Protein 2K9N (pdb70)

Nearest PDB structures (foldseek):
  2k9n-assembly1_A  TM=9.844E-01  e=1.315E-14  Trichomonas vaginalis
  1gv2-assembly1_A  TM=6.931E-01  e=3.556E-05  Mus musculus
  1h89-assembly1_C  TM=5.133E-01  e=2.232E-05  Mus musculus
  3zqc-assembly3_G  TM=5.274E-01  e=7.152E-05  Trichomonas vaginalis
  1h8a-assembly1_C  TM=5.241E-01  e=1.280E-04  Avian myeloblastosis virus

CATH classification: 1.10.10.60 (+1 more: 1.10.10.60)

Organism: Trichomonas vaginalis (NCBI:txid5722)

InterPro domains:
  IPR001005 SANT/Myb domain [PS50090] (30-81)
  IPR001005 SANT/Myb domain [PS50090] (82-132)
  IPR001005 SANT/Myb domain [SM00717] (34-83)
  IPR001005 SANT/Myb domain [SM00717] (86-134)
  IPR001005 SANT/Myb domain [cd00167] (38-81)
  IPR001005 SANT/Myb domain [cd00167] (89-131)
  IPR009057 Homedomain-like superfamily [SSF46689] (32-128)
  IPR017930 Myb domain [PS51294] (30-85)
  IPR017930 Myb domain [PS51294] (86-136)
  IPR051575 Myb-like DNA-binding [PTHR46621] (35-138)

Sequence (107 aa):
KVKFTEEEDLKLQQLVMRYGAKDWIRISQLMITRNPRQCRERWNNYINPALRTDPWSPEEDMLLDQKYAEYGPKWNKISKFLKNRSDNNIRNRWMMIARHRAKHQKSKVKFTEEEDLKLQQLVMRYGAKDWIRISQLMITRNPRQCRERWNNYINPALRTDPWSPEEDMLLDQKYAEYGPKWNKISKFLKNRSDNNIRNRWMMIARHRAKHQKSKVKFTEEEDLKLQQLVMRYGAKDWIRISQLMITRNPRQCRERWNNYINPALRTDPWSPEEDMLLDQKYAEYGPKWNKISKFLKNRSDNNIRNRWMMIARHRAKHQKSKVKFTEEEDLKLQQLVMRYGAKDWIRISQLMITRNPRQCRERWNNYINPALRTDPWSPEEDMLLDQKYAEYGPKWNKISKFLKNRSDNNIRNRWMMIARHRAKHQKSKVKFTEEEDLKLQQLVMRYGAKDWIRISQLMITRNPRQCRERWNNYINPALRTDPWSPEEDMLLDQKYAEYGPKWNKISKFLKNRSDNNIRNRWMMIARHRAKHQKSKVKFTEEEDLKLQQLVMRYGAKDWIRISQLMITRNPRQCRERWNNYINPALRTDPWSPEEDMLLDQKYAEYGPKWNKISKFLKNRSDNNIRNRWMMIARHRAKHQKSKVKFTEEEDLKLQQLVMRYGAKDWIRISQLMITRNPRQCRERWNNYINPALRTDPWSPEEDMLLDQKYAEYGPKWNKISKFLKNRSDNNIRNRWMMIARHRAKHQKSKVKFTEEEDLKLQQLVMRYGAKDWIRISQLMITRNPRQCRERWNNYINPALRTDPWSPEEDMLLDQKYAEYGPKWNKISKFLKNRSDNNIRNRWMMIARHRAKHQKSKVKFTEEEDLKLQQLVMRYGAKDWIRISQLMITRNPRQCRERWNNYINPALRTDPWSPEEDMLLDQKYAEYGPKWNKISKFLKNRSDNNIRNRWMMIARHRAKHQKSKVKFTEEEDLKLQQLVMRYGAKDWIRISQLMITRNPRQCRERWNNYINPALRTDPWSPEEDMLLDQKYAEYGPKWNKISKFLKNRSDNNIRNRWMMIARHRAKHQKSKVKFTEEEDLKLQQLVMRYGAKDWIRISQLMITRNPRQCRERWNNYINPALRTDPWSPEEDMLLDQKYAEYGPKWNKISKFLKNRSDNNIRNRWMMIARHRAKHQKSKVKFTEEEDLKLQQLVMRYGAKDWIRISQLMITRNPRQCRERWNNYINPALRTDPWSPEEDMLLDQKYAEYGPKWNKISKFLKNRSDNNIRNRWMMIARHRAKHQKSKVKFTEEEDLKLQQLVMRYGAKDWIRISQLMITRNPRQCRERWNNYINPALRTDPWSPEEDMLLDQKYAEYGPKWNKISKFLKNRSDNNIRNRWMMIARHRAKHQKSKVKFTEEEDLKLQQLVMRYGAKDWIRISQLMITRNPRQCRERWNNYINPALRTDPWSPEEDMLLDQKYAEYGPKWNKISKFLKNRSDNNIRNRWMMIARHRAKHQKSKVKFTEEEDLKLQQLVMRYGAKDWIRISQLMITRNPRQCRERWNNYINPALRTDPWSPEEDMLLDQKYAEYGPKWNKISKFLKNRSDNNIRNRWMMIARHRAKHQKSKVKFTEEEDLKLQQLVMRYGAKDWIRISQLMITRNPRQCRERWNNYINPALRTDPWSPEEDMLLDQKYAEYGPKWNKISKFLKNRSDNNIRNRWMMIARHRAKHQKSKVKFTEEEDLKLQQLVMRYGAKDWIRISQLMITRNPRQCRERWNNYINPALRTDPWSPEEDMLLDQKYAEYGPKWNKISKFLKNRSDNNIRNRWMMIARHRAKHQKSKVKFTEEEDLKLQQLVMRYGAKDWIRISQLMITRNPRQCRERWNNYINPALRTDPWSPEEDMLLDQKYAEYGPKWNKISKFLKNRSDNNIRNRWMMIARHRAKHQKSKVKFTEEEDLKLQQLVMRYGAKDWIRISQLMITRNPRQCRERWNNYINPALRTDPWSPEEDMLLDQKYAEYGPKWNKISKFLKNRSDNNIRNRWMMIARHRAKHQKSKVKFTEEEDLKLQQLVMRYGAKDWIRISQLMITRNPRQCRERWNNYINPALRTDPWSPEEDMLLDQKYAEYGPKWNKISKFLKNRSDNNIRNRWMMIARHRAKHQKS

Foldseek 3Di:
DALDDVVVLVVCVVVCVVVVQDVLVVVCVVVVSDHSVLNNLQCLQPPDDDPPPDADDVVVVVVVCVVCVPVPLPCSVSSVVVSNHHSVRVVVVCVVVVVCVVVVVVD

Secondary structure (DSSP, 8-state):
--SS-HHHHHHHHHHHHHH-SS-HHHHHHHTTTS-HHHHHHHHHHHSSS--TT----HHHHHHHHHHHHHT-S-HHHHHHHHSSS-HHHHHHHHHHHHHHHHSSTT-

Radius of gyration: 15.18 Å; Cα contacts (8 Å, |Δi|>4): 100; chains: 1; bounding box: 50×23×19 Å

Structure (mmCIF, N/CA/C/O backbone):
data_2K9N
#
_entry.id   2K9N
#
loop_
_atom_site.group_PDB
_atom_site.id
_atom_site.type_symbol
_atom_site.label_atom_id
_atom_site.label_alt_id
_atom_site.label_comp_id
_atom_site.label_asym_id
_atom_site.label_entity_id
_atom_site.label_seq_id
_atom_site.pdbx_PDB_ins_code
_atom_site.Cartn_x
_atom_site.Cartn_y
_atom_site.Cartn_z
_atom_site.occupancy
_atom_site.B_iso_or_equiv
_atom_site.auth_seq_id
_atom_site.auth_comp_id
_atom_site.auth_asym_id
_atom_site.auth_atom_id
_atom_site.pdbx_PDB_model_num
ATOM 1 N N . LYS A 1 1 ? -0.703 10.207 0.810 1.00 0.00 1 LYS A N 1
ATOM 2 C CA . LYS A 1 1 ? -1.623 9.150 1.321 1.00 0.00 1 LYS A CA 1
ATOM 3 C C . LYS A 1 1 ? -2.894 9.133 0.468 1.00 0.00 1 LYS A C 1
ATOM 4 O O . LYS A 1 1 ? -3.186 10.069 -0.248 1.00 0.00 1 LYS A O 1
ATOM 25 N N . VAL A 1 2 ? -3.652 8.074 0.540 1.00 0.00 2 VAL A N 1
ATOM 26 C CA . VAL A 1 2 ? -4.905 7.995 -0.266 1.00 0.00 2 VAL A CA 1
ATOM 27 C C . VAL A 1 2 ? -5.967 8.904 0.359 1.00 0.00 2 VAL A C 1
ATOM 28 O O . VAL A 1 2 ? -5.835 9.349 1.482 1.00 0.00 2 VAL A O 1
ATOM 41 N N . LYS A 1 3 ? -7.016 9.188 -0.363 1.00 0.00 3 LYS A N 1
ATOM 42 C CA . LYS A 1 3 ? -8.082 10.075 0.183 1.00 0.00 3 LYS A CA 1
ATOM 43 C C . LYS A 1 3 ? -8.548 9.558 1.545 1.00 0.00 3 LYS A C 1
ATOM 44 O O . LYS A 1 3 ? -8.627 10.300 2.504 1.00 0.00 3 LYS A O 1
ATOM 63 N N . PHE A 1 4 ? -8.869 8.293 1.643 1.00 0.00 4 PHE A N 1
ATOM 64 C CA . PHE A 1 4 ? -9.341 7.740 2.949 1.00 0.00 4 PHE A CA 1
ATOM 65 C C . PHE A 1 4 ? -8.149 7.429 3.857 1.00 0.00 4 PHE A C 1
ATOM 66 O O . PHE A 1 4 ? -7.024 7.304 3.416 1.00 0.00 4 PHE A O 1
ATOM 83 N N . THR A 1 5 ? -8.403 7.315 5.135 1.00 0.00 5 THR A N 1
ATOM 84 C CA . THR A 1 5 ? -7.315 7.025 6.120 1.00 0.00 5 THR A CA 1
ATOM 85 C C . THR A 1 5 ? -7.205 5.524 6.357 1.00 0.00 5 THR A C 1
ATOM 86 O O . THR A 1 5 ? -8.108 4.759 6.075 1.00 0.00 5 THR A O 1
ATOM 97 N N . GLU A 1 6 ? -6.093 5.106 6.877 1.00 0.00 6 GLU A N 1
ATOM 98 C CA . GLU A 1 6 ? -5.875 3.656 7.155 1.00 0.00 6 GLU A CA 1
ATOM 99 C C . GLU A 1 6 ? -7.102 3.066 7.857 1.00 0.00 6 GLU A C 1
ATOM 100 O O . GLU A 1 6 ? -7.529 1.972 7.550 1.00 0.00 6 GLU A O 1
ATOM 112 N N . GLU A 1 7 ? -7.678 3.784 8.790 1.00 0.00 7 GLU A N 1
ATOM 113 C CA . GLU A 1 7 ? -8.881 3.257 9.508 1.00 0.00 7 GLU A CA 1
ATOM 114 C C . GLU A 1 7 ? -9.897 2.742 8.482 1.00 0.00 7 GLU A C 1
ATOM 115 O O . GLU A 1 7 ? -10.553 1.732 8.676 1.00 0.00 7 GLU A O 1
ATOM 127 N N . GLU A 1 8 ? -10.014 3.418 7.376 1.00 0.00 8 GLU A N 1
ATOM 128 C CA . GLU A 1 8 ? -10.958 2.967 6.328 1.00 0.00 8 GLU A CA 1
ATOM 129 C C . GLU A 1 8 ? -10.437 1.652 5.758 1.00 0.00 8 GLU A C 1
ATOM 130 O O . GLU A 1 8 ? -11.163 0.691 5.615 1.00 0.00 8 GLU A O 1
ATOM 142 N N . ASP A 1 9 ? -9.167 1.615 5.445 1.00 0.00 9 ASP A N 1
ATOM 143 C CA . ASP A 1 9 ? -8.557 0.366 4.885 1.00 0.00 9 ASP A CA 1
ATOM 144 C C . ASP A 1 9 ? -9.018 -0.838 5.713 1.00 0.00 9 ASP A C 1
ATOM 145 O O . ASP A 1 9 ? -9.108 -1.953 5.231 1.00 0.00 9 ASP A O 1
ATOM 154 N N . LEU A 1 10 ? -9.339 -0.612 6.955 1.00 0.00 10 LEU A N 1
ATOM 155 C CA . LEU A 1 10 ? -9.827 -1.726 7.814 1.00 0.00 10 LEU A CA 1
ATOM 156 C C . LEU A 1 10 ? -11.281 -1.996 7.427 1.00 0.00 10 LEU A C 1
ATOM 157 O O . LEU A 1 10 ? -11.715 -3.130 7.309 1.00 0.00 10 LEU A O 1
ATOM 173 N N . LYS A 1 11 ? -12.032 -0.952 7.194 1.00 0.00 11 LYS A N 1
ATOM 174 C CA . LYS A 1 11 ? -13.445 -1.143 6.781 1.00 0.00 11 LYS A CA 1
ATOM 175 C C . LYS A 1 11 ? -13.445 -1.937 5.478 1.00 0.00 11 LYS A C 1
ATOM 176 O O . LYS A 1 11 ? -14.277 -2.791 5.258 1.00 0.00 11 LYS A O 1
ATOM 195 N N . LEU A 1 12 ? -12.493 -1.677 4.621 1.00 0.00 12 LEU A N 1
ATOM 196 C CA . LEU A 1 12 ? -12.415 -2.428 3.345 1.00 0.00 12 LEU A CA 1
ATOM 197 C C . LEU A 1 12 ? -12.331 -3.918 3.676 1.00 0.00 12 LEU A C 1
ATOM 198 O O . LEU A 1 12 ? -13.019 -4.726 3.107 1.00 0.00 12 LEU A O 1
ATOM 214 N N . GLN A 1 13 ? -11.500 -4.293 4.602 1.00 0.00 13 GLN A N 1
ATOM 215 C CA . GLN A 1 13 ? -11.400 -5.742 4.937 1.00 0.00 13 GLN A CA 1
ATOM 216 C C . GLN A 1 13 ? -12.802 -6.288 5.238 1.00 0.00 13 GLN A C 1
ATOM 217 O O . GLN A 1 13 ? -13.126 -7.408 4.900 1.00 0.00 13 GLN A O 1
ATOM 231 N N . GLN A 1 14 ? -13.641 -5.505 5.858 1.00 0.00 14 GLN A N 1
ATOM 232 C CA . GLN A 1 14 ? -15.023 -5.993 6.172 1.00 0.00 14 GLN A CA 1
ATOM 233 C C . GLN A 1 14 ? -15.942 -5.884 4.949 1.00 0.00 14 GLN A C 1
ATOM 234 O O . GLN A 1 14 ? -16.545 -6.850 4.527 1.00 0.00 14 GLN A O 1
ATOM 248 N N . LEU A 1 15 ? -16.081 -4.714 4.389 1.00 0.00 15 LEU A N 1
ATOM 249 C CA . LEU A 1 15 ? -16.985 -4.562 3.214 1.00 0.00 15 LEU A CA 1
ATOM 250 C C . LEU A 1 15 ? -16.482 -5.463 2.087 1.00 0.00 15 LEU A C 1
ATOM 251 O O . LEU A 1 15 ? -17.212 -6.267 1.544 1.00 0.00 15 LEU A O 1
ATOM 267 N N . VAL A 1 16 ? -15.236 -5.337 1.742 1.00 0.00 16 VAL A N 1
ATOM 268 C CA . VAL A 1 16 ? -14.673 -6.180 0.659 1.00 0.00 16 VAL A CA 1
ATOM 269 C C . VAL A 1 16 ? -14.886 -7.649 1.010 1.00 0.00 16 VAL A C 1
ATOM 270 O O . VAL A 1 16 ? -15.081 -8.474 0.141 1.00 0.00 16 VAL A O 1
ATOM 283 N N . MET A 1 17 ? -14.872 -7.994 2.272 1.00 0.00 17 MET A N 1
ATOM 284 C CA . MET A 1 17 ? -15.102 -9.413 2.631 1.00 0.00 17 MET A CA 1
ATOM 285 C C . MET A 1 17 ? -16.557 -9.755 2.294 1.00 0.00 17 MET A C 1
ATOM 286 O O . MET A 1 17 ? -16.878 -10.874 1.944 1.00 0.00 17 MET A O 1
ATOM 300 N N . ARG A 1 18 ? -17.440 -8.792 2.387 1.00 0.00 18 ARG A N 1
ATOM 301 C CA . ARG A 1 18 ? -18.873 -9.055 2.064 1.00 0.00 18 ARG A CA 1
ATOM 302 C C . ARG A 1 18 ? -19.068 -9.043 0.541 1.00 0.00 18 ARG A C 1
ATOM 303 O O . ARG A 1 18 ? -19.928 -9.721 0.015 1.00 0.00 18 ARG A O 1
ATOM 324 N N . TYR A 1 19 ? -18.276 -8.275 -0.171 1.00 0.00 19 TYR A N 1
ATOM 325 C CA . TYR A 1 19 ? -18.408 -8.209 -1.663 1.00 0.00 19 TYR A CA 1
ATOM 326 C C . TYR A 1 19 ? -17.364 -9.121 -2.307 1.00 0.00 19 TYR A C 1
ATOM 327 O O . TYR A 1 19 ? -17.358 -9.330 -3.505 1.00 0.00 19 TYR A O 1
ATOM 345 N N . GLY A 1 20 ? -16.474 -9.661 -1.520 1.00 0.00 20 GLY A N 1
ATOM 346 C CA . GLY A 1 20 ? -15.417 -10.555 -2.071 1.00 0.00 20 GLY A CA 1
ATOM 347 C C . GLY A 1 20 ? -14.261 -9.703 -2.588 1.00 0.00 20 GLY A C 1
ATOM 348 O O . GLY A 1 20 ? -13.192 -9.688 -2.014 1.00 0.00 20 GLY A O 1
ATOM 352 N N . ALA A 1 21 ? -14.492 -8.989 -3.666 1.00 0.00 21 ALA A N 1
ATOM 353 C CA . ALA A 1 21 ? -13.444 -8.101 -4.278 1.00 0.00 21 ALA A CA 1
ATOM 354 C C . ALA A 1 21 ? -13.785 -7.889 -5.761 1.00 0.00 21 ALA A C 1
ATOM 355 O O . ALA A 1 21 ? -12.961 -8.077 -6.634 1.00 0.00 21 ALA A O 1
ATOM 362 N N . LYS A 1 22 ? -14.998 -7.505 -6.061 1.00 0.00 22 LYS A N 1
ATOM 363 C CA . LYS A 1 22 ? -15.378 -7.293 -7.496 1.00 0.00 22 LYS A CA 1
ATOM 364 C C . LYS A 1 22 ? -16.521 -6.273 -7.634 1.00 0.00 22 LYS A C 1
ATOM 365 O O . LYS A 1 22 ? -16.799 -5.808 -8.722 1.00 0.00 22 LYS A O 1
ATOM 384 N N . ASP A 1 23 ? -17.178 -5.907 -6.555 1.00 0.00 23 ASP A N 1
ATOM 385 C CA . ASP A 1 23 ? -18.290 -4.903 -6.638 1.00 0.00 23 ASP A CA 1
ATOM 386 C C . ASP A 1 23 ? -17.775 -3.575 -6.092 1.00 0.00 23 ASP A C 1
ATOM 387 O O . ASP A 1 23 ? -18.402 -2.934 -5.272 1.00 0.00 23 ASP A O 1
ATOM 396 N N . TRP A 1 24 ? -16.626 -3.167 -6.545 1.00 0.00 24 TRP A N 1
ATOM 397 C CA . TRP A 1 24 ? -16.038 -1.888 -6.065 1.00 0.00 24 TRP A CA 1
ATOM 398 C C . TRP A 1 24 ? -16.961 -0.729 -6.424 1.00 0.00 24 TRP A C 1
ATOM 399 O O . TRP A 1 24 ? -17.006 0.274 -5.744 1.00 0.00 24 TRP A O 1
ATOM 420 N N . ILE A 1 25 ? -17.705 -0.859 -7.484 1.00 0.00 25 ILE A N 1
ATOM 421 C CA . ILE A 1 25 ? -18.627 0.231 -7.874 1.00 0.00 25 ILE A CA 1
ATOM 422 C C . ILE A 1 25 ? -19.673 0.374 -6.779 1.00 0.00 25 ILE A C 1
ATOM 423 O O . ILE A 1 25 ? -20.183 1.444 -6.525 1.00 0.00 25 ILE A O 1
ATOM 439 N N . ARG A 1 26 ? -19.988 -0.705 -6.119 1.00 0.00 26 ARG A N 1
ATOM 440 C CA . ARG A 1 26 ? -20.994 -0.646 -5.034 1.00 0.00 26 ARG A CA 1
ATOM 441 C C . ARG A 1 26 ? -20.324 -0.041 -3.800 1.00 0.00 26 ARG A C 1
ATOM 442 O O . ARG A 1 26 ? -20.806 0.904 -3.207 1.00 0.00 26 ARG A O 1
ATOM 463 N N . ILE A 1 27 ? -19.203 -0.577 -3.418 1.00 0.00 27 ILE A N 1
ATOM 464 C CA . ILE A 1 27 ? -18.497 -0.031 -2.237 1.00 0.00 27 ILE A CA 1
ATOM 465 C C . ILE A 1 27 ? -18.210 1.454 -2.461 1.00 0.00 27 ILE A C 1
ATOM 466 O O . ILE A 1 27 ? -18.181 2.242 -1.535 1.00 0.00 27 ILE A O 1
ATOM 482 N N . SER A 1 28 ? -17.995 1.838 -3.689 1.00 0.00 28 SER A N 1
ATOM 483 C CA . SER A 1 28 ? -17.704 3.268 -3.981 1.00 0.00 28 SER A CA 1
ATOM 484 C C . SER A 1 28 ? -18.986 4.087 -3.835 1.00 0.00 28 SER A C 1
ATOM 485 O O . SER A 1 28 ? -18.950 5.250 -3.489 1.00 0.00 28 SER A O 1
ATOM 493 N N . GLN A 1 29 ? -20.123 3.492 -4.078 1.00 0.00 29 GLN A N 1
ATOM 494 C CA . GLN A 1 29 ? -21.391 4.261 -3.927 1.00 0.00 29 GLN A CA 1
ATOM 495 C C . GLN A 1 29 ? -21.512 4.695 -2.468 1.00 0.00 29 GLN A C 1
ATOM 496 O O . GLN A 1 29 ? -21.889 5.811 -2.169 1.00 0.00 29 GLN A O 1
ATOM 510 N N . LEU A 1 30 ? -21.168 3.827 -1.555 1.00 0.00 30 LEU A N 1
ATOM 511 C CA . LEU A 1 30 ? -21.238 4.203 -0.116 1.00 0.00 30 LEU A CA 1
ATOM 512 C C . LEU A 1 30 ? -20.325 5.407 0.107 1.00 0.00 30 LEU A C 1
ATOM 513 O O . LEU A 1 30 ? -20.730 6.416 0.648 1.00 0.00 30 LEU A O 1
ATOM 529 N N . MET A 1 31 ? -19.087 5.298 -0.318 1.00 0.00 31 MET A N 1
ATOM 530 C CA . MET A 1 31 ? -18.104 6.420 -0.156 1.00 0.00 31 MET A CA 1
ATOM 531 C C . MET A 1 31 ? -17.676 6.922 -1.537 1.00 0.00 31 MET A C 1
ATOM 532 O O . MET A 1 31 ? -16.562 6.709 -1.966 1.00 0.00 31 MET A O 1
ATOM 546 N N . ILE A 1 32 ? -18.554 7.588 -2.237 1.00 0.00 32 ILE A N 1
ATOM 547 C CA . ILE A 1 32 ? -18.193 8.102 -3.592 1.00 0.00 32 ILE A CA 1
ATOM 548 C C . ILE A 1 32 ? -16.987 9.042 -3.490 1.00 0.00 32 ILE A C 1
ATOM 549 O O . ILE A 1 32 ? -16.513 9.565 -4.479 1.00 0.00 32 ILE A O 1
ATOM 565 N N . THR A 1 33 ? -16.486 9.263 -2.304 1.00 0.00 33 THR A N 1
ATOM 566 C CA . THR A 1 33 ? -15.314 10.168 -2.147 1.00 0.00 33 THR A CA 1
ATOM 567 C C . THR A 1 33 ? -14.067 9.492 -2.726 1.00 0.00 33 THR A C 1
ATOM 568 O O . THR A 1 33 ? -12.990 10.055 -2.732 1.00 0.00 33 THR A O 1
ATOM 579 N N . ARG A 1 34 ? -14.204 8.285 -3.217 1.00 0.00 34 ARG A N 1
ATOM 580 C CA . ARG A 1 34 ? -13.028 7.560 -3.802 1.00 0.00 34 ARG A CA 1
ATOM 581 C C . ARG A 1 34 ? -13.492 6.734 -5.002 1.00 0.00 34 ARG A C 1
ATOM 582 O O . ARG A 1 34 ? -14.662 6.444 -5.151 1.00 0.00 34 ARG A O 1
ATOM 603 N N . ASN A 1 35 ? -12.582 6.353 -5.865 1.00 0.00 35 ASN A N 1
ATOM 604 C CA . ASN A 1 35 ? -12.968 5.547 -7.065 1.00 0.00 35 ASN A CA 1
ATOM 605 C C . ASN A 1 35 ? -12.858 4.054 -6.728 1.00 0.00 35 ASN A C 1
ATOM 606 O O . ASN A 1 35 ? -12.102 3.670 -5.862 1.00 0.00 35 ASN A O 1
ATOM 617 N N . PRO A 1 36 ? -13.606 3.206 -7.397 1.00 0.00 36 PRO A N 1
ATOM 618 C CA . PRO A 1 36 ? -13.558 1.744 -7.122 1.00 0.00 36 PRO A CA 1
ATOM 619 C C . PRO A 1 36 ? -12.117 1.217 -7.159 1.00 0.00 36 PRO A C 1
ATOM 620 O O . PRO A 1 36 ? -11.748 0.330 -6.417 1.00 0.00 36 PRO A O 1
ATOM 631 N N . ARG A 1 37 ? -11.310 1.761 -8.024 1.00 0.00 37 ARG A N 1
ATOM 632 C CA . ARG A 1 37 ? -9.899 1.303 -8.122 1.00 0.00 37 ARG A CA 1
ATOM 633 C C . ARG A 1 37 ? -9.115 1.776 -6.897 1.00 0.00 37 ARG A C 1
ATOM 634 O O . ARG A 1 37 ? -8.146 1.163 -6.499 1.00 0.00 37 ARG A O 1
ATOM 655 N N . GLN A 1 38 ? -9.515 2.865 -6.296 1.00 0.00 38 GLN A N 1
ATOM 656 C CA . GLN A 1 38 ? -8.769 3.364 -5.108 1.00 0.00 38 GLN A CA 1
ATOM 657 C C . GLN A 1 38 ? -8.915 2.381 -3.948 1.00 0.00 38 GLN A C 1
ATOM 658 O O . GLN A 1 38 ? -7.957 2.086 -3.261 1.00 0.00 38 GLN A O 1
ATOM 672 N N . CYS A 1 39 ? -10.092 1.856 -3.713 1.00 0.00 39 CYS A N 1
ATOM 673 C CA . CYS A 1 39 ? -10.237 0.893 -2.589 1.00 0.00 39 CYS A CA 1
ATOM 674 C C . CYS A 1 39 ? -9.696 -0.454 -3.035 1.00 0.00 39 CYS A C 1
ATOM 675 O O . CYS A 1 39 ? -9.142 -1.205 -2.255 1.00 0.00 39 CYS A O 1
ATOM 683 N N . ARG A 1 40 ? -9.849 -0.768 -4.288 1.00 0.00 40 ARG A N 1
ATOM 684 C CA . ARG A 1 40 ? -9.335 -2.071 -4.775 1.00 0.00 40 ARG A CA 1
ATOM 685 C C . ARG A 1 40 ? -7.818 -2.075 -4.639 1.00 0.00 40 ARG A C 1
ATOM 686 O O . ARG A 1 40 ? -7.230 -3.028 -4.171 1.00 0.00 40 ARG A O 1
ATOM 707 N N . GLU A 1 41 ? -7.178 -1.007 -5.037 1.00 0.00 41 GLU A N 1
ATOM 708 C CA . GLU A 1 41 ? -5.691 -0.933 -4.920 1.00 0.00 41 GLU A CA 1
ATOM 709 C C . GLU A 1 41 ? -5.279 -1.391 -3.515 1.00 0.00 41 GLU A C 1
ATOM 710 O O . GLU A 1 41 ? -4.211 -1.938 -3.323 1.00 0.00 41 GLU A O 1
ATOM 722 N N . ARG A 1 42 ? -6.124 -1.192 -2.534 1.00 0.00 42 ARG A N 1
ATOM 723 C CA . ARG A 1 42 ? -5.766 -1.646 -1.156 1.00 0.00 42 ARG A CA 1
ATOM 724 C C . ARG A 1 42 ? -5.940 -3.164 -1.070 1.00 0.00 42 ARG A C 1
ATOM 725 O O . ARG A 1 42 ? -5.165 -3.854 -0.442 1.00 0.00 42 ARG A O 1
ATOM 746 N N . TRP A 1 43 ? -6.964 -3.687 -1.691 1.00 0.00 43 TRP A N 1
ATOM 747 C CA . TRP A 1 43 ? -7.208 -5.163 -1.643 1.00 0.00 43 TRP A CA 1
ATOM 748 C C . TRP A 1 43 ? -5.912 -5.924 -1.899 1.00 0.00 43 TRP A C 1
ATOM 749 O O . TRP A 1 43 ? -5.473 -6.691 -1.076 1.00 0.00 43 TRP A O 1
ATOM 770 N N . ASN A 1 44 ? -5.291 -5.702 -3.018 1.00 0.00 44 ASN A N 1
ATOM 771 C CA . ASN A 1 44 ? -4.021 -6.424 -3.328 1.00 0.00 44 ASN A CA 1
ATOM 772 C C . ASN A 1 44 ? -2.847 -5.814 -2.553 1.00 0.00 44 ASN A C 1
ATOM 773 O O . ASN A 1 44 ? -1.921 -6.507 -2.181 1.00 0.00 44 ASN A O 1
ATOM 784 N N . ASN A 1 45 ? -2.862 -4.528 -2.320 1.00 0.00 45 ASN A N 1
ATOM 785 C CA . ASN A 1 45 ? -1.728 -3.882 -1.584 1.00 0.00 45 ASN A CA 1
ATOM 786 C C . ASN A 1 45 ? -2.027 -3.816 -0.085 1.00 0.00 45 ASN A C 1
ATOM 787 O O . ASN A 1 45 ? -1.398 -3.070 0.639 1.00 0.00 45 ASN A O 1
ATOM 798 N N . TYR A 1 46 ? -2.968 -4.586 0.403 1.00 0.00 46 TYR A N 1
ATOM 799 C CA . TYR A 1 46 ? -3.267 -4.544 1.870 1.00 0.00 46 TYR A CA 1
ATOM 800 C C . TYR A 1 46 ? -3.824 -5.901 2.331 1.00 0.00 46 TYR A C 1
ATOM 801 O O . TYR A 1 46 ? -3.284 -6.509 3.234 1.00 0.00 46 TYR A O 1
ATOM 819 N N . ILE A 1 47 ? -4.884 -6.393 1.725 1.00 0.00 47 ILE A N 1
ATOM 820 C CA . ILE A 1 47 ? -5.443 -7.725 2.152 1.00 0.00 47 ILE A CA 1
ATOM 821 C C . ILE A 1 47 ? -6.005 -8.502 0.943 1.00 0.00 47 ILE A C 1
ATOM 822 O O . ILE A 1 47 ? -6.904 -8.066 0.251 1.00 0.00 47 ILE A O 1
ATOM 838 N N . ASN A 1 48 ? -5.458 -9.669 0.711 1.00 0.00 48 ASN A N 1
ATOM 839 C CA . ASN A 1 48 ? -5.914 -10.553 -0.409 1.00 0.00 48 ASN A CA 1
ATOM 840 C C . ASN A 1 48 ? -5.067 -11.843 -0.403 1.00 0.00 48 ASN A C 1
ATOM 841 O O . ASN A 1 48 ? -5.603 -12.931 -0.483 1.00 0.00 48 ASN A O 1
ATOM 852 N N . PRO A 1 49 ? -3.756 -11.733 -0.330 1.00 0.00 49 PRO A N 1
ATOM 853 C CA . PRO A 1 49 ? -2.842 -12.899 -0.340 1.00 0.00 49 PRO A CA 1
ATOM 854 C C . PRO A 1 49 ? -2.328 -13.260 1.062 1.00 0.00 49 PRO A C 1
ATOM 855 O O . PRO A 1 49 ? -1.642 -14.247 1.237 1.00 0.00 49 PRO A O 1
ATOM 866 N N . ALA A 1 50 ? -2.633 -12.461 2.053 1.00 0.00 50 ALA A N 1
ATOM 867 C CA . ALA A 1 50 ? -2.143 -12.749 3.434 1.00 0.00 50 ALA A CA 1
ATOM 868 C C . ALA A 1 50 ? -0.639 -12.466 3.474 1.00 0.00 50 ALA A C 1
ATOM 869 O O . ALA A 1 50 ? 0.168 -13.325 3.770 1.00 0.00 50 ALA A O 1
ATOM 876 N N . LEU A 1 51 ? -0.267 -11.256 3.156 1.00 0.00 51 LEU A N 1
ATOM 877 C CA . LEU A 1 51 ? 1.177 -10.869 3.142 1.00 0.00 51 LEU A CA 1
ATOM 878 C C . LEU A 1 51 ? 1.575 -10.319 4.517 1.00 0.00 51 LEU A C 1
ATOM 879 O O . LEU A 1 51 ? 2.452 -9.487 4.635 1.00 0.00 51 LEU A O 1
ATOM 895 N N . ARG A 1 52 ? 0.943 -10.786 5.558 1.00 0.00 52 ARG A N 1
ATOM 896 C CA . ARG A 1 52 ? 1.296 -10.294 6.919 1.00 0.00 52 ARG A CA 1
ATOM 897 C C . ARG A 1 52 ? 2.783 -10.550 7.178 1.00 0.00 52 ARG A C 1
ATOM 898 O O . ARG A 1 52 ? 3.324 -10.148 8.190 1.00 0.00 52 ARG A O 1
ATOM 919 N N . THR A 1 53 ? 3.450 -11.217 6.270 1.00 0.00 53 THR A N 1
ATOM 920 C CA . THR A 1 53 ? 4.905 -11.500 6.461 1.00 0.00 53 THR A CA 1
ATOM 921 C C . THR A 1 53 ? 5.565 -11.735 5.098 1.00 0.00 53 THR A C 1
ATOM 922 O O . THR A 1 53 ? 5.993 -12.829 4.787 1.00 0.00 53 THR A O 1
ATOM 933 N N . ASP A 1 54 ? 5.651 -10.710 4.284 1.00 0.00 54 ASP A N 1
ATOM 934 C CA . ASP A 1 54 ? 6.283 -10.842 2.931 1.00 0.00 54 ASP A CA 1
ATOM 935 C C . ASP A 1 54 ? 7.236 -9.667 2.707 1.00 0.00 54 ASP A C 1
ATOM 936 O O . ASP A 1 54 ? 7.009 -8.842 1.851 1.00 0.00 54 ASP A O 1
ATOM 945 N N . PRO A 1 55 ? 8.294 -9.581 3.476 1.00 0.00 55 PRO A N 1
ATOM 946 C CA . PRO A 1 55 ? 9.279 -8.465 3.353 1.00 0.00 55 PRO A CA 1
ATOM 947 C C . PRO A 1 55 ? 10.138 -8.584 2.088 1.00 0.00 55 PRO A C 1
ATOM 948 O O . PRO A 1 55 ? 10.600 -9.649 1.730 1.00 0.00 55 PRO A O 1
ATOM 959 N N . TRP A 1 56 ? 10.347 -7.488 1.414 1.00 0.00 56 TRP A N 1
ATOM 960 C CA . TRP A 1 56 ? 11.170 -7.507 0.167 1.00 0.00 56 TRP A CA 1
ATOM 961 C C . TRP A 1 56 ? 12.660 -7.574 0.531 1.00 0.00 56 TRP A C 1
ATOM 962 O O . TRP A 1 56 ? 13.022 -7.694 1.685 1.00 0.00 56 TRP A O 1
ATOM 983 N N . SER A 1 57 ? 13.519 -7.518 -0.463 1.00 0.00 57 SER A N 1
ATOM 984 C CA . SER A 1 57 ? 15.003 -7.598 -0.228 1.00 0.00 57 SER A CA 1
ATOM 985 C C . SER A 1 57 ? 15.674 -6.342 -0.822 1.00 0.00 57 SER A C 1
ATOM 986 O O . SER A 1 57 ? 15.008 -5.488 -1.374 1.00 0.00 57 SER A O 1
ATOM 994 N N . PRO A 1 58 ? 16.980 -6.221 -0.707 1.00 0.00 58 PRO A N 1
ATOM 995 C CA . PRO A 1 58 ? 17.728 -5.037 -1.240 1.00 0.00 58 PRO A CA 1
ATOM 996 C C . PRO A 1 58 ? 17.333 -4.686 -2.682 1.00 0.00 58 PRO A C 1
ATOM 997 O O . PRO A 1 58 ? 17.595 -3.599 -3.159 1.00 0.00 58 PRO A O 1
ATOM 1008 N N . GLU A 1 59 ? 16.696 -5.591 -3.371 1.00 0.00 59 GLU A N 1
ATOM 1009 C CA . GLU A 1 59 ? 16.275 -5.311 -4.764 1.00 0.00 59 GLU A CA 1
ATOM 1010 C C . GLU A 1 59 ? 15.301 -4.144 -4.734 1.00 0.00 59 GLU A C 1
ATOM 1011 O O . GLU A 1 59 ? 15.428 -3.199 -5.486 1.00 0.00 59 GLU A O 1
ATOM 1023 N N . GLU A 1 60 ? 14.340 -4.183 -3.850 1.00 0.00 60 GLU A N 1
ATOM 1024 C CA . GLU A 1 60 ? 13.388 -3.052 -3.770 1.00 0.00 60 GLU A CA 1
ATOM 1025 C C . GLU A 1 60 ? 14.125 -1.858 -3.174 1.00 0.00 60 GLU A C 1
ATOM 1026 O O . GLU A 1 60 ? 13.916 -0.742 -3.565 1.00 0.00 60 GLU A O 1
ATOM 1038 N N . ASP A 1 61 ? 15.007 -2.085 -2.238 1.00 0.00 61 ASP A N 1
ATOM 1039 C CA . ASP A 1 61 ? 15.759 -0.944 -1.642 1.00 0.00 61 ASP A CA 1
ATOM 1040 C C . ASP A 1 61 ? 16.458 -0.159 -2.756 1.00 0.00 61 ASP A C 1
ATOM 1041 O O . ASP A 1 61 ? 16.350 1.048 -2.843 1.00 0.00 61 ASP A O 1
ATOM 1050 N N . MET A 1 62 ? 17.184 -0.839 -3.601 1.00 0.00 62 MET A N 1
ATOM 1051 C CA . MET A 1 62 ? 17.903 -0.144 -4.700 1.00 0.00 62 MET A CA 1
ATOM 1052 C C . MET A 1 62 ? 16.907 0.328 -5.759 1.00 0.00 62 MET A C 1
ATOM 1053 O O . MET A 1 62 ? 17.031 1.409 -6.299 1.00 0.00 62 MET A O 1
ATOM 1067 N N . LEU A 1 63 ? 15.919 -0.471 -6.065 1.00 0.00 63 LEU A N 1
ATOM 1068 C CA . LEU A 1 63 ? 14.924 -0.049 -7.098 1.00 0.00 63 LEU A CA 1
ATOM 1069 C C . LEU A 1 63 ? 13.959 0.969 -6.485 1.00 0.00 63 LEU A C 1
ATOM 1070 O O . LEU A 1 63 ? 13.300 1.713 -7.185 1.00 0.00 63 LEU A O 1
ATOM 1086 N N . LEU A 1 64 ? 13.882 1.018 -5.183 1.00 0.00 64 LEU A N 1
ATOM 1087 C CA . LEU A 1 64 ? 12.972 1.996 -4.519 1.00 0.00 64 LEU A CA 1
ATOM 1088 C C . LEU A 1 64 ? 13.649 3.360 -4.541 1.00 0.00 64 LEU A C 1
ATOM 1089 O O . LEU A 1 64 ? 13.028 4.365 -4.794 1.00 0.00 64 LEU A O 1
ATOM 1105 N N . ASP A 1 65 ? 14.930 3.406 -4.295 1.00 0.00 65 ASP A N 1
ATOM 1106 C CA . ASP A 1 65 ? 15.642 4.715 -4.326 1.00 0.00 65 ASP A CA 1
ATOM 1107 C C . ASP A 1 65 ? 15.292 5.430 -5.632 1.00 0.00 65 ASP A C 1
ATOM 1108 O O . ASP A 1 65 ? 15.230 6.641 -5.698 1.00 0.00 65 ASP A O 1
ATOM 1117 N N . GLN A 1 66 ? 15.051 4.674 -6.670 1.00 0.00 66 GLN A N 1
ATOM 1118 C CA . GLN A 1 66 ? 14.690 5.286 -7.981 1.00 0.00 66 GLN A CA 1
ATOM 1119 C C . GLN A 1 66 ? 13.213 5.693 -7.981 1.00 0.00 66 GLN A C 1
ATOM 1120 O O . GLN A 1 66 ? 12.855 6.761 -8.436 1.00 0.00 66 GLN A O 1
ATOM 1134 N N . LYS A 1 67 ? 12.350 4.847 -7.485 1.00 0.00 67 LYS A N 1
ATOM 1135 C CA . LYS A 1 67 ? 10.895 5.187 -7.468 1.00 0.00 67 LYS A CA 1
ATOM 1136 C C . LYS A 1 67 ? 10.621 6.214 -6.367 1.00 0.00 67 LYS A C 1
ATOM 1137 O O . LYS A 1 67 ? 10.073 7.271 -6.608 1.00 0.00 67 LYS A O 1
ATOM 1156 N N . TYR A 1 68 ? 11.011 5.912 -5.160 1.00 0.00 68 TYR A N 1
ATOM 1157 C CA . TYR A 1 68 ? 10.796 6.863 -4.028 1.00 0.00 68 TYR A CA 1
ATOM 1158 C C . TYR A 1 68 ? 11.313 8.247 -4.437 1.00 0.00 68 TYR A C 1
ATOM 1159 O O . TYR A 1 68 ? 10.662 9.253 -4.241 1.00 0.00 68 TYR A O 1
ATOM 1177 N N . ALA A 1 69 ? 12.481 8.296 -5.005 1.00 0.00 69 ALA A N 1
ATOM 1178 C CA . ALA A 1 69 ? 13.056 9.597 -5.438 1.00 0.00 69 ALA A CA 1
ATOM 1179 C C . ALA A 1 69 ? 12.020 10.357 -6.273 1.00 0.00 69 ALA A C 1
ATOM 1180 O O . ALA A 1 69 ? 11.989 11.570 -6.294 1.00 0.00 69 ALA A O 1
ATOM 1187 N N . GLU A 1 70 ? 11.172 9.638 -6.962 1.00 0.00 70 GLU A N 1
ATOM 1188 C CA . GLU A 1 70 ? 10.128 10.286 -7.806 1.00 0.00 70 GLU A CA 1
ATOM 1189 C C . GLU A 1 70 ? 8.835 10.4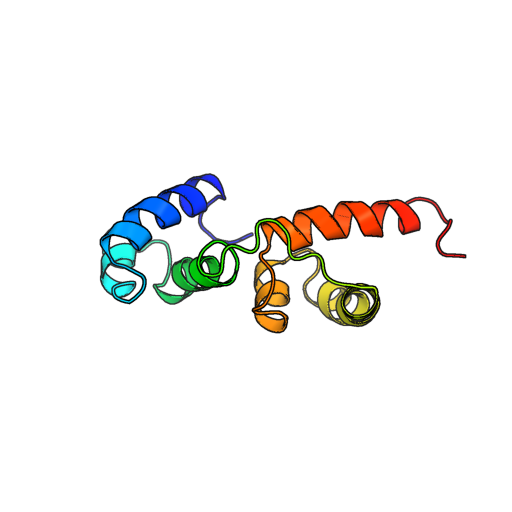49 -7.000 1.00 0.00 70 GLU A C 1
ATOM 1190 O O . GLU A 1 70 ? 8.310 11.535 -6.863 1.00 0.00 70 GLU A O 1
ATOM 1202 N N . TYR A 1 71 ? 8.306 9.366 -6.486 1.00 0.00 71 TYR A N 1
ATOM 1203 C CA . TYR A 1 71 ? 7.028 9.442 -5.710 1.00 0.00 71 TYR A CA 1
ATOM 1204 C C . TYR A 1 71 ? 7.302 9.762 -4.239 1.00 0.00 71 TYR A C 1
ATOM 1205 O O . TYR A 1 71 ? 6.607 10.554 -3.634 1.00 0.00 71 TYR A O 1
ATOM 1223 N N . GLY A 1 72 ? 8.299 9.153 -3.654 1.00 0.00 72 GLY A N 1
ATOM 1224 C CA . GLY A 1 72 ? 8.613 9.416 -2.211 1.00 0.00 72 GLY A CA 1
ATOM 1225 C C . GLY A 1 72 ? 7.997 8.293 -1.359 1.00 0.00 72 GLY A C 1
ATOM 1226 O O . GLY A 1 72 ? 8.035 7.144 -1.753 1.00 0.00 72 GLY A O 1
ATOM 1230 N N . PRO A 1 73 ? 7.434 8.588 -0.203 1.00 0.00 73 PRO A N 1
ATOM 1231 C CA . PRO A 1 73 ? 6.828 7.536 0.656 1.00 0.00 73 PRO A CA 1
ATOM 1232 C C . PRO A 1 73 ? 5.413 7.160 0.200 1.00 0.00 73 PRO A C 1
ATOM 1233 O O . PRO A 1 73 ? 4.593 6.731 0.987 1.00 0.00 73 PRO A O 1
ATOM 1244 N N . LYS A 1 74 ? 5.123 7.305 -1.068 1.00 0.00 74 LYS A N 1
ATOM 1245 C CA . LYS A 1 74 ? 3.765 6.940 -1.565 1.00 0.00 74 LYS A CA 1
ATOM 1246 C C . LYS A 1 74 ? 3.715 5.432 -1.793 1.00 0.00 74 LYS A C 1
ATOM 1247 O O . LYS A 1 74 ? 3.617 4.965 -2.909 1.00 0.00 74 LYS A O 1
ATOM 1266 N N . TRP A 1 75 ? 3.792 4.667 -0.742 1.00 0.00 75 TRP A N 1
ATOM 1267 C CA . TRP A 1 75 ? 3.766 3.188 -0.883 1.00 0.00 75 TRP A CA 1
ATOM 1268 C C . TRP A 1 75 ? 2.541 2.759 -1.696 1.00 0.00 75 TRP A C 1
ATOM 1269 O O . TRP A 1 75 ? 2.393 1.607 -2.052 1.00 0.00 75 TRP A O 1
ATOM 1290 N N . ASN A 1 76 ? 1.673 3.676 -2.005 1.00 0.00 76 ASN A N 1
ATOM 1291 C CA . ASN A 1 76 ? 0.470 3.325 -2.809 1.00 0.00 76 ASN A CA 1
ATOM 1292 C C . ASN A 1 76 ? 0.905 3.111 -4.256 1.00 0.00 76 ASN A C 1
ATOM 1293 O O . ASN A 1 76 ? 0.385 2.263 -4.956 1.00 0.00 76 ASN A O 1
ATOM 1304 N N . LYS A 1 77 ? 1.870 3.870 -4.705 1.00 0.00 77 LYS A N 1
ATOM 1305 C CA . LYS A 1 77 ? 2.368 3.717 -6.099 1.00 0.00 77 LYS A CA 1
ATOM 1306 C C . LYS A 1 77 ? 3.424 2.616 -6.123 1.00 0.00 77 LYS A C 1
ATOM 1307 O O . LYS A 1 77 ? 3.515 1.843 -7.055 1.00 0.00 77 LYS A O 1
ATOM 1326 N N . ILE A 1 78 ? 4.226 2.545 -5.096 1.00 0.00 78 ILE A N 1
ATOM 1327 C CA . ILE A 1 78 ? 5.283 1.503 -5.046 1.00 0.00 78 ILE A CA 1
ATOM 1328 C C . ILE A 1 78 ? 4.631 0.125 -4.914 1.00 0.00 78 ILE A C 1
ATOM 1329 O O . ILE A 1 78 ? 4.889 -0.766 -5.690 1.00 0.00 78 ILE A O 1
ATOM 1345 N N . SER A 1 79 ? 3.790 -0.053 -3.937 1.00 0.00 79 SER A N 1
ATOM 1346 C CA . SER A 1 79 ? 3.121 -1.376 -3.752 1.00 0.00 79 SER A CA 1
ATOM 1347 C C . SER A 1 79 ? 2.526 -1.871 -5.074 1.00 0.00 79 SER A C 1
ATOM 1348 O O . SER A 1 79 ? 2.329 -3.054 -5.266 1.00 0.00 79 SER A O 1
ATOM 1356 N N . LYS A 1 80 ? 2.234 -0.986 -5.987 1.00 0.00 80 LYS A N 1
ATOM 1357 C CA . LYS A 1 80 ? 1.648 -1.424 -7.286 1.00 0.00 80 LYS A CA 1
ATOM 1358 C C . LYS A 1 80 ? 2.757 -2.005 -8.158 1.00 0.00 80 LYS A C 1
ATOM 1359 O O . LYS A 1 80 ? 2.506 -2.738 -9.094 1.00 0.00 80 LYS A O 1
ATOM 1378 N N . PHE A 1 81 ? 3.985 -1.687 -7.854 1.00 0.00 81 PHE A N 1
ATOM 1379 C CA . PHE A 1 81 ? 5.119 -2.221 -8.657 1.00 0.00 81 PHE A CA 1
ATOM 1380 C C . PHE A 1 81 ? 5.524 -3.570 -8.059 1.00 0.00 81 PHE A C 1
ATOM 1381 O O . PHE A 1 81 ? 6.234 -4.350 -8.661 1.00 0.00 81 PHE A O 1
ATOM 1398 N N . LEU A 1 82 ? 5.065 -3.836 -6.867 1.00 0.00 82 LEU A N 1
ATOM 1399 C CA . LEU A 1 82 ? 5.393 -5.120 -6.180 1.00 0.00 82 LEU A CA 1
ATOM 1400 C C . LEU A 1 82 ? 4.234 -6.098 -6.393 1.00 0.00 82 LEU A C 1
ATOM 1401 O O . LEU A 1 82 ? 4.412 -7.179 -6.916 1.00 0.00 82 LEU A O 1
ATOM 1417 N N . LYS A 1 83 ? 3.054 -5.724 -5.977 1.00 0.00 83 LYS A N 1
ATOM 1418 C CA . LYS A 1 83 ? 1.875 -6.612 -6.134 1.00 0.00 83 LYS A CA 1
ATOM 1419 C C . LYS A 1 83 ? 2.113 -7.853 -5.294 1.00 0.00 83 LYS A C 1
ATOM 1420 O O . LYS A 1 83 ? 1.340 -8.791 -5.307 1.00 0.00 83 LYS A O 1
ATOM 1439 N N . ASN A 1 84 ? 3.194 -7.848 -4.554 1.00 0.00 84 ASN A N 1
ATOM 1440 C CA . ASN A 1 84 ? 3.541 -9.004 -3.679 1.00 0.00 84 ASN A CA 1
ATOM 1441 C C . ASN A 1 84 ? 3.548 -8.539 -2.222 1.00 0.00 84 ASN A C 1
ATOM 1442 O O . ASN A 1 84 ? 3.506 -9.342 -1.310 1.00 0.00 84 ASN A O 1
ATOM 1453 N N . ARG A 1 85 ? 3.595 -7.245 -1.999 1.00 0.00 85 ARG A N 1
ATOM 1454 C CA . ARG A 1 85 ? 3.601 -6.705 -0.597 1.00 0.00 85 ARG A CA 1
ATOM 1455 C C . ARG A 1 85 ? 2.513 -5.652 -0.449 1.00 0.00 85 ARG A C 1
ATOM 1456 O O . ARG A 1 85 ? 1.772 -5.366 -1.369 1.00 0.00 85 ARG A O 1
ATOM 1477 N N . SER A 1 86 ? 2.405 -5.092 0.730 1.00 0.00 86 SER A N 1
ATOM 1478 C CA . SER A 1 86 ? 1.365 -4.068 1.017 1.00 0.00 86 SER A CA 1
ATOM 1479 C C . SER A 1 86 ? 2.049 -2.817 1.544 1.00 0.00 86 SER A C 1
ATOM 1480 O O . SER A 1 86 ? 3.164 -2.852 2.018 1.00 0.00 86 SER A O 1
ATOM 1488 N N . ASP A 1 87 ? 1.375 -1.721 1.477 1.00 0.00 87 ASP A N 1
ATOM 1489 C CA . ASP A 1 87 ? 1.965 -0.457 1.976 1.00 0.00 87 ASP A CA 1
ATOM 1490 C C . ASP A 1 87 ? 2.306 -0.634 3.452 1.00 0.00 87 ASP A C 1
ATOM 1491 O O . ASP A 1 87 ? 3.257 -0.073 3.959 1.00 0.00 87 ASP A O 1
ATOM 1500 N N . ASN A 1 88 ? 1.539 -1.428 4.136 1.00 0.00 88 ASN A N 1
ATOM 1501 C CA . ASN A 1 88 ? 1.812 -1.671 5.576 1.00 0.00 88 ASN A CA 1
ATOM 1502 C C . ASN A 1 88 ? 3.140 -2.418 5.703 1.00 0.00 88 ASN A C 1
ATOM 1503 O O . ASN A 1 88 ? 3.851 -2.274 6.675 1.00 0.00 88 ASN A O 1
ATOM 1514 N N . ASN A 1 89 ? 3.484 -3.209 4.719 1.00 0.00 89 ASN A N 1
ATOM 1515 C CA . ASN A 1 89 ? 4.765 -3.958 4.770 1.00 0.00 89 ASN A CA 1
ATOM 1516 C C . ASN A 1 89 ? 5.890 -3.041 4.294 1.00 0.00 89 ASN A C 1
ATOM 1517 O O . ASN A 1 89 ? 6.985 -3.047 4.817 1.00 0.00 89 ASN A O 1
ATOM 1528 N N . ILE A 1 90 ? 5.613 -2.257 3.292 1.00 0.00 90 ILE A N 1
ATOM 1529 C CA . ILE A 1 90 ? 6.639 -1.328 2.749 1.00 0.00 90 ILE A CA 1
ATOM 1530 C C . ILE A 1 90 ? 6.845 -0.190 3.742 1.00 0.00 90 ILE A C 1
ATOM 1531 O O . ILE A 1 90 ? 7.942 0.072 4.191 1.00 0.00 90 ILE A O 1
ATOM 1547 N N . ARG A 1 91 ? 5.786 0.475 4.099 1.00 0.00 91 ARG A N 1
ATOM 1548 C CA . ARG A 1 91 ? 5.890 1.589 5.079 1.00 0.00 91 ARG A CA 1
ATOM 1549 C C . ARG A 1 91 ? 6.579 1.069 6.338 1.00 0.00 91 ARG A C 1
ATOM 1550 O O . ARG A 1 91 ? 7.281 1.783 7.027 1.00 0.00 91 ARG A O 1
ATOM 1571 N N . ASN A 1 92 ? 6.356 -0.176 6.647 1.00 0.00 92 ASN A N 1
ATOM 1572 C CA . ASN A 1 92 ? 6.960 -0.779 7.873 1.00 0.00 92 ASN A CA 1
ATOM 1573 C C . ASN A 1 92 ? 8.382 -1.267 7.590 1.00 0.00 92 ASN A C 1
ATOM 1574 O O . ASN A 1 92 ? 9.274 -1.085 8.395 1.00 0.00 92 ASN A O 1
ATOM 1585 N N . ARG A 1 93 ? 8.611 -1.903 6.470 1.00 0.00 93 ARG A N 1
ATOM 1586 C CA . ARG A 1 93 ? 9.988 -2.407 6.188 1.00 0.00 93 ARG A CA 1
ATOM 1587 C C . ARG A 1 93 ? 10.899 -1.241 5.798 1.00 0.00 93 ARG A C 1
ATOM 1588 O O . ARG A 1 93 ? 12.056 -1.199 6.166 1.00 0.00 93 ARG A O 1
ATOM 1609 N N . TRP A 1 94 ? 10.389 -0.285 5.075 1.00 0.00 94 TRP A N 1
ATOM 1610 C CA . TRP A 1 94 ? 11.226 0.881 4.685 1.00 0.00 94 TRP A CA 1
ATOM 1611 C C . TRP A 1 94 ? 11.776 1.530 5.954 1.00 0.00 94 TRP A C 1
ATOM 1612 O O . TRP A 1 94 ? 12.892 1.998 5.985 1.00 0.00 94 TRP A O 1
ATOM 1633 N N . MET A 1 95 ? 11.002 1.551 7.002 1.00 0.00 95 MET A N 1
ATOM 1634 C CA . MET A 1 95 ? 11.485 2.160 8.270 1.00 0.00 95 MET A CA 1
ATOM 1635 C C . MET A 1 95 ? 12.557 1.255 8.880 1.00 0.00 95 MET A C 1
ATOM 1636 O O . MET A 1 95 ? 13.409 1.698 9.623 1.00 0.00 95 MET A O 1
ATOM 1650 N N . MET A 1 96 ? 12.527 -0.012 8.560 1.00 0.00 96 MET A N 1
ATOM 1651 C CA . MET A 1 96 ? 13.546 -0.950 9.104 1.00 0.00 96 MET A CA 1
ATOM 1652 C C . MET A 1 96 ? 14.822 -0.814 8.282 1.00 0.00 96 MET A C 1
ATOM 1653 O O . MET A 1 96 ? 15.918 -0.835 8.804 1.00 0.00 96 MET A O 1
ATOM 1667 N N . ILE A 1 97 ? 14.684 -0.665 6.989 1.00 0.00 97 ILE A N 1
ATOM 1668 C CA . ILE A 1 97 ? 15.882 -0.519 6.119 1.00 0.00 97 ILE A CA 1
ATOM 1669 C C . ILE A 1 97 ? 16.316 0.946 6.115 1.00 0.00 97 ILE A C 1
ATOM 1670 O O . ILE A 1 97 ? 17.484 1.257 5.988 1.00 0.00 97 ILE A O 1
ATOM 1686 N N . ALA A 1 98 ? 15.386 1.852 6.263 1.00 0.00 98 ALA A N 1
ATOM 1687 C CA . ALA A 1 98 ? 15.758 3.294 6.277 1.00 0.00 98 ALA A CA 1
ATOM 1688 C C . ALA A 1 98 ? 16.437 3.615 7.606 1.00 0.00 98 ALA A C 1
ATOM 1689 O O . ALA A 1 98 ? 17.106 4.618 7.750 1.00 0.00 98 ALA A O 1
ATOM 1696 N N . ARG A 1 99 ? 16.272 2.761 8.579 1.00 0.00 99 ARG A N 1
ATOM 1697 C CA . ARG A 1 99 ? 16.908 3.001 9.899 1.00 0.00 99 ARG A CA 1
ATOM 1698 C C . ARG A 1 99 ? 18.406 2.740 9.777 1.00 0.00 99 ARG A C 1
ATOM 1699 O O . ARG A 1 99 ? 19.198 3.202 10.575 1.00 0.00 99 ARG A O 1
ATOM 1720 N N . HIS A 1 100 ? 18.799 1.999 8.776 1.00 0.00 100 HIS A N 1
ATOM 1721 C CA . HIS A 1 100 ? 20.242 1.697 8.585 1.00 0.00 100 HIS A CA 1
ATOM 1722 C C . HIS A 1 100 ? 20.900 2.882 7.886 1.00 0.00 100 HIS A C 1
ATOM 1723 O O . HIS A 1 100 ? 22.021 3.249 8.179 1.00 0.00 100 HIS A O 1
ATOM 1738 N N . ARG A 1 101 ? 20.204 3.486 6.959 1.00 0.00 101 ARG A N 1
ATOM 1739 C CA . ARG A 1 101 ? 20.771 4.656 6.229 1.00 0.00 101 ARG A CA 1
ATOM 1740 C C . ARG A 1 101 ? 20.450 5.938 7.002 1.00 0.00 101 ARG A C 1
ATOM 1741 O O . ARG A 1 101 ? 20.955 7.001 6.700 1.00 0.00 101 ARG A O 1
ATOM 1762 N N . ALA A 1 102 ? 19.607 5.843 7.993 1.00 0.00 102 ALA A N 1
ATOM 1763 C CA . ALA A 1 102 ? 19.242 7.052 8.786 1.00 0.00 102 ALA A CA 1
ATOM 1764 C C . ALA A 1 102 ? 20.510 7.763 9.268 1.00 0.00 102 ALA A C 1
ATOM 1765 O O . ALA A 1 102 ? 20.666 8.954 9.094 1.00 0.00 102 ALA A O 1
ATOM 1772 N N . LYS A 1 103 ? 21.416 7.044 9.877 1.00 0.00 103 LYS A N 1
ATOM 1773 C CA . LYS A 1 103 ? 22.669 7.683 10.371 1.00 0.00 103 LYS A CA 1
ATOM 1774 C C . LYS A 1 103 ? 23.643 7.857 9.204 1.00 0.00 103 LYS A C 1
ATOM 1775 O O . LYS A 1 103 ? 23.571 8.813 8.456 1.00 0.00 103 LYS A O 1
ATOM 1794 N N . HIS A 1 104 ? 24.553 6.936 9.044 1.00 0.00 104 HIS A N 1
ATOM 1795 C CA . HIS A 1 104 ? 25.540 7.030 7.929 1.00 0.00 104 HIS A CA 1
ATOM 1796 C C . HIS A 1 104 ? 26.104 5.638 7.652 1.00 0.00 104 HIS A C 1
ATOM 1797 O O . HIS A 1 104 ? 26.959 5.454 6.809 1.00 0.00 104 HIS A O 1
ATOM 1812 N N . GLN A 1 105 ? 25.626 4.658 8.366 1.00 0.00 105 GLN A N 1
ATOM 1813 C CA . GLN A 1 105 ? 26.117 3.267 8.164 1.00 0.00 105 GLN A CA 1
ATOM 1814 C C . GLN A 1 105 ? 26.026 2.900 6.680 1.00 0.00 105 GLN A C 1
ATOM 1815 O O . GLN A 1 105 ? 26.559 1.899 6.243 1.00 0.00 105 GLN A O 1
ATOM 1829 N N . LYS A 1 106 ? 25.356 3.704 5.901 1.00 0.00 106 LYS A N 1
ATOM 1830 C CA . LYS A 1 106 ? 25.230 3.403 4.446 1.00 0.00 106 LYS A CA 1
ATOM 1831 C C . LYS A 1 106 ? 26.624 3.196 3.846 1.00 0.00 106 LYS A C 1
ATOM 1832 O O . LYS A 1 106 ? 26.771 2.675 2.759 1.00 0.00 106 LYS A O 1
ATOM 1851 N N . SER A 1 107 ? 27.650 3.604 4.547 1.00 0.00 107 SER A N 1
ATOM 1852 C CA . SER A 1 107 ? 29.036 3.436 4.022 1.00 0.00 107 SER A CA 1
ATOM 1853 C C . SER A 1 107 ? 30.025 3.422 5.190 1.00 0.00 107 SER A C 1
ATOM 1854 O O . SER A 1 107 ? 31.217 3.382 4.934 1.00 0.00 107 SER A O 1
ATOM 1863 N N . LYS A 1 1 ? -0.818 9.634 0.479 1.00 0.00 1 LYS A N 2
ATOM 1864 C CA . LYS A 1 1 ? -1.462 8.290 0.514 1.00 0.00 1 LYS A CA 2
ATOM 1865 C C . LYS A 1 1 ? -2.651 8.269 -0.449 1.00 0.00 1 LYS A C 2
ATOM 1866 O O . LYS A 1 1 ? -2.744 9.079 -1.350 1.00 0.00 1 LYS A O 2
ATOM 1887 N N . VAL A 1 2 ? -3.561 7.349 -0.268 1.00 0.00 2 VAL A N 2
ATOM 1888 C CA . VAL A 1 2 ? -4.744 7.272 -1.174 1.00 0.00 2 VAL A CA 2
ATOM 1889 C C . VAL A 1 2 ? -5.786 8.307 -0.734 1.00 0.00 2 VAL A C 2
ATOM 1890 O O . VAL A 1 2 ? -5.690 8.884 0.331 1.00 0.00 2 VAL A O 2
ATOM 1903 N N . LYS A 1 3 ? -6.771 8.557 -1.551 1.00 0.00 3 LYS A N 2
ATOM 1904 C CA . LYS A 1 3 ? -7.808 9.565 -1.193 1.00 0.00 3 LYS A CA 2
ATOM 1905 C C . LYS A 1 3 ? -8.380 9.274 0.198 1.00 0.00 3 LYS A C 2
ATOM 1906 O O . LYS A 1 3 ? -8.464 10.151 1.035 1.00 0.00 3 LYS A O 2
ATOM 1925 N N . PHE A 1 4 ? -8.788 8.057 0.455 1.00 0.00 4 PHE A N 2
ATOM 1926 C CA . PHE A 1 4 ? -9.367 7.732 1.795 1.00 0.00 4 PHE A CA 2
ATOM 1927 C C . PHE A 1 4 ? -8.248 7.529 2.822 1.00 0.00 4 PHE A C 2
ATOM 1928 O O . PHE A 1 4 ? -7.103 7.315 2.481 1.00 0.00 4 PHE A O 2
ATOM 1945 N N . THR A 1 5 ? -8.579 7.622 4.088 1.00 0.00 5 THR A N 2
ATOM 1946 C CA . THR A 1 5 ? -7.551 7.464 5.162 1.00 0.00 5 THR A CA 2
ATOM 1947 C C . THR A 1 5 ? -7.404 5.998 5.544 1.00 0.00 5 THR A C 2
ATOM 1948 O O . THR A 1 5 ? -8.258 5.176 5.280 1.00 0.00 5 THR A O 2
ATOM 1959 N N . GLU A 1 6 ? -6.316 5.675 6.166 1.00 0.00 6 GLU A N 2
ATOM 1960 C CA . GLU A 1 6 ? -6.070 4.267 6.588 1.00 0.00 6 GLU A CA 2
ATOM 1961 C C . GLU A 1 6 ? -7.305 3.712 7.305 1.00 0.00 6 GLU A C 2
ATOM 1962 O O . GLU A 1 6 ? -7.701 2.590 7.086 1.00 0.00 6 GLU A O 2
ATOM 1974 N N . GLU A 1 7 ? -7.918 4.489 8.160 1.00 0.00 7 GLU A N 2
ATOM 1975 C CA . GLU A 1 7 ? -9.125 3.993 8.892 1.00 0.00 7 GLU A CA 2
ATOM 1976 C C . GLU A 1 7 ? -10.117 3.368 7.902 1.00 0.00 7 GLU A C 2
ATOM 1977 O O . GLU A 1 7 ? -10.752 2.362 8.178 1.00 0.00 7 GLU A O 2
ATOM 1989 N N . GLU A 1 8 ? -10.252 3.941 6.740 1.00 0.00 8 GLU A N 2
ATOM 1990 C CA . GLU A 1 8 ? -11.190 3.366 5.752 1.00 0.00 8 GLU A CA 2
ATOM 1991 C C . GLU A 1 8 ? -10.615 2.045 5.255 1.00 0.00 8 GLU A C 2
ATOM 1992 O O . GLU A 1 8 ? -11.307 1.054 5.168 1.00 0.00 8 GLU A O 2
ATOM 2004 N N . ASP A 1 9 ? -9.340 2.017 4.943 1.00 0.00 9 ASP A N 2
ATOM 2005 C CA . ASP A 1 9 ? -8.709 0.743 4.466 1.00 0.00 9 ASP A CA 2
ATOM 2006 C C . ASP A 1 9 ? -9.134 -0.405 5.386 1.00 0.00 9 ASP A C 2
ATOM 2007 O O . ASP A 1 9 ? -9.227 -1.550 4.983 1.00 0.00 9 ASP A O 2
ATOM 2016 N N . LEU A 1 10 ? -9.426 -0.098 6.618 1.00 0.00 10 LEU A N 2
ATOM 2017 C CA . LEU A 1 10 ? -9.883 -1.157 7.556 1.00 0.00 10 LEU A CA 2
ATOM 2018 C C . LEU A 1 10 ? -11.320 -1.506 7.174 1.00 0.00 10 LEU A C 2
ATOM 2019 O O . LEU A 1 10 ? -11.716 -2.658 7.140 1.00 0.00 10 LEU A O 2
ATOM 2035 N N . LYS A 1 11 ? -12.100 -0.506 6.854 1.00 0.00 11 LYS A N 2
ATOM 2036 C CA . LYS A 1 11 ? -13.500 -0.778 6.441 1.00 0.00 11 LYS A CA 2
ATOM 2037 C C . LYS A 1 11 ? -13.465 -1.667 5.201 1.00 0.00 11 LYS A C 2
ATOM 2038 O O . LYS A 1 11 ? -14.264 -2.565 5.050 1.00 0.00 11 LYS A O 2
ATOM 2057 N N . LEU A 1 12 ? -12.527 -1.440 4.315 1.00 0.00 12 LEU A N 2
ATOM 2058 C CA . LEU A 1 12 ? -12.435 -2.293 3.100 1.00 0.00 12 LEU A CA 2
ATOM 2059 C C . LEU A 1 12 ? -12.333 -3.753 3.540 1.00 0.00 12 LEU A C 2
ATOM 2060 O O . LEU A 1 12 ? -13.015 -4.608 3.037 1.00 0.00 12 LEU A O 2
ATOM 2076 N N . GLN A 1 13 ? -11.490 -4.052 4.485 1.00 0.00 13 GLN A N 2
ATOM 2077 C CA . GLN A 1 13 ? -11.373 -5.472 4.923 1.00 0.00 13 GLN A CA 2
ATOM 2078 C C . GLN A 1 13 ? -12.767 -6.003 5.279 1.00 0.00 13 GLN A C 2
ATOM 2079 O O . GLN A 1 13 ? -13.092 -7.145 5.020 1.00 0.00 13 GLN A O 2
ATOM 2093 N N . GLN A 1 14 ? -13.598 -5.184 5.861 1.00 0.00 14 GLN A N 2
ATOM 2094 C CA . GLN A 1 14 ? -14.973 -5.653 6.231 1.00 0.00 14 GLN A CA 2
ATOM 2095 C C . GLN A 1 14 ? -15.910 -5.644 5.015 1.00 0.00 14 GLN A C 2
ATOM 2096 O O . GLN A 1 14 ? -16.525 -6.640 4.688 1.00 0.00 14 GLN A O 2
ATOM 2110 N N . LEU A 1 15 ? -16.048 -4.528 4.357 1.00 0.00 15 LEU A N 2
ATOM 2111 C CA . LEU A 1 15 ? -16.965 -4.464 3.183 1.00 0.00 15 LEU A CA 2
ATOM 2112 C C . LEU A 1 15 ? -16.468 -5.437 2.114 1.00 0.00 15 LEU A C 2
ATOM 2113 O O . LEU A 1 15 ? -17.198 -6.286 1.641 1.00 0.00 15 LEU A O 2
ATOM 2129 N N . VAL A 1 16 ? -15.229 -5.325 1.740 1.00 0.00 16 VAL A N 2
ATOM 2130 C CA . VAL A 1 16 ? -14.677 -6.240 0.711 1.00 0.00 16 VAL A CA 2
ATOM 2131 C C . VAL A 1 16 ? -14.867 -7.681 1.181 1.00 0.00 16 VAL A C 2
ATOM 2132 O O . VAL A 1 16 ? -15.051 -8.579 0.384 1.00 0.00 16 VAL A O 2
ATOM 2145 N N . MET A 1 17 ? -14.846 -7.918 2.469 1.00 0.00 17 MET A N 2
ATOM 2146 C CA . MET A 1 17 ? -15.053 -9.303 2.955 1.00 0.00 17 MET A CA 2
ATOM 2147 C C . MET A 1 17 ? -16.520 -9.678 2.708 1.00 0.00 17 MET A C 2
ATOM 2148 O O . MET A 1 17 ? -16.847 -10.823 2.466 1.00 0.00 17 MET A O 2
ATOM 2162 N N . ARG A 1 18 ? -17.406 -8.715 2.760 1.00 0.00 18 ARG A N 2
ATOM 2163 C CA . ARG A 1 18 ? -18.849 -9.009 2.519 1.00 0.00 18 ARG A CA 2
ATOM 2164 C C . ARG A 1 18 ? -19.102 -9.111 1.012 1.00 0.00 18 ARG A C 2
ATOM 2165 O O . ARG A 1 18 ? -19.902 -9.905 0.559 1.00 0.00 18 ARG A O 2
ATOM 2186 N N . TYR A 1 19 ? -18.422 -8.311 0.228 1.00 0.00 19 TYR A N 2
ATOM 2187 C CA . TYR A 1 19 ? -18.611 -8.354 -1.256 1.00 0.00 19 TYR A CA 2
ATOM 2188 C C . TYR A 1 19 ? -17.563 -9.285 -1.865 1.00 0.00 19 TYR A C 2
ATOM 2189 O O . TYR A 1 19 ? -17.586 -9.581 -3.043 1.00 0.00 19 TYR A O 2
ATOM 2207 N N . GLY A 1 20 ? -16.639 -9.742 -1.066 1.00 0.00 20 GLY A N 2
ATOM 2208 C CA . GLY A 1 20 ? -15.573 -10.648 -1.579 1.00 0.00 20 GLY A CA 2
ATOM 2209 C C . GLY A 1 20 ? -14.490 -9.808 -2.250 1.00 0.00 20 GLY A C 2
ATOM 2210 O O . GLY A 1 20 ? -13.386 -9.710 -1.760 1.00 0.00 20 GLY A O 2
ATOM 2214 N N . ALA A 1 21 ? -14.825 -9.198 -3.363 1.00 0.00 21 ALA A N 2
ATOM 2215 C CA . ALA A 1 21 ? -13.860 -8.332 -4.126 1.00 0.00 21 ALA A CA 2
ATOM 2216 C C . ALA A 1 21 ? -14.309 -8.284 -5.596 1.00 0.00 21 ALA A C 2
ATOM 2217 O O . ALA A 1 21 ? -13.535 -8.522 -6.503 1.00 0.00 21 ALA A O 2
ATOM 2224 N N . LYS A 1 22 ? -15.562 -7.992 -5.844 1.00 0.00 22 LYS A N 2
ATOM 2225 C CA . LYS A 1 22 ? -16.058 -7.945 -7.261 1.00 0.00 22 LYS A CA 2
ATOM 2226 C C . LYS A 1 22 ? -17.180 -6.908 -7.425 1.00 0.00 22 LYS A C 2
ATOM 2227 O O . LYS A 1 22 ? -17.523 -6.543 -8.532 1.00 0.00 22 LYS A O 2
ATOM 2246 N N . ASP A 1 23 ? -17.752 -6.422 -6.344 1.00 0.00 23 ASP A N 2
ATOM 2247 C CA . ASP A 1 23 ? -18.846 -5.399 -6.444 1.00 0.00 23 ASP A CA 2
ATOM 2248 C C . ASP A 1 23 ? -18.295 -4.052 -5.981 1.00 0.00 23 ASP A C 2
ATOM 2249 O O . ASP A 1 23 ? -18.885 -3.368 -5.170 1.00 0.00 23 ASP A O 2
ATOM 2258 N N . TRP A 1 24 ? -17.158 -3.679 -6.492 1.00 0.00 24 TRP A N 2
ATOM 2259 C CA . TRP A 1 24 ? -16.541 -2.387 -6.089 1.00 0.00 24 TRP A CA 2
ATOM 2260 C C . TRP A 1 24 ? -17.446 -1.225 -6.496 1.00 0.00 24 TRP A C 2
ATOM 2261 O O . TRP A 1 24 ? -17.279 -0.110 -6.040 1.00 0.00 24 TRP A O 2
ATOM 2282 N N . ILE A 1 25 ? -18.411 -1.473 -7.333 1.00 0.00 25 ILE A N 2
ATOM 2283 C CA . ILE A 1 25 ? -19.330 -0.383 -7.743 1.00 0.00 25 ILE A CA 2
ATOM 2284 C C . ILE A 1 25 ? -20.240 -0.060 -6.561 1.00 0.00 25 ILE A C 2
ATOM 2285 O O . ILE A 1 25 ? -20.627 1.069 -6.350 1.00 0.00 25 ILE A O 2
ATOM 2301 N N . ARG A 1 26 ? -20.575 -1.049 -5.780 1.00 0.00 26 ARG A N 2
ATOM 2302 C CA . ARG A 1 26 ? -21.452 -0.810 -4.608 1.00 0.00 26 ARG A CA 2
ATOM 2303 C C . ARG A 1 26 ? -20.617 -0.193 -3.495 1.00 0.00 26 ARG A C 2
ATOM 2304 O O . ARG A 1 26 ? -20.996 0.781 -2.878 1.00 0.00 26 ARG A O 2
ATOM 2325 N N . ILE A 1 27 ? -19.480 -0.762 -3.230 1.00 0.00 27 ILE A N 2
ATOM 2326 C CA . ILE A 1 27 ? -18.619 -0.215 -2.155 1.00 0.00 27 ILE A CA 2
ATOM 2327 C C . ILE A 1 27 ? -18.328 1.257 -2.435 1.00 0.00 27 ILE A C 2
ATOM 2328 O O . ILE A 1 27 ? -18.246 2.067 -1.533 1.00 0.00 27 ILE A O 2
ATOM 2344 N N . SER A 1 28 ? -18.166 1.612 -3.680 1.00 0.00 28 SER A N 2
ATOM 2345 C CA . SER A 1 28 ? -17.875 3.033 -4.011 1.00 0.00 28 SER A CA 2
ATOM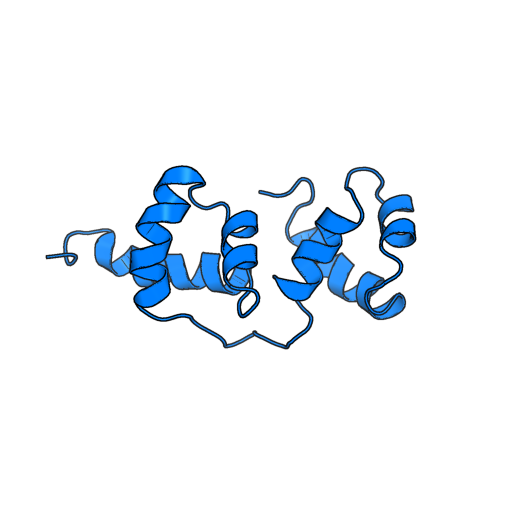 2346 C C . SER A 1 28 ? -19.143 3.873 -3.844 1.00 0.00 28 SER A C 2
ATOM 2347 O O . SER A 1 28 ? -19.083 5.046 -3.537 1.00 0.00 28 SER A O 2
ATOM 2355 N N . GLN A 1 29 ? -20.292 3.286 -4.042 1.00 0.00 29 GLN A N 2
ATOM 2356 C CA . GLN A 1 29 ? -21.554 4.068 -3.889 1.00 0.00 29 GLN A CA 2
ATOM 2357 C C . GLN A 1 29 ? -21.674 4.535 -2.436 1.00 0.00 29 GLN A C 2
ATOM 2358 O O . GLN A 1 29 ? -22.003 5.673 -2.165 1.00 0.00 29 GLN A O 2
ATOM 2372 N N . LEU A 1 30 ? -21.393 3.671 -1.501 1.00 0.00 30 LEU A N 2
ATOM 2373 C CA . LEU A 1 30 ? -21.474 4.076 -0.072 1.00 0.00 30 LEU A CA 2
ATOM 2374 C C . LEU A 1 30 ? -20.293 4.998 0.234 1.00 0.00 30 LEU A C 2
ATOM 2375 O O . LEU A 1 30 ? -20.432 6.014 0.886 1.00 0.00 30 LEU A O 2
ATOM 2391 N N . MET A 1 31 ? -19.128 4.642 -0.251 1.00 0.00 31 MET A N 2
ATOM 2392 C CA . MET A 1 31 ? -17.902 5.473 -0.024 1.00 0.00 31 MET A CA 2
ATOM 2393 C C . MET A 1 31 ? -17.512 6.157 -1.336 1.00 0.00 31 MET A C 2
ATOM 2394 O O . MET A 1 31 ? -16.507 5.840 -1.938 1.00 0.00 31 MET A O 2
ATOM 2408 N N . ILE A 1 32 ? -18.299 7.095 -1.783 1.00 0.00 32 ILE A N 2
ATOM 2409 C CA . ILE A 1 32 ? -17.972 7.804 -3.053 1.00 0.00 32 ILE A CA 2
ATOM 2410 C C . ILE A 1 32 ? -16.630 8.523 -2.896 1.00 0.00 32 ILE A C 2
ATOM 2411 O O . ILE A 1 32 ? -16.060 9.017 -3.848 1.00 0.00 32 ILE A O 2
ATOM 2427 N N . THR A 1 33 ? -16.130 8.590 -1.693 1.00 0.00 33 THR A N 2
ATOM 2428 C CA . THR A 1 33 ? -14.831 9.283 -1.448 1.00 0.00 33 THR A CA 2
ATOM 2429 C C . THR A 1 33 ? -13.784 8.814 -2.465 1.00 0.00 33 THR A C 2
ATOM 2430 O O . THR A 1 33 ? -12.758 9.441 -2.642 1.00 0.00 33 THR A O 2
ATOM 2441 N N . ARG A 1 34 ? -14.033 7.723 -3.145 1.00 0.00 34 ARG A N 2
ATOM 2442 C CA . ARG A 1 34 ? -13.050 7.233 -4.156 1.00 0.00 34 ARG A CA 2
ATOM 2443 C C . ARG A 1 34 ? -13.768 6.373 -5.196 1.00 0.00 34 ARG A C 2
ATOM 2444 O O . ARG A 1 34 ? -14.942 6.086 -5.075 1.00 0.00 34 ARG A O 2
ATOM 2465 N N . ASN A 1 35 ? -13.076 5.981 -6.236 1.00 0.00 35 ASN A N 2
ATOM 2466 C CA . ASN A 1 35 ? -13.718 5.162 -7.313 1.00 0.00 35 ASN A CA 2
ATOM 2467 C C . ASN A 1 35 ? -13.604 3.666 -6.967 1.00 0.00 35 ASN A C 2
ATOM 2468 O O . ASN A 1 35 ? -13.003 3.308 -5.975 1.00 0.00 35 ASN A O 2
ATOM 2479 N N . PRO A 1 36 ? -14.173 2.789 -7.771 1.00 0.00 36 PRO A N 2
ATOM 2480 C CA . PRO A 1 36 ? -14.105 1.321 -7.510 1.00 0.00 36 PRO A CA 2
ATOM 2481 C C . PRO A 1 36 ? -12.675 0.793 -7.682 1.00 0.00 36 PRO A C 2
ATOM 2482 O O . PRO A 1 36 ? -12.145 0.104 -6.833 1.00 0.00 36 PRO A O 2
ATOM 2493 N N . ARG A 1 37 ? -12.053 1.118 -8.782 1.00 0.00 37 ARG A N 2
ATOM 2494 C CA . ARG A 1 37 ? -10.664 0.650 -9.025 1.00 0.00 37 ARG A CA 2
ATOM 2495 C C . ARG A 1 37 ? -9.743 1.193 -7.931 1.00 0.00 37 ARG A C 2
ATOM 2496 O O . ARG A 1 37 ? -8.727 0.607 -7.613 1.00 0.00 37 ARG A O 2
ATOM 2517 N N . GLN A 1 38 ? -10.084 2.316 -7.359 1.00 0.00 38 GLN A N 2
ATOM 2518 C CA . GLN A 1 38 ? -9.221 2.905 -6.295 1.00 0.00 38 GLN A CA 2
ATOM 2519 C C . GLN A 1 38 ? -9.160 1.971 -5.084 1.00 0.00 38 GLN A C 2
ATOM 2520 O O . GLN A 1 38 ? -8.094 1.682 -4.578 1.00 0.00 38 GLN A O 2
ATOM 2534 N N . CYS A 1 39 ? -10.279 1.490 -4.606 1.00 0.00 39 CYS A N 2
ATOM 2535 C CA . CYS A 1 39 ? -10.234 0.583 -3.432 1.00 0.00 39 CYS A CA 2
ATOM 2536 C C . CYS A 1 39 ? -9.680 -0.769 -3.871 1.00 0.00 39 CYS A C 2
ATOM 2537 O O . CYS A 1 39 ? -9.013 -1.452 -3.123 1.00 0.00 39 CYS A O 2
ATOM 2545 N N . ARG A 1 40 ? -9.958 -1.164 -5.083 1.00 0.00 40 ARG A N 2
ATOM 2546 C CA . ARG A 1 40 ? -9.450 -2.477 -5.563 1.00 0.00 40 ARG A CA 2
ATOM 2547 C C . ARG A 1 40 ? -7.931 -2.531 -5.388 1.00 0.00 40 ARG A C 2
ATOM 2548 O O . ARG A 1 40 ? -7.392 -3.462 -4.822 1.00 0.00 40 ARG A O 2
ATOM 2569 N N . GLU A 1 41 ? -7.239 -1.540 -5.877 1.00 0.00 41 GLU A N 2
ATOM 2570 C CA . GLU A 1 41 ? -5.755 -1.532 -5.751 1.00 0.00 41 GLU A CA 2
ATOM 2571 C C . GLU A 1 41 ? -5.369 -1.689 -4.281 1.00 0.00 41 GLU A C 2
ATOM 2572 O O . GLU A 1 41 ? -4.330 -2.229 -3.955 1.00 0.00 41 GLU A O 2
ATOM 2584 N N . ARG A 1 42 ? -6.195 -1.220 -3.391 1.00 0.00 42 ARG A N 2
ATOM 2585 C CA . ARG A 1 42 ? -5.870 -1.342 -1.942 1.00 0.00 42 ARG A CA 2
ATOM 2586 C C . ARG A 1 42 ? -5.977 -2.812 -1.526 1.00 0.00 42 ARG A C 2
ATOM 2587 O O . ARG A 1 42 ? -5.151 -3.327 -0.800 1.00 0.00 42 ARG A O 2
ATOM 2608 N N . TRP A 1 43 ? -6.995 -3.485 -1.989 1.00 0.00 43 TRP A N 2
ATOM 2609 C CA . TRP A 1 43 ? -7.189 -4.924 -1.645 1.00 0.00 43 TRP A CA 2
ATOM 2610 C C . TRP A 1 43 ? -5.872 -5.681 -1.794 1.00 0.00 43 TRP A C 2
ATOM 2611 O O . TRP A 1 43 ? -5.375 -6.270 -0.859 1.00 0.00 43 TRP A O 2
ATOM 2632 N N . ASN A 1 44 ? -5.305 -5.647 -2.958 1.00 0.00 44 ASN A N 2
ATOM 2633 C CA . ASN A 1 44 ? -4.020 -6.364 -3.200 1.00 0.00 44 ASN A CA 2
ATOM 2634 C C . ASN A 1 44 ? -2.855 -5.670 -2.489 1.00 0.00 44 ASN A C 2
ATOM 2635 O O . ASN A 1 44 ? -1.865 -6.294 -2.165 1.00 0.00 44 ASN A O 2
ATOM 2646 N N . ASN A 1 45 ? -2.948 -4.384 -2.261 1.00 0.00 45 ASN A N 2
ATOM 2647 C CA . ASN A 1 45 ? -1.821 -3.654 -1.591 1.00 0.00 45 ASN A CA 2
ATOM 2648 C C . ASN A 1 45 ? -2.055 -3.551 -0.082 1.00 0.00 45 ASN A C 2
ATOM 2649 O O . ASN A 1 45 ? -1.356 -2.831 0.602 1.00 0.00 45 ASN A O 2
ATOM 2660 N N . TYR A 1 46 ? -3.018 -4.259 0.462 1.00 0.00 46 TYR A N 2
ATOM 2661 C CA . TYR A 1 46 ? -3.247 -4.176 1.944 1.00 0.00 46 TYR A CA 2
ATOM 2662 C C . TYR A 1 46 ? -3.795 -5.508 2.472 1.00 0.00 46 TYR A C 2
ATOM 2663 O O . TYR A 1 46 ? -3.220 -6.100 3.364 1.00 0.00 46 TYR A O 2
ATOM 2681 N N . ILE A 1 47 ? -4.892 -5.996 1.937 1.00 0.00 47 ILE A N 2
ATOM 2682 C CA . ILE A 1 47 ? -5.452 -7.303 2.426 1.00 0.00 47 ILE A CA 2
ATOM 2683 C C . ILE A 1 47 ? -6.063 -8.104 1.259 1.00 0.00 47 ILE A C 2
ATOM 2684 O O . ILE A 1 47 ? -6.986 -7.685 0.592 1.00 0.00 47 ILE A O 2
ATOM 2700 N N . ASN A 1 48 ? -5.522 -9.271 1.024 1.00 0.00 48 ASN A N 2
ATOM 2701 C CA . ASN A 1 48 ? -6.022 -10.165 -0.066 1.00 0.00 48 ASN A CA 2
ATOM 2702 C C . ASN A 1 48 ? -5.188 -11.464 -0.078 1.00 0.00 48 ASN A C 2
ATOM 2703 O O . ASN A 1 48 ? -5.738 -12.545 -0.134 1.00 0.00 48 ASN A O 2
ATOM 2714 N N . PRO A 1 49 ? -3.872 -11.371 -0.052 1.00 0.00 49 PRO A N 2
ATOM 2715 C CA . PRO A 1 49 ? -2.978 -12.550 -0.087 1.00 0.00 49 PRO A CA 2
ATOM 2716 C C . PRO A 1 49 ? -2.413 -12.905 1.298 1.00 0.00 49 PRO A C 2
ATOM 2717 O O . PRO A 1 49 ? -1.737 -13.899 1.456 1.00 0.00 49 PRO A O 2
ATOM 2728 N N . ALA A 1 50 ? -2.668 -12.090 2.290 1.00 0.00 50 ALA A N 2
ATOM 2729 C CA . ALA A 1 50 ? -2.128 -12.371 3.655 1.00 0.00 50 ALA A CA 2
ATOM 2730 C C . ALA A 1 50 ? -0.621 -12.103 3.635 1.00 0.00 50 ALA A C 2
ATOM 2731 O O . ALA A 1 50 ? 0.187 -12.965 3.919 1.00 0.00 50 ALA A O 2
ATOM 2738 N N . LEU A 1 51 ? -0.249 -10.904 3.282 1.00 0.00 51 LEU A N 2
ATOM 2739 C CA . LEU A 1 51 ? 1.198 -10.534 3.212 1.00 0.00 51 LEU A CA 2
ATOM 2740 C C . LEU A 1 51 ? 1.649 -9.987 4.571 1.00 0.00 51 LEU A C 2
ATOM 2741 O O . LEU A 1 51 ? 2.539 -9.164 4.659 1.00 0.00 51 LEU A O 2
ATOM 2757 N N . ARG A 1 52 ? 1.046 -10.445 5.633 1.00 0.00 52 ARG A N 2
ATOM 2758 C CA . ARG A 1 52 ? 1.447 -9.959 6.981 1.00 0.00 52 ARG A CA 2
ATOM 2759 C C . ARG A 1 52 ? 2.937 -10.234 7.191 1.00 0.00 52 ARG A C 2
ATOM 2760 O O . ARG A 1 52 ? 3.520 -9.829 8.177 1.00 0.00 52 ARG A O 2
ATOM 2781 N N . THR A 1 53 ? 3.560 -10.923 6.270 1.00 0.00 53 THR A N 2
ATOM 2782 C CA . THR A 1 53 ? 5.016 -11.228 6.414 1.00 0.00 53 THR A CA 2
ATOM 2783 C C . THR A 1 53 ? 5.624 -11.515 5.037 1.00 0.00 53 THR A C 2
ATOM 2784 O O . THR A 1 53 ? 6.026 -12.625 4.746 1.00 0.00 53 THR A O 2
ATOM 2795 N N . ASP A 1 54 ? 5.698 -10.516 4.188 1.00 0.00 54 ASP A N 2
ATOM 2796 C CA . ASP A 1 54 ? 6.283 -10.698 2.819 1.00 0.00 54 ASP A CA 2
ATOM 2797 C C . ASP A 1 54 ? 7.302 -9.585 2.562 1.00 0.00 54 ASP A C 2
ATOM 2798 O O . ASP A 1 54 ? 7.068 -8.709 1.758 1.00 0.00 54 ASP A O 2
ATOM 2807 N N . PRO A 1 55 ? 8.419 -9.603 3.248 1.00 0.00 55 PRO A N 2
ATOM 2808 C CA . PRO A 1 55 ? 9.466 -8.551 3.090 1.00 0.00 55 PRO A CA 2
ATOM 2809 C C . PRO A 1 55 ? 10.253 -8.697 1.784 1.00 0.00 55 PRO A C 2
ATOM 2810 O O . PRO A 1 55 ? 10.653 -9.776 1.395 1.00 0.00 55 PRO A O 2
ATOM 2821 N N . TRP A 1 56 ? 10.475 -7.603 1.118 1.00 0.00 56 TRP A N 2
ATOM 2822 C CA . TRP A 1 56 ? 11.240 -7.628 -0.164 1.00 0.00 56 TRP A CA 2
ATOM 2823 C C . TRP A 1 56 ? 12.743 -7.716 0.147 1.00 0.00 56 TRP A C 2
ATOM 2824 O O . TRP A 1 56 ? 13.132 -8.001 1.263 1.00 0.00 56 TRP A O 2
ATOM 2845 N N . SER A 1 57 ? 13.586 -7.498 -0.841 1.00 0.00 57 SER A N 2
ATOM 2846 C CA . SER A 1 57 ? 15.075 -7.594 -0.629 1.00 0.00 57 SER A CA 2
ATOM 2847 C C . SER A 1 57 ? 15.755 -6.334 -1.194 1.00 0.00 57 SER A C 2
ATOM 2848 O O . SER A 1 57 ? 15.108 -5.489 -1.777 1.00 0.00 57 SER A O 2
ATOM 2856 N N . PRO A 1 58 ? 17.057 -6.208 -1.027 1.00 0.00 58 PRO A N 2
ATOM 2857 C CA . PRO A 1 58 ? 17.819 -5.027 -1.538 1.00 0.00 58 PRO A CA 2
ATOM 2858 C C . PRO A 1 58 ? 17.465 -4.694 -2.993 1.00 0.00 58 PRO A C 2
ATOM 2859 O O . PRO A 1 58 ? 17.725 -3.609 -3.475 1.00 0.00 58 PRO A O 2
ATOM 2870 N N . GLU A 1 59 ? 16.860 -5.616 -3.687 1.00 0.00 59 GLU A N 2
ATOM 2871 C CA . GLU A 1 59 ? 16.472 -5.362 -5.094 1.00 0.00 59 GLU A CA 2
ATOM 2872 C C . GLU A 1 59 ? 15.428 -4.259 -5.094 1.00 0.00 59 GLU A C 2
ATOM 2873 O O . GLU A 1 59 ? 15.490 -3.333 -5.877 1.00 0.00 59 GLU A O 2
ATOM 2885 N N . GLU A 1 60 ? 14.477 -4.333 -4.200 1.00 0.00 60 GLU A N 2
ATOM 2886 C CA . GLU A 1 60 ? 13.457 -3.263 -4.145 1.00 0.00 60 GLU A CA 2
ATOM 2887 C C . GLU A 1 60 ? 14.112 -2.024 -3.548 1.00 0.00 60 GLU A C 2
ATOM 2888 O O . GLU A 1 60 ? 13.789 -0.920 -3.899 1.00 0.00 60 GLU A O 2
ATOM 2900 N N . ASP A 1 61 ? 15.045 -2.204 -2.652 1.00 0.00 61 ASP A N 2
ATOM 2901 C CA . ASP A 1 61 ? 15.727 -1.024 -2.046 1.00 0.00 61 ASP A CA 2
ATOM 2902 C C . ASP A 1 61 ? 16.433 -0.231 -3.148 1.00 0.00 61 ASP A C 2
ATOM 2903 O O . ASP A 1 61 ? 16.180 0.941 -3.345 1.00 0.00 61 ASP A O 2
ATOM 2912 N N . MET A 1 62 ? 17.319 -0.866 -3.866 1.00 0.00 62 MET A N 2
ATOM 2913 C CA . MET A 1 62 ? 18.044 -0.159 -4.954 1.00 0.00 62 MET A CA 2
ATOM 2914 C C . MET A 1 62 ? 17.045 0.312 -6.008 1.00 0.00 62 MET A C 2
ATOM 2915 O O . MET A 1 62 ? 17.184 1.377 -6.576 1.00 0.00 62 MET A O 2
ATOM 2929 N N . LEU A 1 63 ? 16.032 -0.470 -6.274 1.00 0.00 63 LEU A N 2
ATOM 2930 C CA . LEU A 1 63 ? 15.022 -0.053 -7.293 1.00 0.00 63 LEU A CA 2
ATOM 2931 C C . LEU A 1 63 ? 14.095 0.992 -6.669 1.00 0.00 63 LEU A C 2
ATOM 2932 O O . LEU A 1 63 ? 13.525 1.821 -7.349 1.00 0.00 63 LEU A O 2
ATOM 2948 N N . LEU A 1 64 ? 13.952 0.960 -5.374 1.00 0.00 64 LEU A N 2
ATOM 2949 C CA . LEU A 1 64 ? 13.076 1.946 -4.683 1.00 0.00 64 LEU A CA 2
ATOM 2950 C C . LEU A 1 64 ? 13.802 3.287 -4.645 1.00 0.00 64 LEU A C 2
ATOM 2951 O O . LEU A 1 64 ? 13.214 4.322 -4.850 1.00 0.00 64 LEU A O 2
ATOM 2967 N N . ASP A 1 65 ? 15.082 3.278 -4.396 1.00 0.00 65 ASP A N 2
ATOM 2968 C CA . ASP A 1 65 ? 15.840 4.564 -4.358 1.00 0.00 65 ASP A CA 2
ATOM 2969 C C . ASP A 1 65 ? 15.509 5.375 -5.613 1.00 0.00 65 ASP A C 2
ATOM 2970 O O . ASP A 1 65 ? 15.543 6.589 -5.611 1.00 0.00 65 ASP A O 2
ATOM 2979 N N . GLN A 1 66 ? 15.183 4.702 -6.681 1.00 0.00 66 GLN A N 2
ATOM 2980 C CA . GLN A 1 66 ? 14.839 5.418 -7.945 1.00 0.00 66 GLN A CA 2
ATOM 2981 C C . GLN A 1 66 ? 13.403 5.948 -7.871 1.00 0.00 66 GLN A C 2
ATOM 2982 O O . GLN A 1 66 ? 13.134 7.083 -8.207 1.00 0.00 66 GLN A O 2
ATOM 2996 N N . LYS A 1 67 ? 12.478 5.133 -7.439 1.00 0.00 67 LYS A N 2
ATOM 2997 C CA . LYS A 1 67 ? 11.058 5.593 -7.353 1.00 0.00 67 LYS A CA 2
ATOM 2998 C C . LYS A 1 67 ? 10.895 6.503 -6.129 1.00 0.00 67 LYS A C 2
ATOM 2999 O O . LYS A 1 67 ? 10.425 7.617 -6.232 1.00 0.00 67 LYS A O 2
ATOM 3018 N N . TYR A 1 68 ? 11.289 6.039 -4.975 1.00 0.00 68 TYR A N 2
ATOM 3019 C CA . TYR A 1 68 ? 11.169 6.875 -3.739 1.00 0.00 68 TYR A CA 2
ATOM 3020 C C . TYR A 1 68 ? 11.749 8.265 -4.026 1.00 0.00 68 TYR A C 2
ATOM 3021 O O . TYR A 1 68 ? 11.189 9.277 -3.655 1.00 0.00 68 TYR A O 2
ATOM 3039 N N . ALA A 1 69 ? 12.862 8.313 -4.694 1.00 0.00 69 ALA A N 2
ATOM 3040 C CA . ALA A 1 69 ? 13.485 9.620 -5.021 1.00 0.00 69 ALA A CA 2
ATOM 3041 C C . ALA A 1 69 ? 12.441 10.510 -5.703 1.00 0.00 69 ALA A C 2
ATOM 3042 O O . ALA A 1 69 ? 12.401 11.709 -5.503 1.00 0.00 69 ALA A O 2
ATOM 3049 N N . GLU A 1 70 ? 11.594 9.923 -6.506 1.00 0.00 70 GLU A N 2
ATOM 3050 C CA . GLU A 1 70 ? 10.537 10.700 -7.214 1.00 0.00 70 GLU A CA 2
ATOM 3051 C C . GLU A 1 70 ? 9.240 10.681 -6.396 1.00 0.00 70 GLU A C 2
ATOM 3052 O O . GLU A 1 70 ? 8.689 11.711 -6.059 1.00 0.00 70 GLU A O 2
ATOM 3064 N N . TYR A 1 71 ? 8.735 9.511 -6.106 1.00 0.00 71 TYR A N 2
ATOM 3065 C CA . TYR A 1 71 ? 7.457 9.404 -5.345 1.00 0.00 71 TYR A CA 2
ATOM 3066 C C . TYR A 1 71 ? 7.667 9.690 -3.855 1.00 0.00 71 TYR A C 2
ATOM 3067 O O . TYR A 1 71 ? 6.876 10.371 -3.234 1.00 0.00 71 TYR A O 2
ATOM 3085 N N . GLY A 1 72 ? 8.714 9.177 -3.268 1.00 0.00 72 GLY A N 2
ATOM 3086 C CA . GLY A 1 72 ? 8.949 9.424 -1.809 1.00 0.00 72 GLY A CA 2
ATOM 3087 C C . GLY A 1 72 ? 8.234 8.338 -1.000 1.00 0.00 72 GLY A C 2
ATOM 3088 O O . GLY A 1 72 ? 7.903 7.293 -1.523 1.00 0.00 72 GLY A O 2
ATOM 3092 N N . PRO A 1 73 ? 7.995 8.572 0.267 1.00 0.00 73 PRO A N 2
ATOM 3093 C CA . PRO A 1 73 ? 7.309 7.578 1.145 1.00 0.00 73 PRO A CA 2
ATOM 3094 C C . PRO A 1 73 ? 5.876 7.268 0.686 1.00 0.00 73 PRO A C 2
ATOM 3095 O O . PRO A 1 73 ? 5.051 6.830 1.464 1.00 0.00 73 PRO A O 2
ATOM 3106 N N . LYS A 1 74 ? 5.571 7.474 -0.568 1.00 0.00 74 LYS A N 2
ATOM 3107 C CA . LYS A 1 74 ? 4.195 7.172 -1.058 1.00 0.00 74 LYS A CA 2
ATOM 3108 C C . LYS A 1 74 ? 4.124 5.684 -1.389 1.00 0.00 74 LYS A C 2
ATOM 3109 O O . LYS A 1 74 ? 4.046 5.295 -2.537 1.00 0.00 74 LYS A O 2
ATOM 3128 N N . TRP A 1 75 ? 4.158 4.850 -0.388 1.00 0.00 75 TRP A N 2
ATOM 3129 C CA . TRP A 1 75 ? 4.109 3.386 -0.627 1.00 0.00 75 TRP A CA 2
ATOM 3130 C C . TRP A 1 75 ? 2.845 3.044 -1.405 1.00 0.00 75 TRP A C 2
ATOM 3131 O O . TRP A 1 75 ? 2.641 1.925 -1.832 1.00 0.00 75 TRP A O 2
ATOM 3152 N N . ASN A 1 76 ? 2.004 4.010 -1.599 1.00 0.00 76 ASN A N 2
ATOM 3153 C CA . ASN A 1 76 ? 0.755 3.773 -2.358 1.00 0.00 76 ASN A CA 2
ATOM 3154 C C . ASN A 1 76 ? 1.111 3.623 -3.836 1.00 0.00 76 ASN A C 2
ATOM 3155 O O . ASN A 1 76 ? 0.519 2.843 -4.554 1.00 0.00 76 ASN A O 2
ATOM 3166 N N . LYS A 1 77 ? 2.094 4.357 -4.291 1.00 0.00 77 LYS A N 2
ATOM 3167 C CA . LYS A 1 77 ? 2.521 4.255 -5.716 1.00 0.00 77 LYS A CA 2
ATOM 3168 C C . LYS A 1 77 ? 3.528 3.112 -5.843 1.00 0.00 77 LYS A C 2
ATOM 3169 O O . LYS A 1 77 ? 3.564 2.408 -6.832 1.00 0.00 77 LYS A O 2
ATOM 3188 N N . ILE A 1 78 ? 4.351 2.929 -4.847 1.00 0.00 78 ILE A N 2
ATOM 3189 C CA . ILE A 1 78 ? 5.361 1.838 -4.903 1.00 0.00 78 ILE A CA 2
ATOM 3190 C C . ILE A 1 78 ? 4.651 0.485 -4.832 1.00 0.00 78 ILE A C 2
ATOM 3191 O O . ILE A 1 78 ? 4.843 -0.371 -5.664 1.00 0.00 78 ILE A O 2
ATOM 3207 N N . SER A 1 79 ? 3.832 0.293 -3.838 1.00 0.00 79 SER A N 2
ATOM 3208 C CA . SER A 1 79 ? 3.102 -1.002 -3.699 1.00 0.00 79 SER A CA 2
ATOM 3209 C C . SER A 1 79 ? 2.444 -1.398 -5.025 1.00 0.00 79 SER A C 2
ATOM 3210 O O . SER A 1 79 ? 2.172 -2.557 -5.267 1.00 0.00 79 SER A O 2
ATOM 3218 N N . LYS A 1 80 ? 2.177 -0.453 -5.881 1.00 0.00 80 LYS A N 2
ATOM 3219 C CA . LYS A 1 80 ? 1.528 -0.788 -7.180 1.00 0.00 80 LYS A CA 2
ATOM 3220 C C . LYS A 1 80 ? 2.566 -1.409 -8.106 1.00 0.00 80 LYS A C 2
ATOM 3221 O O . LYS A 1 80 ? 2.240 -2.075 -9.069 1.00 0.00 80 LYS A O 2
ATOM 3240 N N . PHE A 1 81 ? 3.821 -1.196 -7.822 1.00 0.00 81 PHE A N 2
ATOM 3241 C CA . PHE A 1 81 ? 4.896 -1.766 -8.678 1.00 0.00 81 PHE A CA 2
ATOM 3242 C C . PHE A 1 81 ? 5.260 -3.147 -8.131 1.00 0.00 81 PHE A C 2
ATOM 3243 O O . PHE A 1 81 ? 5.936 -3.928 -8.770 1.00 0.00 81 PHE A O 2
ATOM 3260 N N . LEU A 1 82 ? 4.814 -3.440 -6.941 1.00 0.00 82 LEU A N 2
ATOM 3261 C CA . LEU A 1 82 ? 5.117 -4.759 -6.304 1.00 0.00 82 LEU A CA 2
ATOM 3262 C C . LEU A 1 82 ? 3.923 -5.697 -6.501 1.00 0.00 82 LEU A C 2
ATOM 3263 O O . LEU A 1 82 ? 4.060 -6.787 -7.017 1.00 0.00 82 LEU A O 2
ATOM 3279 N N . LYS A 1 83 ? 2.758 -5.283 -6.079 1.00 0.00 83 LYS A N 2
ATOM 3280 C CA . LYS A 1 83 ? 1.555 -6.139 -6.220 1.00 0.00 83 LYS A CA 2
ATOM 3281 C C . LYS A 1 83 ? 1.805 -7.420 -5.449 1.00 0.00 83 LYS A C 2
ATOM 3282 O O . LYS A 1 83 ? 1.046 -8.367 -5.522 1.00 0.00 83 LYS A O 2
ATOM 3301 N N . ASN A 1 84 ? 2.882 -7.441 -4.706 1.00 0.00 84 ASN A N 2
ATOM 3302 C CA . ASN A 1 84 ? 3.243 -8.638 -3.898 1.00 0.00 84 ASN A CA 2
ATOM 3303 C C . ASN A 1 84 ? 3.311 -8.242 -2.423 1.00 0.00 84 ASN A C 2
ATOM 3304 O O . ASN A 1 84 ? 3.280 -9.083 -1.545 1.00 0.00 84 ASN A O 2
ATOM 3315 N N . ARG A 1 85 ? 3.391 -6.961 -2.145 1.00 0.00 85 ARG A N 2
ATOM 3316 C CA . ARG A 1 85 ? 3.447 -6.481 -0.725 1.00 0.00 85 ARG A CA 2
ATOM 3317 C C . ARG A 1 85 ? 2.415 -5.382 -0.525 1.00 0.00 85 ARG A C 2
ATOM 3318 O O . ARG A 1 85 ? 1.625 -5.087 -1.401 1.00 0.00 85 ARG A O 2
ATOM 3339 N N . SER A 1 86 ? 2.406 -4.795 0.642 1.00 0.00 86 SER A N 2
ATOM 3340 C CA . SER A 1 86 ? 1.423 -3.726 0.963 1.00 0.00 86 SER A CA 2
ATOM 3341 C C . SER A 1 86 ? 2.160 -2.531 1.543 1.00 0.00 86 SER A C 2
ATOM 3342 O O . SER A 1 86 ? 3.279 -2.626 1.999 1.00 0.00 86 SER A O 2
ATOM 3350 N N . ASP A 1 87 ? 1.519 -1.413 1.542 1.00 0.00 87 ASP A N 2
ATOM 3351 C CA . ASP A 1 87 ? 2.150 -0.192 2.097 1.00 0.00 87 ASP A CA 2
ATOM 3352 C C . ASP A 1 87 ? 2.479 -0.445 3.564 1.00 0.00 87 ASP A C 2
ATOM 3353 O O . ASP A 1 87 ? 3.439 0.070 4.100 1.00 0.00 87 ASP A O 2
ATOM 3362 N N . ASN A 1 88 ? 1.688 -1.252 4.207 1.00 0.00 88 ASN A N 2
ATOM 3363 C CA . ASN A 1 88 ? 1.943 -1.566 5.635 1.00 0.00 88 ASN A CA 2
ATOM 3364 C C . ASN A 1 88 ? 3.235 -2.374 5.739 1.00 0.00 88 ASN A C 2
ATOM 3365 O O . ASN A 1 88 ? 3.948 -2.296 6.719 1.00 0.00 88 ASN A O 2
ATOM 3376 N N . ASN A 1 89 ? 3.549 -3.149 4.730 1.00 0.00 89 ASN A N 2
ATOM 3377 C CA . ASN A 1 89 ? 4.793 -3.954 4.763 1.00 0.00 89 ASN A CA 2
ATOM 3378 C C . ASN A 1 89 ? 5.951 -3.064 4.312 1.00 0.00 89 ASN A C 2
ATOM 3379 O O . ASN A 1 89 ? 6.989 -3.000 4.934 1.00 0.00 89 ASN A O 2
ATOM 3390 N N . ILE A 1 90 ? 5.759 -2.375 3.226 1.00 0.00 90 ILE A N 2
ATOM 3391 C CA . ILE A 1 90 ? 6.822 -1.478 2.697 1.00 0.00 90 ILE A CA 2
ATOM 3392 C C . ILE A 1 90 ? 7.181 -0.438 3.754 1.00 0.00 90 ILE A C 2
ATOM 3393 O O . ILE A 1 90 ? 8.308 -0.349 4.195 1.00 0.00 90 ILE A O 2
ATOM 3409 N N . ARG A 1 91 ? 6.223 0.338 4.175 1.00 0.00 91 ARG A N 2
ATOM 3410 C CA . ARG A 1 91 ? 6.492 1.365 5.220 1.00 0.00 91 ARG A CA 2
ATOM 3411 C C . ARG A 1 91 ? 7.201 0.698 6.399 1.00 0.00 91 ARG A C 2
ATOM 3412 O O . ARG A 1 91 ? 8.002 1.299 7.087 1.00 0.00 91 ARG A O 2
ATOM 3433 N N . ASN A 1 92 ? 6.884 -0.540 6.637 1.00 0.00 92 ASN A N 2
ATOM 3434 C CA . ASN A 1 92 ? 7.498 -1.279 7.779 1.00 0.00 92 ASN A CA 2
ATOM 3435 C C . ASN A 1 92 ? 8.902 -1.773 7.415 1.00 0.00 92 ASN A C 2
ATOM 3436 O O . ASN A 1 92 ? 9.810 -1.714 8.220 1.00 0.00 92 ASN A O 2
ATOM 3447 N N . ARG A 1 93 ? 9.096 -2.275 6.221 1.00 0.00 93 ARG A N 2
ATOM 3448 C CA . ARG A 1 93 ? 10.453 -2.780 5.849 1.00 0.00 93 ARG A CA 2
ATOM 3449 C C . ARG A 1 93 ? 11.371 -1.582 5.573 1.00 0.00 93 ARG A C 2
ATOM 3450 O O . ARG A 1 93 ? 12.527 -1.573 5.946 1.00 0.00 93 ARG A O 2
ATOM 3471 N N . TRP A 1 94 ? 10.862 -0.574 4.927 1.00 0.00 94 TRP A N 2
ATOM 3472 C CA . TRP A 1 94 ? 11.703 0.620 4.632 1.00 0.00 94 TRP A CA 2
ATOM 3473 C C . TRP A 1 94 ? 12.081 1.315 5.943 1.00 0.00 94 TRP A C 2
ATOM 3474 O O . TRP A 1 94 ? 13.207 1.716 6.137 1.00 0.00 94 TRP A O 2
ATOM 3495 N N . MET A 1 95 ? 11.147 1.464 6.842 1.00 0.00 95 MET A N 2
ATOM 3496 C CA . MET A 1 95 ? 11.460 2.141 8.133 1.00 0.00 95 MET A CA 2
ATOM 3497 C C . MET A 1 95 ? 12.413 1.271 8.957 1.00 0.00 95 MET A C 2
ATOM 3498 O O . MET A 1 95 ? 13.215 1.769 9.723 1.00 0.00 95 MET A O 2
ATOM 3512 N N . MET A 1 96 ? 12.340 -0.025 8.806 1.00 0.00 96 MET A N 2
ATOM 3513 C CA . MET A 1 96 ? 13.244 -0.922 9.579 1.00 0.00 96 MET A CA 2
ATOM 3514 C C . MET A 1 96 ? 14.606 -0.964 8.894 1.00 0.00 96 MET A C 2
ATOM 3515 O O . MET A 1 96 ? 15.637 -1.020 9.535 1.00 0.00 96 MET A O 2
ATOM 3529 N N . ILE A 1 97 ? 14.616 -0.938 7.587 1.00 0.00 97 ILE A N 2
ATOM 3530 C CA . ILE A 1 97 ? 15.907 -0.979 6.843 1.00 0.00 97 ILE A CA 2
ATOM 3531 C C . ILE A 1 97 ? 16.477 0.437 6.739 1.00 0.00 97 ILE A C 2
ATOM 3532 O O . ILE A 1 97 ? 17.675 0.629 6.671 1.00 0.00 97 ILE A O 2
ATOM 3548 N N . ALA A 1 98 ? 15.630 1.428 6.728 1.00 0.00 98 ALA A N 2
ATOM 3549 C CA . ALA A 1 98 ? 16.124 2.830 6.628 1.00 0.00 98 ALA A CA 2
ATOM 3550 C C . ALA A 1 98 ? 16.709 3.251 7.974 1.00 0.00 98 ALA A C 2
ATOM 3551 O O . ALA A 1 98 ? 17.439 4.217 8.071 1.00 0.00 98 ALA A O 2
ATOM 3558 N N . ARG A 1 99 ? 16.393 2.532 9.017 1.00 0.00 99 ARG A N 2
ATOM 3559 C CA . ARG A 1 99 ? 16.928 2.888 10.353 1.00 0.00 99 ARG A CA 2
ATOM 3560 C C . ARG A 1 99 ? 18.408 2.525 10.393 1.00 0.00 99 ARG A C 2
ATOM 3561 O O . ARG A 1 99 ? 19.168 3.041 11.189 1.00 0.00 99 ARG A O 2
ATOM 3582 N N . HIS A 1 100 ? 18.824 1.639 9.527 1.00 0.00 100 HIS A N 2
ATOM 3583 C CA . HIS A 1 100 ? 20.255 1.233 9.493 1.00 0.00 100 HIS A CA 2
ATOM 3584 C C . HIS A 1 100 ? 21.023 2.202 8.596 1.00 0.00 100 HIS A C 2
ATOM 3585 O O . HIS A 1 100 ? 22.149 2.565 8.873 1.00 0.00 100 HIS A O 2
ATOM 3600 N N . ARG A 1 101 ? 20.416 2.625 7.519 1.00 0.00 101 ARG A N 2
ATOM 3601 C CA . ARG A 1 101 ? 21.098 3.573 6.592 1.00 0.00 101 ARG A CA 2
ATOM 3602 C C . ARG A 1 101 ? 20.919 5.002 7.108 1.00 0.00 101 ARG A C 2
ATOM 3603 O O . ARG A 1 101 ? 21.627 5.908 6.715 1.00 0.00 101 ARG A O 2
ATOM 3624 N N . ALA A 1 102 ? 19.974 5.210 7.984 1.00 0.00 102 ALA A N 2
ATOM 3625 C CA . ALA A 1 102 ? 19.748 6.580 8.524 1.00 0.00 102 ALA A CA 2
ATOM 3626 C C . ALA A 1 102 ? 20.908 6.964 9.445 1.00 0.00 102 ALA A C 2
ATOM 3627 O O . ALA A 1 102 ? 21.068 8.111 9.813 1.00 0.00 102 ALA A O 2
ATOM 3634 N N . LYS A 1 103 ? 21.721 6.014 9.818 1.00 0.00 103 LYS A N 2
ATOM 3635 C CA . LYS A 1 103 ? 22.868 6.322 10.712 1.00 0.00 103 LYS A CA 2
ATOM 3636 C C . LYS A 1 103 ? 23.951 7.050 9.910 1.00 0.00 103 LYS A C 2
ATOM 3637 O O . LYS A 1 103 ? 24.059 8.260 9.948 1.00 0.00 103 LYS A O 2
ATOM 3656 N N . HIS A 1 104 ? 24.754 6.321 9.183 1.00 0.00 104 HIS A N 2
ATOM 3657 C CA . HIS A 1 104 ? 25.829 6.964 8.378 1.00 0.00 104 HIS A CA 2
ATOM 3658 C C . HIS A 1 104 ? 26.338 5.975 7.327 1.00 0.00 104 HIS A C 2
ATOM 3659 O O . HIS A 1 104 ? 27.194 6.290 6.524 1.00 0.00 104 HIS A O 2
ATOM 3674 N N . GLN A 1 105 ? 25.818 4.779 7.329 1.00 0.00 105 GLN A N 2
ATOM 3675 C CA . GLN A 1 105 ? 26.268 3.766 6.335 1.00 0.00 105 GLN A CA 2
ATOM 3676 C C . GLN A 1 105 ? 26.133 4.340 4.922 1.00 0.00 105 GLN A C 2
ATOM 3677 O O . GLN A 1 105 ? 26.719 3.843 3.982 1.00 0.00 105 GLN A O 2
ATOM 3691 N N . LYS A 1 106 ? 25.367 5.385 4.767 1.00 0.00 106 LYS A N 2
ATOM 3692 C CA . LYS A 1 106 ? 25.196 5.990 3.415 1.00 0.00 106 LYS A CA 2
ATOM 3693 C C . LYS A 1 106 ? 26.570 6.314 2.826 1.00 0.00 106 LYS A C 2
ATOM 3694 O O . LYS A 1 106 ? 26.709 6.544 1.640 1.00 0.00 106 LYS A O 2
ATOM 3713 N N . SER A 1 107 ? 27.587 6.335 3.643 1.00 0.00 107 SER A N 2
ATOM 3714 C CA . SER A 1 107 ? 28.951 6.645 3.128 1.00 0.00 107 SER A CA 2
ATOM 3715 C C . SER A 1 107 ? 29.295 5.686 1.987 1.00 0.00 107 SER A C 2
ATOM 3716 O O . SER A 1 107 ? 29.862 6.140 1.008 1.00 0.00 107 SER A O 2
ATOM 3725 N N . LYS A 1 1 ? -1.503 10.637 1.202 1.00 0.00 1 LYS A N 3
ATOM 3726 C CA . LYS A 1 1 ? -1.902 9.229 0.923 1.00 0.00 1 LYS A CA 3
ATOM 3727 C C . LYS A 1 1 ? -3.206 9.220 0.121 1.00 0.00 1 LYS A C 3
ATOM 3728 O O . LYS A 1 1 ? -3.514 10.156 -0.588 1.00 0.00 1 LYS A O 3
ATOM 3749 N N . VAL A 1 2 ? -3.974 8.167 0.223 1.00 0.00 2 VAL A N 3
ATOM 3750 C CA . VAL A 1 2 ? -5.255 8.099 -0.536 1.00 0.00 2 VAL A CA 3
ATOM 3751 C C . VAL A 1 2 ? -6.300 8.984 0.150 1.00 0.00 2 VAL A C 3
ATOM 3752 O O . VAL A 1 2 ? -6.109 9.440 1.259 1.00 0.00 2 VAL A O 3
ATOM 3765 N N . LYS A 1 3 ? -7.399 9.240 -0.506 1.00 0.00 3 LYS A N 3
ATOM 3766 C CA . LYS A 1 3 ? -8.449 10.105 0.100 1.00 0.00 3 LYS A CA 3
ATOM 3767 C C . LYS A 1 3 ? -8.865 9.556 1.468 1.00 0.00 3 LYS A C 3
ATOM 3768 O O . LYS A 1 3 ? -8.908 10.278 2.445 1.00 0.00 3 LYS A O 3
ATOM 3787 N N . PHE A 1 4 ? -9.178 8.288 1.553 1.00 0.00 4 PHE A N 3
ATOM 3788 C CA . PHE A 1 4 ? -9.597 7.711 2.868 1.00 0.00 4 PHE A CA 3
ATOM 3789 C C . PHE A 1 4 ? -8.367 7.411 3.725 1.00 0.00 4 PHE A C 3
ATOM 3790 O O . PHE A 1 4 ? -7.260 7.307 3.234 1.00 0.00 4 PHE A O 3
ATOM 3807 N N . THR A 1 5 ? -8.561 7.274 5.013 1.00 0.00 5 THR A N 3
ATOM 3808 C CA . THR A 1 5 ? -7.421 6.986 5.934 1.00 0.00 5 THR A CA 3
ATOM 3809 C C . THR A 1 5 ? -7.278 5.483 6.122 1.00 0.00 5 THR A C 3
ATOM 3810 O O . THR A 1 5 ? -8.185 4.713 5.864 1.00 0.00 5 THR A O 3
ATOM 3821 N N . GLU A 1 6 ? -6.137 5.068 6.572 1.00 0.00 6 GLU A N 3
ATOM 3822 C CA . GLU A 1 6 ? -5.893 3.614 6.791 1.00 0.00 6 GLU A CA 3
ATOM 3823 C C . GLU A 1 6 ? -7.068 3.000 7.561 1.00 0.00 6 GLU A C 3
ATOM 3824 O O . GLU A 1 6 ? -7.479 1.893 7.290 1.00 0.00 6 GLU A O 3
ATOM 3836 N N . GLU A 1 7 ? -7.614 3.712 8.515 1.00 0.00 7 GLU A N 3
ATOM 3837 C CA . GLU A 1 7 ? -8.763 3.164 9.300 1.00 0.00 7 GLU A CA 3
ATOM 3838 C C . GLU A 1 7 ? -9.831 2.621 8.344 1.00 0.00 7 GLU A C 3
ATOM 3839 O O . GLU A 1 7 ? -10.431 1.586 8.582 1.00 0.00 7 GLU A O 3
ATOM 3851 N N . GLU A 1 8 ? -10.071 3.294 7.254 1.00 0.00 8 GLU A N 3
ATOM 3852 C CA . GLU A 1 8 ? -11.088 2.785 6.300 1.00 0.00 8 GLU A CA 3
ATOM 3853 C C . GLU A 1 8 ? -10.534 1.526 5.648 1.00 0.00 8 GLU A C 3
ATOM 3854 O O . GLU A 1 8 ? -11.222 0.539 5.498 1.00 0.00 8 GLU A O 3
ATOM 3866 N N . ASP A 1 9 ? -9.277 1.554 5.274 1.00 0.00 9 ASP A N 3
ATOM 3867 C CA . ASP A 1 9 ? -8.647 0.350 4.641 1.00 0.00 9 ASP A CA 3
ATOM 3868 C C . ASP A 1 9 ? -9.012 -0.895 5.461 1.00 0.00 9 ASP A C 3
ATOM 3869 O O . ASP A 1 9 ? -9.116 -1.996 4.948 1.00 0.00 9 ASP A O 3
ATOM 3878 N N . LEU A 1 10 ? -9.239 -0.718 6.732 1.00 0.00 10 LEU A N 3
ATOM 3879 C CA . LEU A 1 10 ? -9.633 -1.870 7.589 1.00 0.00 10 LEU A CA 3
ATOM 3880 C C . LEU A 1 10 ? -11.103 -2.166 7.289 1.00 0.00 10 LEU A C 3
ATOM 3881 O O . LEU A 1 10 ? -11.522 -3.306 7.173 1.00 0.00 10 LEU A O 3
ATOM 3897 N N . LYS A 1 11 ? -11.882 -1.131 7.126 1.00 0.00 11 LYS A N 3
ATOM 3898 C CA . LYS A 1 11 ? -13.314 -1.331 6.798 1.00 0.00 11 LYS A CA 3
ATOM 3899 C C . LYS A 1 11 ? -13.383 -2.078 5.470 1.00 0.00 11 LYS A C 3
ATOM 3900 O O . LYS A 1 11 ? -14.208 -2.944 5.277 1.00 0.00 11 LYS A O 3
ATOM 3919 N N . LEU A 1 12 ? -12.505 -1.759 4.556 1.00 0.00 12 LEU A N 3
ATOM 3920 C CA . LEU A 1 12 ? -12.506 -2.464 3.248 1.00 0.00 12 LEU A CA 3
ATOM 3921 C C . LEU A 1 12 ? -12.396 -3.966 3.507 1.00 0.00 12 LEU A C 3
ATOM 3922 O O . LEU A 1 12 ? -13.126 -4.754 2.956 1.00 0.00 12 LEU A O 3
ATOM 3938 N N . GLN A 1 13 ? -11.490 -4.376 4.347 1.00 0.00 13 GLN A N 3
ATOM 3939 C CA . GLN A 1 13 ? -11.360 -5.836 4.610 1.00 0.00 13 GLN A CA 3
ATOM 3940 C C . GLN A 1 13 ? -12.730 -6.407 5.003 1.00 0.00 13 GLN A C 3
ATOM 3941 O O . GLN A 1 13 ? -13.078 -7.512 4.640 1.00 0.00 13 GLN A O 3
ATOM 3955 N N . GLN A 1 14 ? -13.512 -5.665 5.738 1.00 0.00 14 GLN A N 3
ATOM 3956 C CA . GLN A 1 14 ? -14.858 -6.182 6.154 1.00 0.00 14 GLN A CA 3
ATOM 3957 C C . GLN A 1 14 ? -15.899 -6.006 5.042 1.00 0.00 14 GLN A C 3
ATOM 3958 O O . GLN A 1 14 ? -16.552 -6.945 4.636 1.00 0.00 14 GLN A O 3
ATOM 3972 N N . LEU A 1 15 ? -16.087 -4.809 4.564 1.00 0.00 15 LEU A N 3
ATOM 3973 C CA . LEU A 1 15 ? -17.108 -4.590 3.503 1.00 0.00 15 LEU A CA 3
ATOM 3974 C C . LEU A 1 15 ? -16.737 -5.431 2.285 1.00 0.00 15 LEU A C 3
ATOM 3975 O O . LEU A 1 15 ? -17.532 -6.196 1.777 1.00 0.00 15 LEU A O 3
ATOM 3991 N N . VAL A 1 16 ? -15.531 -5.298 1.824 1.00 0.00 16 VAL A N 3
ATOM 3992 C CA . VAL A 1 16 ? -15.096 -6.085 0.646 1.00 0.00 16 VAL A CA 3
ATOM 3993 C C . VAL A 1 16 ? -15.282 -7.570 0.951 1.00 0.00 16 VAL A C 3
ATOM 3994 O O . VAL A 1 16 ? -15.604 -8.349 0.078 1.00 0.00 16 VAL A O 3
ATOM 4007 N N . MET A 1 17 ? -15.101 -7.978 2.182 1.00 0.00 17 MET A N 3
ATOM 4008 C CA . MET A 1 17 ? -15.297 -9.411 2.496 1.00 0.00 17 MET A CA 3
ATOM 4009 C C . MET A 1 17 ? -16.778 -9.742 2.275 1.00 0.00 17 MET A C 3
ATOM 4010 O O . MET A 1 17 ? -17.129 -10.845 1.908 1.00 0.00 17 MET A O 3
ATOM 4024 N N . ARG A 1 18 ? -17.647 -8.786 2.486 1.00 0.00 18 ARG A N 3
ATOM 4025 C CA . ARG A 1 18 ? -19.101 -9.040 2.277 1.00 0.00 18 ARG A CA 3
ATOM 4026 C C . ARG A 1 18 ? -19.418 -8.995 0.778 1.00 0.00 18 ARG A C 3
ATOM 4027 O O . ARG A 1 18 ? -20.361 -9.608 0.318 1.00 0.00 18 ARG A O 3
ATOM 4048 N N . TYR A 1 19 ? -18.639 -8.268 0.009 1.00 0.00 19 TYR A N 3
ATOM 4049 C CA . TYR A 1 19 ? -18.889 -8.173 -1.466 1.00 0.00 19 TYR A CA 3
ATOM 4050 C C . TYR A 1 19 ? -17.964 -9.141 -2.205 1.00 0.00 19 TYR A C 3
ATOM 4051 O O . TYR A 1 19 ? -18.102 -9.364 -3.392 1.00 0.00 19 TYR A O 3
ATOM 4069 N N . GLY A 1 20 ? -17.019 -9.716 -1.511 1.00 0.00 20 GLY A N 3
ATOM 4070 C CA . GLY A 1 20 ? -16.070 -10.673 -2.157 1.00 0.00 20 GLY A CA 3
ATOM 4071 C C . GLY A 1 20 ? -14.824 -9.914 -2.606 1.00 0.00 20 GLY A C 3
ATOM 4072 O O . GLY A 1 20 ? -13.772 -10.047 -2.018 1.00 0.00 20 GLY A O 3
ATOM 4076 N N . ALA A 1 21 ? -14.957 -9.114 -3.641 1.00 0.00 21 ALA A N 3
ATOM 4077 C CA . ALA A 1 21 ? -13.806 -8.304 -4.180 1.00 0.00 21 ALA A CA 3
ATOM 4078 C C . ALA A 1 21 ? -14.075 -7.971 -5.659 1.00 0.00 21 ALA A C 3
ATOM 4079 O O . ALA A 1 21 ? -13.184 -8.010 -6.484 1.00 0.00 21 ALA A O 3
ATOM 4086 N N . LYS A 1 22 ? -15.297 -7.649 -6.012 1.00 0.00 22 LYS A N 3
ATOM 4087 C CA . LYS A 1 22 ? -15.595 -7.326 -7.449 1.00 0.00 22 LYS A CA 3
ATOM 4088 C C . LYS A 1 22 ? -16.749 -6.317 -7.573 1.00 0.00 22 LYS A C 3
ATOM 4089 O O . LYS A 1 22 ? -16.977 -5.775 -8.637 1.00 0.00 22 LYS A O 3
ATOM 4108 N N . ASP A 1 23 ? -17.473 -6.042 -6.511 1.00 0.00 23 ASP A N 3
ATOM 4109 C CA . ASP A 1 23 ? -18.599 -5.052 -6.593 1.00 0.00 23 ASP A CA 3
ATOM 4110 C C . ASP A 1 23 ? -18.102 -3.717 -6.048 1.00 0.00 23 ASP A C 3
ATOM 4111 O O . ASP A 1 23 ? -18.741 -3.079 -5.235 1.00 0.00 23 ASP A O 3
ATOM 4120 N N . TRP A 1 24 ? -16.954 -3.301 -6.494 1.00 0.00 24 TRP A N 3
ATOM 4121 C CA . TRP A 1 24 ? -16.377 -2.015 -6.019 1.00 0.00 24 TRP A CA 3
ATOM 4122 C C . TRP A 1 24 ? -17.266 -0.854 -6.458 1.00 0.00 24 TRP A C 3
ATOM 4123 O O . TRP A 1 24 ? -17.137 0.255 -5.977 1.00 0.00 24 TRP A O 3
ATOM 4144 N N . ILE A 1 25 ? -18.178 -1.100 -7.354 1.00 0.00 25 ILE A N 3
ATOM 4145 C CA . ILE A 1 25 ? -19.085 -0.015 -7.804 1.00 0.00 25 ILE A CA 3
ATOM 4146 C C . ILE A 1 25 ? -20.067 0.283 -6.675 1.00 0.00 25 ILE A C 3
ATOM 4147 O O . ILE A 1 25 ? -20.482 1.404 -6.471 1.00 0.00 25 ILE A O 3
ATOM 4163 N N . ARG A 1 26 ? -20.434 -0.724 -5.933 1.00 0.00 26 ARG A N 3
ATOM 4164 C CA . ARG A 1 26 ? -21.384 -0.522 -4.814 1.00 0.00 26 ARG A CA 3
ATOM 4165 C C . ARG A 1 26 ? -20.624 0.061 -3.633 1.00 0.00 26 ARG A C 3
ATOM 4166 O O . ARG A 1 26 ? -21.026 1.039 -3.039 1.00 0.00 26 ARG A O 3
ATOM 4187 N N . ILE A 1 27 ? -19.522 -0.534 -3.287 1.00 0.00 27 ILE A N 3
ATOM 4188 C CA . ILE A 1 27 ? -18.735 -0.015 -2.146 1.00 0.00 27 ILE A CA 3
ATOM 4189 C C . ILE A 1 27 ? -18.399 1.452 -2.396 1.00 0.00 27 ILE A C 3
ATOM 4190 O O . ILE A 1 27 ? -18.321 2.252 -1.482 1.00 0.00 27 ILE A O 3
ATOM 4206 N N . SER A 1 28 ? -18.199 1.813 -3.633 1.00 0.00 28 SER A N 3
ATOM 4207 C CA . SER A 1 28 ? -17.866 3.229 -3.943 1.00 0.00 28 SER A CA 3
ATOM 4208 C C . SER A 1 28 ? -19.118 4.090 -3.799 1.00 0.00 28 SER A C 3
ATOM 4209 O O . SER A 1 28 ? -19.046 5.255 -3.462 1.00 0.00 28 SER A O 3
ATOM 4217 N N . GLN A 1 29 ? -20.271 3.529 -4.044 1.00 0.00 29 GLN A N 3
ATOM 4218 C CA . GLN A 1 29 ? -21.522 4.333 -3.910 1.00 0.00 29 GLN A CA 3
ATOM 4219 C C . GLN A 1 29 ? -21.687 4.754 -2.448 1.00 0.00 29 GLN A C 3
ATOM 4220 O O . GLN A 1 29 ? -22.127 5.847 -2.153 1.00 0.00 29 GLN A O 3
ATOM 4234 N N . LEU A 1 30 ? -21.325 3.901 -1.528 1.00 0.00 30 LEU A N 3
ATOM 4235 C CA . LEU A 1 30 ? -21.450 4.268 -0.091 1.00 0.00 30 LEU A CA 3
ATOM 4236 C C . LEU A 1 30 ? -20.480 5.413 0.206 1.00 0.00 30 LEU A C 3
ATOM 4237 O O . LEU A 1 30 ? -20.838 6.400 0.818 1.00 0.00 30 LEU A O 3
ATOM 4253 N N . MET A 1 31 ? -19.250 5.281 -0.234 1.00 0.00 31 MET A N 3
ATOM 4254 C CA . MET A 1 31 ? -18.219 6.348 0.000 1.00 0.00 31 MET A CA 3
ATOM 4255 C C . MET A 1 31 ? -17.769 6.922 -1.345 1.00 0.00 31 MET A C 3
ATOM 4256 O O . MET A 1 31 ? -16.625 6.802 -1.727 1.00 0.00 31 MET A O 3
ATOM 4270 N N . ILE A 1 32 ? -18.658 7.551 -2.066 1.00 0.00 32 ILE A N 3
ATOM 4271 C CA . ILE A 1 32 ? -18.279 8.137 -3.388 1.00 0.00 32 ILE A CA 3
ATOM 4272 C C . ILE A 1 32 ? -17.004 8.974 -3.242 1.00 0.00 32 ILE A C 3
ATOM 4273 O O . ILE A 1 32 ? -16.379 9.351 -4.213 1.00 0.00 32 ILE A O 3
ATOM 4289 N N . THR A 1 33 ? -16.621 9.270 -2.033 1.00 0.00 33 THR A N 3
ATOM 4290 C CA . THR A 1 33 ? -15.394 10.088 -1.809 1.00 0.00 33 THR A CA 3
ATOM 4291 C C . THR A 1 33 ? -14.179 9.393 -2.437 1.00 0.00 33 THR A C 3
ATOM 4292 O O . THR A 1 33 ? -13.079 9.906 -2.402 1.00 0.00 33 THR A O 3
ATOM 4303 N N . ARG A 1 34 ? -14.362 8.232 -3.015 1.00 0.00 34 ARG A N 3
ATOM 4304 C CA . ARG A 1 34 ? -13.208 7.511 -3.646 1.00 0.00 34 ARG A CA 3
ATOM 4305 C C . ARG A 1 34 ? -13.711 6.734 -4.860 1.00 0.00 34 ARG A C 3
ATOM 4306 O O . ARG A 1 34 ? -14.882 6.426 -4.965 1.00 0.00 34 ARG A O 3
ATOM 4327 N N . ASN A 1 35 ? -12.842 6.424 -5.792 1.00 0.00 35 ASN A N 3
ATOM 4328 C CA . ASN A 1 35 ? -13.280 5.677 -7.014 1.00 0.00 35 ASN A CA 3
ATOM 4329 C C . ASN A 1 35 ? -13.091 4.165 -6.811 1.00 0.00 35 ASN A C 3
ATOM 4330 O O . ASN A 1 35 ? -12.193 3.747 -6.108 1.00 0.00 35 ASN A O 3
ATOM 4341 N N . PRO A 1 36 ? -13.908 3.337 -7.431 1.00 0.00 36 PRO A N 3
ATOM 4342 C CA . PRO A 1 36 ? -13.775 1.858 -7.302 1.00 0.00 36 PRO A CA 3
ATOM 4343 C C . PRO A 1 36 ? -12.310 1.417 -7.387 1.00 0.00 36 PRO A C 3
ATOM 4344 O O . PRO A 1 36 ? -11.861 0.544 -6.671 1.00 0.00 36 PRO A O 3
ATOM 4355 N N . ARG A 1 37 ? -11.574 2.021 -8.274 1.00 0.00 37 ARG A N 3
ATOM 4356 C CA . ARG A 1 37 ? -10.142 1.662 -8.447 1.00 0.00 37 ARG A CA 3
ATOM 4357 C C . ARG A 1 37 ? -9.341 2.060 -7.206 1.00 0.00 37 ARG A C 3
ATOM 4358 O O . ARG A 1 37 ? -8.307 1.492 -6.926 1.00 0.00 37 ARG A O 3
ATOM 4379 N N . GLN A 1 38 ? -9.788 3.049 -6.475 1.00 0.00 38 GLN A N 3
ATOM 4380 C CA . GLN A 1 38 ? -9.022 3.494 -5.273 1.00 0.00 38 GLN A CA 3
ATOM 4381 C C . GLN A 1 38 ? -9.131 2.474 -4.140 1.00 0.00 38 GLN A C 3
ATOM 4382 O O . GLN A 1 38 ? -8.170 2.227 -3.438 1.00 0.00 38 GLN A O 3
ATOM 4396 N N . CYS A 1 39 ? -10.275 1.875 -3.928 1.00 0.00 39 CYS A N 3
ATOM 4397 C CA . CYS A 1 39 ? -10.368 0.880 -2.819 1.00 0.00 39 CYS A CA 3
ATOM 4398 C C . CYS A 1 39 ? -9.881 -0.475 -3.326 1.00 0.00 39 CYS A C 3
ATOM 4399 O O . CYS A 1 39 ? -9.416 -1.305 -2.570 1.00 0.00 39 CYS A O 3
ATOM 4407 N N . ARG A 1 40 ? -9.980 -0.700 -4.605 1.00 0.00 40 ARG A N 3
ATOM 4408 C CA . ARG A 1 40 ? -9.519 -1.999 -5.171 1.00 0.00 40 ARG A CA 3
ATOM 4409 C C . ARG A 1 40 ? -8.011 -2.130 -4.956 1.00 0.00 40 ARG A C 3
ATOM 4410 O O . ARG A 1 40 ? -7.524 -3.155 -4.522 1.00 0.00 40 ARG A O 3
ATOM 4431 N N . GLU A 1 41 ? -7.262 -1.104 -5.261 1.00 0.00 41 GLU A N 3
ATOM 4432 C CA . GLU A 1 41 ? -5.789 -1.196 -5.074 1.00 0.00 41 GLU A CA 3
ATOM 4433 C C . GLU A 1 41 ? -5.491 -1.589 -3.628 1.00 0.00 41 GLU A C 3
ATOM 4434 O O . GLU A 1 41 ? -4.499 -2.232 -3.350 1.00 0.00 41 GLU A O 3
ATOM 4446 N N . ARG A 1 42 ? -6.338 -1.224 -2.700 1.00 0.00 42 ARG A N 3
ATOM 4447 C CA . ARG A 1 42 ? -6.060 -1.615 -1.285 1.00 0.00 42 ARG A CA 3
ATOM 4448 C C . ARG A 1 42 ? -6.184 -3.134 -1.151 1.00 0.00 42 ARG A C 3
ATOM 4449 O O . ARG A 1 42 ? -5.383 -3.775 -0.500 1.00 0.00 42 ARG A O 3
ATOM 4470 N N . TRP A 1 43 ? -7.181 -3.714 -1.761 1.00 0.00 43 TRP A N 3
ATOM 4471 C CA . TRP A 1 43 ? -7.367 -5.197 -1.676 1.00 0.00 43 TRP A CA 3
ATOM 4472 C C . TRP A 1 43 ? -6.038 -5.914 -1.890 1.00 0.00 43 TRP A C 3
ATOM 4473 O O . TRP A 1 43 ? -5.594 -6.647 -1.041 1.00 0.00 43 TRP A O 3
ATOM 4494 N N . ASN A 1 44 ? -5.397 -5.698 -3.001 1.00 0.00 44 ASN A N 3
ATOM 4495 C CA . ASN A 1 44 ? -4.099 -6.392 -3.265 1.00 0.00 44 ASN A CA 3
ATOM 4496 C C . ASN A 1 44 ? -2.948 -5.740 -2.495 1.00 0.00 44 ASN A C 3
ATOM 4497 O O . ASN A 1 44 ? -2.088 -6.419 -1.968 1.00 0.00 44 ASN A O 3
ATOM 4508 N N . ASN A 1 45 ? -2.893 -4.437 -2.450 1.00 0.00 45 ASN A N 3
ATOM 4509 C CA . ASN A 1 45 ? -1.760 -3.764 -1.743 1.00 0.00 45 ASN A CA 3
ATOM 4510 C C . ASN A 1 45 ? -2.027 -3.650 -0.240 1.00 0.00 45 ASN A C 3
ATOM 4511 O O . ASN A 1 45 ? -1.355 -2.906 0.447 1.00 0.00 45 ASN A O 3
ATOM 4522 N N . TYR A 1 46 ? -2.980 -4.376 0.294 1.00 0.00 46 TYR A N 3
ATOM 4523 C CA . TYR A 1 46 ? -3.240 -4.283 1.771 1.00 0.00 46 TYR A CA 3
ATOM 4524 C C . TYR A 1 46 ? -3.715 -5.643 2.307 1.00 0.00 46 TYR A C 3
ATOM 4525 O O . TYR A 1 46 ? -3.089 -6.209 3.182 1.00 0.00 46 TYR A O 3
ATOM 4543 N N . ILE A 1 47 ? -4.803 -6.180 1.800 1.00 0.00 47 ILE A N 3
ATOM 4544 C CA . ILE A 1 47 ? -5.287 -7.513 2.304 1.00 0.00 47 ILE A CA 3
ATOM 4545 C C . ILE A 1 47 ? -5.899 -8.349 1.159 1.00 0.00 47 ILE A C 3
ATOM 4546 O O . ILE A 1 47 ? -6.852 -7.969 0.509 1.00 0.00 47 ILE A O 3
ATOM 4562 N N . ASN A 1 48 ? -5.329 -9.504 0.930 1.00 0.00 48 ASN A N 3
ATOM 4563 C CA . ASN A 1 48 ? -5.822 -10.436 -0.132 1.00 0.00 48 ASN A CA 3
ATOM 4564 C C . ASN A 1 48 ? -4.967 -11.722 -0.116 1.00 0.00 48 ASN A C 3
ATOM 4565 O O . ASN A 1 48 ? -5.499 -12.814 -0.154 1.00 0.00 48 ASN A O 3
ATOM 4576 N N . PRO A 1 49 ? -3.653 -11.606 -0.091 1.00 0.00 49 PRO A N 3
ATOM 4577 C CA . PRO A 1 49 ? -2.739 -12.770 -0.105 1.00 0.00 49 PRO A CA 3
ATOM 4578 C C . PRO A 1 49 ? -2.184 -13.103 1.288 1.00 0.00 49 PRO A C 3
ATOM 4579 O O . PRO A 1 49 ? -1.484 -14.080 1.459 1.00 0.00 49 PRO A O 3
ATOM 4590 N N . ALA A 1 50 ? -2.466 -12.289 2.272 1.00 0.00 50 ALA A N 3
ATOM 4591 C CA . ALA A 1 50 ? -1.930 -12.555 3.640 1.00 0.00 50 ALA A CA 3
ATOM 4592 C C . ALA A 1 50 ? -0.420 -12.316 3.599 1.00 0.00 50 ALA A C 3
ATOM 4593 O O . ALA A 1 50 ? 0.379 -13.197 3.844 1.00 0.00 50 ALA A O 3
ATOM 4600 N N . LEU A 1 51 ? -0.039 -11.115 3.260 1.00 0.00 51 LEU A N 3
ATOM 4601 C CA . LEU A 1 51 ? 1.408 -10.761 3.157 1.00 0.00 51 LEU A CA 3
ATOM 4602 C C . LEU A 1 51 ? 1.898 -10.203 4.497 1.00 0.00 51 LEU A C 3
ATOM 4603 O O . LEU A 1 51 ? 2.802 -9.393 4.553 1.00 0.00 51 LEU A O 3
ATOM 4619 N N . ARG A 1 52 ? 1.316 -10.640 5.578 1.00 0.00 52 ARG A N 3
ATOM 4620 C CA . ARG A 1 52 ? 1.761 -10.142 6.908 1.00 0.00 52 ARG A CA 3
ATOM 4621 C C . ARG A 1 52 ? 3.249 -10.460 7.083 1.00 0.00 52 ARG A C 3
ATOM 4622 O O . ARG A 1 52 ? 3.874 -10.056 8.042 1.00 0.00 52 ARG A O 3
ATOM 4643 N N . THR A 1 53 ? 3.823 -11.183 6.152 1.00 0.00 53 THR A N 3
ATOM 4644 C CA . THR A 1 53 ? 5.273 -11.533 6.255 1.00 0.00 53 THR A CA 3
ATOM 4645 C C . THR A 1 53 ? 5.859 -11.733 4.852 1.00 0.00 53 THR A C 3
ATOM 4646 O O . THR A 1 53 ? 6.272 -12.818 4.494 1.00 0.00 53 THR A O 3
ATOM 4657 N N . ASP A 1 54 ? 5.906 -10.686 4.061 1.00 0.00 54 ASP A N 3
ATOM 4658 C CA . ASP A 1 54 ? 6.473 -10.783 2.674 1.00 0.00 54 ASP A CA 3
ATOM 4659 C C . ASP A 1 54 ? 7.449 -9.627 2.461 1.00 0.00 54 ASP A C 3
ATOM 4660 O O . ASP A 1 54 ? 7.301 -8.847 1.542 1.00 0.00 54 ASP A O 3
ATOM 4669 N N . PRO A 1 55 ? 8.439 -9.512 3.311 1.00 0.00 55 PRO A N 3
ATOM 4670 C CA . PRO A 1 55 ? 9.451 -8.419 3.226 1.00 0.00 55 PRO A CA 3
ATOM 4671 C C . PRO A 1 55 ? 10.377 -8.575 2.018 1.00 0.00 55 PRO A C 3
ATOM 4672 O O . PRO A 1 55 ? 10.841 -9.653 1.702 1.00 0.00 55 PRO A O 3
ATOM 4683 N N . TRP A 1 56 ? 10.650 -7.492 1.351 1.00 0.00 56 TRP A N 3
ATOM 4684 C CA . TRP A 1 56 ? 11.550 -7.533 0.162 1.00 0.00 56 TRP A CA 3
ATOM 4685 C C . TRP A 1 56 ? 13.013 -7.558 0.639 1.00 0.00 56 TRP A C 3
ATOM 4686 O O . TRP A 1 56 ? 13.292 -7.882 1.776 1.00 0.00 56 TRP A O 3
ATOM 4707 N N . SER A 1 57 ? 13.952 -7.249 -0.228 1.00 0.00 57 SER A N 3
ATOM 4708 C CA . SER A 1 57 ? 15.399 -7.286 0.168 1.00 0.00 57 SER A CA 3
ATOM 4709 C C . SER A 1 57 ? 16.156 -6.133 -0.532 1.00 0.00 57 SER A C 3
ATOM 4710 O O . SER A 1 57 ? 15.570 -5.365 -1.268 1.00 0.00 57 SER A O 3
ATOM 4718 N N . PRO A 1 58 ? 17.448 -6.007 -0.297 1.00 0.00 58 PRO A N 3
ATOM 4719 C CA . PRO A 1 58 ? 18.290 -4.924 -0.907 1.00 0.00 58 PRO A CA 3
ATOM 4720 C C . PRO A 1 58 ? 18.065 -4.755 -2.418 1.00 0.00 58 PRO A C 3
ATOM 4721 O O . PRO A 1 58 ? 18.471 -3.774 -3.008 1.00 0.00 58 PRO A O 3
ATOM 4732 N N . GLU A 1 59 ? 17.426 -5.702 -3.043 1.00 0.00 59 GLU A N 3
ATOM 4733 C CA . GLU A 1 59 ? 17.179 -5.606 -4.501 1.00 0.00 59 GLU A CA 3
ATOM 4734 C C . GLU A 1 59 ? 16.083 -4.584 -4.740 1.00 0.00 59 GLU A C 3
ATOM 4735 O O . GLU A 1 59 ? 16.196 -3.737 -5.600 1.00 0.00 59 GLU A O 3
ATOM 4747 N N . GLU A 1 60 ? 15.026 -4.634 -3.972 1.00 0.00 60 GLU A N 3
ATOM 4748 C CA . GLU A 1 60 ? 13.942 -3.639 -4.156 1.00 0.00 60 GLU A CA 3
ATOM 4749 C C . GLU A 1 60 ? 14.378 -2.344 -3.481 1.00 0.00 60 GLU A C 3
ATOM 4750 O O . GLU A 1 60 ? 13.914 -1.282 -3.810 1.00 0.00 60 GLU A O 3
ATOM 4762 N N . ASP A 1 61 ? 15.292 -2.426 -2.550 1.00 0.00 61 ASP A N 3
ATOM 4763 C CA . ASP A 1 61 ? 15.776 -1.188 -1.879 1.00 0.00 61 ASP A CA 3
ATOM 4764 C C . ASP A 1 61 ? 16.459 -0.318 -2.932 1.00 0.00 61 ASP A C 3
ATOM 4765 O O . ASP A 1 61 ? 16.086 0.815 -3.160 1.00 0.00 61 ASP A O 3
ATOM 4774 N N . MET A 1 62 ? 17.455 -0.855 -3.582 1.00 0.00 62 MET A N 3
ATOM 4775 C CA . MET A 1 62 ? 18.165 -0.084 -4.632 1.00 0.00 62 MET A CA 3
ATOM 4776 C C . MET A 1 62 ? 17.183 0.238 -5.756 1.00 0.00 62 MET A C 3
ATOM 4777 O O . MET A 1 62 ? 17.228 1.299 -6.346 1.00 0.00 62 MET A O 3
ATOM 4791 N N . LEU A 1 63 ? 16.284 -0.665 -6.053 1.00 0.00 63 LEU A N 3
ATOM 4792 C CA . LEU A 1 63 ? 15.292 -0.387 -7.139 1.00 0.00 63 LEU A CA 3
ATOM 4793 C C . LEU A 1 63 ? 14.263 0.617 -6.600 1.00 0.00 63 LEU A C 3
ATOM 4794 O O . LEU A 1 63 ? 13.703 1.412 -7.326 1.00 0.00 63 LEU A O 3
ATOM 4810 N N . LEU A 1 64 ? 14.030 0.589 -5.318 1.00 0.00 64 LEU A N 3
ATOM 4811 C CA . LEU A 1 64 ? 13.060 1.535 -4.701 1.00 0.00 64 LEU A CA 3
ATOM 4812 C C . LEU A 1 64 ? 13.699 2.919 -4.668 1.00 0.00 64 LEU A C 3
ATOM 4813 O O . LEU A 1 64 ? 13.059 3.914 -4.920 1.00 0.00 64 LEU A O 3
ATOM 4829 N N . ASP A 1 65 ? 14.967 2.994 -4.373 1.00 0.00 65 ASP A N 3
ATOM 4830 C CA . ASP A 1 65 ? 15.646 4.321 -4.338 1.00 0.00 65 ASP A CA 3
ATOM 4831 C C . ASP A 1 65 ? 15.328 5.082 -5.627 1.00 0.00 65 ASP A C 3
ATOM 4832 O O . ASP A 1 65 ? 15.291 6.294 -5.655 1.00 0.00 65 ASP A O 3
ATOM 4841 N N . GLN A 1 66 ? 15.093 4.367 -6.695 1.00 0.00 66 GLN A N 3
ATOM 4842 C CA . GLN A 1 66 ? 14.772 5.036 -7.990 1.00 0.00 66 GLN A CA 3
ATOM 4843 C C . GLN A 1 66 ? 13.310 5.489 -7.995 1.00 0.00 66 GLN A C 3
ATOM 4844 O O . GLN A 1 66 ? 12.990 6.575 -8.435 1.00 0.00 66 GLN A O 3
ATOM 4858 N N . LYS A 1 67 ? 12.418 4.666 -7.514 1.00 0.00 67 LYS A N 3
ATOM 4859 C CA . LYS A 1 67 ? 10.974 5.053 -7.498 1.00 0.00 67 LYS A CA 3
ATOM 4860 C C . LYS A 1 67 ? 10.727 6.037 -6.351 1.00 0.00 67 LYS A C 3
ATOM 4861 O O . LYS A 1 67 ? 10.209 7.119 -6.545 1.00 0.00 67 LYS A O 3
ATOM 4880 N N . TYR A 1 68 ? 11.107 5.672 -5.158 1.00 0.00 68 TYR A N 3
ATOM 4881 C CA . TYR A 1 68 ? 10.916 6.580 -3.989 1.00 0.00 68 TYR A CA 3
ATOM 4882 C C . TYR A 1 68 ? 11.494 7.958 -4.333 1.00 0.00 68 TYR A C 3
ATOM 4883 O O . TYR A 1 68 ? 10.884 8.980 -4.101 1.00 0.00 68 TYR A O 3
ATOM 4901 N N . ALA A 1 69 ? 12.668 7.987 -4.890 1.00 0.00 69 ALA A N 3
ATOM 4902 C CA . ALA A 1 69 ? 13.292 9.286 -5.259 1.00 0.00 69 ALA A CA 3
ATOM 4903 C C . ALA A 1 69 ? 12.294 10.109 -6.080 1.00 0.00 69 ALA A C 3
ATOM 4904 O O . ALA A 1 69 ? 12.297 11.323 -6.052 1.00 0.00 69 ALA A O 3
ATOM 4911 N N . GLU A 1 70 ? 11.438 9.444 -6.813 1.00 0.00 70 GLU A N 3
ATOM 4912 C CA . GLU A 1 70 ? 10.428 10.154 -7.647 1.00 0.00 70 GLU A CA 3
ATOM 4913 C C . GLU A 1 70 ? 9.127 10.322 -6.856 1.00 0.00 70 GLU A C 3
ATOM 4914 O O . GLU A 1 70 ? 8.627 11.418 -6.689 1.00 0.00 70 GLU A O 3
ATOM 4926 N N . TYR A 1 71 ? 8.563 9.238 -6.387 1.00 0.00 71 TYR A N 3
ATOM 4927 C CA . TYR A 1 71 ? 7.278 9.320 -5.629 1.00 0.00 71 TYR A CA 3
ATOM 4928 C C . TYR A 1 71 ? 7.534 9.650 -4.157 1.00 0.00 71 TYR A C 3
ATOM 4929 O O . TYR A 1 71 ? 6.835 10.449 -3.567 1.00 0.00 71 TYR A O 3
ATOM 4947 N N . GLY A 1 72 ? 8.522 9.041 -3.557 1.00 0.00 72 GLY A N 3
ATOM 4948 C CA . GLY A 1 72 ? 8.821 9.317 -2.113 1.00 0.00 72 GLY A CA 3
ATOM 4949 C C . GLY A 1 72 ? 8.175 8.217 -1.257 1.00 0.00 72 GLY A C 3
ATOM 4950 O O . GLY A 1 72 ? 8.150 7.073 -1.661 1.00 0.00 72 GLY A O 3
ATOM 4954 N N . PRO A 1 73 ? 7.659 8.528 -0.084 1.00 0.00 73 PRO A N 3
ATOM 4955 C CA . PRO A 1 73 ? 7.032 7.495 0.781 1.00 0.00 73 PRO A CA 3
ATOM 4956 C C . PRO A 1 73 ? 5.607 7.156 0.333 1.00 0.00 73 PRO A C 3
ATOM 4957 O O . PRO A 1 73 ? 4.782 6.742 1.123 1.00 0.00 73 PRO A O 3
ATOM 4968 N N . LYS A 1 74 ? 5.314 7.312 -0.932 1.00 0.00 74 LYS A N 3
ATOM 4969 C CA . LYS A 1 74 ? 3.947 6.980 -1.424 1.00 0.00 74 LYS A CA 3
ATOM 4970 C C . LYS A 1 74 ? 3.883 5.480 -1.699 1.00 0.00 74 LYS A C 3
ATOM 4971 O O . LYS A 1 74 ? 3.802 5.047 -2.831 1.00 0.00 74 LYS A O 3
ATOM 4990 N N . TRP A 1 75 ? 3.933 4.684 -0.669 1.00 0.00 75 TRP A N 3
ATOM 4991 C CA . TRP A 1 75 ? 3.894 3.212 -0.856 1.00 0.00 75 TRP A CA 3
ATOM 4992 C C . TRP A 1 75 ? 2.645 2.816 -1.647 1.00 0.00 75 TRP A C 3
ATOM 4993 O O . TRP A 1 75 ? 2.456 1.667 -1.995 1.00 0.00 75 TRP A O 3
ATOM 5014 N N . ASN A 1 76 ? 1.801 3.760 -1.945 1.00 0.00 76 ASN A N 3
ATOM 5015 C CA . ASN A 1 76 ? 0.577 3.443 -2.729 1.00 0.00 76 ASN A CA 3
ATOM 5016 C C . ASN A 1 76 ? 0.983 3.204 -4.182 1.00 0.00 76 ASN A C 3
ATOM 5017 O O . ASN A 1 76 ? 0.428 2.368 -4.865 1.00 0.00 76 ASN A O 3
ATOM 5028 N N . LYS A 1 77 ? 1.965 3.929 -4.651 1.00 0.00 77 LYS A N 3
ATOM 5029 C CA . LYS A 1 77 ? 2.438 3.747 -6.053 1.00 0.00 77 LYS A CA 3
ATOM 5030 C C . LYS A 1 77 ? 3.461 2.615 -6.079 1.00 0.00 77 LYS A C 3
ATOM 5031 O O . LYS A 1 77 ? 3.516 1.828 -7.002 1.00 0.00 77 LYS A O 3
ATOM 5050 N N . ILE A 1 78 ? 4.274 2.530 -5.062 1.00 0.00 78 ILE A N 3
ATOM 5051 C CA . ILE A 1 78 ? 5.297 1.453 -5.012 1.00 0.00 78 ILE A CA 3
ATOM 5052 C C . ILE A 1 78 ? 4.594 0.100 -4.876 1.00 0.00 78 ILE A C 3
ATOM 5053 O O . ILE A 1 78 ? 4.816 -0.810 -5.648 1.00 0.00 78 ILE A O 3
ATOM 5069 N N . SER A 1 79 ? 3.742 -0.037 -3.899 1.00 0.00 79 SER A N 3
ATOM 5070 C CA . SER A 1 79 ? 3.017 -1.329 -3.715 1.00 0.00 79 SER A CA 3
ATOM 5071 C C . SER A 1 79 ? 2.361 -1.756 -5.032 1.00 0.00 79 SER A C 3
ATOM 5072 O O . SER A 1 79 ? 2.127 -2.924 -5.266 1.00 0.00 79 SER A O 3
ATOM 5080 N N . LYS A 1 80 ? 2.063 -0.822 -5.895 1.00 0.00 80 LYS A N 3
ATOM 5081 C CA . LYS A 1 80 ? 1.426 -1.182 -7.193 1.00 0.00 80 LYS A CA 3
ATOM 5082 C C . LYS A 1 80 ? 2.502 -1.705 -8.141 1.00 0.00 80 LYS A C 3
ATOM 5083 O O . LYS A 1 80 ? 2.219 -2.393 -9.101 1.00 0.00 80 LYS A O 3
ATOM 5102 N N . PHE A 1 81 ? 3.740 -1.384 -7.874 1.00 0.00 81 PHE A N 3
ATOM 5103 C CA . PHE A 1 81 ? 4.843 -1.863 -8.754 1.00 0.00 81 PHE A CA 3
ATOM 5104 C C . PHE A 1 81 ? 5.243 -3.267 -8.295 1.00 0.00 81 PHE A C 3
ATOM 5105 O O . PHE A 1 81 ? 5.927 -3.991 -8.990 1.00 0.00 81 PHE A O 3
ATOM 5122 N N . LEU A 1 82 ? 4.813 -3.652 -7.120 1.00 0.00 82 LEU A N 3
ATOM 5123 C CA . LEU A 1 82 ? 5.150 -5.009 -6.582 1.00 0.00 82 LEU A CA 3
ATOM 5124 C C . LEU A 1 82 ? 3.958 -5.943 -6.798 1.00 0.00 82 LEU A C 3
ATOM 5125 O O . LEU A 1 82 ? 4.087 -7.002 -7.377 1.00 0.00 82 LEU A O 3
ATOM 5141 N N . LYS A 1 83 ? 2.805 -5.561 -6.316 1.00 0.00 83 LYS A N 3
ATOM 5142 C CA . LYS A 1 83 ? 1.597 -6.413 -6.465 1.00 0.00 83 LYS A CA 3
ATOM 5143 C C . LYS A 1 83 ? 1.819 -7.685 -5.664 1.00 0.00 83 LYS A C 3
ATOM 5144 O O . LYS A 1 83 ? 1.066 -8.636 -5.755 1.00 0.00 83 LYS A O 3
ATOM 5163 N N . ASN A 1 84 ? 2.861 -7.694 -4.869 1.00 0.00 84 ASN A N 3
ATOM 5164 C CA . ASN A 1 84 ? 3.184 -8.880 -4.025 1.00 0.00 84 ASN A CA 3
ATOM 5165 C C . ASN A 1 84 ? 3.350 -8.427 -2.572 1.00 0.00 84 ASN A C 3
ATOM 5166 O O . ASN A 1 84 ? 3.455 -9.235 -1.671 1.00 0.00 84 ASN A O 3
ATOM 5177 N N . ARG A 1 85 ? 3.368 -7.134 -2.341 1.00 0.00 85 ARG A N 3
ATOM 5178 C CA . ARG A 1 85 ? 3.517 -6.601 -0.945 1.00 0.00 85 ARG A CA 3
ATOM 5179 C C . ARG A 1 85 ? 2.466 -5.523 -0.708 1.00 0.00 85 ARG A C 3
ATOM 5180 O O . ARG A 1 85 ? 1.689 -5.196 -1.583 1.00 0.00 85 ARG A O 3
ATOM 5201 N N . SER A 1 86 ? 2.423 -4.992 0.488 1.00 0.00 86 SER A N 3
ATOM 5202 C CA . SER A 1 86 ? 1.415 -3.952 0.840 1.00 0.00 86 SER A CA 3
ATOM 5203 C C . SER A 1 86 ? 2.130 -2.753 1.432 1.00 0.00 86 SER A C 3
ATOM 5204 O O . SER A 1 86 ? 3.248 -2.838 1.893 1.00 0.00 86 SER A O 3
ATOM 5212 N N . ASP A 1 87 ? 1.479 -1.641 1.431 1.00 0.00 87 ASP A N 3
ATOM 5213 C CA . ASP A 1 87 ? 2.098 -0.416 1.992 1.00 0.00 87 ASP A CA 3
ATOM 5214 C C . ASP A 1 87 ? 2.482 -0.678 3.446 1.00 0.00 87 ASP A C 3
ATOM 5215 O O . ASP A 1 87 ? 3.460 -0.161 3.947 1.00 0.00 87 ASP A O 3
ATOM 5224 N N . ASN A 1 88 ? 1.724 -1.491 4.118 1.00 0.00 88 ASN A N 3
ATOM 5225 C CA . ASN A 1 88 ? 2.047 -1.807 5.534 1.00 0.00 88 ASN A CA 3
ATOM 5226 C C . ASN A 1 88 ? 3.345 -2.614 5.568 1.00 0.00 88 ASN A C 3
ATOM 5227 O O . ASN A 1 88 ? 4.096 -2.563 6.521 1.00 0.00 88 ASN A O 3
ATOM 5238 N N . ASN A 1 89 ? 3.616 -3.356 4.525 1.00 0.00 89 ASN A N 3
ATOM 5239 C CA . ASN A 1 89 ? 4.862 -4.165 4.479 1.00 0.00 89 ASN A CA 3
ATOM 5240 C C . ASN A 1 89 ? 6.014 -3.273 4.016 1.00 0.00 89 ASN A C 3
ATOM 5241 O O . ASN A 1 89 ? 7.140 -3.409 4.449 1.00 0.00 89 ASN A O 3
ATOM 5252 N N . ILE A 1 90 ? 5.726 -2.366 3.130 1.00 0.00 90 ILE A N 3
ATOM 5253 C CA . ILE A 1 90 ? 6.773 -1.449 2.603 1.00 0.00 90 ILE A CA 3
ATOM 5254 C C . ILE A 1 90 ? 7.016 -0.335 3.613 1.00 0.00 90 ILE A C 3
ATOM 5255 O O . ILE A 1 90 ? 8.127 -0.093 4.044 1.00 0.00 90 ILE A O 3
ATOM 5271 N N . ARG A 1 91 ? 5.973 0.339 4.000 1.00 0.00 91 ARG A N 3
ATOM 5272 C CA . ARG A 1 91 ? 6.107 1.439 4.995 1.00 0.00 91 ARG A CA 3
ATOM 5273 C C . ARG A 1 91 ? 6.846 0.909 6.220 1.00 0.00 91 ARG A C 3
ATOM 5274 O O . ARG A 1 91 ? 7.567 1.620 6.891 1.00 0.00 91 ARG A O 3
ATOM 5295 N N . ASN A 1 92 ? 6.646 -0.341 6.518 1.00 0.00 92 ASN A N 3
ATOM 5296 C CA . ASN A 1 92 ? 7.304 -0.952 7.709 1.00 0.00 92 ASN A CA 3
ATOM 5297 C C . ASN A 1 92 ? 8.742 -1.354 7.376 1.00 0.00 92 ASN A C 3
ATOM 5298 O O . ASN A 1 92 ? 9.635 -1.210 8.188 1.00 0.00 92 ASN A O 3
ATOM 5309 N N . ARG A 1 93 ? 8.981 -1.873 6.200 1.00 0.00 93 ARG A N 3
ATOM 5310 C CA . ARG A 1 93 ? 10.371 -2.293 5.850 1.00 0.00 93 ARG A CA 3
ATOM 5311 C C . ARG A 1 93 ? 11.213 -1.042 5.565 1.00 0.00 93 ARG A C 3
ATOM 5312 O O . ARG A 1 93 ? 12.344 -0.935 5.994 1.00 0.00 93 ARG A O 3
ATOM 5333 N N . TRP A 1 94 ? 10.671 -0.098 4.853 1.00 0.00 94 TRP A N 3
ATOM 5334 C CA . TRP A 1 94 ? 11.442 1.140 4.554 1.00 0.00 94 TRP A CA 3
ATOM 5335 C C . TRP A 1 94 ? 11.807 1.832 5.869 1.00 0.00 94 TRP A C 3
ATOM 5336 O O . TRP A 1 94 ? 12.897 2.342 6.030 1.00 0.00 94 TRP A O 3
ATOM 5357 N N . MET A 1 95 ? 10.904 1.854 6.810 1.00 0.00 95 MET A N 3
ATOM 5358 C CA . MET A 1 95 ? 11.200 2.516 8.112 1.00 0.00 95 MET A CA 3
ATOM 5359 C C . MET A 1 95 ? 12.245 1.701 8.879 1.00 0.00 95 MET A C 3
ATOM 5360 O O . MET A 1 95 ? 13.066 2.242 9.592 1.00 0.00 95 MET A O 3
ATOM 5374 N N . MET A 1 96 ? 12.227 0.402 8.733 1.00 0.00 96 MET A N 3
ATOM 5375 C CA . MET A 1 96 ? 13.220 -0.447 9.446 1.00 0.00 96 MET A CA 3
ATOM 5376 C C . MET A 1 96 ? 14.538 -0.417 8.678 1.00 0.00 96 MET A C 3
ATOM 5377 O O . MET A 1 96 ? 15.608 -0.473 9.252 1.00 0.00 96 MET A O 3
ATOM 5391 N N . ILE A 1 97 ? 14.467 -0.327 7.376 1.00 0.00 97 ILE A N 3
ATOM 5392 C CA . ILE A 1 97 ? 15.708 -0.290 6.555 1.00 0.00 97 ILE A CA 3
ATOM 5393 C C . ILE A 1 97 ? 16.227 1.145 6.495 1.00 0.00 97 ILE A C 3
ATOM 5394 O O . ILE A 1 97 ? 17.414 1.383 6.380 1.00 0.00 97 ILE A O 3
ATOM 5410 N N . ALA A 1 98 ? 15.348 2.108 6.576 1.00 0.00 98 ALA A N 3
ATOM 5411 C CA . ALA A 1 98 ? 15.796 3.527 6.529 1.00 0.00 98 ALA A CA 3
ATOM 5412 C C . ALA A 1 98 ? 16.434 3.889 7.868 1.00 0.00 98 ALA A C 3
ATOM 5413 O O . ALA A 1 98 ? 17.150 4.863 7.988 1.00 0.00 98 ALA A O 3
ATOM 5420 N N . ARG A 1 99 ? 16.175 3.105 8.878 1.00 0.00 99 ARG A N 3
ATOM 5421 C CA . ARG A 1 99 ? 16.754 3.382 10.217 1.00 0.00 99 ARG A CA 3
ATOM 5422 C C . ARG A 1 99 ? 18.240 3.024 10.206 1.00 0.00 99 ARG A C 3
ATOM 5423 O O . ARG A 1 99 ? 19.002 3.465 11.043 1.00 0.00 99 ARG A O 3
ATOM 5444 N N . HIS A 1 100 ? 18.656 2.218 9.267 1.00 0.00 100 HIS A N 3
ATOM 5445 C CA . HIS A 1 100 ? 20.085 1.820 9.205 1.00 0.00 100 HIS A CA 3
ATOM 5446 C C . HIS A 1 100 ? 20.897 2.964 8.614 1.00 0.00 100 HIS A C 3
ATOM 5447 O O . HIS A 1 100 ? 21.969 3.287 9.085 1.00 0.00 100 HIS A O 3
ATOM 5462 N N . ARG A 1 101 ? 20.396 3.584 7.578 1.00 0.00 101 ARG A N 3
ATOM 5463 C CA . ARG A 1 101 ? 21.140 4.711 6.951 1.00 0.00 101 ARG A CA 3
ATOM 5464 C C . ARG A 1 101 ? 20.799 6.015 7.676 1.00 0.00 101 ARG A C 3
ATOM 5465 O O . ARG A 1 101 ? 21.464 7.019 7.514 1.00 0.00 101 ARG A O 3
ATOM 5486 N N . ALA A 1 102 ? 19.769 6.007 8.478 1.00 0.00 102 ALA A N 3
ATOM 5487 C CA . ALA A 1 102 ? 19.391 7.245 9.214 1.00 0.00 102 ALA A CA 3
ATOM 5488 C C . ALA A 1 102 ? 20.535 7.655 10.145 1.00 0.00 102 ALA A C 3
ATOM 5489 O O . ALA A 1 102 ? 20.713 8.816 10.451 1.00 0.00 102 ALA A O 3
ATOM 5496 N N . LYS A 1 103 ? 21.313 6.708 10.595 1.00 0.00 103 LYS A N 3
ATOM 5497 C CA . LYS A 1 103 ? 22.444 7.038 11.501 1.00 0.00 103 LYS A CA 3
ATOM 5498 C C . LYS A 1 103 ? 23.564 7.700 10.695 1.00 0.00 103 LYS A C 3
ATOM 5499 O O . LYS A 1 103 ? 24.684 7.817 11.151 1.00 0.00 103 LYS A O 3
ATOM 5518 N N . HIS A 1 104 ? 23.270 8.132 9.497 1.00 0.00 104 HIS A N 3
ATOM 5519 C CA . HIS A 1 104 ? 24.313 8.787 8.656 1.00 0.00 104 HIS A CA 3
ATOM 5520 C C . HIS A 1 104 ? 25.562 7.905 8.611 1.00 0.00 104 HIS A C 3
ATOM 5521 O O . HIS A 1 104 ? 26.645 8.357 8.295 1.00 0.00 104 HIS A O 3
ATOM 5536 N N . GLN A 1 105 ? 25.417 6.648 8.925 1.00 0.00 105 GLN A N 3
ATOM 5537 C CA . GLN A 1 105 ? 26.589 5.730 8.904 1.00 0.00 105 GLN A CA 3
ATOM 5538 C C . GLN A 1 105 ? 26.955 5.402 7.455 1.00 0.00 105 GLN A C 3
ATOM 5539 O O . GLN A 1 105 ? 28.090 5.097 7.145 1.00 0.00 105 GLN A O 3
ATOM 5553 N N . LYS A 1 106 ? 26.003 5.464 6.564 1.00 0.00 106 LYS A N 3
ATOM 5554 C CA . LYS A 1 106 ? 26.297 5.156 5.136 1.00 0.00 106 LYS A CA 3
ATOM 5555 C C . LYS A 1 106 ? 27.455 6.033 4.653 1.00 0.00 106 LYS A C 3
ATOM 5556 O O . LYS A 1 106 ? 28.072 5.762 3.643 1.00 0.00 106 LYS A O 3
ATOM 5575 N N . SER A 1 107 ? 27.755 7.082 5.369 1.00 0.00 107 SER A N 3
ATOM 5576 C CA . SER A 1 107 ? 28.874 7.973 4.952 1.00 0.00 107 SER A CA 3
ATOM 5577 C C . SER A 1 107 ? 30.193 7.200 5.013 1.00 0.00 107 SER A C 3
ATOM 5578 O O . SER A 1 107 ? 30.259 6.238 5.761 1.00 0.00 107 SER A O 3
ATOM 5587 N N . LYS A 1 1 ? -1.679 9.682 2.934 1.00 0.00 1 LYS A N 4
ATOM 5588 C CA . LYS A 1 1 ? -1.733 8.433 2.124 1.00 0.00 1 LYS A CA 4
ATOM 5589 C C . LYS A 1 1 ? -2.935 8.502 1.172 1.00 0.00 1 LYS A C 4
ATOM 5590 O O . LYS A 1 1 ? -3.184 9.515 0.549 1.00 0.00 1 LYS A O 4
ATOM 5611 N N . VAL A 1 2 ? -3.685 7.440 1.058 1.00 0.00 2 VAL A N 4
ATOM 5612 C CA . VAL A 1 2 ? -4.869 7.462 0.150 1.00 0.00 2 VAL A CA 4
ATOM 5613 C C . VAL A 1 2 ? -5.915 8.421 0.722 1.00 0.00 2 VAL A C 4
ATOM 5614 O O . VAL A 1 2 ? -5.829 8.840 1.859 1.00 0.00 2 VAL A O 4
ATOM 5627 N N . LYS A 1 3 ? -6.905 8.775 -0.054 1.00 0.00 3 LYS A N 4
ATOM 5628 C CA . LYS A 1 3 ? -7.951 9.710 0.452 1.00 0.00 3 LYS A CA 4
ATOM 5629 C C . LYS A 1 3 ? -8.481 9.208 1.799 1.00 0.00 3 LYS A C 4
ATOM 5630 O O . LYS A 1 3 ? -8.551 9.947 2.761 1.00 0.00 3 LYS A O 4
ATOM 5649 N N . PHE A 1 4 ? -8.853 7.956 1.881 1.00 0.00 4 PHE A N 4
ATOM 5650 C CA . PHE A 1 4 ? -9.374 7.414 3.172 1.00 0.00 4 PHE A CA 4
ATOM 5651 C C . PHE A 1 4 ? -8.206 7.054 4.093 1.00 0.00 4 PHE A C 4
ATOM 5652 O O . PHE A 1 4 ? -7.080 6.897 3.662 1.00 0.00 4 PHE A O 4
ATOM 5669 N N . THR A 1 5 ? -8.474 6.940 5.367 1.00 0.00 5 THR A N 4
ATOM 5670 C CA . THR A 1 5 ? -7.400 6.611 6.354 1.00 0.00 5 THR A CA 4
ATOM 5671 C C . THR A 1 5 ? -7.300 5.103 6.544 1.00 0.00 5 THR A C 4
ATOM 5672 O O . THR A 1 5 ? -8.204 4.351 6.228 1.00 0.00 5 THR A O 4
ATOM 5683 N N . GLU A 1 6 ? -6.195 4.665 7.061 1.00 0.00 6 GLU A N 4
ATOM 5684 C CA . GLU A 1 6 ? -5.990 3.207 7.293 1.00 0.00 6 GLU A CA 4
ATOM 5685 C C . GLU A 1 6 ? -7.222 2.611 7.982 1.00 0.00 6 GLU A C 4
ATOM 5686 O O . GLU A 1 6 ? -7.665 1.536 7.646 1.00 0.00 6 GLU A O 4
ATOM 5698 N N . GLU A 1 7 ? -7.788 3.306 8.938 1.00 0.00 7 GLU A N 4
ATOM 5699 C CA . GLU A 1 7 ? -8.992 2.775 9.639 1.00 0.00 7 GLU A CA 4
ATOM 5700 C C . GLU A 1 7 ? -10.020 2.306 8.599 1.00 0.00 7 GLU A C 4
ATOM 5701 O O . GLU A 1 7 ? -10.689 1.301 8.767 1.00 0.00 7 GLU A O 4
ATOM 5713 N N . GLU A 1 8 ? -10.131 3.016 7.513 1.00 0.00 8 GLU A N 4
ATOM 5714 C CA . GLU A 1 8 ? -11.090 2.608 6.461 1.00 0.00 8 GLU A CA 4
ATOM 5715 C C . GLU A 1 8 ? -10.601 1.300 5.848 1.00 0.00 8 GLU A C 4
ATOM 5716 O O . GLU A 1 8 ? -11.347 0.354 5.700 1.00 0.00 8 GLU A O 4
ATOM 5728 N N . ASP A 1 9 ? -9.337 1.246 5.496 1.00 0.00 9 ASP A N 4
ATOM 5729 C CA . ASP A 1 9 ? -8.777 -0.004 4.887 1.00 0.00 9 ASP A CA 4
ATOM 5730 C C . ASP A 1 9 ? -9.238 -1.215 5.701 1.00 0.00 9 ASP A C 4
ATOM 5731 O O . ASP A 1 9 ? -9.348 -2.314 5.196 1.00 0.00 9 ASP A O 4
ATOM 5740 N N . LEU A 1 10 ? -9.537 -1.011 6.954 1.00 0.00 10 LEU A N 4
ATOM 5741 C CA . LEU A 1 10 ? -10.027 -2.140 7.793 1.00 0.00 10 LEU A CA 4
ATOM 5742 C C . LEU A 1 10 ? -11.488 -2.388 7.416 1.00 0.00 10 LEU A C 4
ATOM 5743 O O . LEU A 1 10 ? -11.926 -3.515 7.256 1.00 0.00 10 LEU A O 4
ATOM 5759 N N . LYS A 1 11 ? -12.242 -1.333 7.238 1.00 0.00 11 LYS A N 4
ATOM 5760 C CA . LYS A 1 11 ? -13.664 -1.512 6.836 1.00 0.00 11 LYS A CA 4
ATOM 5761 C C . LYS A 1 11 ? -13.666 -2.251 5.497 1.00 0.00 11 LYS A C 4
ATOM 5762 O O . LYS A 1 11 ? -14.472 -3.124 5.258 1.00 0.00 11 LYS A O 4
ATOM 5781 N N . LEU A 1 12 ? -12.748 -1.914 4.632 1.00 0.00 12 LEU A N 4
ATOM 5782 C CA . LEU A 1 12 ? -12.673 -2.601 3.317 1.00 0.00 12 LEU A CA 4
ATOM 5783 C C . LEU A 1 12 ? -12.573 -4.107 3.564 1.00 0.00 12 LEU A C 4
ATOM 5784 O O . LEU A 1 12 ? -13.253 -4.890 2.952 1.00 0.00 12 LEU A O 4
ATOM 5800 N N . GLN A 1 13 ? -11.735 -4.526 4.466 1.00 0.00 13 GLN A N 4
ATOM 5801 C CA . GLN A 1 13 ? -11.619 -5.990 4.719 1.00 0.00 13 GLN A CA 4
ATOM 5802 C C . GLN A 1 13 ? -13.013 -6.563 4.997 1.00 0.00 13 GLN A C 4
ATOM 5803 O O . GLN A 1 13 ? -13.335 -7.660 4.592 1.00 0.00 13 GLN A O 4
ATOM 5817 N N . GLN A 1 14 ? -13.846 -5.825 5.677 1.00 0.00 14 GLN A N 4
ATOM 5818 C CA . GLN A 1 14 ? -15.222 -6.336 5.976 1.00 0.00 14 GLN A CA 4
ATOM 5819 C C . GLN A 1 14 ? -16.156 -6.157 4.771 1.00 0.00 14 GLN A C 4
ATOM 5820 O O . GLN A 1 14 ? -16.773 -7.095 4.309 1.00 0.00 14 GLN A O 4
ATOM 5834 N N . LEU A 1 15 ? -16.286 -4.960 4.272 1.00 0.00 15 LEU A N 4
ATOM 5835 C CA . LEU A 1 15 ? -17.200 -4.734 3.115 1.00 0.00 15 LEU A CA 4
ATOM 5836 C C . LEU A 1 15 ? -16.716 -5.573 1.933 1.00 0.00 15 LEU A C 4
ATOM 5837 O O . LEU A 1 15 ? -17.455 -6.350 1.361 1.00 0.00 15 LEU A O 4
ATOM 5853 N N . VAL A 1 16 ? -15.477 -5.424 1.572 1.00 0.00 16 VAL A N 4
ATOM 5854 C CA . VAL A 1 16 ? -14.930 -6.206 0.436 1.00 0.00 16 VAL A CA 4
ATOM 5855 C C . VAL A 1 16 ? -15.135 -7.693 0.714 1.00 0.00 16 VAL A C 4
ATOM 5856 O O . VAL A 1 16 ? -15.337 -8.476 -0.192 1.00 0.00 16 VAL A O 4
ATOM 5869 N N . MET A 1 17 ? -15.109 -8.098 1.960 1.00 0.00 17 MET A N 4
ATOM 5870 C CA . MET A 1 17 ? -15.330 -9.533 2.257 1.00 0.00 17 MET A CA 4
ATOM 5871 C C . MET A 1 17 ? -16.797 -9.860 1.953 1.00 0.00 17 MET A C 4
ATOM 5872 O O . MET A 1 17 ? -17.130 -10.962 1.561 1.00 0.00 17 MET A O 4
ATOM 5886 N N . ARG A 1 18 ? -17.676 -8.905 2.122 1.00 0.00 18 ARG A N 4
ATOM 5887 C CA . ARG A 1 18 ? -19.116 -9.154 1.832 1.00 0.00 18 ARG A CA 4
ATOM 5888 C C . ARG A 1 18 ? -19.342 -9.131 0.316 1.00 0.00 18 ARG A C 4
ATOM 5889 O O . ARG A 1 18 ? -20.156 -9.863 -0.211 1.00 0.00 18 ARG A O 4
ATOM 5910 N N . TYR A 1 19 ? -18.622 -8.295 -0.392 1.00 0.00 19 TYR A N 4
ATOM 5911 C CA . TYR A 1 19 ? -18.783 -8.218 -1.878 1.00 0.00 19 TYR A CA 4
ATOM 5912 C C . TYR A 1 19 ? -17.745 -9.121 -2.540 1.00 0.00 19 TYR A C 4
ATOM 5913 O O . TYR A 1 19 ? -17.764 -9.337 -3.736 1.00 0.00 19 TYR A O 4
ATOM 5931 N N . GLY A 1 20 ? -16.831 -9.642 -1.768 1.00 0.00 20 GLY A N 4
ATOM 5932 C CA . GLY A 1 20 ? -15.774 -10.529 -2.334 1.00 0.00 20 GLY A CA 4
ATOM 5933 C C . GLY A 1 20 ? -14.627 -9.663 -2.848 1.00 0.00 20 GLY A C 4
ATOM 5934 O O . GLY A 1 20 ? -13.554 -9.654 -2.283 1.00 0.00 20 GLY A O 4
ATOM 5938 N N . ALA A 1 21 ? -14.871 -8.933 -3.912 1.00 0.00 21 ALA A N 4
ATOM 5939 C CA . ALA A 1 21 ? -13.834 -8.028 -4.520 1.00 0.00 21 ALA A CA 4
ATOM 5940 C C . ALA A 1 21 ? -14.180 -7.813 -6.003 1.00 0.00 21 ALA A C 4
ATOM 5941 O O . ALA A 1 21 ? -13.352 -7.978 -6.877 1.00 0.00 21 ALA A O 4
ATOM 5948 N N . LYS A 1 22 ? -15.403 -7.456 -6.301 1.00 0.00 22 LYS A N 4
ATOM 5949 C CA . LYS A 1 22 ? -15.787 -7.243 -7.737 1.00 0.00 22 LYS A CA 4
ATOM 5950 C C . LYS A 1 22 ? -16.924 -6.217 -7.869 1.00 0.00 22 LYS A C 4
ATOM 5951 O O . LYS A 1 22 ? -17.211 -5.755 -8.956 1.00 0.00 22 LYS A O 4
ATOM 5970 N N . ASP A 1 23 ? -17.567 -5.840 -6.784 1.00 0.00 23 ASP A N 4
ATOM 5971 C CA . ASP A 1 23 ? -18.675 -4.831 -6.856 1.00 0.00 23 ASP A CA 4
ATOM 5972 C C . ASP A 1 23 ? -18.163 -3.515 -6.275 1.00 0.00 23 ASP A C 4
ATOM 5973 O O . ASP A 1 23 ? -18.796 -2.896 -5.444 1.00 0.00 23 ASP A O 4
ATOM 5982 N N . TRP A 1 24 ? -17.011 -3.096 -6.709 1.00 0.00 24 TRP A N 4
ATOM 5983 C CA . TRP A 1 24 ? -16.426 -1.831 -6.191 1.00 0.00 24 TRP A CA 4
ATOM 5984 C C . TRP A 1 24 ? -17.331 -0.654 -6.545 1.00 0.00 24 TRP A C 4
ATOM 5985 O O . TRP A 1 24 ? -17.193 0.428 -6.011 1.00 0.00 24 TRP A O 4
ATOM 6006 N N . ILE A 1 25 ? -18.271 -0.857 -7.424 1.00 0.00 25 ILE A N 4
ATOM 6007 C CA . ILE A 1 25 ? -19.193 0.248 -7.786 1.00 0.00 25 ILE A CA 4
ATOM 6008 C C . ILE A 1 25 ? -20.146 0.474 -6.616 1.00 0.00 25 ILE A C 4
ATOM 6009 O O . ILE A 1 25 ? -20.547 1.582 -6.331 1.00 0.00 25 ILE A O 4
ATOM 6025 N N . ARG A 1 26 ? -20.507 -0.577 -5.929 1.00 0.00 26 ARG A N 4
ATOM 6026 C CA . ARG A 1 26 ? -21.428 -0.430 -4.776 1.00 0.00 26 ARG A CA 4
ATOM 6027 C C . ARG A 1 26 ? -20.636 0.082 -3.583 1.00 0.00 26 ARG A C 4
ATOM 6028 O O . ARG A 1 26 ? -21.035 1.003 -2.902 1.00 0.00 26 ARG A O 4
ATOM 6049 N N . ILE A 1 27 ? -19.511 -0.514 -3.323 1.00 0.00 27 ILE A N 4
ATOM 6050 C CA . ILE A 1 27 ? -18.692 -0.066 -2.173 1.00 0.00 27 ILE A CA 4
ATOM 6051 C C . ILE A 1 27 ? -18.383 1.421 -2.318 1.00 0.00 27 ILE A C 4
ATOM 6052 O O . ILE A 1 27 ? -18.328 2.152 -1.349 1.00 0.00 27 ILE A O 4
ATOM 6068 N N . SER A 1 28 ? -18.175 1.877 -3.521 1.00 0.00 28 SER A N 4
ATOM 6069 C CA . SER A 1 28 ? -17.865 3.318 -3.721 1.00 0.00 28 SER A CA 4
ATOM 6070 C C . SER A 1 28 ? -19.135 4.149 -3.532 1.00 0.00 28 SER A C 4
ATOM 6071 O O . SER A 1 28 ? -19.083 5.291 -3.124 1.00 0.00 28 SER A O 4
ATOM 6079 N N . GLN A 1 29 ? -20.276 3.590 -3.825 1.00 0.00 29 GLN A N 4
ATOM 6080 C CA . GLN A 1 29 ? -21.541 4.367 -3.658 1.00 0.00 29 GLN A CA 4
ATOM 6081 C C . GLN A 1 29 ? -21.725 4.719 -2.179 1.00 0.00 29 GLN A C 4
ATOM 6082 O O . GLN A 1 29 ? -22.105 5.821 -1.838 1.00 0.00 29 GLN A O 4
ATOM 6096 N N . LEU A 1 30 ? -21.451 3.797 -1.298 1.00 0.00 30 LEU A N 4
ATOM 6097 C CA . LEU A 1 30 ? -21.604 4.095 0.153 1.00 0.00 30 LEU A CA 4
ATOM 6098 C C . LEU A 1 30 ? -20.530 5.103 0.568 1.00 0.00 30 LEU A C 4
ATOM 6099 O O . LEU A 1 30 ? -20.804 6.074 1.246 1.00 0.00 30 LEU A O 4
ATOM 6115 N N . MET A 1 31 ? -19.305 4.870 0.159 1.00 0.00 31 MET A N 4
ATOM 6116 C CA . MET A 1 31 ? -18.176 5.794 0.510 1.00 0.00 31 MET A CA 4
ATOM 6117 C C . MET A 1 31 ? -17.669 6.491 -0.752 1.00 0.00 31 MET A C 4
ATOM 6118 O O . MET A 1 31 ? -16.545 6.306 -1.159 1.00 0.00 31 MET A O 4
ATOM 6132 N N . ILE A 1 32 ? -18.484 7.304 -1.369 1.00 0.00 32 ILE A N 4
ATOM 6133 C CA . ILE A 1 32 ? -18.038 8.025 -2.600 1.00 0.00 32 ILE A CA 4
ATOM 6134 C C . ILE A 1 32 ? -16.719 8.749 -2.314 1.00 0.00 32 ILE A C 4
ATOM 6135 O O . ILE A 1 32 ? -16.062 9.249 -3.206 1.00 0.00 32 ILE A O 4
ATOM 6151 N N . THR A 1 33 ? -16.336 8.810 -1.071 1.00 0.00 33 THR A N 4
ATOM 6152 C CA . THR A 1 33 ? -15.070 9.501 -0.695 1.00 0.00 33 THR A CA 4
ATOM 6153 C C . THR A 1 33 ? -13.927 9.050 -1.610 1.00 0.00 33 THR A C 4
ATOM 6154 O O . THR A 1 33 ? -12.894 9.687 -1.676 1.00 0.00 33 THR A O 4
ATOM 6165 N N . ARG A 1 34 ? -14.096 7.963 -2.324 1.00 0.00 34 ARG A N 4
ATOM 6166 C CA . ARG A 1 34 ? -13.001 7.493 -3.240 1.00 0.00 34 ARG A CA 4
ATOM 6167 C C . ARG A 1 34 ? -13.605 6.794 -4.463 1.00 0.00 34 ARG A C 4
ATOM 6168 O O . ARG A 1 34 ? -14.797 6.567 -4.532 1.00 0.00 34 ARG A O 4
ATOM 6189 N N . ASN A 1 35 ? -12.793 6.478 -5.445 1.00 0.00 35 ASN A N 4
ATOM 6190 C CA . ASN A 1 35 ? -13.319 5.819 -6.686 1.00 0.00 35 ASN A CA 4
ATOM 6191 C C . ASN A 1 35 ? -13.156 4.291 -6.583 1.00 0.00 35 ASN A C 4
ATOM 6192 O O . ASN A 1 35 ? -12.269 3.809 -5.911 1.00 0.00 35 ASN A O 4
ATOM 6203 N N . PRO A 1 36 ? -13.990 3.522 -7.251 1.00 0.00 36 PRO A N 4
ATOM 6204 C CA . PRO A 1 36 ? -13.889 2.034 -7.217 1.00 0.00 36 PRO A CA 4
ATOM 6205 C C . PRO A 1 36 ? -12.438 1.553 -7.341 1.00 0.00 36 PRO A C 4
ATOM 6206 O O . PRO A 1 36 ? -12.015 0.627 -6.677 1.00 0.00 36 PRO A O 4
ATOM 6217 N N . ARG A 1 37 ? -11.687 2.172 -8.206 1.00 0.00 37 ARG A N 4
ATOM 6218 C CA . ARG A 1 37 ? -10.273 1.759 -8.408 1.00 0.00 37 ARG A CA 4
ATOM 6219 C C . ARG A 1 37 ? -9.437 2.120 -7.180 1.00 0.00 37 ARG A C 4
ATOM 6220 O O . ARG A 1 37 ? -8.440 1.490 -6.901 1.00 0.00 37 ARG A O 4
ATOM 6241 N N . GLN A 1 38 ? -9.821 3.134 -6.454 1.00 0.00 38 GLN A N 4
ATOM 6242 C CA . GLN A 1 38 ? -9.023 3.532 -5.259 1.00 0.00 38 GLN A CA 4
ATOM 6243 C C . GLN A 1 38 ? -9.093 2.446 -4.184 1.00 0.00 38 GLN A C 4
ATOM 6244 O O . GLN A 1 38 ? -8.093 2.110 -3.581 1.00 0.00 38 GLN A O 4
ATOM 6258 N N . CYS A 1 39 ? -10.244 1.880 -3.924 1.00 0.00 39 CYS A N 4
ATOM 6259 C CA . CYS A 1 39 ? -10.299 0.819 -2.885 1.00 0.00 39 CYS A CA 4
ATOM 6260 C C . CYS A 1 39 ? -9.688 -0.454 -3.464 1.00 0.00 39 CYS A C 4
ATOM 6261 O O . CYS A 1 39 ? -9.085 -1.247 -2.767 1.00 0.00 39 CYS A O 4
ATOM 6269 N N . ARG A 1 40 ? -9.862 -0.662 -4.741 1.00 0.00 40 ARG A N 4
ATOM 6270 C CA . ARG A 1 40 ? -9.317 -1.892 -5.374 1.00 0.00 40 ARG A CA 4
ATOM 6271 C C . ARG A 1 40 ? -7.806 -1.980 -5.144 1.00 0.00 40 ARG A C 4
ATOM 6272 O O . ARG A 1 40 ? -7.290 -3.009 -4.754 1.00 0.00 40 ARG A O 4
ATOM 6293 N N . GLU A 1 41 ? -7.087 -0.922 -5.399 1.00 0.00 41 GLU A N 4
ATOM 6294 C CA . GLU A 1 41 ? -5.609 -0.973 -5.210 1.00 0.00 41 GLU A CA 4
ATOM 6295 C C . GLU A 1 41 ? -5.284 -1.255 -3.744 1.00 0.00 41 GLU A C 4
ATOM 6296 O O . GLU A 1 41 ? -4.224 -1.748 -3.419 1.00 0.00 41 GLU A O 4
ATOM 6308 N N . ARG A 1 42 ? -6.186 -0.942 -2.855 1.00 0.00 42 ARG A N 4
ATOM 6309 C CA . ARG A 1 42 ? -5.921 -1.189 -1.407 1.00 0.00 42 ARG A CA 4
ATOM 6310 C C . ARG A 1 42 ? -6.077 -2.687 -1.110 1.00 0.00 42 ARG A C 4
ATOM 6311 O O . ARG A 1 42 ? -5.280 -3.281 -0.412 1.00 0.00 42 ARG A O 4
ATOM 6332 N N . TRP A 1 43 ? -7.102 -3.295 -1.638 1.00 0.00 43 TRP A N 4
ATOM 6333 C CA . TRP A 1 43 ? -7.338 -4.749 -1.404 1.00 0.00 43 TRP A CA 4
ATOM 6334 C C . TRP A 1 43 ? -6.056 -5.541 -1.647 1.00 0.00 43 TRP A C 4
ATOM 6335 O O . TRP A 1 43 ? -5.565 -6.223 -0.776 1.00 0.00 43 TRP A O 4
ATOM 6356 N N . ASN A 1 44 ? -5.515 -5.444 -2.821 1.00 0.00 44 ASN A N 4
ATOM 6357 C CA . ASN A 1 44 ? -4.271 -6.203 -3.146 1.00 0.00 44 ASN A CA 4
ATOM 6358 C C . ASN A 1 44 ? -3.061 -5.647 -2.388 1.00 0.00 44 ASN A C 4
ATOM 6359 O O . ASN A 1 44 ? -2.217 -6.391 -1.929 1.00 0.00 44 ASN A O 4
ATOM 6370 N N . ASN A 1 45 ? -2.943 -4.353 -2.274 1.00 0.00 45 ASN A N 4
ATOM 6371 C CA . ASN A 1 45 ? -1.756 -3.773 -1.570 1.00 0.00 45 ASN A CA 4
ATOM 6372 C C . ASN A 1 45 ? -1.997 -3.682 -0.063 1.00 0.00 45 ASN A C 4
ATOM 6373 O O . ASN A 1 45 ? -1.283 -2.988 0.631 1.00 0.00 45 ASN A O 4
ATOM 6384 N N . TYR A 1 46 ? -2.980 -4.369 0.466 1.00 0.00 46 TYR A N 4
ATOM 6385 C CA . TYR A 1 46 ? -3.214 -4.293 1.946 1.00 0.00 46 TYR A CA 4
ATOM 6386 C C . TYR A 1 46 ? -3.833 -5.606 2.448 1.00 0.00 46 TYR A C 4
ATOM 6387 O O . TYR A 1 46 ? -3.285 -6.253 3.318 1.00 0.00 46 TYR A O 4
ATOM 6405 N N . ILE A 1 47 ? -4.964 -6.009 1.918 1.00 0.00 47 ILE A N 4
ATOM 6406 C CA . ILE A 1 47 ? -5.604 -7.288 2.380 1.00 0.00 47 ILE A CA 4
ATOM 6407 C C . ILE A 1 47 ? -6.252 -8.024 1.193 1.00 0.00 47 ILE A C 4
ATOM 6408 O O . ILE A 1 47 ? -7.109 -7.515 0.500 1.00 0.00 47 ILE A O 4
ATOM 6424 N N . ASN A 1 48 ? -5.814 -9.234 0.968 1.00 0.00 48 ASN A N 4
ATOM 6425 C CA . ASN A 1 48 ? -6.347 -10.081 -0.147 1.00 0.00 48 ASN A CA 4
ATOM 6426 C C . ASN A 1 48 ? -5.613 -11.436 -0.133 1.00 0.00 48 ASN A C 4
ATOM 6427 O O . ASN A 1 48 ? -6.229 -12.476 -0.251 1.00 0.00 48 ASN A O 4
ATOM 6438 N N . PRO A 1 49 ? -4.301 -11.425 -0.015 1.00 0.00 49 PRO A N 4
ATOM 6439 C CA . PRO A 1 49 ? -3.477 -12.654 -0.015 1.00 0.00 49 PRO A CA 4
ATOM 6440 C C . PRO A 1 49 ? -3.069 -13.082 1.403 1.00 0.00 49 PRO A C 4
ATOM 6441 O O . PRO A 1 49 ? -3.816 -13.731 2.108 1.00 0.00 49 PRO A O 4
ATOM 6452 N N . ALA A 1 50 ? -1.887 -12.718 1.817 1.00 0.00 50 ALA A N 4
ATOM 6453 C CA . ALA A 1 50 ? -1.407 -13.088 3.177 1.00 0.00 50 ALA A CA 4
ATOM 6454 C C . ALA A 1 50 ? -0.032 -12.455 3.385 1.00 0.00 50 ALA A C 4
ATOM 6455 O O . ALA A 1 50 ? 0.814 -12.978 4.081 1.00 0.00 50 ALA A O 4
ATOM 6462 N N . LEU A 1 51 ? 0.189 -11.332 2.762 1.00 0.00 51 LEU A N 4
ATOM 6463 C CA . LEU A 1 51 ? 1.503 -10.639 2.882 1.00 0.00 51 LEU A CA 4
ATOM 6464 C C . LEU A 1 51 ? 1.725 -10.136 4.313 1.00 0.00 51 LEU A C 4
ATOM 6465 O O . LEU A 1 51 ? 2.564 -9.291 4.554 1.00 0.00 51 LEU A O 4
ATOM 6481 N N . ARG A 1 52 ? 0.995 -10.649 5.267 1.00 0.00 52 ARG A N 4
ATOM 6482 C CA . ARG A 1 52 ? 1.188 -10.194 6.674 1.00 0.00 52 ARG A CA 4
ATOM 6483 C C . ARG A 1 52 ? 2.665 -10.341 7.049 1.00 0.00 52 ARG A C 4
ATOM 6484 O O . ARG A 1 52 ? 3.115 -9.838 8.060 1.00 0.00 52 ARG A O 4
ATOM 6505 N N . THR A 1 53 ? 3.423 -11.027 6.233 1.00 0.00 53 THR A N 4
ATOM 6506 C CA . THR A 1 53 ? 4.875 -11.213 6.527 1.00 0.00 53 THR A CA 4
ATOM 6507 C C . THR A 1 53 ? 5.617 -11.546 5.229 1.00 0.00 53 THR A C 4
ATOM 6508 O O . THR A 1 53 ? 6.096 -12.647 5.043 1.00 0.00 53 THR A O 4
ATOM 6519 N N . ASP A 1 54 ? 5.712 -10.596 4.328 1.00 0.00 54 ASP A N 4
ATOM 6520 C CA . ASP A 1 54 ? 6.419 -10.827 3.025 1.00 0.00 54 ASP A CA 4
ATOM 6521 C C . ASP A 1 54 ? 7.380 -9.665 2.767 1.00 0.00 54 ASP A C 4
ATOM 6522 O O . ASP A 1 54 ? 7.154 -8.861 1.889 1.00 0.00 54 ASP A O 4
ATOM 6531 N N . PRO A 1 55 ? 8.443 -9.563 3.529 1.00 0.00 55 PRO A N 4
ATOM 6532 C CA . PRO A 1 55 ? 9.432 -8.456 3.370 1.00 0.00 55 PRO A CA 4
ATOM 6533 C C . PRO A 1 55 ? 10.279 -8.615 2.103 1.00 0.00 55 PRO A C 4
ATOM 6534 O O . PRO A 1 55 ? 10.738 -9.690 1.776 1.00 0.00 55 PRO A O 4
ATOM 6545 N N . TRP A 1 56 ? 10.481 -7.541 1.392 1.00 0.00 56 TRP A N 4
ATOM 6546 C CA . TRP A 1 56 ? 11.293 -7.610 0.140 1.00 0.00 56 TRP A CA 4
ATOM 6547 C C . TRP A 1 56 ? 12.780 -7.754 0.496 1.00 0.00 56 TRP A C 4
ATOM 6548 O O . TRP A 1 56 ? 13.133 -7.998 1.633 1.00 0.00 56 TRP A O 4
ATOM 6569 N N . SER A 1 57 ? 13.649 -7.631 -0.484 1.00 0.00 57 SER A N 4
ATOM 6570 C CA . SER A 1 57 ? 15.124 -7.788 -0.245 1.00 0.00 57 SER A CA 4
ATOM 6571 C C . SER A 1 57 ? 15.875 -6.598 -0.884 1.00 0.00 57 SER A C 4
ATOM 6572 O O . SER A 1 57 ? 15.264 -5.715 -1.453 1.00 0.00 57 SER A O 4
ATOM 6580 N N . PRO A 1 58 ? 17.189 -6.567 -0.782 1.00 0.00 58 PRO A N 4
ATOM 6581 C CA . PRO A 1 58 ? 18.022 -5.457 -1.349 1.00 0.00 58 PRO A CA 4
ATOM 6582 C C . PRO A 1 58 ? 17.650 -5.099 -2.797 1.00 0.00 58 PRO A C 4
ATOM 6583 O O . PRO A 1 58 ? 18.037 -4.069 -3.310 1.00 0.00 58 PRO A O 4
ATOM 6594 N N . GLU A 1 59 ? 16.906 -5.942 -3.455 1.00 0.00 59 GLU A N 4
ATOM 6595 C CA . GLU A 1 59 ? 16.511 -5.662 -4.855 1.00 0.00 59 GLU A CA 4
ATOM 6596 C C . GLU A 1 59 ? 15.544 -4.490 -4.863 1.00 0.00 59 GLU A C 4
ATOM 6597 O O . GLU A 1 59 ? 15.714 -3.545 -5.604 1.00 0.00 59 GLU A O 4
ATOM 6609 N N . GLU A 1 60 ? 14.538 -4.523 -4.030 1.00 0.00 60 GLU A N 4
ATOM 6610 C CA . GLU A 1 60 ? 13.589 -3.384 -4.000 1.00 0.00 60 GLU A CA 4
ATOM 6611 C C . GLU A 1 60 ? 14.277 -2.215 -3.302 1.00 0.00 60 GLU A C 4
ATOM 6612 O O . GLU A 1 60 ? 13.970 -1.075 -3.545 1.00 0.00 60 GLU A O 4
ATOM 6624 N N . ASP A 1 61 ? 15.232 -2.493 -2.452 1.00 0.00 61 ASP A N 4
ATOM 6625 C CA . ASP A 1 61 ? 15.953 -1.385 -1.765 1.00 0.00 61 ASP A CA 4
ATOM 6626 C C . ASP A 1 61 ? 16.695 -0.568 -2.823 1.00 0.00 61 ASP A C 4
ATOM 6627 O O . ASP A 1 61 ? 16.517 0.628 -2.944 1.00 0.00 61 ASP A O 4
ATOM 6636 N N . MET A 1 62 ? 17.524 -1.217 -3.594 1.00 0.00 62 MET A N 4
ATOM 6637 C CA . MET A 1 62 ? 18.279 -0.500 -4.652 1.00 0.00 62 MET A CA 4
ATOM 6638 C C . MET A 1 62 ? 17.293 0.081 -5.663 1.00 0.00 62 MET A C 4
ATOM 6639 O O . MET A 1 62 ? 17.448 1.197 -6.118 1.00 0.00 62 MET A O 4
ATOM 6653 N N . LEU A 1 63 ? 16.274 -0.659 -6.018 1.00 0.00 63 LEU A N 4
ATOM 6654 C CA . LEU A 1 63 ? 15.285 -0.115 -7.002 1.00 0.00 63 LEU A CA 4
ATOM 6655 C C . LEU A 1 63 ? 14.406 0.926 -6.292 1.00 0.00 63 LEU A C 4
ATOM 6656 O O . LEU A 1 63 ? 13.863 1.817 -6.914 1.00 0.00 63 LEU A O 4
ATOM 6672 N N . LEU A 1 64 ? 14.273 0.831 -4.995 1.00 0.00 64 LEU A N 4
ATOM 6673 C CA . LEU A 1 64 ? 13.445 1.828 -4.261 1.00 0.00 64 LEU A CA 4
ATOM 6674 C C . LEU A 1 64 ? 14.144 3.182 -4.349 1.00 0.00 64 LEU A C 4
ATOM 6675 O O . LEU A 1 64 ? 13.531 4.187 -4.623 1.00 0.00 64 LEU A O 4
ATOM 6691 N N . ASP A 1 65 ? 15.431 3.219 -4.132 1.00 0.00 65 ASP A N 4
ATOM 6692 C CA . ASP A 1 65 ? 16.158 4.519 -4.221 1.00 0.00 65 ASP A CA 4
ATOM 6693 C C . ASP A 1 65 ? 15.790 5.205 -5.540 1.00 0.00 65 ASP A C 4
ATOM 6694 O O . ASP A 1 65 ? 15.693 6.412 -5.623 1.00 0.00 65 ASP A O 4
ATOM 6703 N N . GLN A 1 66 ? 15.579 4.430 -6.571 1.00 0.00 66 GLN A N 4
ATOM 6704 C CA . GLN A 1 66 ? 15.209 5.016 -7.892 1.00 0.00 66 GLN A CA 4
ATOM 6705 C C . GLN A 1 66 ? 13.720 5.379 -7.909 1.00 0.00 66 GLN A C 4
ATOM 6706 O O . GLN A 1 66 ? 13.342 6.460 -8.315 1.00 0.00 66 GLN A O 4
ATOM 6720 N N . LYS A 1 67 ? 12.869 4.482 -7.485 1.00 0.00 67 LYS A N 4
ATOM 6721 C CA . LYS A 1 67 ? 11.406 4.779 -7.495 1.00 0.00 67 LYS A CA 4
ATOM 6722 C C . LYS A 1 67 ? 11.086 5.865 -6.465 1.00 0.00 67 LYS A C 4
ATOM 6723 O O . LYS A 1 67 ? 10.513 6.886 -6.783 1.00 0.00 67 LYS A O 4
ATOM 6742 N N . TYR A 1 68 ? 11.463 5.657 -5.233 1.00 0.00 68 TYR A N 4
ATOM 6743 C CA . TYR A 1 68 ? 11.191 6.680 -4.179 1.00 0.00 68 TYR A CA 4
ATOM 6744 C C . TYR A 1 68 ? 11.701 8.042 -4.667 1.00 0.00 68 TYR A C 4
ATOM 6745 O O . TYR A 1 68 ? 11.027 9.046 -4.574 1.00 0.00 68 TYR A O 4
ATOM 6763 N N . ALA A 1 69 ? 12.889 8.076 -5.195 1.00 0.00 69 ALA A N 4
ATOM 6764 C CA . ALA A 1 69 ? 13.449 9.362 -5.698 1.00 0.00 69 ALA A CA 4
ATOM 6765 C C . ALA A 1 69 ? 12.419 10.035 -6.611 1.00 0.00 69 ALA A C 4
ATOM 6766 O O . ALA A 1 69 ? 12.334 11.244 -6.689 1.00 0.00 69 ALA A O 4
ATOM 6773 N N . GLU A 1 70 ? 11.634 9.247 -7.299 1.00 0.00 70 GLU A N 4
ATOM 6774 C CA . GLU A 1 70 ? 10.596 9.803 -8.213 1.00 0.00 70 GLU A CA 4
ATOM 6775 C C . GLU A 1 70 ? 9.260 9.920 -7.470 1.00 0.00 70 GLU A C 4
ATOM 6776 O O . GLU A 1 70 ? 8.668 10.978 -7.394 1.00 0.00 70 GLU A O 4
ATOM 6788 N N . TYR A 1 71 ? 8.771 8.826 -6.944 1.00 0.00 71 TYR A N 4
ATOM 6789 C CA . TYR A 1 71 ? 7.460 8.843 -6.227 1.00 0.00 71 TYR A CA 4
ATOM 6790 C C . TYR A 1 71 ? 7.633 9.320 -4.784 1.00 0.00 71 TYR A C 4
ATOM 6791 O O . TYR A 1 71 ? 6.837 10.088 -4.280 1.00 0.00 71 TYR A O 4
ATOM 6809 N N . GLY A 1 72 ? 8.656 8.868 -4.110 1.00 0.00 72 GLY A N 4
ATOM 6810 C CA . GLY A 1 72 ? 8.876 9.286 -2.687 1.00 0.00 72 GLY A CA 4
ATOM 6811 C C . GLY A 1 72 ? 8.272 8.217 -1.769 1.00 0.00 72 GLY A C 4
ATOM 6812 O O . GLY A 1 72 ? 8.227 7.059 -2.134 1.00 0.00 72 GLY A O 4
ATOM 6816 N N . PRO A 1 73 ? 7.807 8.569 -0.591 1.00 0.00 73 PRO A N 4
ATOM 6817 C CA . PRO A 1 73 ? 7.214 7.568 0.335 1.00 0.00 73 PRO A CA 4
ATOM 6818 C C . PRO A 1 73 ? 5.784 7.210 -0.076 1.00 0.00 73 PRO A C 4
ATOM 6819 O O . PRO A 1 73 ? 4.963 6.845 0.744 1.00 0.00 73 PRO A O 4
ATOM 6830 N N . LYS A 1 74 ? 5.482 7.302 -1.347 1.00 0.00 74 LYS A N 4
ATOM 6831 C CA . LYS A 1 74 ? 4.112 6.957 -1.819 1.00 0.00 74 LYS A CA 4
ATOM 6832 C C . LYS A 1 74 ? 4.045 5.447 -2.041 1.00 0.00 74 LYS A C 4
ATOM 6833 O O . LYS A 1 74 ? 3.978 4.973 -3.157 1.00 0.00 74 LYS A O 4
ATOM 6852 N N . TRP A 1 75 ? 4.069 4.695 -0.980 1.00 0.00 75 TRP A N 4
ATOM 6853 C CA . TRP A 1 75 ? 4.020 3.215 -1.096 1.00 0.00 75 TRP A CA 4
ATOM 6854 C C . TRP A 1 75 ? 2.762 2.805 -1.856 1.00 0.00 75 TRP A C 4
ATOM 6855 O O . TRP A 1 75 ? 2.550 1.649 -2.161 1.00 0.00 75 TRP A O 4
ATOM 6876 N N . ASN A 1 76 ? 1.935 3.752 -2.177 1.00 0.00 76 ASN A N 4
ATOM 6877 C CA . ASN A 1 76 ? 0.697 3.442 -2.930 1.00 0.00 76 ASN A CA 4
ATOM 6878 C C . ASN A 1 76 ? 1.078 3.101 -4.370 1.00 0.00 76 ASN A C 4
ATOM 6879 O O . ASN A 1 76 ? 0.500 2.230 -4.988 1.00 0.00 76 ASN A O 4
ATOM 6890 N N . LYS A 1 77 ? 2.064 3.777 -4.902 1.00 0.00 77 LYS A N 4
ATOM 6891 C CA . LYS A 1 77 ? 2.509 3.496 -6.297 1.00 0.00 77 LYS A CA 4
ATOM 6892 C C . LYS A 1 77 ? 3.521 2.351 -6.261 1.00 0.00 77 LYS A C 4
ATOM 6893 O O . LYS A 1 77 ? 3.532 1.488 -7.116 1.00 0.00 77 LYS A O 4
ATOM 6912 N N . ILE A 1 78 ? 4.375 2.342 -5.276 1.00 0.00 78 ILE A N 4
ATOM 6913 C CA . ILE A 1 78 ? 5.388 1.259 -5.180 1.00 0.00 78 ILE A CA 4
ATOM 6914 C C . ILE A 1 78 ? 4.676 -0.083 -5.003 1.00 0.00 78 ILE A C 4
ATOM 6915 O O . ILE A 1 78 ? 4.892 -1.014 -5.749 1.00 0.00 78 ILE A O 4
ATOM 6931 N N . SER A 1 79 ? 3.823 -0.186 -4.020 1.00 0.00 79 SER A N 4
ATOM 6932 C CA . SER A 1 79 ? 3.092 -1.471 -3.798 1.00 0.00 79 SER A CA 4
ATOM 6933 C C . SER A 1 79 ? 2.474 -1.966 -5.109 1.00 0.00 79 SER A C 4
ATOM 6934 O O . SER A 1 79 ? 2.253 -3.148 -5.288 1.00 0.00 79 SER A O 4
ATOM 6942 N N . LYS A 1 80 ? 2.188 -1.083 -6.029 1.00 0.00 80 LYS A N 4
ATOM 6943 C CA . LYS A 1 80 ? 1.583 -1.525 -7.321 1.00 0.00 80 LYS A CA 4
ATOM 6944 C C . LYS A 1 80 ? 2.692 -2.051 -8.230 1.00 0.00 80 LYS A C 4
ATOM 6945 O O . LYS A 1 80 ? 2.448 -2.801 -9.154 1.00 0.00 80 LYS A O 4
ATOM 6964 N N . PHE A 1 81 ? 3.913 -1.673 -7.967 1.00 0.00 81 PHE A N 4
ATOM 6965 C CA . PHE A 1 81 ? 5.044 -2.158 -8.807 1.00 0.00 81 PHE A CA 4
ATOM 6966 C C . PHE A 1 81 ? 5.482 -3.525 -8.272 1.00 0.00 81 PHE A C 4
ATOM 6967 O O . PHE A 1 81 ? 6.213 -4.252 -8.917 1.00 0.00 81 PHE A O 4
ATOM 6984 N N . LEU A 1 82 ? 5.031 -3.874 -7.093 1.00 0.00 82 LEU A N 4
ATOM 6985 C CA . LEU A 1 82 ? 5.401 -5.192 -6.483 1.00 0.00 82 LEU A CA 4
ATOM 6986 C C . LEU A 1 82 ? 4.237 -6.168 -6.665 1.00 0.00 82 LEU A C 4
ATOM 6987 O O . LEU A 1 82 ? 4.382 -7.220 -7.256 1.00 0.00 82 LEU A O 4
ATOM 7003 N N . LYS A 1 83 ? 3.083 -5.830 -6.155 1.00 0.00 83 LYS A N 4
ATOM 7004 C CA . LYS A 1 83 ? 1.909 -6.732 -6.287 1.00 0.00 83 LYS A CA 4
ATOM 7005 C C . LYS A 1 83 ? 2.150 -7.943 -5.393 1.00 0.00 83 LYS A C 4
ATOM 7006 O O . LYS A 1 83 ? 1.439 -8.928 -5.451 1.00 0.00 83 LYS A O 4
ATOM 7025 N N . ASN A 1 84 ? 3.161 -7.861 -4.563 1.00 0.00 84 ASN A N 4
ATOM 7026 C CA . ASN A 1 84 ? 3.496 -8.982 -3.636 1.00 0.00 84 ASN A CA 4
ATOM 7027 C C . ASN A 1 84 ? 3.585 -8.447 -2.205 1.00 0.00 84 ASN A C 4
ATOM 7028 O O . ASN A 1 84 ? 3.617 -9.203 -1.255 1.00 0.00 84 ASN A O 4
ATOM 7039 N N . ARG A 1 85 ? 3.626 -7.143 -2.046 1.00 0.00 85 ARG A N 4
ATOM 7040 C CA . ARG A 1 85 ? 3.712 -6.536 -0.675 1.00 0.00 85 ARG A CA 4
ATOM 7041 C C . ARG A 1 85 ? 2.664 -5.435 -0.539 1.00 0.00 85 ARG A C 4
ATOM 7042 O O . ARG A 1 85 ? 2.021 -5.047 -1.496 1.00 0.00 85 ARG A O 4
ATOM 7063 N N . SER A 1 86 ? 2.484 -4.945 0.661 1.00 0.00 86 SER A N 4
ATOM 7064 C CA . SER A 1 86 ? 1.481 -3.882 0.934 1.00 0.00 86 SER A CA 4
ATOM 7065 C C . SER A 1 86 ? 2.203 -2.659 1.465 1.00 0.00 86 SER A C 4
ATOM 7066 O O . SER A 1 86 ? 3.325 -2.732 1.918 1.00 0.00 86 SER A O 4
ATOM 7074 N N . ASP A 1 87 ? 1.568 -1.539 1.421 1.00 0.00 87 ASP A N 4
ATOM 7075 C CA . ASP A 1 87 ? 2.216 -0.305 1.923 1.00 0.00 87 ASP A CA 4
ATOM 7076 C C . ASP A 1 87 ? 2.595 -0.507 3.387 1.00 0.00 87 ASP A C 4
ATOM 7077 O O . ASP A 1 87 ? 3.611 -0.033 3.851 1.00 0.00 87 ASP A O 4
ATOM 7086 N N . ASN A 1 88 ? 1.786 -1.220 4.111 1.00 0.00 88 ASN A N 4
ATOM 7087 C CA . ASN A 1 88 ? 2.098 -1.471 5.542 1.00 0.00 88 ASN A CA 4
ATOM 7088 C C . ASN A 1 88 ? 3.401 -2.270 5.630 1.00 0.00 88 ASN A C 4
ATOM 7089 O O . ASN A 1 88 ? 4.141 -2.164 6.586 1.00 0.00 88 ASN A O 4
ATOM 7100 N N . ASN A 1 89 ? 3.688 -3.063 4.631 1.00 0.00 89 ASN A N 4
ATOM 7101 C CA . ASN A 1 89 ? 4.941 -3.865 4.641 1.00 0.00 89 ASN A CA 4
ATOM 7102 C C . ASN A 1 89 ? 6.093 -2.994 4.142 1.00 0.00 89 ASN A C 4
ATOM 7103 O O . ASN A 1 89 ? 7.202 -3.055 4.635 1.00 0.00 89 ASN A O 4
ATOM 7114 N N . ILE A 1 90 ? 5.824 -2.191 3.155 1.00 0.00 90 ILE A N 4
ATOM 7115 C CA . ILE A 1 90 ? 6.873 -1.304 2.585 1.00 0.00 90 ILE A CA 4
ATOM 7116 C C . ILE A 1 90 ? 7.141 -0.157 3.551 1.00 0.00 90 ILE A C 4
ATOM 7117 O O . ILE A 1 90 ? 8.256 0.072 3.977 1.00 0.00 90 ILE A O 4
ATOM 7133 N N . ARG A 1 91 ? 6.115 0.558 3.909 1.00 0.00 91 ARG A N 4
ATOM 7134 C CA . ARG A 1 91 ? 6.278 1.690 4.860 1.00 0.00 91 ARG A CA 4
ATOM 7135 C C . ARG A 1 91 ? 6.976 1.180 6.118 1.00 0.00 91 ARG A C 4
ATOM 7136 O O . ARG A 1 91 ? 7.715 1.887 6.773 1.00 0.00 91 ARG A O 4
ATOM 7157 N N . ASN A 1 92 ? 6.715 -0.047 6.464 1.00 0.00 92 ASN A N 4
ATOM 7158 C CA . ASN A 1 92 ? 7.322 -0.638 7.692 1.00 0.00 92 ASN A CA 4
ATOM 7159 C C . ASN A 1 92 ? 8.727 -1.170 7.402 1.00 0.00 92 ASN A C 4
ATOM 7160 O O . ASN A 1 92 ? 9.629 -1.006 8.199 1.00 0.00 92 ASN A O 4
ATOM 7171 N N . ARG A 1 93 ? 8.931 -1.827 6.289 1.00 0.00 93 ARG A N 4
ATOM 7172 C CA . ARG A 1 93 ? 10.292 -2.374 6.007 1.00 0.00 93 ARG A CA 4
ATOM 7173 C C . ARG A 1 93 ? 11.243 -1.248 5.598 1.00 0.00 93 ARG A C 4
ATOM 7174 O O . ARG A 1 93 ? 12.416 -1.271 5.916 1.00 0.00 93 ARG A O 4
ATOM 7195 N N . TRP A 1 94 ? 10.755 -0.261 4.903 1.00 0.00 94 TRP A N 4
ATOM 7196 C CA . TRP A 1 94 ? 11.637 0.862 4.487 1.00 0.00 94 TRP A CA 4
ATOM 7197 C C . TRP A 1 94 ? 11.994 1.692 5.718 1.00 0.00 94 TRP A C 4
ATOM 7198 O O . TRP A 1 94 ? 13.142 1.996 5.958 1.00 0.00 94 TRP A O 4
ATOM 7219 N N . MET A 1 95 ? 11.019 2.057 6.503 1.00 0.00 95 MET A N 4
ATOM 7220 C CA . MET A 1 95 ? 11.308 2.864 7.720 1.00 0.00 95 MET A CA 4
ATOM 7221 C C . MET A 1 95 ? 12.125 2.024 8.704 1.00 0.00 95 MET A C 4
ATOM 7222 O O . MET A 1 95 ? 12.716 2.541 9.631 1.00 0.00 95 MET A O 4
ATOM 7236 N N . MET A 1 96 ? 12.171 0.732 8.509 1.00 0.00 96 MET A N 4
ATOM 7237 C CA . MET A 1 96 ? 12.956 -0.137 9.427 1.00 0.00 96 MET A CA 4
ATOM 7238 C C . MET A 1 96 ? 14.425 -0.079 9.026 1.00 0.00 96 MET A C 4
ATOM 7239 O O . MET A 1 96 ? 15.296 0.143 9.843 1.00 0.00 96 MET A O 4
ATOM 7253 N N . ILE A 1 97 ? 14.709 -0.281 7.764 1.00 0.00 97 ILE A N 4
ATOM 7254 C CA . ILE A 1 97 ? 16.124 -0.242 7.301 1.00 0.00 97 ILE A CA 4
ATOM 7255 C C . ILE A 1 97 ? 16.529 1.203 7.012 1.00 0.00 97 ILE A C 4
ATOM 7256 O O . ILE A 1 97 ? 17.682 1.569 7.129 1.00 0.00 97 ILE A O 4
ATOM 7272 N N . ALA A 1 98 ? 15.593 2.031 6.634 1.00 0.00 98 ALA A N 4
ATOM 7273 C CA . ALA A 1 98 ? 15.940 3.447 6.340 1.00 0.00 98 ALA A CA 4
ATOM 7274 C C . ALA A 1 98 ? 16.278 4.153 7.649 1.00 0.00 98 ALA A C 4
ATOM 7275 O O . ALA A 1 98 ? 16.879 5.209 7.661 1.00 0.00 98 ALA A O 4
ATOM 7282 N N . ARG A 1 99 ? 15.901 3.573 8.754 1.00 0.00 99 ARG A N 4
ATOM 7283 C CA . ARG A 1 99 ? 16.203 4.202 10.063 1.00 0.00 99 ARG A CA 4
ATOM 7284 C C . ARG A 1 99 ? 17.692 4.043 10.348 1.00 0.00 99 ARG A C 4
ATOM 7285 O O . ARG A 1 99 ? 18.267 4.766 11.137 1.00 0.00 99 ARG A O 4
ATOM 7306 N N . HIS A 1 100 ? 18.322 3.096 9.705 1.00 0.00 100 HIS A N 4
ATOM 7307 C CA . HIS A 1 100 ? 19.777 2.877 9.926 1.00 0.00 100 HIS A CA 4
ATOM 7308 C C . HIS A 1 100 ? 20.559 3.846 9.042 1.00 0.00 100 HIS A C 4
ATOM 7309 O O . HIS A 1 100 ? 21.606 4.339 9.413 1.00 0.00 100 HIS A O 4
ATOM 7324 N N . ARG A 1 101 ? 20.050 4.126 7.872 1.00 0.00 101 ARG A N 4
ATOM 7325 C CA . ARG A 1 101 ? 20.749 5.068 6.953 1.00 0.00 101 ARG A CA 4
ATOM 7326 C C . ARG A 1 101 ? 20.414 6.502 7.364 1.00 0.00 101 ARG A C 4
ATOM 7327 O O . ARG A 1 101 ? 21.080 7.442 6.979 1.00 0.00 101 ARG A O 4
ATOM 7348 N N . ALA A 1 102 ? 19.382 6.675 8.144 1.00 0.00 102 ALA A N 4
ATOM 7349 C CA . ALA A 1 102 ? 18.998 8.045 8.583 1.00 0.00 102 ALA A CA 4
ATOM 7350 C C . ALA A 1 102 ? 20.106 8.628 9.462 1.00 0.00 102 ALA A C 4
ATOM 7351 O O . ALA A 1 102 ? 20.282 9.827 9.540 1.00 0.00 102 ALA A O 4
ATOM 7358 N N . LYS A 1 103 ? 20.860 7.786 10.121 1.00 0.00 103 LYS A N 4
ATOM 7359 C CA . LYS A 1 103 ? 21.962 8.278 10.993 1.00 0.00 103 LYS A CA 4
ATOM 7360 C C . LYS A 1 103 ? 23.230 8.418 10.153 1.00 0.00 103 LYS A C 4
ATOM 7361 O O . LYS A 1 103 ? 23.956 9.387 10.259 1.00 0.00 103 LYS A O 4
ATOM 7380 N N . HIS A 1 104 ? 23.502 7.455 9.314 1.00 0.00 104 HIS A N 4
ATOM 7381 C CA . HIS A 1 104 ? 24.721 7.527 8.461 1.00 0.00 104 HIS A CA 4
ATOM 7382 C C . HIS A 1 104 ? 24.478 8.515 7.319 1.00 0.00 104 HIS A C 4
ATOM 7383 O O . HIS A 1 104 ? 25.301 8.678 6.440 1.00 0.00 104 HIS A O 4
ATOM 7398 N N . GLN A 1 105 ? 23.352 9.175 7.325 1.00 0.00 105 GLN A N 4
ATOM 7399 C CA . GLN A 1 105 ? 23.053 10.152 6.241 1.00 0.00 105 GLN A CA 4
ATOM 7400 C C . GLN A 1 105 ? 24.195 11.166 6.136 1.00 0.00 105 GLN A C 4
ATOM 7401 O O . GLN A 1 105 ? 24.340 11.850 5.142 1.00 0.00 105 GLN A O 4
ATOM 7415 N N . LYS A 1 106 ? 25.006 11.268 7.152 1.00 0.00 106 LYS A N 4
ATOM 7416 C CA . LYS A 1 106 ? 26.137 12.238 7.108 1.00 0.00 106 LYS A CA 4
ATOM 7417 C C . LYS A 1 106 ? 26.981 11.979 5.859 1.00 0.00 106 LYS A C 4
ATOM 7418 O O . LYS A 1 106 ? 27.799 12.790 5.472 1.00 0.00 106 LYS A O 4
ATOM 7437 N N . SER A 1 107 ? 26.790 10.856 5.223 1.00 0.00 107 SER A N 4
ATOM 7438 C CA . SER A 1 107 ? 27.583 10.547 4.000 1.00 0.00 107 SER A CA 4
ATOM 7439 C C . SER A 1 107 ? 27.136 11.464 2.859 1.00 0.00 107 SER A C 4
ATOM 7440 O O . SER A 1 107 ? 26.010 11.931 2.907 1.00 0.00 107 SER A O 4
ATOM 7449 N N . LYS A 1 1 ? 0.360 8.957 1.919 1.00 0.00 1 LYS A N 5
ATOM 7450 C CA . LYS A 1 1 ? -0.696 7.935 2.165 1.00 0.00 1 LYS A CA 5
ATOM 7451 C C . LYS A 1 1 ? -1.819 8.121 1.133 1.00 0.00 1 LYS A C 5
ATOM 7452 O O . LYS A 1 1 ? -1.803 9.049 0.348 1.00 0.00 1 LYS A O 5
ATOM 7473 N N . VAL A 1 2 ? -2.791 7.248 1.126 1.00 0.00 2 VAL A N 5
ATOM 7474 C CA . VAL A 1 2 ? -3.906 7.378 0.146 1.00 0.00 2 VAL A CA 5
ATOM 7475 C C . VAL A 1 2 ? -4.862 8.479 0.614 1.00 0.00 2 VAL A C 5
ATOM 7476 O O . VAL A 1 2 ? -4.750 8.983 1.713 1.00 0.00 2 VAL A O 5
ATOM 7489 N N . LYS A 1 3 ? -5.799 8.860 -0.211 1.00 0.00 3 LYS A N 5
ATOM 7490 C CA . LYS A 1 3 ? -6.758 9.931 0.189 1.00 0.00 3 LYS A CA 5
ATOM 7491 C C . LYS A 1 3 ? -7.371 9.581 1.550 1.00 0.00 3 LYS A C 5
ATOM 7492 O O . LYS A 1 3 ? -7.395 10.390 2.456 1.00 0.00 3 LYS A O 5
ATOM 7511 N N . PHE A 1 4 ? -7.869 8.380 1.702 1.00 0.00 4 PHE A N 5
ATOM 7512 C CA . PHE A 1 4 ? -8.482 7.979 3.005 1.00 0.00 4 PHE A CA 5
ATOM 7513 C C . PHE A 1 4 ? -7.390 7.546 3.987 1.00 0.00 4 PHE A C 5
ATOM 7514 O O . PHE A 1 4 ? -6.278 7.240 3.609 1.00 0.00 4 PHE A O 5
ATOM 7531 N N . THR A 1 5 ? -7.710 7.537 5.257 1.00 0.00 5 THR A N 5
ATOM 7532 C CA . THR A 1 5 ? -6.712 7.146 6.297 1.00 0.00 5 THR A CA 5
ATOM 7533 C C . THR A 1 5 ? -6.742 5.640 6.511 1.00 0.00 5 THR A C 5
ATOM 7534 O O . THR A 1 5 ? -7.688 4.958 6.164 1.00 0.00 5 THR A O 5
ATOM 7545 N N . GLU A 1 6 ? -5.701 5.124 7.086 1.00 0.00 6 GLU A N 5
ATOM 7546 C CA . GLU A 1 6 ? -5.626 3.658 7.346 1.00 0.00 6 GLU A CA 5
ATOM 7547 C C . GLU A 1 6 ? -6.933 3.174 7.981 1.00 0.00 6 GLU A C 5
ATOM 7548 O O . GLU A 1 6 ? -7.426 2.118 7.657 1.00 0.00 6 GLU A O 5
ATOM 7560 N N . GLU A 1 7 ? -7.502 3.941 8.877 1.00 0.00 7 GLU A N 5
ATOM 7561 C CA . GLU A 1 7 ? -8.779 3.517 9.529 1.00 0.00 7 GLU A CA 5
ATOM 7562 C C . GLU A 1 7 ? -9.789 3.085 8.456 1.00 0.00 7 GLU A C 5
ATOM 7563 O O . GLU A 1 7 ? -10.510 2.114 8.610 1.00 0.00 7 GLU A O 5
ATOM 7575 N N . GLU A 1 8 ? -9.839 3.789 7.361 1.00 0.00 8 GLU A N 5
ATOM 7576 C CA . GLU A 1 8 ? -10.789 3.405 6.289 1.00 0.00 8 GLU A CA 5
ATOM 7577 C C . GLU A 1 8 ? -10.337 2.067 5.716 1.00 0.00 8 GLU A C 5
ATOM 7578 O O . GLU A 1 8 ? -11.127 1.166 5.512 1.00 0.00 8 GLU A O 5
ATOM 7590 N N . ASP A 1 9 ? -9.058 1.939 5.459 1.00 0.00 9 ASP A N 5
ATOM 7591 C CA . ASP A 1 9 ? -8.522 0.660 4.896 1.00 0.00 9 ASP A CA 5
ATOM 7592 C C . ASP A 1 9 ? -9.111 -0.524 5.674 1.00 0.00 9 ASP A C 5
ATOM 7593 O O . ASP A 1 9 ? -9.324 -1.600 5.142 1.00 0.00 9 ASP A O 5
ATOM 7602 N N . LEU A 1 10 ? -9.395 -0.317 6.929 1.00 0.00 10 LEU A N 5
ATOM 7603 C CA . LEU A 1 10 ? -9.988 -1.405 7.752 1.00 0.00 10 LEU A CA 5
ATOM 7604 C C . LEU A 1 10 ? -11.451 -1.560 7.339 1.00 0.00 10 LEU A C 5
ATOM 7605 O O . LEU A 1 10 ? -11.978 -2.654 7.259 1.00 0.00 10 LEU A O 5
ATOM 7621 N N . LYS A 1 11 ? -12.106 -0.464 7.061 1.00 0.00 11 LYS A N 5
ATOM 7622 C CA . LYS A 1 11 ? -13.525 -0.542 6.637 1.00 0.00 11 LYS A CA 5
ATOM 7623 C C . LYS A 1 11 ? -13.602 -1.413 5.381 1.00 0.00 11 LYS A C 5
ATOM 7624 O O . LYS A 1 11 ? -14.599 -2.050 5.108 1.00 0.00 11 LYS A O 5
ATOM 7643 N N . LEU A 1 12 ? -12.538 -1.450 4.626 1.00 0.00 12 LEU A N 5
ATOM 7644 C CA . LEU A 1 12 ? -12.513 -2.279 3.398 1.00 0.00 12 LEU A CA 5
ATOM 7645 C C . LEU A 1 12 ? -12.449 -3.747 3.797 1.00 0.00 12 LEU A C 5
ATOM 7646 O O . LEU A 1 12 ? -13.152 -4.573 3.272 1.00 0.00 12 LEU A O 5
ATOM 7662 N N . GLN A 1 13 ? -11.614 -4.091 4.730 1.00 0.00 13 GLN A N 5
ATOM 7663 C CA . GLN A 1 13 ? -11.531 -5.526 5.130 1.00 0.00 13 GLN A CA 5
ATOM 7664 C C . GLN A 1 13 ? -12.944 -6.031 5.465 1.00 0.00 13 GLN A C 5
ATOM 7665 O O . GLN A 1 13 ? -13.297 -7.157 5.183 1.00 0.00 13 GLN A O 5
ATOM 7679 N N . GLN A 1 14 ? -13.763 -5.196 6.037 1.00 0.00 14 GLN A N 5
ATOM 7680 C CA . GLN A 1 14 ? -15.159 -5.623 6.374 1.00 0.00 14 GLN A CA 5
ATOM 7681 C C . GLN A 1 14 ? -16.076 -5.522 5.150 1.00 0.00 14 GLN A C 5
ATOM 7682 O O . GLN A 1 14 ? -16.708 -6.479 4.755 1.00 0.00 14 GLN A O 5
ATOM 7696 N N . LEU A 1 15 ? -16.176 -4.365 4.557 1.00 0.00 15 LEU A N 5
ATOM 7697 C CA . LEU A 1 15 ? -17.073 -4.216 3.376 1.00 0.00 15 LEU A CA 5
ATOM 7698 C C . LEU A 1 15 ? -16.648 -5.212 2.305 1.00 0.00 15 LEU A C 5
ATOM 7699 O O . LEU A 1 15 ? -17.435 -5.999 1.817 1.00 0.00 15 LEU A O 5
ATOM 7715 N N . VAL A 1 16 ? -15.403 -5.183 1.945 1.00 0.00 16 VAL A N 5
ATOM 7716 C CA . VAL A 1 16 ? -14.894 -6.115 0.912 1.00 0.00 16 VAL A CA 5
ATOM 7717 C C . VAL A 1 16 ? -15.191 -7.550 1.341 1.00 0.00 16 VAL A C 5
ATOM 7718 O O . VAL A 1 16 ? -15.467 -8.400 0.520 1.00 0.00 16 VAL A O 5
ATOM 7731 N N . MET A 1 17 ? -15.152 -7.836 2.618 1.00 0.00 17 MET A N 5
ATOM 7732 C CA . MET A 1 17 ? -15.453 -9.220 3.053 1.00 0.00 17 MET A CA 5
ATOM 7733 C C . MET A 1 17 ? -16.926 -9.513 2.747 1.00 0.00 17 MET A C 5
ATOM 7734 O O . MET A 1 17 ? -17.300 -10.635 2.467 1.00 0.00 17 MET A O 5
ATOM 7748 N N . ARG A 1 18 ? -17.766 -8.509 2.790 1.00 0.00 18 ARG A N 5
ATOM 7749 C CA . ARG A 1 18 ? -19.212 -8.730 2.495 1.00 0.00 18 ARG A CA 5
ATOM 7750 C C . ARG A 1 18 ? -19.425 -8.792 0.977 1.00 0.00 18 ARG A C 5
ATOM 7751 O O . ARG A 1 18 ? -20.352 -9.419 0.501 1.00 0.00 18 ARG A O 5
ATOM 7772 N N . TYR A 1 19 ? -18.576 -8.143 0.214 1.00 0.00 19 TYR A N 5
ATOM 7773 C CA . TYR A 1 19 ? -18.720 -8.151 -1.280 1.00 0.00 19 TYR A CA 5
ATOM 7774 C C . TYR A 1 19 ? -17.719 -9.136 -1.886 1.00 0.00 19 TYR A C 5
ATOM 7775 O O . TYR A 1 19 ? -17.723 -9.390 -3.074 1.00 0.00 19 TYR A O 5
ATOM 7793 N N . GLY A 1 20 ? -16.857 -9.686 -1.076 1.00 0.00 20 GLY A N 5
ATOM 7794 C CA . GLY A 1 20 ? -15.844 -10.652 -1.589 1.00 0.00 20 GLY A CA 5
ATOM 7795 C C . GLY A 1 20 ? -14.647 -9.877 -2.132 1.00 0.00 20 GLY A C 5
ATOM 7796 O O . GLY A 1 20 ? -13.587 -9.877 -1.543 1.00 0.00 20 GLY A O 5
ATOM 7800 N N . ALA A 1 21 ? -14.834 -9.208 -3.245 1.00 0.00 21 ALA A N 5
ATOM 7801 C CA . ALA A 1 21 ? -13.741 -8.394 -3.884 1.00 0.00 21 ALA A CA 5
ATOM 7802 C C . ALA A 1 21 ? -14.048 -8.237 -5.382 1.00 0.00 21 ALA A C 5
ATOM 7803 O O . ALA A 1 21 ? -13.216 -8.492 -6.230 1.00 0.00 21 ALA A O 5
ATOM 7810 N N . LYS A 1 22 ? -15.241 -7.825 -5.722 1.00 0.00 22 LYS A N 5
ATOM 7811 C CA . LYS A 1 22 ? -15.582 -7.663 -7.175 1.00 0.00 22 LYS A CA 5
ATOM 7812 C C . LYS A 1 22 ? -16.690 -6.617 -7.382 1.00 0.00 22 LYS A C 5
ATOM 7813 O O . LYS A 1 22 ? -16.976 -6.244 -8.503 1.00 0.00 22 LYS A O 5
ATOM 7832 N N . ASP A 1 23 ? -17.309 -6.131 -6.328 1.00 0.00 23 ASP A N 5
ATOM 7833 C CA . ASP A 1 23 ? -18.389 -5.099 -6.477 1.00 0.00 23 ASP A CA 5
ATOM 7834 C C . ASP A 1 23 ? -17.857 -3.757 -5.976 1.00 0.00 23 ASP A C 5
ATOM 7835 O O . ASP A 1 23 ? -18.495 -3.070 -5.204 1.00 0.00 23 ASP A O 5
ATOM 7844 N N . TRP A 1 24 ? -16.688 -3.384 -6.412 1.00 0.00 24 TRP A N 5
ATOM 7845 C CA . TRP A 1 24 ? -16.103 -2.091 -5.966 1.00 0.00 24 TRP A CA 5
ATOM 7846 C C . TRP A 1 24 ? -16.983 -0.942 -6.454 1.00 0.00 24 TRP A C 5
ATOM 7847 O O . TRP A 1 24 ? -16.877 0.175 -5.990 1.00 0.00 24 TRP A O 5
ATOM 7868 N N . ILE A 1 25 ? -17.869 -1.215 -7.370 1.00 0.00 25 ILE A N 5
ATOM 7869 C CA . ILE A 1 25 ? -18.773 -0.149 -7.867 1.00 0.00 25 ILE A CA 5
ATOM 7870 C C . ILE A 1 25 ? -19.784 0.158 -6.766 1.00 0.00 25 ILE A C 5
ATOM 7871 O O . ILE A 1 25 ? -20.207 1.280 -6.590 1.00 0.00 25 ILE A O 5
ATOM 7887 N N . ARG A 1 26 ? -20.161 -0.838 -6.011 1.00 0.00 26 ARG A N 5
ATOM 7888 C CA . ARG A 1 26 ? -21.131 -0.613 -4.911 1.00 0.00 26 ARG A CA 5
ATOM 7889 C C . ARG A 1 26 ? -20.388 0.017 -3.743 1.00 0.00 26 ARG A C 5
ATOM 7890 O O . ARG A 1 26 ? -20.795 1.020 -3.194 1.00 0.00 26 ARG A O 5
ATOM 7911 N N . ILE A 1 27 ? -19.290 -0.565 -3.362 1.00 0.00 27 ILE A N 5
ATOM 7912 C CA . ILE A 1 27 ? -18.513 0.003 -2.235 1.00 0.00 27 ILE A CA 5
ATOM 7913 C C . ILE A 1 27 ? -18.166 1.458 -2.548 1.00 0.00 27 ILE A C 5
ATOM 7914 O O . ILE A 1 27 ? -18.085 2.294 -1.670 1.00 0.00 27 ILE A O 5
ATOM 7930 N N . SER A 1 28 ? -17.959 1.764 -3.799 1.00 0.00 28 SER A N 5
ATOM 7931 C CA . SER A 1 28 ? -17.614 3.160 -4.178 1.00 0.00 28 SER A CA 5
ATOM 7932 C C . SER A 1 28 ? -18.860 4.038 -4.072 1.00 0.00 28 SER A C 5
ATOM 7933 O O . SER A 1 28 ? -18.774 5.218 -3.798 1.00 0.00 28 SER A O 5
ATOM 7941 N N . GLN A 1 29 ? -20.021 3.476 -4.275 1.00 0.00 29 GLN A N 5
ATOM 7942 C CA . GLN A 1 29 ? -21.261 4.299 -4.171 1.00 0.00 29 GLN A CA 5
ATOM 7943 C C . GLN A 1 29 ? -21.395 4.796 -2.730 1.00 0.00 29 GLN A C 5
ATOM 7944 O O . GLN A 1 29 ? -21.830 5.902 -2.481 1.00 0.00 29 GLN A O 5
ATOM 7958 N N . LEU A 1 30 ? -21.006 3.992 -1.779 1.00 0.00 30 LEU A N 5
ATOM 7959 C CA . LEU A 1 30 ? -21.090 4.430 -0.360 1.00 0.00 30 LEU A CA 5
ATOM 7960 C C . LEU A 1 30 ? -20.089 5.568 -0.152 1.00 0.00 30 LEU A C 5
ATOM 7961 O O . LEU A 1 30 ? -20.395 6.577 0.453 1.00 0.00 30 LEU A O 5
ATOM 7977 N N . MET A 1 31 ? -18.894 5.403 -0.666 1.00 0.00 31 MET A N 5
ATOM 7978 C CA . MET A 1 31 ? -17.833 6.455 -0.538 1.00 0.00 31 MET A CA 5
ATOM 7979 C C . MET A 1 31 ? -17.496 6.992 -1.931 1.00 0.00 31 MET A C 5
ATOM 7980 O O . MET A 1 31 ? -16.387 6.855 -2.408 1.00 0.00 31 MET A O 5
ATOM 7994 N N . ILE A 1 32 ? -18.448 7.597 -2.590 1.00 0.00 32 ILE A N 5
ATOM 7995 C CA . ILE A 1 32 ? -18.196 8.144 -3.958 1.00 0.00 32 ILE A CA 5
ATOM 7996 C C . ILE A 1 32 ? -16.897 8.951 -3.970 1.00 0.00 32 ILE A C 5
ATOM 7997 O O . ILE A 1 32 ? -16.347 9.244 -5.014 1.00 0.00 32 ILE A O 5
ATOM 8013 N N . THR A 1 33 ? -16.400 9.313 -2.821 1.00 0.00 33 THR A N 5
ATOM 8014 C CA . THR A 1 33 ? -15.137 10.099 -2.772 1.00 0.00 33 THR A CA 5
ATOM 8015 C C . THR A 1 33 ? -13.970 9.220 -3.227 1.00 0.00 33 THR A C 5
ATOM 8016 O O . THR A 1 33 ? -12.863 9.691 -3.404 1.00 0.00 33 THR A O 5
ATOM 8027 N N . ARG A 1 34 ? -14.212 7.941 -3.415 1.00 0.00 34 ARG A N 5
ATOM 8028 C CA . ARG A 1 34 ? -13.128 6.999 -3.862 1.00 0.00 34 ARG A CA 5
ATOM 8029 C C . ARG A 1 34 ? -13.571 6.310 -5.151 1.00 0.00 34 ARG A C 5
ATOM 8030 O O . ARG A 1 34 ? -14.727 5.981 -5.328 1.00 0.00 34 ARG A O 5
ATOM 8051 N N . ASN A 1 35 ? -12.650 6.066 -6.045 1.00 0.00 35 ASN A N 5
ATOM 8052 C CA . ASN A 1 35 ? -13.002 5.371 -7.313 1.00 0.00 35 ASN A CA 5
ATOM 8053 C C . ASN A 1 35 ? -12.849 3.862 -7.085 1.00 0.00 35 ASN A C 5
ATOM 8054 O O . ASN A 1 35 ? -12.063 3.450 -6.257 1.00 0.00 35 ASN A O 5
ATOM 8065 N N . PRO A 1 36 ? -13.579 3.032 -7.796 1.00 0.00 36 PRO A N 5
ATOM 8066 C CA . PRO A 1 36 ? -13.470 1.557 -7.619 1.00 0.00 36 PRO A CA 5
ATOM 8067 C C . PRO A 1 36 ? -12.008 1.111 -7.481 1.00 0.00 36 PRO A C 5
ATOM 8068 O O . PRO A 1 36 ? -11.684 0.208 -6.736 1.00 0.00 36 PRO A O 5
ATOM 8079 N N . ARG A 1 37 ? -11.134 1.750 -8.205 1.00 0.00 37 ARG A N 5
ATOM 8080 C CA . ARG A 1 37 ? -9.690 1.394 -8.147 1.00 0.00 37 ARG A CA 5
ATOM 8081 C C . ARG A 1 37 ? -9.060 1.895 -6.841 1.00 0.00 37 ARG A C 5
ATOM 8082 O O . ARG A 1 37 ? -8.082 1.352 -6.371 1.00 0.00 37 ARG A O 5
ATOM 8103 N N . GLN A 1 38 ? -9.586 2.942 -6.262 1.00 0.00 38 GLN A N 5
ATOM 8104 C CA . GLN A 1 38 ? -8.982 3.480 -5.015 1.00 0.00 38 GLN A CA 5
ATOM 8105 C C . GLN A 1 38 ? -9.118 2.483 -3.862 1.00 0.00 38 GLN A C 5
ATOM 8106 O O . GLN A 1 38 ? -8.165 2.221 -3.155 1.00 0.00 38 GLN A O 5
ATOM 8120 N N . CYS A 1 39 ? -10.278 1.921 -3.651 1.00 0.00 39 CYS A N 5
ATOM 8121 C CA . CYS A 1 39 ? -10.428 0.953 -2.533 1.00 0.00 39 CYS A CA 5
ATOM 8122 C C . CYS A 1 39 ? -9.922 -0.410 -2.987 1.00 0.00 39 CYS A C 5
ATOM 8123 O O . CYS A 1 39 ? -9.348 -1.156 -2.219 1.00 0.00 39 CYS A O 5
ATOM 8131 N N . ARG A 1 40 ? -10.125 -0.745 -4.231 1.00 0.00 40 ARG A N 5
ATOM 8132 C CA . ARG A 1 40 ? -9.642 -2.065 -4.711 1.00 0.00 40 ARG A CA 5
ATOM 8133 C C . ARG A 1 40 ? -8.126 -2.094 -4.622 1.00 0.00 40 ARG A C 5
ATOM 8134 O O . ARG A 1 40 ? -7.543 -3.042 -4.137 1.00 0.00 40 ARG A O 5
ATOM 8155 N N . GLU A 1 41 ? -7.480 -1.058 -5.091 1.00 0.00 41 GLU A N 5
ATOM 8156 C CA . GLU A 1 41 ? -5.989 -1.013 -5.037 1.00 0.00 41 GLU A CA 5
ATOM 8157 C C . GLU A 1 41 ? -5.528 -1.454 -3.642 1.00 0.00 41 GLU A C 5
ATOM 8158 O O . GLU A 1 41 ? -4.471 -2.033 -3.489 1.00 0.00 41 GLU A O 5
ATOM 8170 N N . ARG A 1 42 ? -6.321 -1.215 -2.625 1.00 0.00 42 ARG A N 5
ATOM 8171 C CA . ARG A 1 42 ? -5.899 -1.668 -1.265 1.00 0.00 42 ARG A CA 5
ATOM 8172 C C . ARG A 1 42 ? -6.099 -3.184 -1.158 1.00 0.00 42 ARG A C 5
ATOM 8173 O O . ARG A 1 42 ? -5.336 -3.878 -0.519 1.00 0.00 42 ARG A O 5
ATOM 8194 N N . TRP A 1 43 ? -7.129 -3.700 -1.775 1.00 0.00 43 TRP A N 5
ATOM 8195 C CA . TRP A 1 43 ? -7.396 -5.170 -1.708 1.00 0.00 43 TRP A CA 5
ATOM 8196 C C . TRP A 1 43 ? -6.115 -5.961 -1.944 1.00 0.00 43 TRP A C 5
ATOM 8197 O O . TRP A 1 43 ? -5.696 -6.725 -1.110 1.00 0.00 43 TRP A O 5
ATOM 8218 N N . ASN A 1 44 ? -5.490 -5.768 -3.063 1.00 0.00 44 ASN A N 5
ATOM 8219 C CA . ASN A 1 44 ? -4.240 -6.522 -3.366 1.00 0.00 44 ASN A CA 5
ATOM 8220 C C . ASN A 1 44 ? -3.053 -5.957 -2.585 1.00 0.00 44 ASN A C 5
ATOM 8221 O O . ASN A 1 44 ? -2.181 -6.688 -2.160 1.00 0.00 44 ASN A O 5
ATOM 8232 N N . ASN A 1 45 ? -2.993 -4.666 -2.408 1.00 0.00 45 ASN A N 5
ATOM 8233 C CA . ASN A 1 45 ? -1.838 -4.060 -1.672 1.00 0.00 45 ASN A CA 5
ATOM 8234 C C . ASN A 1 45 ? -2.142 -3.955 -0.177 1.00 0.00 45 ASN A C 5
ATOM 8235 O O . ASN A 1 45 ? -1.491 -3.217 0.535 1.00 0.00 45 ASN A O 5
ATOM 8246 N N . TYR A 1 46 ? -3.113 -4.680 0.323 1.00 0.00 46 TYR A N 5
ATOM 8247 C CA . TYR A 1 46 ? -3.415 -4.594 1.788 1.00 0.00 46 TYR A CA 5
ATOM 8248 C C . TYR A 1 46 ? -4.008 -5.926 2.280 1.00 0.00 46 TYR A C 5
ATOM 8249 O O . TYR A 1 46 ? -3.481 -6.533 3.191 1.00 0.00 46 TYR A O 5
ATOM 8267 N N . ILE A 1 47 ? -5.088 -6.395 1.692 1.00 0.00 47 ILE A N 5
ATOM 8268 C CA . ILE A 1 47 ? -5.688 -7.699 2.147 1.00 0.00 47 ILE A CA 5
ATOM 8269 C C . ILE A 1 47 ? -6.278 -8.475 0.952 1.00 0.00 47 ILE A C 5
ATOM 8270 O O . ILE A 1 47 ? -7.160 -8.019 0.251 1.00 0.00 47 ILE A O 5
ATOM 8286 N N . ASN A 1 48 ? -5.767 -9.662 0.731 1.00 0.00 48 ASN A N 5
ATOM 8287 C CA . ASN A 1 48 ? -6.247 -10.538 -0.384 1.00 0.00 48 ASN A CA 5
ATOM 8288 C C . ASN A 1 48 ? -5.451 -11.859 -0.370 1.00 0.00 48 ASN A C 5
ATOM 8289 O O . ASN A 1 48 ? -6.014 -12.923 -0.526 1.00 0.00 48 ASN A O 5
ATOM 8300 N N . PRO A 1 49 ? -4.147 -11.790 -0.220 1.00 0.00 49 PRO A N 5
ATOM 8301 C CA . PRO A 1 49 ? -3.263 -12.979 -0.229 1.00 0.00 49 PRO A CA 5
ATOM 8302 C C . PRO A 1 49 ? -2.859 -13.426 1.185 1.00 0.00 49 PRO A C 5
ATOM 8303 O O . PRO A 1 49 ? -3.622 -14.050 1.894 1.00 0.00 49 PRO A O 5
ATOM 8314 N N . ALA A 1 50 ? -1.661 -13.105 1.587 1.00 0.00 50 ALA A N 5
ATOM 8315 C CA . ALA A 1 50 ? -1.177 -13.494 2.940 1.00 0.00 50 ALA A CA 5
ATOM 8316 C C . ALA A 1 50 ? 0.217 -12.904 3.127 1.00 0.00 50 ALA A C 5
ATOM 8317 O O . ALA A 1 50 ? 1.063 -13.457 3.802 1.00 0.00 50 ALA A O 5
ATOM 8324 N N . LEU A 1 51 ? 0.455 -11.779 2.515 1.00 0.00 51 LEU A N 5
ATOM 8325 C CA . LEU A 1 51 ? 1.785 -11.114 2.617 1.00 0.00 51 LEU A CA 5
ATOM 8326 C C . LEU A 1 51 ? 2.071 -10.691 4.061 1.00 0.00 51 LEU A C 5
ATOM 8327 O O . LEU A 1 51 ? 2.969 -9.912 4.314 1.00 0.00 51 LEU A O 5
ATOM 8343 N N . ARG A 1 52 ? 1.331 -11.193 5.017 1.00 0.00 52 ARG A N 5
ATOM 8344 C CA . ARG A 1 52 ? 1.587 -10.809 6.437 1.00 0.00 52 ARG A CA 5
ATOM 8345 C C . ARG A 1 52 ? 3.078 -10.973 6.747 1.00 0.00 52 ARG A C 5
ATOM 8346 O O . ARG A 1 52 ? 3.578 -10.472 7.733 1.00 0.00 52 ARG A O 5
ATOM 8367 N N . THR A 1 53 ? 3.790 -11.671 5.899 1.00 0.00 53 THR A N 5
ATOM 8368 C CA . THR A 1 53 ? 5.254 -11.874 6.122 1.00 0.00 53 THR A CA 5
ATOM 8369 C C . THR A 1 53 ? 5.950 -12.045 4.767 1.00 0.00 53 THR A C 5
ATOM 8370 O O . THR A 1 53 ? 6.486 -13.093 4.463 1.00 0.00 53 THR A O 5
ATOM 8381 N N . ASP A 1 54 ? 5.943 -11.016 3.950 1.00 0.00 54 ASP A N 5
ATOM 8382 C CA . ASP A 1 54 ? 6.601 -11.092 2.604 1.00 0.00 54 ASP A CA 5
ATOM 8383 C C . ASP A 1 54 ? 7.422 -9.822 2.381 1.00 0.00 54 ASP A C 5
ATOM 8384 O O . ASP A 1 54 ? 7.005 -8.929 1.675 1.00 0.00 54 ASP A O 5
ATOM 8393 N N . PRO A 1 55 ? 8.582 -9.733 2.986 1.00 0.00 55 PRO A N 5
ATOM 8394 C CA . PRO A 1 55 ? 9.462 -8.542 2.856 1.00 0.00 55 PRO A CA 5
ATOM 8395 C C . PRO A 1 55 ? 10.343 -8.601 1.605 1.00 0.00 55 PRO A C 5
ATOM 8396 O O . PRO A 1 55 ? 10.902 -9.627 1.268 1.00 0.00 55 PRO A O 5
ATOM 8407 N N . TRP A 1 56 ? 10.471 -7.502 0.924 1.00 0.00 56 TRP A N 5
ATOM 8408 C CA . TRP A 1 56 ? 11.316 -7.471 -0.305 1.00 0.00 56 TRP A CA 5
ATOM 8409 C C . TRP A 1 56 ? 12.797 -7.578 0.099 1.00 0.00 56 TRP A C 5
ATOM 8410 O O . TRP A 1 56 ? 13.113 -8.014 1.189 1.00 0.00 56 TRP A O 5
ATOM 8431 N N . SER A 1 57 ? 13.709 -7.219 -0.777 1.00 0.00 57 SER A N 5
ATOM 8432 C CA . SER A 1 57 ? 15.172 -7.336 -0.453 1.00 0.00 57 SER A CA 5
ATOM 8433 C C . SER A 1 57 ? 15.934 -6.135 -1.049 1.00 0.00 57 SER A C 5
ATOM 8434 O O . SER A 1 57 ? 15.354 -5.303 -1.719 1.00 0.00 57 SER A O 5
ATOM 8442 N N . PRO A 1 58 ? 17.229 -6.046 -0.812 1.00 0.00 58 PRO A N 5
ATOM 8443 C CA . PRO A 1 58 ? 18.075 -4.928 -1.339 1.00 0.00 58 PRO A CA 5
ATOM 8444 C C . PRO A 1 58 ? 17.825 -4.646 -2.828 1.00 0.00 58 PRO A C 5
ATOM 8445 O O . PRO A 1 58 ? 18.220 -3.622 -3.352 1.00 0.00 58 PRO A O 5
ATOM 8456 N N . GLU A 1 59 ? 17.175 -5.547 -3.507 1.00 0.00 59 GLU A N 5
ATOM 8457 C CA . GLU A 1 59 ? 16.897 -5.348 -4.946 1.00 0.00 59 GLU A CA 5
ATOM 8458 C C . GLU A 1 59 ? 15.820 -4.287 -5.081 1.00 0.00 59 GLU A C 5
ATOM 8459 O O . GLU A 1 59 ? 15.925 -3.391 -5.889 1.00 0.00 59 GLU A O 5
ATOM 8471 N N . GLU A 1 60 ? 14.790 -4.359 -4.276 1.00 0.00 60 GLU A N 5
ATOM 8472 C CA . GLU A 1 60 ? 13.731 -3.323 -4.362 1.00 0.00 60 GLU A CA 5
ATOM 8473 C C . GLU A 1 60 ? 14.234 -2.082 -3.634 1.00 0.00 60 GLU A C 5
ATOM 8474 O O . GLU A 1 60 ? 13.793 -0.990 -3.888 1.00 0.00 60 GLU A O 5
ATOM 8486 N N . ASP A 1 61 ? 15.178 -2.240 -2.744 1.00 0.00 61 ASP A N 5
ATOM 8487 C CA . ASP A 1 61 ? 15.723 -1.052 -2.030 1.00 0.00 61 ASP A CA 5
ATOM 8488 C C . ASP A 1 61 ? 16.406 -0.157 -3.061 1.00 0.00 61 ASP A C 5
ATOM 8489 O O . ASP A 1 61 ? 16.077 1.003 -3.216 1.00 0.00 61 ASP A O 5
ATOM 8498 N N . MET A 1 62 ? 17.353 -0.700 -3.778 1.00 0.00 62 MET A N 5
ATOM 8499 C CA . MET A 1 62 ? 18.058 0.097 -4.811 1.00 0.00 62 MET A CA 5
ATOM 8500 C C . MET A 1 62 ? 17.051 0.518 -5.880 1.00 0.00 62 MET A C 5
ATOM 8501 O O . MET A 1 62 ? 17.116 1.610 -6.410 1.00 0.00 62 MET A O 5
ATOM 8515 N N . LEU A 1 63 ? 16.110 -0.336 -6.197 1.00 0.00 63 LEU A N 5
ATOM 8516 C CA . LEU A 1 63 ? 15.094 0.038 -7.230 1.00 0.00 63 LEU A CA 5
ATOM 8517 C C . LEU A 1 63 ? 14.114 1.039 -6.600 1.00 0.00 63 LEU A C 5
ATOM 8518 O O . LEU A 1 63 ? 13.562 1.897 -7.260 1.00 0.00 63 LEU A O 5
ATOM 8534 N N . LEU A 1 64 ? 13.910 0.937 -5.317 1.00 0.00 64 LEU A N 5
ATOM 8535 C CA . LEU A 1 64 ? 12.985 1.873 -4.622 1.00 0.00 64 LEU A CA 5
ATOM 8536 C C . LEU A 1 64 ? 13.658 3.241 -4.540 1.00 0.00 64 LEU A C 5
ATOM 8537 O O . LEU A 1 64 ? 13.033 4.258 -4.722 1.00 0.00 64 LEU A O 5
ATOM 8553 N N . ASP A 1 65 ? 14.936 3.275 -4.279 1.00 0.00 65 ASP A N 5
ATOM 8554 C CA . ASP A 1 65 ? 15.643 4.588 -4.201 1.00 0.00 65 ASP A CA 5
ATOM 8555 C C . ASP A 1 65 ? 15.300 5.413 -5.444 1.00 0.00 65 ASP A C 5
ATOM 8556 O O . ASP A 1 65 ? 15.247 6.626 -5.406 1.00 0.00 65 ASP A O 5
ATOM 8565 N N . GLN A 1 66 ? 15.059 4.752 -6.544 1.00 0.00 66 GLN A N 5
ATOM 8566 C CA . GLN A 1 66 ? 14.709 5.480 -7.799 1.00 0.00 66 GLN A CA 5
ATOM 8567 C C . GLN A 1 66 ? 13.237 5.902 -7.764 1.00 0.00 66 GLN A C 5
ATOM 8568 O O . GLN A 1 66 ? 12.897 7.024 -8.081 1.00 0.00 66 GLN A O 5
ATOM 8582 N N . LYS A 1 67 ? 12.358 5.010 -7.388 1.00 0.00 67 LYS A N 5
ATOM 8583 C CA . LYS A 1 67 ? 10.910 5.368 -7.344 1.00 0.00 67 LYS A CA 5
ATOM 8584 C C . LYS A 1 67 ? 10.655 6.319 -6.173 1.00 0.00 67 LYS A C 5
ATOM 8585 O O . LYS A 1 67 ? 10.127 7.399 -6.341 1.00 0.00 67 LYS A O 5
ATOM 8604 N N . TYR A 1 68 ? 11.041 5.932 -4.990 1.00 0.00 68 TYR A N 5
ATOM 8605 C CA . TYR A 1 68 ? 10.841 6.810 -3.799 1.00 0.00 68 TYR A CA 5
ATOM 8606 C C . TYR A 1 68 ? 11.368 8.214 -4.126 1.00 0.00 68 TYR A C 5
ATOM 8607 O O . TYR A 1 68 ? 10.756 9.213 -3.808 1.00 0.00 68 TYR A O 5
ATOM 8625 N N . ALA A 1 69 ? 12.498 8.286 -4.764 1.00 0.00 69 ALA A N 5
ATOM 8626 C CA . ALA A 1 69 ? 13.074 9.609 -5.120 1.00 0.00 69 ALA A CA 5
ATOM 8627 C C . ALA A 1 69 ? 12.020 10.431 -5.866 1.00 0.00 69 ALA A C 5
ATOM 8628 O O . ALA A 1 69 ? 11.930 11.633 -5.715 1.00 0.00 69 ALA A O 5
ATOM 8635 N N . GLU A 1 70 ? 11.221 9.780 -6.668 1.00 0.00 70 GLU A N 5
ATOM 8636 C CA . GLU A 1 70 ? 10.160 10.491 -7.438 1.00 0.00 70 GLU A CA 5
ATOM 8637 C C . GLU A 1 70 ? 8.843 10.463 -6.654 1.00 0.00 70 GLU A C 5
ATOM 8638 O O . GLU A 1 70 ? 8.237 11.485 -6.399 1.00 0.00 70 GLU A O 5
ATOM 8650 N N . TYR A 1 71 ? 8.382 9.292 -6.301 1.00 0.00 71 TYR A N 5
ATOM 8651 C CA . TYR A 1 71 ? 7.088 9.173 -5.569 1.00 0.00 71 TYR A CA 5
ATOM 8652 C C . TYR A 1 71 ? 7.261 9.489 -4.080 1.00 0.00 71 TYR A C 5
ATOM 8653 O O . TYR A 1 71 ? 6.443 10.165 -3.489 1.00 0.00 71 TYR A O 5
ATOM 8671 N N . GLY A 1 72 ? 8.302 9.006 -3.458 1.00 0.00 72 GLY A N 5
ATOM 8672 C CA . GLY A 1 72 ? 8.499 9.285 -1.999 1.00 0.00 72 GLY A CA 5
ATOM 8673 C C . GLY A 1 72 ? 7.793 8.197 -1.185 1.00 0.00 72 GLY A C 5
ATOM 8674 O O . GLY A 1 72 ? 7.499 7.133 -1.694 1.00 0.00 72 GLY A O 5
ATOM 8678 N N . PRO A 1 73 ? 7.521 8.449 0.073 1.00 0.00 73 PRO A N 5
ATOM 8679 C CA . PRO A 1 73 ? 6.840 7.457 0.958 1.00 0.00 73 PRO A CA 5
ATOM 8680 C C . PRO A 1 73 ? 5.431 7.089 0.464 1.00 0.00 73 PRO A C 5
ATOM 8681 O O . PRO A 1 73 ? 4.600 6.642 1.228 1.00 0.00 73 PRO A O 5
ATOM 8692 N N . LYS A 1 74 ? 5.154 7.262 -0.802 1.00 0.00 74 LYS A N 5
ATOM 8693 C CA . LYS A 1 74 ? 3.802 6.907 -1.321 1.00 0.00 74 LYS A CA 5
ATOM 8694 C C . LYS A 1 74 ? 3.772 5.410 -1.616 1.00 0.00 74 LYS A C 5
ATOM 8695 O O . LYS A 1 74 ? 3.676 4.990 -2.752 1.00 0.00 74 LYS A O 5
ATOM 8714 N N . TRP A 1 75 ? 3.867 4.603 -0.599 1.00 0.00 75 TRP A N 5
ATOM 8715 C CA . TRP A 1 75 ? 3.860 3.133 -0.801 1.00 0.00 75 TRP A CA 5
ATOM 8716 C C . TRP A 1 75 ? 2.631 2.727 -1.621 1.00 0.00 75 TRP A C 5
ATOM 8717 O O . TRP A 1 75 ? 2.498 1.595 -2.041 1.00 0.00 75 TRP A O 5
ATOM 8738 N N . ASN A 1 76 ? 1.742 3.645 -1.857 1.00 0.00 76 ASN A N 5
ATOM 8739 C CA . ASN A 1 76 ? 0.529 3.321 -2.656 1.00 0.00 76 ASN A CA 5
ATOM 8740 C C . ASN A 1 76 ? 0.943 3.141 -4.115 1.00 0.00 76 ASN A C 5
ATOM 8741 O O . ASN A 1 76 ? 0.413 2.311 -4.825 1.00 0.00 76 ASN A O 5
ATOM 8752 N N . LYS A 1 77 ? 1.902 3.908 -4.559 1.00 0.00 77 LYS A N 5
ATOM 8753 C CA . LYS A 1 77 ? 2.378 3.786 -5.966 1.00 0.00 77 LYS A CA 5
ATOM 8754 C C . LYS A 1 77 ? 3.424 2.679 -6.025 1.00 0.00 77 LYS A C 5
ATOM 8755 O O . LYS A 1 77 ? 3.503 1.930 -6.977 1.00 0.00 77 LYS A O 5
ATOM 8774 N N . ILE A 1 78 ? 4.230 2.573 -5.007 1.00 0.00 78 ILE A N 5
ATOM 8775 C CA . ILE A 1 78 ? 5.276 1.519 -4.991 1.00 0.00 78 ILE A CA 5
ATOM 8776 C C . ILE A 1 78 ? 4.605 0.148 -4.897 1.00 0.00 78 ILE A C 5
ATOM 8777 O O . ILE A 1 78 ? 4.848 -0.726 -5.697 1.00 0.00 78 ILE A O 5
ATOM 8793 N N . SER A 1 79 ? 3.760 -0.042 -3.924 1.00 0.00 79 SER A N 5
ATOM 8794 C CA . SER A 1 79 ? 3.069 -1.359 -3.777 1.00 0.00 79 SER A CA 5
ATOM 8795 C C . SER A 1 79 ? 2.458 -1.802 -5.110 1.00 0.00 79 SER A C 5
ATOM 8796 O O . SER A 1 79 ? 2.239 -2.975 -5.337 1.00 0.00 79 SER A O 5
ATOM 8804 N N . LYS A 1 80 ? 2.173 -0.883 -5.990 1.00 0.00 80 LYS A N 5
ATOM 8805 C CA . LYS A 1 80 ? 1.571 -1.269 -7.298 1.00 0.00 80 LYS A CA 5
ATOM 8806 C C . LYS A 1 80 ? 2.661 -1.839 -8.199 1.00 0.00 80 LYS A C 5
ATOM 8807 O O . LYS A 1 80 ? 2.390 -2.537 -9.156 1.00 0.00 80 LYS A O 5
ATOM 8826 N N . PHE A 1 81 ? 3.898 -1.551 -7.897 1.00 0.00 81 PHE A N 5
ATOM 8827 C CA . PHE A 1 81 ? 5.015 -2.078 -8.728 1.00 0.00 81 PHE A CA 5
ATOM 8828 C C . PHE A 1 81 ? 5.393 -3.455 -8.186 1.00 0.00 81 PHE A C 5
ATOM 8829 O O . PHE A 1 81 ? 6.074 -4.231 -8.825 1.00 0.00 81 PHE A O 5
ATOM 8846 N N . LEU A 1 82 ? 4.947 -3.752 -6.995 1.00 0.00 82 LEU A N 5
ATOM 8847 C CA . LEU A 1 82 ? 5.252 -5.069 -6.359 1.00 0.00 82 LEU A CA 5
ATOM 8848 C C . LEU A 1 82 ? 4.065 -6.009 -6.593 1.00 0.00 82 LEU A C 5
ATOM 8849 O O . LEU A 1 82 ? 4.194 -7.038 -7.224 1.00 0.00 82 LEU A O 5
ATOM 8865 N N . LYS A 1 83 ? 2.910 -5.657 -6.089 1.00 0.00 83 LYS A N 5
ATOM 8866 C CA . LYS A 1 83 ? 1.707 -6.509 -6.278 1.00 0.00 83 LYS A CA 5
ATOM 8867 C C . LYS A 1 83 ? 1.874 -7.772 -5.442 1.00 0.00 83 LYS A C 5
ATOM 8868 O O . LYS A 1 83 ? 1.089 -8.696 -5.527 1.00 0.00 83 LYS A O 5
ATOM 8887 N N . ASN A 1 84 ? 2.901 -7.803 -4.630 1.00 0.00 84 ASN A N 5
ATOM 8888 C CA . ASN A 1 84 ? 3.162 -8.985 -3.757 1.00 0.00 84 ASN A CA 5
ATOM 8889 C C . ASN A 1 84 ? 3.211 -8.524 -2.300 1.00 0.00 84 ASN A C 5
ATOM 8890 O O . ASN A 1 84 ? 3.010 -9.304 -1.389 1.00 0.00 84 ASN A O 5
ATOM 8901 N N . ARG A 1 85 ? 3.472 -7.256 -2.076 1.00 0.00 85 ARG A N 5
ATOM 8902 C CA . ARG A 1 85 ? 3.535 -6.716 -0.675 1.00 0.00 85 ARG A CA 5
ATOM 8903 C C . ARG A 1 85 ? 2.494 -5.617 -0.506 1.00 0.00 85 ARG A C 5
ATOM 8904 O O . ARG A 1 85 ? 1.877 -5.176 -1.456 1.00 0.00 85 ARG A O 5
ATOM 8925 N N . SER A 1 86 ? 2.300 -5.176 0.711 1.00 0.00 86 SER A N 5
ATOM 8926 C CA . SER A 1 86 ? 1.308 -4.108 1.006 1.00 0.00 86 SER A CA 5
ATOM 8927 C C . SER A 1 86 ? 2.051 -2.906 1.551 1.00 0.00 86 SER A C 5
ATOM 8928 O O . SER A 1 86 ? 3.186 -2.996 1.966 1.00 0.00 86 SER A O 5
ATOM 8936 N N . ASP A 1 87 ? 1.417 -1.789 1.560 1.00 0.00 87 ASP A N 5
ATOM 8937 C CA . ASP A 1 87 ? 2.080 -0.572 2.076 1.00 0.00 87 ASP A CA 5
ATOM 8938 C C . ASP A 1 87 ? 2.495 -0.808 3.526 1.00 0.00 87 ASP A C 5
ATOM 8939 O O . ASP A 1 87 ? 3.552 -0.396 3.959 1.00 0.00 87 ASP A O 5
ATOM 8948 N N . ASN A 1 88 ? 1.670 -1.479 4.273 1.00 0.00 88 ASN A N 5
ATOM 8949 C CA . ASN A 1 88 ? 2.013 -1.758 5.693 1.00 0.00 88 ASN A CA 5
ATOM 8950 C C . ASN A 1 88 ? 3.320 -2.552 5.747 1.00 0.00 88 ASN A C 5
ATOM 8951 O O . ASN A 1 88 ? 4.072 -2.459 6.696 1.00 0.00 88 ASN A O 5
ATOM 8962 N N . ASN A 1 89 ? 3.602 -3.330 4.732 1.00 0.00 89 ASN A N 5
ATOM 8963 C CA . ASN A 1 89 ? 4.860 -4.120 4.721 1.00 0.00 89 ASN A CA 5
ATOM 8964 C C . ASN A 1 89 ? 5.994 -3.221 4.226 1.00 0.00 89 ASN A C 5
ATOM 8965 O O . ASN A 1 89 ? 7.092 -3.230 4.745 1.00 0.00 89 ASN A O 5
ATOM 8976 N N . ILE A 1 90 ? 5.718 -2.442 3.218 1.00 0.00 90 ILE A N 5
ATOM 8977 C CA . ILE A 1 90 ? 6.750 -1.527 2.660 1.00 0.00 90 ILE A CA 5
ATOM 8978 C C . ILE A 1 90 ? 7.052 -0.433 3.678 1.00 0.00 90 ILE A C 5
ATOM 8979 O O . ILE A 1 90 ? 8.177 -0.252 4.100 1.00 0.00 90 ILE A O 5
ATOM 8995 N N . ARG A 1 91 ? 6.048 0.289 4.087 1.00 0.00 91 ARG A N 5
ATOM 8996 C CA . ARG A 1 91 ? 6.253 1.368 5.096 1.00 0.00 91 ARG A CA 5
ATOM 8997 C C . ARG A 1 91 ? 7.005 0.787 6.291 1.00 0.00 91 ARG A C 5
ATOM 8998 O O . ARG A 1 91 ? 7.771 1.458 6.952 1.00 0.00 91 ARG A O 5
ATOM 9019 N N . ASN A 1 92 ? 6.764 -0.459 6.577 1.00 0.00 92 ASN A N 5
ATOM 9020 C CA . ASN A 1 92 ? 7.431 -1.117 7.738 1.00 0.00 92 ASN A CA 5
ATOM 9021 C C . ASN A 1 92 ? 8.844 -1.563 7.361 1.00 0.00 92 ASN A C 5
ATOM 9022 O O . ASN A 1 92 ? 9.767 -1.434 8.140 1.00 0.00 92 ASN A O 5
ATOM 9033 N N . ARG A 1 93 ? 9.028 -2.105 6.186 1.00 0.00 93 ARG A N 5
ATOM 9034 C CA . ARG A 1 93 ? 10.395 -2.568 5.797 1.00 0.00 93 ARG A CA 5
ATOM 9035 C C . ARG A 1 93 ? 11.269 -1.343 5.494 1.00 0.00 93 ARG A C 5
ATOM 9036 O O . ARG A 1 93 ? 12.410 -1.269 5.903 1.00 0.00 93 ARG A O 5
ATOM 9057 N N . TRP A 1 94 ? 10.742 -0.384 4.789 1.00 0.00 94 TRP A N 5
ATOM 9058 C CA . TRP A 1 94 ? 11.543 0.830 4.473 1.00 0.00 94 TRP A CA 5
ATOM 9059 C C . TRP A 1 94 ? 11.867 1.571 5.769 1.00 0.00 94 TRP A C 5
ATOM 9060 O O . TRP A 1 94 ? 12.933 2.128 5.925 1.00 0.00 94 TRP A O 5
ATOM 9081 N N . MET A 1 95 ? 10.956 1.578 6.704 1.00 0.00 95 MET A N 5
ATOM 9082 C CA . MET A 1 95 ? 11.216 2.283 7.990 1.00 0.00 95 MET A CA 5
ATOM 9083 C C . MET A 1 95 ? 12.254 1.500 8.797 1.00 0.00 95 MET A C 5
ATOM 9084 O O . MET A 1 95 ? 13.036 2.065 9.535 1.00 0.00 95 MET A O 5
ATOM 9098 N N . MET A 1 96 ? 12.273 0.201 8.656 1.00 0.00 96 MET A N 5
ATOM 9099 C CA . MET A 1 96 ? 13.265 -0.621 9.405 1.00 0.00 96 MET A CA 5
ATOM 9100 C C . MET A 1 96 ? 14.603 -0.551 8.677 1.00 0.00 96 MET A C 5
ATOM 9101 O O . MET A 1 96 ? 15.656 -0.569 9.283 1.00 0.00 96 MET A O 5
ATOM 9115 N N . ILE A 1 97 ? 14.567 -0.465 7.373 1.00 0.00 97 ILE A N 5
ATOM 9116 C CA . ILE A 1 97 ? 15.829 -0.387 6.589 1.00 0.00 97 ILE A CA 5
ATOM 9117 C C . ILE A 1 97 ? 16.297 1.067 6.546 1.00 0.00 97 ILE A C 5
ATOM 9118 O O . ILE A 1 97 ? 17.479 1.350 6.509 1.00 0.00 97 ILE A O 5
ATOM 9134 N N . ALA A 1 98 ? 15.377 1.993 6.559 1.00 0.00 98 ALA A N 5
ATOM 9135 C CA . ALA A 1 98 ? 15.765 3.430 6.529 1.00 0.00 98 ALA A CA 5
ATOM 9136 C C . ALA A 1 98 ? 16.296 3.830 7.904 1.00 0.00 98 ALA A C 5
ATOM 9137 O O . ALA A 1 98 ? 16.950 4.841 8.062 1.00 0.00 98 ALA A O 5
ATOM 9144 N N . ARG A 1 99 ? 16.015 3.038 8.903 1.00 0.00 99 ARG A N 5
ATOM 9145 C CA . ARG A 1 99 ? 16.498 3.360 10.271 1.00 0.00 99 ARG A CA 5
ATOM 9146 C C . ARG A 1 99 ? 17.999 3.103 10.329 1.00 0.00 99 ARG A C 5
ATOM 9147 O O . ARG A 1 99 ? 18.698 3.616 11.180 1.00 0.00 99 ARG A O 5
ATOM 9168 N N . HIS A 1 100 ? 18.504 2.314 9.419 1.00 0.00 100 HIS A N 5
ATOM 9169 C CA . HIS A 1 100 ? 19.959 2.024 9.409 1.00 0.00 100 HIS A CA 5
ATOM 9170 C C . HIS A 1 100 ? 20.684 3.218 8.801 1.00 0.00 100 HIS A C 5
ATOM 9171 O O . HIS A 1 100 ? 21.769 3.580 9.211 1.00 0.00 100 HIS A O 5
ATOM 9186 N N . ARG A 1 101 ? 20.082 3.837 7.822 1.00 0.00 101 ARG A N 5
ATOM 9187 C CA . ARG A 1 101 ? 20.716 5.017 7.173 1.00 0.00 101 ARG A CA 5
ATOM 9188 C C . ARG A 1 101 ? 20.371 6.276 7.971 1.00 0.00 101 ARG A C 5
ATOM 9189 O O . ARG A 1 101 ? 21.019 7.296 7.855 1.00 0.00 101 ARG A O 5
ATOM 9210 N N . ALA A 1 102 ? 19.348 6.210 8.782 1.00 0.00 102 ALA A N 5
ATOM 9211 C CA . ALA A 1 102 ? 18.951 7.400 9.592 1.00 0.00 102 ALA A CA 5
ATOM 9212 C C . ALA A 1 102 ? 19.827 7.484 10.845 1.00 0.00 102 ALA A C 5
ATOM 9213 O O . ALA A 1 102 ? 19.578 8.273 11.735 1.00 0.00 102 ALA A O 5
ATOM 9220 N N . LYS A 1 103 ? 20.852 6.679 10.922 1.00 0.00 103 LYS A N 5
ATOM 9221 C CA . LYS A 1 103 ? 21.743 6.715 12.116 1.00 0.00 103 LYS A CA 5
ATOM 9222 C C . LYS A 1 103 ? 22.667 7.930 12.012 1.00 0.00 103 LYS A C 5
ATOM 9223 O O . LYS A 1 103 ? 22.757 8.735 12.918 1.00 0.00 103 LYS A O 5
ATOM 9242 N N . HIS A 1 104 ? 23.352 8.070 10.909 1.00 0.00 104 HIS A N 5
ATOM 9243 C CA . HIS A 1 104 ? 24.269 9.233 10.732 1.00 0.00 104 HIS A CA 5
ATOM 9244 C C . HIS A 1 104 ? 24.512 9.453 9.238 1.00 0.00 104 HIS A C 5
ATOM 9245 O O . HIS A 1 104 ? 25.073 10.449 8.828 1.00 0.00 104 HIS A O 5
ATOM 9260 N N . GLN A 1 105 ? 24.089 8.526 8.425 1.00 0.00 105 GLN A N 5
ATOM 9261 C CA . GLN A 1 105 ? 24.287 8.670 6.956 1.00 0.00 105 GLN A CA 5
ATOM 9262 C C . GLN A 1 105 ? 23.344 9.751 6.423 1.00 0.00 105 GLN A C 5
ATOM 9263 O O . GLN A 1 105 ? 23.415 10.140 5.274 1.00 0.00 105 GLN A O 5
ATOM 9277 N N . LYS A 1 106 ? 22.460 10.241 7.250 1.00 0.00 106 LYS A N 5
ATOM 9278 C CA . LYS A 1 106 ? 21.515 11.297 6.791 1.00 0.00 106 LYS A CA 5
ATOM 9279 C C . LYS A 1 106 ? 22.296 12.569 6.456 1.00 0.00 106 LYS A C 5
ATOM 9280 O O . LYS A 1 106 ? 21.807 13.447 5.774 1.00 0.00 106 LYS A O 5
ATOM 9299 N N . SER A 1 107 ? 23.508 12.674 6.931 1.00 0.00 107 SER A N 5
ATOM 9300 C CA . SER A 1 107 ? 24.320 13.888 6.640 1.00 0.00 107 SER A CA 5
ATOM 9301 C C . SER A 1 107 ? 24.783 13.855 5.182 1.00 0.00 107 SER A C 5
ATOM 9302 O O . SER A 1 107 ? 24.779 14.901 4.556 1.00 0.00 107 SER A O 5
ATOM 9311 N N . LYS A 1 1 ? -0.570 9.521 0.322 1.00 0.00 1 LYS A N 6
ATOM 9312 C CA . LYS A 1 1 ? -1.657 8.610 0.781 1.00 0.00 1 LYS A CA 6
ATOM 9313 C C . LYS A 1 1 ? -2.696 8.460 -0.331 1.00 0.00 1 LYS A C 6
ATOM 9314 O O . LYS A 1 1 ? -2.734 9.233 -1.268 1.00 0.00 1 LYS A O 6
ATOM 9335 N N . VAL A 1 2 ? -3.542 7.469 -0.235 1.00 0.00 2 VAL A N 6
ATOM 9336 C CA . VAL A 1 2 ? -4.580 7.266 -1.285 1.00 0.00 2 VAL A CA 6
ATOM 9337 C C . VAL A 1 2 ? -5.704 8.290 -1.086 1.00 0.00 2 VAL A C 6
ATOM 9338 O O . VAL A 1 2 ? -5.741 8.998 -0.100 1.00 0.00 2 VAL A O 6
ATOM 9351 N N . LYS A 1 3 ? -6.617 8.378 -2.014 1.00 0.00 3 LYS A N 6
ATOM 9352 C CA . LYS A 1 3 ? -7.732 9.359 -1.881 1.00 0.00 3 LYS A CA 6
ATOM 9353 C C . LYS A 1 3 ? -8.387 9.224 -0.504 1.00 0.00 3 LYS A C 6
ATOM 9354 O O . LYS A 1 3 ? -8.574 10.198 0.199 1.00 0.00 3 LYS A O 6
ATOM 9373 N N . PHE A 1 4 ? -8.741 8.027 -0.108 1.00 0.00 4 PHE A N 6
ATOM 9374 C CA . PHE A 1 4 ? -9.386 7.846 1.229 1.00 0.00 4 PHE A CA 6
ATOM 9375 C C . PHE A 1 4 ? -8.312 7.789 2.319 1.00 0.00 4 PHE A C 6
ATOM 9376 O O . PHE A 1 4 ? -7.150 7.550 2.053 1.00 0.00 4 PHE A O 6
ATOM 9393 N N . THR A 1 5 ? -8.696 8.028 3.547 1.00 0.00 5 THR A N 6
ATOM 9394 C CA . THR A 1 5 ? -7.709 8.012 4.668 1.00 0.00 5 THR A CA 6
ATOM 9395 C C . THR A 1 5 ? -7.469 6.587 5.140 1.00 0.00 5 THR A C 6
ATOM 9396 O O . THR A 1 5 ? -8.249 5.689 4.893 1.00 0.00 5 THR A O 6
ATOM 9407 N N . GLU A 1 6 ? -6.386 6.384 5.823 1.00 0.00 6 GLU A N 6
ATOM 9408 C CA . GLU A 1 6 ? -6.055 5.026 6.336 1.00 0.00 6 GLU A CA 6
ATOM 9409 C C . GLU A 1 6 ? -7.263 4.444 7.075 1.00 0.00 6 GLU A C 6
ATOM 9410 O O . GLU A 1 6 ? -7.621 3.304 6.888 1.00 0.00 6 GLU A O 6
ATOM 9422 N N . GLU A 1 7 ? -7.898 5.221 7.910 1.00 0.00 7 GLU A N 6
ATOM 9423 C CA . GLU A 1 7 ? -9.083 4.706 8.660 1.00 0.00 7 GLU A CA 6
ATOM 9424 C C . GLU A 1 7 ? -10.056 4.026 7.688 1.00 0.00 7 GLU A C 6
ATOM 9425 O O . GLU A 1 7 ? -10.681 3.029 8.008 1.00 0.00 7 GLU A O 6
ATOM 9437 N N . GLU A 1 8 ? -10.183 4.544 6.497 1.00 0.00 8 GLU A N 6
ATOM 9438 C CA . GLU A 1 8 ? -11.105 3.916 5.518 1.00 0.00 8 GLU A CA 6
ATOM 9439 C C . GLU A 1 8 ? -10.472 2.600 5.053 1.00 0.00 8 GLU A C 6
ATOM 9440 O O . GLU A 1 8 ? -11.135 1.589 4.945 1.00 0.00 8 GLU A O 6
ATOM 9452 N N . ASP A 1 9 ? -9.183 2.604 4.807 1.00 0.00 9 ASP A N 6
ATOM 9453 C CA . ASP A 1 9 ? -8.486 1.349 4.378 1.00 0.00 9 ASP A CA 6
ATOM 9454 C C . ASP A 1 9 ? -8.922 0.203 5.298 1.00 0.00 9 ASP A C 6
ATOM 9455 O O . ASP A 1 9 ? -9.010 -0.946 4.900 1.00 0.00 9 ASP A O 6
ATOM 9464 N N . LEU A 1 10 ? -9.225 0.527 6.525 1.00 0.00 10 LEU A N 6
ATOM 9465 C CA . LEU A 1 10 ? -9.685 -0.513 7.482 1.00 0.00 10 LEU A CA 6
ATOM 9466 C C . LEU A 1 10 ? -11.131 -0.861 7.124 1.00 0.00 10 LEU A C 6
ATOM 9467 O O . LEU A 1 10 ? -11.547 -2.000 7.170 1.00 0.00 10 LEU A O 6
ATOM 9483 N N . LYS A 1 11 ? -11.897 0.125 6.750 1.00 0.00 11 LYS A N 6
ATOM 9484 C CA . LYS A 1 11 ? -13.308 -0.145 6.373 1.00 0.00 11 LYS A CA 6
ATOM 9485 C C . LYS A 1 11 ? -13.325 -1.034 5.129 1.00 0.00 11 LYS A C 6
ATOM 9486 O O . LYS A 1 11 ? -14.302 -1.695 4.842 1.00 0.00 11 LYS A O 6
ATOM 9505 N N . LEU A 1 12 ? -12.246 -1.059 4.386 1.00 0.00 12 LEU A N 6
ATOM 9506 C CA . LEU A 1 12 ? -12.204 -1.910 3.165 1.00 0.00 12 LEU A CA 6
ATOM 9507 C C . LEU A 1 12 ? -12.014 -3.370 3.577 1.00 0.00 12 LEU A C 6
ATOM 9508 O O . LEU A 1 12 ? -12.749 -4.227 3.158 1.00 0.00 12 LEU A O 6
ATOM 9524 N N . GLN A 1 13 ? -11.036 -3.680 4.384 1.00 0.00 13 GLN A N 6
ATOM 9525 C CA . GLN A 1 13 ? -10.854 -5.116 4.754 1.00 0.00 13 GLN A CA 6
ATOM 9526 C C . GLN A 1 13 ? -12.182 -5.679 5.296 1.00 0.00 13 GLN A C 6
ATOM 9527 O O . GLN A 1 13 ? -12.522 -6.819 5.054 1.00 0.00 13 GLN A O 6
ATOM 9541 N N . GLN A 1 14 ? -12.950 -4.888 6.004 1.00 0.00 14 GLN A N 6
ATOM 9542 C CA . GLN A 1 14 ? -14.257 -5.401 6.532 1.00 0.00 14 GLN A CA 6
ATOM 9543 C C . GLN A 1 14 ? -15.342 -5.336 5.452 1.00 0.00 14 GLN A C 6
ATOM 9544 O O . GLN A 1 14 ? -15.948 -6.330 5.109 1.00 0.00 14 GLN A O 6
ATOM 9558 N N . LEU A 1 15 ? -15.609 -4.170 4.925 1.00 0.00 15 LEU A N 6
ATOM 9559 C CA . LEU A 1 15 ? -16.674 -4.050 3.887 1.00 0.00 15 LEU A CA 6
ATOM 9560 C C . LEU A 1 15 ? -16.373 -5.025 2.757 1.00 0.00 15 LEU A C 6
ATOM 9561 O O . LEU A 1 15 ? -17.217 -5.788 2.333 1.00 0.00 15 LEU A O 6
ATOM 9577 N N . VAL A 1 16 ? -15.167 -5.010 2.280 1.00 0.00 16 VAL A N 6
ATOM 9578 C CA . VAL A 1 16 ? -14.783 -5.935 1.188 1.00 0.00 16 VAL A CA 6
ATOM 9579 C C . VAL A 1 16 ? -15.070 -7.368 1.635 1.00 0.00 16 VAL A C 6
ATOM 9580 O O . VAL A 1 16 ? -15.510 -8.188 0.857 1.00 0.00 16 VAL A O 6
ATOM 9593 N N . MET A 1 17 ? -14.841 -7.683 2.888 1.00 0.00 17 MET A N 6
ATOM 9594 C CA . MET A 1 17 ? -15.128 -9.063 3.352 1.00 0.00 17 MET A CA 6
ATOM 9595 C C . MET A 1 17 ? -16.605 -9.368 3.093 1.00 0.00 17 MET A C 6
ATOM 9596 O O . MET A 1 17 ? -16.970 -10.473 2.745 1.00 0.00 17 MET A O 6
ATOM 9610 N N . ARG A 1 18 ? -17.459 -8.389 3.256 1.00 0.00 18 ARG A N 6
ATOM 9611 C CA . ARG A 1 18 ? -18.910 -8.626 3.015 1.00 0.00 18 ARG A CA 6
ATOM 9612 C C . ARG A 1 18 ? -19.156 -8.764 1.507 1.00 0.00 18 ARG A C 6
ATOM 9613 O O . ARG A 1 18 ? -20.074 -9.435 1.079 1.00 0.00 18 ARG A O 6
ATOM 9634 N N . TYR A 1 19 ? -18.341 -8.128 0.700 1.00 0.00 19 TYR A N 6
ATOM 9635 C CA . TYR A 1 19 ? -18.514 -8.207 -0.787 1.00 0.00 19 TYR A CA 6
ATOM 9636 C C . TYR A 1 19 ? -17.535 -9.231 -1.364 1.00 0.00 19 TYR A C 6
ATOM 9637 O O . TYR A 1 19 ? -17.526 -9.499 -2.549 1.00 0.00 19 TYR A O 6
ATOM 9655 N N . GLY A 1 20 ? -16.706 -9.799 -0.533 1.00 0.00 20 GLY A N 6
ATOM 9656 C CA . GLY A 1 20 ? -15.716 -10.800 -1.019 1.00 0.00 20 GLY A CA 6
ATOM 9657 C C . GLY A 1 20 ? -14.549 -10.066 -1.672 1.00 0.00 20 GLY A C 6
ATOM 9658 O O . GLY A 1 20 ? -13.456 -10.046 -1.150 1.00 0.00 20 GLY A O 6
ATOM 9662 N N . ALA A 1 21 ? -14.799 -9.460 -2.808 1.00 0.00 21 ALA A N 6
ATOM 9663 C CA . ALA A 1 21 ? -13.744 -8.693 -3.557 1.00 0.00 21 ALA A CA 6
ATOM 9664 C C . ALA A 1 21 ? -14.145 -8.633 -5.042 1.00 0.00 21 ALA A C 6
ATOM 9665 O O . ALA A 1 21 ? -13.368 -8.949 -5.921 1.00 0.00 21 ALA A O 6
ATOM 9672 N N . LYS A 1 22 ? -15.359 -8.239 -5.337 1.00 0.00 22 LYS A N 6
ATOM 9673 C CA . LYS A 1 22 ? -15.793 -8.179 -6.773 1.00 0.00 22 LYS A CA 6
ATOM 9674 C C . LYS A 1 22 ? -16.909 -7.141 -6.986 1.00 0.00 22 LYS A C 6
ATOM 9675 O O . LYS A 1 22 ? -17.252 -6.835 -8.111 1.00 0.00 22 LYS A O 6
ATOM 9694 N N . ASP A 1 23 ? -17.480 -6.594 -5.933 1.00 0.00 23 ASP A N 6
ATOM 9695 C CA . ASP A 1 23 ? -18.575 -5.575 -6.089 1.00 0.00 23 ASP A CA 6
ATOM 9696 C C . ASP A 1 23 ? -18.029 -4.201 -5.691 1.00 0.00 23 ASP A C 6
ATOM 9697 O O . ASP A 1 23 ? -18.629 -3.480 -4.919 1.00 0.00 23 ASP A O 6
ATOM 9706 N N . TRP A 1 24 ? -16.888 -3.846 -6.210 1.00 0.00 24 TRP A N 6
ATOM 9707 C CA . TRP A 1 24 ? -16.281 -2.528 -5.866 1.00 0.00 24 TRP A CA 6
ATOM 9708 C C . TRP A 1 24 ? -17.180 -1.392 -6.349 1.00 0.00 24 TRP A C 6
ATOM 9709 O O . TRP A 1 24 ? -16.990 -0.246 -5.994 1.00 0.00 24 TRP A O 6
ATOM 9730 N N . ILE A 1 25 ? -18.165 -1.699 -7.142 1.00 0.00 25 ILE A N 6
ATOM 9731 C CA . ILE A 1 25 ? -19.082 -0.637 -7.627 1.00 0.00 25 ILE A CA 6
ATOM 9732 C C . ILE A 1 25 ? -19.976 -0.203 -6.470 1.00 0.00 25 ILE A C 6
ATOM 9733 O O . ILE A 1 25 ? -20.322 0.951 -6.335 1.00 0.00 25 ILE A O 6
ATOM 9749 N N . ARG A 1 26 ? -20.347 -1.126 -5.625 1.00 0.00 26 ARG A N 6
ATOM 9750 C CA . ARG A 1 26 ? -21.216 -0.779 -4.471 1.00 0.00 26 ARG A CA 6
ATOM 9751 C C . ARG A 1 26 ? -20.344 -0.131 -3.394 1.00 0.00 26 ARG A C 6
ATOM 9752 O O . ARG A 1 26 ? -20.697 0.877 -2.816 1.00 0.00 26 ARG A O 6
ATOM 9773 N N . ILE A 1 27 ? -19.209 -0.702 -3.119 1.00 0.00 27 ILE A N 6
ATOM 9774 C CA . ILE A 1 27 ? -18.331 -0.112 -2.082 1.00 0.00 27 ILE A CA 6
ATOM 9775 C C . ILE A 1 27 ? -18.002 1.330 -2.466 1.00 0.00 27 ILE A C 6
ATOM 9776 O O . ILE A 1 27 ? -17.874 2.197 -1.622 1.00 0.00 27 ILE A O 6
ATOM 9792 N N . SER A 1 28 ? -17.864 1.593 -3.735 1.00 0.00 28 SER A N 6
ATOM 9793 C CA . SER A 1 28 ? -17.541 2.978 -4.177 1.00 0.00 28 SER A CA 6
ATOM 9794 C C . SER A 1 28 ? -18.782 3.862 -4.039 1.00 0.00 28 SER A C 6
ATOM 9795 O O . SER A 1 28 ? -18.683 5.051 -3.819 1.00 0.00 28 SER A O 6
ATOM 9803 N N . GLN A 1 29 ? -19.950 3.294 -4.165 1.00 0.00 29 GLN A N 6
ATOM 9804 C CA . GLN A 1 29 ? -21.187 4.120 -4.038 1.00 0.00 29 GLN A CA 6
ATOM 9805 C C . GLN A 1 29 ? -21.258 4.698 -2.623 1.00 0.00 29 GLN A C 6
ATOM 9806 O O . GLN A 1 29 ? -21.589 5.851 -2.431 1.00 0.00 29 GLN A O 6
ATOM 9820 N N . LEU A 1 30 ? -20.938 3.914 -1.631 1.00 0.00 30 LEU A N 6
ATOM 9821 C CA . LEU A 1 30 ? -20.978 4.435 -0.237 1.00 0.00 30 LEU A CA 6
ATOM 9822 C C . LEU A 1 30 ? -19.934 5.544 -0.098 1.00 0.00 30 LEU A C 6
ATOM 9823 O O . LEU A 1 30 ? -20.204 6.604 0.431 1.00 0.00 30 LEU A O 6
ATOM 9839 N N . MET A 1 31 ? -18.739 5.298 -0.582 1.00 0.00 31 MET A N 6
ATOM 9840 C CA . MET A 1 31 ? -17.639 6.316 -0.505 1.00 0.00 31 MET A CA 6
ATOM 9841 C C . MET A 1 31 ? -17.239 6.736 -1.920 1.00 0.00 31 MET A C 6
ATOM 9842 O O . MET A 1 31 ? -16.162 6.428 -2.388 1.00 0.00 31 MET A O 6
ATOM 9856 N N . ILE A 1 32 ? -18.099 7.439 -2.605 1.00 0.00 32 ILE A N 6
ATOM 9857 C CA . ILE A 1 32 ? -17.767 7.882 -3.991 1.00 0.00 32 ILE A CA 6
ATOM 9858 C C . ILE A 1 32 ? -16.495 8.731 -3.971 1.00 0.00 32 ILE A C 6
ATOM 9859 O O . ILE A 1 32 ? -16.014 9.167 -4.998 1.00 0.00 32 ILE A O 6
ATOM 9875 N N . THR A 1 33 ? -15.940 8.967 -2.813 1.00 0.00 33 THR A N 6
ATOM 9876 C CA . THR A 1 33 ? -14.697 9.782 -2.737 1.00 0.00 33 THR A CA 6
ATOM 9877 C C . THR A 1 33 ? -13.539 8.990 -3.343 1.00 0.00 33 THR A C 6
ATOM 9878 O O . THR A 1 33 ? -12.409 9.435 -3.357 1.00 0.00 33 THR A O 6
ATOM 9889 N N . ARG A 1 34 ? -13.814 7.812 -3.846 1.00 0.00 34 ARG A N 6
ATOM 9890 C CA . ARG A 1 34 ? -12.731 6.979 -4.456 1.00 0.00 34 ARG A CA 6
ATOM 9891 C C . ARG A 1 34 ? -13.339 6.102 -5.554 1.00 0.00 34 ARG A C 6
ATOM 9892 O O . ARG A 1 34 ? -14.441 5.609 -5.424 1.00 0.00 34 ARG A O 6
ATOM 9913 N N . ASN A 1 35 ? -12.641 5.918 -6.645 1.00 0.00 35 ASN A N 6
ATOM 9914 C CA . ASN A 1 35 ? -13.199 5.088 -7.754 1.00 0.00 35 ASN A CA 6
ATOM 9915 C C . ASN A 1 35 ? -12.996 3.594 -7.450 1.00 0.00 35 ASN A C 6
ATOM 9916 O O . ASN A 1 35 ? -12.039 3.224 -6.802 1.00 0.00 35 ASN A O 6
ATOM 9927 N N . PRO A 1 36 ? -13.871 2.725 -7.922 1.00 0.00 36 PRO A N 6
ATOM 9928 C CA . PRO A 1 36 ? -13.728 1.260 -7.686 1.00 0.00 36 PRO A CA 6
ATOM 9929 C C . PRO A 1 36 ? -12.278 0.799 -7.877 1.00 0.00 36 PRO A C 6
ATOM 9930 O O . PRO A 1 36 ? -11.783 -0.058 -7.172 1.00 0.00 36 PRO A O 6
ATOM 9941 N N . ARG A 1 37 ? -11.605 1.368 -8.838 1.00 0.00 37 ARG A N 6
ATOM 9942 C CA . ARG A 1 37 ? -10.192 0.981 -9.104 1.00 0.00 37 ARG A CA 6
ATOM 9943 C C . ARG A 1 37 ? -9.295 1.451 -7.956 1.00 0.00 37 ARG A C 6
ATOM 9944 O O . ARG A 1 37 ? -8.251 0.885 -7.702 1.00 0.00 37 ARG A O 6
ATOM 9965 N N . GLN A 1 38 ? -9.680 2.494 -7.274 1.00 0.00 38 GLN A N 6
ATOM 9966 C CA . GLN A 1 38 ? -8.833 3.012 -6.162 1.00 0.00 38 GLN A CA 6
ATOM 9967 C C . GLN A 1 38 ? -8.895 2.082 -4.948 1.00 0.00 38 GLN A C 6
ATOM 9968 O O . GLN A 1 38 ? -7.900 1.857 -4.288 1.00 0.00 38 GLN A O 6
ATOM 9982 N N . CYS A 1 39 ? -10.044 1.541 -4.628 1.00 0.00 39 CYS A N 6
ATOM 9983 C CA . CYS A 1 39 ? -10.136 0.646 -3.449 1.00 0.00 39 CYS A CA 6
ATOM 9984 C C . CYS A 1 39 ? -9.773 -0.781 -3.874 1.00 0.00 39 CYS A C 6
ATOM 9985 O O . CYS A 1 39 ? -9.384 -1.598 -3.066 1.00 0.00 39 CYS A O 6
ATOM 9993 N N . ARG A 1 40 ? -9.867 -1.076 -5.140 1.00 0.00 40 ARG A N 6
ATOM 9994 C CA . ARG A 1 40 ? -9.490 -2.438 -5.617 1.00 0.00 40 ARG A CA 6
ATOM 9995 C C . ARG A 1 40 ? -7.971 -2.550 -5.538 1.00 0.00 40 ARG A C 6
ATOM 9996 O O . ARG A 1 40 ? -7.424 -3.594 -5.259 1.00 0.00 40 ARG A O 6
ATOM 10017 N N . GLU A 1 41 ? -7.284 -1.469 -5.774 1.00 0.00 41 GLU A N 6
ATOM 10018 C CA . GLU A 1 41 ? -5.802 -1.502 -5.704 1.00 0.00 41 GLU A CA 6
ATOM 10019 C C . GLU A 1 41 ? -5.396 -1.724 -4.249 1.00 0.00 41 GLU A C 6
ATOM 10020 O O . GLU A 1 41 ? -4.318 -2.199 -3.956 1.00 0.00 41 GLU A O 6
ATOM 10032 N N . ARG A 1 42 ? -6.260 -1.379 -3.336 1.00 0.00 42 ARG A N 6
ATOM 10033 C CA . ARG A 1 42 ? -5.934 -1.563 -1.892 1.00 0.00 42 ARG A CA 6
ATOM 10034 C C . ARG A 1 42 ? -5.923 -3.059 -1.560 1.00 0.00 42 ARG A C 6
ATOM 10035 O O . ARG A 1 42 ? -4.953 -3.592 -1.062 1.00 0.00 42 ARG A O 6
ATOM 10056 N N . TRP A 1 43 ? -7.006 -3.730 -1.823 1.00 0.00 43 TRP A N 6
ATOM 10057 C CA . TRP A 1 43 ? -7.105 -5.192 -1.516 1.00 0.00 43 TRP A CA 6
ATOM 10058 C C . TRP A 1 43 ? -5.840 -5.929 -1.987 1.00 0.00 43 TRP A C 6
ATOM 10059 O O . TRP A 1 43 ? -5.228 -6.640 -1.220 1.00 0.00 43 TRP A O 6
ATOM 10080 N N . ASN A 1 44 ? -5.431 -5.766 -3.209 1.00 0.00 44 ASN A N 6
ATOM 10081 C CA . ASN A 1 44 ? -4.200 -6.479 -3.664 1.00 0.00 44 ASN A CA 6
ATOM 10082 C C . ASN A 1 44 ? -2.973 -5.901 -2.950 1.00 0.00 44 ASN A C 6
ATOM 10083 O O . ASN A 1 44 ? -1.957 -6.556 -2.826 1.00 0.00 44 ASN A O 6
ATOM 10094 N N . ASN A 1 45 ? -3.057 -4.674 -2.493 1.00 0.00 45 ASN A N 6
ATOM 10095 C CA . ASN A 1 45 ? -1.894 -4.027 -1.796 1.00 0.00 45 ASN A CA 6
ATOM 10096 C C . ASN A 1 45 ? -2.155 -3.944 -0.290 1.00 0.00 45 ASN A C 6
ATOM 10097 O O . ASN A 1 45 ? -1.517 -3.183 0.410 1.00 0.00 45 ASN A O 6
ATOM 10108 N N . TYR A 1 46 ? -3.082 -4.713 0.225 1.00 0.00 46 TYR A N 6
ATOM 10109 C CA . TYR A 1 46 ? -3.364 -4.660 1.697 1.00 0.00 46 TYR A CA 6
ATOM 10110 C C . TYR A 1 46 ? -3.810 -6.047 2.184 1.00 0.00 46 TYR A C 6
ATOM 10111 O O . TYR A 1 46 ? -3.187 -6.623 3.056 1.00 0.00 46 TYR A O 6
ATOM 10129 N N . ILE A 1 47 ? -4.863 -6.603 1.626 1.00 0.00 47 ILE A N 6
ATOM 10130 C CA . ILE A 1 47 ? -5.311 -7.968 2.066 1.00 0.00 47 ILE A CA 6
ATOM 10131 C C . ILE A 1 47 ? -5.865 -8.754 0.865 1.00 0.00 47 ILE A C 6
ATOM 10132 O O . ILE A 1 47 ? -6.850 -8.396 0.253 1.00 0.00 47 ILE A O 6
ATOM 10148 N N . ASN A 1 48 ? -5.215 -9.835 0.534 1.00 0.00 48 ASN A N 6
ATOM 10149 C CA . ASN A 1 48 ? -5.666 -10.690 -0.600 1.00 0.00 48 ASN A CA 6
ATOM 10150 C C . ASN A 1 48 ? -4.814 -11.975 -0.637 1.00 0.00 48 ASN A C 6
ATOM 10151 O O . ASN A 1 48 ? -5.344 -13.061 -0.757 1.00 0.00 48 ASN A O 6
ATOM 10162 N N . PRO A 1 49 ? -3.505 -11.861 -0.556 1.00 0.00 49 PRO A N 6
ATOM 10163 C CA . PRO A 1 49 ? -2.586 -13.021 -0.604 1.00 0.00 49 PRO A CA 6
ATOM 10164 C C . PRO A 1 49 ? -2.053 -13.415 0.783 1.00 0.00 49 PRO A C 6
ATOM 10165 O O . PRO A 1 49 ? -1.352 -14.395 0.924 1.00 0.00 49 PRO A O 6
ATOM 10176 N N . ALA A 1 50 ? -2.356 -12.646 1.799 1.00 0.00 50 ALA A N 6
ATOM 10177 C CA . ALA A 1 50 ? -1.841 -12.966 3.165 1.00 0.00 50 ALA A CA 6
ATOM 10178 C C . ALA A 1 50 ? -0.341 -12.662 3.182 1.00 0.00 50 ALA A C 6
ATOM 10179 O O . ALA A 1 50 ? 0.486 -13.516 3.434 1.00 0.00 50 ALA A O 6
ATOM 10186 N N . LEU A 1 51 ? 0.003 -11.437 2.891 1.00 0.00 51 LEU A N 6
ATOM 10187 C CA . LEU A 1 51 ? 1.440 -11.026 2.854 1.00 0.00 51 LEU A CA 6
ATOM 10188 C C . LEU A 1 51 ? 1.871 -10.539 4.241 1.00 0.00 51 LEU A C 6
ATOM 10189 O O . LEU A 1 51 ? 2.741 -9.701 4.375 1.00 0.00 51 LEU A O 6
ATOM 10205 N N . ARG A 1 52 ? 1.279 -11.066 5.276 1.00 0.00 52 ARG A N 6
ATOM 10206 C CA . ARG A 1 52 ? 1.669 -10.641 6.648 1.00 0.00 52 ARG A CA 6
ATOM 10207 C C . ARG A 1 52 ? 3.168 -10.889 6.842 1.00 0.00 52 ARG A C 6
ATOM 10208 O O . ARG A 1 52 ? 3.742 -10.527 7.849 1.00 0.00 52 ARG A O 6
ATOM 10229 N N . THR A 1 53 ? 3.805 -11.509 5.880 1.00 0.00 53 THR A N 6
ATOM 10230 C CA . THR A 1 53 ? 5.269 -11.788 5.999 1.00 0.00 53 THR A CA 6
ATOM 10231 C C . THR A 1 53 ? 5.881 -11.913 4.600 1.00 0.00 53 THR A C 6
ATOM 10232 O O . THR A 1 53 ? 6.320 -12.973 4.199 1.00 0.00 53 THR A O 6
ATOM 10243 N N . ASP A 1 54 ? 5.914 -10.830 3.859 1.00 0.00 54 ASP A N 6
ATOM 10244 C CA . ASP A 1 54 ? 6.497 -10.849 2.476 1.00 0.00 54 ASP A CA 6
ATOM 10245 C C . ASP A 1 54 ? 7.495 -9.697 2.343 1.00 0.00 54 ASP A C 6
ATOM 10246 O O . ASP A 1 54 ? 7.254 -8.745 1.627 1.00 0.00 54 ASP A O 6
ATOM 10255 N N . PRO A 1 55 ? 8.604 -9.769 3.036 1.00 0.00 55 PRO A N 6
ATOM 10256 C CA . PRO A 1 55 ? 9.642 -8.698 3.002 1.00 0.00 55 PRO A CA 6
ATOM 10257 C C . PRO A 1 55 ? 10.498 -8.756 1.736 1.00 0.00 55 PRO A C 6
ATOM 10258 O O . PRO A 1 55 ? 10.945 -9.804 1.316 1.00 0.00 55 PRO A O 6
ATOM 10269 N N . TRP A 1 56 ? 10.735 -7.624 1.138 1.00 0.00 56 TRP A N 6
ATOM 10270 C CA . TRP A 1 56 ? 11.572 -7.575 -0.098 1.00 0.00 56 TRP A CA 6
ATOM 10271 C C . TRP A 1 56 ? 13.055 -7.563 0.305 1.00 0.00 56 TRP A C 6
ATOM 10272 O O . TRP A 1 56 ? 13.397 -7.873 1.429 1.00 0.00 56 TRP A O 6
ATOM 10293 N N . SER A 1 57 ? 13.940 -7.235 -0.610 1.00 0.00 57 SER A N 6
ATOM 10294 C CA . SER A 1 57 ? 15.409 -7.232 -0.290 1.00 0.00 57 SER A CA 6
ATOM 10295 C C . SER A 1 57 ? 16.081 -6.016 -0.965 1.00 0.00 57 SER A C 6
ATOM 10296 O O . SER A 1 57 ? 15.430 -5.251 -1.649 1.00 0.00 57 SER A O 6
ATOM 10304 N N . PRO A 1 58 ? 17.371 -5.834 -0.770 1.00 0.00 58 PRO A N 6
ATOM 10305 C CA . PRO A 1 58 ? 18.127 -4.685 -1.366 1.00 0.00 58 PRO A CA 6
ATOM 10306 C C . PRO A 1 58 ? 17.827 -4.479 -2.858 1.00 0.00 58 PRO A C 6
ATOM 10307 O O . PRO A 1 58 ? 18.135 -3.451 -3.427 1.00 0.00 58 PRO A O 6
ATOM 10318 N N . GLU A 1 59 ? 17.228 -5.448 -3.489 1.00 0.00 59 GLU A N 6
ATOM 10319 C CA . GLU A 1 59 ? 16.906 -5.319 -4.930 1.00 0.00 59 GLU A CA 6
ATOM 10320 C C . GLU A 1 59 ? 15.777 -4.313 -5.083 1.00 0.00 59 GLU A C 6
ATOM 10321 O O . GLU A 1 59 ? 15.784 -3.490 -5.977 1.00 0.00 59 GLU A O 6
ATOM 10333 N N . GLU A 1 60 ? 14.808 -4.349 -4.202 1.00 0.00 60 GLU A N 6
ATOM 10334 C CA . GLU A 1 60 ? 13.701 -3.370 -4.296 1.00 0.00 60 GLU A CA 6
ATOM 10335 C C . GLU A 1 60 ? 14.151 -2.090 -3.602 1.00 0.00 60 GLU A C 6
ATOM 10336 O O . GLU A 1 60 ? 13.718 -1.018 -3.938 1.00 0.00 60 GLU A O 6
ATOM 10348 N N . ASP A 1 61 ? 15.038 -2.197 -2.646 1.00 0.00 61 ASP A N 6
ATOM 10349 C CA . ASP A 1 61 ? 15.526 -0.973 -1.948 1.00 0.00 61 ASP A CA 6
ATOM 10350 C C . ASP A 1 61 ? 16.271 -0.096 -2.959 1.00 0.00 61 ASP A C 6
ATOM 10351 O O . ASP A 1 61 ? 15.930 1.048 -3.178 1.00 0.00 61 ASP A O 6
ATOM 10360 N N . MET A 1 62 ? 17.286 -0.637 -3.576 1.00 0.00 62 MET A N 6
ATOM 10361 C CA . MET A 1 62 ? 18.059 0.148 -4.572 1.00 0.00 62 MET A CA 6
ATOM 10362 C C . MET A 1 62 ? 17.129 0.571 -5.707 1.00 0.00 62 MET A C 6
ATOM 10363 O O . MET A 1 62 ? 17.261 1.643 -6.262 1.00 0.00 62 MET A O 6
ATOM 10377 N N . LEU A 1 63 ? 16.183 -0.262 -6.058 1.00 0.00 63 LEU A N 6
ATOM 10378 C CA . LEU A 1 63 ? 15.242 0.106 -7.162 1.00 0.00 63 LEU A CA 6
ATOM 10379 C C . LEU A 1 63 ? 14.167 1.045 -6.609 1.00 0.00 63 LEU A C 6
ATOM 10380 O O . LEU A 1 63 ? 13.608 1.855 -7.322 1.00 0.00 63 LEU A O 6
ATOM 10396 N N . LEU A 1 64 ? 13.878 0.942 -5.340 1.00 0.00 64 LEU A N 6
ATOM 10397 C CA . LEU A 1 64 ? 12.847 1.826 -4.723 1.00 0.00 64 LEU A CA 6
ATOM 10398 C C . LEU A 1 64 ? 13.475 3.191 -4.463 1.00 0.00 64 LEU A C 6
ATOM 10399 O O . LEU A 1 64 ? 12.860 4.213 -4.654 1.00 0.00 64 LEU A O 6
ATOM 10415 N N . ASP A 1 65 ? 14.705 3.218 -4.037 1.00 0.00 65 ASP A N 6
ATOM 10416 C CA . ASP A 1 65 ? 15.374 4.525 -3.773 1.00 0.00 65 ASP A CA 6
ATOM 10417 C C . ASP A 1 65 ? 15.173 5.446 -4.978 1.00 0.00 65 ASP A C 6
ATOM 10418 O O . ASP A 1 65 ? 15.151 6.653 -4.856 1.00 0.00 65 ASP A O 6
ATOM 10427 N N . GLN A 1 66 ? 15.022 4.874 -6.142 1.00 0.00 66 GLN A N 6
ATOM 10428 C CA . GLN A 1 66 ? 14.815 5.706 -7.364 1.00 0.00 66 GLN A CA 6
ATOM 10429 C C . GLN A 1 66 ? 13.361 6.180 -7.426 1.00 0.00 66 GLN A C 6
ATOM 10430 O O . GLN A 1 66 ? 13.085 7.323 -7.732 1.00 0.00 66 GLN A O 6
ATOM 10444 N N . LYS A 1 67 ? 12.428 5.313 -7.141 1.00 0.00 67 LYS A N 6
ATOM 10445 C CA . LYS A 1 67 ? 10.990 5.719 -7.187 1.00 0.00 67 LYS A CA 6
ATOM 10446 C C . LYS A 1 67 ? 10.643 6.482 -5.906 1.00 0.00 67 LYS A C 6
ATOM 10447 O O . LYS A 1 67 ? 10.146 7.591 -5.944 1.00 0.00 67 LYS A O 6
ATOM 10466 N N . TYR A 1 68 ? 10.918 5.899 -4.773 1.00 0.00 68 TYR A N 6
ATOM 10467 C CA . TYR A 1 68 ? 10.630 6.578 -3.474 1.00 0.00 68 TYR A CA 6
ATOM 10468 C C . TYR A 1 68 ? 11.211 7.997 -3.523 1.00 0.00 68 TYR A C 6
ATOM 10469 O O . TYR A 1 68 ? 10.603 8.949 -3.081 1.00 0.00 68 TYR A O 6
ATOM 10487 N N . ALA A 1 69 ? 12.381 8.141 -4.068 1.00 0.00 69 ALA A N 6
ATOM 10488 C CA . ALA A 1 69 ? 12.993 9.491 -4.162 1.00 0.00 69 ALA A CA 6
ATOM 10489 C C . ALA A 1 69 ? 12.007 10.428 -4.869 1.00 0.00 69 ALA A C 6
ATOM 10490 O O . ALA A 1 69 ? 11.961 11.614 -4.612 1.00 0.00 69 ALA A O 6
ATOM 10497 N N . GLU A 1 70 ? 11.210 9.888 -5.759 1.00 0.00 70 GLU A N 6
ATOM 10498 C CA . GLU A 1 70 ? 10.210 10.714 -6.496 1.00 0.00 70 GLU A CA 6
ATOM 10499 C C . GLU A 1 70 ? 8.865 10.678 -5.761 1.00 0.00 70 GLU A C 6
ATOM 10500 O O . GLU A 1 70 ? 8.290 11.701 -5.446 1.00 0.00 70 GLU A O 6
ATOM 10512 N N . TYR A 1 71 ? 8.350 9.502 -5.505 1.00 0.00 71 TYR A N 6
ATOM 10513 C CA . TYR A 1 71 ? 7.031 9.392 -4.815 1.00 0.00 71 TYR A CA 6
ATOM 10514 C C . TYR A 1 71 ? 7.185 9.662 -3.319 1.00 0.00 71 TYR A C 6
ATOM 10515 O O . TYR A 1 71 ? 6.390 10.360 -2.721 1.00 0.00 71 TYR A O 6
ATOM 10533 N N . GLY A 1 72 ? 8.196 9.117 -2.704 1.00 0.00 72 GLY A N 6
ATOM 10534 C CA . GLY A 1 72 ? 8.398 9.339 -1.238 1.00 0.00 72 GLY A CA 6
ATOM 10535 C C . GLY A 1 72 ? 7.683 8.228 -0.468 1.00 0.00 72 GLY A C 6
ATOM 10536 O O . GLY A 1 72 ? 7.379 7.190 -1.020 1.00 0.00 72 GLY A O 6
ATOM 10540 N N . PRO A 1 73 ? 7.417 8.430 0.796 1.00 0.00 73 PRO A N 6
ATOM 10541 C CA . PRO A 1 73 ? 6.725 7.409 1.636 1.00 0.00 73 PRO A CA 6
ATOM 10542 C C . PRO A 1 73 ? 5.309 7.090 1.133 1.00 0.00 73 PRO A C 6
ATOM 10543 O O . PRO A 1 73 ? 4.478 6.608 1.877 1.00 0.00 73 PRO A O 6
ATOM 10554 N N . LYS A 1 74 ? 5.024 7.338 -0.121 1.00 0.00 74 LYS A N 6
ATOM 10555 C CA . LYS A 1 74 ? 3.664 7.025 -0.641 1.00 0.00 74 LYS A CA 6
ATOM 10556 C C . LYS A 1 74 ? 3.623 5.544 -1.010 1.00 0.00 74 LYS A C 6
ATOM 10557 O O . LYS A 1 74 ? 3.532 5.181 -2.166 1.00 0.00 74 LYS A O 6
ATOM 10576 N N . TRP A 1 75 ? 3.701 4.689 -0.031 1.00 0.00 75 TRP A N 6
ATOM 10577 C CA . TRP A 1 75 ? 3.683 3.232 -0.303 1.00 0.00 75 TRP A CA 6
ATOM 10578 C C . TRP A 1 75 ? 2.441 2.880 -1.124 1.00 0.00 75 TRP A C 6
ATOM 10579 O O . TRP A 1 75 ? 2.286 1.774 -1.601 1.00 0.00 75 TRP A O 6
ATOM 10600 N N . ASN A 1 76 ? 1.563 3.822 -1.294 1.00 0.00 76 ASN A N 6
ATOM 10601 C CA . ASN A 1 76 ? 0.331 3.567 -2.086 1.00 0.00 76 ASN A CA 6
ATOM 10602 C C . ASN A 1 76 ? 0.711 3.417 -3.559 1.00 0.00 76 ASN A C 6
ATOM 10603 O O . ASN A 1 76 ? 0.151 2.612 -4.277 1.00 0.00 76 ASN A O 6
ATOM 10614 N N . LYS A 1 77 ? 1.672 4.179 -4.010 1.00 0.00 77 LYS A N 6
ATOM 10615 C CA . LYS A 1 77 ? 2.111 4.080 -5.432 1.00 0.00 77 LYS A CA 6
ATOM 10616 C C . LYS A 1 77 ? 3.140 2.956 -5.538 1.00 0.00 77 LYS A C 6
ATOM 10617 O O . LYS A 1 77 ? 3.174 2.216 -6.500 1.00 0.00 77 LYS A O 6
ATOM 10636 N N . ILE A 1 78 ? 3.977 2.825 -4.547 1.00 0.00 78 ILE A N 6
ATOM 10637 C CA . ILE A 1 78 ? 5.003 1.752 -4.581 1.00 0.00 78 ILE A CA 6
ATOM 10638 C C . ILE A 1 78 ? 4.307 0.389 -4.533 1.00 0.00 78 ILE A C 6
ATOM 10639 O O . ILE A 1 78 ? 4.521 -0.462 -5.372 1.00 0.00 78 ILE A O 6
ATOM 10655 N N . SER A 1 79 ? 3.473 0.179 -3.552 1.00 0.00 79 SER A N 6
ATOM 10656 C CA . SER A 1 79 ? 2.761 -1.127 -3.446 1.00 0.00 79 SER A CA 6
ATOM 10657 C C . SER A 1 79 ? 2.059 -1.455 -4.765 1.00 0.00 79 SER A C 6
ATOM 10658 O O . SER A 1 79 ? 1.823 -2.604 -5.081 1.00 0.00 79 SER A O 6
ATOM 10666 N N . LYS A 1 80 ? 1.725 -0.462 -5.542 1.00 0.00 80 LYS A N 6
ATOM 10667 C CA . LYS A 1 80 ? 1.042 -0.731 -6.839 1.00 0.00 80 LYS A CA 6
ATOM 10668 C C . LYS A 1 80 ? 2.088 -1.172 -7.859 1.00 0.00 80 LYS A C 6
ATOM 10669 O O . LYS A 1 80 ? 1.774 -1.782 -8.861 1.00 0.00 80 LYS A O 6
ATOM 10688 N N . PHE A 1 81 ? 3.336 -0.872 -7.608 1.00 0.00 81 PHE A N 6
ATOM 10689 C CA . PHE A 1 81 ? 4.408 -1.280 -8.560 1.00 0.00 81 PHE A CA 6
ATOM 10690 C C . PHE A 1 81 ? 4.831 -2.711 -8.217 1.00 0.00 81 PHE A C 6
ATOM 10691 O O . PHE A 1 81 ? 5.503 -3.373 -8.984 1.00 0.00 81 PHE A O 6
ATOM 10708 N N . LEU A 1 82 ? 4.432 -3.191 -7.066 1.00 0.00 82 LEU A N 6
ATOM 10709 C CA . LEU A 1 82 ? 4.792 -4.584 -6.647 1.00 0.00 82 LEU A CA 6
ATOM 10710 C C . LEU A 1 82 ? 3.607 -5.512 -6.934 1.00 0.00 82 LEU A C 6
ATOM 10711 O O . LEU A 1 82 ? 3.720 -6.460 -7.685 1.00 0.00 82 LEU A O 6
ATOM 10727 N N . LYS A 1 83 ? 2.471 -5.239 -6.345 1.00 0.00 83 LYS A N 6
ATOM 10728 C CA . LYS A 1 83 ? 1.268 -6.087 -6.573 1.00 0.00 83 LYS A CA 6
ATOM 10729 C C . LYS A 1 83 ? 1.449 -7.404 -5.826 1.00 0.00 83 LYS A C 6
ATOM 10730 O O . LYS A 1 83 ? 0.665 -8.322 -5.964 1.00 0.00 83 LYS A O 6
ATOM 10749 N N . ASN A 1 84 ? 2.487 -7.491 -5.030 1.00 0.00 84 ASN A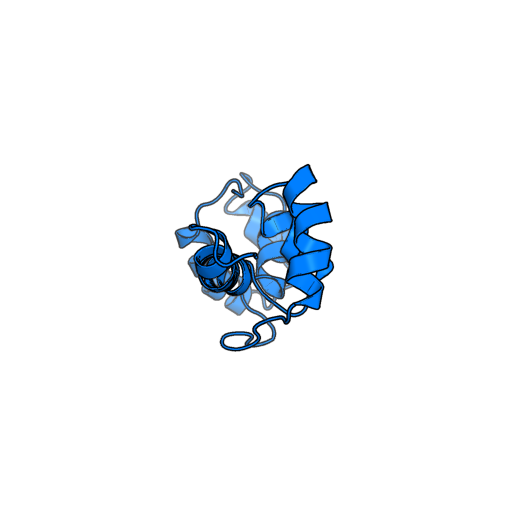 N 6
ATOM 10750 C CA . ASN A 1 84 ? 2.760 -8.735 -4.246 1.00 0.00 84 ASN A CA 6
ATOM 10751 C C . ASN A 1 84 ? 2.951 -8.372 -2.768 1.00 0.00 84 ASN A C 6
ATOM 10752 O O . ASN A 1 84 ? 2.898 -9.223 -1.902 1.00 0.00 84 ASN A O 6
ATOM 10763 N N . ARG A 1 85 ? 3.159 -7.107 -2.477 1.00 0.00 85 ARG A N 6
ATOM 10764 C CA . ARG A 1 85 ? 3.341 -6.652 -1.057 1.00 0.00 85 ARG A CA 6
ATOM 10765 C C . ARG A 1 85 ? 2.297 -5.583 -0.752 1.00 0.00 85 ARG A C 6
ATOM 10766 O O . ARG A 1 85 ? 1.484 -5.240 -1.588 1.00 0.00 85 ARG A O 6
ATOM 10787 N N . SER A 1 86 ? 2.303 -5.072 0.453 1.00 0.00 86 SER A N 6
ATOM 10788 C CA . SER A 1 86 ? 1.307 -4.039 0.859 1.00 0.00 86 SER A CA 6
ATOM 10789 C C . SER A 1 86 ? 2.032 -2.894 1.547 1.00 0.00 86 SER A C 6
ATOM 10790 O O . SER A 1 86 ? 3.162 -3.007 1.963 1.00 0.00 86 SER A O 6
ATOM 10798 N N . ASP A 1 87 ? 1.369 -1.801 1.680 1.00 0.00 87 ASP A N 6
ATOM 10799 C CA . ASP A 1 87 ? 1.987 -0.632 2.347 1.00 0.00 87 ASP A CA 6
ATOM 10800 C C . ASP A 1 87 ? 2.377 -1.033 3.764 1.00 0.00 87 ASP A C 6
ATOM 10801 O O . ASP A 1 87 ? 3.382 -0.604 4.295 1.00 0.00 87 ASP A O 6
ATOM 10810 N N . ASN A 1 88 ? 1.591 -1.871 4.372 1.00 0.00 88 ASN A N 6
ATOM 10811 C CA . ASN A 1 88 ? 1.911 -2.328 5.749 1.00 0.00 88 ASN A CA 6
ATOM 10812 C C . ASN A 1 88 ? 3.243 -3.076 5.717 1.00 0.00 88 ASN A C 6
ATOM 10813 O O . ASN A 1 88 ? 3.985 -3.086 6.678 1.00 0.00 88 ASN A O 6
ATOM 10824 N N . ASN A 1 89 ? 3.556 -3.696 4.607 1.00 0.00 89 ASN A N 6
ATOM 10825 C CA . ASN A 1 89 ? 4.839 -4.435 4.495 1.00 0.00 89 ASN A CA 6
ATOM 10826 C C . ASN A 1 89 ? 5.942 -3.442 4.146 1.00 0.00 89 ASN A C 6
ATOM 10827 O O . ASN A 1 89 ? 7.005 -3.429 4.732 1.00 0.00 89 ASN A O 6
ATOM 10838 N N . ILE A 1 90 ? 5.684 -2.617 3.179 1.00 0.00 90 ILE A N 6
ATOM 10839 C CA . ILE A 1 90 ? 6.686 -1.613 2.741 1.00 0.00 90 ILE A CA 6
ATOM 10840 C C . ILE A 1 90 ? 6.891 -0.581 3.842 1.00 0.00 90 ILE A C 6
ATOM 10841 O O . ILE A 1 90 ? 7.990 -0.361 4.312 1.00 0.00 90 ILE A O 6
ATOM 10857 N N . ARG A 1 91 ? 5.833 0.047 4.267 1.00 0.00 91 ARG A N 6
ATOM 10858 C CA . ARG A 1 91 ? 5.939 1.064 5.352 1.00 0.00 91 ARG A CA 6
ATOM 10859 C C . ARG A 1 91 ? 6.700 0.452 6.525 1.00 0.00 91 ARG A C 6
ATOM 10860 O O . ARG A 1 91 ? 7.403 1.124 7.254 1.00 0.00 91 ARG A O 6
ATOM 10881 N N . ASN A 1 92 ? 6.538 -0.825 6.713 1.00 0.00 92 ASN A N 6
ATOM 10882 C CA . ASN A 1 92 ? 7.218 -1.523 7.846 1.00 0.00 92 ASN A CA 6
ATOM 10883 C C . ASN A 1 92 ? 8.647 -1.911 7.456 1.00 0.00 92 ASN A C 6
ATOM 10884 O O . ASN A 1 92 ? 9.561 -1.799 8.248 1.00 0.00 92 ASN A O 6
ATOM 10895 N N . ARG A 1 93 ? 8.851 -2.384 6.255 1.00 0.00 93 ARG A N 6
ATOM 10896 C CA . ARG A 1 93 ? 10.229 -2.795 5.849 1.00 0.00 93 ARG A CA 6
ATOM 10897 C C . ARG A 1 93 ? 11.075 -1.537 5.600 1.00 0.00 93 ARG A C 6
ATOM 10898 O O . ARG A 1 93 ? 12.196 -1.438 6.054 1.00 0.00 93 ARG A O 6
ATOM 10919 N N . TRP A 1 94 ? 10.550 -0.579 4.892 1.00 0.00 94 TRP A N 6
ATOM 10920 C CA . TRP A 1 94 ? 11.333 0.660 4.630 1.00 0.00 94 TRP A CA 6
ATOM 10921 C C . TRP A 1 94 ? 11.675 1.328 5.962 1.00 0.00 94 TRP A C 6
ATOM 10922 O O . TRP A 1 94 ? 12.739 1.888 6.131 1.00 0.00 94 TRP A O 6
ATOM 10943 N N . MET A 1 95 ? 10.781 1.273 6.911 1.00 0.00 95 MET A N 6
ATOM 10944 C CA . MET A 1 95 ? 11.055 1.904 8.233 1.00 0.00 95 MET A CA 6
ATOM 10945 C C . MET A 1 95 ? 12.146 1.116 8.960 1.00 0.00 95 MET A C 6
ATOM 10946 O O . MET A 1 95 ? 12.977 1.678 9.646 1.00 0.00 95 MET A O 6
ATOM 10960 N N . MET A 1 96 ? 12.156 -0.183 8.814 1.00 0.00 96 MET A N 6
ATOM 10961 C CA . MET A 1 96 ? 13.195 -1.008 9.492 1.00 0.00 96 MET A CA 6
ATOM 10962 C C . MET A 1 96 ? 14.484 -0.941 8.677 1.00 0.00 96 MET A C 6
ATOM 10963 O O . MET A 1 96 ? 15.575 -0.987 9.210 1.00 0.00 96 MET A O 6
ATOM 10977 N N . ILE A 1 97 ? 14.362 -0.833 7.380 1.00 0.00 97 ILE A N 6
ATOM 10978 C CA . ILE A 1 97 ? 15.568 -0.762 6.510 1.00 0.00 97 ILE A CA 6
ATOM 10979 C C . ILE A 1 97 ? 16.065 0.684 6.453 1.00 0.00 97 ILE A C 6
ATOM 10980 O O . ILE A 1 97 ? 17.239 0.939 6.272 1.00 0.00 97 ILE A O 6
ATOM 10996 N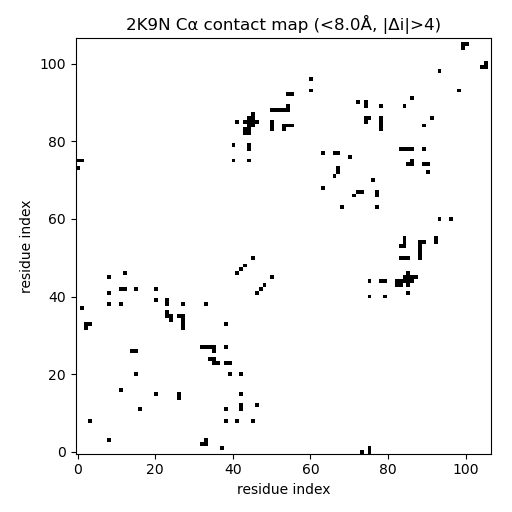 N . ALA A 1 98 ? 15.182 1.631 6.614 1.00 0.00 98 ALA A N 6
ATOM 10997 C CA . ALA A 1 98 ? 15.607 3.055 6.577 1.00 0.00 98 ALA A CA 6
ATOM 10998 C C . ALA A 1 98 ? 16.538 3.312 7.757 1.00 0.00 98 ALA A C 6
ATOM 10999 O O . ALA A 1 98 ? 17.254 4.293 7.798 1.00 0.00 98 ALA A O 6
ATOM 11006 N N . ARG A 1 99 ? 16.534 2.431 8.719 1.00 0.00 99 ARG A N 6
ATOM 11007 C CA . ARG A 1 99 ? 17.416 2.613 9.894 1.00 0.00 99 ARG A CA 6
ATOM 11008 C C . ARG A 1 99 ? 18.856 2.351 9.467 1.00 0.00 99 ARG A C 6
ATOM 11009 O O . ARG A 1 99 ? 19.794 2.781 10.107 1.00 0.00 99 ARG A O 6
ATOM 11030 N N . HIS A 1 100 ? 19.034 1.653 8.378 1.00 0.00 100 HIS A N 6
ATOM 11031 C CA . HIS A 1 100 ? 20.405 1.365 7.894 1.00 0.00 100 HIS A CA 6
ATOM 11032 C C . HIS A 1 100 ? 20.937 2.612 7.200 1.00 0.00 100 HIS A C 6
ATOM 11033 O O . HIS A 1 100 ? 22.097 2.956 7.307 1.00 0.00 100 HIS A O 6
ATOM 11048 N N . ARG A 1 101 ? 20.081 3.300 6.492 1.00 0.00 101 ARG A N 6
ATOM 11049 C CA . ARG A 1 101 ? 20.510 4.538 5.789 1.00 0.00 101 ARG A CA 6
ATOM 11050 C C . ARG A 1 101 ? 20.484 5.704 6.778 1.00 0.00 101 ARG A C 6
ATOM 11051 O O . ARG A 1 101 ? 21.156 6.700 6.600 1.00 0.00 101 ARG A O 6
ATOM 11072 N N . ALA A 1 102 ? 19.711 5.581 7.823 1.00 0.00 102 ALA A N 6
ATOM 11073 C CA . ALA A 1 102 ? 19.637 6.677 8.831 1.00 0.00 102 ALA A CA 6
ATOM 11074 C C . ALA A 1 102 ? 20.929 6.698 9.649 1.00 0.00 102 ALA A C 6
ATOM 11075 O O . ALA A 1 102 ? 21.067 7.453 10.592 1.00 0.00 102 ALA A O 6
ATOM 11082 N N . LYS A 1 103 ? 21.880 5.878 9.290 1.00 0.00 103 LYS A N 6
ATOM 11083 C CA . LYS A 1 103 ? 23.168 5.845 10.031 1.00 0.00 103 LYS A CA 6
ATOM 11084 C C . LYS A 1 103 ? 24.053 6.982 9.525 1.00 0.00 103 LYS A C 6
ATOM 11085 O O . LYS A 1 103 ? 25.065 7.307 10.113 1.00 0.00 103 LYS A O 6
ATOM 11104 N N . HIS A 1 104 ? 23.675 7.589 8.432 1.00 0.00 104 HIS A N 6
ATOM 11105 C CA . HIS A 1 104 ? 24.484 8.708 7.877 1.00 0.00 104 HIS A CA 6
ATOM 11106 C C . HIS A 1 104 ? 23.606 9.571 6.970 1.00 0.00 104 HIS A C 6
ATOM 11107 O O . HIS A 1 104 ? 23.856 10.745 6.780 1.00 0.00 104 HIS A O 6
ATOM 11122 N N . GLN A 1 105 ? 22.575 9.000 6.409 1.00 0.00 105 GLN A N 6
ATOM 11123 C CA . GLN A 1 105 ? 21.681 9.791 5.518 1.00 0.00 105 GLN A CA 6
ATOM 11124 C C . GLN A 1 105 ? 20.882 10.784 6.367 1.00 0.00 105 GLN A C 6
ATOM 11125 O O . GLN A 1 105 ? 20.495 11.840 5.907 1.00 0.00 105 GLN A O 6
ATOM 11139 N N . LYS A 1 106 ? 20.638 10.453 7.605 1.00 0.00 106 LYS A N 6
ATOM 11140 C CA . LYS A 1 106 ? 19.869 11.377 8.486 1.00 0.00 106 LYS A CA 6
ATOM 11141 C C . LYS A 1 106 ? 20.590 12.723 8.568 1.00 0.00 106 LYS A C 6
ATOM 11142 O O . LYS A 1 106 ? 20.023 13.718 8.974 1.00 0.00 106 LYS A O 6
ATOM 11161 N N . SER A 1 107 ? 21.837 12.763 8.183 1.00 0.00 107 SER A N 6
ATOM 11162 C CA . SER A 1 107 ? 22.592 14.047 8.240 1.00 0.00 107 SER A CA 6
ATOM 11163 C C . SER A 1 107 ? 21.975 15.045 7.258 1.00 0.00 107 SER A C 6
ATOM 11164 O O . SER A 1 107 ? 21.359 15.993 7.717 1.00 0.00 107 SER A O 6
ATOM 11173 N N . LYS A 1 1 ? -1.085 9.746 -2.165 1.00 0.00 1 LYS A N 7
ATOM 11174 C CA . LYS A 1 1 ? -1.713 8.591 -1.462 1.00 0.00 1 LYS A CA 7
ATOM 11175 C C . LYS A 1 1 ? -3.228 8.627 -1.674 1.00 0.00 1 LYS A C 7
ATOM 11176 O O . LYS A 1 1 ? -3.747 9.480 -2.366 1.00 0.00 1 LYS A O 7
ATOM 11197 N N . VAL A 1 2 ? -3.941 7.704 -1.087 1.00 0.00 2 VAL A N 7
ATOM 11198 C CA . VAL A 1 2 ? -5.420 7.683 -1.256 1.00 0.00 2 VAL A CA 7
ATOM 11199 C C . VAL A 1 2 ? -6.051 8.810 -0.443 1.00 0.00 2 VAL A C 7
ATOM 11200 O O . VAL A 1 2 ? -5.375 9.577 0.211 1.00 0.00 2 VAL A O 7
ATOM 11213 N N . LYS A 1 3 ? -7.350 8.909 -0.488 1.00 0.00 3 LYS A N 7
ATOM 11214 C CA . LYS A 1 3 ? -8.062 9.984 0.273 1.00 0.00 3 LYS A CA 7
ATOM 11215 C C . LYS A 1 3 ? -8.488 9.442 1.641 1.00 0.00 3 LYS A C 7
ATOM 11216 O O . LYS A 1 3 ? -8.245 10.052 2.663 1.00 0.00 3 LYS A O 7
ATOM 11235 N N . PHE A 1 4 ? -9.126 8.304 1.667 1.00 0.00 4 PHE A N 7
ATOM 11236 C CA . PHE A 1 4 ? -9.571 7.730 2.969 1.00 0.00 4 PHE A CA 7
ATOM 11237 C C . PHE A 1 4 ? -8.358 7.427 3.850 1.00 0.00 4 PHE A C 7
ATOM 11238 O O . PHE A 1 4 ? -7.242 7.327 3.382 1.00 0.00 4 PHE A O 7
ATOM 11255 N N . THR A 1 5 ? -8.575 7.288 5.136 1.00 0.00 5 THR A N 7
ATOM 11256 C CA . THR A 1 5 ? -7.448 6.998 6.071 1.00 0.00 5 THR A CA 7
ATOM 11257 C C . THR A 1 5 ? -7.288 5.495 6.235 1.00 0.00 5 THR A C 7
ATOM 11258 O O . THR A 1 5 ? -8.179 4.718 5.946 1.00 0.00 5 THR A O 7
ATOM 11269 N N . GLU A 1 6 ? -6.149 5.087 6.696 1.00 0.00 6 GLU A N 7
ATOM 11270 C CA . GLU A 1 6 ? -5.889 3.633 6.892 1.00 0.00 6 GLU A CA 7
ATOM 11271 C C . GLU A 1 6 ? -7.070 2.982 7.620 1.00 0.00 6 GLU A C 7
ATOM 11272 O O . GLU A 1 6 ? -7.461 1.880 7.306 1.00 0.00 6 GLU A O 7
ATOM 11284 N N . GLU A 1 7 ? -7.641 3.657 8.587 1.00 0.00 7 GLU A N 7
ATOM 11285 C CA . GLU A 1 7 ? -8.796 3.069 9.335 1.00 0.00 7 GLU A CA 7
ATOM 11286 C C . GLU A 1 7 ? -9.844 2.535 8.348 1.00 0.00 7 GLU A C 7
ATOM 11287 O O . GLU A 1 7 ? -10.424 1.480 8.544 1.00 0.00 7 GLU A O 7
ATOM 11299 N N . GLU A 1 8 ? -10.091 3.241 7.279 1.00 0.00 8 GLU A N 7
ATOM 11300 C CA . GLU A 1 8 ? -11.090 2.740 6.304 1.00 0.00 8 GLU A CA 7
ATOM 11301 C C . GLU A 1 8 ? -10.504 1.513 5.614 1.00 0.00 8 GLU A C 7
ATOM 11302 O O . GLU A 1 8 ? -11.173 0.519 5.429 1.00 0.00 8 GLU A O 7
ATOM 11314 N N . ASP A 1 9 ? -9.245 1.570 5.251 1.00 0.00 9 ASP A N 7
ATOM 11315 C CA . ASP A 1 9 ? -8.597 0.390 4.591 1.00 0.00 9 ASP A CA 7
ATOM 11316 C C . ASP A 1 9 ? -8.951 -0.878 5.379 1.00 0.00 9 ASP A C 7
ATOM 11317 O O . ASP A 1 9 ? -9.032 -1.968 4.843 1.00 0.00 9 ASP A O 7
ATOM 11326 N N . LEU A 1 10 ? -9.195 -0.728 6.652 1.00 0.00 10 LEU A N 7
ATOM 11327 C CA . LEU A 1 10 ? -9.580 -1.903 7.481 1.00 0.00 10 LEU A CA 7
ATOM 11328 C C . LEU A 1 10 ? -11.038 -2.229 7.159 1.00 0.00 10 LEU A C 7
ATOM 11329 O O . LEU A 1 10 ? -11.425 -3.377 7.032 1.00 0.00 10 LEU A O 7
ATOM 11345 N N . LYS A 1 11 ? -11.847 -1.215 6.995 1.00 0.00 11 LYS A N 7
ATOM 11346 C CA . LYS A 1 11 ? -13.270 -1.464 6.648 1.00 0.00 11 LYS A CA 7
ATOM 11347 C C . LYS A 1 11 ? -13.302 -2.236 5.333 1.00 0.00 11 LYS A C 7
ATOM 11348 O O . LYS A 1 11 ? -14.083 -3.145 5.156 1.00 0.00 11 LYS A O 7
ATOM 11367 N N . LEU A 1 12 ? -12.435 -1.896 4.414 1.00 0.00 12 LEU A N 7
ATOM 11368 C CA . LEU A 1 12 ? -12.394 -2.627 3.122 1.00 0.00 12 LEU A CA 7
ATOM 11369 C C . LEU A 1 12 ? -12.205 -4.113 3.422 1.00 0.00 12 LEU A C 7
ATOM 11370 O O . LEU A 1 12 ? -12.863 -4.952 2.866 1.00 0.00 12 LEU A O 7
ATOM 11386 N N . GLN A 1 13 ? -11.314 -4.449 4.306 1.00 0.00 13 GLN A N 7
ATOM 11387 C CA . GLN A 1 13 ? -11.112 -5.895 4.611 1.00 0.00 13 GLN A CA 7
ATOM 11388 C C . GLN A 1 13 ? -12.465 -6.529 4.960 1.00 0.00 13 GLN A C 7
ATOM 11389 O O . GLN A 1 13 ? -12.746 -7.653 4.598 1.00 0.00 13 GLN A O 7
ATOM 11403 N N . GLN A 1 14 ? -13.309 -5.813 5.651 1.00 0.00 14 GLN A N 7
ATOM 11404 C CA . GLN A 1 14 ? -14.646 -6.382 6.020 1.00 0.00 14 GLN A CA 7
ATOM 11405 C C . GLN A 1 14 ? -15.643 -6.261 4.860 1.00 0.00 14 GLN A C 7
ATOM 11406 O O . GLN A 1 14 ? -16.239 -7.229 4.437 1.00 0.00 14 GLN A O 7
ATOM 11420 N N . LEU A 1 15 ? -15.852 -5.077 4.356 1.00 0.00 15 LEU A N 7
ATOM 11421 C CA . LEU A 1 15 ? -16.828 -4.905 3.244 1.00 0.00 15 LEU A CA 7
ATOM 11422 C C . LEU A 1 15 ? -16.384 -5.768 2.064 1.00 0.00 15 LEU A C 7
ATOM 11423 O O . LEU A 1 15 ? -17.146 -6.545 1.524 1.00 0.00 15 LEU A O 7
ATOM 11439 N N . VAL A 1 16 ? -15.155 -5.638 1.669 1.00 0.00 16 VAL A N 7
ATOM 11440 C CA . VAL A 1 16 ? -14.649 -6.445 0.532 1.00 0.00 16 VAL A CA 7
ATOM 11441 C C . VAL A 1 16 ? -14.818 -7.926 0.860 1.00 0.00 16 VAL A C 7
ATOM 11442 O O . VAL A 1 16 ? -15.072 -8.732 -0.012 1.00 0.00 16 VAL A O 7
ATOM 11455 N N . MET A 1 17 ? -14.699 -8.304 2.109 1.00 0.00 17 MET A N 7
ATOM 11456 C CA . MET A 1 17 ? -14.880 -9.734 2.449 1.00 0.00 17 MET A CA 7
ATOM 11457 C C . MET A 1 17 ? -16.343 -10.105 2.188 1.00 0.00 17 MET A C 7
ATOM 11458 O O . MET A 1 17 ? -16.656 -11.225 1.834 1.00 0.00 17 MET A O 7
ATOM 11472 N N . ARG A 1 18 ? -17.243 -9.168 2.351 1.00 0.00 18 ARG A N 7
ATOM 11473 C CA . ARG A 1 18 ? -18.684 -9.462 2.104 1.00 0.00 18 ARG A CA 7
ATOM 11474 C C . ARG A 1 18 ? -18.963 -9.420 0.596 1.00 0.00 18 ARG A C 7
ATOM 11475 O O . ARG A 1 18 ? -19.813 -10.128 0.095 1.00 0.00 18 ARG A O 7
ATOM 11496 N N . TYR A 1 19 ? -18.251 -8.594 -0.132 1.00 0.00 19 TYR A N 7
ATOM 11497 C CA . TYR A 1 19 ? -18.467 -8.498 -1.611 1.00 0.00 19 TYR A CA 7
ATOM 11498 C C . TYR A 1 19 ? -17.455 -9.390 -2.329 1.00 0.00 19 TYR A C 7
ATOM 11499 O O . TYR A 1 19 ? -17.510 -9.570 -3.530 1.00 0.00 19 TYR A O 7
ATOM 11517 N N . GLY A 1 20 ? -16.526 -9.945 -1.601 1.00 0.00 20 GLY A N 7
ATOM 11518 C CA . GLY A 1 20 ? -15.497 -10.822 -2.226 1.00 0.00 20 GLY A CA 7
ATOM 11519 C C . GLY A 1 20 ? -14.391 -9.953 -2.816 1.00 0.00 20 GLY A C 7
ATOM 11520 O O . GLY A 1 20 ? -13.280 -9.942 -2.328 1.00 0.00 20 GLY A O 7
ATOM 11524 N N . ALA A 1 21 ? -14.707 -9.219 -3.857 1.00 0.00 21 ALA A N 7
ATOM 11525 C CA . ALA A 1 21 ? -13.712 -8.315 -4.528 1.00 0.00 21 ALA A CA 7
ATOM 11526 C C . ALA A 1 21 ? -14.178 -8.051 -5.970 1.00 0.00 21 ALA A C 7
ATOM 11527 O O . ALA A 1 21 ? -13.428 -8.196 -6.914 1.00 0.00 21 ALA A O 7
ATOM 11534 N N . LYS A 1 22 ? -15.418 -7.672 -6.156 1.00 0.00 22 LYS A N 7
ATOM 11535 C CA . LYS A 1 22 ? -15.912 -7.415 -7.550 1.00 0.00 22 LYS A CA 7
ATOM 11536 C C . LYS A 1 22 ? -17.068 -6.399 -7.566 1.00 0.00 22 LYS A C 7
ATOM 11537 O O . LYS A 1 22 ? -17.464 -5.942 -8.621 1.00 0.00 22 LYS A O 7
ATOM 11556 N N . ASP A 1 23 ? -17.607 -6.029 -6.424 1.00 0.00 23 ASP A N 7
ATOM 11557 C CA . ASP A 1 23 ? -18.730 -5.032 -6.392 1.00 0.00 23 ASP A CA 7
ATOM 11558 C C . ASP A 1 23 ? -18.189 -3.713 -5.843 1.00 0.00 23 ASP A C 7
ATOM 11559 O O . ASP A 1 23 ? -18.765 -3.107 -4.962 1.00 0.00 23 ASP A O 7
ATOM 11568 N N . TRP A 1 24 ? -17.081 -3.271 -6.362 1.00 0.00 24 TRP A N 7
ATOM 11569 C CA . TRP A 1 24 ? -16.482 -1.998 -5.881 1.00 0.00 24 TRP A CA 7
ATOM 11570 C C . TRP A 1 24 ? -17.430 -0.839 -6.182 1.00 0.00 24 TRP A C 7
ATOM 11571 O O . TRP A 1 24 ? -17.302 0.238 -5.634 1.00 0.00 24 TRP A O 7
ATOM 11592 N N . ILE A 1 25 ? -18.393 -1.056 -7.032 1.00 0.00 25 ILE A N 7
ATOM 11593 C CA . ILE A 1 25 ? -19.360 0.025 -7.346 1.00 0.00 25 ILE A CA 7
ATOM 11594 C C . ILE A 1 25 ? -20.269 0.209 -6.135 1.00 0.00 25 ILE A C 7
ATOM 11595 O O . ILE A 1 25 ? -20.714 1.296 -5.832 1.00 0.00 25 ILE A O 7
ATOM 11611 N N . ARG A 1 26 ? -20.537 -0.857 -5.436 1.00 0.00 26 ARG A N 7
ATOM 11612 C CA . ARG A 1 26 ? -21.410 -0.774 -4.241 1.00 0.00 26 ARG A CA 7
ATOM 11613 C C . ARG A 1 26 ? -20.599 -0.207 -3.086 1.00 0.00 26 ARG A C 7
ATOM 11614 O O . ARG A 1 26 ? -21.016 0.699 -2.394 1.00 0.00 26 ARG A O 7
ATOM 11635 N N . ILE A 1 27 ? -19.433 -0.738 -2.875 1.00 0.00 27 ILE A N 7
ATOM 11636 C CA . ILE A 1 27 ? -18.590 -0.233 -1.769 1.00 0.00 27 ILE A CA 7
ATOM 11637 C C . ILE A 1 27 ? -18.347 1.261 -1.968 1.00 0.00 27 ILE A C 7
ATOM 11638 O O . ILE A 1 27 ? -18.243 2.016 -1.022 1.00 0.00 27 ILE A O 7
ATOM 11654 N N . SER A 1 28 ? -18.248 1.692 -3.195 1.00 0.00 28 SER A N 7
ATOM 11655 C CA . SER A 1 28 ? -18.004 3.140 -3.454 1.00 0.00 28 SER A CA 7
ATOM 11656 C C . SER A 1 28 ? -19.280 3.935 -3.184 1.00 0.00 28 SER A C 7
ATOM 11657 O O . SER A 1 28 ? -19.232 5.093 -2.817 1.00 0.00 28 SER A O 7
ATOM 11665 N N . GLN A 1 29 ? -20.424 3.330 -3.357 1.00 0.00 29 GLN A N 7
ATOM 11666 C CA . GLN A 1 29 ? -21.692 4.074 -3.100 1.00 0.00 29 GLN A CA 7
ATOM 11667 C C . GLN A 1 29 ? -21.727 4.486 -1.626 1.00 0.00 29 GLN A C 7
ATOM 11668 O O . G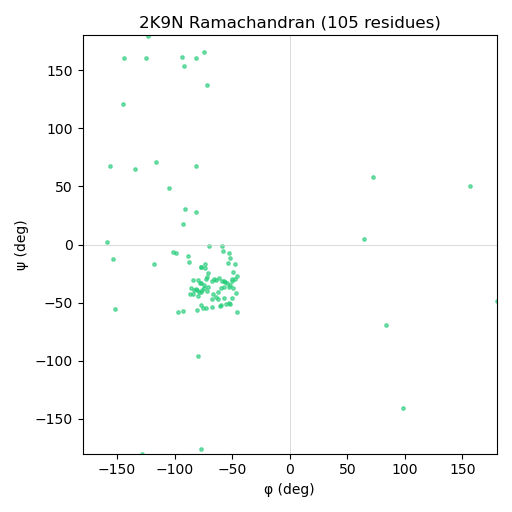LN A 1 29 ? -22.099 5.593 -1.290 1.00 0.00 29 GLN A O 7
ATOM 11682 N N . LEU A 1 30 ? -21.326 3.612 -0.747 1.00 0.00 30 LEU A N 7
ATOM 11683 C CA . LEU A 1 30 ? -21.322 3.969 0.699 1.00 0.00 30 LEU A CA 7
ATOM 11684 C C . LEU A 1 30 ? -20.323 5.106 0.916 1.00 0.00 30 LEU A C 7
ATOM 11685 O O . LEU A 1 30 ? -20.628 6.108 1.533 1.00 0.00 30 LEU A O 7
ATOM 11701 N N . MET A 1 31 ? -19.127 4.952 0.399 1.00 0.00 31 MET A N 7
ATOM 11702 C CA . MET A 1 31 ? -18.069 6.006 0.545 1.00 0.00 31 MET A CA 7
ATOM 11703 C C . MET A 1 31 ? -17.775 6.620 -0.824 1.00 0.00 31 MET A C 7
ATOM 11704 O O . MET A 1 31 ? -16.719 6.426 -1.386 1.00 0.00 31 MET A O 7
ATOM 11718 N N . ILE A 1 32 ? -18.701 7.361 -1.368 1.00 0.00 32 ILE A N 7
ATOM 11719 C CA . ILE A 1 32 ? -18.465 7.984 -2.703 1.00 0.00 32 ILE A CA 7
ATOM 11720 C C . ILE A 1 32 ? -17.264 8.933 -2.623 1.00 0.00 32 ILE A C 7
ATOM 11721 O O . ILE A 1 32 ? -16.891 9.557 -3.596 1.00 0.00 32 ILE A O 7
ATOM 11737 N N . THR A 1 33 ? -16.659 9.049 -1.471 1.00 0.00 33 THR A N 7
ATOM 11738 C CA . THR A 1 33 ? -15.487 9.959 -1.334 1.00 0.00 33 THR A CA 7
ATOM 11739 C C . THR A 1 33 ? -14.281 9.361 -2.063 1.00 0.00 33 THR A C 7
ATOM 11740 O O . THR A 1 33 ? -13.206 9.928 -2.066 1.00 0.00 33 THR A O 7
ATOM 11751 N N . ARG A 1 34 ? -14.447 8.220 -2.681 1.00 0.00 34 ARG A N 7
ATOM 11752 C CA . ARG A 1 34 ? -13.307 7.583 -3.415 1.00 0.00 34 ARG A CA 7
ATOM 11753 C C . ARG A 1 34 ? -13.865 6.793 -4.597 1.00 0.00 34 ARG A C 7
ATOM 11754 O O . ARG A 1 34 ? -15.020 6.414 -4.607 1.00 0.00 34 ARG A O 7
ATOM 11775 N N . ASN A 1 35 ? -13.070 6.561 -5.613 1.00 0.00 35 ASN A N 7
ATOM 11776 C CA . ASN A 1 35 ? -13.580 5.817 -6.808 1.00 0.00 35 ASN A CA 7
ATOM 11777 C C . ASN A 1 35 ? -13.382 4.300 -6.629 1.00 0.00 35 ASN A C 7
ATOM 11778 O O . ASN A 1 35 ? -12.444 3.873 -5.989 1.00 0.00 35 ASN A O 7
ATOM 11789 N N . PRO A 1 36 ? -14.242 3.481 -7.205 1.00 0.00 36 PRO A N 7
ATOM 11790 C CA . PRO A 1 36 ? -14.110 1.999 -7.101 1.00 0.00 36 PRO A CA 7
ATOM 11791 C C . PRO A 1 36 ? -12.659 1.542 -7.290 1.00 0.00 36 PRO A C 7
ATOM 11792 O O . PRO A 1 36 ? -12.185 0.636 -6.635 1.00 0.00 36 PRO A O 7
ATOM 11803 N N . ARG A 1 37 ? -11.964 2.167 -8.197 1.00 0.00 37 ARG A N 7
ATOM 11804 C CA . ARG A 1 37 ? -10.554 1.789 -8.463 1.00 0.00 37 ARG A CA 7
ATOM 11805 C C . ARG A 1 37 ? -9.677 2.158 -7.265 1.00 0.00 37 ARG A C 7
ATOM 11806 O O . ARG A 1 37 ? -8.641 1.564 -7.040 1.00 0.00 37 ARG A O 7
ATOM 11827 N N . GLN A 1 38 ? -10.066 3.144 -6.504 1.00 0.00 38 GLN A N 7
ATOM 11828 C CA . GLN A 1 38 ? -9.229 3.552 -5.342 1.00 0.00 38 GLN A CA 7
ATOM 11829 C C . GLN A 1 38 ? -9.277 2.491 -4.240 1.00 0.00 38 GLN A C 7
ATOM 11830 O O . GLN A 1 38 ? -8.264 2.165 -3.653 1.00 0.00 38 GLN A O 7
ATOM 11844 N N . CYS A 1 39 ? -10.426 1.936 -3.943 1.00 0.00 39 CYS A N 7
ATOM 11845 C CA . CYS A 1 39 ? -10.471 0.901 -2.877 1.00 0.00 39 CYS A CA 7
ATOM 11846 C C . CYS A 1 39 ? -9.906 -0.395 -3.441 1.00 0.00 39 CYS A C 7
ATOM 11847 O O . CYS A 1 39 ? -9.314 -1.191 -2.739 1.00 0.00 39 CYS A O 7
ATOM 11855 N N . ARG A 1 40 ? -10.081 -0.607 -4.714 1.00 0.00 40 ARG A N 7
ATOM 11856 C CA . ARG A 1 40 ? -9.552 -1.845 -5.340 1.00 0.00 40 ARG A CA 7
ATOM 11857 C C . ARG A 1 40 ? -8.040 -1.893 -5.134 1.00 0.00 40 ARG A C 7
ATOM 11858 O O . ARG A 1 40 ? -7.486 -2.896 -4.732 1.00 0.00 40 ARG A O 7
ATOM 11879 N N . GLU A 1 41 ? -7.368 -0.808 -5.409 1.00 0.00 41 GLU A N 7
ATOM 11880 C CA . GLU A 1 41 ? -5.891 -0.780 -5.233 1.00 0.00 41 GLU A CA 7
ATOM 11881 C C . GLU A 1 41 ? -5.537 -1.256 -3.823 1.00 0.00 41 GLU A C 7
ATOM 11882 O O . GLU A 1 41 ? -4.515 -1.875 -3.610 1.00 0.00 41 GLU A O 7
ATOM 11894 N N . ARG A 1 42 ? -6.373 -0.986 -2.857 1.00 0.00 42 ARG A N 7
ATOM 11895 C CA . ARG A 1 42 ? -6.054 -1.440 -1.470 1.00 0.00 42 ARG A CA 7
ATOM 11896 C C . ARG A 1 42 ? -6.076 -2.967 -1.418 1.00 0.00 42 ARG A C 7
ATOM 11897 O O . ARG A 1 42 ? -5.239 -3.596 -0.806 1.00 0.00 42 ARG A O 7
ATOM 11918 N N . TRP A 1 43 ? -7.040 -3.563 -2.048 1.00 0.00 43 TRP A N 7
ATOM 11919 C CA . TRP A 1 43 ? -7.151 -5.051 -2.036 1.00 0.00 43 TRP A CA 7
ATOM 11920 C C . TRP A 1 43 ? -5.795 -5.703 -2.302 1.00 0.00 43 TRP A C 7
ATOM 11921 O O . TRP A 1 43 ? -5.316 -6.474 -1.506 1.00 0.00 43 TRP A O 7
ATOM 11942 N N . ASN A 1 44 ? -5.178 -5.404 -3.407 1.00 0.00 44 ASN A N 7
ATOM 11943 C CA . ASN A 1 44 ? -3.862 -6.041 -3.725 1.00 0.00 44 ASN A CA 7
ATOM 11944 C C . ASN A 1 44 ? -2.719 -5.456 -2.882 1.00 0.00 44 ASN A C 7
ATOM 11945 O O . ASN A 1 44 ? -1.968 -6.188 -2.268 1.00 0.00 44 ASN A O 7
ATOM 11956 N N . ASN A 1 45 ? -2.544 -4.161 -2.869 1.00 0.00 45 ASN A N 7
ATOM 11957 C CA . ASN A 1 45 ? -1.405 -3.580 -2.090 1.00 0.00 45 ASN A CA 7
ATOM 11958 C C . ASN A 1 45 ? -1.733 -3.485 -0.599 1.00 0.00 45 ASN A C 7
ATOM 11959 O O . ASN A 1 45 ? -1.070 -2.774 0.130 1.00 0.00 45 ASN A O 7
ATOM 11970 N N . TYR A 1 46 ? -2.732 -4.191 -0.119 1.00 0.00 46 TYR A N 7
ATOM 11971 C CA . TYR A 1 46 ? -3.050 -4.122 1.347 1.00 0.00 46 TYR A CA 7
ATOM 11972 C C . TYR A 1 46 ? -3.530 -5.496 1.845 1.00 0.00 46 TYR A C 7
ATOM 11973 O O . TYR A 1 46 ? -2.932 -6.064 2.737 1.00 0.00 46 TYR A O 7
ATOM 11991 N N . ILE A 1 47 ? -4.587 -6.049 1.285 1.00 0.00 47 ILE A N 7
ATOM 11992 C CA . ILE A 1 47 ? -5.060 -7.402 1.755 1.00 0.00 47 ILE A CA 7
ATOM 11993 C C . ILE A 1 47 ? -5.644 -8.219 0.585 1.00 0.00 47 ILE A C 7
ATOM 11994 O O . ILE A 1 47 ? -6.613 -7.847 -0.048 1.00 0.00 47 ILE A O 7
ATOM 12010 N N . ASN A 1 48 ? -5.040 -9.351 0.321 1.00 0.00 48 ASN A N 7
ATOM 12011 C CA . ASN A 1 48 ? -5.509 -10.267 -0.765 1.00 0.00 48 ASN A CA 7
ATOM 12012 C C . ASN A 1 48 ? -4.671 -11.563 -0.710 1.00 0.00 48 ASN A C 7
ATOM 12013 O O . ASN A 1 48 ? -5.214 -12.648 -0.759 1.00 0.00 48 ASN A O 7
ATOM 12024 N N . PRO A 1 49 ? -3.358 -11.461 -0.613 1.00 0.00 49 PRO A N 7
ATOM 12025 C CA . PRO A 1 49 ? -2.456 -12.636 -0.557 1.00 0.00 49 PRO A CA 7
ATOM 12026 C C . PRO A 1 49 ? -2.049 -12.983 0.885 1.00 0.00 49 PRO A C 7
ATOM 12027 O O . PRO A 1 49 ? -1.432 -13.998 1.132 1.00 0.00 49 PRO A O 7
ATOM 12038 N N . ALA A 1 50 ? -2.383 -12.138 1.830 1.00 0.00 50 ALA A N 7
ATOM 12039 C CA . ALA A 1 50 ? -2.018 -12.394 3.260 1.00 0.00 50 ALA A CA 7
ATOM 12040 C C . ALA A 1 50 ? -0.536 -12.060 3.467 1.00 0.00 50 ALA A C 7
ATOM 12041 O O . ALA A 1 50 ? 0.246 -12.876 3.911 1.00 0.00 50 ALA A O 7
ATOM 12048 N N . LEU A 1 51 ? -0.152 -10.852 3.138 1.00 0.00 51 LEU A N 7
ATOM 12049 C CA . LEU A 1 51 ? 1.274 -10.420 3.294 1.00 0.00 51 LEU A CA 7
ATOM 12050 C C . LEU A 1 51 ? 1.433 -9.629 4.597 1.00 0.00 51 LEU A C 7
ATOM 12051 O O . LEU A 1 51 ? 2.262 -8.746 4.700 1.00 0.00 51 LEU A O 7
ATOM 12067 N N . ARG A 1 52 ? 0.640 -9.936 5.593 1.00 0.00 52 ARG A N 7
ATOM 12068 C CA . ARG A 1 52 ? 0.736 -9.204 6.895 1.00 0.00 52 ARG A CA 7
ATOM 12069 C C . ARG A 1 52 ? 2.208 -9.078 7.315 1.00 0.00 52 ARG A C 7
ATOM 12070 O O . ARG A 1 52 ? 2.559 -8.273 8.155 1.00 0.00 52 ARG A O 7
ATOM 12091 N N . THR A 1 53 ? 3.070 -9.864 6.729 1.00 0.00 53 THR A N 7
ATOM 12092 C CA . THR A 1 53 ? 4.514 -9.787 7.084 1.00 0.00 53 THR A CA 7
ATOM 12093 C C . THR A 1 53 ? 5.336 -10.532 6.029 1.00 0.00 53 THR A C 7
ATOM 12094 O O . THR A 1 53 ? 5.641 -11.698 6.181 1.00 0.00 53 THR A O 7
ATOM 12105 N N . ASP A 1 54 ? 5.694 -9.866 4.955 1.00 0.00 54 ASP A N 7
ATOM 12106 C CA . ASP A 1 54 ? 6.496 -10.528 3.873 1.00 0.00 54 ASP A CA 7
ATOM 12107 C C . ASP A 1 54 ? 7.570 -9.567 3.363 1.00 0.00 54 ASP A C 7
ATOM 12108 O O . ASP A 1 54 ? 7.512 -9.099 2.243 1.00 0.00 54 ASP A O 7
ATOM 12117 N N . PRO A 1 55 ? 8.554 -9.283 4.179 1.00 0.00 55 PRO A N 7
ATOM 12118 C CA . PRO A 1 55 ? 9.676 -8.373 3.808 1.00 0.00 55 PRO A CA 7
ATOM 12119 C C . PRO A 1 55 ? 10.248 -8.692 2.428 1.00 0.00 55 PRO A C 7
ATOM 12120 O O . PRO A 1 55 ? 10.501 -9.833 2.094 1.00 0.00 55 PRO A O 7
ATOM 12131 N N . TRP A 1 56 ? 10.458 -7.689 1.628 1.00 0.00 56 TRP A N 7
ATOM 12132 C CA . TRP A 1 56 ? 11.022 -7.926 0.262 1.00 0.00 56 TRP A CA 7
ATOM 12133 C C . TRP A 1 56 ? 12.544 -8.100 0.352 1.00 0.00 56 TRP A C 7
ATOM 12134 O O . TRP A 1 56 ? 13.117 -8.105 1.425 1.00 0.00 56 TRP A O 7
ATOM 12155 N N . SER A 1 57 ? 13.189 -8.277 -0.779 1.00 0.00 57 SER A N 7
ATOM 12156 C CA . SER A 1 57 ? 14.677 -8.498 -0.813 1.00 0.00 57 SER A CA 7
ATOM 12157 C C . SER A 1 57 ? 15.357 -7.358 -1.608 1.00 0.00 57 SER A C 7
ATOM 12158 O O . SER A 1 57 ? 14.708 -6.414 -2.013 1.00 0.00 57 SER A O 7
ATOM 12166 N N . PRO A 1 58 ? 16.657 -7.437 -1.813 1.00 0.00 58 PRO A N 7
ATOM 12167 C CA . PRO A 1 58 ? 17.435 -6.386 -2.553 1.00 0.00 58 PRO A CA 7
ATOM 12168 C C . PRO A 1 58 ? 16.841 -6.042 -3.929 1.00 0.00 58 PRO A C 7
ATOM 12169 O O . PRO A 1 58 ? 17.191 -5.046 -4.533 1.00 0.00 58 PRO A O 7
ATOM 12180 N N . GLU A 1 59 ? 15.956 -6.855 -4.427 1.00 0.00 59 GLU A N 7
ATOM 12181 C CA . GLU A 1 59 ? 15.348 -6.583 -5.753 1.00 0.00 59 GLU A CA 7
ATOM 12182 C C . GLU A 1 59 ? 14.445 -5.367 -5.636 1.00 0.00 59 GLU A C 7
ATOM 12183 O O . GLU A 1 59 ? 14.455 -4.491 -6.477 1.00 0.00 59 GLU A O 7
ATOM 12195 N N . GLU A 1 60 ? 13.669 -5.290 -4.586 1.00 0.00 60 GLU A N 7
ATOM 12196 C CA . GLU A 1 60 ? 12.783 -4.112 -4.417 1.00 0.00 60 GLU A CA 7
ATOM 12197 C C . GLU A 1 60 ? 13.603 -2.983 -3.794 1.00 0.00 60 GLU A C 7
ATOM 12198 O O . GLU A 1 60 ? 13.300 -1.824 -3.963 1.00 0.00 60 GLU A O 7
ATOM 12210 N N . ASP A 1 61 ? 14.655 -3.314 -3.087 1.00 0.00 61 ASP A N 7
ATOM 12211 C CA . ASP A 1 61 ? 15.501 -2.250 -2.469 1.00 0.00 61 ASP A CA 7
ATOM 12212 C C . ASP A 1 61 ? 16.188 -1.463 -3.587 1.00 0.00 61 ASP A C 7
ATOM 12213 O O . ASP A 1 61 ? 16.032 -0.263 -3.708 1.00 0.00 61 ASP A O 7
ATOM 12222 N N . MET A 1 62 ? 16.944 -2.139 -4.407 1.00 0.00 62 MET A N 7
ATOM 12223 C CA . MET A 1 62 ? 17.638 -1.448 -5.521 1.00 0.00 62 MET A CA 7
ATOM 12224 C C . MET A 1 62 ? 16.594 -0.797 -6.422 1.00 0.00 62 MET A C 7
ATOM 12225 O O . MET A 1 62 ? 16.809 0.267 -6.970 1.00 0.00 62 MET A O 7
ATOM 12239 N N . LEU A 1 63 ? 15.458 -1.425 -6.578 1.00 0.00 63 LEU A N 7
ATOM 12240 C CA . LEU A 1 63 ? 14.395 -0.830 -7.447 1.00 0.00 63 LEU A CA 7
ATOM 12241 C C . LEU A 1 63 ? 13.666 0.271 -6.667 1.00 0.00 63 LEU A C 7
ATOM 12242 O O . LEU A 1 63 ? 13.168 1.222 -7.235 1.00 0.00 63 LEU A O 7
ATOM 12258 N N . LEU A 1 64 ? 13.603 0.149 -5.367 1.00 0.00 64 LEU A N 7
ATOM 12259 C CA . LEU A 1 64 ? 12.911 1.187 -4.550 1.00 0.00 64 LEU A CA 7
ATOM 12260 C C . LEU A 1 64 ? 13.759 2.457 -4.539 1.00 0.00 64 LEU A C 7
ATOM 12261 O O . LEU A 1 64 ? 13.260 3.545 -4.716 1.00 0.00 64 LEU A O 7
ATOM 12277 N N . ASP A 1 65 ? 15.038 2.331 -4.332 1.00 0.00 65 ASP A N 7
ATOM 12278 C CA . ASP A 1 65 ? 15.910 3.541 -4.305 1.00 0.00 65 ASP A CA 7
ATOM 12279 C C . ASP A 1 65 ? 15.632 4.405 -5.538 1.00 0.00 65 ASP A C 7
ATOM 12280 O O . ASP A 1 65 ? 15.689 5.617 -5.485 1.00 0.00 65 ASP A O 7
ATOM 12289 N N . GLN A 1 66 ? 15.341 3.789 -6.650 1.00 0.00 66 GLN A N 7
ATOM 12290 C CA . GLN A 1 66 ? 15.067 4.571 -7.893 1.00 0.00 66 GLN A CA 7
ATOM 12291 C C . GLN A 1 66 ? 13.640 5.128 -7.879 1.00 0.00 66 GLN A C 7
ATOM 12292 O O . GLN A 1 66 ? 13.406 6.262 -8.246 1.00 0.00 66 GLN A O 7
ATOM 12306 N N . LYS A 1 67 ? 12.682 4.338 -7.480 1.00 0.00 67 LYS A N 7
ATOM 12307 C CA . LYS A 1 67 ? 11.270 4.826 -7.471 1.00 0.00 67 LYS A CA 7
ATOM 12308 C C . LYS A 1 67 ? 11.047 5.773 -6.286 1.00 0.00 67 LYS A C 7
ATOM 12309 O O . LYS A 1 67 ? 10.594 6.886 -6.449 1.00 0.00 67 LYS A O 7
ATOM 12328 N N . TYR A 1 68 ? 11.359 5.338 -5.100 1.00 0.00 68 TYR A N 7
ATOM 12329 C CA . TYR A 1 68 ? 11.162 6.212 -3.904 1.00 0.00 68 TYR A CA 7
ATOM 12330 C C . TYR A 1 68 ? 11.881 7.548 -4.137 1.00 0.00 68 TYR A C 7
ATOM 12331 O O . TYR A 1 68 ? 11.385 8.602 -3.799 1.00 0.00 68 TYR A O 7
ATOM 12349 N N . ALA A 1 69 ? 13.048 7.506 -4.708 1.00 0.00 69 ALA A N 7
ATOM 12350 C CA . ALA A 1 69 ? 13.802 8.763 -4.960 1.00 0.00 69 ALA A CA 7
ATOM 12351 C C . ALA A 1 69 ? 12.909 9.742 -5.728 1.00 0.00 69 ALA A C 7
ATOM 12352 O O . ALA A 1 69 ? 12.952 10.938 -5.518 1.00 0.00 69 ALA A O 7
ATOM 12359 N N . GLU A 1 70 ? 12.101 9.236 -6.622 1.00 0.00 70 GLU A N 7
ATOM 12360 C CA . GLU A 1 70 ? 11.194 10.111 -7.419 1.00 0.00 70 GLU A CA 7
ATOM 12361 C C . GLU A 1 70 ? 9.829 10.215 -6.731 1.00 0.00 70 GLU A C 7
ATOM 12362 O O . GLU A 1 70 ? 9.324 11.292 -6.482 1.00 0.00 70 GLU A O 7
ATOM 12374 N N . TYR A 1 71 ? 9.219 9.096 -6.450 1.00 0.00 71 TYR A N 7
ATOM 12375 C CA . TYR A 1 71 ? 7.872 9.105 -5.810 1.00 0.00 71 TYR A CA 7
ATOM 12376 C C . TYR A 1 71 ? 7.972 9.463 -4.324 1.00 0.00 71 TYR A C 7
ATOM 12377 O O . TYR A 1 71 ? 7.177 10.225 -3.813 1.00 0.00 71 TYR A O 7
ATOM 12395 N N . GLY A 1 72 ? 8.930 8.922 -3.623 1.00 0.00 72 GLY A N 7
ATOM 12396 C CA . GLY A 1 72 ? 9.063 9.237 -2.164 1.00 0.00 72 GLY A CA 7
ATOM 12397 C C . GLY A 1 72 ? 8.270 8.205 -1.357 1.00 0.00 72 GLY A C 7
ATOM 12398 O O . GLY A 1 72 ? 7.968 7.135 -1.847 1.00 0.00 72 GLY A O 7
ATOM 12402 N N . PRO A 1 73 ? 7.937 8.512 -0.127 1.00 0.00 73 PRO A N 7
ATOM 12403 C CA . PRO A 1 73 ? 7.171 7.574 0.747 1.00 0.00 73 PRO A CA 7
ATOM 12404 C C . PRO A 1 73 ? 5.781 7.234 0.188 1.00 0.00 73 PRO A C 7
ATOM 12405 O O . PRO A 1 73 ? 4.913 6.784 0.908 1.00 0.00 73 PRO A O 7
ATOM 12416 N N . LYS A 1 74 ? 5.560 7.426 -1.087 1.00 0.00 74 LYS A N 7
ATOM 12417 C CA . LYS A 1 74 ? 4.228 7.088 -1.663 1.00 0.00 74 LYS A CA 7
ATOM 12418 C C . LYS A 1 74 ? 4.201 5.585 -1.926 1.00 0.00 74 LYS A C 7
ATOM 12419 O O . LYS A 1 74 ? 4.219 5.140 -3.055 1.00 0.00 74 LYS A O 7
ATOM 12438 N N . TRP A 1 75 ? 4.168 4.804 -0.885 1.00 0.00 75 TRP A N 7
ATOM 12439 C CA . TRP A 1 75 ? 4.157 3.330 -1.049 1.00 0.00 75 TRP A CA 7
ATOM 12440 C C . TRP A 1 75 ? 2.973 2.935 -1.921 1.00 0.00 75 TRP A C 7
ATOM 12441 O O . TRP A 1 75 ? 2.839 1.805 -2.342 1.00 0.00 75 TRP A O 7
ATOM 12462 N N . ASN A 1 76 ? 2.124 3.873 -2.203 1.00 0.00 76 ASN A N 7
ATOM 12463 C CA . ASN A 1 76 ? 0.952 3.585 -3.059 1.00 0.00 76 ASN A CA 7
ATOM 12464 C C . ASN A 1 76 ? 1.441 3.425 -4.498 1.00 0.00 76 ASN A C 7
ATOM 12465 O O . ASN A 1 76 ? 0.917 2.642 -5.263 1.00 0.00 76 ASN A O 7
ATOM 12476 N N . LYS A 1 77 ? 2.466 4.154 -4.861 1.00 0.00 77 LYS A N 7
ATOM 12477 C CA . LYS A 1 77 ? 3.026 4.044 -6.236 1.00 0.00 77 LYS A CA 7
ATOM 12478 C C . LYS A 1 77 ? 4.039 2.902 -6.257 1.00 0.00 77 LYS A C 7
ATOM 12479 O O . LYS A 1 77 ? 4.145 2.164 -7.215 1.00 0.00 77 LYS A O 7
ATOM 12498 N N . ILE A 1 78 ? 4.789 2.762 -5.199 1.00 0.00 78 ILE A N 7
ATOM 12499 C CA . ILE A 1 78 ? 5.807 1.679 -5.144 1.00 0.00 78 ILE A CA 7
ATOM 12500 C C . ILE A 1 78 ? 5.111 0.322 -5.116 1.00 0.00 78 ILE A C 7
ATOM 12501 O O . ILE A 1 78 ? 5.384 -0.542 -5.919 1.00 0.00 78 ILE A O 7
ATOM 12517 N N . SER A 1 79 ? 4.215 0.126 -4.192 1.00 0.00 79 SER A N 7
ATOM 12518 C CA . SER A 1 79 ? 3.506 -1.185 -4.112 1.00 0.00 79 SER A CA 7
ATOM 12519 C C . SER A 1 79 ? 2.949 -1.579 -5.483 1.00 0.00 79 SER A C 7
ATOM 12520 O O . SER A 1 79 ? 2.731 -2.742 -5.759 1.00 0.00 79 SER A O 7
ATOM 12528 N N . LYS A 1 80 ? 2.714 -0.628 -6.347 1.00 0.00 80 LYS A N 7
ATOM 12529 C CA . LYS A 1 80 ? 2.169 -0.969 -7.694 1.00 0.00 80 LYS A CA 7
ATOM 12530 C C . LYS A 1 80 ? 3.299 -1.524 -8.554 1.00 0.00 80 LYS A C 7
ATOM 12531 O O . LYS A 1 80 ? 3.073 -2.206 -9.534 1.00 0.00 80 LYS A O 7
ATOM 12550 N N . PHE A 1 81 ? 4.520 -1.245 -8.186 1.00 0.00 81 PHE A N 7
ATOM 12551 C CA . PHE A 1 81 ? 5.680 -1.759 -8.966 1.00 0.00 81 PHE A CA 7
ATOM 12552 C C . PHE A 1 81 ? 6.042 -3.141 -8.415 1.00 0.00 81 PHE A C 7
ATOM 12553 O O . PHE A 1 81 ? 6.790 -3.890 -9.010 1.00 0.00 81 PHE A O 7
ATOM 12570 N N . LEU A 1 82 ? 5.501 -3.469 -7.274 1.00 0.00 82 LEU A N 7
ATOM 12571 C CA . LEU A 1 82 ? 5.773 -4.791 -6.634 1.00 0.00 82 LEU A CA 7
ATOM 12572 C C . LEU A 1 82 ? 4.588 -5.720 -6.925 1.00 0.00 82 LEU A C 7
ATOM 12573 O O . LEU A 1 82 ? 4.728 -6.731 -7.583 1.00 0.00 82 LEU A O 7
ATOM 12589 N N . LYS A 1 83 ? 3.422 -5.377 -6.438 1.00 0.00 83 LYS A N 7
ATOM 12590 C CA . LYS A 1 83 ? 2.217 -6.217 -6.678 1.00 0.00 83 LYS A CA 7
ATOM 12591 C C . LYS A 1 83 ? 2.348 -7.489 -5.851 1.00 0.00 83 LYS A C 7
ATOM 12592 O O . LYS A 1 83 ? 1.550 -8.400 -5.957 1.00 0.00 83 LYS A O 7
ATOM 12611 N N . ASN A 1 84 ? 3.359 -7.543 -5.023 1.00 0.00 84 ASN A N 7
ATOM 12612 C CA . ASN A 1 84 ? 3.590 -8.736 -4.155 1.00 0.00 84 ASN A CA 7
ATOM 12613 C C . ASN A 1 84 ? 3.618 -8.291 -2.695 1.00 0.00 84 ASN A C 7
ATOM 12614 O O . ASN A 1 84 ? 3.408 -9.078 -1.793 1.00 0.00 84 ASN A O 7
ATOM 12625 N N . ARG A 1 85 ? 3.880 -7.028 -2.462 1.00 0.00 85 ARG A N 7
ATOM 12626 C CA . ARG A 1 85 ? 3.937 -6.486 -1.066 1.00 0.00 85 ARG A CA 7
ATOM 12627 C C . ARG A 1 85 ? 2.814 -5.461 -0.896 1.00 0.00 85 ARG A C 7
ATOM 12628 O O . ARG A 1 85 ? 2.081 -5.170 -1.820 1.00 0.00 85 ARG A O 7
ATOM 12649 N N . SER A 1 86 ? 2.679 -4.921 0.288 1.00 0.00 86 SER A N 7
ATOM 12650 C CA . SER A 1 86 ? 1.614 -3.914 0.569 1.00 0.00 86 SER A CA 7
ATOM 12651 C C . SER A 1 86 ? 2.269 -2.678 1.162 1.00 0.00 86 SER A C 7
ATOM 12652 O O . SER A 1 86 ? 3.357 -2.730 1.692 1.00 0.00 86 SER A O 7
ATOM 12660 N N . ASP A 1 87 ? 1.605 -1.573 1.087 1.00 0.00 87 ASP A N 7
ATOM 12661 C CA . ASP A 1 87 ? 2.180 -0.329 1.653 1.00 0.00 87 ASP A CA 7
ATOM 12662 C C . ASP A 1 87 ? 2.470 -0.560 3.132 1.00 0.00 87 ASP A C 7
ATOM 12663 O O . ASP A 1 87 ? 3.395 -0.011 3.694 1.00 0.00 87 ASP A O 7
ATOM 12672 N N . ASN A 1 88 ? 1.694 -1.393 3.758 1.00 0.00 88 ASN A N 7
ATOM 12673 C CA . ASN A 1 88 ? 1.928 -1.691 5.196 1.00 0.00 88 ASN A CA 7
ATOM 12674 C C . ASN A 1 88 ? 3.231 -2.483 5.321 1.00 0.00 88 ASN A C 7
ATOM 12675 O O . ASN A 1 88 ? 3.923 -2.408 6.315 1.00 0.00 88 ASN A O 7
ATOM 12686 N N . ASN A 1 89 ? 3.573 -3.235 4.305 1.00 0.00 89 ASN A N 7
ATOM 12687 C CA . ASN A 1 89 ? 4.833 -4.025 4.343 1.00 0.00 89 ASN A CA 7
ATOM 12688 C C . ASN A 1 89 ? 5.993 -3.118 3.937 1.00 0.00 89 ASN A C 7
ATOM 12689 O O . ASN A 1 89 ? 7.086 -3.202 4.462 1.00 0.00 89 ASN A O 7
ATOM 12700 N N . ILE A 1 90 ? 5.750 -2.251 2.997 1.00 0.00 90 ILE A N 7
ATOM 12701 C CA . ILE A 1 90 ? 6.811 -1.321 2.525 1.00 0.00 90 ILE A CA 7
ATOM 12702 C C . ILE A 1 90 ? 6.969 -0.194 3.541 1.00 0.00 90 ILE A C 7
ATOM 12703 O O . ILE A 1 90 ? 8.045 0.067 4.041 1.00 0.00 90 ILE A O 7
ATOM 12719 N N . ARG A 1 91 ? 5.890 0.467 3.859 1.00 0.00 91 ARG A N 7
ATOM 12720 C CA . ARG A 1 91 ? 5.946 1.574 4.856 1.00 0.00 91 ARG A CA 7
ATOM 12721 C C . ARG A 1 91 ? 6.633 1.059 6.118 1.00 0.00 91 ARG A C 7
ATOM 12722 O O . ARG A 1 91 ? 7.313 1.785 6.816 1.00 0.00 91 ARG A O 7
ATOM 12743 N N . ASN A 1 92 ? 6.449 -0.194 6.409 1.00 0.00 92 ASN A N 7
ATOM 12744 C CA . ASN A 1 92 ? 7.079 -0.783 7.624 1.00 0.00 92 ASN A CA 7
ATOM 12745 C C . ASN A 1 92 ? 8.566 -0.994 7.361 1.00 0.00 92 ASN A C 7
ATOM 12746 O O . ASN A 1 92 ? 9.399 -0.783 8.221 1.00 0.00 92 ASN A O 7
ATOM 12757 N N . ARG A 1 93 ? 8.905 -1.407 6.174 1.00 0.00 93 ARG A N 7
ATOM 12758 C CA . ARG A 1 93 ? 10.336 -1.631 5.844 1.00 0.00 93 ARG A CA 7
ATOM 12759 C C . ARG A 1 93 ? 11.078 -0.295 5.899 1.00 0.00 93 ARG A C 7
ATOM 12760 O O . ARG A 1 93 ? 12.044 -0.130 6.620 1.00 0.00 93 ARG A O 7
ATOM 12781 N N . TRP A 1 94 ? 10.621 0.659 5.141 1.00 0.00 94 TRP A N 7
ATOM 12782 C CA . TRP A 1 94 ? 11.277 2.001 5.123 1.00 0.00 94 TRP A CA 7
ATOM 12783 C C . TRP A 1 94 ? 11.539 2.473 6.555 1.00 0.00 94 TRP A C 7
ATOM 12784 O O . TRP A 1 94 ? 12.559 3.062 6.844 1.00 0.00 94 TRP A O 7
ATOM 12805 N N . MET A 1 95 ? 10.630 2.216 7.452 1.00 0.00 95 MET A N 7
ATOM 12806 C CA . MET A 1 95 ? 10.837 2.650 8.860 1.00 0.00 95 MET A CA 7
ATOM 12807 C C . MET A 1 95 ? 11.969 1.831 9.484 1.00 0.00 95 MET A C 7
ATOM 12808 O O . MET A 1 95 ? 12.720 2.320 10.304 1.00 0.00 95 MET A O 7
ATOM 12822 N N . MET A 1 96 ? 12.101 0.587 9.101 1.00 0.00 96 MET A N 7
ATOM 12823 C CA . MET A 1 96 ? 13.185 -0.261 9.670 1.00 0.00 96 MET A CA 7
ATOM 12824 C C . MET A 1 96 ? 14.496 0.039 8.944 1.00 0.00 96 MET A C 7
ATOM 12825 O O . MET A 1 96 ? 15.562 -0.008 9.527 1.00 0.00 96 MET A O 7
ATOM 12839 N N . ILE A 1 97 ? 14.430 0.352 7.674 1.00 0.00 97 ILE A N 7
ATOM 12840 C CA . ILE A 1 97 ? 15.676 0.660 6.914 1.00 0.00 97 ILE A CA 7
ATOM 12841 C C . ILE A 1 97 ? 16.046 2.123 7.182 1.00 0.00 97 ILE A C 7
ATOM 12842 O O . ILE A 1 97 ? 17.205 2.478 7.255 1.00 0.00 97 ILE A O 7
ATOM 12858 N N . ALA A 1 98 ? 15.066 2.967 7.328 1.00 0.00 98 ALA A N 7
ATOM 12859 C CA . ALA A 1 98 ? 15.356 4.402 7.592 1.00 0.00 98 ALA A CA 7
ATOM 12860 C C . ALA A 1 98 ? 15.841 4.555 9.031 1.00 0.00 98 ALA A C 7
ATOM 12861 O O . ALA A 1 98 ? 16.431 5.552 9.397 1.00 0.00 98 ALA A O 7
ATOM 12868 N N . ARG A 1 99 ? 15.599 3.568 9.850 1.00 0.00 99 ARG A N 7
ATOM 12869 C CA . ARG A 1 99 ? 16.049 3.648 11.261 1.00 0.00 99 ARG A CA 7
ATOM 12870 C C . ARG A 1 99 ? 17.562 3.462 11.301 1.00 0.00 99 ARG A C 7
ATOM 12871 O O . ARG A 1 99 ? 18.224 3.845 12.246 1.00 0.00 99 ARG A O 7
ATOM 12892 N N . HIS A 1 100 ? 18.113 2.871 10.274 1.00 0.00 100 HIS A N 7
ATOM 12893 C CA . HIS A 1 100 ? 19.584 2.649 10.231 1.00 0.00 100 HIS A CA 7
ATOM 12894 C C . HIS A 1 100 ? 20.258 3.891 9.653 1.00 0.00 100 HIS A C 7
ATOM 12895 O O . HIS A 1 100 ? 21.338 4.274 10.061 1.00 0.00 100 HIS A O 7
ATOM 12910 N N . ARG A 1 101 ? 19.626 4.527 8.703 1.00 0.00 101 ARG A N 7
ATOM 12911 C CA . ARG A 1 101 ? 20.220 5.750 8.092 1.00 0.00 101 ARG A CA 7
ATOM 12912 C C . ARG A 1 101 ? 19.930 6.953 8.989 1.00 0.00 101 ARG A C 7
ATOM 12913 O O . ARG A 1 101 ? 20.514 8.008 8.841 1.00 0.00 101 ARG A O 7
ATOM 12934 N N . ALA A 1 102 ? 19.028 6.800 9.919 1.00 0.00 102 ALA A N 7
ATOM 12935 C CA . ALA A 1 102 ? 18.694 7.930 10.829 1.00 0.00 102 ALA A CA 7
ATOM 12936 C C . ALA A 1 102 ? 19.851 8.161 11.803 1.00 0.00 102 ALA A C 7
ATOM 12937 O O . ALA A 1 102 ? 20.017 9.238 12.341 1.00 0.00 102 ALA A O 7
ATOM 12944 N N . LYS A 1 103 ? 20.652 7.158 12.036 1.00 0.00 103 LYS A N 7
ATOM 12945 C CA . LYS A 1 103 ? 21.796 7.317 12.973 1.00 0.00 103 LYS A CA 7
ATOM 12946 C C . LYS A 1 103 ? 22.886 8.158 12.305 1.00 0.00 103 LYS A C 7
ATOM 12947 O O . LYS A 1 103 ? 23.970 8.318 12.831 1.00 0.00 103 LYS A O 7
ATOM 12966 N N . HIS A 1 104 ? 22.608 8.696 11.146 1.00 0.00 104 HIS A N 7
ATOM 12967 C CA . HIS A 1 104 ? 23.624 9.527 10.439 1.00 0.00 104 HIS A CA 7
ATOM 12968 C C . HIS A 1 104 ? 24.949 8.766 10.368 1.00 0.00 104 HIS A C 7
ATOM 12969 O O . HIS A 1 104 ? 25.993 9.334 10.114 1.00 0.00 104 HIS A O 7
ATOM 12984 N N . GLN A 1 105 ? 24.912 7.482 10.590 1.00 0.00 105 GLN A N 7
ATOM 12985 C CA . GLN A 1 105 ? 26.163 6.677 10.537 1.00 0.00 105 GLN A CA 7
ATOM 12986 C C . GLN A 1 105 ? 26.856 6.899 9.191 1.00 0.00 105 GLN A C 7
ATOM 12987 O O . GLN A 1 105 ? 28.063 6.808 9.081 1.00 0.00 105 GLN A O 7
ATOM 13001 N N . LYS A 1 106 ? 26.100 7.188 8.162 1.00 0.00 106 LYS A N 7
ATOM 13002 C CA . LYS A 1 106 ? 26.703 7.419 6.812 1.00 0.00 106 LYS A CA 7
ATOM 13003 C C . LYS A 1 106 ? 25.906 8.501 6.079 1.00 0.00 106 LYS A C 7
ATOM 13004 O O . LYS A 1 106 ? 26.466 9.385 5.459 1.00 0.00 106 LYS A O 7
ATOM 13023 N N . SER A 1 107 ? 24.605 8.440 6.145 1.00 0.00 107 SER A N 7
ATOM 13024 C CA . SER A 1 107 ? 23.775 9.467 5.453 1.00 0.00 107 SER A CA 7
ATOM 13025 C C . SER A 1 107 ? 23.948 10.818 6.150 1.00 0.00 107 SER A C 7
ATOM 13026 O O . SER A 1 107 ? 23.181 11.718 5.852 1.00 0.00 107 SER A O 7
ATOM 13035 N N . LYS A 1 1 ? 0.806 6.521 0.358 1.00 0.00 1 LYS A N 8
ATOM 13036 C CA . LYS A 1 1 ? -0.492 6.016 0.885 1.00 0.00 1 LYS A CA 8
ATOM 13037 C C . LYS A 1 1 ? -1.633 6.538 0.009 1.00 0.00 1 LYS A C 8
ATOM 13038 O O . LYS A 1 1 ? -1.472 7.479 -0.742 1.00 0.00 1 LYS A O 8
ATOM 13059 N N . VAL A 1 2 ? -2.786 5.934 0.099 1.00 0.00 2 VAL A N 8
ATOM 13060 C CA . VAL A 1 2 ? -3.940 6.393 -0.729 1.00 0.00 2 VAL A CA 8
ATOM 13061 C C . VAL A 1 2 ? -4.563 7.636 -0.088 1.00 0.00 2 VAL A C 8
ATOM 13062 O O . VAL A 1 2 ? -4.247 7.997 1.028 1.00 0.00 2 VAL A O 8
ATOM 13075 N N . LYS A 1 3 ? -5.436 8.300 -0.794 1.00 0.00 3 LYS A N 8
ATOM 13076 C CA . LYS A 1 3 ? -6.071 9.528 -0.238 1.00 0.00 3 LYS A CA 8
ATOM 13077 C C . LYS A 1 3 ? -6.723 9.215 1.118 1.00 0.00 3 LYS A C 8
ATOM 13078 O O . LYS A 1 3 ? -6.508 9.917 2.086 1.00 0.00 3 LYS A O 8
ATOM 13097 N N . PHE A 1 4 ? -7.524 8.180 1.207 1.00 0.00 4 PHE A N 8
ATOM 13098 C CA . PHE A 1 4 ? -8.170 7.875 2.518 1.00 0.00 4 PHE A CA 8
ATOM 13099 C C . PHE A 1 4 ? -7.108 7.447 3.537 1.00 0.00 4 PHE A C 8
ATOM 13100 O O . PHE A 1 4 ? -6.002 7.084 3.189 1.00 0.00 4 PHE A O 8
ATOM 13117 N N . THR A 1 5 ? -7.443 7.518 4.799 1.00 0.00 5 THR A N 8
ATOM 13118 C CA . THR A 1 5 ? -6.473 7.152 5.874 1.00 0.00 5 THR A CA 8
ATOM 13119 C C . THR A 1 5 ? -6.511 5.656 6.144 1.00 0.00 5 THR A C 8
ATOM 13120 O O . THR A 1 5 ? -7.450 4.964 5.802 1.00 0.00 5 THR A O 8
ATOM 13131 N N . GLU A 1 6 ? -5.482 5.162 6.760 1.00 0.00 6 GLU A N 8
ATOM 13132 C CA . GLU A 1 6 ? -5.412 3.708 7.077 1.00 0.00 6 GLU A CA 8
ATOM 13133 C C . GLU A 1 6 ? -6.718 3.258 7.737 1.00 0.00 6 GLU A C 8
ATOM 13134 O O . GLU A 1 6 ? -7.239 2.210 7.429 1.00 0.00 6 GLU A O 8
ATOM 13146 N N . GLU A 1 7 ? -7.260 4.041 8.636 1.00 0.00 7 GLU A N 8
ATOM 13147 C CA . GLU A 1 7 ? -8.538 3.641 9.304 1.00 0.00 7 GLU A CA 8
ATOM 13148 C C . GLU A 1 7 ? -9.558 3.219 8.239 1.00 0.00 7 GLU A C 8
ATOM 13149 O O . GLU A 1 7 ? -10.317 2.276 8.412 1.00 0.00 7 GLU A O 8
ATOM 13161 N N . GLU A 1 8 ? -9.571 3.899 7.129 1.00 0.00 8 GLU A N 8
ATOM 13162 C CA . GLU A 1 8 ? -10.519 3.535 6.054 1.00 0.00 8 GLU A CA 8
ATOM 13163 C C . GLU A 1 8 ? -10.136 2.164 5.514 1.00 0.00 8 GLU A C 8
ATOM 13164 O O . GLU A 1 8 ? -10.962 1.286 5.375 1.00 0.00 8 GLU A O 8
ATOM 13176 N N . ASP A 1 9 ? -8.874 1.983 5.210 1.00 0.00 9 ASP A N 8
ATOM 13177 C CA . ASP A 1 9 ? -8.404 0.669 4.668 1.00 0.00 9 ASP A CA 8
ATOM 13178 C C . ASP A 1 9 ? -8.995 -0.473 5.500 1.00 0.00 9 ASP A C 8
ATOM 13179 O O . ASP A 1 9 ? -9.215 -1.564 5.012 1.00 0.00 9 ASP A O 8
ATOM 13188 N N . LEU A 1 10 ? -9.265 -0.222 6.750 1.00 0.00 10 LEU A N 8
ATOM 13189 C CA . LEU A 1 10 ? -9.853 -1.285 7.610 1.00 0.00 10 LEU A CA 8
ATOM 13190 C C . LEU A 1 10 ? -11.320 -1.454 7.215 1.00 0.00 10 LEU A C 8
ATOM 13191 O O . LEU A 1 10 ? -11.823 -2.554 7.087 1.00 0.00 10 LEU A O 8
ATOM 13207 N N . LYS A 1 11 ? -12.010 -0.368 7.003 1.00 0.00 11 LYS A N 8
ATOM 13208 C CA . LYS A 1 11 ? -13.437 -0.478 6.601 1.00 0.00 11 LYS A CA 8
ATOM 13209 C C . LYS A 1 11 ? -13.532 -1.357 5.351 1.00 0.00 11 LYS A C 8
ATOM 13210 O O . LYS A 1 11 ? -14.545 -1.966 5.081 1.00 0.00 11 LYS A O 8
ATOM 13229 N N . LEU A 1 12 ? -12.473 -1.425 4.587 1.00 0.00 12 LEU A N 8
ATOM 13230 C CA . LEU A 1 12 ? -12.486 -2.255 3.356 1.00 0.00 12 LEU A CA 8
ATOM 13231 C C . LEU A 1 12 ? -12.335 -3.733 3.714 1.00 0.00 12 LEU A C 8
ATOM 13232 O O . LEU A 1 12 ? -13.068 -4.560 3.238 1.00 0.00 12 LEU A O 8
ATOM 13248 N N . GLN A 1 13 ? -11.385 -4.092 4.532 1.00 0.00 13 GLN A N 8
ATOM 13249 C CA . GLN A 1 13 ? -11.222 -5.543 4.842 1.00 0.00 13 GLN A CA 8
ATOM 13250 C C . GLN A 1 13 ? -12.567 -6.128 5.306 1.00 0.00 13 GLN A C 8
ATOM 13251 O O . GLN A 1 13 ? -12.856 -7.281 5.072 1.00 0.00 13 GLN A O 8
ATOM 13265 N N . GLN A 1 14 ? -13.403 -5.344 5.938 1.00 0.00 14 GLN A N 8
ATOM 13266 C CA . GLN A 1 14 ? -14.727 -5.889 6.385 1.00 0.00 14 GLN A CA 8
ATOM 13267 C C . GLN A 1 14 ? -15.729 -5.893 5.224 1.00 0.00 14 GLN A C 8
ATOM 13268 O O . GLN A 1 14 ? -16.251 -6.921 4.847 1.00 0.00 14 GLN A O 8
ATOM 13282 N N . LEU A 1 15 ? -16.010 -4.747 4.662 1.00 0.00 15 LEU A N 8
ATOM 13283 C CA . LEU A 1 15 ? -16.988 -4.690 3.537 1.00 0.00 15 LEU A CA 8
ATOM 13284 C C . LEU A 1 15 ? -16.503 -5.625 2.431 1.00 0.00 15 LEU A C 8
ATOM 13285 O O . LEU A 1 15 ? -17.237 -6.454 1.932 1.00 0.00 15 LEU A O 8
ATOM 13301 N N . VAL A 1 16 ? -15.262 -5.507 2.063 1.00 0.00 16 VAL A N 8
ATOM 13302 C CA . VAL A 1 16 ? -14.699 -6.389 1.010 1.00 0.00 16 VAL A CA 8
ATOM 13303 C C . VAL A 1 16 ? -14.984 -7.843 1.383 1.00 0.00 16 VAL A C 8
ATOM 13304 O O . VAL A 1 16 ? -15.280 -8.659 0.536 1.00 0.00 16 VAL A O 8
ATOM 13317 N N . MET A 1 17 ? -14.919 -8.179 2.649 1.00 0.00 17 MET A N 8
ATOM 13318 C CA . MET A 1 17 ? -15.214 -9.577 3.045 1.00 0.00 17 MET A CA 8
ATOM 13319 C C . MET A 1 17 ? -16.669 -9.892 2.686 1.00 0.00 17 MET A C 8
ATOM 13320 O O . MET A 1 17 ? -16.997 -10.995 2.294 1.00 0.00 17 MET A O 8
ATOM 13334 N N . ARG A 1 18 ? -17.547 -8.931 2.822 1.00 0.00 18 ARG A N 8
ATOM 13335 C CA . ARG A 1 18 ? -18.980 -9.181 2.493 1.00 0.00 18 ARG A CA 8
ATOM 13336 C C . ARG A 1 18 ? -19.164 -9.238 0.972 1.00 0.00 18 ARG A C 8
ATOM 13337 O O . ARG A 1 18 ? -19.951 -10.010 0.462 1.00 0.00 18 ARG A O 8
ATOM 13358 N N . TYR A 1 19 ? -18.448 -8.419 0.242 1.00 0.00 19 TYR A N 8
ATOM 13359 C CA . TYR A 1 19 ? -18.582 -8.414 -1.249 1.00 0.00 19 TYR A CA 8
ATOM 13360 C C . TYR A 1 19 ? -17.516 -9.322 -1.863 1.00 0.00 19 TYR A C 8
ATOM 13361 O O . TYR A 1 19 ? -17.456 -9.504 -3.064 1.00 0.00 19 TYR A O 8
ATOM 13379 N N . GLY A 1 20 ? -16.666 -9.882 -1.050 1.00 0.00 20 GLY A N 8
ATOM 13380 C CA . GLY A 1 20 ? -15.591 -10.768 -1.576 1.00 0.00 20 GLY A CA 8
ATOM 13381 C C . GLY A 1 20 ? -14.458 -9.898 -2.114 1.00 0.00 20 GLY A C 8
ATOM 13382 O O . GLY A 1 20 ? -13.386 -9.854 -1.550 1.00 0.00 20 GLY A O 8
ATOM 13386 N N . ALA A 1 21 ? -14.715 -9.202 -3.198 1.00 0.00 21 ALA A N 8
ATOM 13387 C CA . ALA A 1 21 ? -13.696 -8.296 -3.831 1.00 0.00 21 ALA A CA 8
ATOM 13388 C C . ALA A 1 21 ? -14.045 -8.126 -5.319 1.00 0.00 21 ALA A C 8
ATOM 13389 O O . ALA A 1 21 ? -13.214 -8.303 -6.188 1.00 0.00 21 ALA A O 8
ATOM 13396 N N . LYS A 1 22 ? -15.274 -7.797 -5.628 1.00 0.00 22 LYS A N 8
ATOM 13397 C CA . LYS A 1 22 ? -15.660 -7.632 -7.070 1.00 0.00 22 LYS A CA 8
ATOM 13398 C C . LYS A 1 22 ? -16.810 -6.624 -7.232 1.00 0.00 22 LYS A C 8
ATOM 13399 O O . LYS A 1 22 ? -17.167 -6.277 -8.341 1.00 0.00 22 LYS A O 8
ATOM 13418 N N . ASP A 1 23 ? -17.388 -6.142 -6.153 1.00 0.00 23 ASP A N 8
ATOM 13419 C CA . ASP A 1 23 ? -18.508 -5.145 -6.259 1.00 0.00 23 ASP A CA 8
ATOM 13420 C C . ASP A 1 23 ? -17.994 -3.781 -5.801 1.00 0.00 23 ASP A C 8
ATOM 13421 O O . ASP A 1 23 ? -18.611 -3.107 -5.000 1.00 0.00 23 ASP A O 8
ATOM 13430 N N . TRP A 1 24 ? -16.863 -3.376 -6.302 1.00 0.00 24 TRP A N 8
ATOM 13431 C CA . TRP A 1 24 ? -16.296 -2.061 -5.897 1.00 0.00 24 TRP A CA 8
ATOM 13432 C C . TRP A 1 24 ? -17.217 -0.943 -6.362 1.00 0.00 24 TRP A C 8
ATOM 13433 O O . TRP A 1 24 ? -17.108 0.186 -5.925 1.00 0.00 24 TRP A O 8
ATOM 13454 N N . ILE A 1 25 ? -18.142 -1.248 -7.225 1.00 0.00 25 ILE A N 8
ATOM 13455 C CA . ILE A 1 25 ? -19.084 -0.204 -7.689 1.00 0.00 25 ILE A CA 8
ATOM 13456 C C . ILE A 1 25 ? -20.042 0.098 -6.543 1.00 0.00 25 ILE A C 8
ATOM 13457 O O . ILE A 1 25 ? -20.399 1.230 -6.302 1.00 0.00 25 ILE A O 8
ATOM 13473 N N . ARG A 1 26 ? -20.444 -0.914 -5.817 1.00 0.00 26 ARG A N 8
ATOM 13474 C CA . ARG A 1 26 ? -21.370 -0.697 -4.682 1.00 0.00 26 ARG A CA 8
ATOM 13475 C C . ARG A 1 26 ? -20.580 -0.147 -3.505 1.00 0.00 26 ARG A C 8
ATOM 13476 O O . ARG A 1 26 ? -20.940 0.847 -2.908 1.00 0.00 26 ARG A O 8
ATOM 13497 N N . ILE A 1 27 ? -19.495 -0.782 -3.165 1.00 0.00 27 ILE A N 8
ATOM 13498 C CA . ILE A 1 27 ? -18.683 -0.281 -2.029 1.00 0.00 27 ILE A CA 8
ATOM 13499 C C . ILE A 1 27 ? -18.352 1.189 -2.264 1.00 0.00 27 ILE A C 8
ATOM 13500 O O . ILE A 1 27 ? -18.237 1.969 -1.339 1.00 0.00 27 ILE A O 8
ATOM 13516 N N . SER A 1 28 ? -18.200 1.572 -3.501 1.00 0.00 28 SER A N 8
ATOM 13517 C CA . SER A 1 28 ? -17.879 2.990 -3.802 1.00 0.00 28 SER A CA 8
ATOM 13518 C C . SER A 1 28 ? -19.127 3.847 -3.576 1.00 0.00 28 SER A C 8
ATOM 13519 O O . SER A 1 28 ? -19.033 5.002 -3.208 1.00 0.00 28 SER A O 8
ATOM 13527 N N . GLN A 1 29 ? -20.300 3.297 -3.773 1.00 0.00 29 GLN A N 8
ATOM 13528 C CA . GLN A 1 29 ? -21.533 4.114 -3.540 1.00 0.00 29 GLN A CA 8
ATOM 13529 C C . GLN A 1 29 ? -21.552 4.557 -2.077 1.00 0.00 29 GLN A C 8
ATOM 13530 O O . GLN A 1 29 ? -21.908 5.672 -1.757 1.00 0.00 29 GLN A O 8
ATOM 13544 N N . LEU A 1 30 ? -21.166 3.687 -1.186 1.00 0.00 30 LEU A N 8
ATOM 13545 C CA . LEU A 1 30 ? -21.155 4.059 0.256 1.00 0.00 30 LEU A CA 8
ATOM 13546 C C . LEU A 1 30 ? -20.091 5.135 0.477 1.00 0.00 30 LEU A C 8
ATOM 13547 O O . LEU A 1 30 ? -20.291 6.080 1.213 1.00 0.00 30 LEU A O 8
ATOM 13563 N N . MET A 1 31 ? -18.959 4.984 -0.166 1.00 0.00 31 MET A N 8
ATOM 13564 C CA . MET A 1 31 ? -17.842 5.977 -0.027 1.00 0.00 31 MET A CA 8
ATOM 13565 C C . MET A 1 31 ? -17.482 6.534 -1.408 1.00 0.00 31 MET A C 8
ATOM 13566 O O . MET A 1 31 ? -16.357 6.432 -1.853 1.00 0.00 31 MET A O 8
ATOM 13580 N N . ILE A 1 32 ? -18.428 7.130 -2.086 1.00 0.00 32 ILE A N 8
ATOM 13581 C CA . ILE A 1 32 ? -18.137 7.700 -3.436 1.00 0.00 32 ILE A CA 8
ATOM 13582 C C . ILE A 1 32 ? -16.917 8.617 -3.344 1.00 0.00 32 ILE A C 8
ATOM 13583 O O . ILE A 1 32 ? -16.339 9.005 -4.340 1.00 0.00 32 ILE A O 8
ATOM 13599 N N . THR A 1 33 ? -16.529 8.969 -2.151 1.00 0.00 33 THR A N 8
ATOM 13600 C CA . THR A 1 33 ? -15.353 9.865 -1.978 1.00 0.00 33 THR A CA 8
ATOM 13601 C C . THR A 1 33 ? -14.151 9.298 -2.736 1.00 0.00 33 THR A C 8
ATOM 13602 O O . THR A 1 33 ? -13.130 9.943 -2.852 1.00 0.00 33 THR A O 8
ATOM 13613 N N . ARG A 1 34 ? -14.260 8.097 -3.255 1.00 0.00 34 ARG A N 8
ATOM 13614 C CA . ARG A 1 34 ? -13.116 7.488 -4.011 1.00 0.00 34 ARG A CA 8
ATOM 13615 C C . ARG A 1 34 ? -13.682 6.685 -5.189 1.00 0.00 34 ARG A C 8
ATOM 13616 O O . ARG A 1 34 ? -14.853 6.359 -5.223 1.00 0.00 34 ARG A O 8
ATOM 13637 N N . ASN A 1 35 ? -12.860 6.372 -6.162 1.00 0.00 35 ASN A N 8
ATOM 13638 C CA . ASN A 1 35 ? -13.352 5.601 -7.346 1.00 0.00 35 ASN A CA 8
ATOM 13639 C C . ASN A 1 35 ? -13.144 4.096 -7.113 1.00 0.00 35 ASN A C 8
ATOM 13640 O O . ASN A 1 35 ? -12.218 3.703 -6.432 1.00 0.00 35 ASN A O 8
ATOM 13651 N N . PRO A 1 36 ? -13.979 3.246 -7.677 1.00 0.00 36 PRO A N 8
ATOM 13652 C CA . PRO A 1 36 ? -13.829 1.774 -7.509 1.00 0.00 36 PRO A CA 8
ATOM 13653 C C . PRO A 1 36 ? -12.363 1.335 -7.643 1.00 0.00 36 PRO A C 8
ATOM 13654 O O . PRO A 1 36 ? -11.897 0.449 -6.956 1.00 0.00 36 PRO A O 8
ATOM 13665 N N . ARG A 1 37 ? -11.649 1.952 -8.544 1.00 0.00 37 ARG A N 8
ATOM 13666 C CA . ARG A 1 37 ? -10.222 1.589 -8.763 1.00 0.00 37 ARG A CA 8
ATOM 13667 C C . ARG A 1 37 ? -9.364 2.058 -7.583 1.00 0.00 37 ARG A C 8
ATOM 13668 O O . ARG A 1 37 ? -8.322 1.500 -7.302 1.00 0.00 37 ARG A O 8
ATOM 13689 N N . GLN A 1 38 ? -9.778 3.095 -6.908 1.00 0.00 38 GLN A N 8
ATOM 13690 C CA . GLN A 1 38 ? -8.969 3.615 -5.766 1.00 0.00 38 GLN A CA 8
ATOM 13691 C C . GLN A 1 38 ? -8.983 2.634 -4.593 1.00 0.00 38 GLN A C 8
ATOM 13692 O O . GLN A 1 38 ? -7.974 2.425 -3.951 1.00 0.00 38 GLN A O 8
ATOM 13706 N N . CYS A 1 39 ? -10.102 2.037 -4.283 1.00 0.00 39 CYS A N 8
ATOM 13707 C CA . CYS A 1 39 ? -10.123 1.088 -3.135 1.00 0.00 39 CYS A CA 8
ATOM 13708 C C . CYS A 1 39 ? -9.689 -0.297 -3.615 1.00 0.00 39 CYS A C 8
ATOM 13709 O O . CYS A 1 39 ? -9.159 -1.089 -2.862 1.00 0.00 39 CYS A O 8
ATOM 13717 N N . ARG A 1 40 ? -9.908 -0.596 -4.865 1.00 0.00 40 ARG A N 8
ATOM 13718 C CA . ARG A 1 40 ? -9.503 -1.932 -5.390 1.00 0.00 40 ARG A CA 8
ATOM 13719 C C . ARG A 1 40 ? -7.991 -2.085 -5.250 1.00 0.00 40 ARG A C 8
ATOM 13720 O O . ARG A 1 40 ? -7.503 -3.055 -4.715 1.00 0.00 40 ARG A O 8
ATOM 13741 N N . GLU A 1 41 ? -7.244 -1.142 -5.742 1.00 0.00 41 GLU A N 8
ATOM 13742 C CA . GLU A 1 41 ? -5.761 -1.256 -5.649 1.00 0.00 41 GLU A CA 8
ATOM 13743 C C . GLU A 1 41 ? -5.353 -1.443 -4.189 1.00 0.00 41 GLU A C 8
ATOM 13744 O O . GLU A 1 41 ? -4.303 -1.980 -3.893 1.00 0.00 41 GLU A O 8
ATOM 13756 N N . ARG A 1 42 ? -6.167 -1.002 -3.270 1.00 0.00 42 ARG A N 8
ATOM 13757 C CA . ARG A 1 42 ? -5.807 -1.158 -1.832 1.00 0.00 42 ARG A CA 8
ATOM 13758 C C . ARG A 1 42 ? -5.840 -2.646 -1.435 1.00 0.00 42 ARG A C 8
ATOM 13759 O O . ARG A 1 42 ? -4.874 -3.183 -0.929 1.00 0.00 42 ARG A O 8
ATOM 13780 N N . TRP A 1 43 ? -6.945 -3.308 -1.651 1.00 0.00 43 TRP A N 8
ATOM 13781 C CA . TRP A 1 43 ? -7.064 -4.754 -1.281 1.00 0.00 43 TRP A CA 8
ATOM 13782 C C . TRP A 1 43 ? -5.840 -5.541 -1.772 1.00 0.00 43 TRP A C 8
ATOM 13783 O O . TRP A 1 43 ? -5.265 -6.309 -1.029 1.00 0.00 43 TRP A O 8
ATOM 13804 N N . ASN A 1 44 ? -5.424 -5.363 -2.991 1.00 0.00 44 ASN A N 8
ATOM 13805 C CA . ASN A 1 44 ? -4.235 -6.125 -3.472 1.00 0.00 44 ASN A CA 8
ATOM 13806 C C . ASN A 1 44 ? -2.974 -5.618 -2.764 1.00 0.00 44 ASN A C 8
ATOM 13807 O O . ASN A 1 44 ? -2.019 -6.348 -2.587 1.00 0.00 44 ASN A O 8
ATOM 13818 N N . ASN A 1 45 ? -2.961 -4.370 -2.367 1.00 0.00 45 ASN A N 8
ATOM 13819 C CA . ASN A 1 45 ? -1.760 -3.793 -1.676 1.00 0.00 45 ASN A CA 8
ATOM 13820 C C . ASN A 1 45 ? -2.002 -3.722 -0.169 1.00 0.00 45 ASN A C 8
ATOM 13821 O O . ASN A 1 45 ? -1.314 -3.011 0.537 1.00 0.00 45 ASN A O 8
ATOM 13832 N N . TYR A 1 46 ? -2.968 -4.446 0.343 1.00 0.00 46 TYR A N 8
ATOM 13833 C CA . TYR A 1 46 ? -3.230 -4.402 1.818 1.00 0.00 46 TYR A CA 8
ATOM 13834 C C . TYR A 1 46 ? -3.739 -5.771 2.296 1.00 0.00 46 TYR A C 8
ATOM 13835 O O . TYR A 1 46 ? -3.131 -6.386 3.151 1.00 0.00 46 TYR A O 8
ATOM 13853 N N . ILE A 1 47 ? -4.829 -6.272 1.752 1.00 0.00 47 ILE A N 8
ATOM 13854 C CA . ILE A 1 47 ? -5.329 -7.620 2.193 1.00 0.00 47 ILE A CA 8
ATOM 13855 C C . ILE A 1 47 ? -5.955 -8.377 1.007 1.00 0.00 47 ILE A C 8
ATOM 13856 O O . ILE A 1 47 ? -6.937 -7.971 0.422 1.00 0.00 47 ILE A O 8
ATOM 13872 N N . ASN A 1 48 ? -5.367 -9.491 0.664 1.00 0.00 48 ASN A N 8
ATOM 13873 C CA . ASN A 1 48 ? -5.888 -10.333 -0.452 1.00 0.00 48 ASN A CA 8
ATOM 13874 C C . ASN A 1 48 ? -5.088 -11.650 -0.511 1.00 0.00 48 ASN A C 8
ATOM 13875 O O . ASN A 1 48 ? -5.665 -12.716 -0.597 1.00 0.00 48 ASN A O 8
ATOM 13886 N N . PRO A 1 49 ? -3.774 -11.588 -0.480 1.00 0.00 49 PRO A N 8
ATOM 13887 C CA . PRO A 1 49 ? -2.902 -12.784 -0.548 1.00 0.00 49 PRO A CA 8
ATOM 13888 C C . PRO A 1 49 ? -2.358 -13.194 0.831 1.00 0.00 49 PRO A C 8
ATOM 13889 O O . PRO A 1 49 ? -1.694 -14.201 0.961 1.00 0.00 49 PRO A O 8
ATOM 13900 N N . ALA A 1 50 ? -2.615 -12.410 1.847 1.00 0.00 50 ALA A N 8
ATOM 13901 C CA . ALA A 1 50 ? -2.094 -12.744 3.207 1.00 0.00 50 ALA A CA 8
ATOM 13902 C C . ALA A 1 50 ? -0.581 -12.501 3.217 1.00 0.00 50 ALA A C 8
ATOM 13903 O O . ALA A 1 50 ? 0.209 -13.387 3.473 1.00 0.00 50 ALA A O 8
ATOM 13910 N N . LEU A 1 51 ? -0.184 -11.293 2.920 1.00 0.00 51 LEU A N 8
ATOM 13911 C CA . LEU A 1 51 ? 1.271 -10.943 2.881 1.00 0.00 51 LEU A CA 8
ATOM 13912 C C . LEU A 1 51 ? 1.713 -10.438 4.259 1.00 0.00 51 LEU A C 8
ATOM 13913 O O . LEU A 1 51 ? 2.617 -9.635 4.379 1.00 0.00 51 LEU A O 8
ATOM 13929 N N . ARG A 1 52 ? 1.091 -10.912 5.303 1.00 0.00 52 ARG A N 8
ATOM 13930 C CA . ARG A 1 52 ? 1.488 -10.467 6.667 1.00 0.00 52 ARG A CA 8
ATOM 13931 C C . ARG A 1 52 ? 2.979 -10.749 6.873 1.00 0.00 52 ARG A C 8
ATOM 13932 O O . ARG A 1 52 ? 3.564 -10.363 7.866 1.00 0.00 52 ARG A O 8
ATOM 13953 N N . THR A 1 53 ? 3.598 -11.423 5.936 1.00 0.00 53 THR A N 8
ATOM 13954 C CA . THR A 1 53 ? 5.053 -11.738 6.062 1.00 0.00 53 THR A CA 8
ATOM 13955 C C . THR A 1 53 ? 5.656 -11.904 4.664 1.00 0.00 53 THR A C 8
ATOM 13956 O O . THR A 1 53 ? 6.057 -12.983 4.275 1.00 0.00 53 THR A O 8
ATOM 13967 N N . ASP A 1 54 ? 5.718 -10.835 3.908 1.00 0.00 54 ASP A N 8
ATOM 13968 C CA . ASP A 1 54 ? 6.290 -10.891 2.521 1.00 0.00 54 ASP A CA 8
ATOM 13969 C C . ASP A 1 54 ? 7.283 -9.743 2.343 1.00 0.00 54 ASP A C 8
ATOM 13970 O O . ASP A 1 54 ? 7.070 -8.858 1.541 1.00 0.00 54 ASP A O 8
ATOM 13979 N N . PRO A 1 55 ? 8.361 -9.745 3.088 1.00 0.00 55 PRO A N 8
ATOM 13980 C CA . PRO A 1 55 ? 9.390 -8.667 3.005 1.00 0.00 55 PRO A CA 8
ATOM 13981 C C . PRO A 1 55 ? 10.205 -8.746 1.711 1.00 0.00 55 PRO A C 8
ATOM 13982 O O . PRO A 1 55 ? 10.627 -9.806 1.292 1.00 0.00 55 PRO A O 8
ATOM 13993 N N . TRP A 1 56 ? 10.428 -7.629 1.076 1.00 0.00 56 TRP A N 8
ATOM 13994 C CA . TRP A 1 56 ? 11.217 -7.634 -0.191 1.00 0.00 56 TRP A CA 8
ATOM 13995 C C . TRP A 1 56 ? 12.706 -7.805 0.135 1.00 0.00 56 TRP A C 8
ATOM 13996 O O . TRP A 1 56 ? 13.090 -7.936 1.281 1.00 0.00 56 TRP A O 8
ATOM 14017 N N . SER A 1 57 ? 13.537 -7.827 -0.881 1.00 0.00 57 SER A N 8
ATOM 14018 C CA . SER A 1 57 ? 15.015 -8.016 -0.687 1.00 0.00 57 SER A CA 8
ATOM 14019 C C . SER A 1 57 ? 15.754 -6.753 -1.173 1.00 0.00 57 SER A C 8
ATOM 14020 O O . SER A 1 57 ? 15.135 -5.819 -1.643 1.00 0.00 57 SER A O 8
ATOM 14028 N N . PRO A 1 58 ? 17.064 -6.716 -1.058 1.00 0.00 58 PRO A N 8
ATOM 14029 C CA . PRO A 1 58 ? 17.870 -5.535 -1.494 1.00 0.00 58 PRO A CA 8
ATOM 14030 C C . PRO A 1 58 ? 17.476 -5.039 -2.893 1.00 0.00 58 PRO A C 8
ATOM 14031 O O . PRO A 1 58 ? 17.788 -3.930 -3.280 1.00 0.00 58 PRO A O 8
ATOM 14042 N N . GLU A 1 59 ? 16.785 -5.850 -3.645 1.00 0.00 59 GLU A N 8
ATOM 14043 C CA . GLU A 1 59 ? 16.360 -5.428 -5.004 1.00 0.00 59 GLU A CA 8
ATOM 14044 C C . GLU A 1 59 ? 15.498 -4.179 -4.871 1.00 0.00 59 GLU A C 8
ATOM 14045 O O . GLU A 1 59 ? 15.699 -3.200 -5.556 1.00 0.00 59 GLU A O 8
ATOM 14057 N N . GLU A 1 60 ? 14.549 -4.197 -3.975 1.00 0.00 60 GLU A N 8
ATOM 14058 C CA . GLU A 1 60 ? 13.697 -2.996 -3.790 1.00 0.00 60 GLU A CA 8
ATOM 14059 C C . GLU A 1 60 ? 14.529 -1.926 -3.076 1.00 0.00 60 GLU A C 8
ATOM 14060 O O . GLU A 1 60 ? 14.444 -0.756 -3.373 1.00 0.00 60 GLU A O 8
ATOM 14072 N N . ASP A 1 61 ? 15.357 -2.312 -2.148 1.00 0.00 61 ASP A N 8
ATOM 14073 C CA . ASP A 1 61 ? 16.188 -1.293 -1.445 1.00 0.00 61 ASP A CA 8
ATOM 14074 C C . ASP A 1 61 ? 16.934 -0.451 -2.487 1.00 0.00 61 ASP A C 8
ATOM 14075 O O . ASP A 1 61 ? 16.970 0.760 -2.410 1.00 0.00 61 ASP A O 8
ATOM 14084 N N . MET A 1 62 ? 17.526 -1.088 -3.462 1.00 0.00 62 MET A N 8
ATOM 14085 C CA . MET A 1 62 ? 18.265 -0.338 -4.515 1.00 0.00 62 MET A CA 8
ATOM 14086 C C . MET A 1 62 ? 17.291 0.185 -5.573 1.00 0.00 62 MET A C 8
ATOM 14087 O O . MET A 1 62 ? 17.392 1.313 -6.013 1.00 0.00 62 MET A O 8
ATOM 14101 N N . LEU A 1 63 ? 16.357 -0.623 -6.000 1.00 0.00 63 LEU A N 8
ATOM 14102 C CA . LEU A 1 63 ? 15.394 -0.155 -7.046 1.00 0.00 63 LEU A CA 8
ATOM 14103 C C . LEU A 1 63 ? 14.379 0.817 -6.431 1.00 0.00 63 LEU A C 8
ATOM 14104 O O . LEU A 1 63 ? 14.176 1.908 -6.925 1.00 0.00 63 LEU A O 8
ATOM 14120 N N . LEU A 1 64 ? 13.742 0.435 -5.358 1.00 0.00 64 LEU A N 8
ATOM 14121 C CA . LEU A 1 64 ? 12.744 1.344 -4.717 1.00 0.00 64 LEU A CA 8
ATOM 14122 C C . LEU A 1 64 ? 13.411 2.697 -4.434 1.00 0.00 64 LEU A C 8
ATOM 14123 O O . LEU A 1 64 ? 12.843 3.737 -4.676 1.00 0.00 64 LEU A O 8
ATOM 14139 N N . ASP A 1 65 ? 14.621 2.695 -3.938 1.00 0.00 65 ASP A N 8
ATOM 14140 C CA . ASP A 1 65 ? 15.309 3.994 -3.655 1.00 0.00 65 ASP A CA 8
ATOM 14141 C C . ASP A 1 65 ? 15.198 4.909 -4.880 1.00 0.00 65 ASP A C 8
ATOM 14142 O O . ASP A 1 65 ? 15.149 6.117 -4.766 1.00 0.00 65 ASP A O 8
ATOM 14151 N N . GLN A 1 66 ? 15.145 4.335 -6.051 1.00 0.00 66 GLN A N 8
ATOM 14152 C CA . GLN A 1 66 ? 15.022 5.159 -7.288 1.00 0.00 66 GLN A CA 8
ATOM 14153 C C . GLN A 1 66 ? 13.569 5.618 -7.452 1.00 0.00 66 GLN A C 8
ATOM 14154 O O . GLN A 1 66 ? 13.303 6.720 -7.890 1.00 0.00 66 GLN A O 8
ATOM 14168 N N . LYS A 1 67 ? 12.626 4.782 -7.105 1.00 0.00 67 LYS A N 8
ATOM 14169 C CA . LYS A 1 67 ? 11.191 5.174 -7.242 1.00 0.00 67 LYS A CA 8
ATOM 14170 C C . LYS A 1 67 ? 10.825 6.142 -6.111 1.00 0.00 67 LYS A C 8
ATOM 14171 O O . LYS A 1 67 ? 10.349 7.235 -6.344 1.00 0.00 67 LYS A O 8
ATOM 14190 N N . TYR A 1 68 ? 11.062 5.751 -4.887 1.00 0.00 68 TYR A N 8
ATOM 14191 C CA . TYR A 1 68 ? 10.751 6.643 -3.732 1.00 0.00 68 TYR A CA 8
ATOM 14192 C C . TYR A 1 68 ? 11.415 8.004 -3.980 1.00 0.00 68 TYR A C 8
ATOM 14193 O O . TYR A 1 68 ? 10.876 9.041 -3.654 1.00 0.00 68 TYR A O 8
ATOM 14211 N N . ALA A 1 69 ? 12.578 8.001 -4.560 1.00 0.00 69 ALA A N 8
ATOM 14212 C CA . ALA A 1 69 ? 13.274 9.283 -4.837 1.00 0.00 69 ALA A CA 8
ATOM 14213 C C . ALA A 1 69 ? 12.341 10.191 -5.641 1.00 0.00 69 ALA A C 8
ATOM 14214 O O . ALA A 1 69 ? 12.349 11.397 -5.496 1.00 0.00 69 ALA A O 8
ATOM 14221 N N . GLU A 1 70 ? 11.534 9.609 -6.490 1.00 0.00 70 GLU A N 8
ATOM 14222 C CA . GLU A 1 70 ? 10.585 10.407 -7.318 1.00 0.00 70 GLU A CA 8
ATOM 14223 C C . GLU A 1 70 ? 9.227 10.502 -6.613 1.00 0.00 70 GLU A C 8
ATOM 14224 O O . GLU A 1 70 ? 8.672 11.571 -6.456 1.00 0.00 70 GLU A O 8
ATOM 14236 N N . TYR A 1 71 ? 8.675 9.384 -6.215 1.00 0.00 71 TYR A N 8
ATOM 14237 C CA . TYR A 1 71 ? 7.334 9.393 -5.551 1.00 0.00 71 TYR A CA 8
ATOM 14238 C C . TYR A 1 71 ? 7.461 9.672 -4.051 1.00 0.00 71 TYR A C 8
ATOM 14239 O O . TYR A 1 71 ? 6.665 10.392 -3.483 1.00 0.00 71 TYR A O 8
ATOM 14257 N N . GLY A 1 72 ? 8.440 9.109 -3.396 1.00 0.00 72 GLY A N 8
ATOM 14258 C CA . GLY A 1 72 ? 8.589 9.348 -1.925 1.00 0.00 72 GLY A CA 8
ATOM 14259 C C . GLY A 1 72 ? 7.792 8.282 -1.168 1.00 0.00 72 GLY A C 8
ATOM 14260 O O . GLY A 1 72 ? 7.484 7.239 -1.710 1.00 0.00 72 GLY A O 8
ATOM 14264 N N . PRO A 1 73 ? 7.458 8.528 0.074 1.00 0.00 73 PRO A N 8
ATOM 14265 C CA . PRO A 1 73 ? 6.685 7.553 0.901 1.00 0.00 73 PRO A CA 8
ATOM 14266 C C . PRO A 1 73 ? 5.303 7.229 0.308 1.00 0.00 73 PRO A C 8
ATOM 14267 O O . PRO A 1 73 ? 4.410 6.802 1.013 1.00 0.00 73 PRO A O 8
ATOM 14278 N N . LYS A 1 74 ? 5.114 7.413 -0.974 1.00 0.00 74 LYS A N 8
ATOM 14279 C CA . LYS A 1 74 ? 3.789 7.098 -1.577 1.00 0.00 74 LYS A CA 8
ATOM 14280 C C . LYS A 1 74 ? 3.724 5.599 -1.857 1.00 0.00 74 LYS A C 8
ATOM 14281 O O . LYS A 1 74 ? 3.631 5.172 -2.991 1.00 0.00 74 LYS A O 8
ATOM 14300 N N . TRP A 1 75 ? 3.780 4.797 -0.831 1.00 0.00 75 TRP A N 8
ATOM 14301 C CA . TRP A 1 75 ? 3.734 3.326 -1.026 1.00 0.00 75 TRP A CA 8
ATOM 14302 C C . TRP A 1 75 ? 2.532 2.953 -1.902 1.00 0.00 75 TRP A C 8
ATOM 14303 O O . TRP A 1 75 ? 2.401 1.833 -2.352 1.00 0.00 75 TRP A O 8
ATOM 14324 N N . ASN A 1 76 ? 1.662 3.887 -2.147 1.00 0.00 76 ASN A N 8
ATOM 14325 C CA . ASN A 1 76 ? 0.472 3.598 -2.994 1.00 0.00 76 ASN A CA 8
ATOM 14326 C C . ASN A 1 76 ? 0.936 3.356 -4.428 1.00 0.00 76 ASN A C 8
ATOM 14327 O O . ASN A 1 76 ? 0.417 2.511 -5.127 1.00 0.00 76 ASN A O 8
ATOM 14338 N N . LYS A 1 77 ? 1.920 4.093 -4.868 1.00 0.00 77 LYS A N 8
ATOM 14339 C CA . LYS A 1 77 ? 2.439 3.912 -6.252 1.00 0.00 77 LYS A CA 8
ATOM 14340 C C . LYS A 1 77 ? 3.472 2.790 -6.247 1.00 0.00 77 LYS A C 8
ATOM 14341 O O . LYS A 1 77 ? 3.587 2.031 -7.188 1.00 0.00 77 LYS A O 8
ATOM 14360 N N . ILE A 1 78 ? 4.229 2.687 -5.193 1.00 0.00 78 ILE A N 8
ATOM 14361 C CA . ILE A 1 78 ? 5.264 1.623 -5.122 1.00 0.00 78 ILE A CA 8
ATOM 14362 C C . ILE A 1 78 ? 4.584 0.255 -5.033 1.00 0.00 78 ILE A C 8
ATOM 14363 O O . ILE A 1 78 ? 4.845 -0.628 -5.818 1.00 0.00 78 ILE A O 8
ATOM 14379 N N . SER A 1 79 ? 3.713 0.076 -4.079 1.00 0.00 79 SER A N 8
ATOM 14380 C CA . SER A 1 79 ? 3.013 -1.238 -3.938 1.00 0.00 79 SER A CA 8
ATOM 14381 C C . SER A 1 79 ? 2.446 -1.690 -5.288 1.00 0.00 79 SER A C 8
ATOM 14382 O O . SER A 1 79 ? 2.230 -2.865 -5.515 1.00 0.00 79 SER A O 8
ATOM 14390 N N . LYS A 1 80 ? 2.194 -0.775 -6.181 1.00 0.00 80 LYS A N 8
ATOM 14391 C CA . LYS A 1 80 ? 1.631 -1.158 -7.508 1.00 0.00 80 LYS A CA 8
ATOM 14392 C C . LYS A 1 80 ? 2.748 -1.714 -8.384 1.00 0.00 80 LYS A C 8
ATOM 14393 O O . LYS A 1 80 ? 2.506 -2.414 -9.348 1.00 0.00 80 LYS A O 8
ATOM 14412 N N . PHE A 1 81 ? 3.975 -1.416 -8.054 1.00 0.00 81 PHE A N 8
ATOM 14413 C CA . PHE A 1 81 ? 5.115 -1.930 -8.861 1.00 0.00 81 PHE A CA 8
ATOM 14414 C C . PHE A 1 81 ? 5.485 -3.310 -8.317 1.00 0.00 81 PHE A C 8
ATOM 14415 O O . PHE A 1 81 ? 6.172 -4.085 -8.951 1.00 0.00 81 PHE A O 8
ATOM 14432 N N . LEU A 1 82 ? 5.024 -3.606 -7.134 1.00 0.00 82 LEU A N 8
ATOM 14433 C CA . LEU A 1 82 ? 5.319 -4.923 -6.494 1.00 0.00 82 LEU A CA 8
ATOM 14434 C C . LEU A 1 82 ? 4.130 -5.858 -6.733 1.00 0.00 82 LEU A C 8
ATOM 14435 O O . LEU A 1 82 ? 4.235 -6.840 -7.438 1.00 0.00 82 LEU A O 8
ATOM 14451 N N . LYS A 1 83 ? 3.000 -5.554 -6.143 1.00 0.00 83 LYS A N 8
ATOM 14452 C CA . LYS A 1 83 ? 1.788 -6.406 -6.316 1.00 0.00 83 LYS A CA 8
ATOM 14453 C C . LYS A 1 83 ? 1.948 -7.650 -5.449 1.00 0.00 83 LYS A C 8
ATOM 14454 O O . LYS A 1 83 ? 1.070 -8.487 -5.378 1.00 0.00 83 LYS A O 8
ATOM 14473 N N . ASN A 1 84 ? 3.073 -7.765 -4.785 1.00 0.00 84 ASN A N 8
ATOM 14474 C CA . ASN A 1 84 ? 3.333 -8.942 -3.902 1.00 0.00 84 ASN A CA 8
ATOM 14475 C C . ASN A 1 84 ? 3.341 -8.483 -2.442 1.00 0.00 84 ASN A C 8
ATOM 14476 O O . ASN A 1 84 ? 3.107 -9.265 -1.540 1.00 0.00 84 ASN A O 8
ATOM 14487 N N . ARG A 1 85 ? 3.607 -7.218 -2.204 1.00 0.00 85 ARG A N 8
ATOM 14488 C CA . ARG A 1 85 ? 3.633 -6.683 -0.802 1.00 0.00 85 ARG A CA 8
ATOM 14489 C C . ARG A 1 85 ? 2.555 -5.623 -0.636 1.00 0.00 85 ARG A C 8
ATOM 14490 O O . ARG A 1 85 ? 1.830 -5.300 -1.557 1.00 0.00 85 ARG A O 8
ATOM 14511 N N . SER A 1 86 ? 2.441 -5.097 0.555 1.00 0.00 86 SER A N 8
ATOM 14512 C CA . SER A 1 86 ? 1.417 -4.066 0.863 1.00 0.00 86 SER A CA 8
ATOM 14513 C C . SER A 1 86 ? 2.130 -2.837 1.398 1.00 0.00 86 SER A C 8
ATOM 14514 O O . SER A 1 86 ? 3.257 -2.895 1.837 1.00 0.00 86 SER A O 8
ATOM 14522 N N . ASP A 1 87 ? 1.471 -1.733 1.374 1.00 0.00 87 ASP A N 8
ATOM 14523 C CA . ASP A 1 87 ? 2.092 -0.487 1.880 1.00 0.00 87 ASP A CA 8
ATOM 14524 C C . ASP A 1 87 ? 2.516 -0.700 3.328 1.00 0.00 87 ASP A C 8
ATOM 14525 O O . ASP A 1 87 ? 3.556 -0.243 3.761 1.00 0.00 87 ASP A O 8
ATOM 14534 N N . ASN A 1 88 ? 1.720 -1.404 4.072 1.00 0.00 88 ASN A N 8
ATOM 14535 C CA . ASN A 1 88 ? 2.066 -1.669 5.492 1.00 0.00 88 ASN A CA 8
ATOM 14536 C C . ASN A 1 88 ? 3.396 -2.420 5.550 1.00 0.00 88 ASN A C 8
ATOM 14537 O O . ASN A 1 88 ? 4.147 -2.292 6.493 1.00 0.00 88 ASN A O 8
ATOM 14548 N N . ASN A 1 89 ? 3.701 -3.206 4.546 1.00 0.00 89 ASN A N 8
ATOM 14549 C CA . ASN A 1 89 ? 4.982 -3.959 4.544 1.00 0.00 89 ASN A CA 8
ATOM 14550 C C . ASN A 1 89 ? 6.098 -3.055 4.028 1.00 0.00 89 ASN A C 8
ATOM 14551 O O . ASN A 1 89 ? 7.219 -3.098 4.492 1.00 0.00 89 ASN A O 8
ATOM 14562 N N . ILE A 1 90 ? 5.792 -2.248 3.054 1.00 0.00 90 ILE A N 8
ATOM 14563 C CA . ILE A 1 90 ? 6.816 -1.339 2.476 1.00 0.00 90 ILE A CA 8
ATOM 14564 C C . ILE A 1 90 ? 7.123 -0.229 3.477 1.00 0.00 90 ILE A C 8
ATOM 14565 O O . ILE A 1 90 ? 8.260 0.009 3.832 1.00 0.00 90 ILE A O 8
ATOM 14581 N N . ARG A 1 91 ? 6.111 0.441 3.943 1.00 0.00 91 ARG A N 8
ATOM 14582 C CA . ARG A 1 91 ? 6.326 1.527 4.937 1.00 0.00 91 ARG A CA 8
ATOM 14583 C C . ARG A 1 91 ? 7.013 0.938 6.164 1.00 0.00 91 ARG A C 8
ATOM 14584 O O . ARG A 1 91 ? 7.780 1.592 6.842 1.00 0.00 91 ARG A O 8
ATOM 14605 N N . ASN A 1 92 ? 6.717 -0.293 6.462 1.00 0.00 92 ASN A N 8
ATOM 14606 C CA . ASN A 1 92 ? 7.319 -0.949 7.663 1.00 0.00 92 ASN A CA 8
ATOM 14607 C C . ASN A 1 92 ? 8.703 -1.500 7.332 1.00 0.00 92 ASN A C 8
ATOM 14608 O O . ASN A 1 92 ? 9.623 -1.389 8.116 1.00 0.00 92 ASN A O 8
ATOM 14619 N N . ARG A 1 93 ? 8.869 -2.106 6.187 1.00 0.00 93 ARG A N 8
ATOM 14620 C CA . ARG A 1 93 ? 10.207 -2.667 5.844 1.00 0.00 93 ARG A CA 8
ATOM 14621 C C . ARG A 1 93 ? 11.147 -1.530 5.444 1.00 0.00 93 ARG A C 8
ATOM 14622 O O . ARG A 1 93 ? 12.335 -1.574 5.695 1.00 0.00 93 ARG A O 8
ATOM 14643 N N . TRP A 1 94 ? 10.622 -0.508 4.832 1.00 0.00 94 TRP A N 8
ATOM 14644 C CA . TRP A 1 94 ? 11.474 0.643 4.423 1.00 0.00 94 TRP A CA 8
ATOM 14645 C C . TRP A 1 94 ? 11.784 1.505 5.648 1.00 0.00 94 TRP A C 8
ATOM 14646 O O . TRP A 1 94 ? 12.891 1.968 5.827 1.00 0.00 94 TRP A O 8
ATOM 14667 N N . MET A 1 95 ? 10.814 1.726 6.493 1.00 0.00 95 MET A N 8
ATOM 14668 C CA . MET A 1 95 ? 11.059 2.560 7.704 1.00 0.00 95 MET A CA 8
ATOM 14669 C C . MET A 1 95 ? 11.967 1.802 8.676 1.00 0.00 95 MET A C 8
ATOM 14670 O O . MET A 1 95 ? 12.674 2.395 9.467 1.00 0.00 95 MET A O 8
ATOM 14684 N N . MET A 1 96 ? 11.962 0.497 8.620 1.00 0.00 96 MET A N 8
ATOM 14685 C CA . MET A 1 96 ? 12.832 -0.296 9.533 1.00 0.00 96 MET A CA 8
ATOM 14686 C C . MET A 1 96 ? 14.248 -0.312 8.968 1.00 0.00 96 MET A C 8
ATOM 14687 O O . MET A 1 96 ? 15.220 -0.225 9.692 1.00 0.00 96 MET A O 8
ATOM 14701 N N . ILE A 1 97 ? 14.371 -0.420 7.671 1.00 0.00 97 ILE A N 8
ATOM 14702 C CA . ILE A 1 97 ? 15.721 -0.438 7.045 1.00 0.00 97 ILE A CA 8
ATOM 14703 C C . ILE A 1 97 ? 16.199 0.998 6.841 1.00 0.00 97 ILE A C 8
ATOM 14704 O O . ILE A 1 97 ? 17.382 1.277 6.859 1.00 0.00 97 ILE A O 8
ATOM 14720 N N . ALA A 1 98 ? 15.289 1.915 6.653 1.00 0.00 98 ALA A N 8
ATOM 14721 C CA . ALA A 1 98 ? 15.695 3.333 6.454 1.00 0.00 98 ALA A CA 8
ATOM 14722 C C . ALA A 1 98 ? 16.119 3.918 7.799 1.00 0.00 98 ALA A C 8
ATOM 14723 O O . ALA A 1 98 ? 16.783 4.934 7.867 1.00 0.00 98 ALA A O 8
ATOM 14730 N N . ARG A 1 99 ? 15.742 3.278 8.872 1.00 0.00 99 ARG A N 8
ATOM 14731 C CA . ARG A 1 99 ? 16.124 3.784 10.214 1.00 0.00 99 ARG A CA 8
ATOM 14732 C C . ARG A 1 99 ? 17.606 3.506 10.437 1.00 0.00 99 ARG A C 8
ATOM 14733 O O . ARG A 1 99 ? 18.253 4.126 11.257 1.00 0.00 99 ARG A O 8
ATOM 14754 N N . HIS A 1 100 ? 18.150 2.568 9.706 1.00 0.00 100 HIS A N 8
ATOM 14755 C CA . HIS A 1 100 ? 19.592 2.233 9.860 1.00 0.00 100 HIS A CA 8
ATOM 14756 C C . HIS A 1 100 ? 20.416 3.183 8.995 1.00 0.00 100 HIS A C 8
ATOM 14757 O O . HIS A 1 100 ? 21.495 3.600 9.366 1.00 0.00 100 HIS A O 8
ATOM 14772 N N . ARG A 1 101 ? 19.909 3.529 7.842 1.00 0.00 101 ARG A N 8
ATOM 14773 C CA . ARG A 1 101 ? 20.653 4.456 6.943 1.00 0.00 101 ARG A CA 8
ATOM 14774 C C . ARG A 1 101 ? 20.407 5.898 7.397 1.00 0.00 101 ARG A C 8
ATOM 14775 O O . ARG A 1 101 ? 21.127 6.807 7.034 1.00 0.00 101 ARG A O 8
ATOM 14796 N N . ALA A 1 102 ? 19.393 6.110 8.191 1.00 0.00 102 ALA A N 8
ATOM 14797 C CA . ALA A 1 102 ? 19.096 7.488 8.672 1.00 0.00 102 ALA A CA 8
ATOM 14798 C C . ALA A 1 102 ? 20.115 7.885 9.740 1.00 0.00 102 ALA A C 8
ATOM 14799 O O . ALA A 1 102 ? 20.210 9.033 10.126 1.00 0.00 102 ALA A O 8
ATOM 14806 N N . LYS A 1 103 ? 20.884 6.943 10.221 1.00 0.00 103 LYS A N 8
ATOM 14807 C CA . LYS A 1 103 ? 21.903 7.254 11.261 1.00 0.00 103 LYS A CA 8
ATOM 14808 C C . LYS A 1 103 ? 23.184 7.722 10.572 1.00 0.00 103 LYS A C 8
ATOM 14809 O O . LYS A 1 103 ? 24.272 7.505 11.060 1.00 0.00 103 LYS A O 8
ATOM 14828 N N . HIS A 1 104 ? 23.051 8.362 9.439 1.00 0.00 104 HIS A N 8
ATOM 14829 C CA . HIS A 1 104 ? 24.237 8.858 8.691 1.00 0.00 104 HIS A CA 8
ATOM 14830 C C . HIS A 1 104 ? 25.124 7.680 8.268 1.00 0.00 104 HIS A C 8
ATOM 14831 O O . HIS A 1 104 ? 25.227 7.361 7.101 1.00 0.00 104 HIS A O 8
ATOM 14846 N N . GLN A 1 105 ? 25.761 7.033 9.205 1.00 0.00 105 GLN A N 8
ATOM 14847 C CA . GLN A 1 105 ? 26.639 5.877 8.857 1.00 0.00 105 GLN A CA 8
ATOM 14848 C C . GLN A 1 105 ? 27.625 6.288 7.759 1.00 0.00 105 GLN A C 8
ATOM 14849 O O . GLN A 1 105 ? 28.713 6.754 8.034 1.00 0.00 105 GLN A O 8
ATOM 14863 N N . LYS A 1 106 ? 27.255 6.123 6.517 1.00 0.00 106 LYS A N 8
ATOM 14864 C CA . LYS A 1 106 ? 28.174 6.507 5.409 1.00 0.00 106 LYS A CA 8
ATOM 14865 C C . LYS A 1 106 ? 28.410 8.019 5.443 1.00 0.00 106 LYS A C 8
ATOM 14866 O O . LYS A 1 106 ? 29.531 8.480 5.508 1.00 0.00 106 LYS A O 8
ATOM 14885 N N . SER A 1 107 ? 27.360 8.793 5.399 1.00 0.00 107 SER A N 8
ATOM 14886 C CA . SER A 1 107 ? 27.525 10.274 5.428 1.00 0.00 107 SER A CA 8
ATOM 14887 C C . SER A 1 107 ? 28.309 10.675 6.679 1.00 0.00 107 SER A C 8
ATOM 14888 O O . SER A 1 107 ? 28.488 11.864 6.885 1.00 0.00 107 SER A O 8
ATOM 14897 N N . LYS A 1 1 ? -1.601 10.021 2.450 1.00 0.00 1 LYS A N 9
ATOM 14898 C CA . LYS A 1 1 ? -1.487 8.836 1.553 1.00 0.00 1 LYS A CA 9
ATOM 14899 C C . LYS A 1 1 ? -2.683 8.815 0.591 1.00 0.00 1 LYS A C 9
ATOM 14900 O O . LYS A 1 1 ? -2.942 9.775 -0.107 1.00 0.00 1 LYS A O 9
ATOM 14921 N N . VAL A 1 2 ? -3.416 7.733 0.546 1.00 0.00 2 VAL A N 9
ATOM 14922 C CA . VAL A 1 2 ? -4.588 7.668 -0.370 1.00 0.00 2 VAL A CA 9
ATOM 14923 C C . VAL A 1 2 ? -5.649 8.663 0.108 1.00 0.00 2 VAL A C 9
ATOM 14924 O O . VAL A 1 2 ? -5.576 9.181 1.204 1.00 0.00 2 VAL A O 9
ATOM 14937 N N . LYS A 1 3 ? -6.635 8.935 -0.702 1.00 0.00 3 LYS A N 9
ATOM 14938 C CA . LYS A 1 3 ? -7.696 9.898 -0.288 1.00 0.00 3 LYS A CA 9
ATOM 14939 C C . LYS A 1 3 ? -8.239 9.504 1.091 1.00 0.00 3 LYS A C 9
ATOM 14940 O O . LYS A 1 3 ? -8.426 10.337 1.954 1.00 0.00 3 LYS A O 9
ATOM 14959 N N . PHE A 1 4 ? -8.496 8.237 1.301 1.00 0.00 4 PHE A N 9
ATOM 14960 C CA . PHE A 1 4 ? -9.029 7.782 2.624 1.00 0.00 4 PHE A CA 9
ATOM 14961 C C . PHE A 1 4 ? -7.873 7.436 3.567 1.00 0.00 4 PHE A C 9
ATOM 14962 O O . PHE A 1 4 ? -6.753 7.218 3.150 1.00 0.00 4 PHE A O 9
ATOM 14979 N N . THR A 1 5 ? -8.146 7.397 4.847 1.00 0.00 5 THR A N 9
ATOM 14980 C CA . THR A 1 5 ? -7.086 7.083 5.853 1.00 0.00 5 THR A CA 9
ATOM 14981 C C . THR A 1 5 ? -7.005 5.579 6.084 1.00 0.00 5 THR A C 9
ATOM 14982 O O . THR A 1 5 ? -7.914 4.832 5.777 1.00 0.00 5 THR A O 9
ATOM 14993 N N . GLU A 1 6 ? -5.911 5.140 6.623 1.00 0.00 6 GLU A N 9
ATOM 14994 C CA . GLU A 1 6 ? -5.722 3.684 6.891 1.00 0.00 6 GLU A CA 9
ATOM 14995 C C . GLU A 1 6 ? -6.961 3.112 7.587 1.00 0.00 6 GLU A C 9
ATOM 14996 O O . GLU A 1 6 ? -7.412 2.033 7.268 1.00 0.00 6 GLU A O 9
ATOM 15008 N N . GLU A 1 7 ? -7.521 3.824 8.533 1.00 0.00 7 GLU A N 9
ATOM 15009 C CA . GLU A 1 7 ? -8.729 3.312 9.241 1.00 0.00 7 GLU A CA 9
ATOM 15010 C C . GLU A 1 7 ? -9.766 2.843 8.211 1.00 0.00 7 GLU A C 9
ATOM 15011 O O . GLU A 1 7 ? -10.442 1.843 8.390 1.00 0.00 7 GLU A O 9
ATOM 15023 N N . GLU A 1 8 ? -9.881 3.548 7.123 1.00 0.00 8 GLU A N 9
ATOM 15024 C CA . GLU A 1 8 ? -10.851 3.142 6.079 1.00 0.00 8 GLU A CA 9
ATOM 15025 C C . GLU A 1 8 ? -10.371 1.830 5.471 1.00 0.00 8 GLU A C 9
ATOM 15026 O O . GLU A 1 8 ? -11.132 0.909 5.269 1.00 0.00 8 GLU A O 9
ATOM 15038 N N . ASP A 1 9 ? -9.096 1.754 5.179 1.00 0.00 9 ASP A N 9
ATOM 15039 C CA . ASP A 1 9 ? -8.527 0.505 4.580 1.00 0.00 9 ASP A CA 9
ATOM 15040 C C . ASP A 1 9 ? -9.052 -0.711 5.352 1.00 0.00 9 ASP A C 9
ATOM 15041 O O . ASP A 1 9 ? -9.279 -1.777 4.804 1.00 0.00 9 ASP A O 9
ATOM 15050 N N . LEU A 1 10 ? -9.271 -0.537 6.624 1.00 0.00 10 LEU A N 9
ATOM 15051 C CA . LEU A 1 10 ? -9.800 -1.651 7.455 1.00 0.00 10 LEU A CA 9
ATOM 15052 C C . LEU A 1 10 ? -11.276 -1.840 7.096 1.00 0.00 10 LEU A C 9
ATOM 15053 O O . LEU A 1 10 ? -11.785 -2.944 7.042 1.00 0.00 10 LEU A O 9
ATOM 15069 N N . LYS A 1 11 ? -11.958 -0.758 6.834 1.00 0.00 11 LYS A N 9
ATOM 15070 C CA . LYS A 1 11 ? -13.391 -0.856 6.464 1.00 0.00 11 LYS A CA 9
ATOM 15071 C C . LYS A 1 11 ? -13.500 -1.673 5.173 1.00 0.00 11 LYS A C 9
ATOM 15072 O O . LYS A 1 11 ? -14.510 -2.284 4.893 1.00 0.00 11 LYS A O 9
ATOM 15091 N N . LEU A 1 12 ? -12.451 -1.695 4.394 1.00 0.00 12 LEU A N 9
ATOM 15092 C CA . LEU A 1 12 ? -12.467 -2.475 3.133 1.00 0.00 12 LEU A CA 9
ATOM 15093 C C . LEU A 1 12 ? -12.385 -3.955 3.467 1.00 0.00 12 LEU A C 9
ATOM 15094 O O . LEU A 1 12 ? -13.107 -4.760 2.935 1.00 0.00 12 LEU A O 9
ATOM 15110 N N . GLN A 1 13 ? -11.513 -4.332 4.352 1.00 0.00 13 GLN A N 9
ATOM 15111 C CA . GLN A 1 13 ? -11.412 -5.781 4.692 1.00 0.00 13 GLN A CA 9
ATOM 15112 C C . GLN A 1 13 ? -12.807 -6.300 5.062 1.00 0.00 13 GLN A C 9
ATOM 15113 O O . GLN A 1 13 ? -13.181 -7.404 4.722 1.00 0.00 13 GLN A O 9
ATOM 15127 N N . GLN A 1 14 ? -13.584 -5.505 5.745 1.00 0.00 14 GLN A N 9
ATOM 15128 C CA . GLN A 1 14 ? -14.961 -5.952 6.132 1.00 0.00 14 GLN A CA 9
ATOM 15129 C C . GLN A 1 14 ? -15.956 -5.745 4.983 1.00 0.00 14 GLN A C 9
ATOM 15130 O O . GLN A 1 14 ? -16.648 -6.656 4.579 1.00 0.00 14 GLN A O 9
ATOM 15144 N N . LEU A 1 15 ? -16.055 -4.551 4.469 1.00 0.00 15 LEU A N 9
ATOM 15145 C CA . LEU A 1 15 ? -17.028 -4.301 3.368 1.00 0.00 15 LEU A CA 9
ATOM 15146 C C . LEU A 1 15 ? -16.714 -5.240 2.213 1.00 0.00 15 LEU A C 9
ATOM 15147 O O . LEU A 1 15 ? -17.570 -5.939 1.710 1.00 0.00 15 LEU A O 9
ATOM 15163 N N . VAL A 1 16 ? -15.486 -5.258 1.795 1.00 0.00 16 VAL A N 9
ATOM 15164 C CA . VAL A 1 16 ? -15.095 -6.142 0.674 1.00 0.00 16 VAL A CA 9
ATOM 15165 C C . VAL A 1 16 ? -15.393 -7.591 1.048 1.00 0.00 16 VAL A C 9
ATOM 15166 O O . VAL A 1 16 ? -15.763 -8.386 0.208 1.00 0.00 16 VAL A O 9
ATOM 15179 N N . MET A 1 17 ? -15.253 -7.955 2.299 1.00 0.00 17 MET A N 9
ATOM 15180 C CA . MET A 1 17 ? -15.557 -9.354 2.676 1.00 0.00 17 MET A CA 9
ATOM 15181 C C . MET A 1 17 ? -17.039 -9.610 2.395 1.00 0.00 17 MET A C 9
ATOM 15182 O O . MET A 1 17 ? -17.439 -10.707 2.061 1.00 0.00 17 MET A O 9
ATOM 15196 N N . ARG A 1 18 ? -17.860 -8.597 2.521 1.00 0.00 18 ARG A N 9
ATOM 15197 C CA . ARG A 1 18 ? -19.315 -8.777 2.250 1.00 0.00 18 ARG A CA 9
ATOM 15198 C C . ARG A 1 18 ? -19.557 -8.786 0.735 1.00 0.00 18 ARG A C 9
ATOM 15199 O O . ARG A 1 18 ? -20.508 -9.371 0.256 1.00 0.00 18 ARG A O 9
ATOM 15220 N N . TYR A 1 19 ? -18.703 -8.138 -0.024 1.00 0.00 19 TYR A N 9
ATOM 15221 C CA . TYR A 1 19 ? -18.872 -8.096 -1.514 1.00 0.00 19 TYR A CA 9
ATOM 15222 C C . TYR A 1 19 ? -17.926 -9.107 -2.165 1.00 0.00 19 TYR A C 9
ATOM 15223 O O . TYR A 1 19 ? -17.953 -9.317 -3.362 1.00 0.00 19 TYR A O 9
ATOM 15241 N N . GLY A 1 20 ? -17.086 -9.731 -1.386 1.00 0.00 20 GLY A N 9
ATOM 15242 C CA . GLY A 1 20 ? -16.128 -10.725 -1.947 1.00 0.00 20 GLY A CA 9
ATOM 15243 C C . GLY A 1 20 ? -14.919 -9.989 -2.519 1.00 0.00 20 GLY A C 9
ATOM 15244 O O . GLY A 1 20 ? -13.837 -10.053 -1.978 1.00 0.00 20 GLY A O 9
ATOM 15248 N N . ALA A 1 21 ? -15.121 -9.282 -3.606 1.00 0.00 21 ALA A N 9
ATOM 15249 C CA . ALA A 1 21 ? -14.016 -8.505 -4.270 1.00 0.00 21 ALA A CA 9
ATOM 15250 C C . ALA A 1 21 ? -14.392 -8.274 -5.743 1.00 0.00 21 ALA A C 9
ATOM 15251 O O . ALA A 1 21 ? -13.620 -8.543 -6.642 1.00 0.00 21 ALA A O 9
ATOM 15258 N N . LYS A 1 22 ? -15.577 -7.784 -6.006 1.00 0.00 22 LYS A N 9
ATOM 15259 C CA . LYS A 1 22 ? -15.981 -7.554 -7.433 1.00 0.00 22 LYS A CA 9
ATOM 15260 C C . LYS A 1 22 ? -17.068 -6.472 -7.550 1.00 0.00 22 LYS A C 9
ATOM 15261 O O . LYS A 1 22 ? -17.392 -6.049 -8.643 1.00 0.00 22 LYS A O 9
ATOM 15280 N N . ASP A 1 23 ? -17.630 -6.009 -6.453 1.00 0.00 23 ASP A N 9
ATOM 15281 C CA . ASP A 1 23 ? -18.687 -4.943 -6.521 1.00 0.00 23 ASP A CA 9
ATOM 15282 C C . ASP A 1 23 ? -18.096 -3.636 -5.996 1.00 0.00 23 ASP A C 9
ATOM 15283 O O . ASP A 1 23 ? -18.674 -2.964 -5.167 1.00 0.00 23 ASP A O 9
ATOM 15292 N N . TRP A 1 24 ? -16.939 -3.281 -6.475 1.00 0.00 24 TRP A N 9
ATOM 15293 C CA . TRP A 1 24 ? -16.288 -2.027 -6.012 1.00 0.00 24 TRP A CA 9
ATOM 15294 C C . TRP A 1 24 ? -17.138 -0.823 -6.413 1.00 0.00 24 TRP A C 9
ATOM 15295 O O . TRP A 1 24 ? -16.929 0.279 -5.946 1.00 0.00 24 TRP A O 9
ATOM 15316 N N . ILE A 1 25 ? -18.108 -1.025 -7.261 1.00 0.00 25 ILE A N 9
ATOM 15317 C CA . ILE A 1 25 ? -18.978 0.104 -7.671 1.00 0.00 25 ILE A CA 9
ATOM 15318 C C . ILE A 1 25 ? -19.894 0.451 -6.499 1.00 0.00 25 ILE A C 9
ATOM 15319 O O . ILE A 1 25 ? -20.226 1.595 -6.273 1.00 0.00 25 ILE A O 9
ATOM 15335 N N . ARG A 1 26 ? -20.295 -0.534 -5.743 1.00 0.00 26 ARG A N 9
ATOM 15336 C CA . ARG A 1 26 ? -21.182 -0.268 -4.584 1.00 0.00 26 ARG A CA 9
ATOM 15337 C C . ARG A 1 26 ? -20.341 0.292 -3.447 1.00 0.00 26 ARG A C 9
ATOM 15338 O O . ARG A 1 26 ? -20.690 1.269 -2.818 1.00 0.00 26 ARG A O 9
ATOM 15359 N N . ILE A 1 27 ? -19.231 -0.327 -3.176 1.00 0.00 27 ILE A N 9
ATOM 15360 C CA . ILE A 1 27 ? -18.367 0.166 -2.078 1.00 0.00 27 ILE A CA 9
ATOM 15361 C C . ILE A 1 27 ? -18.008 1.629 -2.332 1.00 0.00 27 ILE A C 9
ATOM 15362 O O . ILE A 1 27 ? -17.901 2.423 -1.417 1.00 0.00 27 ILE A O 9
ATOM 15378 N N . SER A 1 28 ? -17.819 1.994 -3.570 1.00 0.00 28 SER A N 9
ATOM 15379 C CA . SER A 1 28 ? -17.462 3.406 -3.879 1.00 0.00 28 SER A CA 9
ATOM 15380 C C . SER A 1 28 ? -18.691 4.300 -3.703 1.00 0.00 28 SER A C 9
ATOM 15381 O O . SER A 1 28 ? -18.579 5.465 -3.381 1.00 0.00 28 SER A O 9
ATOM 15389 N N . GLN A 1 29 ? -19.865 3.767 -3.910 1.00 0.00 29 GLN A N 9
ATOM 15390 C CA . GLN A 1 29 ? -21.090 4.604 -3.749 1.00 0.00 29 GLN A CA 9
ATOM 15391 C C . GLN A 1 29 ? -21.196 5.060 -2.291 1.00 0.00 29 GLN A C 9
ATOM 15392 O O . GLN A 1 29 ? -21.592 6.174 -2.008 1.00 0.00 29 GLN A O 9
ATOM 15406 N N . LEU A 1 30 ? -20.833 4.217 -1.365 1.00 0.00 30 LEU A N 9
ATOM 15407 C CA . LEU A 1 30 ? -20.903 4.619 0.067 1.00 0.00 30 LEU A CA 9
ATOM 15408 C C . LEU A 1 30 ? -19.860 5.708 0.325 1.00 0.00 30 LEU A C 9
ATOM 15409 O O . LEU A 1 30 ? -20.155 6.740 0.894 1.00 0.00 30 LEU A O 9
ATOM 15425 N N . MET A 1 31 ? -18.640 5.479 -0.102 1.00 0.00 31 MET A N 9
ATOM 15426 C CA . MET A 1 31 ? -17.545 6.487 0.096 1.00 0.00 31 MET A CA 9
ATOM 15427 C C . MET A 1 31 ? -17.154 7.081 -1.258 1.00 0.00 31 MET A C 9
ATOM 15428 O O . MET A 1 31 ? -16.038 6.938 -1.708 1.00 0.00 31 MET A O 9
ATOM 15442 N N . ILE A 1 32 ? -18.063 7.751 -1.912 1.00 0.00 32 ILE A N 9
ATOM 15443 C CA . ILE A 1 32 ? -17.745 8.358 -3.240 1.00 0.00 32 ILE A CA 9
ATOM 15444 C C . ILE A 1 32 ? -16.428 9.141 -3.160 1.00 0.00 32 ILE A C 9
ATOM 15445 O O . ILE A 1 32 ? -15.855 9.517 -4.163 1.00 0.00 32 ILE A O 9
ATOM 15461 N N . THR A 1 33 ? -15.951 9.393 -1.974 1.00 0.00 33 THR A N 9
ATOM 15462 C CA . THR A 1 33 ? -14.679 10.157 -1.822 1.00 0.00 33 THR A CA 9
ATOM 15463 C C . THR A 1 33 ? -13.523 9.396 -2.481 1.00 0.00 33 THR A C 9
ATOM 15464 O O . THR A 1 33 ? -12.389 9.829 -2.444 1.00 0.00 33 THR A O 9
ATOM 15475 N N . ARG A 1 34 ? -13.793 8.266 -3.086 1.00 0.00 34 ARG A N 9
ATOM 15476 C CA . ARG A 1 34 ? -12.698 7.485 -3.746 1.00 0.00 34 ARG A CA 9
ATOM 15477 C C . ARG A 1 34 ? -13.273 6.727 -4.943 1.00 0.00 34 ARG A C 9
ATOM 15478 O O . ARG A 1 34 ? -14.470 6.549 -5.052 1.00 0.00 34 ARG A O 9
ATOM 15499 N N . ASN A 1 35 ? -12.431 6.290 -5.850 1.00 0.00 35 ASN A N 9
ATOM 15500 C CA . ASN A 1 35 ? -12.929 5.553 -7.057 1.00 0.00 35 ASN A CA 9
ATOM 15501 C C . ASN A 1 35 ? -12.808 4.035 -6.838 1.00 0.00 35 ASN A C 9
ATOM 15502 O O . ASN A 1 35 ? -11.932 3.584 -6.132 1.00 0.00 35 ASN A O 9
ATOM 15513 N N . PRO A 1 36 ? -13.665 3.237 -7.447 1.00 0.00 36 PRO A N 9
ATOM 15514 C CA . PRO A 1 36 ? -13.599 1.755 -7.300 1.00 0.00 36 PRO A CA 9
ATOM 15515 C C . PRO A 1 36 ? -12.158 1.242 -7.386 1.00 0.00 36 PRO A C 9
ATOM 15516 O O . PRO A 1 36 ? -11.738 0.387 -6.631 1.00 0.00 36 PRO A O 9
ATOM 15527 N N . ARG A 1 37 ? -11.410 1.760 -8.317 1.00 0.00 37 ARG A N 9
ATOM 15528 C CA . ARG A 1 37 ? -10.006 1.323 -8.492 1.00 0.00 37 ARG A CA 9
ATOM 15529 C C . ARG A 1 37 ? -9.172 1.699 -7.263 1.00 0.00 37 ARG A C 9
ATOM 15530 O O . ARG A 1 37 ? -8.175 1.073 -6.968 1.00 0.00 37 ARG A O 9
ATOM 15551 N N . GLN A 1 38 ? -9.553 2.729 -6.556 1.00 0.00 38 GLN A N 9
ATOM 15552 C CA . GLN A 1 38 ? -8.753 3.144 -5.368 1.00 0.00 38 GLN A CA 9
ATOM 15553 C C . GLN A 1 38 ? -8.896 2.133 -4.228 1.00 0.00 38 GLN A C 9
ATOM 15554 O O . GLN A 1 38 ? -7.924 1.785 -3.588 1.00 0.00 38 GLN A O 9
ATOM 15568 N N . CYS A 1 39 ? -10.081 1.644 -3.952 1.00 0.00 39 CYS A N 9
ATOM 15569 C CA . CYS A 1 39 ? -10.210 0.660 -2.842 1.00 0.00 39 CYS A CA 9
ATOM 15570 C C . CYS A 1 39 ? -9.738 -0.702 -3.338 1.00 0.00 39 CYS A C 9
ATOM 15571 O O . CYS A 1 39 ? -9.256 -1.520 -2.582 1.00 0.00 39 CYS A O 9
ATOM 15579 N N . ARG A 1 40 ? -9.866 -0.947 -4.612 1.00 0.00 40 ARG A N 9
ATOM 15580 C CA . ARG A 1 40 ? -9.412 -2.250 -5.162 1.00 0.00 40 ARG A CA 9
ATOM 15581 C C . ARG A 1 40 ? -7.911 -2.389 -4.912 1.00 0.00 40 ARG A C 9
ATOM 15582 O O . ARG A 1 40 ? -7.437 -3.407 -4.450 1.00 0.00 40 ARG A O 9
ATOM 15603 N N . GLU A 1 41 ? -7.162 -1.362 -5.213 1.00 0.00 41 GLU A N 9
ATOM 15604 C CA . GLU A 1 41 ? -5.692 -1.422 -4.993 1.00 0.00 41 GLU A CA 9
ATOM 15605 C C . GLU A 1 41 ? -5.413 -1.854 -3.553 1.00 0.00 41 GLU A C 9
ATOM 15606 O O . GLU A 1 41 ? -4.425 -2.503 -3.273 1.00 0.00 41 GLU A O 9
ATOM 15618 N N . ARG A 1 42 ? -6.276 -1.506 -2.635 1.00 0.00 42 ARG A N 9
ATOM 15619 C CA . ARG A 1 42 ? -6.037 -1.915 -1.218 1.00 0.00 42 ARG A CA 9
ATOM 15620 C C . ARG A 1 42 ? -6.182 -3.435 -1.090 1.00 0.00 42 ARG A C 9
ATOM 15621 O O . ARG A 1 42 ? -5.431 -4.083 -0.392 1.00 0.00 42 ARG A O 9
ATOM 15642 N N . TRP A 1 43 ? -7.152 -4.007 -1.748 1.00 0.00 43 TRP A N 9
ATOM 15643 C CA . TRP A 1 43 ? -7.362 -5.483 -1.655 1.00 0.00 43 TRP A CA 9
ATOM 15644 C C . TRP A 1 43 ? -6.043 -6.229 -1.818 1.00 0.00 43 TRP A C 9
ATOM 15645 O O . TRP A 1 43 ? -5.641 -6.957 -0.946 1.00 0.00 43 TRP A O 9
ATOM 15666 N N . ASN A 1 44 ? -5.363 -6.047 -2.913 1.00 0.00 44 ASN A N 9
ATOM 15667 C CA . ASN A 1 44 ? -4.076 -6.779 -3.122 1.00 0.00 44 ASN A CA 9
ATOM 15668 C C . ASN A 1 44 ? -2.936 -6.145 -2.327 1.00 0.00 44 ASN A C 9
ATOM 15669 O O . ASN A 1 44 ? -2.164 -6.831 -1.686 1.00 0.00 44 ASN A O 9
ATOM 15680 N N . ASN A 1 45 ? -2.791 -4.853 -2.388 1.00 0.00 45 ASN A N 9
ATOM 15681 C CA . ASN A 1 45 ? -1.663 -4.198 -1.661 1.00 0.00 45 ASN A CA 9
ATOM 15682 C C . ASN A 1 45 ? -1.980 -4.024 -0.175 1.00 0.00 45 ASN A C 9
ATOM 15683 O O . ASN A 1 45 ? -1.330 -3.253 0.502 1.00 0.00 45 ASN A O 9
ATOM 15694 N N . TYR A 1 46 ? -2.951 -4.726 0.359 1.00 0.00 46 TYR A N 9
ATOM 15695 C CA . TYR A 1 46 ? -3.248 -4.571 1.823 1.00 0.00 46 TYR A CA 9
ATOM 15696 C C . TYR A 1 46 ? -3.790 -5.891 2.396 1.00 0.00 46 TYR A C 9
ATOM 15697 O O . TYR A 1 46 ? -3.205 -6.453 3.301 1.00 0.00 46 TYR A O 9
ATOM 15715 N N . ILE A 1 47 ? -4.893 -6.402 1.887 1.00 0.00 47 ILE A N 9
ATOM 15716 C CA . ILE A 1 47 ? -5.443 -7.696 2.426 1.00 0.00 47 ILE A CA 9
ATOM 15717 C C . ILE A 1 47 ? -6.067 -8.545 1.299 1.00 0.00 47 ILE A C 9
ATOM 15718 O O . ILE A 1 47 ? -6.990 -8.147 0.617 1.00 0.00 47 ILE A O 9
ATOM 15734 N N . ASN A 1 48 ? -5.539 -9.730 1.116 1.00 0.00 48 ASN A N 9
ATOM 15735 C CA . ASN A 1 48 ? -6.046 -10.676 0.070 1.00 0.00 48 ASN A CA 9
ATOM 15736 C C . ASN A 1 48 ? -5.248 -11.993 0.158 1.00 0.00 48 ASN A C 9
ATOM 15737 O O . ASN A 1 48 ? -5.817 -13.065 0.101 1.00 0.00 48 ASN A O 9
ATOM 15748 N N . PRO A 1 49 ? -3.939 -11.917 0.263 1.00 0.00 49 PRO A N 9
ATOM 15749 C CA . PRO A 1 49 ? -3.061 -13.108 0.320 1.00 0.00 49 PRO A CA 9
ATOM 15750 C C . PRO A 1 49 ? -2.632 -13.448 1.755 1.00 0.00 49 PRO A C 9
ATOM 15751 O O . PRO A 1 49 ? -3.371 -14.044 2.513 1.00 0.00 49 PRO A O 9
ATOM 15762 N N . ALA A 1 50 ? -1.443 -13.066 2.125 1.00 0.00 50 ALA A N 9
ATOM 15763 C CA . ALA A 1 50 ? -0.942 -13.351 3.499 1.00 0.00 50 ALA A CA 9
ATOM 15764 C C . ALA A 1 50 ? 0.430 -12.701 3.643 1.00 0.00 50 ALA A C 9
ATOM 15765 O O . ALA A 1 50 ? 1.271 -13.139 4.403 1.00 0.00 50 ALA A O 9
ATOM 15772 N N . LEU A 1 51 ? 0.655 -11.656 2.898 1.00 0.00 51 LEU A N 9
ATOM 15773 C CA . LEU A 1 51 ? 1.965 -10.949 2.949 1.00 0.00 51 LEU A CA 9
ATOM 15774 C C . LEU A 1 51 ? 2.225 -10.391 4.350 1.00 0.00 51 LEU A C 9
ATOM 15775 O O . LEU A 1 51 ? 3.183 -9.678 4.569 1.00 0.00 51 LEU A O 9
ATOM 15791 N N . ARG A 1 52 ? 1.387 -10.708 5.306 1.00 0.00 52 ARG A N 9
ATOM 15792 C CA . ARG A 1 52 ? 1.600 -10.190 6.690 1.00 0.00 52 ARG A CA 9
ATOM 15793 C C . ARG A 1 52 ? 3.054 -10.427 7.109 1.00 0.00 52 ARG A C 9
ATOM 15794 O O . ARG A 1 52 ? 3.540 -9.853 8.064 1.00 0.00 52 ARG A O 9
ATOM 15815 N N . THR A 1 53 ? 3.754 -11.271 6.394 1.00 0.00 53 THR A N 9
ATOM 15816 C CA . THR A 1 53 ? 5.184 -11.555 6.731 1.00 0.00 53 THR A CA 9
ATOM 15817 C C . THR A 1 53 ? 5.972 -11.797 5.440 1.00 0.00 53 THR A C 9
ATOM 15818 O O . THR A 1 53 ? 6.519 -12.861 5.229 1.00 0.00 53 THR A O 9
ATOM 15829 N N . ASP A 1 54 ? 6.036 -10.811 4.575 1.00 0.00 54 ASP A N 9
ATOM 15830 C CA . ASP A 1 54 ? 6.788 -10.960 3.285 1.00 0.00 54 ASP A CA 9
ATOM 15831 C C . ASP A 1 54 ? 7.635 -9.704 3.056 1.00 0.00 54 ASP A C 9
ATOM 15832 O O . ASP A 1 54 ? 7.272 -8.842 2.281 1.00 0.00 54 ASP A O 9
ATOM 15841 N N . PRO A 1 55 ? 8.755 -9.594 3.731 1.00 0.00 55 PRO A N 9
ATOM 15842 C CA . PRO A 1 55 ? 9.655 -8.419 3.599 1.00 0.00 55 PRO A CA 9
ATOM 15843 C C . PRO A 1 55 ? 10.621 -8.566 2.420 1.00 0.00 55 PRO A C 9
ATOM 15844 O O . PRO A 1 55 ? 11.188 -9.617 2.194 1.00 0.00 55 PRO A O 9
ATOM 15855 N N . TRP A 1 56 ? 10.810 -7.517 1.670 1.00 0.00 56 TRP A N 9
ATOM 15856 C CA . TRP A 1 56 ? 11.740 -7.587 0.502 1.00 0.00 56 TRP A CA 9
ATOM 15857 C C . TRP A 1 56 ? 13.190 -7.432 0.988 1.00 0.00 56 TRP A C 9
ATOM 15858 O O . TRP A 1 56 ? 13.466 -7.506 2.170 1.00 0.00 56 TRP A O 9
ATOM 15879 N N . SER A 1 57 ? 14.121 -7.252 0.076 1.00 0.00 57 SER A N 9
ATOM 15880 C CA . SER A 1 57 ? 15.571 -7.128 0.453 1.00 0.00 57 SER A CA 9
ATOM 15881 C C . SER A 1 57 ? 16.195 -5.910 -0.267 1.00 0.00 57 SER A C 9
ATOM 15882 O O . SER A 1 57 ? 15.523 -5.216 -1.005 1.00 0.00 57 SER A O 9
ATOM 15890 N N . PRO A 1 58 ? 17.469 -5.646 -0.047 1.00 0.00 58 PRO A N 9
ATOM 15891 C CA . PRO A 1 58 ? 18.184 -4.486 -0.677 1.00 0.00 58 PRO A CA 9
ATOM 15892 C C . PRO A 1 58 ? 17.927 -4.357 -2.186 1.00 0.00 58 PRO A C 9
ATOM 15893 O O . PRO A 1 58 ? 18.220 -3.344 -2.790 1.00 0.00 58 PRO A O 9
ATOM 15904 N N . GLU A 1 59 ? 17.388 -5.374 -2.796 1.00 0.00 59 GLU A N 9
ATOM 15905 C CA . GLU A 1 59 ? 17.118 -5.322 -4.251 1.00 0.00 59 GLU A CA 9
ATOM 15906 C C . GLU A 1 59 ? 15.983 -4.345 -4.500 1.00 0.00 59 GLU A C 9
ATOM 15907 O O . GLU A 1 59 ? 16.084 -3.465 -5.329 1.00 0.00 59 GLU A O 9
ATOM 15919 N N . GLU A 1 60 ? 14.900 -4.471 -3.778 1.00 0.00 60 GLU A N 9
ATOM 15920 C CA . GLU A 1 60 ? 13.779 -3.521 -3.980 1.00 0.00 60 GLU A CA 9
ATOM 15921 C C . GLU A 1 60 ? 14.143 -2.205 -3.303 1.00 0.00 60 GLU A C 9
ATOM 15922 O O . GLU A 1 60 ? 13.636 -1.170 -3.648 1.00 0.00 60 GLU A O 9
ATOM 15934 N N . ASP A 1 61 ? 15.035 -2.231 -2.347 1.00 0.00 61 ASP A N 9
ATOM 15935 C CA . ASP A 1 61 ? 15.430 -0.958 -1.681 1.00 0.00 61 ASP A CA 9
ATOM 15936 C C . ASP A 1 61 ? 16.106 -0.066 -2.722 1.00 0.00 61 ASP A C 9
ATOM 15937 O O . ASP A 1 61 ? 15.682 1.042 -2.979 1.00 0.00 61 ASP A O 9
ATOM 15946 N N . MET A 1 62 ? 17.152 -0.555 -3.330 1.00 0.00 62 MET A N 9
ATOM 15947 C CA . MET A 1 62 ? 17.852 0.246 -4.362 1.00 0.00 62 MET A CA 9
ATOM 15948 C C . MET A 1 62 ? 16.879 0.529 -5.504 1.00 0.00 62 MET A C 9
ATOM 15949 O O . MET A 1 62 ? 16.918 1.576 -6.121 1.00 0.00 62 MET A O 9
ATOM 15963 N N . LEU A 1 63 ? 15.997 -0.396 -5.791 1.00 0.00 63 LEU A N 9
ATOM 15964 C CA . LEU A 1 63 ? 15.014 -0.167 -6.899 1.00 0.00 63 LEU A CA 9
ATOM 15965 C C . LEU A 1 63 ? 13.894 0.757 -6.385 1.00 0.00 63 LEU A C 9
ATOM 15966 O O . LEU A 1 63 ? 13.276 1.487 -7.131 1.00 0.00 63 LEU A O 9
ATOM 15982 N N . LEU A 1 64 ? 13.641 0.726 -5.106 1.00 0.00 64 LEU A N 9
ATOM 15983 C CA . LEU A 1 64 ? 12.574 1.588 -4.519 1.00 0.00 64 LEU A CA 9
ATOM 15984 C C . LEU A 1 64 ? 13.117 3.004 -4.361 1.00 0.00 64 LEU A C 9
ATOM 15985 O O . LEU A 1 64 ? 12.452 3.969 -4.664 1.00 0.00 64 LEU A O 9
ATOM 16001 N N . ASP A 1 65 ? 14.326 3.138 -3.890 1.00 0.00 65 ASP A N 9
ATOM 16002 C CA . ASP A 1 65 ? 14.913 4.496 -3.713 1.00 0.00 65 ASP A CA 9
ATOM 16003 C C . ASP A 1 65 ? 14.733 5.306 -5.000 1.00 0.00 65 ASP A C 9
ATOM 16004 O O . ASP A 1 65 ? 14.616 6.514 -4.973 1.00 0.00 65 ASP A O 9
ATOM 16013 N N . GLN A 1 66 ? 14.712 4.647 -6.125 1.00 0.00 66 GLN A N 9
ATOM 16014 C CA . GLN A 1 66 ? 14.539 5.380 -7.414 1.00 0.00 66 GLN A CA 9
ATOM 16015 C C . GLN A 1 66 ? 13.086 5.849 -7.543 1.00 0.00 66 GLN A C 9
ATOM 16016 O O . GLN A 1 66 ? 12.818 6.961 -7.953 1.00 0.00 66 GLN A O 9
ATOM 16030 N N . LYS A 1 67 ? 12.145 5.015 -7.192 1.00 0.00 67 LYS A N 9
ATOM 16031 C CA . LYS A 1 67 ? 10.712 5.422 -7.294 1.00 0.00 67 LYS A CA 9
ATOM 16032 C C . LYS A 1 67 ? 10.376 6.370 -6.140 1.00 0.00 67 LYS A C 9
ATOM 16033 O O . LYS A 1 67 ? 9.894 7.466 -6.340 1.00 0.00 67 LYS A O 9
ATOM 16052 N N . TYR A 1 68 ? 10.639 5.954 -4.935 1.00 0.00 68 TYR A N 9
ATOM 16053 C CA . TYR A 1 68 ? 10.353 6.815 -3.751 1.00 0.00 68 TYR A CA 9
ATOM 16054 C C . TYR A 1 68 ? 10.991 8.196 -3.975 1.00 0.00 68 TYR A C 9
ATOM 16055 O O . TYR A 1 68 ? 10.444 9.213 -3.604 1.00 0.00 68 TYR A O 9
ATOM 16073 N N . ALA A 1 69 ? 12.141 8.233 -4.577 1.00 0.00 69 ALA A N 9
ATOM 16074 C CA . ALA A 1 69 ? 12.814 9.535 -4.824 1.00 0.00 69 ALA A CA 9
ATOM 16075 C C . ALA A 1 69 ? 11.849 10.467 -5.562 1.00 0.00 69 ALA A C 9
ATOM 16076 O O . ALA A 1 69 ? 11.769 11.648 -5.284 1.00 0.00 69 ALA A O 9
ATOM 16083 N N . GLU A 1 70 ? 11.115 9.937 -6.502 1.00 0.00 70 GLU A N 9
ATOM 16084 C CA . GLU A 1 70 ? 10.146 10.764 -7.278 1.00 0.00 70 GLU A CA 9
ATOM 16085 C C . GLU A 1 70 ? 8.762 10.698 -6.621 1.00 0.00 70 GLU A C 9
ATOM 16086 O O . GLU A 1 70 ? 8.127 11.705 -6.378 1.00 0.00 70 GLU A O 9
ATOM 16098 N N . TYR A 1 71 ? 8.283 9.512 -6.363 1.00 0.00 71 TYR A N 9
ATOM 16099 C CA . TYR A 1 71 ? 6.930 9.354 -5.755 1.00 0.00 71 TYR A CA 9
ATOM 16100 C C . TYR A 1 71 ? 6.951 9.705 -4.265 1.00 0.00 71 TYR A C 9
ATOM 16101 O O . TYR A 1 71 ? 6.054 10.353 -3.766 1.00 0.00 71 TYR A O 9
ATOM 16119 N N . GLY A 1 72 ? 7.949 9.275 -3.544 1.00 0.00 72 GLY A N 9
ATOM 16120 C CA . GLY A 1 72 ? 8.003 9.578 -2.079 1.00 0.00 72 GLY A CA 9
ATOM 16121 C C . GLY A 1 72 ? 7.322 8.440 -1.320 1.00 0.00 72 GLY A C 9
ATOM 16122 O O . GLY A 1 72 ? 7.139 7.363 -1.853 1.00 0.00 72 GLY A O 9
ATOM 16126 N N . PRO A 1 73 ? 6.948 8.661 -0.086 1.00 0.00 73 PRO A N 9
ATOM 16127 C CA . PRO A 1 73 ? 6.277 7.616 0.738 1.00 0.00 73 PRO A CA 9
ATOM 16128 C C . PRO A 1 73 ? 4.920 7.189 0.157 1.00 0.00 73 PRO A C 9
ATOM 16129 O O . PRO A 1 73 ? 4.062 6.705 0.869 1.00 0.00 73 PRO A O 9
ATOM 16140 N N . LYS A 1 74 ? 4.716 7.347 -1.127 1.00 0.00 74 LYS A N 9
ATOM 16141 C CA . LYS A 1 74 ? 3.416 6.930 -1.726 1.00 0.00 74 LYS A CA 9
ATOM 16142 C C . LYS A 1 74 ? 3.496 5.440 -2.040 1.00 0.00 74 LYS A C 9
ATOM 16143 O O . LYS A 1 74 ? 3.474 5.033 -3.184 1.00 0.00 74 LYS A O 9
ATOM 16162 N N . TRP A 1 75 ? 3.598 4.623 -1.029 1.00 0.00 75 TRP A N 9
ATOM 16163 C CA . TRP A 1 75 ? 3.694 3.159 -1.255 1.00 0.00 75 TRP A CA 9
ATOM 16164 C C . TRP A 1 75 ? 2.516 2.706 -2.113 1.00 0.00 75 TRP A C 9
ATOM 16165 O O . TRP A 1 75 ? 2.480 1.604 -2.621 1.00 0.00 75 TRP A O 9
ATOM 16186 N N . ASN A 1 76 ? 1.561 3.565 -2.279 1.00 0.00 76 ASN A N 9
ATOM 16187 C CA . ASN A 1 76 ? 0.378 3.223 -3.102 1.00 0.00 76 ASN A CA 9
ATOM 16188 C C . ASN A 1 76 ? 0.806 3.168 -4.566 1.00 0.00 76 ASN A C 9
ATOM 16189 O O . ASN A 1 76 ? 0.309 2.377 -5.344 1.00 0.00 76 ASN A O 9
ATOM 16200 N N . LYS A 1 77 ? 1.746 3.995 -4.938 1.00 0.00 77 LYS A N 9
ATOM 16201 C CA . LYS A 1 77 ? 2.244 3.996 -6.342 1.00 0.00 77 LYS A CA 9
ATOM 16202 C C . LYS A 1 77 ? 3.329 2.930 -6.467 1.00 0.00 77 LYS A C 9
ATOM 16203 O O . LYS A 1 77 ? 3.513 2.333 -7.502 1.00 0.00 77 LYS A O 9
ATOM 16222 N N . ILE A 1 78 ? 4.055 2.698 -5.410 1.00 0.00 78 ILE A N 9
ATOM 16223 C CA . ILE A 1 78 ? 5.139 1.677 -5.446 1.00 0.00 78 ILE A CA 9
ATOM 16224 C C . ILE A 1 78 ? 4.527 0.276 -5.367 1.00 0.00 78 ILE A C 9
ATOM 16225 O O . ILE A 1 78 ? 4.817 -0.588 -6.165 1.00 0.00 78 ILE A O 9
ATOM 16241 N N . SER A 1 79 ? 3.694 0.050 -4.390 1.00 0.00 79 SER A N 9
ATOM 16242 C CA . SER A 1 79 ? 3.066 -1.292 -4.224 1.00 0.00 79 SER A CA 9
ATOM 16243 C C . SER A 1 79 ? 2.509 -1.807 -5.551 1.00 0.00 79 SER A C 9
ATOM 16244 O O . SER A 1 79 ? 2.338 -2.995 -5.734 1.00 0.00 79 SER A O 9
ATOM 16252 N N . LYS A 1 80 ? 2.211 -0.939 -6.476 1.00 0.00 80 LYS A N 9
ATOM 16253 C CA . LYS A 1 80 ? 1.652 -1.418 -7.776 1.00 0.00 80 LYS A CA 9
ATOM 16254 C C . LYS A 1 80 ? 2.785 -1.985 -8.625 1.00 0.00 80 LYS A C 9
ATOM 16255 O O . LYS A 1 80 ? 2.578 -2.804 -9.498 1.00 0.00 80 LYS A O 9
ATOM 16274 N N . PHE A 1 81 ? 3.986 -1.555 -8.361 1.00 0.00 81 PHE A N 9
ATOM 16275 C CA . PHE A 1 81 ? 5.149 -2.063 -9.130 1.00 0.00 81 PHE A CA 9
ATOM 16276 C C . PHE A 1 81 ? 5.584 -3.370 -8.479 1.00 0.00 81 PHE A C 9
ATOM 16277 O O . PHE A 1 81 ? 6.420 -4.092 -8.985 1.00 0.00 81 PHE A O 9
ATOM 16294 N N . LEU A 1 82 ? 5.009 -3.664 -7.343 1.00 0.00 82 LEU A N 9
ATOM 16295 C CA . LEU A 1 82 ? 5.355 -4.919 -6.599 1.00 0.00 82 LEU A CA 9
ATOM 16296 C C . LEU A 1 82 ? 4.216 -5.929 -6.785 1.00 0.00 82 LEU A C 9
ATOM 16297 O O . LEU A 1 82 ? 4.373 -6.938 -7.444 1.00 0.00 82 LEU A O 9
ATOM 16313 N N . LYS A 1 83 ? 3.072 -5.659 -6.207 1.00 0.00 83 LYS A N 9
ATOM 16314 C CA . LYS A 1 83 ? 1.911 -6.585 -6.337 1.00 0.00 83 LYS A CA 9
ATOM 16315 C C . LYS A 1 83 ? 2.157 -7.804 -5.452 1.00 0.00 83 LYS A C 9
ATOM 16316 O O . LYS A 1 83 ? 1.410 -8.762 -5.476 1.00 0.00 83 LYS A O 9
ATOM 16335 N N . ASN A 1 84 ? 3.205 -7.758 -4.667 1.00 0.00 84 ASN A N 9
ATOM 16336 C CA . ASN A 1 84 ? 3.539 -8.891 -3.752 1.00 0.00 84 ASN A CA 9
ATOM 16337 C C . ASN A 1 84 ? 3.594 -8.368 -2.318 1.00 0.00 84 ASN A C 9
ATOM 16338 O O . ASN A 1 84 ? 3.390 -9.101 -1.372 1.00 0.00 84 ASN A O 9
ATOM 16349 N N . ARG A 1 85 ? 3.865 -7.095 -2.158 1.00 0.00 85 ARG A N 9
ATOM 16350 C CA . ARG A 1 85 ? 3.939 -6.483 -0.791 1.00 0.00 85 ARG A CA 9
ATOM 16351 C C . ARG A 1 85 ? 2.715 -5.589 -0.594 1.00 0.00 85 ARG A C 9
ATOM 16352 O O . ARG A 1 85 ? 1.857 -5.500 -1.450 1.00 0.00 85 ARG A O 9
ATOM 16373 N N . SER A 1 86 ? 2.639 -4.926 0.529 1.00 0.00 86 SER A N 9
ATOM 16374 C CA . SER A 1 86 ? 1.489 -4.021 0.816 1.00 0.00 86 SER A CA 9
ATOM 16375 C C . SER A 1 86 ? 2.035 -2.681 1.281 1.00 0.00 86 SER A C 9
ATOM 16376 O O . SER A 1 86 ? 3.133 -2.580 1.790 1.00 0.00 86 SER A O 9
ATOM 16384 N N . ASP A 1 87 ? 1.266 -1.657 1.120 1.00 0.00 87 ASP A N 9
ATOM 16385 C CA . ASP A 1 87 ? 1.719 -0.312 1.555 1.00 0.00 87 ASP A CA 9
ATOM 16386 C C . ASP A 1 87 ? 2.031 -0.371 3.046 1.00 0.00 87 ASP A C 9
ATOM 16387 O O . ASP A 1 87 ? 2.828 0.386 3.562 1.00 0.00 87 ASP A O 9
ATOM 16396 N N . ASN A 1 88 ? 1.413 -1.289 3.734 1.00 0.00 88 ASN A N 9
ATOM 16397 C CA . ASN A 1 88 ? 1.667 -1.439 5.190 1.00 0.00 88 ASN A CA 9
ATOM 16398 C C . ASN A 1 88 ? 2.993 -2.171 5.379 1.00 0.00 88 ASN A C 9
ATOM 16399 O O . ASN A 1 88 ? 3.697 -1.970 6.347 1.00 0.00 88 ASN A O 9
ATOM 16410 N N . ASN A 1 89 ? 3.344 -3.018 4.444 1.00 0.00 89 ASN A N 9
ATOM 16411 C CA . ASN A 1 89 ? 4.622 -3.760 4.548 1.00 0.00 89 ASN A CA 9
ATOM 16412 C C . ASN A 1 89 ? 5.739 -2.860 4.033 1.00 0.00 89 ASN A C 9
ATOM 16413 O O . ASN A 1 89 ? 6.743 -2.654 4.676 1.00 0.00 89 ASN A O 9
ATOM 16424 N N . ILE A 1 90 ? 5.556 -2.314 2.870 1.00 0.00 90 ILE A N 9
ATOM 16425 C CA . ILE A 1 90 ? 6.593 -1.419 2.291 1.00 0.00 90 ILE A CA 9
ATOM 16426 C C . ILE A 1 90 ? 6.962 -0.337 3.306 1.00 0.00 90 ILE A C 9
ATOM 16427 O O . ILE A 1 90 ? 8.115 -0.155 3.642 1.00 0.00 90 ILE A O 9
ATOM 16443 N N . ARG A 1 91 ? 5.991 0.363 3.815 1.00 0.00 91 ARG A N 9
ATOM 16444 C CA . ARG A 1 91 ? 6.280 1.413 4.830 1.00 0.00 91 ARG A CA 9
ATOM 16445 C C . ARG A 1 91 ? 7.022 0.764 5.997 1.00 0.00 91 ARG A C 9
ATOM 16446 O O . ARG A 1 91 ? 7.837 1.377 6.656 1.00 0.00 91 ARG A O 9
ATOM 16467 N N . ASN A 1 92 ? 6.725 -0.477 6.260 1.00 0.00 92 ASN A N 9
ATOM 16468 C CA . ASN A 1 92 ? 7.386 -1.186 7.397 1.00 0.00 92 ASN A CA 9
ATOM 16469 C C . ASN A 1 92 ? 8.808 -1.596 7.013 1.00 0.00 92 ASN A C 9
ATOM 16470 O O . ASN A 1 92 ? 9.717 -1.524 7.817 1.00 0.00 92 ASN A O 9
ATOM 16481 N N . ARG A 1 93 ? 9.020 -2.033 5.799 1.00 0.00 93 ARG A N 9
ATOM 16482 C CA . ARG A 1 93 ? 10.400 -2.446 5.397 1.00 0.00 93 ARG A CA 9
ATOM 16483 C C . ARG A 1 93 ? 11.249 -1.187 5.173 1.00 0.00 93 ARG A C 9
ATOM 16484 O O . ARG A 1 93 ? 12.376 -1.103 5.614 1.00 0.00 93 ARG A O 9
ATOM 16505 N N . TRP A 1 94 ? 10.716 -0.207 4.496 1.00 0.00 94 TRP A N 9
ATOM 16506 C CA . TRP A 1 94 ? 11.497 1.038 4.256 1.00 0.00 94 TRP A CA 9
ATOM 16507 C C . TRP A 1 94 ? 11.869 1.663 5.603 1.00 0.00 94 TRP A C 9
ATOM 16508 O O . TRP A 1 94 ? 12.955 2.178 5.779 1.00 0.00 94 TRP A O 9
ATOM 16529 N N . MET A 1 95 ? 10.976 1.623 6.554 1.00 0.00 95 MET A N 9
ATOM 16530 C CA . MET A 1 95 ? 11.280 2.216 7.886 1.00 0.00 95 MET A CA 9
ATOM 16531 C C . MET A 1 95 ? 12.314 1.349 8.609 1.00 0.00 95 MET A C 9
ATOM 16532 O O . MET A 1 95 ? 13.140 1.841 9.352 1.00 0.00 95 MET A O 9
ATOM 16546 N N . MET A 1 96 ? 12.281 0.060 8.394 1.00 0.00 96 MET A N 9
ATOM 16547 C CA . MET A 1 96 ? 13.264 -0.838 9.063 1.00 0.00 96 MET A CA 9
ATOM 16548 C C . MET A 1 96 ? 14.582 -0.781 8.299 1.00 0.00 96 MET A C 9
ATOM 16549 O O . MET A 1 96 ? 15.650 -0.895 8.868 1.00 0.00 96 MET A O 9
ATOM 16563 N N . ILE A 1 97 ? 14.515 -0.600 7.006 1.00 0.00 97 ILE A N 9
ATOM 16564 C CA . ILE A 1 97 ? 15.757 -0.529 6.189 1.00 0.00 97 ILE A CA 9
ATOM 16565 C C . ILE A 1 97 ? 16.299 0.899 6.229 1.00 0.00 97 ILE A C 9
ATOM 16566 O O . ILE A 1 97 ? 17.492 1.125 6.185 1.00 0.00 97 ILE A O 9
ATOM 16582 N N . ALA A 1 98 ? 15.428 1.869 6.319 1.00 0.00 98 ALA A N 9
ATOM 16583 C CA . ALA A 1 98 ? 15.891 3.281 6.370 1.00 0.00 98 ALA A CA 9
ATOM 16584 C C . ALA A 1 98 ? 16.462 3.567 7.756 1.00 0.00 98 ALA A C 9
ATOM 16585 O O . ALA A 1 98 ? 17.182 4.523 7.960 1.00 0.00 98 ALA A O 9
ATOM 16592 N N . ARG A 1 99 ? 16.151 2.733 8.710 1.00 0.00 99 ARG A N 9
ATOM 16593 C CA . ARG A 1 99 ? 16.679 2.939 10.083 1.00 0.00 99 ARG A CA 9
ATOM 16594 C C . ARG A 1 99 ? 18.151 2.555 10.083 1.00 0.00 99 ARG A C 9
ATOM 16595 O O . ARG A 1 99 ? 18.919 2.959 10.934 1.00 0.00 99 ARG A O 9
ATOM 16616 N N . HIS A 1 100 ? 18.542 1.769 9.120 1.00 0.00 100 HIS A N 9
ATOM 16617 C CA . HIS A 1 100 ? 19.956 1.330 9.022 1.00 0.00 100 HIS A CA 9
ATOM 16618 C C . HIS A 1 100 ? 20.756 2.415 8.302 1.00 0.00 100 HIS A C 9
ATOM 16619 O O . HIS A 1 100 ? 21.908 2.657 8.603 1.00 0.00 100 HIS A O 9
ATOM 16634 N N . ARG A 1 101 ? 20.148 3.075 7.353 1.00 0.00 101 ARG A N 9
ATOM 16635 C CA . ARG A 1 101 ? 20.860 4.150 6.608 1.00 0.00 101 ARG A CA 9
ATOM 16636 C C . ARG A 1 101 ? 20.802 5.447 7.417 1.00 0.00 101 ARG A C 9
ATOM 16637 O O . ARG A 1 101 ? 21.606 6.340 7.238 1.00 0.00 101 ARG A O 9
ATOM 16658 N N . ALA A 1 102 ? 19.855 5.554 8.307 1.00 0.00 102 ALA A N 9
ATOM 16659 C CA . ALA A 1 102 ? 19.740 6.790 9.130 1.00 0.00 102 ALA A CA 9
ATOM 16660 C C . ALA A 1 102 ? 20.956 6.902 10.052 1.00 0.00 102 ALA A C 9
ATOM 16661 O O . ALA A 1 102 ? 21.235 7.949 10.603 1.00 0.00 102 ALA A O 9
ATOM 16668 N N . LYS A 1 103 ? 21.681 5.832 10.223 1.00 0.00 103 LYS A N 9
ATOM 16669 C CA . LYS A 1 103 ? 22.878 5.874 11.105 1.00 0.00 103 LYS A CA 9
ATOM 16670 C C . LYS A 1 103 ? 23.973 6.708 10.435 1.00 0.00 103 LYS A C 9
ATOM 16671 O O . LYS A 1 103 ? 25.103 6.739 10.883 1.00 0.00 103 LYS A O 9
ATOM 16690 N N . HIS A 1 104 ? 23.648 7.383 9.364 1.00 0.00 104 HIS A N 9
ATOM 16691 C CA . HIS A 1 104 ? 24.665 8.217 8.662 1.00 0.00 104 HIS A CA 9
ATOM 16692 C C . HIS A 1 104 ? 25.920 7.381 8.396 1.00 0.00 104 HIS A C 9
ATOM 16693 O O . HIS A 1 104 ? 26.963 7.900 8.051 1.00 0.00 104 HIS A O 9
ATOM 16708 N N . GLN A 1 105 ? 25.823 6.091 8.555 1.00 0.00 105 GLN A N 9
ATOM 16709 C CA . GLN A 1 105 ? 27.005 5.219 8.312 1.00 0.00 105 GLN A CA 9
ATOM 16710 C C . GLN A 1 105 ? 27.504 5.425 6.882 1.00 0.00 105 GLN A C 9
ATOM 16711 O O . GLN A 1 105 ? 28.689 5.534 6.636 1.00 0.00 105 GLN A O 9
ATOM 16725 N N . LYS A 1 106 ? 26.607 5.478 5.933 1.00 0.00 106 LYS A N 9
ATOM 16726 C CA . LYS A 1 106 ? 27.025 5.679 4.516 1.00 0.00 106 LYS A CA 9
ATOM 16727 C C . LYS A 1 106 ? 27.348 7.158 4.284 1.00 0.00 106 LYS A C 9
ATOM 16728 O O . LYS A 1 106 ? 28.089 7.510 3.388 1.00 0.00 106 LYS A O 9
ATOM 16747 N N . SER A 1 107 ? 26.797 8.026 5.089 1.00 0.00 107 SER A N 9
ATOM 16748 C CA . SER A 1 107 ? 27.072 9.481 4.917 1.00 0.00 107 SER A CA 9
ATOM 16749 C C . SER A 1 107 ? 28.485 9.794 5.411 1.00 0.00 107 SER A C 9
ATOM 16750 O O . SER A 1 107 ? 28.675 10.863 5.968 1.00 0.00 107 SER A O 9
ATOM 16759 N N . LYS A 1 1 ? 0.129 8.459 1.510 1.00 0.00 1 LYS A N 10
ATOM 16760 C CA . LYS A 1 1 ? -1.071 7.823 2.123 1.00 0.00 1 LYS A CA 10
ATOM 16761 C C . LYS A 1 1 ? -2.259 7.960 1.166 1.00 0.00 1 LYS A C 10
ATOM 16762 O O . LYS A 1 1 ? -2.267 8.801 0.288 1.00 0.00 1 LYS A O 10
ATOM 16783 N N . VAL A 1 2 ? -3.262 7.140 1.329 1.00 0.00 2 VAL A N 10
ATOM 16784 C CA . VAL A 1 2 ? -4.456 7.216 0.436 1.00 0.00 2 VAL A CA 10
ATOM 16785 C C . VAL A 1 2 ? -5.451 8.230 1.012 1.00 0.00 2 VAL A C 10
ATOM 16786 O O . VAL A 1 2 ? -5.305 8.691 2.127 1.00 0.00 2 VAL A O 10
ATOM 16799 N N . LYS A 1 3 ? -6.452 8.592 0.259 1.00 0.00 3 LYS A N 10
ATOM 16800 C CA . LYS A 1 3 ? -7.445 9.586 0.755 1.00 0.00 3 LYS A CA 10
ATOM 16801 C C . LYS A 1 3 ? -8.010 9.148 2.111 1.00 0.00 3 LYS A C 10
ATOM 16802 O O . LYS A 1 3 ? -8.048 9.918 3.049 1.00 0.00 3 LYS A O 10
ATOM 16821 N N . PHE A 1 4 ? -8.461 7.924 2.224 1.00 0.00 4 PHE A N 10
ATOM 16822 C CA . PHE A 1 4 ? -9.034 7.458 3.525 1.00 0.00 4 PHE A CA 10
ATOM 16823 C C . PHE A 1 4 ? -7.912 7.076 4.495 1.00 0.00 4 PHE A C 10
ATOM 16824 O O . PHE A 1 4 ? -6.784 6.844 4.104 1.00 0.00 4 PHE A O 10
ATOM 16841 N N . THR A 1 5 ? -8.218 7.025 5.767 1.00 0.00 5 THR A N 10
ATOM 16842 C CA . THR A 1 5 ? -7.187 6.679 6.791 1.00 0.00 5 THR A CA 10
ATOM 16843 C C . THR A 1 5 ? -7.123 5.170 6.981 1.00 0.00 5 THR A C 10
ATOM 16844 O O . THR A 1 5 ? -8.030 4.440 6.630 1.00 0.00 5 THR A O 10
ATOM 16855 N N . GLU A 1 6 ? -6.047 4.707 7.536 1.00 0.00 6 GLU A N 10
ATOM 16856 C CA . GLU A 1 6 ? -5.881 3.244 7.768 1.00 0.00 6 GLU A CA 10
ATOM 16857 C C . GLU A 1 6 ? -7.141 2.672 8.422 1.00 0.00 6 GLU A C 10
ATOM 16858 O O . GLU A 1 6 ? -7.605 1.614 8.060 1.00 0.00 6 GLU A O 10
ATOM 16870 N N . GLU A 1 7 ? -7.702 3.360 9.381 1.00 0.00 7 GLU A N 10
ATOM 16871 C CA . GLU A 1 7 ? -8.932 2.839 10.054 1.00 0.00 7 GLU A CA 10
ATOM 16872 C C . GLU A 1 7 ? -9.961 2.410 9.000 1.00 0.00 7 GLU A C 10
ATOM 16873 O O . GLU A 1 7 ? -10.651 1.413 9.146 1.00 0.00 7 GLU A O 10
ATOM 16885 N N . GLU A 1 8 ? -10.066 3.145 7.928 1.00 0.00 8 GLU A N 10
ATOM 16886 C CA . GLU A 1 8 ? -11.042 2.769 6.875 1.00 0.00 8 GLU A CA 10
ATOM 16887 C C . GLU A 1 8 ? -10.544 1.486 6.200 1.00 0.00 8 GLU A C 10
ATOM 16888 O O . GLU A 1 8 ? -11.298 0.560 5.977 1.00 0.00 8 GLU A O 10
ATOM 16900 N N . ASP A 1 9 ? -9.270 1.418 5.892 1.00 0.00 9 ASP A N 10
ATOM 16901 C CA . ASP A 1 9 ? -8.717 0.183 5.246 1.00 0.00 9 ASP A CA 10
ATOM 16902 C C . ASP A 1 9 ? -9.196 -1.046 6.025 1.00 0.00 9 ASP A C 10
ATOM 16903 O O . ASP A 1 9 ? -9.320 -2.130 5.490 1.00 0.00 9 ASP A O 10
ATOM 16912 N N . LEU A 1 10 ? -9.489 -0.879 7.285 1.00 0.00 10 LEU A N 10
ATOM 16913 C CA . LEU A 1 10 ? -9.988 -2.028 8.088 1.00 0.00 10 LEU A CA 10
ATOM 16914 C C . LEU A 1 10 ? -11.448 -2.252 7.699 1.00 0.00 10 LEU A C 10
ATOM 16915 O O . LEU A 1 10 ? -11.909 -3.371 7.556 1.00 0.00 10 LEU A O 10
ATOM 16931 N N . LYS A 1 11 ? -12.173 -1.183 7.502 1.00 0.00 11 LYS A N 10
ATOM 16932 C CA . LYS A 1 11 ? -13.597 -1.325 7.099 1.00 0.00 11 LYS A CA 10
ATOM 16933 C C . LYS A 1 11 ? -13.642 -1.972 5.713 1.00 0.00 11 LYS A C 10
ATOM 16934 O O . LYS A 1 11 ? -14.601 -2.619 5.349 1.00 0.00 11 LYS A O 10
ATOM 16953 N N . LEU A 1 12 ? -12.598 -1.816 4.942 1.00 0.00 12 LEU A N 10
ATOM 16954 C CA . LEU A 1 12 ? -12.571 -2.437 3.591 1.00 0.00 12 LEU A CA 10
ATOM 16955 C C . LEU A 1 12 ? -12.515 -3.954 3.761 1.00 0.00 12 LEU A C 10
ATOM 16956 O O . LEU A 1 12 ? -13.276 -4.679 3.170 1.00 0.00 12 LEU A O 10
ATOM 16972 N N . GLN A 1 13 ? -11.618 -4.447 4.562 1.00 0.00 13 GLN A N 10
ATOM 16973 C CA . GLN A 1 13 ? -11.529 -5.921 4.730 1.00 0.00 13 GLN A CA 10
ATOM 16974 C C . GLN A 1 13 ? -12.909 -6.480 5.085 1.00 0.00 13 GLN A C 10
ATOM 16975 O O . GLN A 1 13 ? -13.306 -7.514 4.595 1.00 0.00 13 GLN A O 10
ATOM 16989 N N . GLN A 1 14 ? -13.643 -5.812 5.927 1.00 0.00 14 GLN A N 10
ATOM 16990 C CA . GLN A 1 14 ? -14.995 -6.339 6.310 1.00 0.00 14 GLN A CA 10
ATOM 16991 C C . GLN A 1 14 ? -16.045 -6.047 5.231 1.00 0.00 14 GLN A C 10
ATOM 16992 O O . GLN A 1 14 ? -16.680 -6.945 4.717 1.00 0.00 14 GLN A O 10
ATOM 17006 N N . LEU A 1 15 ? -16.259 -4.802 4.900 1.00 0.00 15 LEU A N 10
ATOM 17007 C CA . LEU A 1 15 ? -17.294 -4.478 3.877 1.00 0.00 15 LEU A CA 10
ATOM 17008 C C . LEU A 1 15 ? -16.992 -5.251 2.605 1.00 0.00 15 LEU A C 10
ATOM 17009 O O . LEU A 1 15 ? -17.827 -5.956 2.076 1.00 0.00 15 LEU A O 10
ATOM 17025 N N . VAL A 1 16 ? -15.793 -5.132 2.120 1.00 0.00 16 VAL A N 10
ATOM 17026 C CA . VAL A 1 16 ? -15.413 -5.860 0.887 1.00 0.00 16 VAL A CA 10
ATOM 17027 C C . VAL A 1 16 ? -15.751 -7.341 1.061 1.00 0.00 16 VAL A C 10
ATOM 17028 O O . VAL A 1 16 ? -16.177 -7.995 0.131 1.00 0.00 16 VAL A O 10
ATOM 17041 N N . MET A 1 17 ? -15.593 -7.878 2.247 1.00 0.00 17 MET A N 10
ATOM 17042 C CA . MET A 1 17 ? -15.943 -9.306 2.446 1.00 0.00 17 MET A CA 10
ATOM 17043 C C . MET A 1 17 ? -17.417 -9.493 2.081 1.00 0.00 17 MET A C 10
ATOM 17044 O O . MET A 1 17 ? -17.801 -10.481 1.486 1.00 0.00 17 MET A O 10
ATOM 17058 N N . ARG A 1 18 ? -18.247 -8.546 2.433 1.00 0.00 18 ARG A N 10
ATOM 17059 C CA . ARG A 1 18 ? -19.693 -8.667 2.104 1.00 0.00 18 ARG A CA 10
ATOM 17060 C C . ARG A 1 18 ? -19.876 -8.587 0.584 1.00 0.00 18 ARG A C 10
ATOM 17061 O O . ARG A 1 18 ? -20.819 -9.123 0.036 1.00 0.00 18 ARG A O 10
ATOM 17082 N N . TYR A 1 19 ? -18.979 -7.916 -0.101 1.00 0.00 19 TYR A N 10
ATOM 17083 C CA . TYR A 1 19 ? -19.087 -7.789 -1.590 1.00 0.00 19 TYR A CA 10
ATOM 17084 C C . TYR A 1 19 ? -18.144 -8.793 -2.258 1.00 0.00 19 TYR A C 10
ATOM 17085 O O . TYR A 1 19 ? -18.151 -8.964 -3.460 1.00 0.00 19 TYR A O 10
ATOM 17103 N N . GLY A 1 20 ? -17.336 -9.463 -1.478 1.00 0.00 20 GLY A N 10
ATOM 17104 C CA . GLY A 1 20 ? -16.386 -10.468 -2.040 1.00 0.00 20 GLY A CA 10
ATOM 17105 C C . GLY A 1 20 ? -15.047 -9.796 -2.331 1.00 0.00 20 GLY A C 10
ATOM 17106 O O . GLY A 1 20 ? -14.085 -9.995 -1.619 1.00 0.00 20 GLY A O 10
ATOM 17110 N N . ALA A 1 21 ? -15.004 -8.999 -3.375 1.00 0.00 21 ALA A N 10
ATOM 17111 C CA . ALA A 1 21 ? -13.753 -8.263 -3.788 1.00 0.00 21 ALA A CA 10
ATOM 17112 C C . ALA A 1 21 ? -13.788 -8.035 -5.309 1.00 0.00 21 ALA A C 10
ATOM 17113 O O . ALA A 1 21 ? -12.769 -8.065 -5.973 1.00 0.00 21 ALA A O 10
ATOM 17120 N N . LYS A 1 22 ? -14.949 -7.813 -5.875 1.00 0.00 22 LYS A N 10
ATOM 17121 C CA . LYS A 1 22 ? -15.034 -7.593 -7.359 1.00 0.00 22 LYS A CA 10
ATOM 17122 C C . LYS A 1 22 ? -16.138 -6.581 -7.698 1.00 0.00 22 LYS A C 10
ATOM 17123 O O . LYS A 1 22 ? -16.304 -6.212 -8.844 1.00 0.00 22 LYS A O 10
ATOM 17142 N N . ASP A 1 23 ? -16.882 -6.118 -6.719 1.00 0.00 23 ASP A N 10
ATOM 17143 C CA . ASP A 1 23 ? -17.967 -5.115 -6.983 1.00 0.00 23 ASP A CA 10
ATOM 17144 C C . ASP A 1 23 ? -17.530 -3.768 -6.410 1.00 0.00 23 ASP A C 10
ATOM 17145 O O . ASP A 1 23 ? -18.269 -3.109 -5.706 1.00 0.00 23 ASP A O 10
ATOM 17154 N N . TRP A 1 24 ? -16.328 -3.363 -6.705 1.00 0.00 24 TRP A N 10
ATOM 17155 C CA . TRP A 1 24 ? -15.825 -2.066 -6.177 1.00 0.00 24 TRP A CA 10
ATOM 17156 C C . TRP A 1 24 ? -16.651 -0.922 -6.757 1.00 0.00 24 TRP A C 10
ATOM 17157 O O . TRP A 1 24 ? -16.612 0.193 -6.275 1.00 0.00 24 TRP A O 10
ATOM 17178 N N . ILE A 1 25 ? -17.420 -1.194 -7.772 1.00 0.00 25 ILE A N 10
ATOM 17179 C CA . ILE A 1 25 ? -18.269 -0.130 -8.359 1.00 0.00 25 ILE A CA 10
ATOM 17180 C C . ILE A 1 25 ? -19.393 0.158 -7.371 1.00 0.00 25 ILE A C 10
ATOM 17181 O O . ILE A 1 25 ? -19.849 1.272 -7.232 1.00 0.00 25 ILE A O 10
ATOM 17197 N N . ARG A 1 26 ? -19.830 -0.850 -6.668 1.00 0.00 26 ARG A N 10
ATOM 17198 C CA . ARG A 1 26 ? -20.912 -0.659 -5.673 1.00 0.00 26 ARG A CA 10
ATOM 17199 C C . ARG A 1 26 ? -20.307 -0.061 -4.413 1.00 0.00 26 ARG A C 10
ATOM 17200 O O . ARG A 1 26 ? -20.797 0.905 -3.866 1.00 0.00 26 ARG A O 10
ATOM 17221 N N . ILE A 1 27 ? -19.233 -0.626 -3.948 1.00 0.00 27 ILE A N 10
ATOM 17222 C CA . ILE A 1 27 ? -18.590 -0.082 -2.730 1.00 0.00 27 ILE A CA 10
ATOM 17223 C C . ILE A 1 27 ? -18.230 1.385 -2.974 1.00 0.00 27 ILE A C 10
ATOM 17224 O O . ILE A 1 27 ? -18.265 2.207 -2.077 1.00 0.00 27 ILE A O 10
ATOM 17240 N N . SER A 1 28 ? -17.882 1.716 -4.187 1.00 0.00 28 SER A N 10
ATOM 17241 C CA . SER A 1 28 ? -17.516 3.123 -4.497 1.00 0.00 28 SER A CA 10
ATOM 17242 C C . SER A 1 28 ? -18.779 3.981 -4.528 1.00 0.00 28 SER A C 10
ATOM 17243 O O . SER A 1 28 ? -18.745 5.161 -4.246 1.00 0.00 28 SER A O 10
ATOM 17251 N N . GLN A 1 29 ? -19.901 3.399 -4.857 1.00 0.00 29 GLN A N 10
ATOM 17252 C CA . GLN A 1 29 ? -21.160 4.200 -4.888 1.00 0.00 29 GLN A CA 10
ATOM 17253 C C . GLN A 1 29 ? -21.462 4.679 -3.468 1.00 0.00 29 GLN A C 10
ATOM 17254 O O . GLN A 1 29 ? -21.940 5.777 -3.261 1.00 0.00 29 GLN A O 10
ATOM 17268 N N . LEU A 1 30 ? -21.163 3.874 -2.487 1.00 0.00 30 LEU A N 10
ATOM 17269 C CA . LEU A 1 30 ? -21.410 4.303 -1.084 1.00 0.00 30 LEU A CA 10
ATOM 17270 C C . LEU A 1 30 ? -20.458 5.459 -0.774 1.00 0.00 30 LEU A C 10
ATOM 17271 O O . LEU A 1 30 ? -20.835 6.448 -0.178 1.00 0.00 30 LEU A O 10
ATOM 17287 N N . MET A 1 31 ? -19.222 5.330 -1.196 1.00 0.00 31 MET A N 10
ATOM 17288 C CA . MET A 1 31 ? -18.200 6.403 -0.965 1.00 0.00 31 MET A CA 10
ATOM 17289 C C . MET A 1 31 ? -17.726 6.937 -2.320 1.00 0.00 31 MET A C 10
ATOM 17290 O O . MET A 1 31 ? -16.572 6.811 -2.678 1.00 0.00 31 MET A O 10
ATOM 17304 N N . ILE A 1 32 ? -18.610 7.532 -3.077 1.00 0.00 32 ILE A N 10
ATOM 17305 C CA . ILE A 1 32 ? -18.220 8.073 -4.414 1.00 0.00 32 ILE A CA 10
ATOM 17306 C C . ILE A 1 32 ? -16.961 8.931 -4.280 1.00 0.00 32 ILE A C 10
ATOM 17307 O O . ILE A 1 32 ? -16.300 9.238 -5.252 1.00 0.00 32 ILE A O 10
ATOM 17323 N N . THR A 1 33 ? -16.623 9.323 -3.083 1.00 0.00 33 THR A N 10
ATOM 17324 C CA . THR A 1 33 ? -15.408 10.161 -2.893 1.00 0.00 33 THR A CA 10
ATOM 17325 C C . THR A 1 33 ? -14.162 9.342 -3.240 1.00 0.00 33 THR A C 10
ATOM 17326 O O . THR A 1 33 ? -13.085 9.882 -3.400 1.00 0.00 33 THR A O 10
ATOM 17337 N N . ARG A 1 34 ? -14.303 8.039 -3.355 1.00 0.00 34 ARG A N 10
ATOM 17338 C CA . ARG A 1 34 ? -13.136 7.154 -3.690 1.00 0.00 34 ARG A CA 10
ATOM 17339 C C . ARG A 1 34 ? -13.431 6.439 -5.013 1.00 0.00 34 ARG A C 10
ATOM 17340 O O . ARG A 1 34 ? -14.565 6.130 -5.323 1.00 0.00 34 ARG A O 10
ATOM 17361 N N . ASN A 1 35 ? -12.415 6.168 -5.793 1.00 0.00 35 ASN A N 10
ATOM 17362 C CA . ASN A 1 35 ? -12.626 5.464 -7.094 1.00 0.00 35 ASN A CA 10
ATOM 17363 C C . ASN A 1 35 ? -12.462 3.953 -6.877 1.00 0.00 35 ASN A C 10
ATOM 17364 O O . ASN A 1 35 ? -11.728 3.539 -6.003 1.00 0.00 35 ASN A O 10
ATOM 17375 N N . PRO A 1 36 ? -13.121 3.121 -7.656 1.00 0.00 36 PRO A N 10
ATOM 17376 C CA . PRO A 1 36 ? -12.996 1.646 -7.502 1.00 0.00 36 PRO A CA 10
ATOM 17377 C C . PRO A 1 36 ? -11.536 1.224 -7.275 1.00 0.00 36 PRO A C 10
ATOM 17378 O O . PRO A 1 36 ? -11.246 0.314 -6.523 1.00 0.00 36 PRO A O 10
ATOM 17389 N N . ARG A 1 37 ? -10.625 1.884 -7.936 1.00 0.00 37 ARG A N 10
ATOM 17390 C CA . ARG A 1 37 ? -9.181 1.544 -7.789 1.00 0.00 37 ARG A CA 10
ATOM 17391 C C . ARG A 1 37 ? -8.643 2.031 -6.437 1.00 0.00 37 ARG A C 10
ATOM 17392 O O . ARG A 1 37 ? -7.692 1.489 -5.911 1.00 0.00 37 ARG A O 10
ATOM 17413 N N . GLN A 1 38 ? -9.220 3.064 -5.881 1.00 0.00 38 GLN A N 10
ATOM 17414 C CA . GLN A 1 38 ? -8.712 3.594 -4.581 1.00 0.00 38 GLN A CA 10
ATOM 17415 C C . GLN A 1 38 ? -8.937 2.586 -3.456 1.00 0.00 38 GLN A C 10
ATOM 17416 O O . GLN A 1 38 ? -8.085 2.399 -2.612 1.00 0.00 38 GLN A O 10
ATOM 17430 N N . CYS A 1 39 ? -10.075 1.946 -3.411 1.00 0.00 39 CYS A N 10
ATOM 17431 C CA . CYS A 1 39 ? -10.328 0.967 -2.316 1.00 0.00 39 CYS A CA 10
ATOM 17432 C C . CYS A 1 39 ? -9.897 -0.427 -2.765 1.00 0.00 39 CYS A C 10
ATOM 17433 O O . CYS A 1 39 ? -9.451 -1.233 -1.974 1.00 0.00 39 CYS A O 10
ATOM 17441 N N . ARG A 1 40 ? -10.024 -0.723 -4.030 1.00 0.00 40 ARG A N 10
ATOM 17442 C CA . ARG A 1 40 ? -9.614 -2.073 -4.508 1.00 0.00 40 ARG A CA 10
ATOM 17443 C C . ARG A 1 40 ? -8.109 -2.223 -4.324 1.00 0.00 40 ARG A C 10
ATOM 17444 O O . ARG A 1 40 ? -7.637 -3.182 -3.748 1.00 0.00 40 ARG A O 10
ATOM 17465 N N . GLU A 1 41 ? -7.353 -1.279 -4.814 1.00 0.00 41 GLU A N 10
ATOM 17466 C CA . GLU A 1 41 ? -5.867 -1.360 -4.673 1.00 0.00 41 GLU A CA 10
ATOM 17467 C C . GLU A 1 41 ? -5.524 -1.707 -3.224 1.00 0.00 41 GLU A C 10
ATOM 17468 O O . GLU A 1 41 ? -4.515 -2.325 -2.945 1.00 0.00 41 GLU A O 10
ATOM 17480 N N . ARG A 1 42 ? -6.369 -1.331 -2.299 1.00 0.00 42 ARG A N 10
ATOM 17481 C CA . ARG A 1 42 ? -6.092 -1.665 -0.874 1.00 0.00 42 ARG A CA 10
ATOM 17482 C C . ARG A 1 42 ? -6.188 -3.193 -0.705 1.00 0.00 42 ARG A C 10
ATOM 17483 O O . ARG A 1 42 ? -5.332 -3.821 -0.117 1.00 0.00 42 ARG A O 10
ATOM 17504 N N . TRP A 1 43 ? -7.227 -3.786 -1.228 1.00 0.00 43 TRP A N 10
ATOM 17505 C CA . TRP A 1 43 ? -7.404 -5.267 -1.120 1.00 0.00 43 TRP A CA 10
ATOM 17506 C C . TRP A 1 43 ? -6.097 -5.985 -1.449 1.00 0.00 43 TRP A C 10
ATOM 17507 O O . TRP A 1 43 ? -5.583 -6.727 -0.645 1.00 0.00 43 TRP A O 10
ATOM 17528 N N . ASN A 1 44 ? -5.558 -5.769 -2.614 1.00 0.00 44 ASN A N 10
ATOM 17529 C CA . ASN A 1 44 ? -4.290 -6.461 -2.995 1.00 0.00 44 ASN A CA 10
ATOM 17530 C C . ASN A 1 44 ? -3.080 -5.835 -2.284 1.00 0.00 44 ASN A C 10
ATOM 17531 O O . ASN A 1 44 ? -2.154 -6.528 -1.910 1.00 0.00 44 ASN A O 10
ATOM 17542 N N . ASN A 1 45 ? -3.058 -4.541 -2.115 1.00 0.00 45 ASN A N 10
ATOM 17543 C CA . ASN A 1 45 ? -1.880 -3.891 -1.454 1.00 0.00 45 ASN A CA 10
ATOM 17544 C C . ASN A 1 45 ? -2.085 -3.797 0.060 1.00 0.00 45 ASN A C 10
ATOM 17545 O O . ASN A 1 45 ? -1.409 -3.039 0.727 1.00 0.00 45 ASN A O 10
ATOM 17556 N N . TYR A 1 46 ? -2.998 -4.550 0.624 1.00 0.00 46 TYR A N 10
ATOM 17557 C CA . TYR A 1 46 ? -3.202 -4.473 2.108 1.00 0.00 46 TYR A CA 10
ATOM 17558 C C . TYR A 1 46 ? -3.687 -5.827 2.649 1.00 0.00 46 TYR A C 10
ATOM 17559 O O . TYR A 1 46 ? -3.081 -6.381 3.545 1.00 0.00 46 TYR A O 10
ATOM 17577 N N . ILE A 1 47 ? -4.754 -6.380 2.116 1.00 0.00 47 ILE A N 10
ATOM 17578 C CA . ILE A 1 47 ? -5.235 -7.713 2.619 1.00 0.00 47 ILE A CA 10
ATOM 17579 C C . ILE A 1 47 ? -5.846 -8.537 1.467 1.00 0.00 47 ILE A C 10
ATOM 17580 O O . ILE A 1 47 ? -6.813 -8.158 0.837 1.00 0.00 47 ILE A O 10
ATOM 17596 N N . ASN A 1 48 ? -5.261 -9.679 1.211 1.00 0.00 48 ASN A N 10
ATOM 17597 C CA . ASN A 1 48 ? -5.751 -10.603 0.142 1.00 0.00 48 ASN A CA 10
ATOM 17598 C C . ASN A 1 48 ? -4.883 -11.879 0.150 1.00 0.00 48 ASN A C 10
ATOM 17599 O O . ASN A 1 48 ? -5.402 -12.977 0.122 1.00 0.00 48 ASN A O 10
ATOM 17610 N N . PRO A 1 49 ? -3.571 -11.743 0.165 1.00 0.00 49 PRO A N 10
ATOM 17611 C CA . PRO A 1 49 ? -2.636 -12.892 0.150 1.00 0.00 49 PRO A CA 10
ATOM 17612 C C . PRO A 1 49 ? -2.042 -13.190 1.537 1.00 0.00 49 PRO A C 10
ATOM 17613 O O . PRO A 1 49 ? -1.317 -14.147 1.708 1.00 0.00 49 PRO A O 10
ATOM 17624 N N . ALA A 1 50 ? -2.322 -12.366 2.515 1.00 0.00 50 ALA A N 10
ATOM 17625 C CA . ALA A 1 50 ? -1.753 -12.592 3.877 1.00 0.00 50 ALA A CA 10
ATOM 17626 C C . ALA A 1 50 ? -0.257 -12.270 3.825 1.00 0.00 50 ALA A C 10
ATOM 17627 O O . ALA A 1 50 ? 0.588 -13.097 4.107 1.00 0.00 50 ALA A O 10
ATOM 17634 N N . LEU A 1 51 ? 0.064 -11.063 3.446 1.00 0.00 51 LEU A N 10
ATOM 17635 C CA . LEU A 1 51 ? 1.494 -10.640 3.339 1.00 0.00 51 LEU A CA 10
ATOM 17636 C C . LEU A 1 51 ? 1.963 -10.072 4.685 1.00 0.00 51 LEU A C 10
ATOM 17637 O O . LEU A 1 51 ? 2.826 -9.219 4.744 1.00 0.00 51 LEU A O 10
ATOM 17653 N N . ARG A 1 52 ? 1.409 -10.548 5.765 1.00 0.00 52 ARG A N 10
ATOM 17654 C CA . ARG A 1 52 ? 1.834 -10.042 7.099 1.00 0.00 52 ARG A CA 10
ATOM 17655 C C . ARG A 1 52 ? 3.347 -10.228 7.250 1.00 0.00 52 ARG A C 10
ATOM 17656 O O . ARG A 1 52 ? 3.945 -9.775 8.206 1.00 0.00 52 ARG A O 10
ATOM 17677 N N . THR A 1 53 ? 3.969 -10.893 6.311 1.00 0.00 53 THR A N 10
ATOM 17678 C CA . THR A 1 53 ? 5.445 -11.112 6.393 1.00 0.00 53 THR A CA 10
ATOM 17679 C C . THR A 1 53 ? 6.000 -11.393 4.992 1.00 0.00 53 THR A C 10
ATOM 17680 O O . THR A 1 53 ? 6.430 -12.490 4.695 1.00 0.00 53 THR A O 10
ATOM 17691 N N . ASP A 1 54 ? 5.991 -10.401 4.132 1.00 0.00 54 ASP A N 10
ATOM 17692 C CA . ASP A 1 54 ? 6.515 -10.574 2.735 1.00 0.00 54 ASP A CA 10
ATOM 17693 C C . ASP A 1 54 ? 7.539 -9.478 2.445 1.00 0.00 54 ASP A C 10
ATOM 17694 O O . ASP A 1 54 ? 7.384 -8.712 1.516 1.00 0.00 54 ASP A O 10
ATOM 17703 N N . PRO A 1 55 ? 8.580 -9.392 3.237 1.00 0.00 55 PRO A N 10
ATOM 17704 C CA . PRO A 1 55 ? 9.639 -8.353 3.058 1.00 0.00 55 PRO A CA 10
ATOM 17705 C C . PRO A 1 55 ? 10.400 -8.527 1.739 1.00 0.00 55 PRO A C 10
ATOM 17706 O O . PRO A 1 55 ? 10.774 -9.618 1.358 1.00 0.00 55 PRO A O 10
ATOM 17717 N N . TRP A 1 56 ? 10.626 -7.448 1.049 1.00 0.00 56 TRP A N 10
ATOM 17718 C CA . TRP A 1 56 ? 11.363 -7.514 -0.250 1.00 0.00 56 TRP A CA 10
ATOM 17719 C C . TRP A 1 56 ? 12.873 -7.619 0.025 1.00 0.00 56 TRP A C 10
ATOM 17720 O O . TRP A 1 56 ? 13.286 -7.963 1.114 1.00 0.00 56 TRP A O 10
ATOM 17741 N N . SER A 1 57 ? 13.698 -7.360 -0.967 1.00 0.00 57 SER A N 10
ATOM 17742 C CA . SER A 1 57 ? 15.186 -7.481 -0.784 1.00 0.00 57 SER A CA 10
ATOM 17743 C C . SER A 1 57 ? 15.894 -6.309 -1.493 1.00 0.00 57 SER A C 10
ATOM 17744 O O . SER A 1 57 ? 15.256 -5.486 -2.119 1.00 0.00 57 SER A O 10
ATOM 17752 N N . PRO A 1 58 ? 17.208 -6.235 -1.400 1.00 0.00 58 PRO A N 10
ATOM 17753 C CA . PRO A 1 58 ? 18.006 -5.146 -2.049 1.00 0.00 58 PRO A CA 10
ATOM 17754 C C . PRO A 1 58 ? 17.595 -4.904 -3.508 1.00 0.00 58 PRO A C 10
ATOM 17755 O O . PRO A 1 58 ? 17.941 -3.904 -4.105 1.00 0.00 58 PRO A O 10
ATOM 17766 N N . GLU A 1 59 ? 16.860 -5.815 -4.078 1.00 0.00 59 GLU A N 10
ATOM 17767 C CA . GLU A 1 59 ? 16.419 -5.658 -5.482 1.00 0.00 59 GLU A CA 10
ATOM 17768 C C . GLU A 1 59 ? 15.366 -4.566 -5.531 1.00 0.00 59 GLU A C 10
ATOM 17769 O O . GLU A 1 59 ? 15.371 -3.730 -6.406 1.00 0.00 59 GLU A O 10
ATOM 17781 N N . GLU A 1 60 ? 14.466 -4.546 -4.581 1.00 0.00 60 GLU A N 10
ATOM 17782 C CA . GLU A 1 60 ? 13.436 -3.476 -4.581 1.00 0.00 60 GLU A CA 10
ATOM 17783 C C . GLU A 1 60 ? 14.023 -2.253 -3.885 1.00 0.00 60 GLU A C 10
ATOM 17784 O O . GLU A 1 60 ? 13.653 -1.140 -4.164 1.00 0.00 60 GLU A O 10
ATOM 17796 N N . ASP A 1 61 ? 14.957 -2.450 -2.990 1.00 0.00 61 ASP A N 10
ATOM 17797 C CA . ASP A 1 61 ? 15.574 -1.283 -2.296 1.00 0.00 61 ASP A CA 10
ATOM 17798 C C . ASP A 1 61 ? 16.282 -0.412 -3.338 1.00 0.00 61 ASP A C 10
ATOM 17799 O O . ASP A 1 61 ? 15.997 0.759 -3.488 1.00 0.00 61 ASP A O 10
ATOM 17808 N N . MET A 1 62 ? 17.207 -0.988 -4.058 1.00 0.00 62 MET A N 10
ATOM 17809 C CA . MET A 1 62 ? 17.942 -0.215 -5.092 1.00 0.00 62 MET A CA 10
ATOM 17810 C C . MET A 1 62 ? 16.953 0.314 -6.129 1.00 0.00 62 MET A C 10
ATOM 17811 O O . MET A 1 62 ? 17.068 1.430 -6.594 1.00 0.00 62 MET A O 10
ATOM 17825 N N . LEU A 1 63 ? 15.977 -0.476 -6.498 1.00 0.00 63 LEU A N 10
ATOM 17826 C CA . LEU A 1 63 ? 14.983 0.004 -7.511 1.00 0.00 63 LEU A CA 10
ATOM 17827 C C . LEU A 1 63 ? 13.994 0.958 -6.828 1.00 0.00 63 LEU A C 10
ATOM 17828 O O . LEU A 1 63 ? 13.407 1.814 -7.461 1.00 0.00 63 LEU A O 10
ATOM 17844 N N . LEU A 1 64 ? 13.815 0.831 -5.541 1.00 0.00 64 LEU A N 10
ATOM 17845 C CA . LEU A 1 64 ? 12.880 1.744 -4.823 1.00 0.00 64 LEU A CA 10
ATOM 17846 C C . LEU A 1 64 ? 13.556 3.106 -4.698 1.00 0.00 64 LEU A C 10
ATOM 17847 O O . LEU A 1 64 ? 12.942 4.132 -4.877 1.00 0.00 64 LEU A O 10
ATOM 17863 N N . ASP A 1 65 ? 14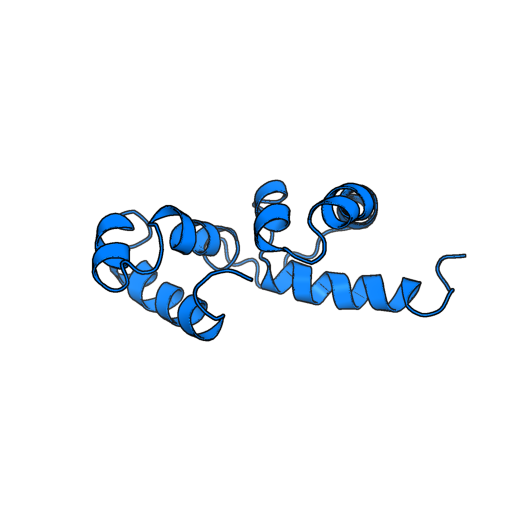.827 3.127 -4.404 1.00 0.00 65 ASP A N 10
ATOM 17864 C CA . ASP A 1 65 ? 15.540 4.432 -4.284 1.00 0.00 65 ASP A CA 10
ATOM 17865 C C . ASP A 1 65 ? 15.237 5.281 -5.521 1.00 0.00 65 ASP A C 10
ATOM 17866 O O . ASP A 1 65 ? 15.199 6.493 -5.466 1.00 0.00 65 ASP A O 10
ATOM 17875 N N . GLN A 1 66 ? 15.013 4.640 -6.638 1.00 0.00 66 GLN A N 10
ATOM 17876 C CA . GLN A 1 66 ? 14.703 5.391 -7.889 1.00 0.00 66 GLN A CA 10
ATOM 17877 C C . GLN A 1 66 ? 13.237 5.836 -7.879 1.00 0.00 66 GLN A C 10
ATOM 17878 O O . GLN A 1 66 ? 12.916 6.951 -8.239 1.00 0.00 66 GLN A O 10
ATOM 17892 N N . LYS A 1 67 ? 12.343 4.974 -7.474 1.00 0.00 67 LYS A N 10
ATOM 17893 C CA . LYS A 1 67 ? 10.899 5.355 -7.452 1.00 0.00 67 LYS A CA 10
ATOM 17894 C C . LYS A 1 67 ? 10.643 6.300 -6.277 1.00 0.00 67 LYS A C 10
ATOM 17895 O O . LYS A 1 67 ? 10.132 7.389 -6.440 1.00 0.00 67 LYS A O 10
ATOM 17914 N N . TYR A 1 68 ? 11.007 5.894 -5.093 1.00 0.00 68 TYR A N 10
ATOM 17915 C CA . TYR A 1 68 ? 10.804 6.761 -3.896 1.00 0.00 68 TYR A CA 10
ATOM 17916 C C . TYR A 1 68 ? 11.387 8.150 -4.189 1.00 0.00 68 TYR A C 10
ATOM 17917 O O . TYR A 1 68 ? 10.796 9.164 -3.886 1.00 0.00 68 TYR A O 10
ATOM 17935 N N . ALA A 1 69 ? 12.541 8.198 -4.783 1.00 0.00 69 ALA A N 10
ATOM 17936 C CA . ALA A 1 69 ? 13.162 9.512 -5.105 1.00 0.00 69 ALA A CA 10
ATOM 17937 C C . ALA A 1 69 ? 12.141 10.374 -5.856 1.00 0.00 69 ALA A C 10
ATOM 17938 O O . ALA A 1 69 ? 12.103 11.580 -5.715 1.00 0.00 69 ALA A O 10
ATOM 17945 N N . GLU A 1 70 ? 11.311 9.751 -6.651 1.00 0.00 70 GLU A N 10
ATOM 17946 C CA . GLU A 1 70 ? 10.276 10.498 -7.423 1.00 0.00 70 GLU A CA 10
ATOM 17947 C C . GLU A 1 70 ? 8.963 10.527 -6.632 1.00 0.00 70 GLU A C 10
ATOM 17948 O O . GLU A 1 70 ? 8.407 11.574 -6.366 1.00 0.00 70 GLU A O 10
ATOM 17960 N N . TYR A 1 71 ? 8.453 9.375 -6.282 1.00 0.00 71 TYR A N 10
ATOM 17961 C CA . TYR A 1 71 ? 7.162 9.314 -5.537 1.00 0.00 71 TYR A CA 10
ATOM 17962 C C . TYR A 1 71 ? 7.361 9.682 -4.065 1.00 0.00 71 TYR A C 10
ATOM 17963 O O . TYR A 1 71 ? 6.573 10.407 -3.491 1.00 0.00 71 TYR A O 10
ATOM 17981 N N . GLY A 1 72 ? 8.398 9.186 -3.445 1.00 0.00 72 GLY A N 10
ATOM 17982 C CA . GLY A 1 72 ? 8.642 9.503 -2.000 1.00 0.00 72 GLY A CA 10
ATOM 17983 C C . GLY A 1 72 ? 8.057 8.370 -1.148 1.00 0.00 72 GLY A C 10
ATOM 17984 O O . GLY A 1 72 ? 8.005 7.240 -1.591 1.00 0.00 72 GLY A O 10
ATOM 17988 N N . PRO A 1 73 ? 7.618 8.639 0.062 1.00 0.00 73 PRO A N 10
ATOM 17989 C CA . PRO A 1 73 ? 7.046 7.577 0.929 1.00 0.00 73 PRO A CA 10
ATOM 17990 C C . PRO A 1 73 ? 5.606 7.240 0.529 1.00 0.00 73 PRO A C 10
ATOM 17991 O O . PRO A 1 73 ? 4.808 6.815 1.341 1.00 0.00 73 PRO A O 10
ATOM 18002 N N . LYS A 1 74 ? 5.272 7.417 -0.724 1.00 0.00 74 LYS A N 10
ATOM 18003 C CA . LYS A 1 74 ? 3.892 7.096 -1.183 1.00 0.00 74 LYS A CA 10
ATOM 18004 C C . LYS A 1 74 ? 3.823 5.603 -1.503 1.00 0.00 74 LYS A C 10
ATOM 18005 O O . LYS A 1 74 ? 3.686 5.205 -2.642 1.00 0.00 74 LYS A O 10
ATOM 18024 N N . TRP A 1 75 ? 3.928 4.777 -0.502 1.00 0.00 75 TRP A N 10
ATOM 18025 C CA . TRP A 1 75 ? 3.887 3.310 -0.728 1.00 0.00 75 TRP A CA 10
ATOM 18026 C C . TRP A 1 75 ? 2.608 2.936 -1.480 1.00 0.00 75 TRP A C 10
ATOM 18027 O O . TRP A 1 75 ? 2.418 1.804 -1.880 1.00 0.00 75 TRP A O 10
ATOM 18048 N N . ASN A 1 76 ? 1.738 3.881 -1.688 1.00 0.00 76 ASN A N 10
ATOM 18049 C CA . ASN A 1 76 ? 0.481 3.587 -2.426 1.00 0.00 76 ASN A CA 10
ATOM 18050 C C . ASN A 1 76 ? 0.821 3.403 -3.903 1.00 0.00 76 ASN A C 10
ATOM 18051 O O . ASN A 1 76 ? 0.237 2.592 -4.592 1.00 0.00 76 ASN A O 10
ATOM 18062 N N . LYS A 1 77 ? 1.779 4.149 -4.390 1.00 0.00 77 LYS A N 10
ATOM 18063 C CA . LYS A 1 77 ? 2.186 4.023 -5.818 1.00 0.00 77 LYS A CA 10
ATOM 18064 C C . LYS A 1 77 ? 3.206 2.895 -5.933 1.00 0.00 77 LYS A C 10
ATOM 18065 O O . LYS A 1 77 ? 3.229 2.155 -6.895 1.00 0.00 77 LYS A O 10
ATOM 18084 N N . ILE A 1 78 ? 4.058 2.767 -4.956 1.00 0.00 78 ILE A N 10
ATOM 18085 C CA . ILE A 1 78 ? 5.087 1.696 -4.998 1.00 0.00 78 ILE A CA 10
ATOM 18086 C C . ILE A 1 78 ? 4.402 0.332 -4.888 1.00 0.00 78 ILE A C 10
ATOM 18087 O O . ILE A 1 78 ? 4.597 -0.537 -5.707 1.00 0.00 78 ILE A O 10
ATOM 18103 N N . SER A 1 79 ? 3.602 0.145 -3.878 1.00 0.00 79 SER A N 10
ATOM 18104 C CA . SER A 1 79 ? 2.901 -1.163 -3.707 1.00 0.00 79 SER A CA 10
ATOM 18105 C C . SER A 1 79 ? 2.223 -1.592 -5.012 1.00 0.00 79 SER A C 10
ATOM 18106 O O . SER A 1 79 ? 1.973 -2.761 -5.231 1.00 0.00 79 SER A O 10
ATOM 18114 N N . LYS A 1 80 ? 1.914 -0.667 -5.876 1.00 0.00 80 LYS A N 10
ATOM 18115 C CA . LYS A 1 80 ? 1.245 -1.039 -7.155 1.00 0.00 80 LYS A CA 10
ATOM 18116 C C . LYS A 1 80 ? 2.280 -1.635 -8.103 1.00 0.00 80 LYS A C 10
ATOM 18117 O O . LYS A 1 80 ? 1.949 -2.321 -9.050 1.00 0.00 80 LYS A O 10
ATOM 18136 N N . PHE A 1 81 ? 3.534 -1.378 -7.855 1.00 0.00 81 PHE A N 10
ATOM 18137 C CA . PHE A 1 81 ? 4.601 -1.926 -8.736 1.00 0.00 81 PHE A CA 10
ATOM 18138 C C . PHE A 1 81 ? 4.992 -3.305 -8.204 1.00 0.00 81 PHE A C 10
ATOM 18139 O O . PHE A 1 81 ? 5.643 -4.085 -8.869 1.00 0.00 81 PHE A O 10
ATOM 18156 N N . LEU A 1 82 ? 4.594 -3.598 -6.998 1.00 0.00 82 LEU A N 10
ATOM 18157 C CA . LEU A 1 82 ? 4.924 -4.915 -6.372 1.00 0.00 82 LEU A CA 10
ATOM 18158 C C . LEU A 1 82 ? 3.730 -5.858 -6.548 1.00 0.00 82 LEU A C 10
ATOM 18159 O O . LEU A 1 82 ? 3.861 -6.938 -7.084 1.00 0.00 82 LEU A O 10
ATOM 18175 N N . LYS A 1 83 ? 2.574 -5.454 -6.086 1.00 0.00 83 LYS A N 10
ATOM 18176 C CA . LYS A 1 83 ? 1.358 -6.304 -6.202 1.00 0.00 83 LYS A CA 10
ATOM 18177 C C . LYS A 1 83 ? 1.601 -7.578 -5.422 1.00 0.00 83 LYS A C 10
ATOM 18178 O O . LYS A 1 83 ? 0.843 -8.525 -5.497 1.00 0.00 83 LYS A O 10
ATOM 18197 N N . ASN A 1 84 ? 2.672 -7.598 -4.671 1.00 0.00 84 ASN A N 10
ATOM 18198 C CA . ASN A 1 84 ? 3.024 -8.794 -3.857 1.00 0.00 84 ASN A CA 10
ATOM 18199 C C . ASN A 1 84 ? 3.170 -8.378 -2.394 1.00 0.00 84 ASN A C 10
ATOM 18200 O O . ASN A 1 84 ? 3.153 -9.204 -1.502 1.00 0.00 84 ASN A O 10
ATOM 18211 N N . ARG A 1 85 ? 3.294 -7.094 -2.140 1.00 0.00 85 ARG A N 10
ATOM 18212 C CA . ARG A 1 85 ? 3.421 -6.594 -0.730 1.00 0.00 85 ARG A CA 10
ATOM 18213 C C . ARG A 1 85 ? 2.383 -5.508 -0.493 1.00 0.00 85 ARG A C 10
ATOM 18214 O O . ARG A 1 85 ? 1.558 -5.224 -1.338 1.00 0.00 85 ARG A O 10
ATOM 18235 N N . SER A 1 86 ? 2.407 -4.920 0.675 1.00 0.00 86 SER A N 10
ATOM 18236 C CA . SER A 1 86 ? 1.420 -3.866 1.033 1.00 0.00 86 SER A CA 10
ATOM 18237 C C . SER A 1 86 ? 2.164 -2.661 1.581 1.00 0.00 86 SER A C 10
ATOM 18238 O O . SER A 1 86 ? 3.307 -2.737 1.971 1.00 0.00 86 SER A O 10
ATOM 18246 N N . ASP A 1 87 ? 1.505 -1.555 1.623 1.00 0.00 87 ASP A N 10
ATOM 18247 C CA . ASP A 1 87 ? 2.146 -0.327 2.147 1.00 0.00 87 ASP A CA 10
ATOM 18248 C C . ASP A 1 87 ? 2.569 -0.577 3.591 1.00 0.00 87 ASP A C 10
ATOM 18249 O O . ASP A 1 87 ? 3.563 -0.060 4.062 1.00 0.00 87 ASP A O 10
ATOM 18258 N N . ASN A 1 88 ? 1.825 -1.382 4.288 1.00 0.00 88 ASN A N 10
ATOM 18259 C CA . ASN A 1 88 ? 2.179 -1.693 5.698 1.00 0.00 88 ASN A CA 10
ATOM 18260 C C . ASN A 1 88 ? 3.487 -2.484 5.713 1.00 0.00 88 ASN A C 10
ATOM 18261 O O . ASN A 1 88 ? 4.263 -2.403 6.644 1.00 0.00 88 ASN A O 10
ATOM 18272 N N . ASN A 1 89 ? 3.744 -3.242 4.678 1.00 0.00 89 ASN A N 10
ATOM 18273 C CA . ASN A 1 89 ? 5.002 -4.030 4.617 1.00 0.00 89 ASN A CA 10
ATOM 18274 C C . ASN A 1 89 ? 6.122 -3.124 4.115 1.00 0.00 89 ASN A C 10
ATOM 18275 O O . ASN A 1 89 ? 7.228 -3.136 4.616 1.00 0.00 89 ASN A O 10
ATOM 18286 N N . ILE A 1 90 ? 5.827 -2.339 3.120 1.00 0.00 90 ILE A N 10
ATOM 18287 C CA . ILE A 1 90 ? 6.844 -1.416 2.551 1.00 0.00 90 ILE A CA 10
ATOM 18288 C C . ILE A 1 90 ? 7.153 -0.330 3.575 1.00 0.00 90 ILE A C 10
ATOM 18289 O O . ILE A 1 90 ? 8.285 -0.130 3.967 1.00 0.00 90 ILE A O 10
ATOM 18305 N N . ARG A 1 91 ? 6.145 0.361 4.025 1.00 0.00 91 ARG A N 10
ATOM 18306 C CA . ARG A 1 91 ? 6.357 1.428 5.043 1.00 0.00 91 ARG A CA 10
ATOM 18307 C C . ARG A 1 91 ? 7.138 0.839 6.216 1.00 0.00 91 ARG A C 10
ATOM 18308 O O . ARG A 1 91 ? 7.910 1.510 6.873 1.00 0.00 91 ARG A O 10
ATOM 18329 N N . ASN A 1 92 ? 6.920 -0.416 6.487 1.00 0.00 92 ASN A N 10
ATOM 18330 C CA . ASN A 1 92 ? 7.618 -1.082 7.625 1.00 0.00 92 ASN A CA 10
ATOM 18331 C C . ASN A 1 92 ? 9.019 -1.530 7.204 1.00 0.00 92 ASN A C 10
ATOM 18332 O O . ASN A 1 92 ? 9.968 -1.392 7.951 1.00 0.00 92 ASN A O 10
ATOM 18343 N N . ARG A 1 93 ? 9.166 -2.076 6.026 1.00 0.00 93 ARG A N 10
ATOM 18344 C CA . ARG A 1 93 ? 10.519 -2.535 5.596 1.00 0.00 93 ARG A CA 10
ATOM 18345 C C . ARG A 1 93 ? 11.395 -1.322 5.268 1.00 0.00 93 ARG A C 10
ATOM 18346 O O . ARG A 1 93 ? 12.562 -1.282 5.601 1.00 0.00 93 ARG A O 10
ATOM 18367 N N . TRP A 1 94 ? 10.841 -0.327 4.634 1.00 0.00 94 TRP A N 10
ATOM 18368 C CA . TRP A 1 94 ? 11.640 0.885 4.306 1.00 0.00 94 TRP A CA 10
ATOM 18369 C C . TRP A 1 94 ? 12.027 1.579 5.615 1.00 0.00 94 TRP A C 10
ATOM 18370 O O . TRP A 1 94 ? 13.130 2.060 5.772 1.00 0.00 94 TRP A O 10
ATOM 18391 N N . MET A 1 95 ? 11.125 1.627 6.557 1.00 0.00 95 MET A N 10
ATOM 18392 C CA . MET A 1 95 ? 11.440 2.281 7.857 1.00 0.00 95 MET A CA 10
ATOM 18393 C C . MET A 1 95 ? 12.415 1.398 8.637 1.00 0.00 95 MET A C 10
ATOM 18394 O O . MET A 1 95 ? 13.168 1.870 9.465 1.00 0.00 95 MET A O 10
ATOM 18408 N N . MET A 1 96 ? 12.414 0.119 8.369 1.00 0.00 96 MET A N 10
ATOM 18409 C CA . MET A 1 96 ? 13.345 -0.799 9.081 1.00 0.00 96 MET A CA 10
ATOM 18410 C C . MET A 1 96 ? 14.719 -0.697 8.427 1.00 0.00 96 MET A C 10
ATOM 18411 O O . MET A 1 96 ? 15.740 -0.725 9.087 1.00 0.00 96 MET A O 10
ATOM 18425 N N . ILE A 1 97 ? 14.751 -0.572 7.126 1.00 0.00 97 ILE A N 10
ATOM 18426 C CA . ILE A 1 97 ? 16.053 -0.459 6.413 1.00 0.00 97 ILE A CA 10
ATOM 18427 C C . ILE A 1 97 ? 16.509 0.998 6.438 1.00 0.00 97 ILE A C 10
ATOM 18428 O O . ILE A 1 97 ? 17.687 1.291 6.455 1.00 0.00 97 ILE A O 10
ATOM 18444 N N . ALA A 1 98 ? 15.581 1.916 6.443 1.00 0.00 98 ALA A N 10
ATOM 18445 C CA . ALA A 1 98 ? 15.962 3.355 6.469 1.00 0.00 98 ALA A CA 10
ATOM 18446 C C . ALA A 1 98 ? 16.439 3.716 7.873 1.00 0.00 98 ALA A C 10
ATOM 18447 O O . ALA A 1 98 ? 17.093 4.720 8.080 1.00 0.00 98 ALA A O 10
ATOM 18454 N N . ARG A 1 99 ? 16.121 2.901 8.840 1.00 0.00 99 ARG A N 10
ATOM 18455 C CA . ARG A 1 99 ? 16.558 3.187 10.229 1.00 0.00 99 ARG A CA 10
ATOM 18456 C C . ARG A 1 99 ? 18.052 2.902 10.340 1.00 0.00 99 ARG A C 10
ATOM 18457 O O . ARG A 1 99 ? 18.727 3.391 11.224 1.00 0.00 99 ARG A O 10
ATOM 18478 N N . HIS A 1 100 ? 18.573 2.109 9.441 1.00 0.00 100 HIS A N 10
ATOM 18479 C CA . HIS A 1 100 ? 20.024 1.779 9.478 1.00 0.00 100 HIS A CA 10
ATOM 18480 C C . HIS A 1 100 ? 20.802 2.855 8.724 1.00 0.00 100 HIS A C 10
ATOM 18481 O O . HIS A 1 100 ? 21.896 3.224 9.101 1.00 0.00 100 HIS A O 10
ATOM 18496 N N . ARG A 1 101 ? 20.240 3.363 7.659 1.00 0.00 101 ARG A N 10
ATOM 18497 C CA . ARG A 1 101 ? 20.940 4.420 6.874 1.00 0.00 101 ARG A CA 10
ATOM 18498 C C . ARG A 1 101 ? 20.725 5.776 7.552 1.00 0.00 101 ARG A C 10
ATOM 18499 O O . ARG A 1 101 ? 21.403 6.741 7.263 1.00 0.00 101 ARG A O 10
ATOM 18520 N N . ALA A 1 102 ? 19.783 5.850 8.451 1.00 0.00 102 ALA A N 10
ATOM 18521 C CA . ALA A 1 102 ? 19.517 7.138 9.150 1.00 0.00 102 ALA A CA 10
ATOM 18522 C C . ALA A 1 102 ? 20.632 7.410 10.162 1.00 0.00 102 ALA A C 10
ATOM 18523 O O . ALA A 1 102 ? 20.878 8.539 10.540 1.00 0.00 102 ALA A O 10
ATOM 18530 N N . LYS A 1 103 ? 21.309 6.386 10.605 1.00 0.00 103 LYS A N 10
ATOM 18531 C CA . LYS A 1 103 ? 22.404 6.584 11.590 1.00 0.00 103 LYS A CA 10
ATOM 18532 C C . LYS A 1 103 ? 23.621 7.186 10.881 1.00 0.00 103 LYS A C 10
ATOM 18533 O O . LYS A 1 103 ? 24.686 7.312 11.454 1.00 0.00 103 LYS A O 10
ATOM 18552 N N . HIS A 1 104 ? 23.471 7.558 9.638 1.00 0.00 104 HIS A N 10
ATOM 18553 C CA . HIS A 1 104 ? 24.614 8.153 8.886 1.00 0.00 104 HIS A CA 10
ATOM 18554 C C . HIS A 1 104 ? 25.846 7.258 9.031 1.00 0.00 104 HIS A C 10
ATOM 18555 O O . HIS A 1 104 ? 26.957 7.662 8.757 1.00 0.00 104 HIS A O 10
ATOM 18570 N N . GLN A 1 105 ? 25.655 6.041 9.460 1.00 0.00 105 GLN A N 10
ATOM 18571 C CA . GLN A 1 105 ? 26.808 5.110 9.625 1.00 0.00 105 GLN A CA 10
ATOM 18572 C C . GLN A 1 105 ? 27.654 5.108 8.351 1.00 0.00 105 GLN A C 10
ATOM 18573 O O . GLN A 1 105 ? 28.858 5.265 8.389 1.00 0.00 105 GLN A O 10
ATOM 18587 N N . LYS A 1 106 ? 27.027 4.937 7.221 1.00 0.00 106 LYS A N 10
ATOM 18588 C CA . LYS A 1 106 ? 27.785 4.930 5.941 1.00 0.00 106 LYS A CA 10
ATOM 18589 C C . LYS A 1 106 ? 28.570 6.231 5.821 1.00 0.00 106 LYS A C 10
ATOM 18590 O O . LYS A 1 106 ? 29.682 6.262 5.331 1.00 0.00 106 LYS A O 10
ATOM 18609 N N . SER A 1 107 ? 27.991 7.307 6.265 1.00 0.00 107 SER A N 10
ATOM 18610 C CA . SER A 1 107 ? 28.689 8.621 6.183 1.00 0.00 107 SER A CA 10
ATOM 18611 C C . SER A 1 107 ? 30.046 8.523 6.886 1.00 0.00 107 SER A C 10
ATOM 18612 O O . SER A 1 107 ? 31.006 9.055 6.356 1.00 0.00 107 SER A O 10
ATOM 18621 N N . LYS A 1 1 ? 0.634 6.261 1.704 1.00 0.00 1 LYS A N 11
ATOM 18622 C CA . LYS A 1 1 ? -0.701 6.163 2.360 1.00 0.00 1 LYS A CA 11
ATOM 18623 C C . LYS A 1 1 ? -1.793 6.504 1.344 1.00 0.00 1 LYS A C 11
ATOM 18624 O O . LYS A 1 1 ? -1.561 6.525 0.152 1.00 0.00 1 LYS A O 11
ATOM 18645 N N . VAL A 1 2 ? -2.989 6.771 1.810 1.00 0.00 2 VAL A N 11
ATOM 18646 C CA . VAL A 1 2 ? -4.113 7.114 0.883 1.00 0.00 2 VAL A CA 11
ATOM 18647 C C . VAL A 1 2 ? -5.002 8.168 1.551 1.00 0.00 2 VAL A C 11
ATOM 18648 O O . VAL A 1 2 ? -4.837 8.484 2.712 1.00 0.00 2 VAL A O 11
ATOM 18661 N N . LYS A 1 3 ? -5.939 8.718 0.828 1.00 0.00 3 LYS A N 11
ATOM 18662 C CA . LYS A 1 3 ? -6.831 9.756 1.420 1.00 0.00 3 LYS A CA 11
ATOM 18663 C C . LYS A 1 3 ? -7.420 9.246 2.739 1.00 0.00 3 LYS A C 11
ATOM 18664 O O . LYS A 1 3 ? -7.375 9.918 3.749 1.00 0.00 3 LYS A O 11
ATOM 18683 N N . PHE A 1 4 ? -7.975 8.061 2.740 1.00 0.00 4 PHE A N 11
ATOM 18684 C CA . PHE A 1 4 ? -8.567 7.517 3.997 1.00 0.00 4 PHE A CA 11
ATOM 18685 C C . PHE A 1 4 ? -7.456 7.013 4.921 1.00 0.00 4 PHE A C 11
ATOM 18686 O O . PHE A 1 4 ? -6.343 6.768 4.499 1.00 0.00 4 PHE A O 11
ATOM 18703 N N . THR A 1 5 ? -7.754 6.870 6.186 1.00 0.00 5 THR A N 11
ATOM 18704 C CA . THR A 1 5 ? -6.730 6.397 7.163 1.00 0.00 5 THR A CA 11
ATOM 18705 C C . THR A 1 5 ? -6.726 4.877 7.215 1.00 0.00 5 THR A C 11
ATOM 18706 O O . THR A 1 5 ? -7.665 4.218 6.813 1.00 0.00 5 THR A O 11
ATOM 18717 N N . GLU A 1 6 ? -5.666 4.324 7.713 1.00 0.00 6 GLU A N 11
ATOM 18718 C CA . GLU A 1 6 ? -5.560 2.841 7.811 1.00 0.00 6 GLU A CA 11
ATOM 18719 C C . GLU A 1 6 ? -6.840 2.265 8.424 1.00 0.00 6 GLU A C 11
ATOM 18720 O O . GLU A 1 6 ? -7.336 1.250 7.989 1.00 0.00 6 GLU A O 11
ATOM 18732 N N . GLU A 1 7 ? -7.380 2.911 9.426 1.00 0.00 7 GLU A N 11
ATOM 18733 C CA . GLU A 1 7 ? -8.630 2.398 10.070 1.00 0.00 7 GLU A CA 11
ATOM 18734 C C . GLU A 1 7 ? -9.678 2.079 8.994 1.00 0.00 7 GLU A C 11
ATOM 18735 O O . GLU A 1 7 ? -10.386 1.085 9.061 1.00 0.00 7 GLU A O 11
ATOM 18747 N N . GLU A 1 8 ? -9.783 2.905 7.991 1.00 0.00 8 GLU A N 11
ATOM 18748 C CA . GLU A 1 8 ? -10.778 2.632 6.927 1.00 0.00 8 GLU A CA 11
ATOM 18749 C C . GLU A 1 8 ? -10.322 1.378 6.174 1.00 0.00 8 GLU A C 11
ATOM 18750 O O . GLU A 1 8 ? -11.101 0.487 5.899 1.00 0.00 8 GLU A O 11
ATOM 18762 N N . ASP A 1 9 ? -9.053 1.300 5.858 1.00 0.00 9 ASP A N 11
ATOM 18763 C CA . ASP A 1 9 ? -8.521 0.101 5.138 1.00 0.00 9 ASP A CA 11
ATOM 18764 C C . ASP A 1 9 ? -9.041 -1.173 5.818 1.00 0.00 9 ASP A C 11
ATOM 18765 O O . ASP A 1 9 ? -9.213 -2.207 5.200 1.00 0.00 9 ASP A O 11
ATOM 18774 N N . LEU A 1 10 ? -9.308 -1.096 7.090 1.00 0.00 10 LEU A N 11
ATOM 18775 C CA . LEU A 1 10 ? -9.835 -2.288 7.809 1.00 0.00 10 LEU A CA 11
ATOM 18776 C C . LEU A 1 10 ? -11.297 -2.455 7.404 1.00 0.00 10 LEU A C 11
ATOM 18777 O O . LEU A 1 10 ? -11.781 -3.552 7.201 1.00 0.00 10 LEU A O 11
ATOM 18793 N N . LYS A 1 11 ? -11.997 -1.361 7.266 1.00 0.00 11 LYS A N 11
ATOM 18794 C CA . LYS A 1 11 ? -13.422 -1.453 6.850 1.00 0.00 11 LYS A CA 11
ATOM 18795 C C . LYS A 1 11 ? -13.487 -2.125 5.477 1.00 0.00 11 LYS A C 11
ATOM 18796 O O . LYS A 1 11 ? -14.449 -2.785 5.143 1.00 0.00 11 LYS A O 11
ATOM 18815 N N . LEU A 1 12 ? -12.461 -1.970 4.681 1.00 0.00 12 LEU A N 11
ATOM 18816 C CA . LEU A 1 12 ? -12.458 -2.609 3.338 1.00 0.00 12 LEU A CA 11
ATOM 18817 C C . LEU A 1 12 ? -12.388 -4.125 3.516 1.00 0.00 12 LEU A C 11
ATOM 18818 O O . LEU A 1 12 ? -13.123 -4.862 2.905 1.00 0.00 12 LEU A O 11
ATOM 18834 N N . GLN A 1 13 ? -11.509 -4.604 4.347 1.00 0.00 13 GLN A N 11
ATOM 18835 C CA . GLN A 1 13 ? -11.411 -6.080 4.528 1.00 0.00 13 GLN A CA 11
ATOM 18836 C C . GLN A 1 13 ? -12.798 -6.644 4.861 1.00 0.00 13 GLN A C 11
ATOM 18837 O O . GLN A 1 13 ? -13.168 -7.710 4.414 1.00 0.00 13 GLN A O 11
ATOM 18851 N N . GLN A 1 14 ? -13.568 -5.942 5.642 1.00 0.00 14 GLN A N 11
ATOM 18852 C CA . GLN A 1 14 ? -14.928 -6.454 6.009 1.00 0.00 14 GLN A CA 11
ATOM 18853 C C . GLN A 1 14 ? -15.949 -6.173 4.902 1.00 0.00 14 GLN A C 11
ATOM 18854 O O . GLN A 1 14 ? -16.632 -7.062 4.437 1.00 0.00 14 GLN A O 11
ATOM 18868 N N . LEU A 1 15 ? -16.083 -4.945 4.489 1.00 0.00 15 LEU A N 11
ATOM 18869 C CA . LEU A 1 15 ? -17.083 -4.631 3.432 1.00 0.00 15 LEU A CA 11
ATOM 18870 C C . LEU A 1 15 ? -16.732 -5.414 2.174 1.00 0.00 15 LEU A C 11
ATOM 18871 O O . LEU A 1 15 ? -17.542 -6.139 1.630 1.00 0.00 15 LEU A O 11
ATOM 18887 N N . VAL A 1 16 ? -15.526 -5.276 1.715 1.00 0.00 16 VAL A N 11
ATOM 18888 C CA . VAL A 1 16 ? -15.100 -6.006 0.497 1.00 0.00 16 VAL A CA 11
ATOM 18889 C C . VAL A 1 16 ? -15.314 -7.502 0.717 1.00 0.00 16 VAL A C 11
ATOM 18890 O O . VAL A 1 16 ? -15.631 -8.227 -0.203 1.00 0.00 16 VAL A O 11
ATOM 18903 N N . MET A 1 17 ? -15.162 -7.978 1.929 1.00 0.00 17 MET A N 11
ATOM 18904 C CA . MET A 1 17 ? -15.385 -9.425 2.165 1.00 0.00 17 MET A CA 11
ATOM 18905 C C . MET A 1 17 ? -16.869 -9.716 1.926 1.00 0.00 17 MET A C 11
ATOM 18906 O O . MET A 1 17 ? -17.241 -10.789 1.491 1.00 0.00 17 MET A O 11
ATOM 18920 N N . ARG A 1 18 ? -17.721 -8.761 2.194 1.00 0.00 18 ARG A N 11
ATOM 18921 C CA . ARG A 1 18 ? -19.177 -8.977 1.967 1.00 0.00 18 ARG A CA 11
ATOM 18922 C C . ARG A 1 18 ? -19.459 -8.934 0.462 1.00 0.00 18 ARG A C 11
ATOM 18923 O O . ARG A 1 18 ? -20.396 -9.541 -0.021 1.00 0.00 18 ARG A O 11
ATOM 18944 N N . TYR A 1 19 ? -18.649 -8.221 -0.287 1.00 0.00 19 TYR A N 11
ATOM 18945 C CA . TYR A 1 19 ? -18.851 -8.128 -1.768 1.00 0.00 19 TYR A CA 11
ATOM 18946 C C . TYR A 1 19 ? -17.895 -9.095 -2.468 1.00 0.00 19 TYR A C 11
ATOM 18947 O O . TYR A 1 19 ? -17.983 -9.321 -3.659 1.00 0.00 19 TYR A O 11
ATOM 18965 N N . GLY A 1 20 ? -16.977 -9.665 -1.732 1.00 0.00 20 GLY A N 11
ATOM 18966 C CA . GLY A 1 20 ? -15.998 -10.622 -2.330 1.00 0.00 20 GLY A CA 11
ATOM 18967 C C . GLY A 1 20 ? -14.727 -9.866 -2.709 1.00 0.00 20 GLY A C 11
ATOM 18968 O O . GLY A 1 20 ? -13.711 -9.993 -2.060 1.00 0.00 20 GLY A O 11
ATOM 18972 N N . ALA A 1 21 ? -14.800 -9.074 -3.755 1.00 0.00 21 ALA A N 11
ATOM 18973 C CA . ALA A 1 21 ? -13.625 -8.267 -4.234 1.00 0.00 21 ALA A CA 11
ATOM 18974 C C . ALA A 1 21 ? -13.820 -7.952 -5.727 1.00 0.00 21 ALA A C 11
ATOM 18975 O O . ALA A 1 21 ? -12.913 -8.081 -6.525 1.00 0.00 21 ALA A O 11
ATOM 18982 N N . LYS A 1 22 ? -15.000 -7.547 -6.119 1.00 0.00 22 LYS A N 11
ATOM 18983 C CA . LYS A 1 22 ? -15.236 -7.239 -7.568 1.00 0.00 22 LYS A CA 11
ATOM 18984 C C . LYS A 1 22 ? -16.335 -6.178 -7.742 1.00 0.00 22 LYS A C 11
ATOM 18985 O O . LYS A 1 22 ? -16.582 -5.730 -8.843 1.00 0.00 22 LYS A O 11
ATOM 19004 N N . ASP A 1 23 ? -16.991 -5.766 -6.679 1.00 0.00 23 ASP A N 11
ATOM 19005 C CA . ASP A 1 23 ? -18.068 -4.727 -6.796 1.00 0.00 23 ASP A CA 11
ATOM 19006 C C . ASP A 1 23 ? -17.569 -3.422 -6.174 1.00 0.00 23 ASP A C 11
ATOM 19007 O O . ASP A 1 23 ? -18.254 -2.791 -5.394 1.00 0.00 23 ASP A O 11
ATOM 19016 N N . TRP A 1 24 ? -16.383 -3.012 -6.520 1.00 0.00 24 TRP A N 11
ATOM 19017 C CA . TRP A 1 24 ? -15.843 -1.747 -5.954 1.00 0.00 24 TRP A CA 11
ATOM 19018 C C . TRP A 1 24 ? -16.704 -0.587 -6.439 1.00 0.00 24 TRP A C 11
ATOM 19019 O O . TRP A 1 24 ? -16.658 0.505 -5.908 1.00 0.00 24 TRP A O 11
ATOM 19040 N N . ILE A 1 25 ? -17.512 -0.830 -7.430 1.00 0.00 25 ILE A N 11
ATOM 19041 C CA . ILE A 1 25 ? -18.406 0.236 -7.943 1.00 0.00 25 ILE A CA 11
ATOM 19042 C C . ILE A 1 25 ? -19.513 0.454 -6.917 1.00 0.00 25 ILE A C 11
ATOM 19043 O O . ILE A 1 25 ? -19.985 1.552 -6.719 1.00 0.00 25 ILE A O 11
ATOM 19059 N N . ARG A 1 26 ? -19.920 -0.592 -6.248 1.00 0.00 26 ARG A N 11
ATOM 19060 C CA . ARG A 1 26 ? -20.986 -0.453 -5.225 1.00 0.00 26 ARG A CA 11
ATOM 19061 C C . ARG A 1 26 ? -20.358 0.118 -3.963 1.00 0.00 26 ARG A C 11
ATOM 19062 O O . ARG A 1 26 ? -20.829 1.079 -3.392 1.00 0.00 26 ARG A O 11
ATOM 19083 N N . ILE A 1 27 ? -19.288 -0.472 -3.523 1.00 0.00 27 ILE A N 11
ATOM 19084 C CA . ILE A 1 27 ? -18.618 0.031 -2.301 1.00 0.00 27 ILE A CA 11
ATOM 19085 C C . ILE A 1 27 ? -18.286 1.513 -2.475 1.00 0.00 27 ILE A C 11
ATOM 19086 O O . ILE A 1 27 ? -18.337 2.288 -1.539 1.00 0.00 27 ILE A O 11
ATOM 19102 N N . SER A 1 28 ? -17.940 1.912 -3.667 1.00 0.00 28 SER A N 11
ATOM 19103 C CA . SER A 1 28 ? -17.595 3.337 -3.901 1.00 0.00 28 SER A CA 11
ATOM 19104 C C . SER A 1 28 ? -18.872 4.179 -3.895 1.00 0.00 28 SER A C 11
ATOM 19105 O O . SER A 1 28 ? -18.858 5.335 -3.526 1.00 0.00 28 SER A O 11
ATOM 19113 N N . GLN A 1 29 ? -19.979 3.611 -4.289 1.00 0.00 29 GLN A N 11
ATOM 19114 C CA . GLN A 1 29 ? -21.246 4.401 -4.289 1.00 0.00 29 GLN A CA 11
ATOM 19115 C C . GLN A 1 29 ? -21.558 4.821 -2.851 1.00 0.00 29 GLN A C 11
ATOM 19116 O O . GLN A 1 29 ? -21.967 5.936 -2.597 1.00 0.00 29 GLN A O 11
ATOM 19130 N N . LEU A 1 30 ? -21.346 3.946 -1.909 1.00 0.00 30 LEU A N 11
ATOM 19131 C CA . LEU A 1 30 ? -21.606 4.313 -0.493 1.00 0.00 30 LEU A CA 11
ATOM 19132 C C . LEU A 1 30 ? -20.632 5.426 -0.110 1.00 0.00 30 LEU A C 11
ATOM 19133 O O . LEU A 1 30 ? -20.976 6.363 0.583 1.00 0.00 30 LEU A O 11
ATOM 19149 N N . MET A 1 31 ? -19.411 5.318 -0.578 1.00 0.00 31 MET A N 11
ATOM 19150 C CA . MET A 1 31 ? -18.364 6.351 -0.282 1.00 0.00 31 MET A CA 11
ATOM 19151 C C . MET A 1 31 ? -17.827 6.913 -1.603 1.00 0.00 31 MET A C 11
ATOM 19152 O O . MET A 1 31 ? -16.671 6.742 -1.937 1.00 0.00 31 MET A O 11
ATOM 19166 N N . ILE A 1 32 ? -18.658 7.583 -2.358 1.00 0.00 32 ILE A N 11
ATOM 19167 C CA . ILE A 1 32 ? -18.195 8.157 -3.656 1.00 0.00 32 ILE A CA 11
ATOM 19168 C C . ILE A 1 32 ? -16.946 9.006 -3.425 1.00 0.00 32 ILE A C 11
ATOM 19169 O O . ILE A 1 32 ? -16.229 9.338 -4.349 1.00 0.00 32 ILE A O 11
ATOM 19185 N N . THR A 1 33 ? -16.676 9.360 -2.201 1.00 0.00 33 THR A N 11
ATOM 19186 C CA . THR A 1 33 ? -15.472 10.186 -1.916 1.00 0.00 33 THR A CA 11
ATOM 19187 C C . THR A 1 33 ? -14.227 9.474 -2.450 1.00 0.00 33 THR A C 11
ATOM 19188 O O . THR A 1 33 ? -13.220 10.099 -2.721 1.00 0.00 33 THR A O 11
ATOM 19199 N N . ARG A 1 34 ? -14.292 8.169 -2.606 1.00 0.00 34 ARG A N 11
ATOM 19200 C CA . ARG A 1 34 ? -13.120 7.386 -3.126 1.00 0.00 34 ARG A CA 11
ATOM 19201 C C . ARG A 1 34 ? -13.517 6.732 -4.451 1.00 0.00 34 ARG A C 11
ATOM 19202 O O . ARG A 1 34 ? -14.665 6.398 -4.671 1.00 0.00 34 ARG A O 11
ATOM 19223 N N . ASN A 1 35 ? -12.571 6.543 -5.336 1.00 0.00 35 ASN A N 11
ATOM 19224 C CA . ASN A 1 35 ? -12.882 5.907 -6.649 1.00 0.00 35 ASN A CA 11
ATOM 19225 C C . ASN A 1 35 ? -12.647 4.393 -6.546 1.00 0.00 35 ASN A C 11
ATOM 19226 O O . ASN A 1 35 ? -11.808 3.956 -5.783 1.00 0.00 35 ASN A O 11
ATOM 19237 N N . PRO A 1 36 ? -13.359 3.584 -7.306 1.00 0.00 36 PRO A N 11
ATOM 19238 C CA . PRO A 1 36 ? -13.172 2.108 -7.268 1.00 0.00 36 PRO A CA 11
ATOM 19239 C C . PRO A 1 36 ? -11.686 1.731 -7.227 1.00 0.00 36 PRO A C 11
ATOM 19240 O O . PRO A 1 36 ? -11.292 0.755 -6.625 1.00 0.00 36 PRO A O 11
ATOM 19251 N N . ARG A 1 37 ? -10.869 2.511 -7.880 1.00 0.00 37 ARG A N 11
ATOM 19252 C CA . ARG A 1 37 ? -9.408 2.228 -7.914 1.00 0.00 37 ARG A CA 11
ATOM 19253 C C . ARG A 1 37 ? -8.762 2.561 -6.564 1.00 0.00 37 ARG A C 11
ATOM 19254 O O . ARG A 1 37 ? -7.739 2.013 -6.209 1.00 0.00 37 ARG A O 11
ATOM 19275 N N . GLN A 1 38 ? -9.324 3.475 -5.821 1.00 0.00 38 GLN A N 11
ATOM 19276 C CA . GLN A 1 38 ? -8.704 3.854 -4.519 1.00 0.00 38 GLN A CA 11
ATOM 19277 C C . GLN A 1 38 ? -8.866 2.744 -3.479 1.00 0.00 38 GLN A C 11
ATOM 19278 O O . GLN A 1 38 ? -7.925 2.393 -2.796 1.00 0.00 38 GLN A O 11
ATOM 19292 N N . CYS A 1 39 ? -10.038 2.188 -3.330 1.00 0.00 39 CYS A N 11
ATOM 19293 C CA . CYS A 1 39 ? -10.219 1.116 -2.314 1.00 0.00 39 CYS A CA 11
ATOM 19294 C C . CYS A 1 39 ? -9.757 -0.220 -2.896 1.00 0.00 39 CYS A C 11
ATOM 19295 O O . CYS A 1 39 ? -9.322 -1.103 -2.182 1.00 0.00 39 CYS A O 11
ATOM 19303 N N . ARG A 1 40 ? -9.832 -0.374 -4.190 1.00 0.00 40 ARG A N 11
ATOM 19304 C CA . ARG A 1 40 ? -9.378 -1.648 -4.814 1.00 0.00 40 ARG A CA 11
ATOM 19305 C C . ARG A 1 40 ? -7.875 -1.782 -4.586 1.00 0.00 40 ARG A C 11
ATOM 19306 O O . ARG A 1 40 ? -7.383 -2.813 -4.172 1.00 0.00 40 ARG A O 11
ATOM 19327 N N . GLU A 1 41 ? -7.139 -0.736 -4.850 1.00 0.00 41 GLU A N 11
ATOM 19328 C CA . GLU A 1 41 ? -5.664 -0.790 -4.646 1.00 0.00 41 GLU A CA 11
ATOM 19329 C C . GLU A 1 41 ? -5.373 -1.342 -3.250 1.00 0.00 41 GLU A C 11
ATOM 19330 O O . GLU A 1 41 ? -4.370 -1.989 -3.028 1.00 0.00 41 GLU A O 11
ATOM 19342 N N . ARG A 1 42 ? -6.242 -1.100 -2.304 1.00 0.00 42 ARG A N 11
ATOM 19343 C CA . ARG A 1 42 ? -5.987 -1.634 -0.931 1.00 0.00 42 ARG A CA 11
ATOM 19344 C C . ARG A 1 42 ? -6.096 -3.158 -0.938 1.00 0.00 42 ARG A C 11
ATOM 19345 O O . ARG A 1 42 ? -5.316 -3.845 -0.309 1.00 0.00 42 ARG A O 11
ATOM 19366 N N . TRP A 1 43 ? -7.066 -3.693 -1.633 1.00 0.00 43 TRP A N 11
ATOM 19367 C CA . TRP A 1 43 ? -7.242 -5.178 -1.674 1.00 0.00 43 TRP A CA 11
ATOM 19368 C C . TRP A 1 43 ? -5.898 -5.868 -1.890 1.00 0.00 43 TRP A C 11
ATOM 19369 O O . TRP A 1 43 ? -5.472 -6.652 -1.078 1.00 0.00 43 TRP A O 11
ATOM 19390 N N . ASN A 1 44 ? -5.216 -5.564 -2.955 1.00 0.00 44 ASN A N 11
ATOM 19391 C CA . ASN A 1 44 ? -3.898 -6.220 -3.209 1.00 0.00 44 ASN A CA 11
ATOM 19392 C C . ASN A 1 44 ? -2.792 -5.559 -2.388 1.00 0.00 44 ASN A C 11
ATOM 19393 O O . ASN A 1 44 ? -1.912 -6.221 -1.874 1.00 0.00 44 ASN A O 11
ATOM 19404 N N . ASN A 1 45 ? -2.807 -4.259 -2.275 1.00 0.00 45 ASN A N 11
ATOM 19405 C CA . ASN A 1 45 ? -1.730 -3.568 -1.506 1.00 0.00 45 ASN A CA 11
ATOM 19406 C C . ASN A 1 45 ? -2.029 -3.593 -0.006 1.00 0.00 45 ASN A C 11
ATOM 19407 O O . ASN A 1 45 ? -1.442 -2.846 0.752 1.00 0.00 45 ASN A O 11
ATOM 19418 N N . TYR A 1 46 ? -2.924 -4.436 0.450 1.00 0.00 46 TYR A N 11
ATOM 19419 C CA . TYR A 1 46 ? -3.209 -4.468 1.921 1.00 0.00 46 TYR A CA 11
ATOM 19420 C C . TYR A 1 46 ? -3.701 -5.862 2.347 1.00 0.00 46 TYR A C 11
ATOM 19421 O O . TYR A 1 46 ? -3.096 -6.491 3.194 1.00 0.00 46 TYR A O 11
ATOM 19439 N N . ILE A 1 47 ? -4.783 -6.359 1.784 1.00 0.00 47 ILE A N 11
ATOM 19440 C CA . ILE A 1 47 ? -5.282 -7.723 2.191 1.00 0.00 47 ILE A CA 11
ATOM 19441 C C . ILE A 1 47 ? -5.876 -8.488 0.989 1.00 0.00 47 ILE A C 11
ATOM 19442 O O . ILE A 1 47 ? -6.804 -8.058 0.333 1.00 0.00 47 ILE A O 11
ATOM 19458 N N . ASN A 1 48 ? -5.321 -9.645 0.722 1.00 0.00 48 ASN A N 11
ATOM 19459 C CA . ASN A 1 48 ? -5.796 -10.528 -0.393 1.00 0.00 48 ASN A CA 11
ATOM 19460 C C . ASN A 1 48 ? -4.875 -11.765 -0.477 1.00 0.00 48 ASN A C 11
ATOM 19461 O O . ASN A 1 48 ? -5.350 -12.878 -0.578 1.00 0.00 48 ASN A O 11
ATOM 19472 N N . PRO A 1 49 ? -3.569 -11.579 -0.453 1.00 0.00 49 PRO A N 11
ATOM 19473 C CA . PRO A 1 49 ? -2.594 -12.691 -0.547 1.00 0.00 49 PRO A CA 11
ATOM 19474 C C . PRO A 1 49 ? -2.075 -13.127 0.833 1.00 0.00 49 PRO A C 11
ATOM 19475 O O . PRO A 1 49 ? -1.333 -14.081 0.946 1.00 0.00 49 PRO A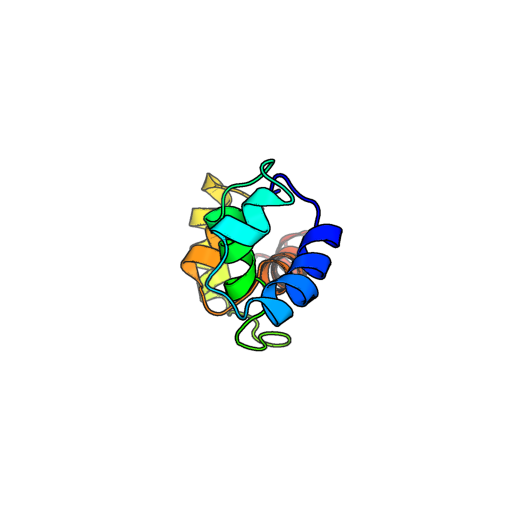 O 11
ATOM 19486 N N . ALA A 1 50 ? -2.448 -12.426 1.873 1.00 0.00 50 ALA A N 11
ATOM 19487 C CA . ALA A 1 50 ? -1.966 -12.790 3.239 1.00 0.00 50 ALA A CA 11
ATOM 19488 C C . ALA A 1 50 ? -0.473 -12.463 3.328 1.00 0.00 50 ALA A C 11
ATOM 19489 O O . ALA A 1 50 ? 0.356 -13.317 3.572 1.00 0.00 50 ALA A O 11
ATOM 19496 N N . LEU A 1 51 ? -0.134 -11.220 3.114 1.00 0.00 51 LEU A N 11
ATOM 19497 C CA . LEU A 1 51 ? 1.296 -10.787 3.158 1.00 0.00 51 LEU A CA 11
ATOM 19498 C C . LEU A 1 51 ? 1.619 -10.243 4.555 1.00 0.00 51 LEU A C 11
ATOM 19499 O O . LEU A 1 51 ? 2.464 -9.385 4.719 1.00 0.00 51 LEU A O 11
ATOM 19515 N N . ARG A 1 52 ? 0.961 -10.742 5.564 1.00 0.00 52 ARG A N 11
ATOM 19516 C CA . ARG A 1 52 ? 1.241 -10.258 6.945 1.00 0.00 52 ARG A CA 11
ATOM 19517 C C . ARG A 1 52 ? 2.728 -10.450 7.250 1.00 0.00 52 ARG A C 11
ATOM 19518 O O . ARG A 1 52 ? 3.226 -10.016 8.270 1.00 0.00 52 ARG A O 11
ATOM 19539 N N . THR A 1 53 ? 3.444 -11.101 6.368 1.00 0.00 53 THR A N 11
ATOM 19540 C CA . THR A 1 53 ? 4.903 -11.327 6.595 1.00 0.00 53 THR A CA 11
ATOM 19541 C C . THR A 1 53 ? 5.596 -11.553 5.249 1.00 0.00 53 THR A C 11
ATOM 19542 O O . THR A 1 53 ? 6.060 -12.637 4.956 1.00 0.00 53 THR A O 11
ATOM 19553 N N . ASP A 1 54 ? 5.666 -10.532 4.429 1.00 0.00 54 ASP A N 11
ATOM 19554 C CA . ASP A 1 54 ? 6.325 -10.653 3.087 1.00 0.00 54 ASP A CA 11
ATOM 19555 C C . ASP A 1 54 ? 7.315 -9.499 2.909 1.00 0.00 54 ASP A C 11
ATOM 19556 O O . ASP A 1 54 ? 7.106 -8.619 2.098 1.00 0.00 54 ASP A O 11
ATOM 19565 N N . PRO A 1 55 ? 8.386 -9.494 3.666 1.00 0.00 55 PRO A N 11
ATOM 19566 C CA . PRO A 1 55 ? 9.413 -8.416 3.587 1.00 0.00 55 PRO A CA 11
ATOM 19567 C C . PRO A 1 55 ? 10.332 -8.592 2.377 1.00 0.00 55 PRO A C 11
ATOM 19568 O O . PRO A 1 55 ? 10.793 -9.678 2.084 1.00 0.00 55 PRO A O 11
ATOM 19579 N N . TRP A 1 56 ? 10.603 -7.529 1.675 1.00 0.00 56 TRP A N 11
ATOM 19580 C CA . TRP A 1 56 ? 11.495 -7.621 0.481 1.00 0.00 56 TRP A CA 11
ATOM 19581 C C . TRP A 1 56 ? 12.961 -7.579 0.937 1.00 0.00 56 TRP A C 11
ATOM 19582 O O . TRP A 1 56 ? 13.256 -7.684 2.111 1.00 0.00 56 TRP A O 11
ATOM 19603 N N . SER A 1 57 ? 13.881 -7.454 0.005 1.00 0.00 57 SER A N 11
ATOM 19604 C CA . SER A 1 57 ? 15.341 -7.436 0.353 1.00 0.00 57 SER A CA 11
ATOM 19605 C C . SER A 1 57 ? 16.032 -6.274 -0.396 1.00 0.00 57 SER A C 11
ATOM 19606 O O . SER A 1 57 ? 15.394 -5.541 -1.125 1.00 0.00 57 SER A O 11
ATOM 19614 N N . PRO A 1 58 ? 17.325 -6.099 -0.210 1.00 0.00 58 PRO A N 11
ATOM 19615 C CA . PRO A 1 58 ? 18.104 -4.999 -0.869 1.00 0.00 58 PRO A CA 11
ATOM 19616 C C . PRO A 1 58 ? 17.829 -4.871 -2.377 1.00 0.00 58 PRO A C 11
ATOM 19617 O O . PRO A 1 58 ? 18.183 -3.890 -2.996 1.00 0.00 58 PRO A O 11
ATOM 19628 N N . GLU A 1 59 ? 17.210 -5.854 -2.966 1.00 0.00 59 GLU A N 11
ATOM 19629 C CA . GLU A 1 59 ? 16.923 -5.799 -4.421 1.00 0.00 59 GLU A CA 11
ATOM 19630 C C . GLU A 1 59 ? 15.819 -4.783 -4.664 1.00 0.00 59 GLU A C 11
ATOM 19631 O O . GLU A 1 59 ? 15.883 -3.992 -5.583 1.00 0.00 59 GLU A O 11
ATOM 19643 N N . GLU A 1 60 ? 14.806 -4.779 -3.836 1.00 0.00 60 GLU A N 11
ATOM 19644 C CA . GLU A 1 60 ? 13.718 -3.790 -4.021 1.00 0.00 60 GLU A CA 11
ATOM 19645 C C . GLU A 1 60 ? 14.158 -2.482 -3.369 1.00 0.00 60 GLU A C 11
ATOM 19646 O O . GLU A 1 60 ? 13.711 -1.420 -3.733 1.00 0.00 60 GLU A O 11
ATOM 19658 N N . ASP A 1 61 ? 15.053 -2.554 -2.416 1.00 0.00 61 ASP A N 11
ATOM 19659 C CA . ASP A 1 61 ? 15.536 -1.306 -1.755 1.00 0.00 61 ASP A CA 11
ATOM 19660 C C . ASP A 1 61 ? 16.305 -0.473 -2.783 1.00 0.00 61 ASP A C 11
ATOM 19661 O O . ASP A 1 61 ? 15.969 0.661 -3.059 1.00 0.00 61 ASP A O 11
ATOM 19670 N N . MET A 1 62 ? 17.334 -1.040 -3.355 1.00 0.00 62 MET A N 11
ATOM 19671 C CA . MET A 1 62 ? 18.124 -0.296 -4.367 1.00 0.00 62 MET A CA 11
ATOM 19672 C C . MET A 1 62 ? 17.209 0.074 -5.532 1.00 0.00 62 MET A C 11
ATOM 19673 O O . MET A 1 62 ? 17.337 1.127 -6.125 1.00 0.00 62 MET A O 11
ATOM 19687 N N . LEU A 1 63 ? 16.277 -0.783 -5.859 1.00 0.00 63 LEU A N 11
ATOM 19688 C CA . LEU A 1 63 ? 15.347 -0.467 -6.985 1.00 0.00 63 LEU A CA 11
ATOM 19689 C C . LEU A 1 63 ? 14.299 0.535 -6.490 1.00 0.00 63 LEU A C 11
ATOM 19690 O O . LEU A 1 63 ? 13.794 1.346 -7.240 1.00 0.00 63 LEU A O 11
ATOM 19706 N N . LEU A 1 64 ? 13.980 0.485 -5.225 1.00 0.00 64 LEU A N 11
ATOM 19707 C CA . LEU A 1 64 ? 12.976 1.434 -4.667 1.00 0.00 64 LEU A CA 11
ATOM 19708 C C . LEU A 1 64 ? 13.622 2.808 -4.543 1.00 0.00 64 LEU A C 11
ATOM 19709 O O . LEU A 1 64 ? 13.004 3.816 -4.793 1.00 0.00 64 LEU A O 11
ATOM 19725 N N . ASP A 1 65 ? 14.870 2.860 -4.166 1.00 0.00 65 ASP A N 11
ATOM 19726 C CA . ASP A 1 65 ? 15.551 4.180 -4.037 1.00 0.00 65 ASP A CA 11
ATOM 19727 C C . ASP A 1 65 ? 15.316 4.989 -5.313 1.00 0.00 65 ASP A C 11
ATOM 19728 O O . ASP A 1 65 ? 15.262 6.201 -5.295 1.00 0.00 65 ASP A O 11
ATOM 19737 N N . GLN A 1 66 ? 15.167 4.314 -6.421 1.00 0.00 66 GLN A N 11
ATOM 19738 C CA . GLN A 1 66 ? 14.926 5.028 -7.710 1.00 0.00 66 GLN A CA 11
ATOM 19739 C C . GLN A 1 66 ? 13.459 5.453 -7.809 1.00 0.00 66 GLN A C 11
ATOM 19740 O O . GLN A 1 66 ? 13.149 6.549 -8.233 1.00 0.00 66 GLN A O 11
ATOM 19754 N N . LYS A 1 67 ? 12.551 4.594 -7.434 1.00 0.00 67 LYS A N 11
ATOM 19755 C CA . LYS A 1 67 ? 11.102 4.952 -7.520 1.00 0.00 67 LYS A CA 11
ATOM 19756 C C . LYS A 1 67 ? 10.730 5.877 -6.360 1.00 0.00 67 LYS A C 11
ATOM 19757 O O . LYS A 1 67 ? 10.200 6.952 -6.552 1.00 0.00 67 LYS A O 11
ATOM 19776 N N . TYR A 1 68 ? 11.011 5.465 -5.156 1.00 0.00 68 TYR A N 11
ATOM 19777 C CA . TYR A 1 68 ? 10.686 6.310 -3.971 1.00 0.00 68 TYR A CA 11
ATOM 19778 C C . TYR A 1 68 ? 11.277 7.711 -4.180 1.00 0.00 68 TYR A C 11
ATOM 19779 O O . TYR A 1 68 ? 10.653 8.712 -3.894 1.00 0.00 68 TYR A O 11
ATOM 19797 N N . ALA A 1 69 ? 12.473 7.785 -4.680 1.00 0.00 69 ALA A N 11
ATOM 19798 C CA . ALA A 1 69 ? 13.100 9.114 -4.913 1.00 0.00 69 ALA A CA 11
ATOM 19799 C C . ALA A 1 69 ? 12.146 9.973 -5.750 1.00 0.00 69 ALA A C 11
ATOM 19800 O O . ALA A 1 69 ? 12.088 11.179 -5.609 1.00 0.00 69 ALA A O 11
ATOM 19807 N N . GLU A 1 70 ? 11.392 9.349 -6.619 1.00 0.00 70 GLU A N 11
ATOM 19808 C CA . GLU A 1 70 ? 10.428 10.096 -7.477 1.00 0.00 70 GLU A CA 11
ATOM 19809 C C . GLU A 1 70 ? 9.050 10.123 -6.807 1.00 0.00 70 GLU A C 11
ATOM 19810 O O . GLU A 1 70 ? 8.463 11.168 -6.607 1.00 0.00 70 GLU A O 11
ATOM 19822 N N . TYR A 1 71 ? 8.521 8.972 -6.484 1.00 0.00 71 TYR A N 11
ATOM 19823 C CA . TYR A 1 71 ? 7.169 8.913 -5.854 1.00 0.00 71 TYR A CA 11
ATOM 19824 C C . TYR A 1 71 ? 7.240 9.316 -4.379 1.00 0.00 71 TYR A C 11
ATOM 19825 O O . TYR A 1 71 ? 6.407 10.055 -3.892 1.00 0.00 71 TYR A O 11
ATOM 19843 N N . GLY A 1 72 ? 8.222 8.841 -3.662 1.00 0.00 72 GLY A N 11
ATOM 19844 C CA . GLY A 1 72 ? 8.344 9.196 -2.210 1.00 0.00 72 GLY A CA 11
ATOM 19845 C C . GLY A 1 72 ? 7.665 8.104 -1.374 1.00 0.00 72 GLY A C 11
ATOM 19846 O O . GLY A 1 72 ? 7.636 6.959 -1.779 1.00 0.00 72 GLY A O 11
ATOM 19850 N N . PRO A 1 73 ? 7.120 8.423 -0.218 1.00 0.00 73 PRO A N 11
ATOM 19851 C CA . PRO A 1 73 ? 6.455 7.399 0.631 1.00 0.00 73 PRO A CA 11
ATOM 19852 C C . PRO A 1 73 ? 5.062 7.048 0.105 1.00 0.00 73 PRO A C 11
ATOM 19853 O O . PRO A 1 73 ? 4.196 6.624 0.845 1.00 0.00 73 PRO A O 11
ATOM 19864 N N . LYS A 1 74 ? 4.845 7.203 -1.175 1.00 0.00 74 LYS A N 11
ATOM 19865 C CA . LYS A 1 74 ? 3.519 6.858 -1.752 1.00 0.00 74 LYS A CA 11
ATOM 19866 C C . LYS A 1 74 ? 3.497 5.354 -2.007 1.00 0.00 74 LYS A C 11
ATOM 19867 O O . LYS A 1 74 ? 3.381 4.902 -3.130 1.00 0.00 74 LYS A O 11
ATOM 19886 N N . TRP A 1 75 ? 3.627 4.577 -0.969 1.00 0.00 75 TRP A N 11
ATOM 19887 C CA . TRP A 1 75 ? 3.636 3.100 -1.121 1.00 0.00 75 TRP A CA 11
ATOM 19888 C C . TRP A 1 75 ? 2.467 2.655 -2.012 1.00 0.00 75 TRP A C 11
ATOM 19889 O O . TRP A 1 75 ? 2.415 1.532 -2.472 1.00 0.00 75 TRP A O 11
ATOM 19910 N N . ASN A 1 76 ? 1.537 3.532 -2.259 1.00 0.00 76 ASN A N 11
ATOM 19911 C CA . ASN A 1 76 ? 0.378 3.171 -3.120 1.00 0.00 76 ASN A CA 11
ATOM 19912 C C . ASN A 1 76 ? 0.861 3.029 -4.561 1.00 0.00 76 ASN A C 11
ATOM 19913 O O . ASN A 1 76 ? 0.380 2.205 -5.314 1.00 0.00 76 ASN A O 11
ATOM 19924 N N . LYS A 1 77 ? 1.825 3.822 -4.945 1.00 0.00 77 LYS A N 11
ATOM 19925 C CA . LYS A 1 77 ? 2.366 3.737 -6.330 1.00 0.00 77 LYS A CA 11
ATOM 19926 C C . LYS A 1 77 ? 3.406 2.625 -6.371 1.00 0.00 77 LYS A C 11
ATOM 19927 O O . LYS A 1 77 ? 3.618 1.991 -7.379 1.00 0.00 77 LYS A O 11
ATOM 19946 N N . ILE A 1 78 ? 4.059 2.393 -5.272 1.00 0.00 78 ILE A N 11
ATOM 19947 C CA . ILE A 1 78 ? 5.092 1.326 -5.219 1.00 0.00 78 ILE A CA 11
ATOM 19948 C C . ILE A 1 78 ? 4.405 -0.038 -5.136 1.00 0.00 78 ILE A C 11
ATOM 19949 O O . ILE A 1 78 ? 4.677 -0.939 -5.905 1.00 0.00 78 ILE A O 11
ATOM 19965 N N . SER A 1 79 ? 3.526 -0.188 -4.188 1.00 0.00 79 SER A N 11
ATOM 19966 C CA . SER A 1 79 ? 2.813 -1.486 -4.011 1.00 0.00 79 SER A CA 11
ATOM 19967 C C . SER A 1 79 ? 2.242 -1.981 -5.340 1.00 0.00 79 SER A C 11
ATOM 19968 O O . SER A 1 79 ? 2.027 -3.163 -5.522 1.00 0.00 79 SER A O 11
ATOM 19976 N N . LYS A 1 80 ? 1.982 -1.104 -6.272 1.00 0.00 80 LYS A N 11
ATOM 19977 C CA . LYS A 1 80 ? 1.413 -1.564 -7.576 1.00 0.00 80 LYS A CA 11
ATOM 19978 C C . LYS A 1 80 ? 2.543 -2.138 -8.427 1.00 0.00 80 LYS A C 11
ATOM 19979 O O . LYS A 1 80 ? 2.331 -2.971 -9.285 1.00 0.00 80 LYS A O 11
ATOM 19998 N N . PHE A 1 81 ? 3.747 -1.704 -8.178 1.00 0.00 81 PHE A N 11
ATOM 19999 C CA . PHE A 1 81 ? 4.899 -2.229 -8.950 1.00 0.00 81 PHE A CA 11
ATOM 20000 C C . PHE A 1 81 ? 5.257 -3.587 -8.356 1.00 0.00 81 PHE A C 11
ATOM 20001 O O . PHE A 1 81 ? 6.073 -4.319 -8.882 1.00 0.00 81 PHE A O 11
ATOM 20018 N N . LEU A 1 82 ? 4.632 -3.920 -7.252 1.00 0.00 82 LEU A N 11
ATOM 20019 C CA . LEU A 1 82 ? 4.894 -5.232 -6.572 1.00 0.00 82 LEU A CA 11
ATOM 20020 C C . LEU A 1 82 ? 3.634 -6.099 -6.677 1.00 0.00 82 LEU A C 11
ATOM 20021 O O . LEU A 1 82 ? 3.638 -7.137 -7.306 1.00 0.00 82 LEU A O 11
ATOM 20037 N N . LYS A 1 83 ? 2.553 -5.672 -6.072 1.00 0.00 83 LYS A N 11
ATOM 20038 C CA . LYS A 1 83 ? 1.280 -6.445 -6.135 1.00 0.00 83 LYS A CA 11
ATOM 20039 C C . LYS A 1 83 ? 1.393 -7.653 -5.210 1.00 0.00 83 LYS A C 11
ATOM 20040 O O . LYS A 1 83 ? 0.478 -8.442 -5.085 1.00 0.00 83 LYS A O 11
ATOM 20059 N N . ASN A 1 84 ? 2.518 -7.784 -4.556 1.00 0.00 84 ASN A N 11
ATOM 20060 C CA . ASN A 1 84 ? 2.740 -8.921 -3.612 1.00 0.00 84 ASN A CA 11
ATOM 20061 C C . ASN A 1 84 ? 3.011 -8.352 -2.221 1.00 0.00 84 ASN A C 11
ATOM 20062 O O . ASN A 1 84 ? 2.913 -9.037 -1.222 1.00 0.00 84 ASN A O 11
ATOM 20073 N N . ARG A 1 85 ? 3.348 -7.093 -2.160 1.00 0.00 85 ARG A N 11
ATOM 20074 C CA . ARG A 1 85 ? 3.632 -6.418 -0.859 1.00 0.00 85 ARG A CA 11
ATOM 20075 C C . ARG A 1 85 ? 2.449 -5.511 -0.528 1.00 0.00 85 ARG A C 11
ATOM 20076 O O . ARG A 1 85 ? 1.576 -5.297 -1.347 1.00 0.00 85 ARG A O 11
ATOM 20097 N N . SER A 1 86 ? 2.418 -4.974 0.666 1.00 0.00 86 SER A N 11
ATOM 20098 C CA . SER A 1 86 ? 1.304 -4.070 1.079 1.00 0.00 86 SER A CA 11
ATOM 20099 C C . SER A 1 86 ? 1.897 -2.748 1.529 1.00 0.00 86 SER A C 11
ATOM 20100 O O . SER A 1 86 ? 2.999 -2.678 2.032 1.00 0.00 86 SER A O 11
ATOM 20108 N N . ASP A 1 87 ? 1.163 -1.703 1.357 1.00 0.00 87 ASP A N 11
ATOM 20109 C CA . ASP A 1 87 ? 1.659 -0.367 1.767 1.00 0.00 87 ASP A CA 11
ATOM 20110 C C . ASP A 1 87 ? 2.012 -0.415 3.250 1.00 0.00 87 ASP A C 11
ATOM 20111 O O . ASP A 1 87 ? 2.841 0.330 3.731 1.00 0.00 87 ASP A O 11
ATOM 20120 N N . ASN A 1 88 ? 1.396 -1.308 3.968 1.00 0.00 88 ASN A N 11
ATOM 20121 C CA . ASN A 1 88 ? 1.696 -1.442 5.416 1.00 0.00 88 ASN A CA 11
ATOM 20122 C C . ASN A 1 88 ? 3.019 -2.189 5.569 1.00 0.00 88 ASN A C 11
ATOM 20123 O O . ASN A 1 88 ? 3.743 -2.001 6.525 1.00 0.00 88 ASN A O 11
ATOM 20134 N N . ASN A 1 89 ? 3.343 -3.036 4.623 1.00 0.00 89 ASN A N 11
ATOM 20135 C CA . ASN A 1 89 ? 4.616 -3.793 4.699 1.00 0.00 89 ASN A CA 11
ATOM 20136 C C . ASN A 1 89 ? 5.739 -2.917 4.150 1.00 0.00 89 ASN A C 11
ATOM 20137 O O . ASN A 1 89 ? 6.797 -2.796 4.725 1.00 0.00 89 ASN A O 11
ATOM 20148 N N . ILE A 1 90 ? 5.505 -2.305 3.032 1.00 0.00 90 ILE A N 11
ATOM 20149 C CA . ILE A 1 90 ? 6.545 -1.436 2.422 1.00 0.00 90 ILE A CA 11
ATOM 20150 C C . ILE A 1 90 ? 6.920 -0.329 3.401 1.00 0.00 90 ILE A C 11
ATOM 20151 O O . ILE A 1 90 ? 8.067 -0.172 3.769 1.00 0.00 90 ILE A O 11
ATOM 20167 N N . ARG A 1 91 ? 5.960 0.431 3.841 1.00 0.00 91 ARG A N 11
ATOM 20168 C CA . ARG A 1 91 ? 6.255 1.518 4.814 1.00 0.00 91 ARG A CA 11
ATOM 20169 C C . ARG A 1 91 ? 6.981 0.916 6.014 1.00 0.00 91 ARG A C 11
ATOM 20170 O O . ARG A 1 91 ? 7.815 1.541 6.640 1.00 0.00 91 ARG A O 11
ATOM 20191 N N . ASN A 1 92 ? 6.650 -0.300 6.340 1.00 0.00 92 ASN A N 11
ATOM 20192 C CA . ASN A 1 92 ? 7.293 -0.970 7.506 1.00 0.00 92 ASN A CA 11
ATOM 20193 C C . ASN A 1 92 ? 8.730 -1.368 7.162 1.00 0.00 92 ASN A C 11
ATOM 20194 O O . ASN A 1 92 ? 9.630 -1.191 7.960 1.00 0.00 92 ASN A O 11
ATOM 20205 N N . ARG A 1 93 ? 8.970 -1.902 5.992 1.00 0.00 93 ARG A N 11
ATOM 20206 C CA . ARG A 1 93 ? 10.371 -2.292 5.652 1.00 0.00 93 ARG A CA 11
ATOM 20207 C C . ARG A 1 93 ? 11.203 -1.013 5.501 1.00 0.00 93 ARG A C 11
ATOM 20208 O O . ARG A 1 93 ? 12.221 -0.845 6.142 1.00 0.00 93 ARG A O 11
ATOM 20229 N N . TRP A 1 94 ? 10.773 -0.100 4.671 1.00 0.00 94 TRP A N 11
ATOM 20230 C CA . TRP A 1 94 ? 11.533 1.167 4.489 1.00 0.00 94 TRP A CA 11
ATOM 20231 C C . TRP A 1 94 ? 11.831 1.772 5.859 1.00 0.00 94 TRP A C 11
ATOM 20232 O O . TRP A 1 94 ? 12.875 2.344 6.082 1.00 0.00 94 TRP A O 11
ATOM 20253 N N . MET A 1 95 ? 10.922 1.635 6.784 1.00 0.00 95 MET A N 11
ATOM 20254 C CA . MET A 1 95 ? 11.157 2.190 8.144 1.00 0.00 95 MET A CA 11
ATOM 20255 C C . MET A 1 95 ? 12.287 1.405 8.814 1.00 0.00 95 MET A C 11
ATOM 20256 O O . MET A 1 95 ? 12.994 1.915 9.658 1.00 0.00 95 MET A O 11
ATOM 20270 N N . MET A 1 96 ? 12.466 0.165 8.435 1.00 0.00 96 MET A N 11
ATOM 20271 C CA . MET A 1 96 ? 13.550 -0.661 9.035 1.00 0.00 96 MET A CA 11
ATOM 20272 C C . MET A 1 96 ? 14.871 -0.329 8.346 1.00 0.00 96 MET A C 11
ATOM 20273 O O . MET A 1 96 ? 15.899 -0.193 8.978 1.00 0.00 96 MET A O 11
ATOM 20287 N N . ILE A 1 97 ? 14.849 -0.200 7.045 1.00 0.00 97 ILE A N 11
ATOM 20288 C CA . ILE A 1 97 ? 16.099 0.119 6.300 1.00 0.00 97 ILE A CA 11
ATOM 20289 C C . ILE A 1 97 ? 16.364 1.622 6.410 1.00 0.00 97 ILE A C 11
ATOM 20290 O O . ILE A 1 97 ? 17.495 2.068 6.391 1.00 0.00 97 ILE A O 11
ATOM 20306 N N . ALA A 1 98 ? 15.332 2.402 6.533 1.00 0.00 98 ALA A N 11
ATOM 20307 C CA . ALA A 1 98 ? 15.526 3.871 6.651 1.00 0.00 98 ALA A CA 11
ATOM 20308 C C . ALA A 1 98 ? 16.404 4.142 7.864 1.00 0.00 98 ALA A C 11
ATOM 20309 O O . ALA A 1 98 ? 16.948 5.216 8.029 1.00 0.00 98 ALA A O 11
ATOM 20316 N N . ARG A 1 99 ? 16.545 3.169 8.721 1.00 0.00 99 ARG A N 11
ATOM 20317 C CA . ARG A 1 99 ? 17.383 3.361 9.923 1.00 0.00 99 ARG A CA 11
ATOM 20318 C C . ARG A 1 99 ? 18.842 3.437 9.489 1.00 0.00 99 ARG A C 11
ATOM 20319 O O . ARG A 1 99 ? 19.690 3.947 10.195 1.00 0.00 99 ARG A O 11
ATOM 20340 N N . HIS A 1 100 ? 19.141 2.929 8.322 1.00 0.00 100 HIS A N 11
ATOM 20341 C CA . HIS A 1 100 ? 20.539 2.963 7.823 1.00 0.00 100 HIS A CA 11
ATOM 20342 C C . HIS A 1 100 ? 20.795 4.317 7.166 1.00 0.00 100 HIS A C 11
ATOM 20343 O O . HIS A 1 100 ? 21.856 4.894 7.295 1.00 0.00 100 HIS A O 11
ATOM 20358 N N . ARG A 1 101 ? 19.820 4.831 6.464 1.00 0.00 101 ARG A N 11
ATOM 20359 C CA . ARG A 1 101 ? 19.988 6.151 5.793 1.00 0.00 101 ARG A CA 11
ATOM 20360 C C . ARG A 1 101 ? 19.681 7.268 6.792 1.00 0.00 101 ARG A C 11
ATOM 20361 O O . ARG A 1 101 ? 20.026 8.414 6.584 1.00 0.00 101 ARG A O 11
ATOM 20382 N N . ALA A 1 102 ? 19.031 6.940 7.875 1.00 0.00 102 ALA A N 11
ATOM 20383 C CA . ALA A 1 102 ? 18.698 7.980 8.888 1.00 0.00 102 ALA A CA 11
ATOM 20384 C C . ALA A 1 102 ? 19.986 8.625 9.405 1.00 0.00 102 ALA A C 11
ATOM 20385 O O . ALA A 1 102 ? 19.996 9.765 9.823 1.00 0.00 102 ALA A O 11
ATOM 20392 N N . LYS A 1 103 ? 21.076 7.903 9.376 1.00 0.00 103 LYS A N 11
ATOM 20393 C CA . LYS A 1 103 ? 22.368 8.465 9.860 1.00 0.00 103 LYS A CA 11
ATOM 20394 C C . LYS A 1 103 ? 23.053 9.198 8.706 1.00 0.00 103 LYS A C 11
ATOM 20395 O O . LYS A 1 103 ? 23.627 10.254 8.881 1.00 0.00 103 LYS A O 11
ATOM 20414 N N . HIS A 1 104 ? 22.993 8.645 7.527 1.00 0.00 104 HIS A N 11
ATOM 20415 C CA . HIS A 1 104 ? 23.638 9.311 6.362 1.00 0.00 104 HIS A CA 11
ATOM 20416 C C . HIS A 1 104 ? 22.845 10.565 5.994 1.00 0.00 104 HIS A C 11
ATOM 20417 O O . HIS A 1 104 ? 23.205 11.298 5.093 1.00 0.00 104 HIS A O 11
ATOM 20432 N N . GLN A 1 105 ? 21.767 10.818 6.684 1.00 0.00 105 GLN A N 11
ATOM 20433 C CA . GLN A 1 105 ? 20.949 12.024 6.378 1.00 0.00 105 GLN A CA 11
ATOM 20434 C C . GLN A 1 105 ? 21.722 13.277 6.795 1.00 0.00 105 GLN A C 11
ATOM 20435 O O . GLN A 1 105 ? 21.553 14.340 6.229 1.00 0.00 105 GLN A O 11
ATOM 20449 N N . LYS A 1 106 ? 22.570 13.163 7.781 1.00 0.00 106 LYS A N 11
ATOM 20450 C CA . LYS A 1 106 ? 23.353 14.348 8.234 1.00 0.00 106 LYS A CA 11
ATOM 20451 C C . LYS A 1 106 ? 24.511 13.876 9.120 1.00 0.00 106 LYS A C 11
ATOM 20452 O O . LYS A 1 106 ? 25.651 14.242 8.914 1.00 0.00 106 LYS A O 11
ATOM 20471 N N . SER A 1 107 ? 24.225 13.060 10.101 1.00 0.00 107 SER A N 11
ATOM 20472 C CA . SER A 1 107 ? 25.300 12.552 11.002 1.00 0.00 107 SER A CA 11
ATOM 20473 C C . SER A 1 107 ? 26.205 13.707 11.449 1.00 0.00 107 SER A C 11
ATOM 20474 O O . SER A 1 107 ? 27.207 13.936 10.791 1.00 0.00 107 SER A O 11
ATOM 20483 N N . LYS A 1 1 ? -1.203 9.349 1.318 1.00 0.00 1 LYS A N 12
ATOM 20484 C CA . LYS A 1 1 ? -1.895 8.029 1.336 1.00 0.00 1 LYS A CA 12
ATOM 20485 C C . LYS A 1 1 ? -2.981 8.009 0.255 1.00 0.00 1 LYS A C 12
ATOM 20486 O O . LYS A 1 1 ? -2.910 8.733 -0.719 1.00 0.00 1 LYS A O 12
ATOM 20507 N N . VAL A 1 2 ? -3.984 7.185 0.413 1.00 0.00 2 VAL A N 12
ATOM 20508 C CA . VAL A 1 2 ? -5.071 7.113 -0.608 1.00 0.00 2 VAL A CA 12
ATOM 20509 C C . VAL A 1 2 ? -6.108 8.209 -0.324 1.00 0.00 2 VAL A C 12
ATOM 20510 O O . VAL A 1 2 ? -6.063 8.870 0.694 1.00 0.00 2 VAL A O 12
ATOM 20523 N N . LYS A 1 3 ? -7.042 8.402 -1.212 1.00 0.00 3 LYS A N 12
ATOM 20524 C CA . LYS A 1 3 ? -8.079 9.449 -0.989 1.00 0.00 3 LYS A CA 12
ATOM 20525 C C . LYS A 1 3 ? -8.740 9.235 0.378 1.00 0.00 3 LYS A C 12
ATOM 20526 O O . LYS A 1 3 ? -8.856 10.151 1.168 1.00 0.00 3 LYS A O 12
ATOM 20545 N N . PHE A 1 4 ? -9.179 8.034 0.666 1.00 0.00 4 PHE A N 12
ATOM 20546 C CA . PHE A 1 4 ? -9.835 7.773 1.985 1.00 0.00 4 PHE A CA 12
ATOM 20547 C C . PHE A 1 4 ? -8.764 7.576 3.065 1.00 0.00 4 PHE A C 12
ATOM 20548 O O . PHE A 1 4 ? -7.611 7.326 2.777 1.00 0.00 4 PHE A O 12
ATOM 20565 N N . THR A 1 5 ? -9.137 7.725 4.312 1.00 0.00 5 THR A N 12
ATOM 20566 C CA . THR A 1 5 ? -8.150 7.591 5.428 1.00 0.00 5 THR A CA 12
ATOM 20567 C C . THR A 1 5 ? -7.913 6.129 5.776 1.00 0.00 5 THR A C 12
ATOM 20568 O O . THR A 1 5 ? -8.688 5.256 5.454 1.00 0.00 5 THR A O 12
ATOM 20579 N N . GLU A 1 6 ? -6.832 5.865 6.442 1.00 0.00 6 GLU A N 12
ATOM 20580 C CA . GLU A 1 6 ? -6.511 4.465 6.836 1.00 0.00 6 GLU A CA 12
ATOM 20581 C C . GLU A 1 6 ? -7.735 3.823 7.503 1.00 0.00 6 GLU A C 12
ATOM 20582 O O . GLU A 1 6 ? -8.086 2.703 7.214 1.00 0.00 6 GLU A O 12
ATOM 20594 N N . GLU A 1 7 ? -8.387 4.527 8.390 1.00 0.00 7 GLU A N 12
ATOM 20595 C CA . GLU A 1 7 ? -9.586 3.950 9.072 1.00 0.00 7 GLU A CA 12
ATOM 20596 C C . GLU A 1 7 ? -10.544 3.355 8.030 1.00 0.00 7 GLU A C 12
ATOM 20597 O O . GLU A 1 7 ? -11.148 2.314 8.236 1.00 0.00 7 GLU A O 12
ATOM 20609 N N . GLU A 1 8 ? -10.684 3.998 6.906 1.00 0.00 8 GLU A N 12
ATOM 20610 C CA . GLU A 1 8 ? -11.593 3.465 5.862 1.00 0.00 8 GLU A CA 12
ATOM 20611 C C . GLU A 1 8 ? -10.964 2.195 5.280 1.00 0.00 8 GLU A C 12
ATOM 20612 O O . GLU A 1 8 ? -11.633 1.202 5.079 1.00 0.00 8 GLU A O 12
ATOM 20624 N N . ASP A 1 9 ? -9.678 2.211 5.024 1.00 0.00 9 ASP A N 12
ATOM 20625 C CA . ASP A 1 9 ? -9.011 0.986 4.474 1.00 0.00 9 ASP A CA 12
ATOM 20626 C C . ASP A 1 9 ? -9.417 -0.223 5.328 1.00 0.00 9 ASP A C 12
ATOM 20627 O O . ASP A 1 9 ? -9.479 -1.344 4.861 1.00 0.00 9 ASP A O 12
ATOM 20636 N N . LEU A 1 10 ? -9.726 0.005 6.573 1.00 0.00 10 LEU A N 12
ATOM 20637 C CA . LEU A 1 10 ? -10.166 -1.120 7.440 1.00 0.00 10 LEU A CA 12
ATOM 20638 C C . LEU A 1 10 ? -11.587 -1.474 7.011 1.00 0.00 10 LEU A C 12
ATOM 20639 O O . LEU A 1 10 ? -11.975 -2.628 6.946 1.00 0.00 10 LEU A O 12
ATOM 20655 N N . LYS A 1 11 ? -12.358 -0.472 6.686 1.00 0.00 11 LYS A N 12
ATOM 20656 C CA . LYS A 1 11 ? -13.744 -0.719 6.227 1.00 0.00 11 LYS A CA 12
ATOM 20657 C C . LYS A 1 11 ? -13.681 -1.621 4.989 1.00 0.00 11 LYS A C 12
ATOM 20658 O O . LYS A 1 11 ? -14.487 -2.510 4.814 1.00 0.00 11 LYS A O 12
ATOM 20677 N N . LEU A 1 12 ? -12.709 -1.404 4.139 1.00 0.00 12 LEU A N 12
ATOM 20678 C CA . LEU A 1 12 ? -12.575 -2.255 2.929 1.00 0.00 12 LEU A CA 12
ATOM 20679 C C . LEU A 1 12 ? -12.407 -3.705 3.376 1.00 0.00 12 LEU A C 12
ATOM 20680 O O . LEU A 1 12 ? -13.013 -4.600 2.843 1.00 0.00 12 LEU A O 12
ATOM 20696 N N . GLN A 1 13 ? -11.587 -3.955 4.353 1.00 0.00 13 GLN A N 12
ATOM 20697 C CA . GLN A 1 13 ? -11.399 -5.366 4.795 1.00 0.00 13 GLN A CA 12
ATOM 20698 C C . GLN A 1 13 ? -12.770 -5.985 5.093 1.00 0.00 13 GLN A C 12
ATOM 20699 O O . GLN A 1 13 ? -13.012 -7.141 4.813 1.00 0.00 13 GLN A O 12
ATOM 20713 N N . GLN A 1 14 ? -13.674 -5.224 5.643 1.00 0.00 14 GLN A N 12
ATOM 20714 C CA . GLN A 1 14 ? -15.031 -5.780 5.951 1.00 0.00 14 GLN A CA 12
ATOM 20715 C C . GLN A 1 14 ? -15.918 -5.781 4.701 1.00 0.00 14 GLN A C 12
ATOM 20716 O O . GLN A 1 14 ? -16.483 -6.791 4.331 1.00 0.00 14 GLN A O 12
ATOM 20730 N N . LEU A 1 15 ? -16.066 -4.658 4.059 1.00 0.00 15 LEU A N 12
ATOM 20731 C CA . LEU A 1 15 ? -16.934 -4.603 2.851 1.00 0.00 15 LEU A CA 12
ATOM 20732 C C . LEU A 1 15 ? -16.383 -5.558 1.798 1.00 0.00 15 LEU A C 12
ATOM 20733 O O . LEU A 1 15 ? -17.072 -6.429 1.307 1.00 0.00 15 LEU A O 12
ATOM 20749 N N . VAL A 1 16 ? -15.140 -5.403 1.460 1.00 0.00 16 VAL A N 12
ATOM 20750 C CA . VAL A 1 16 ? -14.522 -6.294 0.448 1.00 0.00 16 VAL A CA 12
ATOM 20751 C C . VAL A 1 16 ? -14.665 -7.743 0.909 1.00 0.00 16 VAL A C 12
ATOM 20752 O O . VAL A 1 16 ? -14.780 -8.644 0.104 1.00 0.00 16 VAL A O 12
ATOM 20765 N N . MET A 1 17 ? -14.675 -7.985 2.198 1.00 0.00 17 MET A N 12
ATOM 20766 C CA . MET A 1 17 ? -14.829 -9.384 2.666 1.00 0.00 17 MET A CA 12
ATOM 20767 C C . MET A 1 17 ? -16.257 -9.848 2.344 1.00 0.00 17 MET A C 12
ATOM 20768 O O . MET A 1 17 ? -16.494 -11.011 2.086 1.00 0.00 17 MET A O 12
ATOM 20782 N N . ARG A 1 18 ? -17.213 -8.948 2.351 1.00 0.00 18 ARG A N 12
ATOM 20783 C CA . ARG A 1 18 ? -18.614 -9.352 2.035 1.00 0.00 18 ARG A CA 12
ATOM 20784 C C . ARG A 1 18 ? -18.785 -9.441 0.514 1.00 0.00 18 ARG A C 12
ATOM 20785 O O . ARG A 1 18 ? -19.568 -10.224 0.013 1.00 0.00 18 ARG A O 12
ATOM 20806 N N . TYR A 1 19 ? -18.049 -8.646 -0.226 1.00 0.00 19 TYR A N 12
ATOM 20807 C CA . TYR A 1 19 ? -18.153 -8.675 -1.720 1.00 0.00 19 TYR A CA 12
ATOM 20808 C C . TYR A 1 19 ? -17.042 -9.562 -2.282 1.00 0.00 19 TYR A C 12
ATOM 20809 O O . TYR A 1 19 ? -16.999 -9.850 -3.461 1.00 0.00 19 TYR A O 12
ATOM 20827 N N . GLY A 1 20 ? -16.137 -9.988 -1.445 1.00 0.00 20 GLY A N 12
ATOM 20828 C CA . GLY A 1 20 ? -15.017 -10.848 -1.917 1.00 0.00 20 GLY A CA 12
ATOM 20829 C C . GLY A 1 20 ? -13.938 -9.960 -2.532 1.00 0.00 20 GLY A C 12
ATOM 20830 O O . GLY A 1 20 ? -12.861 -9.824 -1.993 1.00 0.00 20 GLY A O 12
ATOM 20834 N N . ALA A 1 21 ? -14.244 -9.355 -3.654 1.00 0.00 21 ALA A N 12
ATOM 20835 C CA . ALA A 1 21 ? -13.276 -8.449 -4.360 1.00 0.00 21 ALA A CA 12
ATOM 20836 C C . ALA A 1 21 ? -13.690 -8.350 -5.838 1.00 0.00 21 ALA A C 12
ATOM 20837 O O . ALA A 1 21 ? -12.894 -8.552 -6.734 1.00 0.00 21 ALA A O 12
ATOM 20844 N N . LYS A 1 22 ? -14.938 -8.055 -6.105 1.00 0.00 22 LYS A N 12
ATOM 20845 C CA . LYS A 1 22 ? -15.394 -7.961 -7.533 1.00 0.00 22 LYS A CA 12
ATOM 20846 C C . LYS A 1 22 ? -16.555 -6.964 -7.689 1.00 0.00 22 LYS A C 12
ATOM 20847 O O . LYS A 1 22 ? -16.877 -6.566 -8.791 1.00 0.00 22 LYS A O 12
ATOM 20866 N N . ASP A 1 23 ? -17.182 -6.548 -6.610 1.00 0.00 23 ASP A N 12
ATOM 20867 C CA . ASP A 1 23 ? -18.316 -5.569 -6.709 1.00 0.00 23 ASP A CA 12
ATOM 20868 C C . ASP A 1 23 ? -17.827 -4.206 -6.226 1.00 0.00 23 ASP A C 12
ATOM 20869 O O . ASP A 1 23 ? -18.461 -3.551 -5.422 1.00 0.00 23 ASP A O 12
ATOM 20878 N N . TRP A 1 24 ? -16.698 -3.782 -6.712 1.00 0.00 24 TRP A N 12
ATOM 20879 C CA . TRP A 1 24 ? -16.147 -2.466 -6.288 1.00 0.00 24 TRP A CA 12
ATOM 20880 C C . TRP A 1 24 ? -17.079 -1.347 -6.740 1.00 0.00 24 TRP A C 12
ATOM 20881 O O . TRP A 1 24 ? -16.943 -0.210 -6.335 1.00 0.00 24 TRP A O 12
ATOM 20902 N N . ILE A 1 25 ? -18.043 -1.662 -7.558 1.00 0.00 25 ILE A N 12
ATOM 20903 C CA . ILE A 1 25 ? -18.995 -0.622 -8.011 1.00 0.00 25 ILE A CA 12
ATOM 20904 C C . ILE A 1 25 ? -19.917 -0.285 -6.843 1.00 0.00 25 ILE A C 12
ATOM 20905 O O . ILE A 1 25 ? -20.245 0.859 -6.609 1.00 0.00 25 ILE A O 12
ATOM 20921 N N . ARG A 1 26 ? -20.325 -1.275 -6.093 1.00 0.00 26 ARG A N 12
ATOM 20922 C CA . ARG A 1 26 ? -21.220 -1.015 -4.941 1.00 0.00 26 ARG A CA 12
ATOM 20923 C C . ARG A 1 26 ? -20.398 -0.426 -3.806 1.00 0.00 26 ARG A C 12
ATOM 20924 O O . ARG A 1 26 ? -20.782 0.541 -3.180 1.00 0.00 26 ARG A O 12
ATOM 20945 N N . ILE A 1 27 ? -19.266 -1.004 -3.534 1.00 0.00 27 ILE A N 12
ATOM 20946 C CA . ILE A 1 27 ? -18.421 -0.475 -2.438 1.00 0.00 27 ILE A CA 12
ATOM 20947 C C . ILE A 1 27 ? -18.135 1.002 -2.686 1.00 0.00 27 ILE A C 12
ATOM 20948 O O . ILE A 1 27 ? -18.043 1.792 -1.767 1.00 0.00 27 ILE A O 12
ATOM 20964 N N . SER A 1 28 ? -17.995 1.384 -3.924 1.00 0.00 28 SER A N 12
ATOM 20965 C CA . SER A 1 28 ? -17.715 2.812 -4.225 1.00 0.00 28 SER A CA 12
ATOM 20966 C C . SER A 1 28 ? -18.972 3.639 -3.951 1.00 0.00 28 SER A C 12
ATOM 20967 O O . SER A 1 28 ? -18.893 4.784 -3.555 1.00 0.00 28 SER A O 12
ATOM 20975 N N . GLN A 1 29 ? -20.134 3.073 -4.144 1.00 0.00 29 GLN A N 12
ATOM 20976 C CA . GLN A 1 29 ? -21.378 3.855 -3.872 1.00 0.00 29 GLN A CA 12
ATOM 20977 C C . GLN A 1 29 ? -21.406 4.236 -2.391 1.00 0.00 29 GLN A C 12
ATOM 20978 O O . GLN A 1 29 ? -21.747 5.346 -2.032 1.00 0.00 29 GLN A O 12
ATOM 20992 N N . LEU A 1 30 ? -21.043 3.328 -1.530 1.00 0.00 30 LEU A N 12
ATOM 20993 C CA . LEU A 1 30 ? -21.041 3.642 -0.074 1.00 0.00 30 LEU A CA 12
ATOM 20994 C C . LEU A 1 30 ? -20.091 4.814 0.177 1.00 0.00 30 LEU A C 12
ATOM 20995 O O . LEU A 1 30 ? -20.427 5.763 0.858 1.00 0.00 30 LEU A O 12
ATOM 21011 N N . MET A 1 31 ? -18.904 4.748 -0.378 1.00 0.00 31 MET A N 12
ATOM 21012 C CA . MET A 1 31 ? -17.895 5.844 -0.199 1.00 0.00 31 MET A CA 12
ATOM 21013 C C . MET A 1 31 ? -17.527 6.423 -1.567 1.00 0.00 31 MET A C 12
ATOM 21014 O O . MET A 1 31 ? -16.412 6.289 -2.028 1.00 0.00 31 MET A O 12
ATOM 21028 N N . ILE A 1 32 ? -18.454 7.073 -2.219 1.00 0.00 32 ILE A N 12
ATOM 21029 C CA . ILE A 1 32 ? -18.157 7.667 -3.557 1.00 0.00 32 ILE A CA 12
ATOM 21030 C C . ILE A 1 32 ? -16.867 8.490 -3.482 1.00 0.00 32 ILE A C 12
ATOM 21031 O O . ILE A 1 32 ? -16.296 8.862 -4.488 1.00 0.00 32 ILE A O 12
ATOM 21047 N N . THR A 1 33 ? -16.409 8.776 -2.296 1.00 0.00 33 THR A N 12
ATOM 21048 C CA . THR A 1 33 ? -15.161 9.575 -2.147 1.00 0.00 33 THR A CA 12
ATOM 21049 C C . THR A 1 33 ? -13.973 8.800 -2.726 1.00 0.00 33 THR A C 12
ATOM 21050 O O . THR A 1 33 ? -12.840 9.230 -2.632 1.00 0.00 33 THR A O 12
ATOM 21061 N N . ARG A 1 34 ? -14.217 7.662 -3.327 1.00 0.00 34 ARG A N 12
ATOM 21062 C CA . ARG A 1 34 ? -13.093 6.866 -3.912 1.00 0.00 34 ARG A CA 12
ATOM 21063 C C . ARG A 1 34 ? -13.619 6.056 -5.100 1.00 0.00 34 ARG A C 12
ATOM 21064 O O . ARG A 1 34 ? -14.650 5.419 -5.018 1.00 0.00 34 ARG A O 12
ATOM 21085 N N . ASN A 1 35 ? -12.926 6.082 -6.206 1.00 0.00 35 ASN A N 12
ATOM 21086 C CA . ASN A 1 35 ? -13.404 5.322 -7.394 1.00 0.00 35 ASN A CA 12
ATOM 21087 C C . ASN A 1 35 ? -13.157 3.821 -7.178 1.00 0.00 35 ASN A C 12
ATOM 21088 O O . ASN A 1 35 ? -12.228 3.444 -6.495 1.00 0.00 35 ASN A O 12
ATOM 21099 N N . PRO A 1 36 ? -13.962 2.954 -7.754 1.00 0.00 36 PRO A N 12
ATOM 21100 C CA . PRO A 1 36 ? -13.771 1.485 -7.597 1.00 0.00 36 PRO A CA 12
ATOM 21101 C C . PRO A 1 36 ? -12.294 1.093 -7.722 1.00 0.00 36 PRO A C 12
ATOM 21102 O O . PRO A 1 36 ? -11.780 0.285 -6.974 1.00 0.00 36 PRO A O 12
ATOM 21113 N N . ARG A 1 37 ? -11.621 1.669 -8.677 1.00 0.00 37 ARG A N 12
ATOM 21114 C CA . ARG A 1 37 ? -10.184 1.354 -8.892 1.00 0.00 37 ARG A CA 12
ATOM 21115 C C . ARG A 1 37 ? -9.347 1.880 -7.723 1.00 0.00 37 ARG A C 12
ATOM 21116 O O . ARG A 1 37 ? -8.284 1.370 -7.442 1.00 0.00 37 ARG A O 12
ATOM 21137 N N . GLN A 1 38 ? -9.803 2.909 -7.057 1.00 0.00 38 GLN A N 12
ATOM 21138 C CA . GLN A 1 38 ? -9.010 3.477 -5.925 1.00 0.00 38 GLN A CA 12
ATOM 21139 C C . GLN A 1 38 ? -9.060 2.558 -4.704 1.00 0.00 38 GLN A C 12
ATOM 21140 O O . GLN A 1 38 ? -8.118 2.500 -3.937 1.00 0.00 38 GLN A O 12
ATOM 21154 N N . CYS A 1 39 ? -10.135 1.841 -4.495 1.00 0.00 39 CYS A N 12
ATOM 21155 C CA . CYS A 1 39 ? -10.202 0.941 -3.313 1.00 0.00 39 CYS A CA 12
ATOM 21156 C C . CYS A 1 39 ? -9.696 -0.439 -3.730 1.00 0.00 39 CYS A C 12
ATOM 21157 O O . CYS A 1 39 ? -9.254 -1.224 -2.914 1.00 0.00 39 CYS A O 12
ATOM 21165 N N . ARG A 1 40 ? -9.737 -0.730 -5.001 1.00 0.00 40 ARG A N 12
ATOM 21166 C CA . ARG A 1 40 ? -9.232 -2.050 -5.472 1.00 0.00 40 ARG A CA 12
ATOM 21167 C C . ARG A 1 40 ? -7.713 -2.066 -5.321 1.00 0.00 40 ARG A C 12
ATOM 21168 O O . ARG A 1 40 ? -7.119 -3.076 -4.999 1.00 0.00 40 ARG A O 12
ATOM 21189 N N . GLU A 1 41 ? -7.074 -0.950 -5.551 1.00 0.00 41 GLU A N 12
ATOM 21190 C CA . GLU A 1 41 ? -5.595 -0.921 -5.418 1.00 0.00 41 GLU A CA 12
ATOM 21191 C C . GLU A 1 41 ? -5.238 -1.139 -3.955 1.00 0.00 41 GLU A C 12
ATOM 21192 O O . GLU A 1 41 ? -4.157 -1.586 -3.627 1.00 0.00 41 GLU A O 12
ATOM 21204 N N . ARG A 1 42 ? -6.147 -0.834 -3.069 1.00 0.00 42 ARG A N 12
ATOM 21205 C CA . ARG A 1 42 ? -5.860 -1.035 -1.618 1.00 0.00 42 ARG A CA 12
ATOM 21206 C C . ARG A 1 42 ? -5.935 -2.540 -1.316 1.00 0.00 42 ARG A C 12
ATOM 21207 O O . ARG A 1 42 ? -5.147 -3.074 -0.560 1.00 0.00 42 ARG A O 12
ATOM 21228 N N . TRP A 1 43 ? -6.873 -3.224 -1.915 1.00 0.00 43 TRP A N 12
ATOM 21229 C CA . TRP A 1 43 ? -7.011 -4.694 -1.690 1.00 0.00 43 TRP A CA 12
ATOM 21230 C C . TRP A 1 43 ? -5.651 -5.374 -1.785 1.00 0.00 43 TRP A C 12
ATOM 21231 O O . TRP A 1 43 ? -5.196 -6.001 -0.856 1.00 0.00 43 TRP A O 12
ATOM 21252 N N . ASN A 1 44 ? -5.000 -5.235 -2.898 1.00 0.00 44 ASN A N 12
ATOM 21253 C CA . ASN A 1 44 ? -3.665 -5.876 -3.080 1.00 0.00 44 ASN A CA 12
ATOM 21254 C C . ASN A 1 44 ? -2.588 -5.128 -2.287 1.00 0.00 44 ASN A C 12
ATOM 21255 O O . ASN A 1 44 ? -1.612 -5.711 -1.861 1.00 0.00 44 ASN A O 12
ATOM 21266 N N . ASN A 1 45 ? -2.742 -3.844 -2.095 1.00 0.00 45 ASN A N 12
ATOM 21267 C CA . ASN A 1 45 ? -1.705 -3.067 -1.345 1.00 0.00 45 ASN A CA 12
ATOM 21268 C C . ASN A 1 45 ? -2.057 -2.986 0.142 1.00 0.00 45 ASN A C 12
ATOM 21269 O O . ASN A 1 45 ? -1.492 -2.190 0.865 1.00 0.00 45 ASN A O 12
ATOM 21280 N N . TYR A 1 46 ? -2.972 -3.794 0.622 1.00 0.00 46 TYR A N 12
ATOM 21281 C CA . TYR A 1 46 ? -3.318 -3.732 2.082 1.00 0.00 46 TYR A CA 12
ATOM 21282 C C . TYR A 1 46 ? -3.792 -5.108 2.574 1.00 0.00 46 TYR A C 12
ATOM 21283 O O . TYR A 1 46 ? -3.224 -5.662 3.495 1.00 0.00 46 TYR A O 12
ATOM 21301 N N . ILE A 1 47 ? -4.816 -5.672 1.975 1.00 0.00 47 ILE A N 12
ATOM 21302 C CA . ILE A 1 47 ? -5.305 -7.022 2.423 1.00 0.00 47 ILE A CA 12
ATOM 21303 C C . ILE A 1 47 ? -5.783 -7.851 1.215 1.00 0.00 47 ILE A C 12
ATOM 21304 O O . ILE A 1 47 ? -6.670 -7.475 0.474 1.00 0.00 47 ILE A O 12
ATOM 21320 N N . ASN A 1 48 ? -5.165 -8.987 1.034 1.00 0.00 48 ASN A N 12
ATOM 21321 C CA . ASN A 1 48 ? -5.509 -9.916 -0.087 1.00 0.00 48 ASN A CA 12
ATOM 21322 C C . ASN A 1 48 ? -4.567 -11.138 -0.021 1.00 0.00 48 ASN A C 12
ATOM 21323 O O . ASN A 1 48 ? -5.001 -12.262 -0.172 1.00 0.00 48 ASN A O 12
ATOM 21334 N N . PRO A 1 49 ? -3.284 -10.921 0.191 1.00 0.00 49 PRO A N 12
ATOM 21335 C CA . PRO A 1 49 ? -2.284 -12.012 0.260 1.00 0.00 49 PRO A CA 12
ATOM 21336 C C . PRO A 1 49 ? -2.020 -12.457 1.704 1.00 0.00 49 PRO A C 12
ATOM 21337 O O . PRO A 1 49 ? -2.750 -13.249 2.264 1.00 0.00 49 PRO A O 12
ATOM 21348 N N . ALA A 1 50 ? -0.980 -11.951 2.306 1.00 0.00 50 ALA A N 12
ATOM 21349 C CA . ALA A 1 50 ? -0.663 -12.339 3.705 1.00 0.00 50 ALA A CA 12
ATOM 21350 C C . ALA A 1 50 ? 0.506 -11.491 4.209 1.00 0.00 50 ALA A C 12
ATOM 21351 O O . ALA A 1 50 ? 1.575 -11.997 4.486 1.00 0.00 50 ALA A O 12
ATOM 21358 N N . LEU A 1 51 ? 0.310 -10.203 4.333 1.00 0.00 51 LEU A N 12
ATOM 21359 C CA . LEU A 1 51 ? 1.416 -9.317 4.825 1.00 0.00 51 LEU A CA 12
ATOM 21360 C C . LEU A 1 51 ? 2.039 -9.928 6.085 1.00 0.00 51 LEU A C 12
ATOM 21361 O O . LEU A 1 51 ? 3.096 -9.519 6.522 1.00 0.00 51 LEU A O 12
ATOM 21377 N N . ARG A 1 52 ? 1.395 -10.902 6.668 1.00 0.00 52 ARG A N 12
ATOM 21378 C CA . ARG A 1 52 ? 1.952 -11.542 7.899 1.00 0.00 52 ARG A CA 12
ATOM 21379 C C . ARG A 1 52 ? 3.434 -11.869 7.679 1.00 0.00 52 ARG A C 12
ATOM 21380 O O . ARG A 1 52 ? 4.223 -11.874 8.604 1.00 0.00 52 ARG A O 12
ATOM 21401 N N . THR A 1 53 ? 3.817 -12.137 6.459 1.00 0.00 53 THR A N 12
ATOM 21402 C CA . THR A 1 53 ? 5.247 -12.459 6.180 1.00 0.00 53 THR A CA 12
ATOM 21403 C C . THR A 1 53 ? 5.528 -12.357 4.676 1.00 0.00 53 THR A C 12
ATOM 21404 O O . THR A 1 53 ? 5.765 -13.350 4.017 1.00 0.00 53 THR A O 12
ATOM 21415 N N . ASP A 1 54 ? 5.510 -11.162 4.125 1.00 0.00 54 ASP A N 12
ATOM 21416 C CA . ASP A 1 54 ? 5.782 -10.986 2.659 1.00 0.00 54 ASP A CA 12
ATOM 21417 C C . ASP A 1 54 ? 6.718 -9.794 2.456 1.00 0.00 54 ASP A C 12
ATOM 21418 O O . ASP A 1 54 ? 6.324 -8.779 1.927 1.00 0.00 54 ASP A O 12
ATOM 21427 N N . PRO A 1 55 ? 7.954 -9.915 2.872 1.00 0.00 55 PRO A N 12
ATOM 21428 C CA . PRO A 1 55 ? 8.965 -8.829 2.731 1.00 0.00 55 PRO A CA 12
ATOM 21429 C C . PRO A 1 55 ? 9.641 -8.841 1.354 1.00 0.00 55 PRO A C 12
ATOM 21430 O O . PRO A 1 55 ? 9.992 -9.880 0.832 1.00 0.00 55 PRO A O 12
ATOM 21441 N N . TRP A 1 56 ? 9.835 -7.690 0.770 1.00 0.00 56 TRP A N 12
ATOM 21442 C CA . TRP A 1 56 ? 10.500 -7.635 -0.566 1.00 0.00 56 TRP A CA 12
ATOM 21443 C C . TRP A 1 56 ? 12.000 -7.921 -0.391 1.00 0.00 56 TRP A C 12
ATOM 21444 O O . TRP A 1 56 ? 12.428 -8.374 0.652 1.00 0.00 56 TRP A O 12
ATOM 21465 N N . SER A 1 57 ? 12.792 -7.689 -1.416 1.00 0.00 57 SER A N 12
ATOM 21466 C CA . SER A 1 57 ? 14.269 -7.975 -1.339 1.00 0.00 57 SER A CA 12
ATOM 21467 C C . SER A 1 57 ? 15.059 -6.744 -1.817 1.00 0.00 57 SER A C 12
ATOM 21468 O O . SER A 1 57 ? 14.482 -5.770 -2.257 1.00 0.00 57 SER A O 12
ATOM 21476 N N . PRO A 1 58 ? 16.374 -6.788 -1.741 1.00 0.00 58 PRO A N 12
ATOM 21477 C CA . PRO A 1 58 ? 17.241 -5.654 -2.187 1.00 0.00 58 PRO A CA 12
ATOM 21478 C C . PRO A 1 58 ? 16.826 -5.118 -3.563 1.00 0.00 58 PRO A C 12
ATOM 21479 O O . PRO A 1 58 ? 17.198 -4.031 -3.958 1.00 0.00 58 PRO A O 12
ATOM 21490 N N . GLU A 1 59 ? 16.049 -5.875 -4.286 1.00 0.00 59 GLU A N 12
ATOM 21491 C CA . GLU A 1 59 ? 15.595 -5.426 -5.621 1.00 0.00 59 GLU A CA 12
ATOM 21492 C C . GLU A 1 59 ? 14.700 -4.217 -5.427 1.00 0.00 59 GLU A C 12
ATOM 21493 O O . GLU A 1 59 ? 14.868 -3.204 -6.071 1.00 0.00 59 GLU A O 12
ATOM 21505 N N . GLU A 1 60 ? 13.761 -4.293 -4.521 1.00 0.00 60 GLU A N 12
ATOM 21506 C CA . GLU A 1 60 ? 12.893 -3.114 -4.295 1.00 0.00 60 GLU A CA 12
ATOM 21507 C C . GLU A 1 60 ? 13.733 -2.039 -3.613 1.00 0.00 60 GLU A C 12
ATOM 21508 O O . GLU A 1 60 ? 13.505 -0.868 -3.783 1.00 0.00 60 GLU A O 12
ATOM 21520 N N . ASP A 1 61 ? 14.727 -2.430 -2.859 1.00 0.00 61 ASP A N 12
ATOM 21521 C CA . ASP A 1 61 ? 15.593 -1.413 -2.195 1.00 0.00 61 ASP A CA 12
ATOM 21522 C C . ASP A 1 61 ? 16.288 -0.578 -3.272 1.00 0.00 61 ASP A C 12
ATOM 21523 O O . ASP A 1 61 ? 16.196 0.633 -3.293 1.00 0.00 61 ASP A O 12
ATOM 21532 N N . MET A 1 62 ? 16.983 -1.223 -4.168 1.00 0.00 62 MET A N 12
ATOM 21533 C CA . MET A 1 62 ? 17.683 -0.479 -5.247 1.00 0.00 62 MET A CA 12
ATOM 21534 C C . MET A 1 62 ? 16.652 0.223 -6.128 1.00 0.00 62 MET A C 12
ATOM 21535 O O . MET A 1 62 ? 16.836 1.356 -6.527 1.00 0.00 62 MET A O 12
ATOM 21549 N N . LEU A 1 63 ? 15.563 -0.433 -6.433 1.00 0.00 63 LEU A N 12
ATOM 21550 C CA . LEU A 1 63 ? 14.526 0.223 -7.288 1.00 0.00 63 LEU A CA 12
ATOM 21551 C C . LEU A 1 63 ? 13.766 1.253 -6.439 1.00 0.00 63 LEU A C 12
ATOM 21552 O O . LEU A 1 63 ? 13.183 2.187 -6.955 1.00 0.00 63 LEU A O 12
ATOM 21568 N N . LEU A 1 64 ? 13.780 1.102 -5.141 1.00 0.00 64 LEU A N 12
ATOM 21569 C CA . LEU A 1 64 ? 13.071 2.085 -4.273 1.00 0.00 64 LEU A CA 12
ATOM 21570 C C . LEU A 1 64 ? 13.818 3.412 -4.355 1.00 0.00 64 LEU A C 12
ATOM 21571 O O . LEU A 1 64 ? 13.228 4.451 -4.534 1.00 0.00 64 LEU A O 12
ATOM 21587 N N . ASP A 1 65 ? 15.118 3.389 -4.239 1.00 0.00 65 ASP A N 12
ATOM 21588 C CA . ASP A 1 65 ? 15.890 4.663 -4.323 1.00 0.00 65 ASP A CA 12
ATOM 21589 C C . ASP A 1 65 ? 15.448 5.434 -5.568 1.00 0.00 65 ASP A C 12
ATOM 21590 O O . ASP A 1 65 ? 15.398 6.648 -5.580 1.00 0.00 65 ASP A O 12
ATOM 21599 N N . GLN A 1 66 ? 15.120 4.728 -6.617 1.00 0.00 66 GLN A N 12
ATOM 21600 C CA . GLN A 1 66 ? 14.669 5.402 -7.870 1.00 0.00 66 GLN A CA 12
ATOM 21601 C C . GLN A 1 66 ? 13.201 5.822 -7.749 1.00 0.00 66 GLN A C 12
ATOM 21602 O O . GLN A 1 66 ? 12.827 6.914 -8.128 1.00 0.00 66 GLN A O 12
ATOM 21616 N N . LYS A 1 67 ? 12.360 4.961 -7.241 1.00 0.00 67 LYS A N 12
ATOM 21617 C CA . LYS A 1 67 ? 10.914 5.317 -7.120 1.00 0.00 67 LYS A CA 12
ATOM 21618 C C . LYS A 1 67 ? 10.717 6.337 -5.994 1.00 0.00 67 LYS A C 12
ATOM 21619 O O . LYS A 1 67 ? 10.162 7.398 -6.195 1.00 0.00 67 LYS A O 12
ATOM 21638 N N . TYR A 1 68 ? 11.177 6.028 -4.813 1.00 0.00 68 TYR A N 12
ATOM 21639 C CA . TYR A 1 68 ? 11.027 6.978 -3.671 1.00 0.00 68 TYR A CA 12
ATOM 21640 C C . TYR A 1 68 ? 11.544 8.356 -4.106 1.00 0.00 68 TYR A C 12
ATOM 21641 O O . TYR A 1 68 ? 10.954 9.377 -3.814 1.00 0.00 68 TYR A O 12
ATOM 21659 N N . ALA A 1 69 ? 12.640 8.382 -4.803 1.00 0.00 69 ALA A N 12
ATOM 21660 C CA . ALA A 1 69 ? 13.207 9.675 -5.263 1.00 0.00 69 ALA A CA 12
ATOM 21661 C C . ALA A 1 69 ? 12.129 10.459 -6.015 1.00 0.00 69 ALA A C 12
ATOM 21662 O O . ALA A 1 69 ? 12.068 11.670 -5.955 1.00 0.00 69 ALA A O 12
ATOM 21669 N N . GLU A 1 70 ? 11.281 9.767 -6.728 1.00 0.00 70 GLU A N 12
ATOM 21670 C CA . GLU A 1 70 ? 10.196 10.442 -7.498 1.00 0.00 70 GLU A CA 12
ATOM 21671 C C . GLU A 1 70 ? 8.917 10.505 -6.657 1.00 0.00 70 GLU A C 12
ATOM 21672 O O . GLU A 1 70 ? 8.338 11.556 -6.466 1.00 0.00 70 GLU A O 12
ATOM 21684 N N . TYR A 1 71 ? 8.456 9.377 -6.182 1.00 0.00 71 TYR A N 12
ATOM 21685 C CA . TYR A 1 71 ? 7.193 9.346 -5.384 1.00 0.00 71 TYR A CA 12
ATOM 21686 C C . TYR A 1 71 ? 7.453 9.695 -3.915 1.00 0.00 71 TYR A C 12
ATOM 21687 O O . TYR A 1 71 ? 6.697 10.425 -3.305 1.00 0.00 71 TYR A O 12
ATOM 21705 N N . GLY A 1 72 ? 8.499 9.180 -3.330 1.00 0.00 72 GLY A N 12
ATOM 21706 C CA . GLY A 1 72 ? 8.780 9.484 -1.892 1.00 0.00 72 GLY A CA 12
ATOM 21707 C C . GLY A 1 72 ? 8.063 8.450 -1.018 1.00 0.00 72 GLY A C 12
ATOM 21708 O O . GLY A 1 72 ? 7.710 7.385 -1.484 1.00 0.00 72 GLY A O 12
ATOM 21712 N N . PRO A 1 73 ? 7.849 8.749 0.240 1.00 0.00 73 PRO A N 12
ATOM 21713 C CA . PRO A 1 73 ? 7.163 7.808 1.177 1.00 0.00 73 PRO A CA 12
ATOM 21714 C C . PRO A 1 73 ? 5.720 7.492 0.752 1.00 0.00 73 PRO A C 12
ATOM 21715 O O . PRO A 1 73 ? 4.886 7.168 1.575 1.00 0.00 73 PRO A O 12
ATOM 21726 N N . LYS A 1 74 ? 5.412 7.571 -0.517 1.00 0.00 74 LYS A N 12
ATOM 21727 C CA . LYS A 1 74 ? 4.022 7.261 -0.964 1.00 0.00 74 LYS A CA 12
ATOM 21728 C C . LYS A 1 74 ? 3.925 5.764 -1.249 1.00 0.00 74 LYS A C 12
ATOM 21729 O O . LYS A 1 74 ? 3.718 5.345 -2.370 1.00 0.00 74 LYS A O 12
ATOM 21748 N N . TRP A 1 75 ? 4.086 4.955 -0.240 1.00 0.00 75 TRP A N 12
ATOM 21749 C CA . TRP A 1 75 ? 4.022 3.486 -0.440 1.00 0.00 75 TRP A CA 12
ATOM 21750 C C . TRP A 1 75 ? 2.699 3.106 -1.114 1.00 0.00 75 TRP A C 12
ATOM 21751 O O . TRP A 1 75 ? 2.482 1.968 -1.479 1.00 0.00 75 TRP A O 12
ATOM 21772 N N . ASN A 1 76 ? 1.823 4.051 -1.288 1.00 0.00 76 ASN A N 12
ATOM 21773 C CA . ASN A 1 76 ? 0.522 3.749 -1.945 1.00 0.00 76 ASN A CA 12
ATOM 21774 C C . ASN A 1 76 ? 0.770 3.508 -3.433 1.00 0.00 76 ASN A C 12
ATOM 21775 O O . ASN A 1 76 ? 0.148 2.669 -4.051 1.00 0.00 76 ASN A O 12
ATOM 21786 N N . LYS A 1 77 ? 1.691 4.236 -4.006 1.00 0.00 77 LYS A N 12
ATOM 21787 C CA . LYS A 1 77 ? 2.007 4.053 -5.452 1.00 0.00 77 LYS A CA 12
ATOM 21788 C C . LYS A 1 77 ? 3.021 2.918 -5.580 1.00 0.00 77 LYS A C 12
ATOM 21789 O O . LYS A 1 77 ? 2.979 2.132 -6.502 1.00 0.00 77 LYS A O 12
ATOM 21808 N N . ILE A 1 78 ? 3.933 2.828 -4.655 1.00 0.00 78 ILE A N 12
ATOM 21809 C CA . ILE A 1 78 ? 4.950 1.747 -4.715 1.00 0.00 78 ILE A CA 12
ATOM 21810 C C . ILE A 1 78 ? 4.258 0.396 -4.514 1.00 0.00 78 ILE A C 12
ATOM 21811 O O . ILE A 1 78 ? 4.397 -0.507 -5.309 1.00 0.00 78 ILE A O 12
ATOM 21827 N N . SER A 1 79 ? 3.512 0.262 -3.453 1.00 0.00 79 SER A N 12
ATOM 21828 C CA . SER A 1 79 ? 2.803 -1.022 -3.181 1.00 0.00 79 SER A CA 12
ATOM 21829 C C . SER A 1 79 ? 2.077 -1.513 -4.436 1.00 0.00 79 SER A C 12
ATOM 21830 O O . SER A 1 79 ? 1.827 -2.691 -4.593 1.00 0.00 79 SER A O 12
ATOM 21838 N N . LYS A 1 80 ? 1.727 -0.627 -5.330 1.00 0.00 80 LYS A N 12
ATOM 21839 C CA . LYS A 1 80 ? 1.009 -1.062 -6.565 1.00 0.00 80 LYS A CA 12
ATOM 21840 C C . LYS A 1 80 ? 2.027 -1.642 -7.544 1.00 0.00 80 LYS A C 12
ATOM 21841 O O . LYS A 1 80 ? 1.704 -2.452 -8.390 1.00 0.00 80 LYS A O 12
ATOM 21860 N N . PHE A 1 81 ? 3.261 -1.238 -7.425 1.00 0.00 81 PHE A N 12
ATOM 21861 C CA . PHE A 1 81 ? 4.305 -1.771 -8.334 1.00 0.00 81 PHE A CA 12
ATOM 21862 C C . PHE A 1 81 ? 4.695 -3.155 -7.821 1.00 0.00 81 PHE A C 12
ATOM 21863 O O . PHE A 1 81 ? 5.428 -3.885 -8.460 1.00 0.00 81 PHE A O 12
ATOM 21880 N N . LEU A 1 82 ? 4.201 -3.512 -6.661 1.00 0.00 82 LEU A N 12
ATOM 21881 C CA . LEU A 1 82 ? 4.526 -4.854 -6.066 1.00 0.00 82 LEU A CA 12
ATOM 21882 C C . LEU A 1 82 ? 3.321 -5.788 -6.211 1.00 0.00 82 LEU A C 12
ATOM 21883 O O . LEU A 1 82 ? 3.395 -6.808 -6.865 1.00 0.00 82 LEU A O 12
ATOM 21899 N N . LYS A 1 83 ? 2.219 -5.452 -5.595 1.00 0.00 83 LYS A N 12
ATOM 21900 C CA . LYS A 1 83 ? 1.011 -6.316 -5.677 1.00 0.00 83 LYS A CA 12
ATOM 21901 C C . LYS A 1 83 ? 1.268 -7.569 -4.844 1.00 0.00 83 LYS A C 12
ATOM 21902 O O . LYS A 1 83 ? 0.504 -8.514 -4.866 1.00 0.00 83 LYS A O 12
ATOM 21921 N N . ASN A 1 84 ? 2.351 -7.566 -4.102 1.00 0.00 84 ASN A N 12
ATOM 21922 C CA . ASN A 1 84 ? 2.705 -8.733 -3.236 1.00 0.00 84 ASN A CA 12
ATOM 21923 C C . ASN A 1 84 ? 2.903 -8.248 -1.798 1.00 0.00 84 ASN A C 12
ATOM 21924 O O . ASN A 1 84 ? 2.962 -9.033 -0.873 1.00 0.00 84 ASN A O 12
ATOM 21935 N N . ARG A 1 85 ? 2.999 -6.953 -1.606 1.00 0.00 85 ARG A N 12
ATOM 21936 C CA . ARG A 1 85 ? 3.185 -6.384 -0.232 1.00 0.00 85 ARG A CA 12
ATOM 21937 C C . ARG A 1 85 ? 2.197 -5.244 -0.034 1.00 0.00 85 ARG A C 12
ATOM 21938 O O . ARG A 1 85 ? 1.282 -5.061 -0.813 1.00 0.00 85 ARG A O 12
ATOM 21959 N N . SER A 1 86 ? 2.361 -4.491 1.020 1.00 0.00 86 SER A N 12
ATOM 21960 C CA . SER A 1 86 ? 1.426 -3.367 1.307 1.00 0.00 86 SER A CA 12
ATOM 21961 C C . SER A 1 86 ? 2.210 -2.163 1.783 1.00 0.00 86 SER A C 12
ATOM 21962 O O . SER A 1 86 ? 3.402 -2.184 1.924 1.00 0.00 86 SER A O 12
ATOM 21970 N N . ASP A 1 87 ? 1.516 -1.126 2.053 1.00 0.00 87 ASP A N 12
ATOM 21971 C CA . ASP A 1 87 ? 2.164 0.115 2.543 1.00 0.00 87 ASP A CA 12
ATOM 21972 C C . ASP A 1 87 ? 2.620 -0.104 3.981 1.00 0.00 87 ASP A C 12
ATOM 21973 O O . ASP A 1 87 ? 3.575 0.490 4.442 1.00 0.00 87 ASP A O 12
ATOM 21982 N N . ASN A 1 88 ? 1.944 -0.962 4.687 1.00 0.00 88 ASN A N 12
ATOM 21983 C CA . ASN A 1 88 ? 2.330 -1.243 6.096 1.00 0.00 88 ASN A CA 12
ATOM 21984 C C . ASN A 1 88 ? 3.593 -2.103 6.105 1.00 0.00 88 ASN A C 12
ATOM 21985 O O . ASN A 1 88 ? 4.405 -2.015 7.002 1.00 0.00 88 ASN A O 12
ATOM 21996 N N . ASN A 1 89 ? 3.770 -2.933 5.109 1.00 0.00 89 ASN A N 12
ATOM 21997 C CA . ASN A 1 89 ? 4.981 -3.795 5.055 1.00 0.00 89 ASN A CA 12
ATOM 21998 C C . ASN A 1 89 ? 6.138 -2.992 4.466 1.00 0.00 89 ASN A C 12
ATOM 21999 O O . ASN A 1 89 ? 7.283 -3.155 4.837 1.00 0.00 89 ASN A O 12
ATOM 22010 N N . ILE A 1 90 ? 5.833 -2.126 3.545 1.00 0.00 90 ILE A N 12
ATOM 22011 C CA . ILE A 1 90 ? 6.886 -1.294 2.907 1.00 0.00 90 ILE A CA 12
ATOM 22012 C C . ILE A 1 90 ? 7.306 -0.203 3.885 1.00 0.00 90 ILE A C 12
ATOM 22013 O O . ILE A 1 90 ? 8.469 -0.030 4.186 1.00 0.00 90 ILE A O 12
ATOM 22029 N N . ARG A 1 91 ? 6.354 0.523 4.393 1.00 0.00 91 ARG A N 12
ATOM 22030 C CA . ARG A 1 91 ? 6.674 1.594 5.370 1.00 0.00 91 ARG A CA 12
ATOM 22031 C C . ARG A 1 91 ? 7.399 0.967 6.557 1.00 0.00 91 ARG A C 12
ATOM 22032 O O . ARG A 1 91 ? 8.242 1.574 7.184 1.00 0.00 91 ARG A O 12
ATOM 22053 N N . ASN A 1 92 ? 7.050 -0.247 6.874 1.00 0.00 92 ASN A N 12
ATOM 22054 C CA . ASN A 1 92 ? 7.684 -0.945 8.033 1.00 0.00 92 ASN A CA 12
ATOM 22055 C C . ASN A 1 92 ? 8.997 -1.605 7.613 1.00 0.00 92 ASN A C 12
ATOM 22056 O O . ASN A 1 92 ? 9.974 -1.568 8.336 1.00 0.00 92 ASN A O 12
ATOM 22067 N N . ARG A 1 93 ? 9.034 -2.226 6.464 1.00 0.00 93 ARG A N 12
ATOM 22068 C CA . ARG A 1 93 ? 10.294 -2.899 6.033 1.00 0.00 93 ARG A CA 12
ATOM 22069 C C . ARG A 1 93 ? 11.311 -1.853 5.575 1.00 0.00 93 ARG A C 12
ATOM 22070 O O . ARG A 1 93 ? 12.504 -2.018 5.741 1.00 0.00 93 ARG A O 12
ATOM 22091 N N . TRP A 1 94 ? 10.853 -0.773 5.006 1.00 0.00 94 TRP A N 12
ATOM 22092 C CA . TRP A 1 94 ? 11.792 0.287 4.546 1.00 0.00 94 TRP A CA 12
ATOM 22093 C C . TRP A 1 94 ? 12.306 1.068 5.757 1.00 0.00 94 TRP A C 12
ATOM 22094 O O . TRP A 1 94 ? 13.476 1.376 5.854 1.00 0.00 94 TRP A O 12
ATOM 22115 N N . MET A 1 95 ? 11.444 1.387 6.684 1.00 0.00 95 MET A N 12
ATOM 22116 C CA . MET A 1 95 ? 11.894 2.143 7.885 1.00 0.00 95 MET A CA 12
ATOM 22117 C C . MET A 1 95 ? 12.774 1.237 8.750 1.00 0.00 95 MET A C 12
ATOM 22118 O O . MET A 1 95 ? 13.586 1.701 9.524 1.00 0.00 95 MET A O 12
ATOM 22132 N N . MET A 1 96 ? 12.625 -0.055 8.617 1.00 0.00 96 MET A N 12
ATOM 22133 C CA . MET A 1 96 ? 13.457 -0.994 9.421 1.00 0.00 96 MET A CA 12
ATOM 22134 C C . MET A 1 96 ? 14.823 -1.128 8.759 1.00 0.00 96 MET A C 12
ATOM 22135 O O . MET A 1 96 ? 15.846 -1.159 9.415 1.00 0.00 96 MET A O 12
ATOM 22149 N N . ILE A 1 97 ? 14.847 -1.210 7.454 1.00 0.00 97 ILE A N 12
ATOM 22150 C CA . ILE A 1 97 ? 16.143 -1.344 6.731 1.00 0.00 97 ILE A CA 12
ATOM 22151 C C . ILE A 1 97 ? 16.751 0.041 6.522 1.00 0.00 97 ILE A C 12
ATOM 22152 O O . ILE A 1 97 ? 17.954 0.198 6.452 1.00 0.00 97 ILE A O 12
ATOM 22168 N N . ALA A 1 98 ? 15.930 1.050 6.419 1.00 0.00 98 ALA A N 12
ATOM 22169 C CA . ALA A 1 98 ? 16.465 2.423 6.212 1.00 0.00 98 ALA A CA 12
ATOM 22170 C C . ALA A 1 98 ? 17.094 2.917 7.513 1.00 0.00 98 ALA A C 12
ATOM 22171 O O . ALA A 1 98 ? 17.852 3.867 7.529 1.00 0.00 98 ALA A O 12
ATOM 22178 N N . ARG A 1 99 ? 16.786 2.278 8.609 1.00 0.00 99 ARG A N 12
ATOM 22179 C CA . ARG A 1 99 ? 17.357 2.700 9.902 1.00 0.00 99 ARG A CA 12
ATOM 22180 C C . ARG A 1 99 ? 18.849 2.379 9.908 1.00 0.00 99 ARG A C 12
ATOM 22181 O O . ARG A 1 99 ? 19.616 2.936 10.667 1.00 0.00 99 ARG A O 12
ATOM 22202 N N . HIS A 1 100 ? 19.264 1.477 9.057 1.00 0.00 100 HIS A N 12
ATOM 22203 C CA . HIS A 1 100 ? 20.701 1.107 8.998 1.00 0.00 100 HIS A CA 12
ATOM 22204 C C . HIS A 1 100 ? 21.436 2.123 8.130 1.00 0.00 100 HIS A C 12
ATOM 22205 O O . HIS A 1 100 ? 22.566 2.484 8.396 1.00 0.00 100 HIS A O 12
ATOM 22220 N N . ARG A 1 101 ? 20.799 2.590 7.090 1.00 0.00 101 ARG A N 12
ATOM 22221 C CA . ARG A 1 101 ? 21.448 3.588 6.195 1.00 0.00 101 ARG A CA 12
ATOM 22222 C C . ARG A 1 101 ? 21.296 4.982 6.803 1.00 0.00 101 ARG A C 12
ATOM 22223 O O . ARG A 1 101 ? 21.991 5.909 6.439 1.00 0.00 101 ARG A O 12
ATOM 22244 N N . ALA A 1 102 ? 20.390 5.134 7.730 1.00 0.00 102 ALA A N 12
ATOM 22245 C CA . ALA A 1 102 ? 20.187 6.467 8.367 1.00 0.00 102 ALA A CA 12
ATOM 22246 C C . ALA A 1 102 ? 21.322 6.739 9.355 1.00 0.00 102 ALA A C 12
ATOM 22247 O O . ALA A 1 102 ? 21.462 7.831 9.870 1.00 0.00 102 ALA A O 12
ATOM 22254 N N . LYS A 1 103 ? 22.135 5.754 9.627 1.00 0.00 103 LYS A N 12
ATOM 22255 C CA . LYS A 1 103 ? 23.258 5.954 10.579 1.00 0.00 103 LYS A CA 12
ATOM 22256 C C . LYS A 1 103 ? 24.317 6.852 9.935 1.00 0.00 103 LYS A C 12
ATOM 22257 O O . LYS A 1 103 ? 25.402 7.020 10.456 1.00 0.00 103 LYS A O 12
ATOM 22276 N N . HIS A 1 104 ? 24.011 7.430 8.803 1.00 0.00 104 HIS A N 12
ATOM 22277 C CA . HIS A 1 104 ? 24.994 8.318 8.121 1.00 0.00 104 HIS A CA 12
ATOM 22278 C C . HIS A 1 104 ? 26.339 7.596 8.000 1.00 0.00 104 HIS A C 12
ATOM 22279 O O . HIS A 1 104 ? 27.375 8.210 7.843 1.00 0.00 104 HIS A O 12
ATOM 22294 N N . GLN A 1 105 ? 26.326 6.295 8.072 1.00 0.00 105 GLN A N 12
ATOM 22295 C CA . GLN A 1 105 ? 27.597 5.526 7.963 1.00 0.00 105 GLN A CA 12
ATOM 22296 C C . GLN A 1 105 ? 28.319 5.917 6.673 1.00 0.00 105 GLN A C 12
ATOM 22297 O O . GLN A 1 105 ? 29.532 5.972 6.621 1.00 0.00 105 GLN A O 12
ATOM 22311 N N . LYS A 1 106 ? 27.584 6.191 5.630 1.00 0.00 106 LYS A N 12
ATOM 22312 C CA . LYS A 1 106 ? 28.231 6.579 4.344 1.00 0.00 106 LYS A CA 12
ATOM 22313 C C . LYS A 1 106 ? 29.022 7.875 4.546 1.00 0.00 106 LYS A C 12
ATOM 22314 O O . LYS A 1 106 ? 29.887 8.214 3.763 1.00 0.00 106 LYS A O 12
ATOM 22333 N N . SER A 1 107 ? 28.731 8.600 5.590 1.00 0.00 107 SER A N 12
ATOM 22334 C CA . SER A 1 107 ? 29.464 9.873 5.842 1.00 0.00 107 SER A CA 12
ATOM 22335 C C . SER A 1 107 ? 30.961 9.580 5.974 1.00 0.00 107 SER A C 12
ATOM 22336 O O . SER A 1 107 ? 31.722 10.528 6.085 1.00 0.00 107 SER A O 12
ATOM 22345 N N . LYS A 1 1 ? -0.046 8.764 0.666 1.00 0.00 1 LYS A N 13
ATOM 22346 C CA . LYS A 1 1 ? -1.219 8.070 1.270 1.00 0.00 1 LYS A CA 13
ATOM 22347 C C . LYS A 1 1 ? -2.423 8.203 0.336 1.00 0.00 1 LYS A C 13
ATOM 22348 O O . LYS A 1 1 ? -2.443 9.031 -0.553 1.00 0.00 1 LYS A O 13
ATOM 22369 N N . VAL A 1 2 ? -3.430 7.395 0.533 1.00 0.00 2 VAL A N 13
ATOM 22370 C CA . VAL A 1 2 ? -4.642 7.470 -0.338 1.00 0.00 2 VAL A CA 13
ATOM 22371 C C . VAL A 1 2 ? -5.598 8.525 0.220 1.00 0.00 2 VAL A C 13
ATOM 22372 O O . VAL A 1 2 ? -5.462 8.964 1.345 1.00 0.00 2 VAL A O 13
ATOM 22385 N N . LYS A 1 3 ? -6.559 8.942 -0.556 1.00 0.00 3 LYS A N 13
ATOM 22386 C CA . LYS A 1 3 ? -7.514 9.974 -0.065 1.00 0.00 3 LYS A CA 13
ATOM 22387 C C . LYS A 1 3 ? -8.153 9.491 1.246 1.00 0.00 3 LYS A C 13
ATOM 22388 O O . LYS A 1 3 ? -8.180 10.210 2.226 1.00 0.00 3 LYS A O 13
ATOM 22407 N N . PHE A 1 4 ? -8.671 8.288 1.284 1.00 0.00 4 PHE A N 13
ATOM 22408 C CA . PHE A 1 4 ? -9.297 7.809 2.554 1.00 0.00 4 PHE A CA 13
ATOM 22409 C C . PHE A 1 4 ? -8.211 7.505 3.585 1.00 0.00 4 PHE A C 13
ATOM 22410 O O . PHE A 1 4 ? -7.051 7.337 3.261 1.00 0.00 4 PHE A O 13
ATOM 22427 N N . THR A 1 5 ? -8.586 7.460 4.837 1.00 0.00 5 THR A N 13
ATOM 22428 C CA . THR A 1 5 ? -7.601 7.201 5.933 1.00 0.00 5 THR A CA 13
ATOM 22429 C C . THR A 1 5 ? -7.524 5.713 6.241 1.00 0.00 5 THR A C 13
ATOM 22430 O O . THR A 1 5 ? -8.401 4.937 5.909 1.00 0.00 5 THR A O 13
ATOM 22441 N N . GLU A 1 6 ? -6.467 5.318 6.884 1.00 0.00 6 GLU A N 13
ATOM 22442 C CA . GLU A 1 6 ? -6.284 3.884 7.246 1.00 0.00 6 GLU A CA 13
ATOM 22443 C C . GLU A 1 6 ? -7.577 3.338 7.862 1.00 0.00 6 GLU A C 13
ATOM 22444 O O . GLU A 1 6 ? -7.989 2.240 7.568 1.00 0.00 6 GLU A O 13
ATOM 22456 N N . GLU A 1 7 ? -8.226 4.098 8.708 1.00 0.00 7 GLU A N 13
ATOM 22457 C CA . GLU A 1 7 ? -9.496 3.606 9.330 1.00 0.00 7 GLU A CA 13
ATOM 22458 C C . GLU A 1 7 ? -10.419 3.065 8.232 1.00 0.00 7 GLU A C 13
ATOM 22459 O O . GLU A 1 7 ? -11.104 2.069 8.403 1.00 0.00 7 GLU A O 13
ATOM 22471 N N . GLU A 1 8 ? -10.429 3.701 7.094 1.00 0.00 8 GLU A N 13
ATOM 22472 C CA . GLU A 1 8 ? -11.284 3.220 5.987 1.00 0.00 8 GLU A CA 13
ATOM 22473 C C . GLU A 1 8 ? -10.750 1.874 5.514 1.00 0.00 8 GLU A C 13
ATOM 22474 O O . GLU A 1 8 ? -11.487 0.922 5.368 1.00 0.00 8 GLU A O 13
ATOM 22486 N N . ASP A 1 9 ? -9.461 1.798 5.281 1.00 0.00 9 ASP A N 13
ATOM 22487 C CA . ASP A 1 9 ? -8.848 0.512 4.812 1.00 0.00 9 ASP A CA 13
ATOM 22488 C C . ASP A 1 9 ? -9.394 -0.650 5.648 1.00 0.00 9 ASP A C 13
ATOM 22489 O O . ASP A 1 9 ? -9.499 -1.771 5.187 1.00 0.00 9 ASP A O 13
ATOM 22498 N N . LEU A 1 10 ? -9.760 -0.382 6.870 1.00 0.00 10 LEU A N 13
ATOM 22499 C CA . LEU A 1 10 ? -10.319 -1.459 7.735 1.00 0.00 10 LEU A CA 13
ATOM 22500 C C . LEU A 1 10 ? -11.754 -1.730 7.281 1.00 0.00 10 LEU A C 13
ATOM 22501 O O . LEU A 1 10 ? -12.205 -2.858 7.228 1.00 0.00 10 LEU A O 13
ATOM 22517 N N . LYS A 1 11 ? -12.470 -0.692 6.938 1.00 0.00 11 LYS A N 13
ATOM 22518 C CA . LYS A 1 11 ? -13.869 -0.886 6.473 1.00 0.00 11 LYS A CA 13
ATOM 22519 C C . LYS A 1 11 ? -13.842 -1.774 5.232 1.00 0.00 11 LYS A C 13
ATOM 22520 O O . LYS A 1 11 ? -14.742 -2.554 4.991 1.00 0.00 11 LYS A O 13
ATOM 22539 N N . LEU A 1 12 ? -12.806 -1.671 4.448 1.00 0.00 12 LEU A N 13
ATOM 22540 C CA . LEU A 1 12 ? -12.708 -2.511 3.231 1.00 0.00 12 LEU A CA 13
ATOM 22541 C C . LEU A 1 12 ? -12.562 -3.970 3.644 1.00 0.00 12 LEU A C 13
ATOM 22542 O O . LEU A 1 12 ? -13.227 -4.830 3.133 1.00 0.00 12 LEU A O 13
ATOM 22558 N N . GLN A 1 13 ? -11.706 -4.268 4.575 1.00 0.00 13 GLN A N 13
ATOM 22559 C CA . GLN A 1 13 ? -11.550 -5.697 4.981 1.00 0.00 13 GLN A CA 13
ATOM 22560 C C . GLN A 1 13 ? -12.934 -6.271 5.323 1.00 0.00 13 GLN A C 13
ATOM 22561 O O . GLN A 1 13 ? -13.224 -7.421 5.066 1.00 0.00 13 GLN A O 13
ATOM 22575 N N . GLN A 1 14 ? -13.799 -5.472 5.877 1.00 0.00 14 GLN A N 13
ATOM 22576 C CA . GLN A 1 14 ? -15.167 -5.973 6.220 1.00 0.00 14 GLN A CA 13
ATOM 22577 C C . GLN A 1 14 ? -16.084 -5.962 4.992 1.00 0.00 14 GLN A C 13
ATOM 22578 O O . GLN A 1 14 ? -16.641 -6.971 4.614 1.00 0.00 14 GLN A O 13
ATOM 22592 N N . LEU A 1 15 ? -16.274 -4.827 4.378 1.00 0.00 15 LEU A N 13
ATOM 22593 C CA . LEU A 1 15 ? -17.178 -4.774 3.196 1.00 0.00 15 LEU A CA 13
ATOM 22594 C C . LEU A 1 15 ? -16.640 -5.726 2.126 1.00 0.00 15 LEU A C 13
ATOM 22595 O O . LEU A 1 15 ? -17.350 -6.563 1.608 1.00 0.00 15 LEU A O 13
ATOM 22611 N N . VAL A 1 16 ? -15.385 -5.613 1.806 1.00 0.00 16 VAL A N 13
ATOM 22612 C CA . VAL A 1 16 ? -14.789 -6.514 0.787 1.00 0.00 16 VAL A CA 13
ATOM 22613 C C . VAL A 1 16 ? -15.038 -7.962 1.197 1.00 0.00 16 VAL A C 13
ATOM 22614 O O . VAL A 1 16 ? -15.260 -8.817 0.364 1.00 0.00 16 VAL A O 13
ATOM 22627 N N . MET A 1 17 ? -15.020 -8.254 2.473 1.00 0.00 17 MET A N 13
ATOM 22628 C CA . MET A 1 17 ? -15.278 -9.648 2.895 1.00 0.00 17 MET A CA 13
ATOM 22629 C C . MET A 1 17 ? -16.732 -9.991 2.565 1.00 0.00 17 MET A C 13
ATOM 22630 O O . MET A 1 17 ? -17.062 -11.124 2.274 1.00 0.00 17 MET A O 13
ATOM 22644 N N . ARG A 1 18 ? -17.607 -9.016 2.601 1.00 0.00 18 ARG A N 13
ATOM 22645 C CA . ARG A 1 18 ? -19.041 -9.281 2.283 1.00 0.00 18 ARG A CA 13
ATOM 22646 C C . ARG A 1 18 ? -19.243 -9.314 0.762 1.00 0.00 18 ARG A C 13
ATOM 22647 O O . ARG A 1 18 ? -20.055 -10.062 0.254 1.00 0.00 18 ARG A O 13
ATOM 22668 N N . TYR A 1 19 ? -18.517 -8.502 0.028 1.00 0.00 19 TYR A N 13
ATOM 22669 C CA . TYR A 1 19 ? -18.669 -8.480 -1.463 1.00 0.00 19 TYR A CA 13
ATOM 22670 C C . TYR A 1 19 ? -17.611 -9.380 -2.100 1.00 0.00 19 TYR A C 13
ATOM 22671 O O . TYR A 1 19 ? -17.600 -9.594 -3.296 1.00 0.00 19 TYR A O 13
ATOM 22689 N N . GLY A 1 20 ? -16.716 -9.906 -1.309 1.00 0.00 20 GLY A N 13
ATOM 22690 C CA . GLY A 1 20 ? -15.649 -10.789 -1.856 1.00 0.00 20 GLY A CA 13
ATOM 22691 C C . GLY A 1 20 ? -14.504 -9.923 -2.376 1.00 0.00 20 GLY A C 13
ATOM 22692 O O . GLY A 1 20 ? -13.436 -9.894 -1.803 1.00 0.00 20 GLY A O 13
ATOM 22696 N N . ALA A 1 21 ? -14.744 -9.214 -3.455 1.00 0.00 21 ALA A N 13
ATOM 22697 C CA . ALA A 1 21 ? -13.707 -8.314 -4.069 1.00 0.00 21 ALA A CA 13
ATOM 22698 C C . ALA A 1 21 ? -14.043 -8.105 -5.555 1.00 0.00 21 ALA A C 13
ATOM 22699 O O . ALA A 1 21 ? -13.206 -8.266 -6.422 1.00 0.00 21 ALA A O 13
ATOM 22706 N N . LYS A 1 22 ? -15.263 -7.752 -5.865 1.00 0.00 22 LYS A N 13
ATOM 22707 C CA . LYS A 1 22 ? -15.630 -7.543 -7.305 1.00 0.00 22 LYS A CA 13
ATOM 22708 C C . LYS A 1 22 ? -16.794 -6.548 -7.453 1.00 0.00 22 LYS A C 13
ATOM 22709 O O . LYS A 1 22 ? -17.146 -6.177 -8.555 1.00 0.00 22 LYS A O 13
ATOM 22728 N N . ASP A 1 23 ? -17.384 -6.098 -6.366 1.00 0.00 23 ASP A N 13
ATOM 22729 C CA . ASP A 1 23 ? -18.513 -5.110 -6.456 1.00 0.00 23 ASP A CA 13
ATOM 22730 C C . ASP A 1 23 ? -18.001 -3.758 -5.964 1.00 0.00 23 ASP A C 13
ATOM 22731 O O . ASP A 1 23 ? -18.614 -3.106 -5.142 1.00 0.00 23 ASP A O 13
ATOM 22740 N N . TRP A 1 24 ? -16.871 -3.344 -6.459 1.00 0.00 24 TRP A N 13
ATOM 22741 C CA . TRP A 1 24 ? -16.294 -2.045 -6.025 1.00 0.00 24 TRP A CA 13
ATOM 22742 C C . TRP A 1 24 ? -17.221 -0.908 -6.437 1.00 0.00 24 TRP A C 13
ATOM 22743 O O . TRP A 1 24 ? -17.286 0.114 -5.788 1.00 0.00 24 TRP A O 13
ATOM 22764 N N . ILE A 1 25 ? -17.950 -1.078 -7.501 1.00 0.00 25 ILE A N 13
ATOM 22765 C CA . ILE A 1 25 ? -18.880 -0.011 -7.927 1.00 0.00 25 ILE A CA 13
ATOM 22766 C C . ILE A 1 25 ? -19.937 0.139 -6.841 1.00 0.00 25 ILE A C 13
ATOM 22767 O O . ILE A 1 25 ? -20.451 1.209 -6.596 1.00 0.00 25 ILE A O 13
ATOM 22783 N N . ARG A 1 26 ? -20.250 -0.938 -6.173 1.00 0.00 26 ARG A N 13
ATOM 22784 C CA . ARG A 1 26 ? -21.259 -0.876 -5.090 1.00 0.00 26 ARG A CA 13
ATOM 22785 C C . ARG A 1 26 ? -20.588 -0.311 -3.845 1.00 0.00 26 ARG A C 13
ATOM 22786 O O . ARG A 1 26 ? -21.039 0.651 -3.260 1.00 0.00 26 ARG A O 13
ATOM 22807 N N . ILE A 1 27 ? -19.499 -0.898 -3.437 1.00 0.00 27 ILE A N 13
ATOM 22808 C CA . ILE A 1 27 ? -18.793 -0.385 -2.239 1.00 0.00 27 ILE A CA 13
ATOM 22809 C C . ILE A 1 27 ? -18.499 1.103 -2.422 1.00 0.00 27 ILE A C 13
ATOM 22810 O O . ILE A 1 27 ? -18.473 1.866 -1.476 1.00 0.00 27 ILE A O 13
ATOM 22826 N N . SER A 1 28 ? -18.270 1.516 -3.637 1.00 0.00 28 SER A N 13
ATOM 22827 C CA . SER A 1 28 ? -17.971 2.948 -3.896 1.00 0.00 28 SER A CA 13
ATOM 22828 C C . SER A 1 28 ? -19.254 3.766 -3.763 1.00 0.00 28 SER A C 13
ATOM 22829 O O . SER A 1 28 ? -19.228 4.918 -3.380 1.00 0.00 28 SER A O 13
ATOM 22837 N N . GLN A 1 29 ? -20.382 3.183 -4.065 1.00 0.00 29 GLN A N 13
ATOM 22838 C CA . GLN A 1 29 ? -21.657 3.950 -3.940 1.00 0.00 29 GLN A CA 13
ATOM 22839 C C . GLN A 1 29 ? -21.855 4.323 -2.470 1.00 0.00 29 GLN A C 13
ATOM 22840 O O . GLN A 1 29 ? -22.353 5.384 -2.149 1.00 0.00 29 GLN A O 13
ATOM 22854 N N . LEU A 1 30 ? -21.447 3.466 -1.576 1.00 0.00 30 LEU A N 13
ATOM 22855 C CA . LEU A 1 30 ? -21.590 3.778 -0.129 1.00 0.00 30 LEU A CA 13
ATOM 22856 C C . LEU A 1 30 ? -20.544 4.831 0.243 1.00 0.00 30 LEU A C 13
ATOM 22857 O O . LEU A 1 30 ? -20.796 5.729 1.022 1.00 0.00 30 LEU A O 13
ATOM 22873 N N . MET A 1 31 ? -19.368 4.716 -0.329 1.00 0.00 31 MET A N 13
ATOM 22874 C CA . MET A 1 31 ? -18.262 5.691 -0.050 1.00 0.00 31 MET A CA 13
ATOM 22875 C C . MET A 1 31 ? -17.797 6.316 -1.367 1.00 0.00 31 MET A C 13
ATOM 22876 O O . MET A 1 31 ? -16.649 6.199 -1.750 1.00 0.00 31 MET A O 13
ATOM 22890 N N . ILE A 1 32 ? -18.679 6.986 -2.061 1.00 0.00 32 ILE A N 13
ATOM 22891 C CA . ILE A 1 32 ? -18.293 7.627 -3.352 1.00 0.00 32 ILE A CA 13
ATOM 22892 C C . ILE A 1 32 ? -17.058 8.503 -3.135 1.00 0.00 32 ILE A C 13
ATOM 22893 O O . ILE A 1 32 ? -16.436 8.965 -4.070 1.00 0.00 32 ILE A O 13
ATOM 22909 N N . THR A 1 33 ? -16.703 8.737 -1.902 1.00 0.00 33 THR A N 13
ATOM 22910 C CA . THR A 1 33 ? -15.513 9.584 -1.605 1.00 0.00 33 THR A CA 13
ATOM 22911 C C . THR A 1 33 ? -14.310 9.098 -2.418 1.00 0.00 33 THR A C 13
ATOM 22912 O O . THR A 1 33 ? -13.289 9.754 -2.482 1.00 0.00 33 THR A O 13
ATOM 22923 N N . ARG A 1 34 ? -14.416 7.954 -3.048 1.00 0.00 34 ARG A N 13
ATOM 22924 C CA . ARG A 1 34 ? -13.269 7.435 -3.859 1.00 0.00 34 ARG A CA 13
ATOM 22925 C C . ARG A 1 34 ? -13.800 6.551 -4.996 1.00 0.00 34 ARG A C 13
ATOM 22926 O O . ARG A 1 34 ? -14.922 6.088 -4.963 1.00 0.00 34 ARG A O 13
ATOM 22947 N N . ASN A 1 35 ? -12.996 6.315 -6.004 1.00 0.00 35 ASN A N 13
ATOM 22948 C CA . ASN A 1 35 ? -13.447 5.459 -7.146 1.00 0.00 35 ASN A CA 13
ATOM 22949 C C . ASN A 1 35 ? -13.251 3.980 -6.771 1.00 0.00 35 ASN A C 13
ATOM 22950 O O . ASN A 1 35 ? -12.512 3.659 -5.863 1.00 0.00 35 ASN A O 13
ATOM 22961 N N . PRO A 1 36 ? -13.921 3.087 -7.460 1.00 0.00 36 PRO A N 13
ATOM 22962 C CA . PRO A 1 36 ? -13.821 1.623 -7.181 1.00 0.00 36 PRO A CA 13
ATOM 22963 C C . PRO A 1 36 ? -12.388 1.091 -7.339 1.00 0.00 36 PRO A C 13
ATOM 22964 O O . PRO A 1 36 ? -11.831 0.503 -6.433 1.00 0.00 36 PRO A O 13
ATOM 22975 N N . ARG A 1 37 ? -11.794 1.285 -8.483 1.00 0.00 37 ARG A N 13
ATOM 22976 C CA . ARG A 1 37 ? -10.408 0.783 -8.699 1.00 0.00 37 ARG A CA 13
ATOM 22977 C C . ARG A 1 37 ? -9.485 1.314 -7.601 1.00 0.00 37 ARG A C 13
ATOM 22978 O O . ARG A 1 37 ? -8.486 0.709 -7.271 1.00 0.00 37 ARG A O 13
ATOM 22999 N N . GLN A 1 38 ? -9.801 2.449 -7.044 1.00 0.00 38 GLN A N 13
ATOM 23000 C CA . GLN A 1 38 ? -8.932 3.026 -5.981 1.00 0.00 38 GLN A CA 13
ATOM 23001 C C . GLN A 1 38 ? -8.988 2.165 -4.715 1.00 0.00 38 GLN A C 13
ATOM 23002 O O . GLN A 1 38 ? -7.968 1.814 -4.159 1.00 0.00 38 GLN A O 13
ATOM 23016 N N . CYS A 1 39 ? -10.160 1.817 -4.248 1.00 0.00 39 CYS A N 13
ATOM 23017 C CA . CYS A 1 39 ? -10.232 0.983 -3.023 1.00 0.00 39 CYS A CA 13
ATOM 23018 C C . CYS A 1 39 ? -9.775 -0.427 -3.364 1.00 0.00 39 CYS A C 13
ATOM 23019 O O . CYS A 1 39 ? -9.231 -1.132 -2.538 1.00 0.00 39 CYS A O 13
ATOM 23027 N N . ARG A 1 40 ? -9.985 -0.848 -4.582 1.00 0.00 40 ARG A N 13
ATOM 23028 C CA . ARG A 1 40 ? -9.550 -2.213 -4.962 1.00 0.00 40 ARG A CA 13
ATOM 23029 C C . ARG A 1 40 ? -8.034 -2.299 -4.834 1.00 0.00 40 ARG A C 13
ATOM 23030 O O . ARG A 1 40 ? -7.503 -3.211 -4.234 1.00 0.00 40 ARG A O 13
ATOM 23051 N N . GLU A 1 41 ? -7.332 -1.345 -5.385 1.00 0.00 41 GLU A N 13
ATOM 23052 C CA . GLU A 1 41 ? -5.843 -1.361 -5.284 1.00 0.00 41 GLU A CA 13
ATOM 23053 C C . GLU A 1 41 ? -5.453 -1.585 -3.820 1.00 0.00 41 GLU A C 13
ATOM 23054 O O . GLU A 1 41 ? -4.406 -2.122 -3.518 1.00 0.00 41 GLU A O 13
ATOM 23066 N N . ARG A 1 42 ? -6.303 -1.187 -2.910 1.00 0.00 42 ARG A N 13
ATOM 23067 C CA . ARG A 1 42 ? -6.000 -1.390 -1.467 1.00 0.00 42 ARG A CA 13
ATOM 23068 C C . ARG A 1 42 ? -6.132 -2.891 -1.150 1.00 0.00 42 ARG A C 13
ATOM 23069 O O . ARG A 1 42 ? -5.319 -3.466 -0.457 1.00 0.00 42 ARG A O 13
ATOM 23090 N N . TRP A 1 43 ? -7.154 -3.524 -1.663 1.00 0.00 43 TRP A N 13
ATOM 23091 C CA . TRP A 1 43 ? -7.356 -4.982 -1.410 1.00 0.00 43 TRP A CA 13
ATOM 23092 C C . TRP A 1 43 ? -6.048 -5.737 -1.616 1.00 0.00 43 TRP A C 13
ATOM 23093 O O . TRP A 1 43 ? -5.556 -6.385 -0.722 1.00 0.00 43 TRP A O 13
ATOM 23114 N N . ASN A 1 44 ? -5.483 -5.643 -2.780 1.00 0.00 44 ASN A N 13
ATOM 23115 C CA . ASN A 1 44 ? -4.211 -6.366 -3.064 1.00 0.00 44 ASN A CA 13
ATOM 23116 C C . ASN A 1 44 ? -3.023 -5.707 -2.359 1.00 0.00 44 ASN A C 13
ATOM 23117 O O . ASN A 1 44 ? -2.135 -6.378 -1.874 1.00 0.00 44 ASN A O 13
ATOM 23128 N N . ASN A 1 45 ? -2.975 -4.402 -2.317 1.00 0.00 45 ASN A N 13
ATOM 23129 C CA . ASN A 1 45 ? -1.814 -3.717 -1.665 1.00 0.00 45 ASN A CA 13
ATOM 23130 C C . ASN A 1 45 ? -2.071 -3.500 -0.171 1.00 0.00 45 ASN A C 13
ATOM 23131 O O . ASN A 1 45 ? -1.400 -2.707 0.461 1.00 0.00 45 ASN A O 13
ATOM 23142 N N . TYR A 1 46 ? -3.018 -4.191 0.415 1.00 0.00 46 TYR A N 13
ATOM 23143 C CA . TYR A 1 46 ? -3.273 -4.000 1.882 1.00 0.00 46 TYR A CA 13
ATOM 23144 C C . TYR A 1 46 ? -3.799 -5.307 2.495 1.00 0.00 46 TYR A C 13
ATOM 23145 O O . TYR A 1 46 ? -3.215 -5.828 3.425 1.00 0.00 46 TYR A O 13
ATOM 23163 N N . ILE A 1 47 ? -4.882 -5.854 1.988 1.00 0.00 47 ILE A N 13
ATOM 23164 C CA . ILE A 1 47 ? -5.416 -7.139 2.560 1.00 0.00 47 ILE A CA 13
ATOM 23165 C C . ILE A 1 47 ? -6.025 -8.018 1.450 1.00 0.00 47 ILE A C 13
ATOM 23166 O O . ILE A 1 47 ? -6.953 -7.643 0.760 1.00 0.00 47 ILE A O 13
ATOM 23182 N N . ASN A 1 48 ? -5.484 -9.202 1.294 1.00 0.00 48 ASN A N 13
ATOM 23183 C CA . ASN A 1 48 ? -5.988 -10.171 0.270 1.00 0.00 48 ASN A CA 13
ATOM 23184 C C . ASN A 1 48 ? -5.167 -11.475 0.358 1.00 0.00 48 ASN A C 13
ATOM 23185 O O . ASN A 1 48 ? -5.728 -12.552 0.391 1.00 0.00 48 ASN A O 13
ATOM 23196 N N . PRO A 1 49 ? -3.851 -11.393 0.368 1.00 0.00 49 PRO A N 13
ATOM 23197 C CA . PRO A 1 49 ? -2.968 -12.580 0.419 1.00 0.00 49 PRO A CA 13
ATOM 23198 C C . PRO A 1 49 ? -2.392 -12.830 1.822 1.00 0.00 49 PRO A C 13
ATOM 23199 O O . PRO A 1 49 ? -1.713 -13.810 2.048 1.00 0.00 49 PRO A O 13
ATOM 23210 N N . ALA A 1 50 ? -2.637 -11.943 2.754 1.00 0.00 50 ALA A N 13
ATOM 23211 C CA . ALA A 1 50 ? -2.080 -12.125 4.127 1.00 0.00 50 ALA A CA 13
ATOM 23212 C C . ALA A 1 50 ? -0.568 -11.914 4.052 1.00 0.00 50 ALA A C 13
ATOM 23213 O O . ALA A 1 50 ? 0.220 -12.781 4.373 1.00 0.00 50 ALA A O 13
ATOM 23220 N N . LEU A 1 51 ? -0.168 -10.754 3.605 1.00 0.00 51 LEU A N 13
ATOM 23221 C CA . LEU A 1 51 ? 1.284 -10.439 3.467 1.00 0.00 51 LEU A CA 13
ATOM 23222 C C . LEU A 1 51 ? 1.806 -9.836 4.776 1.00 0.00 51 LEU A C 13
ATOM 23223 O O . LEU A 1 51 ? 2.726 -9.043 4.785 1.00 0.00 51 LEU A O 13
ATOM 23239 N N . ARG A 1 52 ? 1.233 -10.216 5.884 1.00 0.00 52 ARG A N 13
ATOM 23240 C CA . ARG A 1 52 ? 1.706 -9.673 7.185 1.00 0.00 52 ARG A CA 13
ATOM 23241 C C . ARG A 1 52 ? 3.196 -10.001 7.350 1.00 0.00 52 ARG A C 13
ATOM 23242 O O . ARG A 1 52 ? 3.837 -9.576 8.290 1.00 0.00 52 ARG A O 13
ATOM 23263 N N . THR A 1 53 ? 3.753 -10.757 6.436 1.00 0.00 53 THR A N 13
ATOM 23264 C CA . THR A 1 53 ? 5.201 -11.117 6.535 1.00 0.00 53 THR A CA 13
ATOM 23265 C C . THR A 1 53 ? 5.755 -11.424 5.138 1.00 0.00 53 THR A C 13
ATOM 23266 O O . THR A 1 53 ? 6.123 -12.543 4.840 1.00 0.00 53 THR A O 13
ATOM 23277 N N . ASP A 1 54 ? 5.821 -10.432 4.284 1.00 0.00 54 ASP A N 13
ATOM 23278 C CA . ASP A 1 54 ? 6.355 -10.637 2.896 1.00 0.00 54 ASP A CA 13
ATOM 23279 C C . ASP A 1 54 ? 7.314 -9.493 2.562 1.00 0.00 54 ASP A C 13
ATOM 23280 O O . ASP A 1 54 ? 6.991 -8.623 1.784 1.00 0.00 54 ASP A O 13
ATOM 23289 N N . PRO A 1 55 ? 8.484 -9.482 3.155 1.00 0.00 55 PRO A N 13
ATOM 23290 C CA . PRO A 1 55 ? 9.485 -8.403 2.920 1.00 0.00 55 PRO A CA 13
ATOM 23291 C C . PRO A 1 55 ? 10.240 -8.577 1.599 1.00 0.00 55 PRO A C 13
ATOM 23292 O O . PRO A 1 55 ? 10.639 -9.663 1.228 1.00 0.00 55 PRO A O 13
ATOM 23303 N N . TRP A 1 56 ? 10.438 -7.499 0.898 1.00 0.00 56 TRP A N 13
ATOM 23304 C CA . TRP A 1 56 ? 11.170 -7.560 -0.401 1.00 0.00 56 TRP A CA 13
ATOM 23305 C C . TRP A 1 56 ? 12.670 -7.754 -0.132 1.00 0.00 56 TRP A C 13
ATOM 23306 O O . TRP A 1 56 ? 13.074 -8.054 0.974 1.00 0.00 56 TRP A O 13
ATOM 23327 N N . SER A 1 57 ? 13.492 -7.615 -1.153 1.00 0.00 57 SER A N 13
ATOM 23328 C CA . SER A 1 57 ? 14.975 -7.823 -0.996 1.00 0.00 57 SER A CA 13
ATOM 23329 C C . SER A 1 57 ? 15.732 -6.574 -1.484 1.00 0.00 57 SER A C 13
ATOM 23330 O O . SER A 1 57 ? 15.138 -5.650 -2.002 1.00 0.00 57 SER A O 13
ATOM 23338 N N . PRO A 1 58 ? 17.042 -6.553 -1.332 1.00 0.00 58 PRO A N 13
ATOM 23339 C CA . PRO A 1 58 ? 17.886 -5.403 -1.781 1.00 0.00 58 PRO A CA 13
ATOM 23340 C C . PRO A 1 58 ? 17.539 -4.946 -3.205 1.00 0.00 58 PRO A C 13
ATOM 23341 O O . PRO A 1 58 ? 17.915 -3.874 -3.636 1.00 0.00 58 PRO A O 13
ATOM 23352 N N . GLU A 1 59 ? 16.827 -5.759 -3.933 1.00 0.00 59 GLU A N 13
ATOM 23353 C CA . GLU A 1 59 ? 16.451 -5.397 -5.319 1.00 0.00 59 GLU A CA 13
ATOM 23354 C C . GLU A 1 59 ? 15.486 -4.226 -5.269 1.00 0.00 59 GLU A C 13
ATOM 23355 O O . GLU A 1 59 ? 15.637 -3.258 -5.987 1.00 0.00 59 GLU A O 13
ATOM 23367 N N . GLU A 1 60 ? 14.495 -4.287 -4.416 1.00 0.00 60 GLU A N 13
ATOM 23368 C CA . GLU A 1 60 ? 13.549 -3.145 -4.334 1.00 0.00 60 GLU A CA 13
ATOM 23369 C C . GLU A 1 60 ? 14.209 -2.029 -3.529 1.00 0.00 60 GLU A C 13
ATOM 23370 O O . GLU A 1 60 ? 13.871 -0.876 -3.664 1.00 0.00 60 GLU A O 13
ATOM 23382 N N . ASP A 1 61 ? 15.173 -2.362 -2.707 1.00 0.00 61 ASP A N 13
ATOM 23383 C CA . ASP A 1 61 ? 15.869 -1.306 -1.917 1.00 0.00 61 ASP A CA 13
ATOM 23384 C C . ASP A 1 61 ? 16.651 -0.418 -2.887 1.00 0.00 61 ASP A C 13
ATOM 23385 O O . ASP A 1 61 ? 16.456 0.779 -2.950 1.00 0.00 61 ASP A O 13
ATOM 23394 N N . MET A 1 62 ? 17.530 -1.007 -3.650 1.00 0.00 62 MET A N 13
ATOM 23395 C CA . MET A 1 62 ? 18.317 -0.212 -4.624 1.00 0.00 62 MET A CA 13
ATOM 23396 C C . MET A 1 62 ? 17.360 0.404 -5.639 1.00 0.00 62 MET A C 13
ATOM 23397 O O . MET A 1 62 ? 17.527 1.533 -6.056 1.00 0.00 62 MET A O 13
ATOM 23411 N N . LEU A 1 63 ? 16.344 -0.320 -6.033 1.00 0.00 63 LEU A N 13
ATOM 23412 C CA . LEU A 1 63 ? 15.376 0.254 -7.013 1.00 0.00 63 LEU A CA 13
ATOM 23413 C C . LEU A 1 63 ? 14.520 1.302 -6.293 1.00 0.00 63 LEU A C 13
ATOM 23414 O O . LEU A 1 63 ? 14.091 2.277 -6.877 1.00 0.00 63 LEU A O 13
ATOM 23430 N N . LEU A 1 64 ? 14.281 1.111 -5.022 1.00 0.00 64 LEU A N 13
ATOM 23431 C CA . LEU A 1 64 ? 13.469 2.099 -4.261 1.00 0.00 64 LEU A CA 13
ATOM 23432 C C . LEU A 1 64 ? 14.216 3.429 -4.265 1.00 0.00 64 LEU A C 13
ATOM 23433 O O . LEU A 1 64 ? 13.635 4.471 -4.453 1.00 0.00 64 LEU A O 13
ATOM 23449 N N . ASP A 1 65 ? 15.507 3.408 -4.070 1.00 0.00 65 ASP A N 13
ATOM 23450 C CA . ASP A 1 65 ? 16.278 4.686 -4.076 1.00 0.00 65 ASP A CA 13
ATOM 23451 C C . ASP A 1 65 ? 15.906 5.482 -5.329 1.00 0.00 65 ASP A C 13
ATOM 23452 O O . ASP A 1 65 ? 15.837 6.694 -5.315 1.00 0.00 65 ASP A O 13
ATOM 23461 N N . GLN A 1 66 ? 15.658 4.795 -6.412 1.00 0.00 66 GLN A N 13
ATOM 23462 C CA . GLN A 1 66 ? 15.278 5.490 -7.677 1.00 0.00 66 GLN A CA 13
ATOM 23463 C C . GLN A 1 66 ? 13.796 5.884 -7.643 1.00 0.00 66 GLN A C 13
ATOM 23464 O O . GLN A 1 66 ? 13.428 6.976 -8.029 1.00 0.00 66 GLN A O 13
ATOM 23478 N N . LYS A 1 67 ? 12.938 5.000 -7.204 1.00 0.00 67 LYS A N 13
ATOM 23479 C CA . LYS A 1 67 ? 11.479 5.327 -7.172 1.00 0.00 67 LYS A CA 13
ATOM 23480 C C . LYS A 1 67 ? 11.195 6.339 -6.057 1.00 0.00 67 LYS A C 13
ATOM 23481 O O . LYS A 1 67 ? 10.634 7.391 -6.289 1.00 0.00 67 LYS A O 13
ATOM 23500 N N . TYR A 1 68 ? 11.587 6.034 -4.850 1.00 0.00 68 TYR A N 13
ATOM 23501 C CA . TYR A 1 68 ? 11.351 6.977 -3.716 1.00 0.00 68 TYR A CA 13
ATOM 23502 C C . TYR A 1 68 ? 11.889 8.358 -4.110 1.00 0.00 68 TYR A C 13
ATOM 23503 O O . TYR A 1 68 ? 11.267 9.374 -3.876 1.00 0.00 68 TYR A O 13
ATOM 23521 N N . ALA A 1 69 ? 13.041 8.393 -4.711 1.00 0.00 69 ALA A N 13
ATOM 23522 C CA . ALA A 1 69 ? 13.627 9.693 -5.127 1.00 0.00 69 ALA A CA 13
ATOM 23523 C C . ALA A 1 69 ? 12.622 10.439 -6.003 1.00 0.00 69 ALA A C 13
ATOM 23524 O O . ALA A 1 69 ? 12.584 11.653 -6.031 1.00 0.00 69 ALA A O 13
ATOM 23531 N N . GLU A 1 70 ? 11.808 9.716 -6.727 1.00 0.00 70 GLU A N 13
ATOM 23532 C CA . GLU A 1 70 ? 10.799 10.357 -7.618 1.00 0.00 70 GLU A CA 13
ATOM 23533 C C . GLU A 1 70 ? 9.465 10.511 -6.882 1.00 0.00 70 GLU A C 13
ATOM 23534 O O . GLU A 1 70 ? 8.895 11.583 -6.832 1.00 0.00 70 GLU A O 13
ATOM 23546 N N . TYR A 1 71 ? 8.942 9.436 -6.341 1.00 0.00 71 TYR A N 13
ATOM 23547 C CA . TYR A 1 71 ? 7.619 9.503 -5.641 1.00 0.00 71 TYR A CA 13
ATOM 23548 C C . TYR A 1 71 ? 7.790 9.741 -4.137 1.00 0.00 71 TYR A C 13
ATOM 23549 O O . TYR A 1 71 ? 6.968 10.382 -3.514 1.00 0.00 71 TYR A O 13
ATOM 23567 N N . GLY A 1 72 ? 8.833 9.234 -3.539 1.00 0.00 72 GLY A N 13
ATOM 23568 C CA . GLY A 1 72 ? 9.019 9.441 -2.068 1.00 0.00 72 GLY A CA 13
ATOM 23569 C C . GLY A 1 72 ? 8.236 8.364 -1.310 1.00 0.00 72 GLY A C 13
ATOM 23570 O O . GLY A 1 72 ? 7.906 7.335 -1.865 1.00 0.00 72 GLY A O 13
ATOM 23574 N N . PRO A 1 73 ? 7.939 8.586 -0.053 1.00 0.00 73 PRO A N 13
ATOM 23575 C CA . PRO A 1 73 ? 7.181 7.601 0.776 1.00 0.00 73 PRO A CA 13
ATOM 23576 C C . PRO A 1 73 ? 5.778 7.306 0.221 1.00 0.00 73 PRO A C 13
ATOM 23577 O O . PRO A 1 73 ? 4.891 6.906 0.948 1.00 0.00 73 PRO A O 13
ATOM 23588 N N . LYS A 1 74 ? 5.563 7.493 -1.056 1.00 0.00 74 LYS A N 13
ATOM 23589 C CA . LYS A 1 74 ? 4.217 7.212 -1.628 1.00 0.00 74 LYS A CA 13
ATOM 23590 C C . LYS A 1 74 ? 4.103 5.715 -1.906 1.00 0.00 74 LYS A C 13
ATOM 23591 O O . LYS A 1 74 ? 3.991 5.291 -3.039 1.00 0.00 74 LYS A O 13
ATOM 23610 N N . TRP A 1 75 ? 4.139 4.911 -0.882 1.00 0.00 75 TRP A N 13
ATOM 23611 C CA . TRP A 1 75 ? 4.044 3.440 -1.085 1.00 0.00 75 TRP A CA 13
ATOM 23612 C C . TRP A 1 75 ? 2.805 3.107 -1.922 1.00 0.00 75 TRP A C 13
ATOM 23613 O O . TRP A 1 75 ? 2.611 1.985 -2.343 1.00 0.00 75 TRP A O 13
ATOM 23634 N N . ASN A 1 76 ? 1.975 4.076 -2.169 1.00 0.00 76 ASN A N 13
ATOM 23635 C CA . ASN A 1 76 ? 0.756 3.824 -2.984 1.00 0.00 76 ASN A CA 13
ATOM 23636 C C . ASN A 1 76 ? 1.180 3.600 -4.433 1.00 0.00 76 ASN A C 13
ATOM 23637 O O . ASN A 1 76 ? 0.615 2.792 -5.142 1.00 0.00 76 ASN A O 13
ATOM 23648 N N . LYS A 1 77 ? 2.187 4.307 -4.873 1.00 0.00 77 LYS A N 13
ATOM 23649 C CA . LYS A 1 77 ? 2.676 4.140 -6.268 1.00 0.00 77 LYS A CA 13
ATOM 23650 C C . LYS A 1 77 ? 3.661 2.975 -6.303 1.00 0.00 77 LYS A C 13
ATOM 23651 O O . LYS A 1 77 ? 3.713 2.216 -7.250 1.00 0.00 77 LYS A O 13
ATOM 23670 N N . ILE A 1 78 ? 4.443 2.831 -5.270 1.00 0.00 78 ILE A N 13
ATOM 23671 C CA . ILE A 1 78 ? 5.430 1.720 -5.231 1.00 0.00 78 ILE A CA 13
ATOM 23672 C C . ILE A 1 78 ? 4.685 0.387 -5.114 1.00 0.00 78 ILE A C 13
ATOM 23673 O O . ILE A 1 78 ? 4.869 -0.509 -5.905 1.00 0.00 78 ILE A O 13
ATOM 23689 N N . SER A 1 79 ? 3.842 0.258 -4.129 1.00 0.00 79 SER A N 13
ATOM 23690 C CA . SER A 1 79 ? 3.076 -1.011 -3.949 1.00 0.00 79 SER A CA 13
ATOM 23691 C C . SER A 1 79 ? 2.418 -1.437 -5.266 1.00 0.00 79 SER A C 13
ATOM 23692 O O . SER A 1 79 ? 2.124 -2.598 -5.471 1.00 0.00 79 SER A O 13
ATOM 23700 N N . LYS A 1 80 ? 2.173 -0.515 -6.156 1.00 0.00 80 LYS A N 13
ATOM 23701 C CA . LYS A 1 80 ? 1.525 -0.883 -7.448 1.00 0.00 80 LYS A CA 13
ATOM 23702 C C . LYS A 1 80 ? 2.561 -1.544 -8.350 1.00 0.00 80 LYS A C 13
ATOM 23703 O O . LYS A 1 80 ? 2.230 -2.249 -9.283 1.00 0.00 80 LYS A O 13
ATOM 23722 N N . PHE A 1 81 ? 3.818 -1.330 -8.072 1.00 0.00 81 PHE A N 13
ATOM 23723 C CA . PHE A 1 81 ? 4.885 -1.950 -8.902 1.00 0.00 81 PHE A CA 13
ATOM 23724 C C . PHE A 1 81 ? 5.187 -3.333 -8.321 1.00 0.00 81 PHE A C 13
ATOM 23725 O O . PHE A 1 81 ? 5.836 -4.157 -8.933 1.00 0.00 81 PHE A O 13
ATOM 23742 N N . LEU A 1 82 ? 4.712 -3.576 -7.130 1.00 0.00 82 LEU A N 13
ATOM 23743 C CA . LEU A 1 82 ? 4.943 -4.889 -6.454 1.00 0.00 82 LEU A CA 13
ATOM 23744 C C . LEU A 1 82 ? 3.696 -5.761 -6.634 1.00 0.00 82 LEU A C 13
ATOM 23745 O O . LEU A 1 82 ? 3.717 -6.745 -7.344 1.00 0.00 82 LEU A O 13
ATOM 23761 N N . LYS A 1 83 ? 2.616 -5.404 -5.985 1.00 0.00 83 LYS A N 13
ATOM 23762 C CA . LYS A 1 83 ? 1.354 -6.192 -6.092 1.00 0.00 83 LYS A CA 13
ATOM 23763 C C . LYS A 1 83 ? 1.492 -7.434 -5.214 1.00 0.00 83 LYS A C 13
ATOM 23764 O O . LYS A 1 83 ? 0.564 -8.203 -5.057 1.00 0.00 83 LYS A O 13
ATOM 23783 N N . ASN A 1 84 ? 2.654 -7.620 -4.636 1.00 0.00 84 ASN A N 13
ATOM 23784 C CA . ASN A 1 84 ? 2.894 -8.798 -3.749 1.00 0.00 84 ASN A CA 13
ATOM 23785 C C . ASN A 1 84 ? 2.958 -8.328 -2.294 1.00 0.00 84 ASN A C 13
ATOM 23786 O O . ASN A 1 84 ? 2.696 -9.085 -1.379 1.00 0.00 84 ASN A O 13
ATOM 23797 N N . ARG A 1 85 ? 3.302 -7.079 -2.077 1.00 0.00 85 ARG A N 13
ATOM 23798 C CA . ARG A 1 85 ? 3.388 -6.528 -0.686 1.00 0.00 85 ARG A CA 13
ATOM 23799 C C . ARG A 1 85 ? 2.362 -5.417 -0.522 1.00 0.00 85 ARG A C 13
ATOM 23800 O O . ARG A 1 85 ? 1.559 -5.162 -1.397 1.00 0.00 85 ARG A O 13
ATOM 23821 N N . SER A 1 86 ? 2.366 -4.779 0.620 1.00 0.00 86 SER A N 13
ATOM 23822 C CA . SER A 1 86 ? 1.382 -3.702 0.907 1.00 0.00 86 SER A CA 13
ATOM 23823 C C . SER A 1 86 ? 2.117 -2.474 1.410 1.00 0.00 86 SER A C 13
ATOM 23824 O O . SER A 1 86 ? 3.244 -2.538 1.850 1.00 0.00 86 SER A O 13
ATOM 23832 N N . ASP A 1 87 ? 1.470 -1.363 1.354 1.00 0.00 87 ASP A N 13
ATOM 23833 C CA . ASP A 1 87 ? 2.103 -0.110 1.827 1.00 0.00 87 ASP A CA 13
ATOM 23834 C C . ASP A 1 87 ? 2.484 -0.276 3.294 1.00 0.00 87 ASP A C 13
ATOM 23835 O O . ASP A 1 87 ? 3.468 0.262 3.761 1.00 0.00 87 ASP A O 13
ATOM 23844 N N . ASN A 1 88 ? 1.713 -1.031 4.017 1.00 0.00 88 ASN A N 13
ATOM 23845 C CA . ASN A 1 88 ? 2.023 -1.254 5.452 1.00 0.00 88 ASN A CA 13
ATOM 23846 C C . ASN A 1 88 ? 3.292 -2.099 5.560 1.00 0.00 88 ASN A C 13
ATOM 23847 O O . ASN A 1 88 ? 4.028 -2.006 6.519 1.00 0.00 88 ASN A O 13
ATOM 23858 N N . ASN A 1 89 ? 3.560 -2.921 4.576 1.00 0.00 89 ASN A N 13
ATOM 23859 C CA . ASN A 1 89 ? 4.781 -3.765 4.614 1.00 0.00 89 ASN A CA 13
ATOM 23860 C C . ASN A 1 89 ? 5.962 -2.941 4.099 1.00 0.00 89 ASN A C 13
ATOM 23861 O O . ASN A 1 89 ? 7.050 -2.973 4.639 1.00 0.00 89 ASN A O 13
ATOM 23872 N N . ILE A 1 90 ? 5.738 -2.206 3.048 1.00 0.00 90 ILE A N 13
ATOM 23873 C CA . ILE A 1 90 ? 6.818 -1.367 2.462 1.00 0.00 90 ILE A CA 13
ATOM 23874 C C . ILE A 1 90 ? 7.240 -0.308 3.477 1.00 0.00 90 ILE A C 13
ATOM 23875 O O . ILE A 1 90 ? 8.395 -0.203 3.838 1.00 0.00 90 ILE A O 13
ATOM 23891 N N . ARG A 1 91 ? 6.308 0.465 3.958 1.00 0.00 91 ARG A N 13
ATOM 23892 C CA . ARG A 1 91 ? 6.646 1.504 4.971 1.00 0.00 91 ARG A CA 13
ATOM 23893 C C . ARG A 1 91 ? 7.328 0.820 6.152 1.00 0.00 91 ARG A C 13
ATOM 23894 O O . ARG A 1 91 ? 8.177 1.380 6.817 1.00 0.00 91 ARG A O 13
ATOM 23915 N N . ASN A 1 92 ? 6.943 -0.392 6.420 1.00 0.00 92 ASN A N 13
ATOM 23916 C CA . ASN A 1 92 ? 7.538 -1.135 7.568 1.00 0.00 92 ASN A CA 13
ATOM 23917 C C . ASN A 1 92 ? 8.930 -1.645 7.199 1.00 0.00 92 ASN A C 13
ATOM 23918 O O . ASN A 1 92 ? 9.838 -1.621 8.006 1.00 0.00 92 ASN A O 13
ATOM 23929 N N . ARG A 1 93 ? 9.112 -2.124 5.997 1.00 0.00 93 ARG A N 13
ATOM 23930 C CA . ARG A 1 93 ? 10.458 -2.647 5.612 1.00 0.00 93 ARG A CA 13
ATOM 23931 C C . ARG A 1 93 ? 11.391 -1.461 5.335 1.00 0.00 93 ARG A C 13
ATOM 23932 O O . ARG A 1 93 ? 12.529 -1.444 5.759 1.00 0.00 93 ARG A O 13
ATOM 23953 N N . TRP A 1 94 ? 10.920 -0.470 4.635 1.00 0.00 94 TRP A N 13
ATOM 23954 C CA . TRP A 1 94 ? 11.784 0.707 4.347 1.00 0.00 94 TRP A CA 13
ATOM 23955 C C . TRP A 1 94 ? 12.129 1.417 5.656 1.00 0.00 94 TRP A C 13
ATOM 23956 O O . TRP A 1 94 ? 13.241 1.858 5.859 1.00 0.00 94 TRP A O 13
ATOM 23977 N N . MET A 1 95 ? 11.184 1.529 6.548 1.00 0.00 95 MET A N 13
ATOM 23978 C CA . MET A 1 95 ? 11.459 2.210 7.843 1.00 0.00 95 MET A CA 13
ATOM 23979 C C . MET A 1 95 ? 12.380 1.335 8.696 1.00 0.00 95 MET A C 13
ATOM 23980 O O . MET A 1 95 ? 13.178 1.826 9.470 1.00 0.00 95 MET A O 13
ATOM 23994 N N . MET A 1 96 ? 12.281 0.039 8.558 1.00 0.00 96 MET A N 13
ATOM 23995 C CA . MET A 1 96 ? 13.153 -0.870 9.354 1.00 0.00 96 MET A CA 13
ATOM 23996 C C . MET A 1 96 ? 14.526 -0.945 8.692 1.00 0.00 96 MET A C 13
ATOM 23997 O O . MET A 1 96 ? 15.541 -1.057 9.351 1.00 0.00 96 MET A O 13
ATOM 24011 N N . ILE A 1 97 ? 14.563 -0.883 7.386 1.00 0.00 97 ILE A N 13
ATOM 24012 C CA . ILE A 1 97 ? 15.865 -0.949 6.667 1.00 0.00 97 ILE A CA 13
ATOM 24013 C C . ILE A 1 97 ? 16.483 0.449 6.622 1.00 0.00 97 ILE A C 13
ATOM 24014 O O . ILE A 1 97 ? 17.687 0.607 6.644 1.00 0.00 97 ILE A O 13
ATOM 24030 N N . ALA A 1 98 ? 15.667 1.466 6.562 1.00 0.00 98 ALA A N 13
ATOM 24031 C CA . ALA A 1 98 ? 16.208 2.851 6.520 1.00 0.00 98 ALA A CA 13
ATOM 24032 C C . ALA A 1 98 ? 16.697 3.236 7.914 1.00 0.00 98 ALA A C 13
ATOM 24033 O O . ALA A 1 98 ? 17.464 4.163 8.083 1.00 0.00 98 ALA A O 13
ATOM 24040 N N . ARG A 1 99 ? 16.265 2.518 8.914 1.00 0.00 99 ARG A N 13
ATOM 24041 C CA . ARG A 1 99 ? 16.708 2.826 10.299 1.00 0.00 99 ARG A CA 13
ATOM 24042 C C . ARG A 1 99 ? 18.145 2.352 10.455 1.00 0.00 99 ARG A C 13
ATOM 24043 O O . ARG A 1 99 ? 18.871 2.789 11.323 1.00 0.00 99 ARG A O 13
ATOM 24064 N N . HIS A 1 100 ? 18.552 1.453 9.605 1.00 0.00 100 HIS A N 13
ATOM 24065 C CA . HIS A 1 100 ? 19.935 0.925 9.666 1.00 0.00 100 HIS A CA 13
ATOM 24066 C C . HIS A 1 100 ? 20.861 1.909 8.956 1.00 0.00 100 HIS A C 13
ATOM 24067 O O . HIS A 1 100 ? 21.990 2.118 9.353 1.00 0.00 100 HIS A O 13
ATOM 24082 N N . ARG A 1 101 ? 20.383 2.519 7.902 1.00 0.00 101 ARG A N 13
ATOM 24083 C CA . ARG A 1 101 ? 21.221 3.498 7.152 1.00 0.00 101 ARG A CA 13
ATOM 24084 C C . ARG A 1 101 ? 21.055 4.888 7.769 1.00 0.00 101 ARG A C 13
ATOM 24085 O O . ARG A 1 101 ? 21.896 5.750 7.617 1.00 0.00 101 ARG A O 13
ATOM 24106 N N . ALA A 1 102 ? 19.972 5.111 8.465 1.00 0.00 102 ALA A N 13
ATOM 24107 C CA . ALA A 1 102 ? 19.746 6.446 9.093 1.00 0.00 102 ALA A CA 13
ATOM 24108 C C . ALA A 1 102 ? 20.580 6.564 10.370 1.00 0.00 102 ALA A C 13
ATOM 24109 O O . ALA A 1 102 ? 20.428 7.492 11.138 1.00 0.00 102 ALA A O 13
ATOM 24116 N N . LYS A 1 103 ? 21.464 5.628 10.604 1.00 0.00 103 LYS A N 13
ATOM 24117 C CA . LYS A 1 103 ? 22.313 5.679 11.828 1.00 0.00 103 LYS A CA 13
ATOM 24118 C C . LYS A 1 103 ? 23.572 6.494 11.525 1.00 0.00 103 LYS A C 13
ATOM 24119 O O . LYS A 1 103 ? 23.948 7.374 12.272 1.00 0.00 103 LYS A O 13
ATOM 24138 N N . HIS A 1 104 ? 24.230 6.205 10.432 1.00 0.00 104 HIS A N 13
ATOM 24139 C CA . HIS A 1 104 ? 25.467 6.963 10.086 1.00 0.00 104 HIS A CA 13
ATOM 24140 C C . HIS A 1 104 ? 25.091 8.308 9.461 1.00 0.00 104 HIS A C 13
ATOM 24141 O O . HIS A 1 104 ? 25.939 9.124 9.166 1.00 0.00 104 HIS A O 13
ATOM 24156 N N . GLN A 1 105 ? 23.824 8.545 9.255 1.00 0.00 105 GLN A N 13
ATOM 24157 C CA . GLN A 1 105 ? 23.398 9.837 8.648 1.00 0.00 105 GLN A CA 13
ATOM 24158 C C . GLN A 1 105 ? 23.977 10.999 9.458 1.00 0.00 105 GLN A C 13
ATOM 24159 O O . GLN A 1 105 ? 24.071 12.113 8.983 1.00 0.00 105 GLN A O 13
ATOM 24173 N N . LYS A 1 106 ? 24.365 10.748 10.678 1.00 0.00 106 LYS A N 13
ATOM 24174 C CA . LYS A 1 106 ? 24.937 11.839 11.516 1.00 0.00 106 LYS A CA 13
ATOM 24175 C C . LYS A 1 106 ? 26.118 12.480 10.783 1.00 0.00 106 LYS A C 13
ATOM 24176 O O . LYS A 1 106 ? 26.583 13.543 11.142 1.00 0.00 106 LYS A O 13
ATOM 24195 N N . SER A 1 107 ? 26.608 11.839 9.756 1.00 0.00 107 SER A N 13
ATOM 24196 C CA . SER A 1 107 ? 27.757 12.411 9.001 1.00 0.00 107 SER A CA 13
ATOM 24197 C C . SER A 1 107 ? 27.359 13.767 8.415 1.00 0.00 107 SER A C 13
ATOM 24198 O O . SER A 1 107 ? 28.249 14.553 8.132 1.00 0.00 107 SER A O 13
ATOM 24207 N N . LYS A 1 1 ? -2.643 10.509 2.135 1.00 0.00 1 LYS A N 14
ATOM 24208 C CA . LYS A 1 1 ? -2.395 9.487 1.078 1.00 0.00 1 LYS A CA 14
ATOM 24209 C C . LYS A 1 1 ? -3.602 9.437 0.129 1.00 0.00 1 LYS A C 14
ATOM 24210 O O . LYS A 1 1 ? -3.877 10.380 -0.585 1.00 0.00 1 LYS A O 14
ATOM 24231 N N . VAL A 1 2 ? -4.322 8.347 0.113 1.00 0.00 2 VAL A N 14
ATOM 24232 C CA . VAL A 1 2 ? -5.502 8.247 -0.790 1.00 0.00 2 VAL A CA 14
ATOM 24233 C C . VAL A 1 2 ? -6.600 9.193 -0.293 1.00 0.00 2 VAL A C 14
ATOM 24234 O O . VAL A 1 2 ? -6.533 9.716 0.801 1.00 0.00 2 VAL A O 14
ATOM 24247 N N . LYS A 1 3 ? -7.609 9.420 -1.090 1.00 0.00 3 LYS A N 14
ATOM 24248 C CA . LYS A 1 3 ? -8.705 10.337 -0.663 1.00 0.00 3 LYS A CA 14
ATOM 24249 C C . LYS A 1 3 ? -9.250 9.891 0.697 1.00 0.00 3 LYS A C 14
ATOM 24250 O O . LYS A 1 3 ? -9.378 10.680 1.612 1.00 0.00 3 LYS A O 14
ATOM 24269 N N . PHE A 1 4 ? -9.577 8.632 0.840 1.00 0.00 4 PHE A N 14
ATOM 24270 C CA . PHE A 1 4 ? -10.116 8.142 2.145 1.00 0.00 4 PHE A CA 14
ATOM 24271 C C . PHE A 1 4 ? -8.971 7.909 3.130 1.00 0.00 4 PHE A C 14
ATOM 24272 O O . PHE A 1 4 ? -7.822 7.790 2.751 1.00 0.00 4 PHE A O 14
ATOM 24289 N N . THR A 1 5 ? -9.281 7.854 4.401 1.00 0.00 5 THR A N 14
ATOM 24290 C CA . THR A 1 5 ? -8.226 7.641 5.435 1.00 0.00 5 THR A CA 14
ATOM 24291 C C . THR A 1 5 ? -8.053 6.153 5.694 1.00 0.00 5 THR A C 14
ATOM 24292 O O . THR A 1 5 ? -8.905 5.341 5.383 1.00 0.00 5 THR A O 14
ATOM 24303 N N . GLU A 1 6 ? -6.946 5.797 6.264 1.00 0.00 6 GLU A N 14
ATOM 24304 C CA . GLU A 1 6 ? -6.677 4.362 6.563 1.00 0.00 6 GLU A CA 14
ATOM 24305 C C . GLU A 1 6 ? -7.899 3.739 7.244 1.00 0.00 6 GLU A C 14
ATOM 24306 O O . GLU A 1 6 ? -8.251 2.612 6.979 1.00 0.00 6 GLU A O 14
ATOM 24318 N N . GLU A 1 7 ? -8.548 4.469 8.117 1.00 0.00 7 GLU A N 14
ATOM 24319 C CA . GLU A 1 7 ? -9.744 3.921 8.820 1.00 0.00 7 GLU A CA 14
ATOM 24320 C C . GLU A 1 7 ? -10.712 3.298 7.803 1.00 0.00 7 GLU A C 14
ATOM 24321 O O . GLU A 1 7 ? -11.283 2.243 8.031 1.00 0.00 7 GLU A O 14
ATOM 24333 N N . GLU A 1 8 ? -10.899 3.924 6.675 1.00 0.00 8 GLU A N 14
ATOM 24334 C CA . GLU A 1 8 ? -11.819 3.335 5.672 1.00 0.00 8 GLU A CA 14
ATOM 24335 C C . GLU A 1 8 ? -11.172 2.070 5.126 1.00 0.00 8 GLU A C 14
ATOM 24336 O O . GLU A 1 8 ? -11.810 1.049 4.980 1.00 0.00 8 GLU A O 14
ATOM 24348 N N . ASP A 1 9 ? -9.893 2.130 4.838 1.00 0.00 9 ASP A N 14
ATOM 24349 C CA . ASP A 1 9 ? -9.177 0.925 4.314 1.00 0.00 9 ASP A CA 14
ATOM 24350 C C . ASP A 1 9 ? -9.551 -0.295 5.167 1.00 0.00 9 ASP A C 14
ATOM 24351 O O . ASP A 1 9 ? -9.564 -1.422 4.707 1.00 0.00 9 ASP A O 14
ATOM 24360 N N . LEU A 1 10 ? -9.883 -0.067 6.408 1.00 0.00 10 LEU A N 14
ATOM 24361 C CA . LEU A 1 10 ? -10.287 -1.197 7.289 1.00 0.00 10 LEU A CA 14
ATOM 24362 C C . LEU A 1 10 ? -11.712 -1.589 6.900 1.00 0.00 10 LEU A C 14
ATOM 24363 O O . LEU A 1 10 ? -12.062 -2.752 6.839 1.00 0.00 10 LEU A O 14
ATOM 24379 N N . LYS A 1 11 ? -12.530 -0.610 6.612 1.00 0.00 11 LYS A N 14
ATOM 24380 C CA . LYS A 1 11 ? -13.926 -0.913 6.201 1.00 0.00 11 LYS A CA 14
ATOM 24381 C C . LYS A 1 11 ? -13.886 -1.740 4.915 1.00 0.00 11 LYS A C 14
ATOM 24382 O O . LYS A 1 11 ? -14.777 -2.512 4.636 1.00 0.00 11 LYS A O 14
ATOM 24401 N N . LEU A 1 12 ? -12.847 -1.593 4.135 1.00 0.00 12 LEU A N 14
ATOM 24402 C CA . LEU A 1 12 ? -12.742 -2.380 2.880 1.00 0.00 12 LEU A CA 14
ATOM 24403 C C . LEU A 1 12 ? -12.498 -3.842 3.250 1.00 0.00 12 LEU A C 14
ATOM 24404 O O . LEU A 1 12 ? -13.104 -4.734 2.715 1.00 0.00 12 LEU A O 14
ATOM 24420 N N . GLN A 1 13 ? -11.611 -4.100 4.163 1.00 0.00 13 GLN A N 14
ATOM 24421 C CA . GLN A 1 13 ? -11.345 -5.519 4.532 1.00 0.00 13 GLN A CA 14
ATOM 24422 C C . GLN A 1 13 ? -12.670 -6.207 4.881 1.00 0.00 13 GLN A C 14
ATOM 24423 O O . GLN A 1 13 ? -12.901 -7.346 4.528 1.00 0.00 13 GLN A O 14
ATOM 24437 N N . GLN A 1 14 ? -13.544 -5.523 5.565 1.00 0.00 14 GLN A N 14
ATOM 24438 C CA . GLN A 1 14 ? -14.856 -6.148 5.938 1.00 0.00 14 GLN A CA 14
ATOM 24439 C C . GLN A 1 14 ? -15.859 -6.067 4.781 1.00 0.00 14 GLN A C 14
ATOM 24440 O O . GLN A 1 14 ? -16.440 -7.055 4.382 1.00 0.00 14 GLN A O 14
ATOM 24454 N N . LEU A 1 15 ? -16.090 -4.898 4.255 1.00 0.00 15 LEU A N 14
ATOM 24455 C CA . LEU A 1 15 ? -17.074 -4.768 3.147 1.00 0.00 15 LEU A CA 14
ATOM 24456 C C . LEU A 1 15 ? -16.638 -5.659 1.993 1.00 0.00 15 LEU A C 14
ATOM 24457 O O . LEU A 1 15 ? -17.399 -6.455 1.480 1.00 0.00 15 LEU A O 14
ATOM 24473 N N . VAL A 1 16 ? -15.411 -5.533 1.588 1.00 0.00 16 VAL A N 14
ATOM 24474 C CA . VAL A 1 16 ? -14.904 -6.365 0.472 1.00 0.00 16 VAL A CA 14
ATOM 24475 C C . VAL A 1 16 ? -15.022 -7.840 0.851 1.00 0.00 16 VAL A C 14
ATOM 24476 O O . VAL A 1 16 ? -15.272 -8.679 0.011 1.00 0.00 16 VAL A O 14
ATOM 24489 N N . MET A 1 17 ? -14.860 -8.175 2.108 1.00 0.00 17 MET A N 14
ATOM 24490 C CA . MET A 1 17 ? -14.988 -9.600 2.493 1.00 0.00 17 MET A CA 14
ATOM 24491 C C . MET A 1 17 ? -16.424 -10.041 2.206 1.00 0.00 17 MET A C 14
ATOM 24492 O O . MET A 1 17 ? -16.680 -11.182 1.873 1.00 0.00 17 MET A O 14
ATOM 24506 N N . ARG A 1 18 ? -17.366 -9.139 2.322 1.00 0.00 18 ARG A N 14
ATOM 24507 C CA . ARG A 1 18 ? -18.784 -9.502 2.044 1.00 0.00 18 ARG A CA 14
ATOM 24508 C C . ARG A 1 18 ? -19.005 -9.570 0.529 1.00 0.00 18 ARG A C 14
ATOM 24509 O O . ARG A 1 18 ? -19.855 -10.295 0.049 1.00 0.00 18 ARG A O 14
ATOM 24530 N N . TYR A 1 19 ? -18.243 -8.817 -0.231 1.00 0.00 19 TYR A N 14
ATOM 24531 C CA . TYR A 1 19 ? -18.396 -8.825 -1.722 1.00 0.00 19 TYR A CA 14
ATOM 24532 C C . TYR A 1 19 ? -17.330 -9.733 -2.340 1.00 0.00 19 TYR A C 14
ATOM 24533 O O . TYR A 1 19 ? -17.325 -9.984 -3.528 1.00 0.00 19 TYR A O 14
ATOM 24551 N N . GLY A 1 20 ? -16.425 -10.223 -1.538 1.00 0.00 20 GLY A N 14
ATOM 24552 C CA . GLY A 1 20 ? -15.348 -11.110 -2.062 1.00 0.00 20 GLY A CA 14
ATOM 24553 C C . GLY A 1 20 ? -14.222 -10.250 -2.629 1.00 0.00 20 GLY A C 14
ATOM 24554 O O . GLY A 1 20 ? -13.148 -10.183 -2.071 1.00 0.00 20 GLY A O 14
ATOM 24558 N N . ALA A 1 21 ? -14.483 -9.590 -3.733 1.00 0.00 21 ALA A N 14
ATOM 24559 C CA . ALA A 1 21 ? -13.463 -8.703 -4.393 1.00 0.00 21 ALA A CA 14
ATOM 24560 C C . ALA A 1 21 ? -13.838 -8.538 -5.876 1.00 0.00 21 ALA A C 14
ATOM 24561 O O . ALA A 1 21 ? -13.025 -8.728 -6.758 1.00 0.00 21 ALA A O 14
ATOM 24568 N N . LYS A 1 22 ? -15.067 -8.196 -6.165 1.00 0.00 22 LYS A N 14
ATOM 24569 C CA . LYS A 1 22 ? -15.470 -8.035 -7.602 1.00 0.00 22 LYS A CA 14
ATOM 24570 C C . LYS A 1 22 ? -16.677 -7.093 -7.756 1.00 0.00 22 LYS A C 14
ATOM 24571 O O . LYS A 1 22 ? -17.029 -6.730 -8.861 1.00 0.00 22 LYS A O 14
ATOM 24590 N N . ASP A 1 23 ? -17.309 -6.683 -6.677 1.00 0.00 23 ASP A N 14
ATOM 24591 C CA . ASP A 1 23 ? -18.488 -5.755 -6.781 1.00 0.00 23 ASP A CA 14
ATOM 24592 C C . ASP A 1 23 ? -18.070 -4.379 -6.264 1.00 0.00 23 ASP A C 14
ATOM 24593 O O . ASP A 1 23 ? -18.741 -3.775 -5.451 1.00 0.00 23 ASP A O 14
ATOM 24602 N N . TRP A 1 24 ? -16.958 -3.890 -6.726 1.00 0.00 24 TRP A N 14
ATOM 24603 C CA . TRP A 1 24 ? -16.474 -2.561 -6.265 1.00 0.00 24 TRP A CA 14
ATOM 24604 C C . TRP A 1 24 ? -17.446 -1.467 -6.700 1.00 0.00 24 TRP A C 14
ATOM 24605 O O . TRP A 1 24 ? -17.374 -0.344 -6.242 1.00 0.00 24 TRP A O 14
ATOM 24626 N N . ILE A 1 25 ? -18.367 -1.784 -7.565 1.00 0.00 25 ILE A N 14
ATOM 24627 C CA . ILE A 1 25 ? -19.349 -0.761 -8.004 1.00 0.00 25 ILE A CA 14
ATOM 24628 C C . ILE A 1 25 ? -20.320 -0.508 -6.854 1.00 0.00 25 ILE A C 14
ATOM 24629 O O . ILE A 1 25 ? -20.781 0.595 -6.646 1.00 0.00 25 ILE A O 14
ATOM 24645 N N . ARG A 1 26 ? -20.624 -1.525 -6.095 1.00 0.00 26 ARG A N 14
ATOM 24646 C CA . ARG A 1 26 ? -21.557 -1.351 -4.956 1.00 0.00 26 ARG A CA 14
ATOM 24647 C C . ARG A 1 26 ? -20.807 -0.693 -3.809 1.00 0.00 26 ARG A C 14
ATOM 24648 O O . ARG A 1 26 ? -21.279 0.238 -3.191 1.00 0.00 26 ARG A O 14
ATOM 24669 N N . ILE A 1 27 ? -19.637 -1.174 -3.515 1.00 0.00 27 ILE A N 14
ATOM 24670 C CA . ILE A 1 27 ? -18.859 -0.577 -2.405 1.00 0.00 27 ILE A CA 14
ATOM 24671 C C . ILE A 1 27 ? -18.685 0.919 -2.653 1.00 0.00 27 ILE A C 14
ATOM 24672 O O . ILE A 1 27 ? -18.697 1.717 -1.736 1.00 0.00 27 ILE A O 14
ATOM 24688 N N . SER A 1 28 ? -18.520 1.309 -3.887 1.00 0.00 28 SER A N 14
ATOM 24689 C CA . SER A 1 28 ? -18.341 2.757 -4.186 1.00 0.00 28 SER A CA 14
ATOM 24690 C C . SER A 1 28 ? -19.680 3.483 -4.035 1.00 0.00 28 SER A C 14
ATOM 24691 O O . SER A 1 28 ? -19.726 4.652 -3.704 1.00 0.00 28 SER A O 14
ATOM 24699 N N . GLN A 1 29 ? -20.771 2.808 -4.273 1.00 0.00 29 GLN A N 14
ATOM 24700 C CA . GLN A 1 29 ? -22.097 3.481 -4.136 1.00 0.00 29 GLN A CA 14
ATOM 24701 C C . GLN A 1 29 ? -22.278 3.932 -2.685 1.00 0.00 29 GLN A C 14
ATOM 24702 O O . GLN A 1 29 ? -22.784 5.003 -2.417 1.00 0.00 29 GLN A O 14
ATOM 24716 N N . LEU A 1 30 ? -21.856 3.130 -1.746 1.00 0.00 30 LEU A N 14
ATOM 24717 C CA . LEU A 1 30 ? -21.990 3.528 -0.318 1.00 0.00 30 LEU A CA 14
ATOM 24718 C C . LEU A 1 30 ? -21.032 4.689 -0.049 1.00 0.00 30 LEU A C 14
ATOM 24719 O O . LEU A 1 30 ? -21.347 5.620 0.667 1.00 0.00 30 LEU A O 14
ATOM 24735 N N . MET A 1 31 ? -19.862 4.629 -0.632 1.00 0.00 31 MET A N 14
ATOM 24736 C CA . MET A 1 31 ? -18.839 5.709 -0.447 1.00 0.00 31 MET A CA 14
ATOM 24737 C C . MET A 1 31 ? -18.350 6.178 -1.819 1.00 0.00 31 MET A C 14
ATOM 24738 O O . MET A 1 31 ? -17.234 5.914 -2.219 1.00 0.00 31 MET A O 14
ATOM 24752 N N . ILE A 1 32 ? -19.182 6.877 -2.543 1.00 0.00 32 ILE A N 14
ATOM 24753 C CA . ILE A 1 32 ? -18.774 7.371 -3.889 1.00 0.00 32 ILE A CA 14
ATOM 24754 C C . ILE A 1 32 ? -17.594 8.332 -3.736 1.00 0.00 32 ILE A C 14
ATOM 24755 O O . ILE A 1 32 ? -16.959 8.715 -4.697 1.00 0.00 32 ILE A O 14
ATOM 24771 N N . THR A 1 33 ? -17.301 8.726 -2.526 1.00 0.00 33 THR A N 14
ATOM 24772 C CA . THR A 1 33 ? -16.167 9.668 -2.287 1.00 0.00 33 THR A CA 14
ATOM 24773 C C . THR A 1 33 ? -14.918 9.189 -3.031 1.00 0.00 33 THR A C 14
ATOM 24774 O O . THR A 1 33 ? -13.950 9.911 -3.164 1.00 0.00 33 THR A O 14
ATOM 24785 N N . ARG A 1 34 ? -14.932 7.976 -3.526 1.00 0.00 34 ARG A N 14
ATOM 24786 C CA . ARG A 1 34 ? -13.747 7.447 -4.270 1.00 0.00 34 ARG A CA 14
ATOM 24787 C C . ARG A 1 34 ? -14.236 6.520 -5.384 1.00 0.00 34 ARG A C 14
ATOM 24788 O O . ARG A 1 34 ? -15.358 6.056 -5.363 1.00 0.00 34 ARG A O 14
ATOM 24809 N N . ASN A 1 35 ? -13.419 6.270 -6.379 1.00 0.00 35 ASN A N 14
ATOM 24810 C CA . ASN A 1 35 ? -13.866 5.400 -7.512 1.00 0.00 35 ASN A CA 14
ATOM 24811 C C . ASN A 1 35 ? -13.617 3.911 -7.193 1.00 0.00 35 ASN A C 14
ATOM 24812 O O . ASN A 1 35 ? -12.699 3.580 -6.473 1.00 0.00 35 ASN A O 14
ATOM 24823 N N . PRO A 1 36 ? -14.416 3.009 -7.737 1.00 0.00 36 PRO A N 14
ATOM 24824 C CA . PRO A 1 36 ? -14.239 1.545 -7.501 1.00 0.00 36 PRO A CA 14
ATOM 24825 C C . PRO A 1 36 ? -12.770 1.121 -7.606 1.00 0.00 36 PRO A C 14
ATOM 24826 O O . PRO A 1 36 ? -12.272 0.344 -6.815 1.00 0.00 36 PRO A O 14
ATOM 24837 N N . ARG A 1 37 ? -12.085 1.622 -8.593 1.00 0.00 37 ARG A N 14
ATOM 24838 C CA . ARG A 1 37 ? -10.659 1.255 -8.787 1.00 0.00 37 ARG A CA 14
ATOM 24839 C C . ARG A 1 37 ? -9.830 1.710 -7.586 1.00 0.00 37 ARG A C 14
ATOM 24840 O O . ARG A 1 37 ? -8.862 1.078 -7.210 1.00 0.00 37 ARG A O 14
ATOM 24861 N N . GLN A 1 38 ? -10.186 2.811 -6.995 1.00 0.00 38 GLN A N 14
ATOM 24862 C CA . GLN A 1 38 ? -9.399 3.319 -5.834 1.00 0.00 38 GLN A CA 14
ATOM 24863 C C . GLN A 1 38 ? -9.497 2.356 -4.648 1.00 0.00 38 GLN A C 14
ATOM 24864 O O . GLN A 1 38 ? -8.509 2.074 -3.999 1.00 0.00 38 GLN A O 14
ATOM 24878 N N . CYS A 1 39 ? -10.658 1.834 -4.351 1.00 0.00 39 CYS A N 14
ATOM 24879 C CA . CYS A 1 39 ? -10.755 0.894 -3.208 1.00 0.00 39 CYS A CA 14
ATOM 24880 C C . CYS A 1 39 ? -10.101 -0.419 -3.619 1.00 0.00 39 CYS A C 14
ATOM 24881 O O . CYS A 1 39 ? -9.532 -1.128 -2.813 1.00 0.00 39 CYS A O 14
ATOM 24889 N N . ARG A 1 40 ? -10.180 -0.741 -4.879 1.00 0.00 40 ARG A N 14
ATOM 24890 C CA . ARG A 1 40 ? -9.566 -2.002 -5.367 1.00 0.00 40 ARG A CA 14
ATOM 24891 C C . ARG A 1 40 ? -8.063 -1.954 -5.098 1.00 0.00 40 ARG A C 14
ATOM 24892 O O . ARG A 1 40 ? -7.476 -2.897 -4.606 1.00 0.00 40 ARG A O 14
ATOM 24913 N N . GLU A 1 41 ? -7.437 -0.855 -5.422 1.00 0.00 41 GLU A N 14
ATOM 24914 C CA . GLU A 1 41 ? -5.972 -0.733 -5.192 1.00 0.00 41 GLU A CA 14
ATOM 24915 C C . GLU A 1 41 ? -5.651 -1.093 -3.740 1.00 0.00 41 GLU A C 14
ATOM 24916 O O . GLU A 1 41 ? -4.570 -1.552 -3.433 1.00 0.00 41 GLU A O 14
ATOM 24928 N N . ARG A 1 42 ? -6.578 -0.890 -2.841 1.00 0.00 42 ARG A N 14
ATOM 24929 C CA . ARG A 1 42 ? -6.296 -1.232 -1.412 1.00 0.00 42 ARG A CA 14
ATOM 24930 C C . ARG A 1 42 ? -6.283 -2.752 -1.237 1.00 0.00 42 ARG A C 14
ATOM 24931 O O . ARG A 1 42 ? -5.470 -3.295 -0.516 1.00 0.00 42 ARG A O 14
ATOM 24952 N N . TRP A 1 43 ? -7.184 -3.443 -1.881 1.00 0.00 43 TRP A N 14
ATOM 24953 C CA . TRP A 1 43 ? -7.240 -4.931 -1.749 1.00 0.00 43 TRP A CA 14
ATOM 24954 C C . TRP A 1 43 ? -5.843 -5.533 -1.866 1.00 0.00 43 TRP A C 14
ATOM 24955 O O . TRP A 1 43 ? -5.383 -6.196 -0.970 1.00 0.00 43 TRP A O 14
ATOM 24976 N N . ASN A 1 44 ? -5.164 -5.301 -2.952 1.00 0.00 44 ASN A N 14
ATOM 24977 C CA . ASN A 1 44 ? -3.799 -5.885 -3.121 1.00 0.00 44 ASN A CA 14
ATOM 24978 C C . ASN A 1 44 ? -2.755 -5.106 -2.320 1.00 0.00 44 ASN A C 14
ATOM 24979 O O . ASN A 1 44 ? -1.921 -5.683 -1.651 1.00 0.00 44 ASN A O 14
ATOM 24990 N N . ASN A 1 45 ? -2.763 -3.807 -2.405 1.00 0.00 45 ASN A N 14
ATOM 24991 C CA . ASN A 1 45 ? -1.736 -3.006 -1.675 1.00 0.00 45 ASN A CA 14
ATOM 24992 C C . ASN A 1 45 ? -2.093 -2.852 -0.196 1.00 0.00 45 ASN A C 14
ATOM 24993 O O . ASN A 1 45 ? -1.538 -2.011 0.481 1.00 0.00 45 ASN A O 14
ATOM 25004 N N . TYR A 1 46 ? -2.998 -3.645 0.332 1.00 0.00 46 TYR A N 14
ATOM 25005 C CA . TYR A 1 46 ? -3.334 -3.503 1.788 1.00 0.00 46 TYR A CA 14
ATOM 25006 C C . TYR A 1 46 ? -3.746 -4.862 2.378 1.00 0.00 46 TYR A C 14
ATOM 25007 O O . TYR A 1 46 ? -3.126 -5.338 3.308 1.00 0.00 46 TYR A O 14
ATOM 25025 N N . ILE A 1 47 ? -4.775 -5.497 1.858 1.00 0.00 47 ILE A N 14
ATOM 25026 C CA . ILE A 1 47 ? -5.195 -6.832 2.417 1.00 0.00 47 ILE A CA 14
ATOM 25027 C C . ILE A 1 47 ? -5.699 -7.767 1.296 1.00 0.00 47 ILE A C 14
ATOM 25028 O O . ILE A 1 47 ? -6.646 -7.488 0.590 1.00 0.00 47 ILE A O 14
ATOM 25044 N N . ASN A 1 48 ? -5.037 -8.888 1.155 1.00 0.00 48 ASN A N 14
ATOM 25045 C CA . ASN A 1 48 ? -5.407 -9.912 0.126 1.00 0.00 48 ASN A CA 14
ATOM 25046 C C . ASN A 1 48 ? -4.443 -11.112 0.257 1.00 0.00 48 ASN A C 14
ATOM 25047 O O . ASN A 1 48 ? -4.867 -12.250 0.219 1.00 0.00 48 ASN A O 14
ATOM 25058 N N . PRO A 1 49 ? -3.156 -10.867 0.395 1.00 0.00 49 PRO A N 14
ATOM 25059 C CA . PRO A 1 49 ? -2.141 -11.942 0.516 1.00 0.00 49 PRO A CA 14
ATOM 25060 C C . PRO A 1 49 ? -1.845 -12.289 1.981 1.00 0.00 49 PRO A C 14
ATOM 25061 O O . PRO A 1 49 ? -2.518 -13.100 2.586 1.00 0.00 49 PRO A O 14
ATOM 25072 N N . ALA A 1 50 ? -0.841 -11.683 2.552 1.00 0.00 50 ALA A N 14
ATOM 25073 C CA . ALA A 1 50 ? -0.498 -11.978 3.969 1.00 0.00 50 ALA A CA 14
ATOM 25074 C C . ALA A 1 50 ? 0.598 -11.019 4.434 1.00 0.00 50 ALA A C 14
ATOM 25075 O O . ALA A 1 50 ? 1.684 -11.430 4.789 1.00 0.00 50 ALA A O 14
ATOM 25082 N N . LEU A 1 51 ? 0.321 -9.740 4.437 1.00 0.00 51 LEU A N 14
ATOM 25083 C CA . LEU A 1 51 ? 1.350 -8.747 4.885 1.00 0.00 51 LEU A CA 14
ATOM 25084 C C . LEU A 1 51 ? 1.949 -9.203 6.218 1.00 0.00 51 LEU A C 14
ATOM 25085 O O . LEU A 1 51 ? 2.961 -8.695 6.660 1.00 0.00 51 LEU A O 14
ATOM 25101 N N . ARG A 1 52 ? 1.334 -10.158 6.862 1.00 0.00 52 ARG A N 14
ATOM 25102 C CA . ARG A 1 52 ? 1.865 -10.649 8.165 1.00 0.00 52 ARG A CA 14
ATOM 25103 C C . ARG A 1 52 ? 3.368 -10.923 8.037 1.00 0.00 52 ARG A C 14
ATOM 25104 O O . ARG A 1 52 ? 4.118 -10.757 8.977 1.00 0.00 52 ARG A O 14
ATOM 25125 N N . THR A 1 53 ? 3.813 -11.338 6.878 1.00 0.00 53 THR A N 14
ATOM 25126 C CA . THR A 1 53 ? 5.268 -11.614 6.703 1.00 0.00 53 THR A CA 14
ATOM 25127 C C . THR A 1 53 ? 5.622 -11.720 5.214 1.00 0.00 53 THR A C 14
ATOM 25128 O O . THR A 1 53 ? 5.951 -12.785 4.728 1.00 0.00 53 THR A O 14
ATOM 25139 N N . ASP A 1 54 ? 5.575 -10.622 4.486 1.00 0.00 54 ASP A N 14
ATOM 25140 C CA . ASP A 1 54 ? 5.929 -10.647 3.025 1.00 0.00 54 ASP A CA 14
ATOM 25141 C C . ASP A 1 54 ? 6.942 -9.534 2.735 1.00 0.00 54 ASP A C 14
ATOM 25142 O O . ASP A 1 54 ? 6.690 -8.657 1.936 1.00 0.00 54 ASP A O 14
ATOM 25151 N N . PRO A 1 55 ? 8.081 -9.567 3.385 1.00 0.00 55 PRO A N 14
ATOM 25152 C CA . PRO A 1 55 ? 9.148 -8.536 3.198 1.00 0.00 55 PRO A CA 14
ATOM 25153 C C . PRO A 1 55 ? 9.868 -8.677 1.852 1.00 0.00 55 PRO A C 14
ATOM 25154 O O . PRO A 1 55 ? 10.191 -9.763 1.413 1.00 0.00 55 PRO A O 14
ATOM 25165 N N . TRP A 1 56 ? 10.118 -7.576 1.200 1.00 0.00 56 TRP A N 14
ATOM 25166 C CA . TRP A 1 56 ? 10.818 -7.612 -0.121 1.00 0.00 56 TRP A CA 14
ATOM 25167 C C . TRP A 1 56 ? 12.331 -7.770 0.098 1.00 0.00 56 TRP A C 14
ATOM 25168 O O . TRP A 1 56 ? 12.790 -7.948 1.210 1.00 0.00 56 TRP A O 14
ATOM 25189 N N . SER A 1 57 ? 13.097 -7.728 -0.969 1.00 0.00 57 SER A N 14
ATOM 25190 C CA . SER A 1 57 ? 14.588 -7.899 -0.876 1.00 0.00 57 SER A CA 14
ATOM 25191 C C . SER A 1 57 ? 15.279 -6.664 -1.496 1.00 0.00 57 SER A C 14
ATOM 25192 O O . SER A 1 57 ? 14.619 -5.744 -1.937 1.00 0.00 57 SER A O 14
ATOM 25200 N N . PRO A 1 58 ? 16.595 -6.635 -1.520 1.00 0.00 58 PRO A N 14
ATOM 25201 C CA . PRO A 1 58 ? 17.365 -5.480 -2.086 1.00 0.00 58 PRO A CA 14
ATOM 25202 C C . PRO A 1 58 ? 16.868 -5.052 -3.476 1.00 0.00 58 PRO A C 14
ATOM 25203 O O . PRO A 1 58 ? 17.166 -3.973 -3.947 1.00 0.00 58 PRO A O 14
ATOM 25214 N N . GLU A 1 59 ? 16.110 -5.887 -4.127 1.00 0.00 59 GLU A N 14
ATOM 25215 C CA . GLU A 1 59 ? 15.587 -5.535 -5.470 1.00 0.00 59 GLU A CA 14
ATOM 25216 C C . GLU A 1 59 ? 14.674 -4.329 -5.325 1.00 0.00 59 GLU A C 14
ATOM 25217 O O . GLU A 1 59 ? 14.776 -3.370 -6.065 1.00 0.00 59 GLU A O 14
ATOM 25229 N N . GLU A 1 60 ? 13.793 -4.350 -4.360 1.00 0.00 60 GLU A N 14
ATOM 25230 C CA . GLU A 1 60 ? 12.904 -3.180 -4.169 1.00 0.00 60 GLU A CA 14
ATOM 25231 C C . GLU A 1 60 ? 13.741 -2.043 -3.590 1.00 0.00 60 GLU A C 14
ATOM 25232 O O . GLU A 1 60 ? 13.485 -0.890 -3.846 1.00 0.00 60 GLU A O 14
ATOM 25244 N N . ASP A 1 61 ? 14.759 -2.364 -2.828 1.00 0.00 61 ASP A N 14
ATOM 25245 C CA . ASP A 1 61 ? 15.626 -1.293 -2.254 1.00 0.00 61 ASP A CA 14
ATOM 25246 C C . ASP A 1 61 ? 16.335 -0.578 -3.401 1.00 0.00 61 ASP A C 14
ATOM 25247 O O . ASP A 1 61 ? 16.201 0.615 -3.584 1.00 0.00 61 ASP A O 14
ATOM 25256 N N . MET A 1 62 ? 17.079 -1.306 -4.192 1.00 0.00 62 MET A N 14
ATOM 25257 C CA . MET A 1 62 ? 17.777 -0.669 -5.339 1.00 0.00 62 MET A CA 14
ATOM 25258 C C . MET A 1 62 ? 16.736 0.059 -6.179 1.00 0.00 62 MET A C 14
ATOM 25259 O O . MET A 1 62 ? 16.992 1.101 -6.748 1.00 0.00 62 MET A O 14
ATOM 25273 N N . LEU A 1 63 ? 15.544 -0.479 -6.240 1.00 0.00 63 LEU A N 14
ATOM 25274 C CA . LEU A 1 63 ? 14.465 0.193 -7.023 1.00 0.00 63 LEU A CA 14
ATOM 25275 C C . LEU A 1 63 ? 13.851 1.306 -6.162 1.00 0.00 63 LEU A C 14
ATOM 25276 O O . LEU A 1 63 ? 13.228 2.220 -6.665 1.00 0.00 63 LEU A O 14
ATOM 25292 N N . LEU A 1 64 ? 14.022 1.233 -4.866 1.00 0.00 64 LEU A N 14
ATOM 25293 C CA . LEU A 1 64 ? 13.450 2.285 -3.977 1.00 0.00 64 LEU A CA 14
ATOM 25294 C C . LEU A 1 64 ? 14.189 3.596 -4.220 1.00 0.00 64 LEU A C 14
ATOM 25295 O O . LEU A 1 64 ? 13.590 4.607 -4.500 1.00 0.00 64 LEU A O 14
ATOM 25311 N N . ASP A 1 65 ? 15.489 3.591 -4.124 1.00 0.00 65 ASP A N 14
ATOM 25312 C CA . ASP A 1 65 ? 16.254 4.851 -4.356 1.00 0.00 65 ASP A CA 14
ATOM 25313 C C . ASP A 1 65 ? 15.786 5.499 -5.662 1.00 0.00 65 ASP A C 14
ATOM 25314 O O . ASP A 1 65 ? 15.769 6.707 -5.800 1.00 0.00 65 ASP A O 14
ATOM 25323 N N . GLN A 1 66 ? 15.405 4.700 -6.621 1.00 0.00 66 GLN A N 14
ATOM 25324 C CA . GLN A 1 66 ? 14.933 5.258 -7.922 1.00 0.00 66 GLN A CA 14
ATOM 25325 C C . GLN A 1 66 ? 13.485 5.740 -7.801 1.00 0.00 66 GLN A C 14
ATOM 25326 O O . GLN A 1 66 ? 13.149 6.826 -8.228 1.00 0.00 66 GLN A O 14
ATOM 25340 N N . LYS A 1 67 ? 12.622 4.940 -7.237 1.00 0.00 67 LYS A N 14
ATOM 25341 C CA . LYS A 1 67 ? 11.194 5.357 -7.110 1.00 0.00 67 LYS A CA 14
ATOM 25342 C C . LYS A 1 67 ? 11.057 6.409 -6.005 1.00 0.00 67 LYS A C 14
ATOM 25343 O O . LYS A 1 67 ? 10.535 7.483 -6.221 1.00 0.00 67 LYS A O 14
ATOM 25362 N N . TYR A 1 68 ? 11.528 6.111 -4.826 1.00 0.00 68 TYR A N 14
ATOM 25363 C CA . TYR A 1 68 ? 11.432 7.096 -3.704 1.00 0.00 68 TYR A CA 14
ATOM 25364 C C . TYR A 1 68 ? 11.951 8.454 -4.187 1.00 0.00 68 TYR A C 14
ATOM 25365 O O . TYR A 1 68 ? 11.318 9.476 -4.021 1.00 0.00 68 TYR A O 14
ATOM 25383 N N . ALA A 1 69 ? 13.099 8.463 -4.794 1.00 0.00 69 ALA A N 14
ATOM 25384 C CA . ALA A 1 69 ? 13.672 9.736 -5.304 1.00 0.00 69 ALA A CA 14
ATOM 25385 C C . ALA A 1 69 ? 12.606 10.482 -6.114 1.00 0.00 69 ALA A C 14
ATOM 25386 O O . ALA A 1 69 ? 12.584 11.695 -6.170 1.00 0.00 69 ALA A O 14
ATOM 25393 N N . GLU A 1 70 ? 11.721 9.752 -6.743 1.00 0.00 70 GLU A N 14
ATOM 25394 C CA . GLU A 1 70 ? 10.642 10.381 -7.557 1.00 0.00 70 GLU A CA 14
ATOM 25395 C C . GLU A 1 70 ? 9.379 10.560 -6.704 1.00 0.00 70 GLU A C 14
ATOM 25396 O O . GLU A 1 70 ? 8.862 11.649 -6.561 1.00 0.00 70 GLU A O 14
ATOM 25408 N N . TYR A 1 71 ? 8.867 9.484 -6.159 1.00 0.00 71 TYR A N 14
ATOM 25409 C CA . TYR A 1 71 ? 7.621 9.567 -5.336 1.00 0.00 71 TYR A CA 14
ATOM 25410 C C . TYR A 1 71 ? 7.949 9.903 -3.881 1.00 0.00 71 TYR A C 14
ATOM 25411 O O . TYR A 1 71 ? 7.254 10.673 -3.247 1.00 0.00 71 TYR A O 14
ATOM 25429 N N . GLY A 1 72 ? 8.992 9.334 -3.341 1.00 0.00 72 GLY A N 14
ATOM 25430 C CA . GLY A 1 72 ? 9.363 9.618 -1.917 1.00 0.00 72 GLY A CA 14
ATOM 25431 C C . GLY A 1 72 ? 8.772 8.513 -1.029 1.00 0.00 72 GLY A C 14
ATOM 25432 O O . GLY A 1 72 ? 8.650 7.385 -1.463 1.00 0.00 72 GLY A O 14
ATOM 25436 N N . PRO A 1 73 ? 8.405 8.804 0.201 1.00 0.00 73 PRO A N 14
ATOM 25437 C CA . PRO A 1 73 ? 7.829 7.771 1.101 1.00 0.00 73 PRO A CA 14
ATOM 25438 C C . PRO A 1 73 ? 6.353 7.513 0.783 1.00 0.00 73 PRO A C 14
ATOM 25439 O O . PRO A 1 73 ? 5.580 7.127 1.637 1.00 0.00 73 PRO A O 14
ATOM 25450 N N . LYS A 1 74 ? 5.959 7.710 -0.450 1.00 0.00 74 LYS A N 14
ATOM 25451 C CA . LYS A 1 74 ? 4.540 7.462 -0.830 1.00 0.00 74 LYS A CA 14
ATOM 25452 C C . LYS A 1 74 ? 4.383 5.977 -1.137 1.00 0.00 74 LYS A C 14
ATOM 25453 O O . LYS A 1 74 ? 4.227 5.577 -2.273 1.00 0.00 74 LYS A O 14
ATOM 25472 N N . TRP A 1 75 ? 4.436 5.157 -0.128 1.00 0.00 75 TRP A N 14
ATOM 25473 C CA . TRP A 1 75 ? 4.311 3.694 -0.339 1.00 0.00 75 TRP A CA 14
ATOM 25474 C C . TRP A 1 75 ? 2.989 3.388 -1.037 1.00 0.00 75 TRP A C 14
ATOM 25475 O O . TRP A 1 75 ? 2.711 2.264 -1.404 1.00 0.00 75 TRP A O 14
ATOM 25496 N N . ASN A 1 76 ? 2.184 4.386 -1.238 1.00 0.00 76 ASN A N 14
ATOM 25497 C CA . ASN A 1 76 ? 0.890 4.172 -1.931 1.00 0.00 76 ASN A CA 14
ATOM 25498 C C . ASN A 1 76 ? 1.179 3.938 -3.413 1.00 0.00 76 ASN A C 14
ATOM 25499 O O . ASN A 1 76 ? 0.524 3.157 -4.072 1.00 0.00 76 ASN A O 14
ATOM 25510 N N . LYS A 1 77 ? 2.176 4.605 -3.933 1.00 0.00 77 LYS A N 14
ATOM 25511 C CA . LYS A 1 77 ? 2.544 4.427 -5.365 1.00 0.00 77 LYS A CA 14
ATOM 25512 C C . LYS A 1 77 ? 3.486 3.232 -5.480 1.00 0.00 77 LYS A C 14
ATOM 25513 O O . LYS A 1 77 ? 3.433 2.470 -6.423 1.00 0.00 77 LYS A O 14
ATOM 25532 N N . ILE A 1 78 ? 4.358 3.071 -4.525 1.00 0.00 78 ILE A N 14
ATOM 25533 C CA . ILE A 1 78 ? 5.312 1.934 -4.570 1.00 0.00 78 ILE A CA 14
ATOM 25534 C C . ILE A 1 78 ? 4.541 0.622 -4.412 1.00 0.00 78 ILE A C 14
ATOM 25535 O O . ILE A 1 78 ? 4.662 -0.276 -5.212 1.00 0.00 78 ILE A O 14
ATOM 25551 N N . SER A 1 79 ? 3.749 0.510 -3.384 1.00 0.00 79 SER A N 14
ATOM 25552 C CA . SER A 1 79 ? 2.966 -0.745 -3.171 1.00 0.00 79 SER A CA 14
ATOM 25553 C C . SER A 1 79 ? 2.247 -1.155 -4.461 1.00 0.00 79 SER A C 14
ATOM 25554 O O . SER A 1 79 ? 1.927 -2.310 -4.659 1.00 0.00 79 SER A O 14
ATOM 25562 N N . LYS A 1 80 ? 1.984 -0.225 -5.335 1.00 0.00 80 LYS A N 14
ATOM 25563 C CA . LYS A 1 80 ? 1.279 -0.567 -6.604 1.00 0.00 80 LYS A CA 14
ATOM 25564 C C . LYS A 1 80 ? 2.270 -1.207 -7.570 1.00 0.00 80 LYS A C 14
ATOM 25565 O O . LYS A 1 80 ? 1.894 -1.862 -8.520 1.00 0.00 80 LYS A O 14
ATOM 25584 N N . PHE A 1 81 ? 3.540 -1.021 -7.340 1.00 0.00 81 PHE A N 14
ATOM 25585 C CA . PHE A 1 81 ? 4.557 -1.618 -8.245 1.00 0.00 81 PHE A CA 14
ATOM 25586 C C . PHE A 1 81 ? 4.872 -3.027 -7.743 1.00 0.00 81 PHE A C 14
ATOM 25587 O O . PHE A 1 81 ? 5.488 -3.823 -8.424 1.00 0.00 81 PHE A O 14
ATOM 25604 N N . LEU A 1 82 ? 4.459 -3.328 -6.541 1.00 0.00 82 LEU A N 14
ATOM 25605 C CA . LEU A 1 82 ? 4.729 -4.677 -5.950 1.00 0.00 82 LEU A CA 14
ATOM 25606 C C . LEU A 1 82 ? 3.500 -5.578 -6.147 1.00 0.00 82 LEU A C 14
ATOM 25607 O O . LEU A 1 82 ? 3.601 -6.650 -6.703 1.00 0.00 82 LEU A O 14
ATOM 25623 N N . LYS A 1 83 ? 2.354 -5.152 -5.669 1.00 0.00 83 LYS A N 14
ATOM 25624 C CA . LYS A 1 83 ? 1.109 -5.967 -5.796 1.00 0.00 83 LYS A CA 14
ATOM 25625 C C . LYS A 1 83 ? 1.275 -7.226 -4.969 1.00 0.00 83 LYS A C 14
ATOM 25626 O O . LYS A 1 83 ? 0.457 -8.124 -5.009 1.00 0.00 83 LYS A O 14
ATOM 25645 N N . ASN A 1 84 ? 2.338 -7.288 -4.208 1.00 0.00 84 ASN A N 14
ATOM 25646 C CA . ASN A 1 84 ? 2.603 -8.474 -3.344 1.00 0.00 84 ASN A CA 14
ATOM 25647 C C . ASN A 1 84 ? 2.726 -8.009 -1.892 1.00 0.00 84 ASN A C 14
ATOM 25648 O O . ASN A 1 84 ? 2.587 -8.786 -0.970 1.00 0.00 84 ASN A O 14
ATOM 25659 N N . ARG A 1 85 ? 2.970 -6.737 -1.690 1.00 0.00 85 ARG A N 14
ATOM 25660 C CA . ARG A 1 85 ? 3.090 -6.179 -0.302 1.00 0.00 85 ARG A CA 14
ATOM 25661 C C . ARG A 1 85 ? 2.162 -4.984 -0.177 1.00 0.00 85 ARG A C 14
ATOM 25662 O O . ARG A 1 85 ? 1.319 -4.741 -1.018 1.00 0.00 85 ARG A O 14
ATOM 25683 N N . SER A 1 86 ? 2.311 -4.242 0.883 1.00 0.00 86 SER A N 14
ATOM 25684 C CA . SER A 1 86 ? 1.449 -3.054 1.113 1.00 0.00 86 SER A CA 14
ATOM 25685 C C . SER A 1 86 ? 2.298 -1.929 1.668 1.00 0.00 86 SER A C 14
ATOM 25686 O O . SER A 1 86 ? 3.492 -2.013 1.768 1.00 0.00 86 SER A O 14
ATOM 25694 N N . ASP A 1 87 ? 1.662 -0.888 2.041 1.00 0.00 87 ASP A N 14
ATOM 25695 C CA . ASP A 1 87 ? 2.372 0.284 2.613 1.00 0.00 87 ASP A CA 14
ATOM 25696 C C . ASP A 1 87 ? 2.820 -0.041 4.034 1.00 0.00 87 ASP A C 14
ATOM 25697 O O . ASP A 1 87 ? 3.868 0.375 4.483 1.00 0.00 87 ASP A O 14
ATOM 25706 N N . ASN A 1 88 ? 2.022 -0.785 4.743 1.00 0.00 88 ASN A N 14
ATOM 25707 C CA . ASN A 1 88 ? 2.382 -1.149 6.140 1.00 0.00 88 ASN A CA 14
ATOM 25708 C C . ASN A 1 88 ? 3.646 -2.009 6.135 1.00 0.00 88 ASN A C 14
ATOM 25709 O O . ASN A 1 88 ? 4.444 -1.956 7.047 1.00 0.00 88 ASN A O 14
ATOM 25720 N N . ASN A 1 89 ? 3.839 -2.805 5.115 1.00 0.00 89 ASN A N 14
ATOM 25721 C CA . ASN A 1 89 ? 5.050 -3.666 5.057 1.00 0.00 89 ASN A CA 14
ATOM 25722 C C . ASN A 1 89 ? 6.221 -2.854 4.514 1.00 0.00 89 ASN A C 14
ATOM 25723 O O . ASN A 1 89 ? 7.349 -2.999 4.937 1.00 0.00 89 ASN A O 14
ATOM 25734 N N . ILE A 1 90 ? 5.948 -2.006 3.570 1.00 0.00 90 ILE A N 14
ATOM 25735 C CA . ILE A 1 90 ? 7.020 -1.173 2.968 1.00 0.00 90 ILE A CA 14
ATOM 25736 C C . ILE A 1 90 ? 7.420 -0.091 3.963 1.00 0.00 90 ILE A C 14
ATOM 25737 O O . ILE A 1 90 ? 8.575 0.066 4.304 1.00 0.00 90 ILE A O 14
ATOM 25753 N N . ARG A 1 91 ? 6.461 0.643 4.445 1.00 0.00 91 ARG A N 14
ATOM 25754 C CA . ARG A 1 91 ? 6.757 1.708 5.437 1.00 0.00 91 ARG A CA 14
ATOM 25755 C C . ARG A 1 91 ? 7.471 1.078 6.629 1.00 0.00 91 ARG A C 14
ATOM 25756 O O . ARG A 1 91 ? 8.296 1.688 7.279 1.00 0.00 91 ARG A O 14
ATOM 25777 N N . ASN A 1 92 ? 7.129 -0.143 6.923 1.00 0.00 92 ASN A N 14
ATOM 25778 C CA . ASN A 1 92 ? 7.745 -0.849 8.085 1.00 0.00 92 ASN A CA 14
ATOM 25779 C C . ASN A 1 92 ? 9.083 -1.470 7.686 1.00 0.00 92 ASN A C 14
ATOM 25780 O O . ASN A 1 92 ? 10.041 -1.412 8.431 1.00 0.00 92 ASN A O 14
ATOM 25791 N N . ARG A 1 93 ? 9.169 -2.081 6.532 1.00 0.00 93 ARG A N 14
ATOM 25792 C CA . ARG A 1 93 ? 10.466 -2.707 6.143 1.00 0.00 93 ARG A CA 14
ATOM 25793 C C . ARG A 1 93 ? 11.471 -1.619 5.766 1.00 0.00 93 ARG A C 14
ATOM 25794 O O . ARG A 1 93 ? 12.640 -1.710 6.077 1.00 0.00 93 ARG A O 14
ATOM 25815 N N . TRP A 1 94 ? 11.031 -0.578 5.116 1.00 0.00 94 TRP A N 14
ATOM 25816 C CA . TRP A 1 94 ? 11.969 0.513 4.743 1.00 0.00 94 TRP A CA 14
ATOM 25817 C C . TRP A 1 94 ? 12.680 1.008 6.000 1.00 0.00 94 TRP A C 14
ATOM 25818 O O . TRP A 1 94 ? 13.866 1.251 5.997 1.00 0.00 94 TRP A O 14
ATOM 25839 N N . MET A 1 95 ? 11.961 1.152 7.079 1.00 0.00 95 MET A N 14
ATOM 25840 C CA . MET A 1 95 ? 12.598 1.625 8.339 1.00 0.00 95 MET A CA 14
ATOM 25841 C C . MET A 1 95 ? 13.511 0.529 8.892 1.00 0.00 95 MET A C 14
ATOM 25842 O O . MET A 1 95 ? 14.422 0.794 9.649 1.00 0.00 95 MET A O 14
ATOM 25856 N N . MET A 1 96 ? 13.281 -0.702 8.514 1.00 0.00 96 MET A N 14
ATOM 25857 C CA . MET A 1 96 ? 14.141 -1.813 9.012 1.00 0.00 96 MET A CA 14
ATOM 25858 C C . MET A 1 96 ? 15.425 -1.850 8.189 1.00 0.00 96 MET A C 14
ATOM 25859 O O . MET A 1 96 ? 16.507 -2.034 8.710 1.00 0.00 96 MET A O 14
ATOM 25873 N N . ILE A 1 97 ? 15.310 -1.673 6.898 1.00 0.00 97 ILE A N 14
ATOM 25874 C CA . ILE A 1 97 ? 16.518 -1.691 6.024 1.00 0.00 97 ILE A CA 14
ATOM 25875 C C . ILE A 1 97 ? 17.151 -0.298 6.040 1.00 0.00 97 ILE A C 14
ATOM 25876 O O . ILE A 1 97 ? 18.356 -0.151 5.974 1.00 0.00 97 ILE A O 14
ATOM 25892 N N . ALA A 1 98 ? 16.350 0.725 6.127 1.00 0.00 98 ALA A N 14
ATOM 25893 C CA . ALA A 1 98 ? 16.915 2.101 6.148 1.00 0.00 98 ALA A CA 14
ATOM 25894 C C . ALA A 1 98 ? 17.652 2.311 7.466 1.00 0.00 98 ALA A C 14
ATOM 25895 O O . ALA A 1 98 ? 18.454 3.213 7.607 1.00 0.00 98 ALA A O 14
ATOM 25902 N N . ARG A 1 99 ? 17.388 1.480 8.437 1.00 0.00 99 ARG A N 14
ATOM 25903 C CA . ARG A 1 99 ? 18.072 1.623 9.746 1.00 0.00 99 ARG A CA 14
ATOM 25904 C C . ARG A 1 99 ? 19.517 1.161 9.590 1.00 0.00 99 ARG A C 14
ATOM 25905 O O . ARG A 1 99 ? 20.382 1.507 10.369 1.00 0.00 99 ARG A O 14
ATOM 25926 N N . HIS A 1 100 ? 19.785 0.377 8.581 1.00 0.00 100 HIS A N 14
ATOM 25927 C CA . HIS A 1 100 ? 21.170 -0.116 8.360 1.00 0.00 100 HIS A CA 14
ATOM 25928 C C . HIS A 1 100 ? 21.965 0.968 7.640 1.00 0.00 100 HIS A C 14
ATOM 25929 O O . HIS A 1 100 ? 23.134 1.176 7.902 1.00 0.00 100 HIS A O 14
ATOM 25944 N N . ARG A 1 101 ? 21.335 1.663 6.732 1.00 0.00 101 ARG A N 14
ATOM 25945 C CA . ARG A 1 101 ? 22.041 2.741 5.986 1.00 0.00 101 ARG A CA 14
ATOM 25946 C C . ARG A 1 101 ? 22.020 4.025 6.817 1.00 0.00 101 ARG A C 14
ATOM 25947 O O . ARG A 1 101 ? 22.794 4.935 6.595 1.00 0.00 101 ARG A O 14
ATOM 25968 N N . ALA A 1 102 ? 21.135 4.105 7.775 1.00 0.00 102 ALA A N 14
ATOM 25969 C CA . ALA A 1 102 ? 21.056 5.329 8.623 1.00 0.00 102 ALA A CA 14
ATOM 25970 C C . ALA A 1 102 ? 22.178 5.307 9.664 1.00 0.00 102 ALA A C 14
ATOM 25971 O O . ALA A 1 102 ? 22.310 6.210 10.467 1.00 0.00 102 ALA A O 14
ATOM 25978 N N . LYS A 1 103 ? 22.990 4.282 9.659 1.00 0.00 103 LYS A N 14
ATOM 25979 C CA . LYS A 1 103 ? 24.104 4.194 10.645 1.00 0.00 103 LYS A CA 14
ATOM 25980 C C . LYS A 1 103 ? 25.333 4.905 10.075 1.00 0.00 103 LYS A C 14
ATOM 25981 O O . LYS A 1 103 ? 26.045 5.595 10.778 1.00 0.00 103 LYS A O 14
ATOM 26000 N N . HIS A 1 104 ? 25.588 4.741 8.805 1.00 0.00 104 HIS A N 14
ATOM 26001 C CA . HIS A 1 104 ? 26.772 5.405 8.192 1.00 0.00 104 HIS A CA 14
ATOM 26002 C C . HIS A 1 104 ? 26.481 6.896 8.001 1.00 0.00 104 HIS A C 14
ATOM 26003 O O . HIS A 1 104 ? 27.353 7.670 7.659 1.00 0.00 104 HIS A O 14
ATOM 26018 N N . GLN A 1 105 ? 25.260 7.304 8.218 1.00 0.00 105 GLN A N 14
ATOM 26019 C CA . GLN A 1 105 ? 24.916 8.744 8.048 1.00 0.00 105 GLN A CA 14
ATOM 26020 C C . GLN A 1 105 ? 25.741 9.578 9.034 1.00 0.00 105 GLN A C 14
ATOM 26021 O O . GLN A 1 105 ? 26.084 10.713 8.766 1.00 0.00 105 GLN A O 14
ATOM 26035 N N . LYS A 1 106 ? 26.062 9.023 10.171 1.00 0.00 106 LYS A N 14
ATOM 26036 C CA . LYS A 1 106 ? 26.866 9.779 11.176 1.00 0.00 106 LYS A CA 14
ATOM 26037 C C . LYS A 1 106 ? 27.522 8.795 12.145 1.00 0.00 106 LYS A C 14
ATOM 26038 O O . LYS A 1 106 ? 28.682 8.922 12.486 1.00 0.00 106 LYS A O 14
ATOM 26057 N N . SER A 1 107 ? 26.788 7.814 12.594 1.00 0.00 107 SER A N 14
ATOM 26058 C CA . SER A 1 107 ? 27.368 6.820 13.541 1.00 0.00 107 SER A CA 14
ATOM 26059 C C . SER A 1 107 ? 28.324 5.894 12.787 1.00 0.00 107 SER A C 14
ATOM 26060 O O . SER A 1 107 ? 28.391 6.006 11.573 1.00 0.00 107 SER A O 14
ATOM 26069 N N . LYS A 1 1 ? -3.344 9.780 -5.056 1.00 0.00 1 LYS A N 15
ATOM 26070 C CA . LYS A 1 1 ? -3.347 8.391 -4.515 1.00 0.00 1 LYS A CA 15
ATOM 26071 C C . LYS A 1 1 ? -4.481 8.244 -3.498 1.00 0.00 1 LYS A C 15
ATOM 26072 O O . LYS A 1 1 ? -5.459 8.963 -3.536 1.00 0.00 1 LYS A O 15
ATOM 26093 N N . VAL A 1 2 ? -4.358 7.316 -2.587 1.00 0.00 2 VAL A N 15
ATOM 26094 C CA . VAL A 1 2 ? -5.425 7.117 -1.569 1.00 0.00 2 VAL A CA 15
ATOM 26095 C C . VAL A 1 2 ? -5.767 8.455 -0.904 1.00 0.00 2 VAL A C 15
ATOM 26096 O O . VAL A 1 2 ? -4.899 9.233 -0.559 1.00 0.00 2 VAL A O 15
ATOM 26109 N N . LYS A 1 3 ? -7.037 8.704 -0.711 1.00 0.00 3 LYS A N 15
ATOM 26110 C CA . LYS A 1 3 ? -7.494 9.968 -0.050 1.00 0.00 3 LYS A CA 15
ATOM 26111 C C . LYS A 1 3 ? -8.052 9.616 1.329 1.00 0.00 3 LYS A C 15
ATOM 26112 O O . LYS A 1 3 ? -8.067 10.427 2.234 1.00 0.00 3 LYS A O 15
ATOM 26131 N N . PHE A 1 4 ? -8.514 8.403 1.488 1.00 0.00 4 PHE A N 15
ATOM 26132 C CA . PHE A 1 4 ? -9.080 7.969 2.798 1.00 0.00 4 PHE A CA 15
ATOM 26133 C C . PHE A 1 4 ? -7.947 7.613 3.766 1.00 0.00 4 PHE A C 15
ATOM 26134 O O . PHE A 1 4 ? -6.822 7.382 3.369 1.00 0.00 4 PHE A O 15
ATOM 26151 N N . THR A 1 5 ? -8.241 7.585 5.042 1.00 0.00 5 THR A N 15
ATOM 26152 C CA . THR A 1 5 ? -7.199 7.266 6.062 1.00 0.00 5 THR A CA 15
ATOM 26153 C C . THR A 1 5 ? -7.107 5.760 6.266 1.00 0.00 5 THR A C 15
ATOM 26154 O O . THR A 1 5 ? -8.003 5.008 5.929 1.00 0.00 5 THR A O 15
ATOM 26165 N N . GLU A 1 6 ? -6.020 5.324 6.820 1.00 0.00 6 GLU A N 15
ATOM 26166 C CA . GLU A 1 6 ? -5.822 3.868 7.068 1.00 0.00 6 GLU A CA 15
ATOM 26167 C C . GLU A 1 6 ? -7.077 3.274 7.715 1.00 0.00 6 GLU A C 15
ATOM 26168 O O . GLU A 1 6 ? -7.494 2.188 7.381 1.00 0.00 6 GLU A O 15
ATOM 26180 N N . GLU A 1 7 ? -7.685 3.979 8.635 1.00 0.00 7 GLU A N 15
ATOM 26181 C CA . GLU A 1 7 ? -8.914 3.444 9.301 1.00 0.00 7 GLU A CA 15
ATOM 26182 C C . GLU A 1 7 ? -9.905 2.950 8.238 1.00 0.00 7 GLU A C 15
ATOM 26183 O O . GLU A 1 7 ? -10.545 1.921 8.389 1.00 0.00 7 GLU A O 15
ATOM 26195 N N . GLU A 1 8 ? -10.028 3.662 7.155 1.00 0.00 8 GLU A N 15
ATOM 26196 C CA . GLU A 1 8 ? -10.964 3.220 6.093 1.00 0.00 8 GLU A CA 15
ATOM 26197 C C . GLU A 1 8 ? -10.421 1.929 5.491 1.00 0.00 8 GLU A C 15
ATOM 26198 O O . GLU A 1 8 ? -11.142 0.975 5.277 1.00 0.00 8 GLU A O 15
ATOM 26210 N N . ASP A 1 9 ? -9.139 1.901 5.218 1.00 0.00 9 ASP A N 15
ATOM 26211 C CA . ASP A 1 9 ? -8.517 0.674 4.628 1.00 0.00 9 ASP A CA 15
ATOM 26212 C C . ASP A 1 9 ? -9.003 -0.561 5.397 1.00 0.00 9 ASP A C 15
ATOM 26213 O O . ASP A 1 9 ? -9.151 -1.640 4.851 1.00 0.00 9 ASP A O 15
ATOM 26222 N N . LEU A 1 10 ? -9.271 -0.394 6.661 1.00 0.00 10 LEU A N 15
ATOM 26223 C CA . LEU A 1 10 ? -9.766 -1.534 7.479 1.00 0.00 10 LEU A CA 15
ATOM 26224 C C . LEU A 1 10 ? -11.220 -1.794 7.088 1.00 0.00 10 LEU A C 15
ATOM 26225 O O . LEU A 1 10 ? -11.671 -2.923 7.014 1.00 0.00 10 LEU A O 15
ATOM 26241 N N . LYS A 1 11 ? -11.952 -0.748 6.814 1.00 0.00 11 LYS A N 15
ATOM 26242 C CA . LYS A 1 11 ? -13.365 -0.923 6.406 1.00 0.00 11 LYS A CA 15
ATOM 26243 C C . LYS A 1 11 ? -13.385 -1.791 5.150 1.00 0.00 11 LYS A C 15
ATOM 26244 O O . LYS A 1 11 ? -14.249 -2.620 4.961 1.00 0.00 11 LYS A O 15
ATOM 26263 N N . LEU A 1 12 ? -12.414 -1.613 4.302 1.00 0.00 12 LEU A N 15
ATOM 26264 C CA . LEU A 1 12 ? -12.340 -2.422 3.068 1.00 0.00 12 LEU A CA 15
ATOM 26265 C C . LEU A 1 12 ? -12.204 -3.890 3.448 1.00 0.00 12 LEU A C 15
ATOM 26266 O O . LEU A 1 12 ? -12.872 -4.739 2.920 1.00 0.00 12 LEU A O 15
ATOM 26282 N N . GLN A 1 13 ? -11.346 -4.202 4.370 1.00 0.00 13 GLN A N 15
ATOM 26283 C CA . GLN A 1 13 ? -11.184 -5.634 4.754 1.00 0.00 13 GLN A CA 15
ATOM 26284 C C . GLN A 1 13 ? -12.560 -6.222 5.097 1.00 0.00 13 GLN A C 15
ATOM 26285 O O . GLN A 1 13 ? -12.847 -7.367 4.815 1.00 0.00 13 GLN A O 15
ATOM 26299 N N . GLN A 1 14 ? -13.422 -5.448 5.689 1.00 0.00 14 GLN A N 15
ATOM 26300 C CA . GLN A 1 14 ? -14.780 -5.974 6.044 1.00 0.00 14 GLN A CA 15
ATOM 26301 C C . GLN A 1 14 ? -15.731 -5.929 4.841 1.00 0.00 14 GLN A C 15
ATOM 26302 O O . GLN A 1 14 ? -16.298 -6.928 4.451 1.00 0.00 14 GLN A O 15
ATOM 26316 N N . LEU A 1 15 ? -15.935 -4.777 4.265 1.00 0.00 15 LEU A N 15
ATOM 26317 C CA . LEU A 1 15 ? -16.871 -4.688 3.110 1.00 0.00 15 LEU A CA 15
ATOM 26318 C C . LEU A 1 15 ? -16.361 -5.606 1.999 1.00 0.00 15 LEU A C 15
ATOM 26319 O O . LEU A 1 15 ? -17.085 -6.431 1.479 1.00 0.00 15 LEU A O 15
ATOM 26335 N N . VAL A 1 16 ? -15.117 -5.477 1.645 1.00 0.00 16 VAL A N 15
ATOM 26336 C CA . VAL A 1 16 ? -14.553 -6.342 0.580 1.00 0.00 16 VAL A CA 15
ATOM 26337 C C . VAL A 1 16 ? -14.720 -7.805 0.979 1.00 0.00 16 VAL A C 15
ATOM 26338 O O . VAL A 1 16 ? -14.925 -8.659 0.142 1.00 0.00 16 VAL A O 15
ATOM 26351 N N . MET A 1 17 ? -14.646 -8.116 2.249 1.00 0.00 17 MET A N 15
ATOM 26352 C CA . MET A 1 17 ? -14.821 -9.531 2.651 1.00 0.00 17 MET A CA 15
ATOM 26353 C C . MET A 1 17 ? -16.260 -9.942 2.326 1.00 0.00 17 MET A C 15
ATOM 26354 O O . MET A 1 17 ? -16.535 -11.082 2.008 1.00 0.00 17 MET A O 15
ATOM 26368 N N . ARG A 1 18 ? -17.183 -9.016 2.397 1.00 0.00 18 ARG A N 15
ATOM 26369 C CA . ARG A 1 18 ? -18.604 -9.350 2.084 1.00 0.00 18 ARG A CA 15
ATOM 26370 C C . ARG A 1 18 ? -18.805 -9.388 0.563 1.00 0.00 18 ARG A C 15
ATOM 26371 O O . ARG A 1 18 ? -19.658 -10.094 0.062 1.00 0.00 18 ARG A O 15
ATOM 26392 N N . TYR A 1 19 ? -18.029 -8.628 -0.177 1.00 0.00 19 TYR A N 15
ATOM 26393 C CA . TYR A 1 19 ? -18.171 -8.603 -1.673 1.00 0.00 19 TYR A CA 15
ATOM 26394 C C . TYR A 1 19 ? -17.070 -9.450 -2.315 1.00 0.00 19 TYR A C 15
ATOM 26395 O O . TYR A 1 19 ? -17.037 -9.632 -3.517 1.00 0.00 19 TYR A O 15
ATOM 26413 N N . GLY A 1 20 ? -16.165 -9.959 -1.529 1.00 0.00 20 GLY A N 15
ATOM 26414 C CA . GLY A 1 20 ? -15.058 -10.782 -2.091 1.00 0.00 20 GLY A CA 15
ATOM 26415 C C . GLY A 1 20 ? -13.991 -9.855 -2.667 1.00 0.00 20 GLY A C 15
ATOM 26416 O O . GLY A 1 20 ? -12.904 -9.751 -2.139 1.00 0.00 20 GLY A O 15
ATOM 26420 N N . ALA A 1 21 ? -14.315 -9.178 -3.743 1.00 0.00 21 ALA A N 15
ATOM 26421 C CA . ALA A 1 21 ? -13.354 -8.229 -4.402 1.00 0.00 21 ALA A CA 15
ATOM 26422 C C . ALA A 1 21 ? -13.807 -7.998 -5.851 1.00 0.00 21 ALA A C 15
ATOM 26423 O O . ALA A 1 21 ? -13.040 -8.133 -6.784 1.00 0.00 21 ALA A O 15
ATOM 26430 N N . LYS A 1 22 ? -15.054 -7.656 -6.053 1.00 0.00 22 LYS A N 15
ATOM 26431 C CA . LYS A 1 22 ? -15.549 -7.426 -7.450 1.00 0.00 22 LYS A CA 15
ATOM 26432 C C . LYS A 1 22 ? -16.689 -6.393 -7.475 1.00 0.00 22 LYS A C 15
ATOM 26433 O O . LYS A 1 22 ? -16.971 -5.816 -8.506 1.00 0.00 22 LYS A O 15
ATOM 26452 N N . ASP A 1 23 ? -17.347 -6.147 -6.363 1.00 0.00 23 ASP A N 15
ATOM 26453 C CA . ASP A 1 23 ? -18.464 -5.147 -6.347 1.00 0.00 23 ASP A CA 15
ATOM 26454 C C . ASP A 1 23 ? -17.934 -3.824 -5.798 1.00 0.00 23 ASP A C 15
ATOM 26455 O O . ASP A 1 23 ? -18.536 -3.200 -4.946 1.00 0.00 23 ASP A O 15
ATOM 26464 N N . TRP A 1 24 ? -16.811 -3.396 -6.291 1.00 0.00 24 TRP A N 15
ATOM 26465 C CA . TRP A 1 24 ? -16.225 -2.113 -5.818 1.00 0.00 24 TRP A CA 15
ATOM 26466 C C . TRP A 1 24 ? -17.145 -0.966 -6.216 1.00 0.00 24 TRP A C 15
ATOM 26467 O O . TRP A 1 24 ? -17.071 0.123 -5.682 1.00 0.00 24 TRP A O 15
ATOM 26488 N N . ILE A 1 25 ? -18.034 -1.214 -7.132 1.00 0.00 25 ILE A N 15
ATOM 26489 C CA . ILE A 1 25 ? -18.987 -0.158 -7.549 1.00 0.00 25 ILE A CA 15
ATOM 26490 C C . ILE A 1 25 ? -19.987 0.038 -6.416 1.00 0.00 25 ILE A C 15
ATOM 26491 O O . ILE A 1 25 ? -20.467 1.123 -6.171 1.00 0.00 25 ILE A O 15
ATOM 26507 N N . ARG A 1 26 ? -20.289 -1.016 -5.712 1.00 0.00 26 ARG A N 15
ATOM 26508 C CA . ARG A 1 26 ? -21.245 -0.916 -4.584 1.00 0.00 26 ARG A CA 15
ATOM 26509 C C . ARG A 1 26 ? -20.505 -0.328 -3.387 1.00 0.00 26 ARG A C 15
ATOM 26510 O O . ARG A 1 26 ? -20.956 0.603 -2.753 1.00 0.00 26 ARG A O 15
ATOM 26531 N N . ILE A 1 27 ? -19.359 -0.864 -3.079 1.00 0.00 27 ILE A N 15
ATOM 26532 C CA . ILE A 1 27 ? -18.585 -0.336 -1.932 1.00 0.00 27 ILE A CA 15
ATOM 26533 C C . ILE A 1 27 ? -18.341 1.158 -2.130 1.00 0.00 27 ILE A C 15
ATOM 26534 O O . ILE A 1 27 ? -18.327 1.928 -1.188 1.00 0.00 27 ILE A O 15
ATOM 26550 N N . SER A 1 28 ? -18.138 1.572 -3.349 1.00 0.00 28 SER A N 15
ATOM 26551 C CA . SER A 1 28 ? -17.882 3.015 -3.609 1.00 0.00 28 SER A CA 15
ATOM 26552 C C . SER A 1 28 ? -19.185 3.804 -3.471 1.00 0.00 28 SER A C 15
ATOM 26553 O O . SER A 1 28 ? -19.182 4.968 -3.128 1.00 0.00 28 SER A O 15
ATOM 26561 N N . GLN A 1 29 ? -20.302 3.183 -3.732 1.00 0.00 29 GLN A N 15
ATOM 26562 C CA . GLN A 1 29 ? -21.598 3.913 -3.610 1.00 0.00 29 GLN A CA 15
ATOM 26563 C C . GLN A 1 29 ? -21.822 4.303 -2.145 1.00 0.00 29 GLN A C 15
ATOM 26564 O O . GLN A 1 29 ? -22.304 5.377 -1.847 1.00 0.00 29 GLN A O 15
ATOM 26578 N N . LEU A 1 30 ? -21.467 3.445 -1.229 1.00 0.00 30 LEU A N 15
ATOM 26579 C CA . LEU A 1 30 ? -21.654 3.785 0.210 1.00 0.00 30 LEU A CA 15
ATOM 26580 C C . LEU A 1 30 ? -20.698 4.921 0.577 1.00 0.00 30 LEU A C 15
ATOM 26581 O O . LEU A 1 30 ? -21.069 5.868 1.243 1.00 0.00 30 LEU A O 15
ATOM 26597 N N . MET A 1 31 ? -19.465 4.823 0.139 1.00 0.00 31 MET A N 15
ATOM 26598 C CA . MET A 1 31 ? -18.444 5.882 0.442 1.00 0.00 31 MET A CA 15
ATOM 26599 C C . MET A 1 31 ? -17.909 6.467 -0.863 1.00 0.00 31 MET A C 15
ATOM 26600 O O . MET A 1 31 ? -16.760 6.295 -1.202 1.00 0.00 31 MET A O 15
ATOM 26614 N N . ILE A 1 32 ? -18.731 7.171 -1.595 1.00 0.00 32 ILE A N 15
ATOM 26615 C CA . ILE A 1 32 ? -18.262 7.778 -2.877 1.00 0.00 32 ILE A CA 15
ATOM 26616 C C . ILE A 1 32 ? -16.992 8.602 -2.620 1.00 0.00 32 ILE A C 15
ATOM 26617 O O . ILE A 1 32 ? -16.355 9.081 -3.538 1.00 0.00 32 ILE A O 15
ATOM 26633 N N . THR A 1 33 ? -16.623 8.773 -1.379 1.00 0.00 33 THR A N 15
ATOM 26634 C CA . THR A 1 33 ? -15.404 9.564 -1.058 1.00 0.00 33 THR A CA 15
ATOM 26635 C C . THR A 1 33 ? -14.223 9.069 -1.895 1.00 0.00 33 THR A C 15
ATOM 26636 O O . THR A 1 33 ? -13.212 9.736 -1.999 1.00 0.00 33 THR A O 15
ATOM 26647 N N . ARG A 1 34 ? -14.337 7.906 -2.502 1.00 0.00 34 ARG A N 15
ATOM 26648 C CA . ARG A 1 34 ? -13.206 7.378 -3.345 1.00 0.00 34 ARG A CA 15
ATOM 26649 C C . ARG A 1 34 ? -13.765 6.708 -4.603 1.00 0.00 34 ARG A C 15
ATOM 26650 O O . ARG A 1 34 ? -14.961 6.556 -4.758 1.00 0.00 34 ARG A O 15
ATOM 26671 N N . ASN A 1 35 ? -12.902 6.309 -5.509 1.00 0.00 35 ASN A N 15
ATOM 26672 C CA . ASN A 1 35 ? -13.366 5.645 -6.769 1.00 0.00 35 ASN A CA 15
ATOM 26673 C C . ASN A 1 35 ? -13.142 4.128 -6.647 1.00 0.00 35 ASN A C 15
ATOM 26674 O O . ASN A 1 35 ? -12.232 3.698 -5.968 1.00 0.00 35 ASN A O 15
ATOM 26685 N N . PRO A 1 36 ? -13.944 3.310 -7.295 1.00 0.00 36 PRO A N 15
ATOM 26686 C CA . PRO A 1 36 ? -13.771 1.830 -7.227 1.00 0.00 36 PRO A CA 15
ATOM 26687 C C . PRO A 1 36 ? -12.295 1.425 -7.351 1.00 0.00 36 PRO A C 15
ATOM 26688 O O . PRO A 1 36 ? -11.816 0.542 -6.668 1.00 0.00 36 PRO A O 15
ATOM 26699 N N . ARG A 1 37 ? -11.585 2.067 -8.237 1.00 0.00 37 ARG A N 15
ATOM 26700 C CA . ARG A 1 37 ? -10.147 1.739 -8.444 1.00 0.00 37 ARG A CA 15
ATOM 26701 C C . ARG A 1 37 ? -9.323 2.160 -7.222 1.00 0.00 37 ARG A C 15
ATOM 26702 O O . ARG A 1 37 ? -8.278 1.607 -6.948 1.00 0.00 37 ARG A O 15
ATOM 26723 N N . GLN A 1 38 ? -9.771 3.151 -6.500 1.00 0.00 38 GLN A N 15
ATOM 26724 C CA . GLN A 1 38 ? -8.995 3.626 -5.316 1.00 0.00 38 GLN A CA 15
ATOM 26725 C C . GLN A 1 38 ? -9.102 2.639 -4.151 1.00 0.00 38 GLN A C 15
ATOM 26726 O O . GLN A 1 38 ? -8.159 2.455 -3.411 1.00 0.00 38 GLN A O 15
ATOM 26740 N N . CYS A 1 39 ? -10.229 2.004 -3.959 1.00 0.00 39 CYS A N 15
ATOM 26741 C CA . CYS A 1 39 ? -10.352 1.043 -2.829 1.00 0.00 39 CYS A CA 15
ATOM 26742 C C . CYS A 1 39 ? -9.896 -0.334 -3.312 1.00 0.00 39 CYS A C 15
ATOM 26743 O O . CYS A 1 39 ? -9.448 -1.160 -2.541 1.00 0.00 39 CYS A O 15
ATOM 26751 N N . ARG A 1 40 ? -9.990 -0.574 -4.586 1.00 0.00 40 ARG A N 15
ATOM 26752 C CA . ARG A 1 40 ? -9.544 -1.885 -5.132 1.00 0.00 40 ARG A CA 15
ATOM 26753 C C . ARG A 1 40 ? -8.021 -1.924 -5.061 1.00 0.00 40 ARG A C 15
ATOM 26754 O O . ARG A 1 40 ? -7.422 -2.954 -4.825 1.00 0.00 40 ARG A O 15
ATOM 26775 N N . GLU A 1 41 ? -7.389 -0.801 -5.262 1.00 0.00 41 GLU A N 15
ATOM 26776 C CA . GLU A 1 41 ? -5.908 -0.780 -5.203 1.00 0.00 41 GLU A CA 15
ATOM 26777 C C . GLU A 1 41 ? -5.483 -1.230 -3.804 1.00 0.00 41 GLU A C 15
ATOM 26778 O O . GLU A 1 41 ? -4.413 -1.775 -3.616 1.00 0.00 41 GLU A O 15
ATOM 26790 N N . ARG A 1 42 ? -6.321 -1.017 -2.821 1.00 0.00 42 ARG A N 15
ATOM 26791 C CA . ARG A 1 42 ? -5.949 -1.455 -1.442 1.00 0.00 42 ARG A CA 15
ATOM 26792 C C . ARG A 1 42 ? -6.025 -2.980 -1.367 1.00 0.00 42 ARG A C 15
ATOM 26793 O O . ARG A 1 42 ? -5.250 -3.618 -0.683 1.00 0.00 42 ARG A O 15
ATOM 26814 N N . TRP A 1 43 ? -6.958 -3.567 -2.063 1.00 0.00 43 TRP A N 15
ATOM 26815 C CA . TRP A 1 43 ? -7.101 -5.054 -2.038 1.00 0.00 43 TRP A CA 15
ATOM 26816 C C . TRP A 1 43 ? -5.742 -5.721 -2.218 1.00 0.00 43 TRP A C 15
ATOM 26817 O O . TRP A 1 43 ? -5.292 -6.459 -1.374 1.00 0.00 43 TRP A O 15
ATOM 26838 N N . ASN A 1 44 ? -5.085 -5.445 -3.300 1.00 0.00 44 ASN A N 15
ATOM 26839 C CA . ASN A 1 44 ? -3.752 -6.068 -3.551 1.00 0.00 44 ASN A CA 15
ATOM 26840 C C . ASN A 1 44 ? -2.670 -5.417 -2.688 1.00 0.00 44 ASN A C 15
ATOM 26841 O O . ASN A 1 44 ? -1.800 -6.085 -2.166 1.00 0.00 44 ASN A O 15
ATOM 26852 N N . ASN A 1 45 ? -2.694 -4.121 -2.556 1.00 0.00 45 ASN A N 15
ATOM 26853 C CA . ASN A 1 45 ? -1.641 -3.431 -1.751 1.00 0.00 45 ASN A CA 15
ATOM 26854 C C . ASN A 1 45 ? -1.988 -3.451 -0.262 1.00 0.00 45 ASN A C 15
ATOM 26855 O O . ASN A 1 45 ? -1.429 -2.699 0.511 1.00 0.00 45 ASN A O 15
ATOM 26866 N N . TYR A 1 46 ? -2.893 -4.296 0.168 1.00 0.00 46 TYR A N 15
ATOM 26867 C CA . TYR A 1 46 ? -3.225 -4.323 1.628 1.00 0.00 46 TYR A CA 15
ATOM 26868 C C . TYR A 1 46 ? -3.733 -5.719 2.033 1.00 0.00 46 TYR A C 15
ATOM 26869 O O . TYR A 1 46 ? -3.172 -6.341 2.915 1.00 0.00 46 TYR A O 15
ATOM 26887 N N . ILE A 1 47 ? -4.774 -6.228 1.408 1.00 0.00 47 ILE A N 15
ATOM 26888 C CA . ILE A 1 47 ? -5.282 -7.597 1.784 1.00 0.00 47 ILE A CA 15
ATOM 26889 C C . ILE A 1 47 ? -5.800 -8.352 0.543 1.00 0.00 47 ILE A C 15
ATOM 26890 O O . ILE A 1 47 ? -6.707 -7.927 -0.147 1.00 0.00 47 ILE A O 15
ATOM 26906 N N . ASN A 1 48 ? -5.206 -9.488 0.282 1.00 0.00 48 ASN A N 15
ATOM 26907 C CA . ASN A 1 48 ? -5.605 -10.354 -0.874 1.00 0.00 48 ASN A CA 15
ATOM 26908 C C . ASN A 1 48 ? -4.698 -11.602 -0.883 1.00 0.00 48 ASN A C 15
ATOM 26909 O O . ASN A 1 48 ? -5.176 -12.711 -1.015 1.00 0.00 48 ASN A O 15
ATOM 26920 N N . PRO A 1 49 ? -3.397 -11.428 -0.753 1.00 0.00 49 PRO A N 15
ATOM 26921 C CA . PRO A 1 49 ? -2.428 -12.548 -0.759 1.00 0.00 49 PRO A CA 15
ATOM 26922 C C . PRO A 1 49 ? -2.016 -12.960 0.663 1.00 0.00 49 PRO A C 15
ATOM 26923 O O . PRO A 1 49 ? -1.317 -13.933 0.853 1.00 0.00 49 PRO A O 15
ATOM 26934 N N . ALA A 1 50 ? -2.429 -12.212 1.655 1.00 0.00 50 ALA A N 15
ATOM 26935 C CA . ALA A 1 50 ? -2.053 -12.542 3.063 1.00 0.00 50 ALA A CA 15
ATOM 26936 C C . ALA A 1 50 ? -0.571 -12.207 3.256 1.00 0.00 50 ALA A C 15
ATOM 26937 O O . ALA A 1 50 ? 0.239 -13.051 3.582 1.00 0.00 50 ALA A O 15
ATOM 26944 N N . LEU A 1 51 ? -0.220 -10.969 3.037 1.00 0.00 51 LEU A N 15
ATOM 26945 C CA . LEU A 1 51 ? 1.204 -10.531 3.177 1.00 0.00 51 LEU A CA 15
ATOM 26946 C C . LEU A 1 51 ? 1.433 -9.954 4.580 1.00 0.00 51 LEU A C 15
ATOM 26947 O O . LEU A 1 51 ? 2.269 -9.094 4.779 1.00 0.00 51 LEU A O 15
ATOM 26963 N N . ARG A 1 52 ? 0.709 -10.427 5.557 1.00 0.00 52 ARG A N 15
ATOM 26964 C CA . ARG A 1 52 ? 0.905 -9.907 6.941 1.00 0.00 52 ARG A CA 15
ATOM 26965 C C . ARG A 1 52 ? 2.374 -10.084 7.332 1.00 0.00 52 ARG A C 15
ATOM 26966 O O . ARG A 1 52 ? 2.822 -9.595 8.351 1.00 0.00 52 ARG A O 15
ATOM 26987 N N . THR A 1 53 ? 3.127 -10.778 6.521 1.00 0.00 53 THR A N 15
ATOM 26988 C CA . THR A 1 53 ? 4.571 -10.996 6.822 1.00 0.00 53 THR A CA 15
ATOM 26989 C C . THR A 1 53 ? 5.294 -11.368 5.525 1.00 0.00 53 THR A C 15
ATOM 26990 O O . THR A 1 53 ? 5.691 -12.500 5.328 1.00 0.00 53 THR A O 15
ATOM 27001 N N . ASP A 1 54 ? 5.453 -10.421 4.633 1.00 0.00 54 ASP A N 15
ATOM 27002 C CA . ASP A 1 54 ? 6.137 -10.690 3.325 1.00 0.00 54 ASP A CA 15
ATOM 27003 C C . ASP A 1 54 ? 7.145 -9.576 3.037 1.00 0.00 54 ASP A C 15
ATOM 27004 O O . ASP A 1 54 ? 6.993 -8.836 2.088 1.00 0.00 54 ASP A O 15
ATOM 27013 N N . PRO A 1 55 ? 8.171 -9.450 3.844 1.00 0.00 55 PRO A N 15
ATOM 27014 C CA . PRO A 1 55 ? 9.211 -8.393 3.651 1.00 0.00 55 PRO A CA 15
ATOM 27015 C C . PRO A 1 55 ? 10.053 -8.649 2.396 1.00 0.00 55 PRO A C 15
ATOM 27016 O O . PRO A 1 55 ? 10.471 -9.758 2.129 1.00 0.00 55 PRO A O 15
ATOM 27027 N N . TRP A 1 56 ? 10.300 -7.626 1.629 1.00 0.00 56 TRP A N 15
ATOM 27028 C CA . TRP A 1 56 ? 11.112 -7.797 0.385 1.00 0.00 56 TRP A CA 15
ATOM 27029 C C . TRP A 1 56 ? 12.603 -7.879 0.748 1.00 0.00 56 TRP A C 15
ATOM 27030 O O . TRP A 1 56 ? 12.961 -8.006 1.903 1.00 0.00 56 TRP A O 15
ATOM 27051 N N . SER A 1 57 ? 13.469 -7.842 -0.242 1.00 0.00 57 SER A N 15
ATOM 27052 C CA . SER A 1 57 ? 14.947 -7.955 0.009 1.00 0.00 57 SER A CA 15
ATOM 27053 C C . SER A 1 57 ? 15.692 -6.845 -0.770 1.00 0.00 57 SER A C 15
ATOM 27054 O O . SER A 1 57 ? 15.078 -6.040 -1.441 1.00 0.00 57 SER A O 15
ATOM 27062 N N . PRO A 1 58 ? 17.008 -6.796 -0.670 1.00 0.00 58 PRO A N 15
ATOM 27063 C CA . PRO A 1 58 ? 17.845 -5.761 -1.365 1.00 0.00 58 PRO A CA 15
ATOM 27064 C C . PRO A 1 58 ? 17.482 -5.572 -2.847 1.00 0.00 58 PRO A C 15
ATOM 27065 O O . PRO A 1 58 ? 17.891 -4.617 -3.477 1.00 0.00 58 PRO A O 15
ATOM 27076 N N . GLU A 1 59 ? 16.727 -6.474 -3.404 1.00 0.00 59 GLU A N 15
ATOM 27077 C CA . GLU A 1 59 ? 16.344 -6.359 -4.832 1.00 0.00 59 GLU A CA 15
ATOM 27078 C C . GLU A 1 59 ? 15.331 -5.238 -4.973 1.00 0.00 59 GLU A C 15
ATOM 27079 O O . GLU A 1 59 ? 15.425 -4.419 -5.859 1.00 0.00 59 GLU A O 15
ATOM 27091 N N . GLU A 1 60 ? 14.368 -5.176 -4.092 1.00 0.00 60 GLU A N 15
ATOM 27092 C CA . GLU A 1 60 ? 13.368 -4.083 -4.178 1.00 0.00 60 GLU A CA 15
ATOM 27093 C C . GLU A 1 60 ? 13.969 -2.840 -3.527 1.00 0.00 60 GLU A C 15
ATOM 27094 O O . GLU A 1 60 ? 13.572 -1.737 -3.807 1.00 0.00 60 GLU A O 15
ATOM 27106 N N . ASP A 1 61 ? 14.940 -3.011 -2.667 1.00 0.00 61 ASP A N 15
ATOM 27107 C CA . ASP A 1 61 ? 15.569 -1.825 -2.019 1.00 0.00 61 ASP A CA 15
ATOM 27108 C C . ASP A 1 61 ? 16.273 -0.999 -3.096 1.00 0.00 61 ASP A C 15
ATOM 27109 O O . ASP A 1 61 ? 15.985 0.165 -3.292 1.00 0.00 61 ASP A O 15
ATOM 27118 N N . MET A 1 62 ? 17.192 -1.601 -3.802 1.00 0.00 62 MET A N 15
ATOM 27119 C CA . MET A 1 62 ? 17.907 -0.859 -4.871 1.00 0.00 62 MET A CA 15
ATOM 27120 C C . MET A 1 62 ? 16.893 -0.418 -5.922 1.00 0.00 62 MET A C 15
ATOM 27121 O O . MET A 1 62 ? 17.017 0.636 -6.513 1.00 0.00 62 MET A O 15
ATOM 27135 N N . LEU A 1 63 ? 15.879 -1.212 -6.157 1.00 0.00 63 LEU A N 15
ATOM 27136 C CA . LEU A 1 63 ? 14.850 -0.815 -7.173 1.00 0.00 63 LEU A CA 15
ATOM 27137 C C . LEU A 1 63 ? 13.929 0.244 -6.543 1.00 0.00 63 LEU A C 15
ATOM 27138 O O . LEU A 1 63 ? 13.391 1.102 -7.213 1.00 0.00 63 LEU A O 15
ATOM 27154 N N . LEU A 1 64 ? 13.759 0.189 -5.252 1.00 0.00 64 LEU A N 15
ATOM 27155 C CA . LEU A 1 64 ? 12.887 1.180 -4.559 1.00 0.00 64 LEU A CA 15
ATOM 27156 C C . LEU A 1 64 ? 13.627 2.510 -4.461 1.00 0.00 64 LEU A C 15
ATOM 27157 O O . LEU A 1 64 ? 13.071 3.559 -4.693 1.00 0.00 64 LEU A O 15
ATOM 27173 N N . ASP A 1 65 ? 14.884 2.478 -4.118 1.00 0.00 65 ASP A N 15
ATOM 27174 C CA . ASP A 1 65 ? 15.656 3.748 -4.003 1.00 0.00 65 ASP A CA 15
ATOM 27175 C C . ASP A 1 65 ? 15.449 4.592 -5.263 1.00 0.00 65 ASP A C 15
ATOM 27176 O O . ASP A 1 65 ? 15.461 5.805 -5.218 1.00 0.00 65 ASP A O 15
ATOM 27185 N N . GLN A 1 66 ? 15.265 3.956 -6.388 1.00 0.00 66 GLN A N 15
ATOM 27186 C CA . GLN A 1 66 ? 15.064 4.719 -7.656 1.00 0.00 66 GLN A CA 15
ATOM 27187 C C . GLN A 1 66 ? 13.624 5.233 -7.748 1.00 0.00 66 GLN A C 15
ATOM 27188 O O . GLN A 1 66 ? 13.383 6.354 -8.148 1.00 0.00 66 GLN A O 15
ATOM 27202 N N . LYS A 1 67 ? 12.665 4.422 -7.394 1.00 0.00 67 LYS A N 15
ATOM 27203 C CA . LYS A 1 67 ? 11.241 4.868 -7.478 1.00 0.00 67 LYS A CA 15
ATOM 27204 C C . LYS A 1 67 ? 10.913 5.785 -6.297 1.00 0.00 67 LYS A C 15
ATOM 27205 O O . LYS A 1 67 ? 10.441 6.892 -6.468 1.00 0.00 67 LYS A O 15
ATOM 27224 N N . TYR A 1 68 ? 11.165 5.333 -5.103 1.00 0.00 68 TYR A N 15
ATOM 27225 C CA . TYR A 1 68 ? 10.877 6.167 -3.899 1.00 0.00 68 TYR A CA 15
ATOM 27226 C C . TYR A 1 68 ? 11.554 7.535 -4.065 1.00 0.00 68 TYR A C 15
ATOM 27227 O O . TYR A 1 68 ? 10.993 8.565 -3.749 1.00 0.00 68 TYR A O 15
ATOM 27245 N N . ALA A 1 69 ? 12.756 7.547 -4.557 1.00 0.00 69 ALA A N 15
ATOM 27246 C CA . ALA A 1 69 ? 13.477 8.836 -4.747 1.00 0.00 69 ALA A CA 15
ATOM 27247 C C . ALA A 1 69 ? 12.601 9.789 -5.567 1.00 0.00 69 ALA A C 15
ATOM 27248 O O . ALA A 1 69 ? 12.676 10.993 -5.427 1.00 0.00 69 ALA A O 15
ATOM 27255 N N . GLU A 1 70 ? 11.774 9.253 -6.428 1.00 0.00 70 GLU A N 15
ATOM 27256 C CA . GLU A 1 70 ? 10.891 10.106 -7.273 1.00 0.00 70 GLU A CA 15
ATOM 27257 C C . GLU A 1 70 ? 9.540 10.306 -6.579 1.00 0.00 70 GLU A C 15
ATOM 27258 O O . GLU A 1 70 ? 9.108 11.417 -6.347 1.00 0.00 70 GLU A O 15
ATOM 27270 N N . TYR A 1 71 ? 8.861 9.233 -6.266 1.00 0.00 71 TYR A N 15
ATOM 27271 C CA . TYR A 1 71 ? 7.526 9.354 -5.610 1.00 0.00 71 TYR A CA 15
ATOM 27272 C C . TYR A 1 71 ? 7.680 9.669 -4.122 1.00 0.00 71 TYR A C 15
ATOM 27273 O O . TYR A 1 71 ? 6.962 10.484 -3.579 1.00 0.00 71 TYR A O 15
ATOM 27291 N N . GLY A 1 72 ? 8.601 9.028 -3.455 1.00 0.00 72 GLY A N 15
ATOM 27292 C CA . GLY A 1 72 ? 8.792 9.287 -1.993 1.00 0.00 72 GLY A CA 15
ATOM 27293 C C . GLY A 1 72 ? 7.974 8.260 -1.206 1.00 0.00 72 GLY A C 15
ATOM 27294 O O . GLY A 1 72 ? 7.651 7.207 -1.717 1.00 0.00 72 GLY A O 15
ATOM 27298 N N . PRO A 1 73 ? 7.638 8.547 0.027 1.00 0.00 73 PRO A N 15
ATOM 27299 C CA . PRO A 1 73 ? 6.846 7.606 0.868 1.00 0.00 73 PRO A CA 15
ATOM 27300 C C . PRO A 1 73 ? 5.461 7.298 0.279 1.00 0.00 73 PRO A C 15
ATOM 27301 O O . PRO A 1 73 ? 4.571 6.859 0.980 1.00 0.00 73 PRO A O 15
ATOM 27312 N N . LYS A 1 74 ? 5.266 7.504 -0.998 1.00 0.00 74 LYS A N 15
ATOM 27313 C CA . LYS A 1 74 ? 3.939 7.194 -1.595 1.00 0.00 74 LYS A CA 15
ATOM 27314 C C . LYS A 1 74 ? 3.877 5.696 -1.867 1.00 0.00 74 LYS A C 15
ATOM 27315 O O . LYS A 1 74 ? 3.840 5.261 -3.000 1.00 0.00 74 LYS A O 15
ATOM 27334 N N . TRP A 1 75 ? 3.881 4.901 -0.834 1.00 0.00 75 TRP A N 15
ATOM 27335 C CA . TRP A 1 75 ? 3.840 3.429 -1.031 1.00 0.00 75 TRP A CA 15
ATOM 27336 C C . TRP A 1 75 ? 2.646 3.069 -1.916 1.00 0.00 75 TRP A C 15
ATOM 27337 O O . TRP A 1 75 ? 2.513 1.956 -2.383 1.00 0.00 75 TRP A O 15
ATOM 27358 N N . ASN A 1 76 ? 1.791 4.015 -2.158 1.00 0.00 76 ASN A N 15
ATOM 27359 C CA . ASN A 1 76 ? 0.610 3.755 -3.020 1.00 0.00 76 ASN A CA 15
ATOM 27360 C C . ASN A 1 76 ? 1.092 3.571 -4.457 1.00 0.00 76 ASN A C 15
ATOM 27361 O O . ASN A 1 76 ? 0.553 2.786 -5.213 1.00 0.00 76 ASN A O 15
ATOM 27372 N N . LYS A 1 77 ? 2.120 4.285 -4.834 1.00 0.00 77 LYS A N 15
ATOM 27373 C CA . LYS A 1 77 ? 2.667 4.155 -6.212 1.00 0.00 77 LYS A CA 15
ATOM 27374 C C . LYS A 1 77 ? 3.645 2.984 -6.230 1.00 0.00 77 LYS A C 15
ATOM 27375 O O . LYS A 1 77 ? 3.727 2.234 -7.182 1.00 0.00 77 LYS A O 15
ATOM 27394 N N . ILE A 1 78 ? 4.388 2.828 -5.170 1.00 0.00 78 ILE A N 15
ATOM 27395 C CA . ILE A 1 78 ? 5.364 1.714 -5.100 1.00 0.00 78 ILE A CA 15
ATOM 27396 C C . ILE A 1 78 ? 4.606 0.387 -5.036 1.00 0.00 78 ILE A C 15
ATOM 27397 O O . ILE A 1 78 ? 4.834 -0.505 -5.822 1.00 0.00 78 ILE A O 15
ATOM 27413 N N . SER A 1 79 ? 3.701 0.251 -4.105 1.00 0.00 79 SER A N 15
ATOM 27414 C CA . SER A 1 79 ? 2.927 -1.023 -4.000 1.00 0.00 79 SER A CA 15
ATOM 27415 C C . SER A 1 79 ? 2.376 -1.422 -5.374 1.00 0.00 79 SER A C 15
ATOM 27416 O O . SER A 1 79 ? 2.118 -2.580 -5.634 1.00 0.00 79 SER A O 15
ATOM 27424 N N . LYS A 1 80 ? 2.192 -0.474 -6.254 1.00 0.00 80 LYS A N 15
ATOM 27425 C CA . LYS A 1 80 ? 1.655 -0.804 -7.607 1.00 0.00 80 LYS A CA 15
ATOM 27426 C C . LYS A 1 80 ? 2.790 -1.346 -8.471 1.00 0.00 80 LYS A C 15
ATOM 27427 O O . LYS A 1 80 ? 2.569 -2.030 -9.451 1.00 0.00 80 LYS A O 15
ATOM 27446 N N . PHE A 1 81 ? 4.010 -1.056 -8.106 1.00 0.00 81 PHE A N 15
ATOM 27447 C CA . PHE A 1 81 ? 5.174 -1.559 -8.889 1.00 0.00 81 PHE A CA 15
ATOM 27448 C C . PHE A 1 81 ? 5.566 -2.923 -8.316 1.00 0.00 81 PHE A C 15
ATOM 27449 O O . PHE A 1 81 ? 6.392 -3.632 -8.857 1.00 0.00 81 PHE A O 15
ATOM 27466 N N . LEU A 1 82 ? 4.963 -3.281 -7.214 1.00 0.00 82 LEU A N 15
ATOM 27467 C CA . LEU A 1 82 ? 5.253 -4.586 -6.549 1.00 0.00 82 LEU A CA 15
ATOM 27468 C C . LEU A 1 82 ? 4.065 -5.526 -6.790 1.00 0.00 82 LEU A C 15
ATOM 27469 O O . LEU A 1 82 ? 4.168 -6.490 -7.518 1.00 0.00 82 LEU A O 15
ATOM 27485 N N . LYS A 1 83 ? 2.942 -5.243 -6.174 1.00 0.00 83 LYS A N 15
ATOM 27486 C CA . LYS A 1 83 ? 1.727 -6.097 -6.345 1.00 0.00 83 LYS A CA 15
ATOM 27487 C C . LYS A 1 83 ? 1.884 -7.348 -5.483 1.00 0.00 83 LYS A C 15
ATOM 27488 O O . LYS A 1 83 ? 1.077 -8.254 -5.537 1.00 0.00 83 LYS A O 15
ATOM 27507 N N . ASN A 1 84 ? 2.925 -7.392 -4.687 1.00 0.00 84 ASN A N 15
ATOM 27508 C CA . ASN A 1 84 ? 3.171 -8.569 -3.797 1.00 0.00 84 ASN A CA 15
ATOM 27509 C C . ASN A 1 84 ? 3.274 -8.090 -2.351 1.00 0.00 84 ASN A C 15
ATOM 27510 O O . ASN A 1 84 ? 3.086 -8.853 -1.423 1.00 0.00 84 ASN A O 15
ATOM 27521 N N . ARG A 1 85 ? 3.568 -6.826 -2.154 1.00 0.00 85 ARG A N 15
ATOM 27522 C CA . ARG A 1 85 ? 3.689 -6.263 -0.768 1.00 0.00 85 ARG A CA 15
ATOM 27523 C C . ARG A 1 85 ? 2.527 -5.298 -0.530 1.00 0.00 85 ARG A C 15
ATOM 27524 O O . ARG A 1 85 ? 1.718 -5.055 -1.403 1.00 0.00 85 ARG A O 15
ATOM 27545 N N . SER A 1 86 ? 2.447 -4.754 0.657 1.00 0.00 86 SER A N 15
ATOM 27546 C CA . SER A 1 86 ? 1.355 -3.802 1.009 1.00 0.00 86 SER A CA 15
ATOM 27547 C C . SER A 1 86 ? 1.995 -2.513 1.505 1.00 0.00 86 SER A C 15
ATOM 27548 O O . SER A 1 86 ? 3.099 -2.506 2.008 1.00 0.00 86 SER A O 15
ATOM 27556 N N . ASP A 1 87 ? 1.309 -1.426 1.367 1.00 0.00 87 ASP A N 15
ATOM 27557 C CA . ASP A 1 87 ? 1.875 -0.131 1.825 1.00 0.00 87 ASP A CA 15
ATOM 27558 C C . ASP A 1 87 ? 2.282 -0.256 3.291 1.00 0.00 87 ASP A C 15
ATOM 27559 O O . ASP A 1 87 ? 3.205 0.387 3.752 1.00 0.00 87 ASP A O 15
ATOM 27568 N N . ASN A 1 88 ? 1.612 -1.100 4.020 1.00 0.00 88 ASN A N 15
ATOM 27569 C CA . ASN A 1 88 ? 1.964 -1.298 5.452 1.00 0.00 88 ASN A CA 15
ATOM 27570 C C . ASN A 1 88 ? 3.235 -2.144 5.526 1.00 0.00 88 ASN A C 15
ATOM 27571 O O . ASN A 1 88 ? 4.000 -2.049 6.462 1.00 0.00 88 ASN A O 15
ATOM 27582 N N . ASN A 1 89 ? 3.471 -2.967 4.537 1.00 0.00 89 ASN A N 15
ATOM 27583 C CA . ASN A 1 89 ? 4.695 -3.813 4.539 1.00 0.00 89 ASN A CA 15
ATOM 27584 C C . ASN A 1 89 ? 5.865 -2.984 4.012 1.00 0.00 89 ASN A C 15
ATOM 27585 O O . ASN A 1 89 ? 6.991 -3.119 4.449 1.00 0.00 89 ASN A O 15
ATOM 27596 N N . ILE A 1 90 ? 5.593 -2.125 3.072 1.00 0.00 90 ILE A N 15
ATOM 27597 C CA . ILE A 1 90 ? 6.664 -1.273 2.495 1.00 0.00 90 ILE A CA 15
ATOM 27598 C C . ILE A 1 90 ? 7.035 -0.190 3.507 1.00 0.00 90 ILE A C 15
ATOM 27599 O O . ILE A 1 90 ? 8.190 0.007 3.828 1.00 0.00 90 ILE A O 15
ATOM 27615 N N . ARG A 1 91 ? 6.059 0.497 4.028 1.00 0.00 91 ARG A N 15
ATOM 27616 C CA . ARG A 1 91 ? 6.345 1.550 5.042 1.00 0.00 91 ARG A CA 15
ATOM 27617 C C . ARG A 1 91 ? 7.030 0.890 6.232 1.00 0.00 91 ARG A C 15
ATOM 27618 O O . ARG A 1 91 ? 7.852 1.475 6.907 1.00 0.00 91 ARG A O 15
ATOM 27639 N N . ASN A 1 92 ? 6.680 -0.333 6.496 1.00 0.00 92 ASN A N 15
ATOM 27640 C CA . ASN A 1 92 ? 7.285 -1.055 7.652 1.00 0.00 92 ASN A CA 15
ATOM 27641 C C . ASN A 1 92 ? 8.701 -1.507 7.301 1.00 0.00 92 ASN A C 15
ATOM 27642 O O . ASN A 1 92 ? 9.600 -1.436 8.114 1.00 0.00 92 ASN A O 15
ATOM 27653 N N . ARG A 1 93 ? 8.912 -1.983 6.103 1.00 0.00 93 ARG A N 15
ATOM 27654 C CA . ARG A 1 93 ? 10.281 -2.448 5.732 1.00 0.00 93 ARG A CA 15
ATOM 27655 C C . ARG A 1 93 ? 11.176 -1.243 5.434 1.00 0.00 93 ARG A C 15
ATOM 27656 O O . ARG A 1 93 ? 12.324 -1.200 5.832 1.00 0.00 93 ARG A O 15
ATOM 27677 N N . TRP A 1 94 ? 10.664 -0.263 4.746 1.00 0.00 94 TRP A N 15
ATOM 27678 C CA . TRP A 1 94 ? 11.488 0.937 4.435 1.00 0.00 94 TRP A CA 15
ATOM 27679 C C . TRP A 1 94 ? 11.798 1.679 5.733 1.00 0.00 94 TRP A C 15
ATOM 27680 O O . TRP A 1 94 ? 12.835 2.290 5.875 1.00 0.00 94 TRP A O 15
ATOM 27701 N N . MET A 1 95 ? 10.908 1.625 6.686 1.00 0.00 95 MET A N 15
ATOM 27702 C CA . MET A 1 95 ? 11.159 2.323 7.977 1.00 0.00 95 MET A CA 15
ATOM 27703 C C . MET A 1 95 ? 12.232 1.556 8.751 1.00 0.00 95 MET A C 15
ATOM 27704 O O . MET A 1 95 ? 12.985 2.122 9.518 1.00 0.00 95 MET A O 15
ATOM 27718 N N . MET A 1 96 ? 12.314 0.268 8.545 1.00 0.00 96 MET A N 15
ATOM 27719 C CA . MET A 1 96 ? 13.344 -0.541 9.252 1.00 0.00 96 MET A CA 15
ATOM 27720 C C . MET A 1 96 ? 14.674 -0.367 8.527 1.00 0.00 96 MET A C 15
ATOM 27721 O O . MET A 1 96 ? 15.728 -0.348 9.130 1.00 0.00 96 MET A O 15
ATOM 27735 N N . ILE A 1 97 ? 14.627 -0.229 7.227 1.00 0.00 97 ILE A N 15
ATOM 27736 C CA . ILE A 1 97 ? 15.879 -0.042 6.443 1.00 0.00 97 ILE A CA 15
ATOM 27737 C C . ILE A 1 97 ? 16.256 1.436 6.459 1.00 0.00 97 ILE A C 15
ATOM 27738 O O . ILE A 1 97 ? 17.417 1.793 6.443 1.00 0.00 97 ILE A O 15
ATOM 27754 N N . ALA A 1 98 ? 15.278 2.301 6.495 1.00 0.00 98 ALA A N 15
ATOM 27755 C CA . ALA A 1 98 ? 15.575 3.759 6.515 1.00 0.00 98 ALA A CA 15
ATOM 27756 C C . ALA A 1 98 ? 16.069 4.149 7.907 1.00 0.00 98 ALA A C 15
ATOM 27757 O O . ALA A 1 98 ? 16.665 5.190 8.097 1.00 0.00 98 ALA A O 15
ATOM 27764 N N . ARG A 1 99 ? 15.828 3.315 8.880 1.00 0.00 99 ARG A N 15
ATOM 27765 C CA . ARG A 1 99 ? 16.285 3.629 10.257 1.00 0.00 99 ARG A CA 15
ATOM 27766 C C . ARG A 1 99 ? 17.796 3.444 10.325 1.00 0.00 99 ARG A C 15
ATOM 27767 O O . ARG A 1 99 ? 18.462 3.975 11.191 1.00 0.00 99 ARG A O 15
ATOM 27788 N N . HIS A 1 100 ? 18.343 2.687 9.409 1.00 0.00 100 HIS A N 15
ATOM 27789 C CA . HIS A 1 100 ? 19.812 2.453 9.403 1.00 0.00 100 HIS A CA 15
ATOM 27790 C C . HIS A 1 100 ? 20.493 3.581 8.632 1.00 0.00 100 HIS A C 15
ATOM 27791 O O . HIS A 1 100 ? 21.572 4.022 8.977 1.00 0.00 100 HIS A O 15
ATOM 27806 N N . ARG A 1 101 ? 19.868 4.053 7.587 1.00 0.00 101 ARG A N 15
ATOM 27807 C CA . ARG A 1 101 ? 20.470 5.157 6.786 1.00 0.00 101 ARG A CA 15
ATOM 27808 C C . ARG A 1 101 ? 20.173 6.492 7.469 1.00 0.00 101 ARG A C 15
ATOM 27809 O O . ARG A 1 101 ? 20.795 7.497 7.189 1.00 0.00 101 ARG A O 15
ATOM 27830 N N . ALA A 1 102 ? 19.222 6.508 8.362 1.00 0.00 102 ALA A N 15
ATOM 27831 C CA . ALA A 1 102 ? 18.878 7.775 9.066 1.00 0.00 102 ALA A CA 15
ATOM 27832 C C . ALA A 1 102 ? 19.951 8.084 10.113 1.00 0.00 102 ALA A C 15
ATOM 27833 O O . ALA A 1 102 ? 20.012 9.172 10.650 1.00 0.00 102 ALA A O 15
ATOM 27840 N N . LYS A 1 103 ? 20.799 7.133 10.407 1.00 0.00 103 LYS A N 15
ATOM 27841 C CA . LYS A 1 103 ? 21.871 7.360 11.415 1.00 0.00 103 LYS A CA 15
ATOM 27842 C C . LYS A 1 103 ? 23.090 7.964 10.717 1.00 0.00 103 LYS A C 15
ATOM 27843 O O . LYS A 1 103 ? 23.759 8.829 11.247 1.00 0.00 103 LYS A O 15
ATOM 27862 N N . HIS A 1 104 ? 23.382 7.514 9.528 1.00 0.00 104 HIS A N 15
ATOM 27863 C CA . HIS A 1 104 ? 24.555 8.060 8.792 1.00 0.00 104 HIS A CA 15
ATOM 27864 C C . HIS A 1 104 ? 24.228 9.465 8.286 1.00 0.00 104 HIS A C 15
ATOM 27865 O O . HIS A 1 104 ? 25.106 10.250 7.991 1.00 0.00 104 HIS A O 15
ATOM 27880 N N . GLN A 1 105 ? 22.968 9.789 8.184 1.00 0.00 105 GLN A N 15
ATOM 27881 C CA . GLN A 1 105 ? 22.582 11.143 7.698 1.00 0.00 105 GLN A CA 15
ATOM 27882 C C . GLN A 1 105 ? 23.225 12.209 8.589 1.00 0.00 105 GLN A C 15
ATOM 27883 O O . GLN A 1 105 ? 23.471 13.320 8.165 1.00 0.00 105 GLN A O 15
ATOM 27897 N N . LYS A 1 106 ? 23.498 11.878 9.822 1.00 0.00 106 LYS A N 15
ATOM 27898 C CA . LYS A 1 106 ? 24.124 12.873 10.738 1.00 0.00 106 LYS A CA 15
ATOM 27899 C C . LYS A 1 106 ? 25.437 13.371 10.130 1.00 0.00 106 LYS A C 15
ATOM 27900 O O . LYS A 1 106 ? 26.011 14.342 10.581 1.00 0.00 106 LYS A O 15
ATOM 27919 N N . SER A 1 107 ? 25.917 12.712 9.112 1.00 0.00 107 SER A N 15
ATOM 27920 C CA . SER A 1 107 ? 27.193 13.149 8.477 1.00 0.00 107 SER A CA 15
ATOM 27921 C C . SER A 1 107 ? 26.974 14.479 7.753 1.00 0.00 107 SER A C 15
ATOM 27922 O O . SER A 1 107 ? 27.585 14.673 6.716 1.00 0.00 107 SER A O 15
ATOM 27931 N N . LYS A 1 1 ? 0.120 6.719 1.445 1.00 0.00 1 LYS A N 16
ATOM 27932 C CA . LYS A 1 1 ? -1.219 7.020 2.026 1.00 0.00 1 LYS A CA 16
ATOM 27933 C C . LYS A 1 1 ? -2.233 7.202 0.895 1.00 0.00 1 LYS A C 16
ATOM 27934 O O . LYS A 1 1 ? -1.872 7.400 -0.247 1.00 0.00 1 LYS A O 16
ATOM 27955 N N . VAL A 1 2 ? -3.504 7.132 1.211 1.00 0.00 2 VAL A N 16
ATOM 27956 C CA . VAL A 1 2 ? -4.571 7.295 0.171 1.00 0.00 2 VAL A CA 16
ATOM 27957 C C . VAL A 1 2 ? -5.649 8.244 0.708 1.00 0.00 2 VAL A C 16
ATOM 27958 O O . VAL A 1 2 ? -5.616 8.649 1.853 1.00 0.00 2 VAL A O 16
ATOM 27971 N N . LYS A 1 3 ? -6.593 8.616 -0.113 1.00 0.00 3 LYS A N 16
ATOM 27972 C CA . LYS A 1 3 ? -7.662 9.554 0.338 1.00 0.00 3 LYS A CA 16
ATOM 27973 C C . LYS A 1 3 ? -8.242 9.094 1.679 1.00 0.00 3 LYS A C 16
ATOM 27974 O O . LYS A 1 3 ? -8.356 9.866 2.610 1.00 0.00 3 LYS A O 16
ATOM 27993 N N . PHE A 1 4 ? -8.621 7.846 1.788 1.00 0.00 4 PHE A N 16
ATOM 27994 C CA . PHE A 1 4 ? -9.201 7.355 3.075 1.00 0.00 4 PHE A CA 16
ATOM 27995 C C . PHE A 1 4 ? -8.081 6.999 4.057 1.00 0.00 4 PHE A C 16
ATOM 27996 O O . PHE A 1 4 ? -6.943 6.809 3.678 1.00 0.00 4 PHE A O 16
ATOM 28013 N N . THR A 1 5 ? -8.401 6.928 5.326 1.00 0.00 5 THR A N 16
ATOM 28014 C CA . THR A 1 5 ? -7.369 6.610 6.359 1.00 0.00 5 THR A CA 16
ATOM 28015 C C . THR A 1 5 ? -7.265 5.105 6.555 1.00 0.00 5 THR A C 16
ATOM 28016 O O . THR A 1 5 ? -8.146 4.347 6.201 1.00 0.00 5 THR A O 16
ATOM 28027 N N . GLU A 1 6 ? -6.181 4.675 7.120 1.00 0.00 6 GLU A N 16
ATOM 28028 C CA . GLU A 1 6 ? -5.979 3.219 7.356 1.00 0.00 6 GLU A CA 16
ATOM 28029 C C . GLU A 1 6 ? -7.223 2.620 8.022 1.00 0.00 6 GLU A C 16
ATOM 28030 O O . GLU A 1 6 ? -7.649 1.541 7.684 1.00 0.00 6 GLU A O 16
ATOM 28042 N N . GLU A 1 7 ? -7.812 3.312 8.962 1.00 0.00 7 GLU A N 16
ATOM 28043 C CA . GLU A 1 7 ? -9.026 2.768 9.644 1.00 0.00 7 GLU A CA 16
ATOM 28044 C C . GLU A 1 7 ? -10.041 2.286 8.598 1.00 0.00 7 GLU A C 16
ATOM 28045 O O . GLU A 1 7 ? -10.690 1.263 8.758 1.00 0.00 7 GLU A O 16
ATOM 28057 N N . GLU A 1 8 ? -10.178 2.999 7.518 1.00 0.00 8 GLU A N 16
ATOM 28058 C CA . GLU A 1 8 ? -11.138 2.566 6.479 1.00 0.00 8 GLU A CA 16
ATOM 28059 C C . GLU A 1 8 ? -10.602 1.294 5.828 1.00 0.00 8 GLU A C 16
ATOM 28060 O O . GLU A 1 8 ? -11.322 0.334 5.643 1.00 0.00 8 GLU A O 16
ATOM 28072 N N . ASP A 1 9 ? -9.333 1.273 5.491 1.00 0.00 9 ASP A N 16
ATOM 28073 C CA . ASP A 1 9 ? -8.743 0.047 4.860 1.00 0.00 9 ASP A CA 16
ATOM 28074 C C . ASP A 1 9 ? -9.182 -1.186 5.657 1.00 0.00 9 ASP A C 16
ATOM 28075 O O . ASP A 1 9 ? -9.285 -2.279 5.133 1.00 0.00 9 ASP A O 16
ATOM 28084 N N . LEU A 1 10 ? -9.468 -1.011 6.918 1.00 0.00 10 LEU A N 16
ATOM 28085 C CA . LEU A 1 10 ? -9.933 -2.162 7.739 1.00 0.00 10 LEU A CA 16
ATOM 28086 C C . LEU A 1 10 ? -11.383 -2.445 7.348 1.00 0.00 10 LEU A C 16
ATOM 28087 O O . LEU A 1 10 ? -11.792 -3.581 7.186 1.00 0.00 10 LEU A O 16
ATOM 28103 N N . LYS A 1 11 ? -12.161 -1.409 7.163 1.00 0.00 11 LYS A N 16
ATOM 28104 C CA . LYS A 1 11 ? -13.573 -1.626 6.751 1.00 0.00 11 LYS A CA 16
ATOM 28105 C C . LYS A 1 11 ? -13.554 -2.366 5.412 1.00 0.00 11 LYS A C 16
ATOM 28106 O O . LYS A 1 11 ? -14.322 -3.273 5.181 1.00 0.00 11 LYS A O 16
ATOM 28125 N N . LEU A 1 12 ? -12.659 -1.997 4.534 1.00 0.00 12 LEU A N 16
ATOM 28126 C CA . LEU A 1 12 ? -12.572 -2.689 3.219 1.00 0.00 12 LEU A CA 16
ATOM 28127 C C . LEU A 1 12 ? -12.451 -4.193 3.463 1.00 0.00 12 LEU A C 16
ATOM 28128 O O . LEU A 1 12 ? -13.143 -4.981 2.867 1.00 0.00 12 LEU A O 16
ATOM 28144 N N . GLN A 1 13 ? -11.578 -4.608 4.334 1.00 0.00 13 GLN A N 16
ATOM 28145 C CA . GLN A 1 13 ? -11.436 -6.070 4.573 1.00 0.00 13 GLN A CA 16
ATOM 28146 C C . GLN A 1 13 ? -12.812 -6.668 4.887 1.00 0.00 13 GLN A C 16
ATOM 28147 O O . GLN A 1 13 ? -13.132 -7.757 4.459 1.00 0.00 13 GLN A O 16
ATOM 28161 N N . GLN A 1 14 ? -13.633 -5.967 5.621 1.00 0.00 14 GLN A N 16
ATOM 28162 C CA . GLN A 1 14 ? -14.987 -6.519 5.956 1.00 0.00 14 GLN A CA 16
ATOM 28163 C C . GLN A 1 14 ? -15.985 -6.307 4.810 1.00 0.00 14 GLN A C 16
ATOM 28164 O O . GLN A 1 14 ? -16.566 -7.244 4.303 1.00 0.00 14 GLN A O 16
ATOM 28178 N N . LEU A 1 15 ? -16.209 -5.083 4.412 1.00 0.00 15 LEU A N 16
ATOM 28179 C CA . LEU A 1 15 ? -17.189 -4.823 3.320 1.00 0.00 15 LEU A CA 16
ATOM 28180 C C . LEU A 1 15 ? -16.794 -5.655 2.105 1.00 0.00 15 LEU A C 16
ATOM 28181 O O . LEU A 1 15 ? -17.588 -6.391 1.555 1.00 0.00 15 LEU A O 16
ATOM 28197 N N . VAL A 1 16 ? -15.567 -5.551 1.695 1.00 0.00 16 VAL A N 16
ATOM 28198 C CA . VAL A 1 16 ? -15.103 -6.336 0.526 1.00 0.00 16 VAL A CA 16
ATOM 28199 C C . VAL A 1 16 ? -15.423 -7.814 0.764 1.00 0.00 16 VAL A C 16
ATOM 28200 O O . VAL A 1 16 ? -15.801 -8.521 -0.145 1.00 0.00 16 VAL A O 16
ATOM 28213 N N . MET A 1 17 ? -15.294 -8.291 1.980 1.00 0.00 17 MET A N 16
ATOM 28214 C CA . MET A 1 17 ? -15.620 -9.716 2.233 1.00 0.00 17 MET A CA 16
ATOM 28215 C C . MET A 1 17 ? -17.080 -9.964 1.844 1.00 0.00 17 MET A C 16
ATOM 28216 O O . MET A 1 17 ? -17.426 -11.004 1.320 1.00 0.00 17 MET A O 16
ATOM 28230 N N . ARG A 1 18 ? -17.941 -9.014 2.100 1.00 0.00 18 ARG A N 16
ATOM 28231 C CA . ARG A 1 18 ? -19.378 -9.197 1.746 1.00 0.00 18 ARG A CA 16
ATOM 28232 C C . ARG A 1 18 ? -19.553 -9.104 0.227 1.00 0.00 18 ARG A C 16
ATOM 28233 O O . ARG A 1 18 ? -20.356 -9.803 -0.357 1.00 0.00 18 ARG A O 16
ATOM 28254 N N . TYR A 1 19 ? -18.808 -8.242 -0.417 1.00 0.00 19 TYR A N 16
ATOM 28255 C CA . TYR A 1 19 ? -18.925 -8.093 -1.901 1.00 0.00 19 TYR A CA 16
ATOM 28256 C C . TYR A 1 19 ? -17.893 -8.989 -2.586 1.00 0.00 19 TYR A C 16
ATOM 28257 O O . TYR A 1 19 ? -17.794 -9.031 -3.797 1.00 0.00 19 TYR A O 16
ATOM 28275 N N . GLY A 1 20 ? -17.117 -9.699 -1.817 1.00 0.00 20 GLY A N 16
ATOM 28276 C CA . GLY A 1 20 ? -16.082 -10.588 -2.409 1.00 0.00 20 GLY A CA 16
ATOM 28277 C C . GLY A 1 20 ? -14.930 -9.731 -2.926 1.00 0.00 20 GLY A C 16
ATOM 28278 O O . GLY A 1 20 ? -13.841 -9.766 -2.394 1.00 0.00 20 GLY A O 16
ATOM 28282 N N . ALA A 1 21 ? -15.190 -8.959 -3.955 1.00 0.00 21 ALA A N 16
ATOM 28283 C CA . ALA A 1 21 ? -14.157 -8.055 -4.568 1.00 0.00 21 ALA A CA 16
ATOM 28284 C C . ALA A 1 21 ? -14.536 -7.815 -6.040 1.00 0.00 21 ALA A C 16
ATOM 28285 O O . ALA A 1 21 ? -13.734 -7.989 -6.936 1.00 0.00 21 ALA A O 16
ATOM 28292 N N . LYS A 1 22 ? -15.761 -7.431 -6.302 1.00 0.00 22 LYS A N 16
ATOM 28293 C CA . LYS A 1 22 ? -16.184 -7.197 -7.725 1.00 0.00 22 LYS A CA 16
ATOM 28294 C C . LYS A 1 22 ? -17.274 -6.114 -7.816 1.00 0.00 22 LYS A C 16
ATOM 28295 O O . LYS A 1 22 ? -17.562 -5.623 -8.890 1.00 0.00 22 LYS A O 16
ATOM 28314 N N . ASP A 1 23 ? -17.876 -5.728 -6.712 1.00 0.00 23 ASP A N 16
ATOM 28315 C CA . ASP A 1 23 ? -18.941 -4.670 -6.744 1.00 0.00 23 ASP A CA 16
ATOM 28316 C C . ASP A 1 23 ? -18.382 -3.394 -6.121 1.00 0.00 23 ASP A C 16
ATOM 28317 O O . ASP A 1 23 ? -18.992 -2.782 -5.267 1.00 0.00 23 ASP A O 16
ATOM 28326 N N . TRP A 1 24 ? -17.217 -2.997 -6.544 1.00 0.00 24 TRP A N 16
ATOM 28327 C CA . TRP A 1 24 ? -16.593 -1.768 -5.983 1.00 0.00 24 TRP A CA 16
ATOM 28328 C C . TRP A 1 24 ? -17.471 -0.555 -6.286 1.00 0.00 24 TRP A C 16
ATOM 28329 O O . TRP A 1 24 ? -17.425 0.442 -5.593 1.00 0.00 24 TRP A O 16
ATOM 28350 N N . ILE A 1 25 ? -18.276 -0.629 -7.306 1.00 0.00 25 ILE A N 16
ATOM 28351 C CA . ILE A 1 25 ? -19.156 0.516 -7.635 1.00 0.00 25 ILE A CA 16
ATOM 28352 C C . ILE A 1 25 ? -20.142 0.694 -6.489 1.00 0.00 25 ILE A C 16
ATOM 28353 O O . ILE A 1 25 ? -20.569 1.786 -6.186 1.00 0.00 25 ILE A O 16
ATOM 28369 N N . ARG A 1 26 ? -20.494 -0.378 -5.838 1.00 0.00 26 ARG A N 16
ATOM 28370 C CA . ARG A 1 26 ? -21.439 -0.278 -4.703 1.00 0.00 26 ARG A CA 16
ATOM 28371 C C . ARG A 1 26 ? -20.680 0.250 -3.494 1.00 0.00 26 ARG A C 16
ATOM 28372 O O . ARG A 1 26 ? -21.078 1.203 -2.856 1.00 0.00 26 ARG A O 16
ATOM 28393 N N . ILE A 1 27 ? -19.585 -0.371 -3.176 1.00 0.00 27 ILE A N 16
ATOM 28394 C CA . ILE A 1 27 ? -18.791 0.085 -2.012 1.00 0.00 27 ILE A CA 16
ATOM 28395 C C . ILE A 1 27 ? -18.420 1.559 -2.193 1.00 0.00 27 ILE A C 16
ATOM 28396 O O . ILE A 1 27 ? -18.330 2.310 -1.242 1.00 0.00 27 ILE A O 16
ATOM 28412 N N . SER A 1 28 ? -18.198 1.974 -3.409 1.00 0.00 28 SER A N 16
ATOM 28413 C CA . SER A 1 28 ? -17.825 3.394 -3.659 1.00 0.00 28 SER A CA 16
ATOM 28414 C C . SER A 1 28 ? -19.055 4.287 -3.491 1.00 0.00 28 SER A C 16
ATOM 28415 O O . SER A 1 28 ? -18.946 5.445 -3.143 1.00 0.00 28 SER A O 16
ATOM 28423 N N . GLN A 1 29 ? -20.225 3.761 -3.726 1.00 0.00 29 GLN A N 16
ATOM 28424 C CA . GLN A 1 29 ? -21.450 4.597 -3.566 1.00 0.00 29 GLN A CA 16
ATOM 28425 C C . GLN A 1 29 ? -21.601 4.966 -2.089 1.00 0.00 29 GLN A C 16
ATOM 28426 O O . GLN A 1 29 ? -22.010 6.059 -1.751 1.00 0.00 29 GLN A O 16
ATOM 28440 N N . LEU A 1 30 ? -21.257 4.070 -1.207 1.00 0.00 30 LEU A N 16
ATOM 28441 C CA . LEU A 1 30 ? -21.362 4.383 0.244 1.00 0.00 30 LEU A CA 16
ATOM 28442 C C . LEU A 1 30 ? -20.334 5.464 0.579 1.00 0.00 30 LEU A C 16
ATOM 28443 O O . LEU A 1 30 ? -20.621 6.416 1.278 1.00 0.00 30 LEU A O 16
ATOM 28459 N N . MET A 1 31 ? -19.133 5.314 0.070 1.00 0.00 31 MET A N 16
ATOM 28460 C CA . MET A 1 31 ? -18.045 6.316 0.322 1.00 0.00 31 MET A CA 16
ATOM 28461 C C . MET A 1 31 ? -17.621 6.941 -1.008 1.00 0.00 31 MET A C 16
ATOM 28462 O O . MET A 1 31 ? -16.517 6.746 -1.471 1.00 0.00 31 MET A O 16
ATOM 28476 N N . ILE A 1 32 ? -18.493 7.690 -1.628 1.00 0.00 32 ILE A N 16
ATOM 28477 C CA . ILE A 1 32 ? -18.142 8.325 -2.931 1.00 0.00 32 ILE A CA 16
ATOM 28478 C C . ILE A 1 32 ? -16.860 9.153 -2.788 1.00 0.00 32 ILE A C 16
ATOM 28479 O O . ILE A 1 32 ? -16.360 9.705 -3.749 1.00 0.00 32 ILE A O 16
ATOM 28495 N N . THR A 1 33 ? -16.316 9.241 -1.604 1.00 0.00 33 THR A N 16
ATOM 28496 C CA . THR A 1 33 ? -15.064 10.027 -1.419 1.00 0.00 33 THR A CA 16
ATOM 28497 C C . THR A 1 33 ? -13.890 9.241 -2.005 1.00 0.00 33 THR A C 16
ATOM 28498 O O . THR A 1 33 ? -12.743 9.614 -1.857 1.00 0.00 33 THR A O 16
ATOM 28509 N N . ARG A 1 34 ? -14.171 8.148 -2.668 1.00 0.00 34 ARG A N 16
ATOM 28510 C CA . ARG A 1 34 ? -13.078 7.319 -3.268 1.00 0.00 34 ARG A CA 16
ATOM 28511 C C . ARG A 1 34 ? -13.605 6.629 -4.531 1.00 0.00 34 ARG A C 16
ATOM 28512 O O . ARG A 1 34 ? -14.790 6.397 -4.669 1.00 0.00 34 ARG A O 16
ATOM 28533 N N . ASN A 1 35 ? -12.738 6.293 -5.453 1.00 0.00 35 ASN A N 16
ATOM 28534 C CA . ASN A 1 35 ? -13.190 5.610 -6.707 1.00 0.00 35 ASN A CA 16
ATOM 28535 C C . ASN A 1 35 ? -13.090 4.091 -6.507 1.00 0.00 35 ASN A C 16
ATOM 28536 O O . ASN A 1 35 ? -12.259 3.627 -5.755 1.00 0.00 35 ASN A O 16
ATOM 28547 N N . PRO A 1 36 ? -13.920 3.304 -7.155 1.00 0.00 36 PRO A N 16
ATOM 28548 C CA . PRO A 1 36 ? -13.865 1.827 -6.988 1.00 0.00 36 PRO A CA 16
ATOM 28549 C C . PRO A 1 36 ? -12.440 1.305 -7.209 1.00 0.00 36 PRO A C 16
ATOM 28550 O O . PRO A 1 36 ? -12.020 0.333 -6.613 1.00 0.00 36 PRO A O 16
ATOM 28561 N N . ARG A 1 37 ? -11.701 1.956 -8.060 1.00 0.00 37 ARG A N 16
ATOM 28562 C CA . ARG A 1 37 ? -10.307 1.523 -8.330 1.00 0.00 37 ARG A CA 16
ATOM 28563 C C . ARG A 1 37 ? -9.423 1.875 -7.132 1.00 0.00 37 ARG A C 16
ATOM 28564 O O . ARG A 1 37 ? -8.410 1.249 -6.892 1.00 0.00 37 ARG A O 16
ATOM 28585 N N . GLN A 1 38 ? -9.787 2.886 -6.386 1.00 0.00 38 GLN A N 16
ATOM 28586 C CA . GLN A 1 38 ? -8.953 3.281 -5.218 1.00 0.00 38 GLN A CA 16
ATOM 28587 C C . GLN A 1 38 ? -9.028 2.211 -4.125 1.00 0.00 38 GLN A C 16
ATOM 28588 O O . GLN A 1 38 ? -8.024 1.849 -3.545 1.00 0.00 38 GLN A O 16
ATOM 28602 N N . CYS A 1 39 ? -10.194 1.687 -3.830 1.00 0.00 39 CYS A N 16
ATOM 28603 C CA . CYS A 1 39 ? -10.267 0.645 -2.771 1.00 0.00 39 CYS A CA 16
ATOM 28604 C C . CYS A 1 39 ? -9.753 -0.669 -3.344 1.00 0.00 39 CYS A C 16
ATOM 28605 O O . CYS A 1 39 ? -9.183 -1.484 -2.647 1.00 0.00 39 CYS A O 16
ATOM 28613 N N . ARG A 1 40 ? -9.948 -0.879 -4.616 1.00 0.00 40 ARG A N 16
ATOM 28614 C CA . ARG A 1 40 ? -9.466 -2.142 -5.234 1.00 0.00 40 ARG A CA 16
ATOM 28615 C C . ARG A 1 40 ? -7.957 -2.257 -5.015 1.00 0.00 40 ARG A C 16
ATOM 28616 O O . ARG A 1 40 ? -7.457 -3.270 -4.567 1.00 0.00 40 ARG A O 16
ATOM 28637 N N . GLU A 1 41 ? -7.229 -1.223 -5.335 1.00 0.00 41 GLU A N 16
ATOM 28638 C CA . GLU A 1 41 ? -5.751 -1.264 -5.155 1.00 0.00 41 GLU A CA 16
ATOM 28639 C C . GLU A 1 41 ? -5.422 -1.607 -3.703 1.00 0.00 41 GLU A C 16
ATOM 28640 O O . GLU A 1 41 ? -4.390 -2.173 -3.408 1.00 0.00 41 GLU A O 16
ATOM 28652 N N . ARG A 1 42 ? -6.292 -1.268 -2.793 1.00 0.00 42 ARG A N 16
ATOM 28653 C CA . ARG A 1 42 ? -6.026 -1.574 -1.358 1.00 0.00 42 ARG A CA 16
ATOM 28654 C C . ARG A 1 42 ? -6.138 -3.092 -1.143 1.00 0.00 42 ARG A C 16
ATOM 28655 O O . ARG A 1 42 ? -5.317 -3.702 -0.488 1.00 0.00 42 ARG A O 16
ATOM 28676 N N . TRP A 1 43 ? -7.150 -3.697 -1.701 1.00 0.00 43 TRP A N 16
ATOM 28677 C CA . TRP A 1 43 ? -7.345 -5.171 -1.555 1.00 0.00 43 TRP A CA 16
ATOM 28678 C C . TRP A 1 43 ? -6.031 -5.913 -1.790 1.00 0.00 43 TRP A C 16
ATOM 28679 O O . TRP A 1 43 ? -5.563 -6.625 -0.933 1.00 0.00 43 TRP A O 16
ATOM 28700 N N . ASN A 1 44 ? -5.427 -5.748 -2.930 1.00 0.00 44 ASN A N 16
ATOM 28701 C CA . ASN A 1 44 ? -4.150 -6.473 -3.206 1.00 0.00 44 ASN A CA 16
ATOM 28702 C C . ASN A 1 44 ? -2.978 -5.851 -2.441 1.00 0.00 44 ASN A C 16
ATOM 28703 O O . ASN A 1 44 ? -2.145 -6.551 -1.898 1.00 0.00 44 ASN A O 16
ATOM 28714 N N . ASN A 1 45 ? -2.879 -4.551 -2.412 1.00 0.00 45 ASN A N 16
ATOM 28715 C CA . ASN A 1 45 ? -1.729 -3.908 -1.705 1.00 0.00 45 ASN A CA 16
ATOM 28716 C C . ASN A 1 45 ? -1.984 -3.816 -0.200 1.00 0.00 45 ASN A C 16
ATOM 28717 O O . ASN A 1 45 ? -1.308 -3.081 0.492 1.00 0.00 45 ASN A O 16
ATOM 28728 N N . TYR A 1 46 ? -2.940 -4.540 0.333 1.00 0.00 46 TYR A N 16
ATOM 28729 C CA . TYR A 1 46 ? -3.183 -4.451 1.811 1.00 0.00 46 TYR A CA 16
ATOM 28730 C C . TYR A 1 46 ? -3.760 -5.768 2.349 1.00 0.00 46 TYR A C 16
ATOM 28731 O O . TYR A 1 46 ? -3.219 -6.342 3.273 1.00 0.00 46 TYR A O 16
ATOM 28749 N N . ILE A 1 47 ? -4.844 -6.256 1.797 1.00 0.00 47 ILE A N 16
ATOM 28750 C CA . ILE A 1 47 ? -5.432 -7.543 2.305 1.00 0.00 47 ILE A CA 16
ATOM 28751 C C . ILE A 1 47 ? -6.036 -8.367 1.153 1.00 0.00 47 ILE A C 16
ATOM 28752 O O . ILE A 1 47 ? -6.946 -7.961 0.459 1.00 0.00 47 ILE A O 16
ATOM 28768 N N . ASN A 1 48 ? -5.505 -9.545 0.966 1.00 0.00 48 ASN A N 16
ATOM 28769 C CA . ASN A 1 48 ? -5.990 -10.479 -0.098 1.00 0.00 48 ASN A CA 16
ATOM 28770 C C . ASN A 1 48 ? -5.147 -11.771 -0.056 1.00 0.00 48 ASN A C 16
ATOM 28771 O O . ASN A 1 48 ? -5.689 -12.859 -0.060 1.00 0.00 48 ASN A O 16
ATOM 28782 N N . PRO A 1 49 ? -3.832 -11.667 -0.040 1.00 0.00 49 PRO A N 16
ATOM 28783 C CA . PRO A 1 49 ? -2.927 -12.840 -0.026 1.00 0.00 49 PRO A CA 16
ATOM 28784 C C . PRO A 1 49 ? -2.360 -13.133 1.373 1.00 0.00 49 PRO A C 16
ATOM 28785 O O . PRO A 1 49 ? -1.680 -14.117 1.572 1.00 0.00 49 PRO A O 16
ATOM 28796 N N . ALA A 1 50 ? -2.617 -12.278 2.331 1.00 0.00 50 ALA A N 16
ATOM 28797 C CA . ALA A 1 50 ? -2.075 -12.499 3.706 1.00 0.00 50 ALA A CA 16
ATOM 28798 C C . ALA A 1 50 ? -0.569 -12.231 3.673 1.00 0.00 50 ALA A C 16
ATOM 28799 O O . ALA A 1 50 ? 0.242 -13.079 3.989 1.00 0.00 50 ALA A O 16
ATOM 28806 N N . LEU A 1 51 ? -0.200 -11.044 3.274 1.00 0.00 51 LEU A N 16
ATOM 28807 C CA . LEU A 1 51 ? 1.245 -10.671 3.186 1.00 0.00 51 LEU A CA 16
ATOM 28808 C C . LEU A 1 51 ? 1.689 -10.037 4.510 1.00 0.00 51 LEU A C 16
ATOM 28809 O O . LEU A 1 51 ? 2.573 -9.204 4.546 1.00 0.00 51 LEU A O 16
ATOM 28825 N N . ARG A 1 52 ? 1.086 -10.432 5.596 1.00 0.00 52 ARG A N 16
ATOM 28826 C CA . ARG A 1 52 ? 1.477 -9.858 6.913 1.00 0.00 52 ARG A CA 16
ATOM 28827 C C . ARG A 1 52 ? 2.970 -10.098 7.154 1.00 0.00 52 ARG A C 16
ATOM 28828 O O . ARG A 1 52 ? 3.528 -9.651 8.136 1.00 0.00 52 ARG A O 16
ATOM 28849 N N . THR A 1 53 ? 3.624 -10.804 6.266 1.00 0.00 53 THR A N 16
ATOM 28850 C CA . THR A 1 53 ? 5.083 -11.075 6.449 1.00 0.00 53 THR A CA 16
ATOM 28851 C C . THR A 1 53 ? 5.731 -11.375 5.093 1.00 0.00 53 THR A C 16
ATOM 28852 O O . THR A 1 53 ? 6.168 -12.480 4.837 1.00 0.00 53 THR A O 16
ATOM 28863 N N . ASP A 1 54 ? 5.799 -10.391 4.225 1.00 0.00 54 ASP A N 16
ATOM 28864 C CA . ASP A 1 54 ? 6.425 -10.589 2.873 1.00 0.00 54 ASP A CA 16
ATOM 28865 C C . ASP A 1 54 ? 7.432 -9.466 2.623 1.00 0.00 54 ASP A C 16
ATOM 28866 O O . ASP A 1 54 ? 7.354 -8.769 1.634 1.00 0.00 54 ASP A O 16
ATOM 28875 N N . PRO A 1 55 ? 8.372 -9.290 3.518 1.00 0.00 55 PRO A N 16
ATOM 28876 C CA . PRO A 1 55 ? 9.409 -8.221 3.395 1.00 0.00 55 PRO A CA 16
ATOM 28877 C C . PRO A 1 55 ? 10.346 -8.454 2.205 1.00 0.00 55 PRO A C 16
ATOM 28878 O O . PRO A 1 55 ? 10.783 -9.557 1.941 1.00 0.00 55 PRO A O 16
ATOM 28889 N N . TRP A 1 56 ? 10.650 -7.409 1.491 1.00 0.00 56 TRP A N 16
ATOM 28890 C CA . TRP A 1 56 ? 11.559 -7.526 0.309 1.00 0.00 56 TRP A CA 16
ATOM 28891 C C . TRP A 1 56 ? 13.018 -7.563 0.786 1.00 0.00 56 TRP A C 16
ATOM 28892 O O . TRP A 1 56 ? 13.289 -7.726 1.960 1.00 0.00 56 TRP A O 16
ATOM 28913 N N . SER A 1 57 ? 13.958 -7.436 -0.127 1.00 0.00 57 SER A N 16
ATOM 28914 C CA . SER A 1 57 ? 15.415 -7.487 0.240 1.00 0.00 57 SER A CA 16
ATOM 28915 C C . SER A 1 57 ? 16.150 -6.295 -0.415 1.00 0.00 57 SER A C 16
ATOM 28916 O O . SER A 1 57 ? 15.550 -5.511 -1.124 1.00 0.00 57 SER A O 16
ATOM 28924 N N . PRO A 1 58 ? 17.437 -6.158 -0.173 1.00 0.00 58 PRO A N 16
ATOM 28925 C CA . PRO A 1 58 ? 18.262 -5.040 -0.741 1.00 0.00 58 PRO A CA 16
ATOM 28926 C C . PRO A 1 58 ? 18.049 -4.818 -2.249 1.00 0.00 58 PRO A C 16
ATOM 28927 O O . PRO A 1 58 ? 18.452 -3.811 -2.796 1.00 0.00 58 PRO A O 16
ATOM 28938 N N . GLU A 1 59 ? 17.435 -5.751 -2.924 1.00 0.00 59 GLU A N 16
ATOM 28939 C CA . GLU A 1 59 ? 17.217 -5.596 -4.384 1.00 0.00 59 GLU A CA 16
ATOM 28940 C C . GLU A 1 59 ? 16.107 -4.578 -4.613 1.00 0.00 59 GLU A C 16
ATOM 28941 O O . GLU A 1 59 ? 16.238 -3.691 -5.429 1.00 0.00 59 GLU A O 16
ATOM 28953 N N . GLU A 1 60 ? 15.023 -4.663 -3.879 1.00 0.00 60 GLU A N 16
ATOM 28954 C CA . GLU A 1 60 ? 13.951 -3.655 -4.065 1.00 0.00 60 GLU A CA 16
ATOM 28955 C C . GLU A 1 60 ? 14.422 -2.369 -3.398 1.00 0.00 60 GLU A C 16
ATOM 28956 O O . GLU A 1 60 ? 13.979 -1.297 -3.722 1.00 0.00 60 GLU A O 16
ATOM 28968 N N . ASP A 1 61 ? 15.342 -2.475 -2.473 1.00 0.00 61 ASP A N 16
ATOM 28969 C CA . ASP A 1 61 ? 15.863 -1.252 -1.801 1.00 0.00 61 ASP A CA 16
ATOM 28970 C C . ASP A 1 61 ? 16.600 -0.411 -2.842 1.00 0.00 61 ASP A C 16
ATOM 28971 O O . ASP A 1 61 ? 16.274 0.734 -3.083 1.00 0.00 61 ASP A O 16
ATOM 28980 N N . MET A 1 62 ? 17.592 -0.986 -3.469 1.00 0.00 62 MET A N 16
ATOM 28981 C CA . MET A 1 62 ? 18.350 -0.241 -4.505 1.00 0.00 62 MET A CA 16
ATOM 28982 C C . MET A 1 62 ? 17.398 0.129 -5.638 1.00 0.00 62 MET A C 16
ATOM 28983 O O . MET A 1 62 ? 17.496 1.189 -6.224 1.00 0.00 62 MET A O 16
ATOM 28997 N N . LEU A 1 63 ? 16.464 -0.733 -5.948 1.00 0.00 63 LEU A N 16
ATOM 28998 C CA . LEU A 1 63 ? 15.496 -0.415 -7.042 1.00 0.00 63 LEU A CA 16
ATOM 28999 C C . LEU A 1 63 ? 14.508 0.637 -6.516 1.00 0.00 63 LEU A C 16
ATOM 29000 O O . LEU A 1 63 ? 14.060 1.508 -7.233 1.00 0.00 63 LEU A O 16
ATOM 29016 N N . LEU A 1 64 ? 14.187 0.564 -5.256 1.00 0.00 64 LEU A N 16
ATOM 29017 C CA . LEU A 1 64 ? 13.247 1.549 -4.654 1.00 0.00 64 LEU A CA 16
ATOM 29018 C C . LEU A 1 64 ? 13.941 2.908 -4.603 1.00 0.00 64 LEU A C 16
ATOM 29019 O O . LEU A 1 64 ? 13.340 3.931 -4.835 1.00 0.00 64 LEU A O 16
ATOM 29035 N N . ASP A 1 65 ? 15.210 2.928 -4.309 1.00 0.00 65 ASP A N 16
ATOM 29036 C CA . ASP A 1 65 ? 15.940 4.227 -4.252 1.00 0.00 65 ASP A CA 16
ATOM 29037 C C . ASP A 1 65 ? 15.652 5.028 -5.525 1.00 0.00 65 ASP A C 16
ATOM 29038 O O . ASP A 1 65 ? 15.608 6.241 -5.512 1.00 0.00 65 ASP A O 16
ATOM 29047 N N . GLN A 1 66 ? 15.452 4.349 -6.623 1.00 0.00 66 GLN A N 16
ATOM 29048 C CA . GLN A 1 66 ? 15.163 5.062 -7.904 1.00 0.00 66 GLN A CA 16
ATOM 29049 C C . GLN A 1 66 ? 13.693 5.506 -7.931 1.00 0.00 66 GLN A C 16
ATOM 29050 O O . GLN A 1 66 ? 13.381 6.616 -8.314 1.00 0.00 66 GLN A O 16
ATOM 29064 N N . LYS A 1 67 ? 12.787 4.650 -7.539 1.00 0.00 67 LYS A N 16
ATOM 29065 C CA . LYS A 1 67 ? 11.344 5.039 -7.559 1.00 0.00 67 LYS A CA 16
ATOM 29066 C C . LYS A 1 67 ? 11.070 6.018 -6.410 1.00 0.00 67 LYS A C 16
ATOM 29067 O O . LYS A 1 67 ? 10.573 7.106 -6.614 1.00 0.00 67 LYS A O 16
ATOM 29086 N N . TYR A 1 68 ? 11.406 5.644 -5.207 1.00 0.00 68 TYR A N 16
ATOM 29087 C CA . TYR A 1 68 ? 11.183 6.551 -4.042 1.00 0.00 68 TYR A CA 16
ATOM 29088 C C . TYR A 1 68 ? 11.749 7.936 -4.378 1.00 0.00 68 TYR A C 16
ATOM 29089 O O . TYR A 1 68 ? 11.128 8.952 -4.147 1.00 0.00 68 TYR A O 16
ATOM 29107 N N . ALA A 1 69 ? 12.924 7.975 -4.932 1.00 0.00 69 ALA A N 16
ATOM 29108 C CA . ALA A 1 69 ? 13.540 9.278 -5.297 1.00 0.00 69 ALA A CA 16
ATOM 29109 C C . ALA A 1 69 ? 12.538 10.092 -6.122 1.00 0.00 69 ALA A C 16
ATOM 29110 O O . ALA A 1 69 ? 12.488 11.304 -6.046 1.00 0.00 69 ALA A O 16
ATOM 29117 N N . GLU A 1 70 ? 11.738 9.422 -6.909 1.00 0.00 70 GLU A N 16
ATOM 29118 C CA . GLU A 1 70 ? 10.724 10.120 -7.751 1.00 0.00 70 GLU A CA 16
ATOM 29119 C C . GLU A 1 70 ? 9.385 10.182 -7.006 1.00 0.00 70 GLU A C 16
ATOM 29120 O O . GLU A 1 70 ? 8.822 11.239 -6.803 1.00 0.00 70 GLU A O 16
ATOM 29132 N N . TYR A 1 71 ? 8.862 9.045 -6.624 1.00 0.00 71 TYR A N 16
ATOM 29133 C CA . TYR A 1 71 ? 7.547 9.014 -5.922 1.00 0.00 71 TYR A CA 16
ATOM 29134 C C . TYR A 1 71 ? 7.699 9.418 -4.454 1.00 0.00 71 TYR A C 16
ATOM 29135 O O . TYR A 1 71 ? 6.896 10.162 -3.926 1.00 0.00 71 TYR A O 16
ATOM 29153 N N . GLY A 1 72 ? 8.711 8.935 -3.784 1.00 0.00 72 GLY A N 16
ATOM 29154 C CA . GLY A 1 72 ? 8.904 9.290 -2.339 1.00 0.00 72 GLY A CA 16
ATOM 29155 C C . GLY A 1 72 ? 8.259 8.197 -1.475 1.00 0.00 72 GLY A C 16
ATOM 29156 O O . GLY A 1 72 ? 8.222 7.050 -1.875 1.00 0.00 72 GLY A O 16
ATOM 29160 N N . PRO A 1 73 ? 7.756 8.517 -0.302 1.00 0.00 73 PRO A N 16
ATOM 29161 C CA . PRO A 1 73 ? 7.127 7.494 0.574 1.00 0.00 73 PRO A CA 16
ATOM 29162 C C . PRO A 1 73 ? 5.704 7.157 0.119 1.00 0.00 73 PRO A C 16
ATOM 29163 O O . PRO A 1 73 ? 4.866 6.764 0.905 1.00 0.00 73 PRO A O 16
ATOM 29174 N N . LYS A 1 74 ? 5.430 7.296 -1.153 1.00 0.00 74 LYS A N 16
ATOM 29175 C CA . LYS A 1 74 ? 4.070 6.971 -1.667 1.00 0.00 74 LYS A CA 16
ATOM 29176 C C . LYS A 1 74 ? 4.002 5.469 -1.938 1.00 0.00 74 LYS A C 16
ATOM 29177 O O . LYS A 1 74 ? 3.937 5.032 -3.069 1.00 0.00 74 LYS A O 16
ATOM 29196 N N . TRP A 1 75 ? 4.029 4.679 -0.904 1.00 0.00 75 TRP A N 16
ATOM 29197 C CA . TRP A 1 75 ? 3.982 3.205 -1.080 1.00 0.00 75 TRP A CA 16
ATOM 29198 C C . TRP A 1 75 ? 2.742 2.814 -1.888 1.00 0.00 75 TRP A C 16
ATOM 29199 O O . TRP A 1 75 ? 2.553 1.668 -2.240 1.00 0.00 75 TRP A O 16
ATOM 29220 N N . ASN A 1 76 ? 1.907 3.763 -2.198 1.00 0.00 76 ASN A N 16
ATOM 29221 C CA . ASN A 1 76 ? 0.692 3.453 -3.000 1.00 0.00 76 ASN A CA 16
ATOM 29222 C C . ASN A 1 76 ? 1.120 3.217 -4.447 1.00 0.00 76 ASN A C 16
ATOM 29223 O O . ASN A 1 76 ? 0.569 2.392 -5.146 1.00 0.00 76 ASN A O 16
ATOM 29234 N N . LYS A 1 77 ? 2.120 3.933 -4.892 1.00 0.00 77 LYS A N 16
ATOM 29235 C CA . LYS A 1 77 ? 2.618 3.758 -6.285 1.00 0.00 77 LYS A CA 16
ATOM 29236 C C . LYS A 1 77 ? 3.624 2.613 -6.299 1.00 0.00 77 LYS A C 16
ATOM 29237 O O . LYS A 1 77 ? 3.683 1.828 -7.224 1.00 0.00 77 LYS A O 16
ATOM 29256 N N . ILE A 1 78 ? 4.419 2.516 -5.271 1.00 0.00 78 ILE A N 16
ATOM 29257 C CA . ILE A 1 78 ? 5.430 1.428 -5.210 1.00 0.00 78 ILE A CA 16
ATOM 29258 C C . ILE A 1 78 ? 4.717 0.081 -5.090 1.00 0.00 78 ILE A C 16
ATOM 29259 O O . ILE A 1 78 ? 4.943 -0.822 -5.863 1.00 0.00 78 ILE A O 16
ATOM 29275 N N . SER A 1 79 ? 3.854 -0.057 -4.124 1.00 0.00 79 SER A N 16
ATOM 29276 C CA . SER A 1 79 ? 3.123 -1.349 -3.953 1.00 0.00 79 SER A CA 16
ATOM 29277 C C . SER A 1 79 ? 2.517 -1.807 -5.284 1.00 0.00 79 SER A C 16
ATOM 29278 O O . SER A 1 79 ? 2.276 -2.981 -5.489 1.00 0.00 79 SER A O 16
ATOM 29286 N N . LYS A 1 80 ? 2.266 -0.903 -6.188 1.00 0.00 80 LYS A N 16
ATOM 29287 C CA . LYS A 1 80 ? 1.673 -1.304 -7.496 1.00 0.00 80 LYS A CA 16
ATOM 29288 C C . LYS A 1 80 ? 2.770 -1.900 -8.375 1.00 0.00 80 LYS A C 16
ATOM 29289 O O . LYS A 1 80 ? 2.503 -2.607 -9.326 1.00 0.00 80 LYS A O 16
ATOM 29308 N N . PHE A 1 81 ? 4.006 -1.620 -8.061 1.00 0.00 81 PHE A N 16
ATOM 29309 C CA . PHE A 1 81 ? 5.129 -2.170 -8.870 1.00 0.00 81 PHE A CA 16
ATOM 29310 C C . PHE A 1 81 ? 5.495 -3.538 -8.295 1.00 0.00 81 PHE A C 16
ATOM 29311 O O . PHE A 1 81 ? 6.192 -4.324 -8.906 1.00 0.00 81 PHE A O 16
ATOM 29328 N N . LEU A 1 82 ? 5.023 -3.813 -7.110 1.00 0.00 82 LEU A N 16
ATOM 29329 C CA . LEU A 1 82 ? 5.316 -5.116 -6.440 1.00 0.00 82 LEU A CA 16
ATOM 29330 C C . LEU A 1 82 ? 4.115 -6.047 -6.629 1.00 0.00 82 LEU A C 16
ATOM 29331 O O . LEU A 1 82 ? 4.234 -7.122 -7.181 1.00 0.00 82 LEU A O 16
ATOM 29347 N N . LYS A 1 83 ? 2.966 -5.640 -6.159 1.00 0.00 83 LYS A N 16
ATOM 29348 C CA . LYS A 1 83 ? 1.748 -6.483 -6.286 1.00 0.00 83 LYS A CA 16
ATOM 29349 C C . LYS A 1 83 ? 1.961 -7.737 -5.456 1.00 0.00 83 LYS A C 16
ATOM 29350 O O . LYS A 1 83 ? 1.142 -8.636 -5.441 1.00 0.00 83 LYS A O 16
ATOM 29369 N N . ASN A 1 84 ? 3.069 -7.787 -4.759 1.00 0.00 84 ASN A N 16
ATOM 29370 C CA . ASN A 1 84 ? 3.391 -8.962 -3.901 1.00 0.00 84 ASN A CA 16
ATOM 29371 C C . ASN A 1 84 ? 3.445 -8.511 -2.440 1.00 0.00 84 ASN A C 16
ATOM 29372 O O . ASN A 1 84 ? 3.377 -9.316 -1.533 1.00 0.00 84 ASN A O 16
ATOM 29383 N N . ARG A 1 85 ? 3.556 -7.222 -2.208 1.00 0.00 85 ARG A N 16
ATOM 29384 C CA . ARG A 1 85 ? 3.606 -6.689 -0.806 1.00 0.00 85 ARG A CA 16
ATOM 29385 C C . ARG A 1 85 ? 2.548 -5.608 -0.642 1.00 0.00 85 ARG A C 16
ATOM 29386 O O . ARG A 1 85 ? 1.792 -5.317 -1.548 1.00 0.00 85 ARG A O 16
ATOM 29407 N N . SER A 1 86 ? 2.477 -5.033 0.531 1.00 0.00 86 SER A N 16
ATOM 29408 C CA . SER A 1 86 ? 1.465 -3.982 0.824 1.00 0.00 86 SER A CA 16
ATOM 29409 C C . SER A 1 86 ? 2.176 -2.751 1.360 1.00 0.00 86 SER A C 16
ATOM 29410 O O . SER A 1 86 ? 3.293 -2.812 1.827 1.00 0.00 86 SER A O 16
ATOM 29418 N N . ASP A 1 87 ? 1.522 -1.640 1.310 1.00 0.00 87 ASP A N 16
ATOM 29419 C CA . ASP A 1 87 ? 2.140 -0.394 1.821 1.00 0.00 87 ASP A CA 16
ATOM 29420 C C . ASP A 1 87 ? 2.494 -0.598 3.290 1.00 0.00 87 ASP A C 16
ATOM 29421 O O . ASP A 1 87 ? 3.475 -0.081 3.787 1.00 0.00 87 ASP A O 16
ATOM 29430 N N . ASN A 1 88 ? 1.705 -1.367 3.981 1.00 0.00 88 ASN A N 16
ATOM 29431 C CA . ASN A 1 88 ? 1.992 -1.634 5.414 1.00 0.00 88 ASN A CA 16
ATOM 29432 C C . ASN A 1 88 ? 3.302 -2.416 5.509 1.00 0.00 88 ASN A C 16
ATOM 29433 O O . ASN A 1 88 ? 4.031 -2.308 6.474 1.00 0.00 88 ASN A O 16
ATOM 29444 N N . ASN A 1 89 ? 3.612 -3.197 4.506 1.00 0.00 89 ASN A N 16
ATOM 29445 C CA . ASN A 1 89 ? 4.875 -3.977 4.524 1.00 0.00 89 ASN A CA 16
ATOM 29446 C C . ASN A 1 89 ? 6.012 -3.077 4.052 1.00 0.00 89 ASN A C 16
ATOM 29447 O O . ASN A 1 89 ? 7.088 -3.055 4.615 1.00 0.00 89 ASN A O 16
ATOM 29458 N N . ILE A 1 90 ? 5.767 -2.333 3.012 1.00 0.00 90 ILE A N 16
ATOM 29459 C CA . ILE A 1 90 ? 6.806 -1.419 2.469 1.00 0.00 90 ILE A CA 16
ATOM 29460 C C . ILE A 1 90 ? 7.048 -0.295 3.469 1.00 0.00 90 ILE A C 16
ATOM 29461 O O . ILE A 1 90 ? 8.154 -0.069 3.916 1.00 0.00 90 ILE A O 16
ATOM 29477 N N . ARG A 1 91 ? 6.009 0.399 3.838 1.00 0.00 91 ARG A N 16
ATOM 29478 C CA . ARG A 1 91 ? 6.150 1.502 4.827 1.00 0.00 91 ARG A CA 16
ATOM 29479 C C . ARG A 1 91 ? 6.878 0.967 6.058 1.00 0.00 91 ARG A C 16
ATOM 29480 O O . ARG A 1 91 ? 7.609 1.670 6.727 1.00 0.00 91 ARG A O 16
ATOM 29501 N N . ASN A 1 92 ? 6.659 -0.280 6.363 1.00 0.00 92 ASN A N 16
ATOM 29502 C CA . ASN A 1 92 ? 7.306 -0.896 7.557 1.00 0.00 92 ASN A CA 16
ATOM 29503 C C . ASN A 1 92 ? 8.739 -1.316 7.225 1.00 0.00 92 ASN A C 16
ATOM 29504 O O . ASN A 1 92 ? 9.643 -1.114 8.010 1.00 0.00 92 ASN A O 16
ATOM 29515 N N . ARG A 1 93 ? 8.966 -1.909 6.081 1.00 0.00 93 ARG A N 16
ATOM 29516 C CA . ARG A 1 93 ? 10.355 -2.338 5.748 1.00 0.00 93 ARG A CA 16
ATOM 29517 C C . ARG A 1 93 ? 11.218 -1.116 5.430 1.00 0.00 93 ARG A C 16
ATOM 29518 O O . ARG A 1 93 ? 12.360 -1.030 5.835 1.00 0.00 93 ARG A O 16
ATOM 29539 N N . TRP A 1 94 ? 10.684 -0.167 4.715 1.00 0.00 94 TRP A N 16
ATOM 29540 C CA . TRP A 1 94 ? 11.473 1.047 4.381 1.00 0.00 94 TRP A CA 16
ATOM 29541 C C . TRP A 1 94 ? 11.866 1.756 5.674 1.00 0.00 94 TRP A C 16
ATOM 29542 O O . TRP A 1 94 ? 13.020 2.039 5.910 1.00 0.00 94 TRP A O 16
ATOM 29563 N N . MET A 1 95 ? 10.915 2.046 6.517 1.00 0.00 95 MET A N 16
ATOM 29564 C CA . MET A 1 95 ? 11.238 2.738 7.796 1.00 0.00 95 MET A CA 16
ATOM 29565 C C . MET A 1 95 ? 12.110 1.832 8.669 1.00 0.00 95 MET A C 16
ATOM 29566 O O . MET A 1 95 ? 12.744 2.283 9.601 1.00 0.00 95 MET A O 16
ATOM 29580 N N . MET A 1 96 ? 12.154 0.558 8.374 1.00 0.00 96 MET A N 16
ATOM 29581 C CA . MET A 1 96 ? 12.991 -0.369 9.186 1.00 0.00 96 MET A CA 16
ATOM 29582 C C . MET A 1 96 ? 14.438 -0.263 8.719 1.00 0.00 96 MET A C 16
ATOM 29583 O O . MET A 1 96 ? 15.347 -0.124 9.510 1.00 0.00 96 MET A O 16
ATOM 29597 N N . ILE A 1 97 ? 14.661 -0.337 7.433 1.00 0.00 97 ILE A N 16
ATOM 29598 C CA . ILE A 1 97 ? 16.051 -0.246 6.902 1.00 0.00 97 ILE A CA 16
ATOM 29599 C C . ILE A 1 97 ? 16.442 1.223 6.710 1.00 0.00 97 ILE A C 16
ATOM 29600 O O . ILE A 1 97 ? 17.602 1.580 6.770 1.00 0.00 97 ILE A O 16
ATOM 29616 N N . ALA A 1 98 ? 15.483 2.073 6.462 1.00 0.00 98 ALA A N 16
ATOM 29617 C CA . ALA A 1 98 ? 15.799 3.512 6.244 1.00 0.00 98 ALA A CA 16
ATOM 29618 C C . ALA A 1 98 ? 16.209 4.165 7.561 1.00 0.00 98 ALA A C 16
ATOM 29619 O O . ALA A 1 98 ? 16.772 5.241 7.578 1.00 0.00 98 ALA A O 16
ATOM 29626 N N . ARG A 1 99 ? 15.933 3.533 8.670 1.00 0.00 99 ARG A N 16
ATOM 29627 C CA . ARG A 1 99 ? 16.315 4.140 9.971 1.00 0.00 99 ARG A CA 16
ATOM 29628 C C . ARG A 1 99 ? 17.829 4.022 10.119 1.00 0.00 99 ARG A C 16
ATOM 29629 O O . ARG A 1 99 ? 18.459 4.738 10.874 1.00 0.00 99 ARG A O 16
ATOM 29650 N N . HIS A 1 100 ? 18.406 3.109 9.391 1.00 0.00 100 HIS A N 16
ATOM 29651 C CA . HIS A 1 100 ? 19.873 2.901 9.450 1.00 0.00 100 HIS A CA 16
ATOM 29652 C C . HIS A 1 100 ? 20.551 3.894 8.506 1.00 0.00 100 HIS A C 16
ATOM 29653 O O . HIS A 1 100 ? 21.656 4.341 8.743 1.00 0.00 100 HIS A O 16
ATOM 29668 N N . ARG A 1 101 ? 19.891 4.245 7.434 1.00 0.00 101 ARG A N 16
ATOM 29669 C CA . ARG A 1 101 ? 20.485 5.211 6.466 1.00 0.00 101 ARG A CA 16
ATOM 29670 C C . ARG A 1 101 ? 20.259 6.634 6.976 1.00 0.00 101 ARG A C 16
ATOM 29671 O O . ARG A 1 101 ? 20.920 7.566 6.565 1.00 0.00 101 ARG A O 16
ATOM 29692 N N . ALA A 1 102 ? 19.325 6.807 7.870 1.00 0.00 102 ALA A N 16
ATOM 29693 C CA . ALA A 1 102 ? 19.050 8.167 8.411 1.00 0.00 102 ALA A CA 16
ATOM 29694 C C . ALA A 1 102 ? 20.210 8.602 9.308 1.00 0.00 102 ALA A C 16
ATOM 29695 O O . ALA A 1 102 ? 20.420 9.776 9.544 1.00 0.00 102 ALA A O 16
ATOM 29702 N N . LYS A 1 103 ? 20.967 7.665 9.809 1.00 0.00 103 LYS A N 16
ATOM 29703 C CA . LYS A 1 103 ? 22.114 8.017 10.688 1.00 0.00 103 LYS A CA 16
ATOM 29704 C C . LYS A 1 103 ? 23.264 8.550 9.830 1.00 0.00 103 LYS A C 16
ATOM 29705 O O . LYS A 1 103 ? 24.411 8.533 10.230 1.00 0.00 103 LYS A O 16
ATOM 29724 N N . HIS A 1 104 ? 22.963 9.022 8.648 1.00 0.00 104 HIS A N 16
ATOM 29725 C CA . HIS A 1 104 ? 24.029 9.558 7.756 1.00 0.00 104 HIS A CA 16
ATOM 29726 C C . HIS A 1 104 ? 25.164 8.537 7.641 1.00 0.00 104 HIS A C 16
ATOM 29727 O O . HIS A 1 104 ? 26.307 8.885 7.420 1.00 0.00 104 HIS A O 16
ATOM 29742 N N . GLN A 1 105 ? 24.854 7.278 7.790 1.00 0.00 105 GLN A N 16
ATOM 29743 C CA . GLN A 1 105 ? 25.909 6.232 7.689 1.00 0.00 105 GLN A CA 16
ATOM 29744 C C . GLN A 1 105 ? 26.293 6.033 6.221 1.00 0.00 105 GLN A C 16
ATOM 29745 O O . GLN A 1 105 ? 25.732 5.205 5.532 1.00 0.00 105 GLN A O 16
ATOM 29759 N N . LYS A 1 106 ? 27.246 6.790 5.741 1.00 0.00 106 LYS A N 16
ATOM 29760 C CA . LYS A 1 106 ? 27.690 6.665 4.322 1.00 0.00 106 LYS A CA 16
ATOM 29761 C C . LYS A 1 106 ? 26.532 6.947 3.351 1.00 0.00 106 LYS A C 16
ATOM 29762 O O . LYS A 1 106 ? 26.749 7.209 2.184 1.00 0.00 106 LYS A O 16
ATOM 29781 N N . SER A 1 107 ? 25.309 6.898 3.807 1.00 0.00 107 SER A N 16
ATOM 29782 C CA . SER A 1 107 ? 24.165 7.166 2.890 1.00 0.00 107 SER A CA 16
ATOM 29783 C C . SER A 1 107 ? 24.201 8.629 2.444 1.00 0.00 107 SER A C 16
ATOM 29784 O O . SER A 1 107 ? 25.039 9.360 2.944 1.00 0.00 107 SER A O 16
ATOM 29793 N N . LYS A 1 1 ? 0.208 7.244 0.213 1.00 0.00 1 LYS A N 17
ATOM 29794 C CA . LYS A 1 1 ? -1.073 7.415 0.953 1.00 0.00 1 LYS A CA 17
ATOM 29795 C C . LYS A 1 1 ? -2.228 7.502 -0.048 1.00 0.00 1 LYS A C 17
ATOM 29796 O O . LYS A 1 1 ? -2.023 7.725 -1.224 1.00 0.00 1 LYS A O 17
ATOM 29817 N N . VAL A 1 2 ? -3.443 7.324 0.418 1.00 0.00 2 VAL A N 17
ATOM 29818 C CA . VAL A 1 2 ? -4.642 7.389 -0.483 1.00 0.00 2 VAL A CA 17
ATOM 29819 C C . VAL A 1 2 ? -5.639 8.400 0.089 1.00 0.00 2 VAL A C 17
ATOM 29820 O O . VAL A 1 2 ? -5.512 8.844 1.212 1.00 0.00 2 VAL A O 17
ATOM 29833 N N . LYS A 1 3 ? -6.629 8.774 -0.677 1.00 0.00 3 LYS A N 17
ATOM 29834 C CA . LYS A 1 3 ? -7.631 9.761 -0.182 1.00 0.00 3 LYS A CA 17
ATOM 29835 C C . LYS A 1 3 ? -8.151 9.330 1.192 1.00 0.00 3 LYS A C 17
ATOM 29836 O O . LYS A 1 3 ? -8.179 10.108 2.125 1.00 0.00 3 LYS A O 17
ATOM 29855 N N . PHE A 1 4 ? -8.568 8.097 1.326 1.00 0.00 4 PHE A N 17
ATOM 29856 C CA . PHE A 1 4 ? -9.089 7.625 2.643 1.00 0.00 4 PHE A CA 17
ATOM 29857 C C . PHE A 1 4 ? -7.924 7.291 3.578 1.00 0.00 4 PHE A C 17
ATOM 29858 O O . PHE A 1 4 ? -6.802 7.101 3.155 1.00 0.00 4 PHE A O 17
ATOM 29875 N N . THR A 1 5 ? -8.194 7.239 4.857 1.00 0.00 5 THR A N 17
ATOM 29876 C CA . THR A 1 5 ? -7.127 6.941 5.860 1.00 0.00 5 THR A CA 17
ATOM 29877 C C . THR A 1 5 ? -7.026 5.441 6.103 1.00 0.00 5 THR A C 17
ATOM 29878 O O . THR A 1 5 ? -7.926 4.676 5.810 1.00 0.00 5 THR A O 17
ATOM 29889 N N . GLU A 1 6 ? -5.923 5.024 6.644 1.00 0.00 6 GLU A N 17
ATOM 29890 C CA . GLU A 1 6 ? -5.709 3.583 6.932 1.00 0.00 6 GLU A CA 17
ATOM 29891 C C . GLU A 1 6 ? -6.943 3.002 7.636 1.00 0.00 6 GLU A C 17
ATOM 29892 O O . GLU A 1 6 ? -7.381 1.916 7.329 1.00 0.00 6 GLU A O 17
ATOM 29904 N N . GLU A 1 7 ? -7.510 3.721 8.572 1.00 0.00 7 GLU A N 17
ATOM 29905 C CA . GLU A 1 7 ? -8.718 3.200 9.285 1.00 0.00 7 GLU A CA 17
ATOM 29906 C C . GLU A 1 7 ? -9.742 2.704 8.256 1.00 0.00 7 GLU A C 17
ATOM 29907 O O . GLU A 1 7 ? -10.416 1.705 8.450 1.00 0.00 7 GLU A O 17
ATOM 29919 N N . GLU A 1 8 ? -9.851 3.385 7.151 1.00 0.00 8 GLU A N 17
ATOM 29920 C CA . GLU A 1 8 ? -10.809 2.951 6.110 1.00 0.00 8 GLU A CA 17
ATOM 29921 C C . GLU A 1 8 ? -10.329 1.626 5.531 1.00 0.00 8 GLU A C 17
ATOM 29922 O O . GLU A 1 8 ? -11.082 0.686 5.400 1.00 0.00 8 GLU A O 17
ATOM 29934 N N . ASP A 1 9 ? -9.067 1.552 5.183 1.00 0.00 9 ASP A N 17
ATOM 29935 C CA . ASP A 1 9 ? -8.516 0.281 4.606 1.00 0.00 9 ASP A CA 17
ATOM 29936 C C . ASP A 1 9 ? -8.983 -0.907 5.455 1.00 0.00 9 ASP A C 17
ATOM 29937 O O . ASP A 1 9 ? -9.154 -2.010 4.972 1.00 0.00 9 ASP A O 17
ATOM 29946 N N . LEU A 1 10 ? -9.220 -0.681 6.714 1.00 0.00 10 LEU A N 17
ATOM 29947 C CA . LEU A 1 10 ? -9.708 -1.786 7.582 1.00 0.00 10 LEU A CA 17
ATOM 29948 C C . LEU A 1 10 ? -11.162 -2.045 7.198 1.00 0.00 10 LEU A C 17
ATOM 29949 O O . LEU A 1 10 ? -11.611 -3.174 7.092 1.00 0.00 10 LEU A O 17
ATOM 29965 N N . LYS A 1 11 ? -11.896 -0.992 6.954 1.00 0.00 11 LYS A N 17
ATOM 29966 C CA . LYS A 1 11 ? -13.312 -1.158 6.539 1.00 0.00 11 LYS A CA 17
ATOM 29967 C C . LYS A 1 11 ? -13.338 -2.001 5.266 1.00 0.00 11 LYS A C 17
ATOM 29968 O O . LYS A 1 11 ? -14.158 -2.878 5.112 1.00 0.00 11 LYS A O 17
ATOM 29987 N N . LEU A 1 12 ? -12.432 -1.754 4.353 1.00 0.00 12 LEU A N 17
ATOM 29988 C CA . LEU A 1 12 ? -12.398 -2.553 3.099 1.00 0.00 12 LEU A CA 17
ATOM 29989 C C . LEU A 1 12 ? -12.337 -4.038 3.460 1.00 0.00 12 LEU A C 17
ATOM 29990 O O . LEU A 1 12 ? -13.052 -4.844 2.919 1.00 0.00 12 LEU A O 17
ATOM 30006 N N . GLN A 1 13 ? -11.489 -4.416 4.372 1.00 0.00 13 GLN A N 17
ATOM 30007 C CA . GLN A 1 13 ? -11.407 -5.861 4.728 1.00 0.00 13 GLN A CA 17
ATOM 30008 C C . GLN A 1 13 ? -12.807 -6.378 5.075 1.00 0.00 13 GLN A C 17
ATOM 30009 O O . GLN A 1 13 ? -13.173 -7.484 4.732 1.00 0.00 13 GLN A O 17
ATOM 30023 N N . GLN A 1 14 ? -13.596 -5.589 5.749 1.00 0.00 14 GLN A N 17
ATOM 30024 C CA . GLN A 1 14 ? -14.974 -6.051 6.120 1.00 0.00 14 GLN A CA 17
ATOM 30025 C C . GLN A 1 14 ? -15.954 -5.884 4.952 1.00 0.00 14 GLN A C 17
ATOM 30026 O O . GLN A 1 14 ? -16.627 -6.811 4.556 1.00 0.00 14 GLN A O 17
ATOM 30040 N N . LEU A 1 15 ? -16.059 -4.704 4.412 1.00 0.00 15 LEU A N 17
ATOM 30041 C CA . LEU A 1 15 ? -17.014 -4.486 3.292 1.00 0.00 15 LEU A CA 17
ATOM 30042 C C . LEU A 1 15 ? -16.648 -5.422 2.148 1.00 0.00 15 LEU A C 17
ATOM 30043 O O . LEU A 1 15 ? -17.464 -6.175 1.657 1.00 0.00 15 LEU A O 17
ATOM 30059 N N . VAL A 1 16 ? -15.421 -5.380 1.728 1.00 0.00 16 VAL A N 17
ATOM 30060 C CA . VAL A 1 16 ? -14.981 -6.260 0.619 1.00 0.00 16 VAL A CA 17
ATOM 30061 C C . VAL A 1 16 ? -15.253 -7.715 0.993 1.00 0.00 16 VAL A C 17
ATOM 30062 O O . VAL A 1 16 ? -15.563 -8.527 0.147 1.00 0.00 16 VAL A O 17
ATOM 30075 N N . MET A 1 17 ? -15.155 -8.060 2.253 1.00 0.00 17 MET A N 17
ATOM 30076 C CA . MET A 1 17 ? -15.432 -9.464 2.635 1.00 0.00 17 MET A CA 17
ATOM 30077 C C . MET A 1 17 ? -16.913 -9.749 2.373 1.00 0.00 17 MET A C 17
ATOM 30078 O O . MET A 1 17 ? -17.296 -10.857 2.049 1.00 0.00 17 MET A O 17
ATOM 30092 N N . ARG A 1 18 ? -17.753 -8.752 2.500 1.00 0.00 18 ARG A N 17
ATOM 30093 C CA . ARG A 1 18 ? -19.208 -8.963 2.248 1.00 0.00 18 ARG A CA 17
ATOM 30094 C C . ARG A 1 18 ? -19.472 -8.963 0.738 1.00 0.00 18 ARG A C 17
ATOM 30095 O O . ARG A 1 18 ? -20.413 -9.572 0.267 1.00 0.00 18 ARG A O 17
ATOM 30116 N N . TYR A 1 19 ? -18.648 -8.282 -0.026 1.00 0.00 19 TYR A N 17
ATOM 30117 C CA . TYR A 1 19 ? -18.839 -8.231 -1.512 1.00 0.00 19 TYR A CA 17
ATOM 30118 C C . TYR A 1 19 ? -17.865 -9.200 -2.186 1.00 0.00 19 TYR A C 17
ATOM 30119 O O . TYR A 1 19 ? -17.907 -9.410 -3.381 1.00 0.00 19 TYR A O 17
ATOM 30137 N N . GLY A 1 20 ? -16.986 -9.789 -1.422 1.00 0.00 20 GLY A N 17
ATOM 30138 C CA . GLY A 1 20 ? -15.999 -10.744 -2.000 1.00 0.00 20 GLY A CA 17
ATOM 30139 C C . GLY A 1 20 ? -14.829 -9.963 -2.591 1.00 0.00 20 GLY A C 17
ATOM 30140 O O . GLY A 1 20 ? -13.736 -9.987 -2.067 1.00 0.00 20 GLY A O 17
ATOM 30144 N N . ALA A 1 21 ? -15.074 -9.266 -3.674 1.00 0.00 21 ALA A N 17
ATOM 30145 C CA . ALA A 1 21 ? -14.011 -8.449 -4.354 1.00 0.00 21 ALA A CA 17
ATOM 30146 C C . ALA A 1 21 ? -14.420 -8.227 -5.820 1.00 0.00 21 ALA A C 17
ATOM 30147 O O . ALA A 1 21 ? -13.654 -8.466 -6.734 1.00 0.00 21 ALA A O 17
ATOM 30154 N N . LYS A 1 22 ? -15.626 -7.782 -6.060 1.00 0.00 22 LYS A N 17
ATOM 30155 C CA . LYS A 1 22 ? -16.066 -7.562 -7.479 1.00 0.00 22 LYS A CA 17
ATOM 30156 C C . LYS A 1 22 ? -17.158 -6.482 -7.575 1.00 0.00 22 LYS A C 17
ATOM 30157 O O . LYS A 1 22 ? -17.503 -6.055 -8.659 1.00 0.00 22 LYS A O 17
ATOM 30176 N N . ASP A 1 23 ? -17.697 -6.023 -6.465 1.00 0.00 23 ASP A N 17
ATOM 30177 C CA . ASP A 1 23 ? -18.757 -4.960 -6.507 1.00 0.00 23 ASP A CA 17
ATOM 30178 C C . ASP A 1 23 ? -18.152 -3.654 -5.996 1.00 0.00 23 ASP A C 17
ATOM 30179 O O . ASP A 1 23 ? -18.710 -2.982 -5.151 1.00 0.00 23 ASP A O 17
ATOM 30188 N N . TRP A 1 24 ? -17.006 -3.299 -6.502 1.00 0.00 24 TRP A N 17
ATOM 30189 C CA . TRP A 1 24 ? -16.343 -2.046 -6.053 1.00 0.00 24 TRP A CA 17
ATOM 30190 C C . TRP A 1 24 ? -17.199 -0.843 -6.429 1.00 0.00 24 TRP A C 17
ATOM 30191 O O . TRP A 1 24 ? -17.165 0.180 -5.777 1.00 0.00 24 TRP A O 17
ATOM 30212 N N . ILE A 1 25 ? -17.966 -0.952 -7.471 1.00 0.00 25 ILE A N 17
ATOM 30213 C CA . ILE A 1 25 ? -18.816 0.187 -7.873 1.00 0.00 25 ILE A CA 17
ATOM 30214 C C . ILE A 1 25 ? -19.825 0.430 -6.764 1.00 0.00 25 ILE A C 17
ATOM 30215 O O . ILE A 1 25 ? -20.207 1.546 -6.494 1.00 0.00 25 ILE A O 17
ATOM 30231 N N . ARG A 1 26 ? -20.244 -0.614 -6.101 1.00 0.00 26 ARG A N 17
ATOM 30232 C CA . ARG A 1 26 ? -21.221 -0.453 -5.001 1.00 0.00 26 ARG A CA 17
ATOM 30233 C C . ARG A 1 26 ? -20.480 0.111 -3.794 1.00 0.00 26 ARG A C 17
ATOM 30234 O O . ARG A 1 26 ? -20.842 1.131 -3.240 1.00 0.00 26 ARG A O 17
ATOM 30255 N N . ILE A 1 27 ? -19.427 -0.542 -3.390 1.00 0.00 27 ILE A N 17
ATOM 30256 C CA . ILE A 1 27 ? -18.651 -0.039 -2.231 1.00 0.00 27 ILE A CA 17
ATOM 30257 C C . ILE A 1 27 ? -18.278 1.423 -2.471 1.00 0.00 27 ILE A C 17
ATOM 30258 O O . ILE A 1 27 ? -18.167 2.210 -1.551 1.00 0.00 27 ILE A O 17
ATOM 30274 N N . SER A 1 28 ? -18.082 1.787 -3.707 1.00 0.00 28 SER A N 17
ATOM 30275 C CA . SER A 1 28 ? -17.711 3.191 -4.019 1.00 0.00 28 SER A CA 17
ATOM 30276 C C . SER A 1 28 ? -18.937 4.092 -3.838 1.00 0.00 28 SER A C 17
ATOM 30277 O O . SER A 1 28 ? -18.812 5.254 -3.509 1.00 0.00 28 SER A O 17
ATOM 30285 N N . GLN A 1 29 ? -20.125 3.570 -4.022 1.00 0.00 29 GLN A N 17
ATOM 30286 C CA . GLN A 1 29 ? -21.332 4.430 -3.821 1.00 0.00 29 GLN A CA 17
ATOM 30287 C C . GLN A 1 29 ? -21.358 4.875 -2.360 1.00 0.00 29 GLN A C 17
ATOM 30288 O O . GLN A 1 29 ? -21.601 6.024 -2.051 1.00 0.00 29 GLN A O 17
ATOM 30302 N N . LEU A 1 30 ? -21.099 3.970 -1.457 1.00 0.00 30 LEU A N 17
ATOM 30303 C CA . LEU A 1 30 ? -21.096 4.342 -0.016 1.00 0.00 30 LEU A CA 17
ATOM 30304 C C . LEU A 1 30 ? -20.069 5.454 0.199 1.00 0.00 30 LEU A C 17
ATOM 30305 O O . LEU A 1 30 ? -20.337 6.443 0.854 1.00 0.00 30 LEU A O 17
ATOM 30321 N N . MET A 1 31 ? -18.894 5.292 -0.359 1.00 0.00 31 MET A N 17
ATOM 30322 C CA . MET A 1 31 ? -17.812 6.322 -0.218 1.00 0.00 31 MET A CA 17
ATOM 30323 C C . MET A 1 31 ? -17.429 6.847 -1.602 1.00 0.00 31 MET A C 17
ATOM 30324 O O . MET A 1 31 ? -16.345 6.605 -2.088 1.00 0.00 31 MET A O 17
ATOM 30338 N N . ILE A 1 32 ? -18.308 7.566 -2.245 1.00 0.00 32 ILE A N 17
ATOM 30339 C CA . ILE A 1 32 ? -17.983 8.104 -3.598 1.00 0.00 32 ILE A CA 17
ATOM 30340 C C . ILE A 1 32 ? -16.718 8.968 -3.523 1.00 0.00 32 ILE A C 17
ATOM 30341 O O . ILE A 1 32 ? -16.252 9.486 -4.519 1.00 0.00 32 ILE A O 17
ATOM 30357 N N . THR A 1 33 ? -16.156 9.128 -2.355 1.00 0.00 33 THR A N 17
ATOM 30358 C CA . THR A 1 33 ? -14.925 9.957 -2.228 1.00 0.00 33 THR A CA 17
ATOM 30359 C C . THR A 1 33 ? -13.735 9.200 -2.821 1.00 0.00 33 THR A C 17
ATOM 30360 O O . THR A 1 33 ? -12.610 9.658 -2.772 1.00 0.00 33 THR A O 17
ATOM 30371 N N . ARG A 1 34 ? -13.970 8.040 -3.381 1.00 0.00 34 ARG A N 17
ATOM 30372 C CA . ARG A 1 34 ? -12.849 7.249 -3.979 1.00 0.00 34 ARG A CA 17
ATOM 30373 C C . ARG A 1 34 ? -13.393 6.404 -5.133 1.00 0.00 34 ARG A C 17
ATOM 30374 O O . ARG A 1 34 ? -14.550 6.038 -5.154 1.00 0.00 34 ARG A O 17
ATOM 30395 N N . ASN A 1 35 ? -12.568 6.098 -6.101 1.00 0.00 35 ASN A N 17
ATOM 30396 C CA . ASN A 1 35 ? -13.039 5.284 -7.263 1.00 0.00 35 ASN A CA 17
ATOM 30397 C C . ASN A 1 35 ? -12.922 3.794 -6.923 1.00 0.00 35 ASN A C 17
ATOM 30398 O O . ASN A 1 35 ? -12.113 3.409 -6.106 1.00 0.00 35 ASN A O 17
ATOM 30409 N N . PRO A 1 36 ? -13.718 2.947 -7.538 1.00 0.00 36 PRO A N 17
ATOM 30410 C CA . PRO A 1 36 ? -13.661 1.487 -7.259 1.00 0.00 36 PRO A CA 17
ATOM 30411 C C . PRO A 1 36 ? -12.227 0.964 -7.404 1.00 0.00 36 PRO A C 17
ATOM 30412 O O . PRO A 1 36 ? -11.814 0.039 -6.732 1.00 0.00 36 PRO A O 17
ATOM 30423 N N . ARG A 1 37 ? -11.473 1.563 -8.283 1.00 0.00 37 ARG A N 17
ATOM 30424 C CA . ARG A 1 37 ? -10.068 1.126 -8.494 1.00 0.00 37 ARG A CA 17
ATOM 30425 C C . ARG A 1 37 ? -9.216 1.545 -7.294 1.00 0.00 37 ARG A C 17
ATOM 30426 O O . ARG A 1 37 ? -8.212 0.931 -6.992 1.00 0.00 37 ARG A O 17
ATOM 30447 N N . GLN A 1 38 ? -9.597 2.593 -6.613 1.00 0.00 38 GLN A N 17
ATOM 30448 C CA . GLN A 1 38 ? -8.794 3.052 -5.446 1.00 0.00 38 GLN A CA 17
ATOM 30449 C C . GLN A 1 38 ? -8.901 2.044 -4.303 1.00 0.00 38 GLN A C 17
ATOM 30450 O O . GLN A 1 38 ? -7.918 1.726 -3.663 1.00 0.00 38 GLN A O 17
ATOM 30464 N N . CYS A 1 39 ? -10.072 1.530 -4.024 1.00 0.00 39 CYS A N 17
ATOM 30465 C CA . CYS A 1 39 ? -10.177 0.547 -2.910 1.00 0.00 39 CYS A CA 17
ATOM 30466 C C . CYS A 1 39 ? -9.651 -0.798 -3.395 1.00 0.00 39 CYS A C 17
ATOM 30467 O O . CYS A 1 39 ? -9.107 -1.577 -2.636 1.00 0.00 39 CYS A O 17
ATOM 30475 N N . ARG A 1 40 ? -9.803 -1.074 -4.658 1.00 0.00 40 ARG A N 17
ATOM 30476 C CA . ARG A 1 40 ? -9.308 -2.367 -5.198 1.00 0.00 40 ARG A CA 17
ATOM 30477 C C . ARG A 1 40 ? -7.807 -2.471 -4.937 1.00 0.00 40 ARG A C 17
ATOM 30478 O O . ARG A 1 40 ? -7.316 -3.464 -4.437 1.00 0.00 40 ARG A O 17
ATOM 30499 N N . GLU A 1 41 ? -7.075 -1.446 -5.280 1.00 0.00 41 GLU A N 17
ATOM 30500 C CA . GLU A 1 41 ? -5.603 -1.471 -5.062 1.00 0.00 41 GLU A CA 17
ATOM 30501 C C . GLU A 1 41 ? -5.305 -1.844 -3.609 1.00 0.00 41 GLU A C 17
ATOM 30502 O O . GLU A 1 41 ? -4.297 -2.453 -3.311 1.00 0.00 41 GLU A O 17
ATOM 30514 N N . ARG A 1 42 ? -6.172 -1.485 -2.699 1.00 0.00 42 ARG A N 17
ATOM 30515 C CA . ARG A 1 42 ? -5.916 -1.827 -1.267 1.00 0.00 42 ARG A CA 17
ATOM 30516 C C . ARG A 1 42 ? -6.073 -3.345 -1.072 1.00 0.00 42 ARG A C 17
ATOM 30517 O O . ARG A 1 42 ? -5.316 -3.963 -0.351 1.00 0.00 42 ARG A O 17
ATOM 30538 N N . TRP A 1 43 ? -7.046 -3.945 -1.704 1.00 0.00 43 TRP A N 17
ATOM 30539 C CA . TRP A 1 43 ? -7.249 -5.419 -1.552 1.00 0.00 43 TRP A CA 17
ATOM 30540 C C . TRP A 1 43 ? -5.922 -6.157 -1.695 1.00 0.00 43 TRP A C 17
ATOM 30541 O O . TRP A 1 43 ? -5.504 -6.846 -0.797 1.00 0.00 43 TRP A O 17
ATOM 30562 N N . ASN A 1 44 ? -5.249 -6.003 -2.800 1.00 0.00 44 ASN A N 17
ATOM 30563 C CA . ASN A 1 44 ? -3.948 -6.716 -2.988 1.00 0.00 44 ASN A CA 17
ATOM 30564 C C . ASN A 1 44 ? -2.812 -5.989 -2.267 1.00 0.00 44 ASN A C 17
ATOM 30565 O O . ASN A 1 44 ? -1.865 -6.604 -1.816 1.00 0.00 44 ASN A O 17
ATOM 30576 N N . ASN A 1 45 ? -2.872 -4.689 -2.172 1.00 0.00 45 ASN A N 17
ATOM 30577 C CA . ASN A 1 45 ? -1.766 -3.936 -1.501 1.00 0.00 45 ASN A CA 17
ATOM 30578 C C . ASN A 1 45 ? -2.028 -3.802 0.001 1.00 0.00 45 ASN A C 17
ATOM 30579 O O . ASN A 1 45 ? -1.381 -3.023 0.672 1.00 0.00 45 ASN A O 17
ATOM 30590 N N . TYR A 1 46 ? -2.955 -4.549 0.553 1.00 0.00 46 TYR A N 17
ATOM 30591 C CA . TYR A 1 46 ? -3.208 -4.432 2.027 1.00 0.00 46 TYR A CA 17
ATOM 30592 C C . TYR A 1 46 ? -3.722 -5.766 2.588 1.00 0.00 46 TYR A C 17
ATOM 30593 O O . TYR A 1 46 ? -3.137 -6.312 3.503 1.00 0.00 46 TYR A O 17
ATOM 30611 N N . ILE A 1 47 ? -4.797 -6.306 2.059 1.00 0.00 47 ILE A N 17
ATOM 30612 C CA . ILE A 1 47 ? -5.319 -7.616 2.588 1.00 0.00 47 ILE A CA 17
ATOM 30613 C C . ILE A 1 47 ? -5.902 -8.484 1.452 1.00 0.00 47 ILE A C 17
ATOM 30614 O O . ILE A 1 47 ? -6.822 -8.114 0.751 1.00 0.00 47 ILE A O 17
ATOM 30630 N N . ASN A 1 48 ? -5.343 -9.656 1.296 1.00 0.00 48 ASN A N 17
ATOM 30631 C CA . ASN A 1 48 ? -5.803 -10.632 0.259 1.00 0.00 48 ASN A CA 17
ATOM 30632 C C . ASN A 1 48 ? -4.911 -11.890 0.324 1.00 0.00 48 ASN A C 17
ATOM 30633 O O . ASN A 1 48 ? -5.409 -12.999 0.316 1.00 0.00 48 ASN A O 17
ATOM 30644 N N . PRO A 1 49 ? -3.602 -11.732 0.363 1.00 0.00 49 PRO A N 17
ATOM 30645 C CA . PRO A 1 49 ? -2.651 -12.868 0.400 1.00 0.00 49 PRO A CA 17
ATOM 30646 C C . PRO A 1 49 ? -2.135 -13.168 1.818 1.00 0.00 49 PRO A C 17
ATOM 30647 O O . PRO A 1 49 ? -1.474 -14.161 2.038 1.00 0.00 49 PRO A O 17
ATOM 30658 N N . ALA A 1 50 ? -2.415 -12.309 2.769 1.00 0.00 50 ALA A N 17
ATOM 30659 C CA . ALA A 1 50 ? -1.922 -12.532 4.166 1.00 0.00 50 ALA A CA 17
ATOM 30660 C C . ALA A 1 50 ? -0.439 -12.164 4.204 1.00 0.00 50 ALA A C 17
ATOM 30661 O O . ALA A 1 50 ? 0.356 -12.761 4.901 1.00 0.00 50 ALA A O 17
ATOM 30668 N N . LEU A 1 51 ? -0.081 -11.182 3.432 1.00 0.00 51 LEU A N 17
ATOM 30669 C CA . LEU A 1 51 ? 1.339 -10.731 3.361 1.00 0.00 51 LEU A CA 17
ATOM 30670 C C . LEU A 1 51 ? 1.780 -10.112 4.695 1.00 0.00 51 LEU A C 17
ATOM 30671 O O . LEU A 1 51 ? 2.665 -9.280 4.736 1.00 0.00 51 LEU A O 17
ATOM 30687 N N . ARG A 1 52 ? 1.183 -10.509 5.784 1.00 0.00 52 ARG A N 17
ATOM 30688 C CA . ARG A 1 52 ? 1.586 -9.939 7.100 1.00 0.00 52 ARG A CA 17
ATOM 30689 C C . ARG A 1 52 ? 3.070 -10.225 7.344 1.00 0.00 52 ARG A C 17
ATOM 30690 O O . ARG A 1 52 ? 3.638 -9.800 8.330 1.00 0.00 52 ARG A O 17
ATOM 30711 N N . THR A 1 53 ? 3.705 -10.941 6.451 1.00 0.00 53 THR A N 17
ATOM 30712 C CA . THR A 1 53 ? 5.156 -11.255 6.631 1.00 0.00 53 THR A CA 17
ATOM 30713 C C . THR A 1 53 ? 5.789 -11.566 5.271 1.00 0.00 53 THR A C 17
ATOM 30714 O O . THR A 1 53 ? 6.188 -12.682 5.003 1.00 0.00 53 THR A O 17
ATOM 30725 N N . ASP A 1 54 ? 5.888 -10.583 4.411 1.00 0.00 54 ASP A N 17
ATOM 30726 C CA . ASP A 1 54 ? 6.499 -10.807 3.062 1.00 0.00 54 ASP A CA 17
ATOM 30727 C C . ASP A 1 54 ? 7.275 -9.553 2.655 1.00 0.00 54 ASP A C 17
ATOM 30728 O O . ASP A 1 54 ? 6.793 -8.755 1.883 1.00 0.00 54 ASP A O 17
ATOM 30737 N N . PRO A 1 55 ? 8.465 -9.370 3.177 1.00 0.00 55 PRO A N 17
ATOM 30738 C CA . PRO A 1 55 ? 9.298 -8.177 2.862 1.00 0.00 55 PRO A CA 17
ATOM 30739 C C . PRO A 1 55 ? 10.076 -8.329 1.549 1.00 0.00 55 PRO A C 17
ATOM 30740 O O . PRO A 1 55 ? 10.612 -9.375 1.242 1.00 0.00 55 PRO A O 17
ATOM 30751 N N . TRP A 1 56 ? 10.136 -7.279 0.783 1.00 0.00 56 TRP A N 17
ATOM 30752 C CA . TRP A 1 56 ? 10.871 -7.325 -0.518 1.00 0.00 56 TRP A CA 17
ATOM 30753 C C . TRP A 1 56 ? 12.361 -7.600 -0.251 1.00 0.00 56 TRP A C 17
ATOM 30754 O O . TRP A 1 56 ? 12.727 -8.083 0.802 1.00 0.00 56 TRP A O 17
ATOM 30775 N N . SER A 1 57 ? 13.221 -7.323 -1.207 1.00 0.00 57 SER A N 17
ATOM 30776 C CA . SER A 1 57 ? 14.686 -7.590 -1.028 1.00 0.00 57 SER A CA 17
ATOM 30777 C C . SER A 1 57 ? 15.493 -6.429 -1.654 1.00 0.00 57 SER A C 17
ATOM 30778 O O . SER A 1 57 ? 14.926 -5.502 -2.194 1.00 0.00 57 SER A O 17
ATOM 30786 N N . PRO A 1 58 ? 16.808 -6.475 -1.574 1.00 0.00 58 PRO A N 17
ATOM 30787 C CA . PRO A 1 58 ? 17.697 -5.406 -2.135 1.00 0.00 58 PRO A CA 17
ATOM 30788 C C . PRO A 1 58 ? 17.317 -4.991 -3.566 1.00 0.00 58 PRO A C 17
ATOM 30789 O O . PRO A 1 58 ? 17.772 -3.983 -4.070 1.00 0.00 58 PRO A O 17
ATOM 30800 N N . GLU A 1 59 ? 16.496 -5.762 -4.220 1.00 0.00 59 GLU A N 17
ATOM 30801 C CA . GLU A 1 59 ? 16.094 -5.427 -5.606 1.00 0.00 59 GLU A CA 17
ATOM 30802 C C . GLU A 1 59 ? 15.138 -4.248 -5.567 1.00 0.00 59 GLU A C 17
ATOM 30803 O O . GLU A 1 59 ? 15.300 -3.288 -6.287 1.00 0.00 59 GLU A O 17
ATOM 30815 N N . GLU A 1 60 ? 14.146 -4.294 -4.715 1.00 0.00 60 GLU A N 17
ATOM 30816 C CA . GLU A 1 60 ? 13.204 -3.151 -4.635 1.00 0.00 60 GLU A CA 17
ATOM 30817 C C . GLU A 1 60 ? 13.895 -2.029 -3.873 1.00 0.00 60 GLU A C 17
ATOM 30818 O O . GLU A 1 60 ? 13.550 -0.880 -4.004 1.00 0.00 60 GLU A O 17
ATOM 30830 N N . ASP A 1 61 ? 14.890 -2.353 -3.088 1.00 0.00 61 ASP A N 17
ATOM 30831 C CA . ASP A 1 61 ? 15.619 -1.291 -2.342 1.00 0.00 61 ASP A CA 17
ATOM 30832 C C . ASP A 1 61 ? 16.316 -0.388 -3.361 1.00 0.00 61 ASP A C 17
ATOM 30833 O O . ASP A 1 61 ? 16.096 0.806 -3.407 1.00 0.00 61 ASP A O 17
ATOM 30842 N N . MET A 1 62 ? 17.147 -0.964 -4.186 1.00 0.00 62 MET A N 17
ATOM 30843 C CA . MET A 1 62 ? 17.853 -0.160 -5.214 1.00 0.00 62 MET A CA 17
ATOM 30844 C C . MET A 1 62 ? 16.821 0.429 -6.174 1.00 0.00 62 MET A C 17
ATOM 30845 O O . MET A 1 62 ? 16.954 1.546 -6.634 1.00 0.00 62 MET A O 17
ATOM 30859 N N . LEU A 1 63 ? 15.783 -0.310 -6.476 1.00 0.00 63 LEU A N 17
ATOM 30860 C CA . LEU A 1 63 ? 14.740 0.228 -7.403 1.00 0.00 63 LEU A CA 17
ATOM 30861 C C . LEU A 1 63 ? 13.904 1.269 -6.641 1.00 0.00 63 LEU A C 17
ATOM 30862 O O . LEU A 1 63 ? 13.392 2.213 -7.206 1.00 0.00 63 LEU A O 17
ATOM 30878 N N . LEU A 1 64 ? 13.780 1.104 -5.353 1.00 0.00 64 LEU A N 17
ATOM 30879 C CA . LEU A 1 64 ? 12.996 2.076 -4.542 1.00 0.00 64 LEU A CA 17
ATOM 30880 C C . LEU A 1 64 ? 13.717 3.421 -4.566 1.00 0.00 64 LEU A C 17
ATOM 30881 O O . LEU A 1 64 ? 13.111 4.456 -4.721 1.00 0.00 64 LEU A O 17
ATOM 30897 N N . ASP A 1 65 ? 15.012 3.419 -4.422 1.00 0.00 65 ASP A N 17
ATOM 30898 C CA . ASP A 1 65 ? 15.761 4.707 -4.446 1.00 0.00 65 ASP A CA 17
ATOM 30899 C C . ASP A 1 65 ? 15.356 5.505 -5.688 1.00 0.00 65 ASP A C 17
ATOM 30900 O O . ASP A 1 65 ? 15.295 6.718 -5.668 1.00 0.00 65 ASP A O 17
ATOM 30909 N N . GLN A 1 66 ? 15.084 4.827 -6.770 1.00 0.00 66 GLN A N 17
ATOM 30910 C CA . GLN A 1 66 ? 14.687 5.537 -8.023 1.00 0.00 66 GLN A CA 17
ATOM 30911 C C . GLN A 1 66 ? 13.214 5.952 -7.963 1.00 0.00 66 GLN A C 17
ATOM 30912 O O . GLN A 1 66 ? 12.858 7.052 -8.337 1.00 0.00 66 GLN A O 17
ATOM 30926 N N . LYS A 1 67 ? 12.351 5.081 -7.515 1.00 0.00 67 LYS A N 17
ATOM 30927 C CA . LYS A 1 67 ? 10.900 5.432 -7.457 1.00 0.00 67 LYS A CA 17
ATOM 30928 C C . LYS A 1 67 ? 10.644 6.408 -6.305 1.00 0.00 67 LYS A C 17
ATOM 30929 O O . LYS A 1 67 ? 10.083 7.470 -6.493 1.00 0.00 67 LYS A O 17
ATOM 30948 N N . TYR A 1 68 ? 11.054 6.064 -5.117 1.00 0.00 68 TYR A N 17
ATOM 30949 C CA . TYR A 1 68 ? 10.841 6.977 -3.953 1.00 0.00 68 TYR A CA 17
ATOM 30950 C C . TYR A 1 68 ? 11.402 8.360 -4.304 1.00 0.00 68 TYR A C 17
ATOM 30951 O O . TYR A 1 68 ? 10.774 9.375 -4.087 1.00 0.00 68 TYR A O 17
ATOM 30969 N N . ALA A 1 69 ? 12.580 8.400 -4.853 1.00 0.00 69 ALA A N 17
ATOM 30970 C CA . ALA A 1 69 ? 13.190 9.704 -5.231 1.00 0.00 69 ALA A CA 17
ATOM 30971 C C . ALA A 1 69 ? 12.185 10.506 -6.063 1.00 0.00 69 ALA A C 17
ATOM 30972 O O . ALA A 1 69 ? 12.179 11.721 -6.052 1.00 0.00 69 ALA A O 17
ATOM 30979 N N . GLU A 1 70 ? 11.335 9.825 -6.788 1.00 0.00 70 GLU A N 17
ATOM 30980 C CA . GLU A 1 70 ? 10.322 10.516 -7.633 1.00 0.00 70 GLU A CA 17
ATOM 30981 C C . GLU A 1 70 ? 9.021 10.691 -6.845 1.00 0.00 70 GLU A C 17
ATOM 30982 O O . GLU A 1 70 ? 8.520 11.788 -6.690 1.00 0.00 70 GLU A O 17
ATOM 30994 N N . TYR A 1 71 ? 8.454 9.612 -6.362 1.00 0.00 71 TYR A N 17
ATOM 30995 C CA . TYR A 1 71 ? 7.168 9.707 -5.606 1.00 0.00 71 TYR A CA 17
ATOM 30996 C C . TYR A 1 71 ? 7.426 9.979 -4.122 1.00 0.00 71 TYR A C 17
ATOM 30997 O O . TYR A 1 71 ? 6.740 10.769 -3.506 1.00 0.00 71 TYR A O 17
ATOM 31015 N N . GLY A 1 72 ? 8.403 9.335 -3.540 1.00 0.00 72 GLY A N 17
ATOM 31016 C CA . GLY A 1 72 ? 8.703 9.559 -2.086 1.00 0.00 72 GLY A CA 17
ATOM 31017 C C . GLY A 1 72 ? 8.045 8.437 -1.264 1.00 0.00 72 GLY A C 17
ATOM 31018 O O . GLY A 1 72 ? 8.042 7.298 -1.688 1.00 0.00 72 GLY A O 17
ATOM 31022 N N . PRO A 1 73 ? 7.495 8.722 -0.099 1.00 0.00 73 PRO A N 17
ATOM 31023 C CA . PRO A 1 73 ? 6.858 7.666 0.735 1.00 0.00 73 PRO A CA 17
ATOM 31024 C C . PRO A 1 73 ? 5.450 7.315 0.246 1.00 0.00 73 PRO A C 17
ATOM 31025 O O . PRO A 1 73 ? 4.620 6.850 1.003 1.00 0.00 73 PRO A O 17
ATOM 31036 N N . LYS A 1 74 ? 5.174 7.514 -1.017 1.00 0.00 74 LYS A N 17
ATOM 31037 C CA . LYS A 1 74 ? 3.824 7.168 -1.541 1.00 0.00 74 LYS A CA 17
ATOM 31038 C C . LYS A 1 74 ? 3.782 5.669 -1.818 1.00 0.00 74 LYS A C 17
ATOM 31039 O O . LYS A 1 74 ? 3.689 5.235 -2.949 1.00 0.00 74 LYS A O 17
ATOM 31058 N N . TRP A 1 75 ? 3.863 4.872 -0.791 1.00 0.00 75 TRP A N 17
ATOM 31059 C CA . TRP A 1 75 ? 3.844 3.400 -0.982 1.00 0.00 75 TRP A CA 17
ATOM 31060 C C . TRP A 1 75 ? 2.624 2.993 -1.813 1.00 0.00 75 TRP A C 17
ATOM 31061 O O . TRP A 1 75 ? 2.485 1.856 -2.219 1.00 0.00 75 TRP A O 17
ATOM 31082 N N . ASN A 1 76 ? 1.747 3.916 -2.078 1.00 0.00 76 ASN A N 17
ATOM 31083 C CA . ASN A 1 76 ? 0.545 3.591 -2.891 1.00 0.00 76 ASN A CA 17
ATOM 31084 C C . ASN A 1 76 ? 0.983 3.367 -4.336 1.00 0.00 76 ASN A C 17
ATOM 31085 O O . ASN A 1 76 ? 0.461 2.521 -5.031 1.00 0.00 76 ASN A O 17
ATOM 31096 N N . LYS A 1 77 ? 1.953 4.118 -4.786 1.00 0.00 77 LYS A N 17
ATOM 31097 C CA . LYS A 1 77 ? 2.452 3.953 -6.181 1.00 0.00 77 LYS A CA 17
ATOM 31098 C C . LYS A 1 77 ? 3.496 2.841 -6.200 1.00 0.00 77 LYS A C 17
ATOM 31099 O O . LYS A 1 77 ? 3.594 2.079 -7.141 1.00 0.00 77 LYS A O 17
ATOM 31118 N N . ILE A 1 78 ? 4.278 2.749 -5.163 1.00 0.00 78 ILE A N 17
ATOM 31119 C CA . ILE A 1 78 ? 5.324 1.694 -5.107 1.00 0.00 78 ILE A CA 17
ATOM 31120 C C . ILE A 1 78 ? 4.656 0.323 -4.979 1.00 0.00 78 ILE A C 17
ATOM 31121 O O . ILE A 1 78 ? 4.905 -0.574 -5.751 1.00 0.00 78 ILE A O 17
ATOM 31137 N N . SER A 1 79 ? 3.808 0.159 -4.004 1.00 0.00 79 SER A N 17
ATOM 31138 C CA . SER A 1 79 ? 3.119 -1.153 -3.817 1.00 0.00 79 SER A CA 17
ATOM 31139 C C . SER A 1 79 ? 2.514 -1.643 -5.137 1.00 0.00 79 SER A C 17
ATOM 31140 O O . SER A 1 79 ? 2.307 -2.825 -5.327 1.00 0.00 79 SER A O 17
ATOM 31148 N N . LYS A 1 80 ? 2.222 -0.757 -6.049 1.00 0.00 80 LYS A N 17
ATOM 31149 C CA . LYS A 1 80 ? 1.625 -1.198 -7.346 1.00 0.00 80 LYS A CA 17
ATOM 31150 C C . LYS A 1 80 ? 2.730 -1.780 -8.222 1.00 0.00 80 LYS A C 17
ATOM 31151 O O . LYS A 1 80 ? 2.474 -2.524 -9.149 1.00 0.00 80 LYS A O 17
ATOM 31170 N N . PHE A 1 81 ? 3.961 -1.458 -7.932 1.00 0.00 81 PHE A N 17
ATOM 31171 C CA . PHE A 1 81 ? 5.086 -2.004 -8.739 1.00 0.00 81 PHE A CA 17
ATOM 31172 C C . PHE A 1 81 ? 5.462 -3.365 -8.151 1.00 0.00 81 PHE A C 17
ATOM 31173 O O . PHE A 1 81 ? 6.155 -4.156 -8.759 1.00 0.00 81 PHE A O 17
ATOM 31190 N N . LEU A 1 82 ? 4.995 -3.629 -6.961 1.00 0.00 82 LEU A N 17
ATOM 31191 C CA . LEU A 1 82 ? 5.292 -4.924 -6.279 1.00 0.00 82 LEU A CA 17
ATOM 31192 C C . LEU A 1 82 ? 4.096 -5.863 -6.472 1.00 0.00 82 LEU A C 17
ATOM 31193 O O . LEU A 1 82 ? 4.186 -6.860 -7.158 1.00 0.00 82 LEU A O 17
ATOM 31209 N N . LYS A 1 83 ? 2.982 -5.545 -5.861 1.00 0.00 83 LYS A N 17
ATOM 31210 C CA . LYS A 1 83 ? 1.764 -6.398 -5.984 1.00 0.00 83 LYS A CA 17
ATOM 31211 C C . LYS A 1 83 ? 1.940 -7.616 -5.082 1.00 0.00 83 LYS A C 17
ATOM 31212 O O . LYS A 1 83 ? 1.055 -8.438 -4.951 1.00 0.00 83 LYS A O 17
ATOM 31231 N N . ASN A 1 84 ? 3.087 -7.725 -4.456 1.00 0.00 84 ASN A N 17
ATOM 31232 C CA . ASN A 1 84 ? 3.363 -8.876 -3.546 1.00 0.00 84 ASN A CA 17
ATOM 31233 C C . ASN A 1 84 ? 3.374 -8.384 -2.096 1.00 0.00 84 ASN A C 17
ATOM 31234 O O . ASN A 1 84 ? 3.143 -9.143 -1.177 1.00 0.00 84 ASN A O 17
ATOM 31245 N N . ARG A 1 85 ? 3.644 -7.113 -1.887 1.00 0.00 85 ARG A N 17
ATOM 31246 C CA . ARG A 1 85 ? 3.674 -6.547 -0.496 1.00 0.00 85 ARG A CA 17
ATOM 31247 C C . ARG A 1 85 ? 2.622 -5.458 -0.364 1.00 0.00 85 ARG A C 17
ATOM 31248 O O . ARG A 1 85 ? 1.973 -5.080 -1.318 1.00 0.00 85 ARG A O 17
ATOM 31269 N N . SER A 1 86 ? 2.443 -4.967 0.836 1.00 0.00 86 SER A N 17
ATOM 31270 C CA . SER A 1 86 ? 1.430 -3.916 1.107 1.00 0.00 86 SER A CA 17
ATOM 31271 C C . SER A 1 86 ? 2.148 -2.666 1.580 1.00 0.00 86 SER A C 17
ATOM 31272 O O . SER A 1 86 ? 3.281 -2.707 2.008 1.00 0.00 86 SER A O 17
ATOM 31280 N N . ASP A 1 87 ? 1.488 -1.562 1.517 1.00 0.00 87 ASP A N 17
ATOM 31281 C CA . ASP A 1 87 ? 2.117 -0.302 1.967 1.00 0.00 87 ASP A CA 17
ATOM 31282 C C . ASP A 1 87 ? 2.526 -0.456 3.428 1.00 0.00 87 ASP A C 17
ATOM 31283 O O . ASP A 1 87 ? 3.565 0.011 3.852 1.00 0.00 87 ASP A O 17
ATOM 31292 N N . ASN A 1 88 ? 1.717 -1.121 4.195 1.00 0.00 88 ASN A N 17
ATOM 31293 C CA . ASN A 1 88 ? 2.049 -1.328 5.626 1.00 0.00 88 ASN A CA 17
ATOM 31294 C C . ASN A 1 88 ? 3.363 -2.105 5.723 1.00 0.00 88 ASN A C 17
ATOM 31295 O O . ASN A 1 88 ? 4.105 -1.964 6.671 1.00 0.00 88 ASN A O 17
ATOM 31306 N N . ASN A 1 89 ? 3.662 -2.922 4.743 1.00 0.00 89 ASN A N 17
ATOM 31307 C CA . ASN A 1 89 ? 4.930 -3.699 4.778 1.00 0.00 89 ASN A CA 17
ATOM 31308 C C . ASN A 1 89 ? 6.062 -2.825 4.247 1.00 0.00 89 ASN A C 17
ATOM 31309 O O . ASN A 1 89 ? 7.166 -2.837 4.749 1.00 0.00 89 ASN A O 17
ATOM 31320 N N . ILE A 1 90 ? 5.785 -2.075 3.220 1.00 0.00 90 ILE A N 17
ATOM 31321 C CA . ILE A 1 90 ? 6.823 -1.196 2.622 1.00 0.00 90 ILE A CA 17
ATOM 31322 C C . ILE A 1 90 ? 7.193 -0.103 3.621 1.00 0.00 90 ILE A C 17
ATOM 31323 O O . ILE A 1 90 ? 8.348 0.098 3.941 1.00 0.00 90 ILE A O 17
ATOM 31339 N N . ARG A 1 91 ? 6.219 0.588 4.133 1.00 0.00 91 ARG A N 17
ATOM 31340 C CA . ARG A 1 91 ? 6.505 1.651 5.133 1.00 0.00 91 ARG A CA 17
ATOM 31341 C C . ARG A 1 91 ? 7.195 1.007 6.331 1.00 0.00 91 ARG A C 17
ATOM 31342 O O . ARG A 1 91 ? 8.015 1.606 6.998 1.00 0.00 91 ARG A O 17
ATOM 31363 N N . ASN A 1 92 ? 6.851 -0.215 6.611 1.00 0.00 92 ASN A N 17
ATOM 31364 C CA . ASN A 1 92 ? 7.458 -0.920 7.776 1.00 0.00 92 ASN A CA 17
ATOM 31365 C C . ASN A 1 92 ? 8.865 -1.399 7.425 1.00 0.00 92 ASN A C 17
ATOM 31366 O O . ASN A 1 92 ? 9.771 -1.308 8.230 1.00 0.00 92 ASN A O 17
ATOM 31377 N N . ARG A 1 93 ? 9.070 -1.922 6.244 1.00 0.00 93 ARG A N 17
ATOM 31378 C CA . ARG A 1 93 ? 10.437 -2.407 5.895 1.00 0.00 93 ARG A CA 17
ATOM 31379 C C . ARG A 1 93 ? 11.335 -1.215 5.541 1.00 0.00 93 ARG A C 17
ATOM 31380 O O . ARG A 1 93 ? 12.544 -1.289 5.639 1.00 0.00 93 ARG A O 17
ATOM 31401 N N . TRP A 1 94 ? 10.756 -0.118 5.135 1.00 0.00 94 TRP A N 17
ATOM 31402 C CA . TRP A 1 94 ? 11.577 1.077 4.783 1.00 0.00 94 TRP A CA 17
ATOM 31403 C C . TRP A 1 94 ? 12.035 1.767 6.071 1.00 0.00 94 TRP A C 17
ATOM 31404 O O . TRP A 1 94 ? 13.194 2.089 6.234 1.00 0.00 94 TRP A O 17
ATOM 31425 N N . MET A 1 95 ? 11.136 1.997 6.988 1.00 0.00 95 MET A N 17
ATOM 31426 C CA . MET A 1 95 ? 11.532 2.665 8.259 1.00 0.00 95 MET A CA 17
ATOM 31427 C C . MET A 1 95 ? 12.408 1.712 9.076 1.00 0.00 95 MET A C 17
ATOM 31428 O O . MET A 1 95 ? 13.166 2.126 9.928 1.00 0.00 95 MET A O 17
ATOM 31442 N N . MET A 1 96 ? 12.317 0.435 8.812 1.00 0.00 96 MET A N 17
ATOM 31443 C CA . MET A 1 96 ? 13.149 -0.549 9.559 1.00 0.00 96 MET A CA 17
ATOM 31444 C C . MET A 1 96 ? 14.548 -0.568 8.953 1.00 0.00 96 MET A C 17
ATOM 31445 O O . MET A 1 96 ? 15.540 -0.623 9.651 1.00 0.00 96 MET A O 17
ATOM 31459 N N . ILE A 1 97 ? 14.632 -0.518 7.648 1.00 0.00 97 ILE A N 17
ATOM 31460 C CA . ILE A 1 97 ? 15.962 -0.531 6.980 1.00 0.00 97 ILE A CA 17
ATOM 31461 C C . ILE A 1 97 ? 16.517 0.893 6.940 1.00 0.00 97 ILE A C 17
ATOM 31462 O O . ILE A 1 97 ? 17.713 1.103 6.950 1.00 0.00 97 ILE A O 17
ATOM 31478 N N . ALA A 1 98 ? 15.657 1.873 6.895 1.00 0.00 98 ALA A N 17
ATOM 31479 C CA . ALA A 1 98 ? 16.137 3.280 6.856 1.00 0.00 98 ALA A CA 17
ATOM 31480 C C . ALA A 1 98 ? 16.620 3.672 8.248 1.00 0.00 98 ALA A C 17
ATOM 31481 O O . ALA A 1 98 ? 17.534 4.458 8.403 1.00 0.00 98 ALA A O 17
ATOM 31488 N N . ARG A 1 99 ? 16.019 3.118 9.265 1.00 0.00 99 ARG A N 17
ATOM 31489 C CA . ARG A 1 99 ? 16.447 3.440 10.648 1.00 0.00 99 ARG A CA 17
ATOM 31490 C C . ARG A 1 99 ? 17.764 2.721 10.912 1.00 0.00 99 ARG A C 17
ATOM 31491 O O . ARG A 1 99 ? 18.526 3.080 11.787 1.00 0.00 99 ARG A O 17
ATOM 31512 N N . HIS A 1 100 ? 18.025 1.698 10.147 1.00 0.00 100 HIS A N 17
ATOM 31513 C CA . HIS A 1 100 ? 19.280 0.919 10.314 1.00 0.00 100 HIS A CA 17
ATOM 31514 C C . HIS A 1 100 ? 20.384 1.562 9.474 1.00 0.00 100 HIS A C 17
ATOM 31515 O O . HIS A 1 100 ? 21.536 1.589 9.858 1.00 0.00 100 HIS A O 17
ATOM 31530 N N . ARG A 1 101 ? 20.036 2.083 8.327 1.00 0.00 101 ARG A N 17
ATOM 31531 C CA . ARG A 1 101 ? 21.059 2.731 7.454 1.00 0.00 101 ARG A CA 17
ATOM 31532 C C . ARG A 1 101 ? 21.304 4.157 7.950 1.00 0.00 101 ARG A C 17
ATOM 31533 O O . ARG A 1 101 ? 22.338 4.744 7.700 1.00 0.00 101 ARG A O 17
ATOM 31554 N N . ALA A 1 102 ? 20.359 4.715 8.653 1.00 0.00 102 ALA A N 17
ATOM 31555 C CA . ALA A 1 102 ? 20.531 6.101 9.167 1.00 0.00 102 ALA A CA 17
ATOM 31556 C C . ALA A 1 102 ? 21.627 6.118 10.234 1.00 0.00 102 ALA A C 17
ATOM 31557 O O . ALA A 1 102 ? 22.196 7.148 10.538 1.00 0.00 102 ALA A O 17
ATOM 31564 N N . LYS A 1 103 ? 21.932 4.982 10.808 1.00 0.00 103 LYS A N 17
ATOM 31565 C CA . LYS A 1 103 ? 22.991 4.920 11.853 1.00 0.00 103 LYS A CA 17
ATOM 31566 C C . LYS A 1 103 ? 24.343 4.696 11.176 1.00 0.00 103 LYS A C 17
ATOM 31567 O O . LYS A 1 103 ? 25.343 5.276 11.553 1.00 0.00 103 LYS A O 17
ATOM 31586 N N . HIS A 1 104 ? 24.381 3.858 10.176 1.00 0.00 104 HIS A N 17
ATOM 31587 C CA . HIS A 1 104 ? 25.665 3.594 9.469 1.00 0.00 104 HIS A CA 17
ATOM 31588 C C . HIS A 1 104 ? 25.990 4.770 8.546 1.00 0.00 104 HIS A C 17
ATOM 31589 O O . HIS A 1 104 ? 26.939 4.733 7.788 1.00 0.00 104 HIS A O 17
ATOM 31604 N N . GLN A 1 105 ? 25.209 5.814 8.603 1.00 0.00 105 GLN A N 17
ATOM 31605 C CA . GLN A 1 105 ? 25.473 6.990 7.729 1.00 0.00 105 GLN A CA 17
ATOM 31606 C C . GLN A 1 105 ? 26.722 7.724 8.224 1.00 0.00 105 GLN A C 17
ATOM 31607 O O . GLN A 1 105 ? 26.655 8.860 8.648 1.00 0.00 105 GLN A O 17
ATOM 31621 N N . LYS A 1 106 ? 27.859 7.074 8.173 1.00 0.00 106 LYS A N 17
ATOM 31622 C CA . LYS A 1 106 ? 29.133 7.708 8.632 1.00 0.00 106 LYS A CA 17
ATOM 31623 C C . LYS A 1 106 ? 29.006 8.224 10.073 1.00 0.00 106 LYS A C 17
ATOM 31624 O O . LYS A 1 106 ? 29.961 8.702 10.652 1.00 0.00 106 LYS A O 17
ATOM 31643 N N . SER A 1 107 ? 27.846 8.136 10.657 1.00 0.00 107 SER A N 17
ATOM 31644 C CA . SER A 1 107 ? 27.677 8.625 12.054 1.00 0.00 107 SER A CA 17
ATOM 31645 C C . SER A 1 107 ? 28.531 7.776 12.998 1.00 0.00 107 SER A C 17
ATOM 31646 O O . SER A 1 107 ? 28.134 6.657 13.280 1.00 0.00 107 SER A O 17
ATOM 31655 N N . LYS A 1 1 ? 0.680 7.020 -0.184 1.00 0.00 1 LYS A N 18
ATOM 31656 C CA . LYS A 1 1 ? -0.561 6.495 0.455 1.00 0.00 1 LYS A CA 18
ATOM 31657 C C . LYS A 1 1 ? -1.783 7.067 -0.262 1.00 0.00 1 LYS A C 18
ATOM 31658 O O . LYS A 1 1 ? -1.702 8.059 -0.958 1.00 0.00 1 LYS A O 18
ATOM 31679 N N . VAL A 1 2 ? -2.920 6.446 -0.094 1.00 0.00 2 VAL A N 18
ATOM 31680 C CA . VAL A 1 2 ? -4.160 6.946 -0.760 1.00 0.00 2 VAL A CA 18
ATOM 31681 C C . VAL A 1 2 ? -4.758 8.075 0.085 1.00 0.00 2 VAL A C 18
ATOM 31682 O O . VAL A 1 2 ? -4.265 8.391 1.150 1.00 0.00 2 VAL A O 18
ATOM 31695 N N . LYS A 1 3 ? -5.805 8.695 -0.382 1.00 0.00 3 LYS A N 18
ATOM 31696 C CA . LYS A 1 3 ? -6.417 9.811 0.394 1.00 0.00 3 LYS A CA 18
ATOM 31697 C C . LYS A 1 3 ? -7.047 9.281 1.687 1.00 0.00 3 LYS A C 18
ATOM 31698 O O . LYS A 1 3 ? -6.806 9.807 2.755 1.00 0.00 3 LYS A O 18
ATOM 31717 N N . PHE A 1 4 ? -7.856 8.254 1.617 1.00 0.00 4 PHE A N 18
ATOM 31718 C CA . PHE A 1 4 ? -8.479 7.742 2.871 1.00 0.00 4 PHE A CA 18
ATOM 31719 C C . PHE A 1 4 ? -7.387 7.315 3.851 1.00 0.00 4 PHE A C 18
ATOM 31720 O O . PHE A 1 4 ? -6.252 7.096 3.480 1.00 0.00 4 PHE A O 18
ATOM 31737 N N . THR A 1 5 ? -7.729 7.216 5.109 1.00 0.00 5 THR A N 18
ATOM 31738 C CA . THR A 1 5 ? -6.730 6.824 6.146 1.00 0.00 5 THR A CA 18
ATOM 31739 C C . THR A 1 5 ? -6.758 5.319 6.357 1.00 0.00 5 THR A C 18
ATOM 31740 O O . THR A 1 5 ? -7.706 4.635 6.012 1.00 0.00 5 THR A O 18
ATOM 31751 N N . GLU A 1 6 ? -5.717 4.806 6.931 1.00 0.00 6 GLU A N 18
ATOM 31752 C CA . GLU A 1 6 ? -5.644 3.342 7.194 1.00 0.00 6 GLU A CA 18
ATOM 31753 C C . GLU A 1 6 ? -6.949 2.873 7.839 1.00 0.00 6 GLU A C 18
ATOM 31754 O O . GLU A 1 6 ? -7.442 1.810 7.543 1.00 0.00 6 GLU A O 18
ATOM 31766 N N . GLU A 1 7 ? -7.517 3.663 8.715 1.00 0.00 7 GLU A N 18
ATOM 31767 C CA . GLU A 1 7 ? -8.794 3.254 9.377 1.00 0.00 7 GLU A CA 18
ATOM 31768 C C . GLU A 1 7 ? -9.805 2.795 8.318 1.00 0.00 7 GLU A C 18
ATOM 31769 O O . GLU A 1 7 ? -10.528 1.829 8.506 1.00 0.00 7 GLU A O 18
ATOM 31781 N N . GLU A 1 8 ? -9.866 3.463 7.196 1.00 0.00 8 GLU A N 18
ATOM 31782 C CA . GLU A 1 8 ? -10.829 3.030 6.155 1.00 0.00 8 GLU A CA 18
ATOM 31783 C C . GLU A 1 8 ? -10.357 1.699 5.588 1.00 0.00 8 GLU A C 18
ATOM 31784 O O . GLU A 1 8 ? -11.129 0.776 5.431 1.00 0.00 8 GLU A O 18
ATOM 31796 N N . ASP A 1 9 ? -9.082 1.588 5.289 1.00 0.00 9 ASP A N 18
ATOM 31797 C CA . ASP A 1 9 ? -8.552 0.297 4.739 1.00 0.00 9 ASP A CA 18
ATOM 31798 C C . ASP A 1 9 ? -9.085 -0.872 5.578 1.00 0.00 9 ASP A C 18
ATOM 31799 O O . ASP A 1 9 ? -9.241 -1.981 5.101 1.00 0.00 9 ASP A O 18
ATOM 31808 N N . LEU A 1 10 ? -9.395 -0.624 6.823 1.00 0.00 10 LEU A N 18
ATOM 31809 C CA . LEU A 1 10 ? -9.950 -1.713 7.676 1.00 0.00 10 LEU A CA 18
ATOM 31810 C C . LEU A 1 10 ? -11.409 -1.905 7.266 1.00 0.00 10 LEU A C 18
ATOM 31811 O O . LEU A 1 10 ? -11.904 -3.012 7.156 1.00 0.00 10 LEU A O 18
ATOM 31827 N N . LYS A 1 11 ? -12.093 -0.820 7.012 1.00 0.00 11 LYS A N 18
ATOM 31828 C CA . LYS A 1 11 ? -13.509 -0.929 6.578 1.00 0.00 11 LYS A CA 18
ATOM 31829 C C . LYS A 1 11 ? -13.545 -1.714 5.269 1.00 0.00 11 LYS A C 18
ATOM 31830 O O . LYS A 1 11 ? -14.442 -2.493 5.023 1.00 0.00 11 LYS A O 18
ATOM 31849 N N . LEU A 1 12 ? -12.558 -1.524 4.434 1.00 0.00 12 LEU A N 18
ATOM 31850 C CA . LEU A 1 12 ? -12.516 -2.267 3.149 1.00 0.00 12 LEU A CA 18
ATOM 31851 C C . LEU A 1 12 ? -12.538 -3.766 3.455 1.00 0.00 12 LEU A C 18
ATOM 31852 O O . LEU A 1 12 ? -13.300 -4.510 2.890 1.00 0.00 12 LEU A O 18
ATOM 31868 N N . GLN A 1 13 ? -11.702 -4.217 4.344 1.00 0.00 13 GLN A N 18
ATOM 31869 C CA . GLN A 1 13 ? -11.685 -5.674 4.655 1.00 0.00 13 GLN A CA 18
ATOM 31870 C C . GLN A 1 13 ? -13.101 -6.144 5.004 1.00 0.00 13 GLN A C 18
ATOM 31871 O O . GLN A 1 13 ? -13.509 -7.227 4.640 1.00 0.00 13 GLN A O 18
ATOM 31885 N N . GLN A 1 14 ? -13.851 -5.349 5.708 1.00 0.00 14 GLN A N 18
ATOM 31886 C CA . GLN A 1 14 ? -15.236 -5.776 6.088 1.00 0.00 14 GLN A CA 18
ATOM 31887 C C . GLN A 1 14 ? -16.214 -5.610 4.920 1.00 0.00 14 GLN A C 18
ATOM 31888 O O . GLN A 1 14 ? -16.879 -6.545 4.520 1.00 0.00 14 GLN A O 18
ATOM 31902 N N . LEU A 1 15 ? -16.333 -4.428 4.387 1.00 0.00 15 LEU A N 18
ATOM 31903 C CA . LEU A 1 15 ? -17.292 -4.215 3.268 1.00 0.00 15 LEU A CA 18
ATOM 31904 C C . LEU A 1 15 ? -16.900 -5.107 2.097 1.00 0.00 15 LEU A C 18
ATOM 31905 O O . LEU A 1 15 ? -17.692 -5.875 1.591 1.00 0.00 15 LEU A O 18
ATOM 31921 N N . VAL A 1 16 ? -15.679 -5.008 1.669 1.00 0.00 16 VAL A N 18
ATOM 31922 C CA . VAL A 1 16 ? -15.212 -5.839 0.534 1.00 0.00 16 VAL A CA 18
ATOM 31923 C C . VAL A 1 16 ? -15.445 -7.311 0.867 1.00 0.00 16 VAL A C 18
ATOM 31924 O O . VAL A 1 16 ? -15.699 -8.116 -0.007 1.00 0.00 16 VAL A O 18
ATOM 31937 N N . MET A 1 17 ? -15.381 -7.677 2.123 1.00 0.00 17 MET A N 18
ATOM 31938 C CA . MET A 1 17 ? -15.621 -9.098 2.477 1.00 0.00 17 MET A CA 18
ATOM 31939 C C . MET A 1 17 ? -17.108 -9.399 2.256 1.00 0.00 17 MET A C 18
ATOM 31940 O O . MET A 1 17 ? -17.483 -10.501 1.908 1.00 0.00 17 MET A O 18
ATOM 31954 N N . ARG A 1 18 ? -17.956 -8.421 2.442 1.00 0.00 18 ARG A N 18
ATOM 31955 C CA . ARG A 1 18 ? -19.411 -8.652 2.228 1.00 0.00 18 ARG A CA 18
ATOM 31956 C C . ARG A 1 18 ? -19.689 -8.722 0.724 1.00 0.00 18 ARG A C 18
ATOM 31957 O O . ARG A 1 18 ? -20.638 -9.342 0.287 1.00 0.00 18 ARG A O 18
ATOM 31978 N N . TYR A 1 19 ? -18.861 -8.087 -0.071 1.00 0.00 19 TYR A N 18
ATOM 31979 C CA . TYR A 1 19 ? -19.054 -8.101 -1.555 1.00 0.00 19 TYR A CA 18
ATOM 31980 C C . TYR A 1 19 ? -18.105 -9.126 -2.178 1.00 0.00 19 TYR A C 18
ATOM 31981 O O . TYR A 1 19 ? -18.224 -9.478 -3.334 1.00 0.00 19 TYR A O 18
ATOM 31999 N N . GLY A 1 20 ? -17.161 -9.609 -1.413 1.00 0.00 20 GLY A N 18
ATOM 32000 C CA . GLY A 1 20 ? -16.191 -10.615 -1.940 1.00 0.00 20 GLY A CA 18
ATOM 32001 C C . GLY A 1 20 ? -14.940 -9.897 -2.441 1.00 0.00 20 GLY A C 18
ATOM 32002 O O . GLY A 1 20 ? -13.892 -9.974 -1.835 1.00 0.00 20 GLY A O 18
ATOM 32006 N N . ALA A 1 21 ? -15.059 -9.195 -3.541 1.00 0.00 21 ALA A N 18
ATOM 32007 C CA . ALA A 1 21 ? -13.898 -8.444 -4.126 1.00 0.00 21 ALA A CA 18
ATOM 32008 C C . ALA A 1 21 ? -14.201 -8.131 -5.601 1.00 0.00 21 ALA A C 18
ATOM 32009 O O . ALA A 1 21 ? -13.395 -8.377 -6.478 1.00 0.00 21 ALA A O 18
ATOM 32016 N N . LYS A 1 22 ? -15.360 -7.600 -5.893 1.00 0.00 22 LYS A N 18
ATOM 32017 C CA . LYS A 1 22 ? -15.688 -7.292 -7.323 1.00 0.00 22 LYS A CA 18
ATOM 32018 C C . LYS A 1 22 ? -16.780 -6.215 -7.443 1.00 0.00 22 LYS A C 18
ATOM 32019 O O . LYS A 1 22 ? -17.096 -5.788 -8.536 1.00 0.00 22 LYS A O 18
ATOM 32038 N N . ASP A 1 23 ? -17.354 -5.760 -6.348 1.00 0.00 23 ASP A N 18
ATOM 32039 C CA . ASP A 1 23 ? -18.418 -4.699 -6.424 1.00 0.00 23 ASP A CA 18
ATOM 32040 C C . ASP A 1 23 ? -17.847 -3.390 -5.879 1.00 0.00 23 ASP A C 18
ATOM 32041 O O . ASP A 1 23 ? -18.457 -2.721 -5.068 1.00 0.00 23 ASP A O 18
ATOM 32050 N N . TRP A 1 24 ? -16.680 -3.022 -6.320 1.00 0.00 24 TRP A N 18
ATOM 32051 C CA . TRP A 1 24 ? -16.064 -1.761 -5.834 1.00 0.00 24 TRP A CA 18
ATOM 32052 C C . TRP A 1 24 ? -16.910 -0.579 -6.291 1.00 0.00 24 TRP A C 18
ATOM 32053 O O . TRP A 1 24 ? -16.969 0.442 -5.635 1.00 0.00 24 TRP A O 18
ATOM 32074 N N . ILE A 1 25 ? -17.585 -0.712 -7.395 1.00 0.00 25 ILE A N 18
ATOM 32075 C CA . ILE A 1 25 ? -18.444 0.396 -7.868 1.00 0.00 25 ILE A CA 18
ATOM 32076 C C . ILE A 1 25 ? -19.552 0.582 -6.842 1.00 0.00 25 ILE A C 18
ATOM 32077 O O . ILE A 1 25 ? -20.052 1.665 -6.633 1.00 0.00 25 ILE A O 18
ATOM 32093 N N . ARG A 1 26 ? -19.923 -0.481 -6.186 1.00 0.00 26 ARG A N 18
ATOM 32094 C CA . ARG A 1 26 ? -20.984 -0.393 -5.158 1.00 0.00 26 ARG A CA 18
ATOM 32095 C C . ARG A 1 26 ? -20.372 0.177 -3.887 1.00 0.00 26 ARG A C 18
ATOM 32096 O O . ARG A 1 26 ? -20.856 1.135 -3.320 1.00 0.00 26 ARG A O 18
ATOM 32117 N N . ILE A 1 27 ? -19.300 -0.406 -3.436 1.00 0.00 27 ILE A N 18
ATOM 32118 C CA . ILE A 1 27 ? -18.648 0.106 -2.207 1.00 0.00 27 ILE A CA 18
ATOM 32119 C C . ILE A 1 27 ? -18.327 1.588 -2.382 1.00 0.00 27 ILE A C 18
ATOM 32120 O O . ILE A 1 27 ? -18.361 2.359 -1.444 1.00 0.00 27 ILE A O 18
ATOM 32136 N N . SER A 1 28 ? -18.004 1.990 -3.580 1.00 0.00 28 SER A N 18
ATOM 32137 C CA . SER A 1 28 ? -17.668 3.418 -3.822 1.00 0.00 28 SER A CA 18
ATOM 32138 C C . SER A 1 28 ? -18.944 4.257 -3.795 1.00 0.00 28 SER A C 18
ATOM 32139 O O . SER A 1 28 ? -18.926 5.416 -3.437 1.00 0.00 28 SER A O 18
ATOM 32147 N N . GLN A 1 29 ? -20.058 3.684 -4.162 1.00 0.00 29 GLN A N 18
ATOM 32148 C CA . GLN A 1 29 ? -21.327 4.471 -4.140 1.00 0.00 29 GLN A CA 18
ATOM 32149 C C . GLN A 1 29 ? -21.616 4.876 -2.694 1.00 0.00 29 GLN A C 18
ATOM 32150 O O . GLN A 1 29 ? -22.083 5.964 -2.423 1.00 0.00 29 GLN A O 18
ATOM 32164 N N . LEU A 1 30 ? -21.322 4.013 -1.761 1.00 0.00 30 LEU A N 18
ATOM 32165 C CA . LEU A 1 30 ? -21.553 4.350 -0.329 1.00 0.00 30 LEU A CA 18
ATOM 32166 C C . LEU A 1 30 ? -20.392 5.226 0.149 1.00 0.00 30 LEU A C 18
ATOM 32167 O O . LEU A 1 30 ? -20.578 6.197 0.855 1.00 0.00 30 LEU A O 18
ATOM 32183 N N . MET A 1 31 ? -19.192 4.879 -0.249 1.00 0.00 31 MET A N 18
ATOM 32184 C CA . MET A 1 31 ? -17.980 5.667 0.149 1.00 0.00 31 MET A CA 18
ATOM 32185 C C . MET A 1 31 ? -17.456 6.440 -1.064 1.00 0.00 31 MET A C 18
ATOM 32186 O O . MET A 1 31 ? -16.318 6.288 -1.463 1.00 0.00 31 MET A O 18
ATOM 32200 N N . ILE A 1 32 ? -18.274 7.272 -1.653 1.00 0.00 32 ILE A N 18
ATOM 32201 C CA . ILE A 1 32 ? -17.817 8.055 -2.838 1.00 0.00 32 ILE A CA 18
ATOM 32202 C C . ILE A 1 32 ? -16.542 8.827 -2.477 1.00 0.00 32 ILE A C 18
ATOM 32203 O O . ILE A 1 32 ? -15.920 9.448 -3.315 1.00 0.00 32 ILE A O 18
ATOM 32219 N N . THR A 1 33 ? -16.153 8.796 -1.231 1.00 0.00 33 THR A N 18
ATOM 32220 C CA . THR A 1 33 ? -14.929 9.527 -0.808 1.00 0.00 33 THR A CA 18
ATOM 32221 C C . THR A 1 33 ? -13.757 9.158 -1.720 1.00 0.00 33 THR A C 18
ATOM 32222 O O . THR A 1 33 ? -12.750 9.838 -1.749 1.00 0.00 33 THR A O 18
ATOM 32233 N N . ARG A 1 34 ? -13.866 8.084 -2.466 1.00 0.00 34 ARG A N 18
ATOM 32234 C CA . ARG A 1 34 ? -12.738 7.690 -3.365 1.00 0.00 34 ARG A CA 18
ATOM 32235 C C . ARG A 1 34 ? -13.262 6.876 -4.555 1.00 0.00 34 ARG A C 18
ATOM 32236 O O . ARG A 1 34 ? -14.407 6.472 -4.599 1.00 0.00 34 ARG A O 18
ATOM 32257 N N . ASN A 1 35 ? -12.411 6.637 -5.519 1.00 0.00 35 ASN A N 18
ATOM 32258 C CA . ASN A 1 35 ? -12.817 5.853 -6.720 1.00 0.00 35 ASN A CA 18
ATOM 32259 C C . ASN A 1 35 ? -12.709 4.355 -6.396 1.00 0.00 35 ASN A C 18
ATOM 32260 O O . ASN A 1 35 ? -11.938 3.962 -5.545 1.00 0.00 35 ASN A O 18
ATOM 32271 N N . PRO A 1 36 ? -13.475 3.521 -7.062 1.00 0.00 36 PRO A N 18
ATOM 32272 C CA . PRO A 1 36 ? -13.444 2.047 -6.816 1.00 0.00 36 PRO A CA 18
ATOM 32273 C C . PRO A 1 36 ? -12.072 1.442 -7.145 1.00 0.00 36 PRO A C 18
ATOM 32274 O O . PRO A 1 36 ? -11.635 0.495 -6.522 1.00 0.00 36 PRO A O 18
ATOM 32285 N N . ARG A 1 37 ? -11.396 1.983 -8.119 1.00 0.00 37 ARG A N 18
ATOM 32286 C CA . ARG A 1 37 ? -10.060 1.441 -8.486 1.00 0.00 37 ARG A CA 18
ATOM 32287 C C . ARG A 1 37 ? -9.061 1.756 -7.371 1.00 0.00 37 ARG A C 18
ATOM 32288 O O . ARG A 1 37 ? -8.108 1.037 -7.157 1.00 0.00 37 ARG A O 18
ATOM 32309 N N . GLN A 1 38 ? -9.272 2.833 -6.664 1.00 0.00 38 GLN A N 18
ATOM 32310 C CA . GLN A 1 38 ? -8.331 3.205 -5.567 1.00 0.00 38 GLN A CA 18
ATOM 32311 C C . GLN A 1 38 ? -8.538 2.291 -4.357 1.00 0.00 38 GLN A C 18
ATOM 32312 O O . GLN A 1 38 ? -7.587 1.882 -3.719 1.00 0.00 38 GLN A O 18
ATOM 32326 N N . CYS A 1 39 ? -9.759 1.953 -4.029 1.00 0.00 39 CYS A N 18
ATOM 32327 C CA . CYS A 1 39 ? -9.982 1.061 -2.864 1.00 0.00 39 CYS A CA 18
ATOM 32328 C C . CYS A 1 39 ? -9.650 -0.367 -3.288 1.00 0.00 39 CYS A C 18
ATOM 32329 O O . CYS A 1 39 ? -9.307 -1.208 -2.483 1.00 0.00 39 CYS A O 18
ATOM 32337 N N . ARG A 1 40 ? -9.729 -0.638 -4.561 1.00 0.00 40 ARG A N 18
ATOM 32338 C CA . ARG A 1 40 ? -9.392 -1.998 -5.059 1.00 0.00 40 ARG A CA 18
ATOM 32339 C C . ARG A 1 40 ? -7.895 -2.215 -4.846 1.00 0.00 40 ARG A C 18
ATOM 32340 O O . ARG A 1 40 ? -7.461 -3.246 -4.373 1.00 0.00 40 ARG A O 18
ATOM 32361 N N . GLU A 1 41 ? -7.103 -1.237 -5.195 1.00 0.00 41 GLU A N 18
ATOM 32362 C CA . GLU A 1 41 ? -5.633 -1.367 -5.020 1.00 0.00 41 GLU A CA 18
ATOM 32363 C C . GLU A 1 41 ? -5.326 -1.773 -3.577 1.00 0.00 41 GLU A C 18
ATOM 32364 O O . GLU A 1 41 ? -4.323 -2.402 -3.307 1.00 0.00 41 GLU A O 18
ATOM 32376 N N . ARG A 1 42 ? -6.174 -1.425 -2.642 1.00 0.00 42 ARG A N 18
ATOM 32377 C CA . ARG A 1 42 ? -5.889 -1.816 -1.225 1.00 0.00 42 ARG A CA 18
ATOM 32378 C C . ARG A 1 42 ? -6.124 -3.325 -1.064 1.00 0.00 42 ARG A C 18
ATOM 32379 O O . ARG A 1 42 ? -5.398 -4.001 -0.363 1.00 0.00 42 ARG A O 18
ATOM 32400 N N . TRP A 1 43 ? -7.133 -3.853 -1.703 1.00 0.00 43 TRP A N 18
ATOM 32401 C CA . TRP A 1 43 ? -7.422 -5.315 -1.587 1.00 0.00 43 TRP A CA 18
ATOM 32402 C C . TRP A 1 43 ? -6.144 -6.127 -1.751 1.00 0.00 43 TRP A C 18
ATOM 32403 O O . TRP A 1 43 ? -5.766 -6.856 -0.869 1.00 0.00 43 TRP A O 18
ATOM 32424 N N . ASN A 1 44 ? -5.468 -5.996 -2.856 1.00 0.00 44 ASN A N 18
ATOM 32425 C CA . ASN A 1 44 ? -4.218 -6.789 -3.065 1.00 0.00 44 ASN A CA 18
ATOM 32426 C C . ASN A 1 44 ? -3.032 -6.155 -2.340 1.00 0.00 44 ASN A C 18
ATOM 32427 O O . ASN A 1 44 ? -2.117 -6.839 -1.926 1.00 0.00 44 ASN A O 18
ATOM 32438 N N . ASN A 1 45 ? -3.015 -4.858 -2.203 1.00 0.00 45 ASN A N 18
ATOM 32439 C CA . ASN A 1 45 ? -1.856 -4.196 -1.528 1.00 0.00 45 ASN A CA 18
ATOM 32440 C C . ASN A 1 45 ? -2.085 -4.086 -0.021 1.00 0.00 45 ASN A C 18
ATOM 32441 O O . ASN A 1 45 ? -1.385 -3.362 0.654 1.00 0.00 45 ASN A O 18
ATOM 32452 N N . TYR A 1 46 ? -3.041 -4.792 0.533 1.00 0.00 46 TYR A N 18
ATOM 32453 C CA . TYR A 1 46 ? -3.247 -4.695 2.016 1.00 0.00 46 TYR A CA 18
ATOM 32454 C C . TYR A 1 46 ? -3.889 -5.984 2.558 1.00 0.00 46 TYR A C 18
ATOM 32455 O O . TYR A 1 46 ? -3.366 -6.588 3.473 1.00 0.00 46 TYR A O 18
ATOM 32473 N N . ILE A 1 47 ? -5.003 -6.421 2.010 1.00 0.00 47 ILE A N 18
ATOM 32474 C CA . ILE A 1 47 ? -5.645 -7.686 2.520 1.00 0.00 47 ILE A CA 18
ATOM 32475 C C . ILE A 1 47 ? -6.284 -8.488 1.366 1.00 0.00 47 ILE A C 18
ATOM 32476 O O . ILE A 1 47 ? -7.167 -8.034 0.665 1.00 0.00 47 ILE A O 18
ATOM 32492 N N . ASN A 1 48 ? -5.816 -9.698 1.188 1.00 0.00 48 ASN A N 18
ATOM 32493 C CA . ASN A 1 48 ? -6.340 -10.611 0.121 1.00 0.00 48 ASN A CA 18
ATOM 32494 C C . ASN A 1 48 ? -5.540 -11.930 0.146 1.00 0.00 48 ASN A C 18
ATOM 32495 O O . ASN A 1 48 ? -6.108 -13.000 0.048 1.00 0.00 48 ASN A O 18
ATOM 32506 N N . PRO A 1 49 ? -4.231 -11.855 0.239 1.00 0.00 49 PRO A N 18
ATOM 32507 C CA . PRO A 1 49 ? -3.349 -13.045 0.232 1.00 0.00 49 PRO A CA 18
ATOM 32508 C C . PRO A 1 49 ? -2.911 -13.468 1.643 1.00 0.00 49 PRO A C 18
ATOM 32509 O O . PRO A 1 49 ? -3.663 -14.067 2.386 1.00 0.00 49 PRO A O 18
ATOM 32520 N N . ALA A 1 50 ? -1.698 -13.159 2.006 1.00 0.00 50 ALA A N 18
ATOM 32521 C CA . ALA A 1 50 ? -1.185 -13.530 3.353 1.00 0.00 50 ALA A CA 18
ATOM 32522 C C . ALA A 1 50 ? 0.213 -12.937 3.498 1.00 0.00 50 ALA A C 18
ATOM 32523 O O . ALA A 1 50 ? 1.065 -13.456 4.190 1.00 0.00 50 ALA A O 18
ATOM 32530 N N . LEU A 1 51 ? 0.442 -11.847 2.824 1.00 0.00 51 LEU A N 18
ATOM 32531 C CA . LEU A 1 51 ? 1.770 -11.172 2.867 1.00 0.00 51 LEU A CA 18
ATOM 32532 C C . LEU A 1 51 ? 2.087 -10.668 4.279 1.00 0.00 51 LEU A C 18
ATOM 32533 O O . LEU A 1 51 ? 2.940 -9.821 4.461 1.00 0.00 51 LEU A O 18
ATOM 32549 N N . ARG A 1 52 ? 1.420 -11.171 5.282 1.00 0.00 52 ARG A N 18
ATOM 32550 C CA . ARG A 1 52 ? 1.698 -10.709 6.673 1.00 0.00 52 ARG A CA 18
ATOM 32551 C C . ARG A 1 52 ? 3.205 -10.764 6.953 1.00 0.00 52 ARG A C 18
ATOM 32552 O O . ARG A 1 52 ? 3.676 -10.263 7.955 1.00 0.00 52 ARG A O 18
ATOM 32573 N N . THR A 1 53 ? 3.968 -11.368 6.078 1.00 0.00 53 THR A N 18
ATOM 32574 C CA . THR A 1 53 ? 5.444 -11.452 6.297 1.00 0.00 53 THR A CA 18
ATOM 32575 C C . THR A 1 53 ? 6.154 -11.655 4.955 1.00 0.00 53 THR A C 18
ATOM 32576 O O . THR A 1 53 ? 6.721 -12.699 4.698 1.00 0.00 53 THR A O 18
ATOM 32587 N N . ASP A 1 54 ? 6.126 -10.659 4.099 1.00 0.00 54 ASP A N 18
ATOM 32588 C CA . ASP A 1 54 ? 6.797 -10.764 2.759 1.00 0.00 54 ASP A CA 18
ATOM 32589 C C . ASP A 1 54 ? 7.740 -9.571 2.574 1.00 0.00 54 ASP A C 18
ATOM 32590 O O . ASP A 1 54 ? 7.570 -8.780 1.669 1.00 0.00 54 ASP A O 18
ATOM 32599 N N . PRO A 1 55 ? 8.732 -9.438 3.420 1.00 0.00 55 PRO A N 18
ATOM 32600 C CA . PRO A 1 55 ? 9.709 -8.311 3.330 1.00 0.00 55 PRO A CA 18
ATOM 32601 C C . PRO A 1 55 ? 10.588 -8.425 2.082 1.00 0.00 55 PRO A C 18
ATOM 32602 O O . PRO A 1 55 ? 11.075 -9.485 1.742 1.00 0.00 55 PRO A O 18
ATOM 32613 N N . TRP A 1 56 ? 10.786 -7.336 1.399 1.00 0.00 56 TRP A N 18
ATOM 32614 C CA . TRP A 1 56 ? 11.627 -7.361 0.165 1.00 0.00 56 TRP A CA 18
ATOM 32615 C C . TRP A 1 56 ? 13.114 -7.374 0.556 1.00 0.00 56 TRP A C 18
ATOM 32616 O O . TRP A 1 56 ? 13.459 -7.602 1.698 1.00 0.00 56 TRP A O 18
ATOM 32637 N N . SER A 1 57 ? 13.997 -7.165 -0.397 1.00 0.00 57 SER A N 18
ATOM 32638 C CA . SER A 1 57 ? 15.471 -7.201 -0.110 1.00 0.00 57 SER A CA 18
ATOM 32639 C C . SER A 1 57 ? 16.169 -6.029 -0.841 1.00 0.00 57 SER A C 18
ATOM 32640 O O . SER A 1 57 ? 15.522 -5.234 -1.492 1.00 0.00 57 SER A O 18
ATOM 32648 N N . PRO A 1 58 ? 17.478 -5.916 -0.722 1.00 0.00 58 PRO A N 18
ATOM 32649 C CA . PRO A 1 58 ? 18.265 -4.814 -1.370 1.00 0.00 58 PRO A CA 18
ATOM 32650 C C . PRO A 1 58 ? 17.906 -4.595 -2.847 1.00 0.00 58 PRO A C 18
ATOM 32651 O O . PRO A 1 58 ? 18.253 -3.590 -3.436 1.00 0.00 58 PRO A O 18
ATOM 32662 N N . GLU A 1 59 ? 17.217 -5.523 -3.445 1.00 0.00 59 GLU A N 18
ATOM 32663 C CA . GLU A 1 59 ? 16.836 -5.375 -4.870 1.00 0.00 59 GLU A CA 18
ATOM 32664 C C . GLU A 1 59 ? 15.761 -4.306 -4.966 1.00 0.00 59 GLU A C 18
ATOM 32665 O O . GLU A 1 59 ? 15.783 -3.468 -5.843 1.00 0.00 59 GLU A O 18
ATOM 32677 N N . GLU A 1 60 ? 14.823 -4.307 -4.055 1.00 0.00 60 GLU A N 18
ATOM 32678 C CA . GLU A 1 60 ? 13.768 -3.267 -4.091 1.00 0.00 60 GLU A CA 18
ATOM 32679 C C . GLU A 1 60 ? 14.297 -2.035 -3.366 1.00 0.00 60 GLU A C 18
ATOM 32680 O O . GLU A 1 60 ? 13.959 -0.932 -3.696 1.00 0.00 60 GLU A O 18
ATOM 32692 N N . ASP A 1 61 ? 15.145 -2.215 -2.389 1.00 0.00 61 ASP A N 18
ATOM 32693 C CA . ASP A 1 61 ? 15.698 -1.030 -1.668 1.00 0.00 61 ASP A CA 18
ATOM 32694 C C . ASP A 1 61 ? 16.402 -0.123 -2.681 1.00 0.00 61 ASP A C 18
ATOM 32695 O O . ASP A 1 61 ? 16.081 1.039 -2.827 1.00 0.00 61 ASP A O 18
ATOM 32704 N N . MET A 1 62 ? 17.369 -0.657 -3.378 1.00 0.00 62 MET A N 18
ATOM 32705 C CA . MET A 1 62 ? 18.109 0.153 -4.379 1.00 0.00 62 MET A CA 18
ATOM 32706 C C . MET A 1 62 ? 17.144 0.644 -5.457 1.00 0.00 62 MET A C 18
ATOM 32707 O O . MET A 1 62 ? 17.231 1.767 -5.913 1.00 0.00 62 MET A O 18
ATOM 32721 N N . LEU A 1 63 ? 16.222 -0.186 -5.877 1.00 0.00 63 LEU A N 18
ATOM 32722 C CA . LEU A 1 63 ? 15.258 0.257 -6.937 1.00 0.00 63 LEU A CA 18
ATOM 32723 C C . LEU A 1 63 ? 14.175 1.142 -6.299 1.00 0.00 63 LEU A C 18
ATOM 32724 O O . LEU A 1 63 ? 13.519 1.914 -6.969 1.00 0.00 63 LEU A O 18
ATOM 32740 N N . LEU A 1 64 ? 13.992 1.042 -5.010 1.00 0.00 64 LEU A N 18
ATOM 32741 C CA . LEU A 1 64 ? 12.966 1.882 -4.322 1.00 0.00 64 LEU A CA 18
ATOM 32742 C C . LEU A 1 64 ? 13.559 3.276 -4.129 1.00 0.00 64 LEU A C 18
ATOM 32743 O O . LEU A 1 64 ? 12.911 4.272 -4.356 1.00 0.00 64 LEU A O 18
ATOM 32759 N N . ASP A 1 65 ? 14.800 3.361 -3.733 1.00 0.00 65 ASP A N 18
ATOM 32760 C CA . ASP A 1 65 ? 15.429 4.702 -3.551 1.00 0.00 65 ASP A CA 18
ATOM 32761 C C . ASP A 1 65 ? 15.194 5.542 -4.811 1.00 0.00 65 ASP A C 18
ATOM 32762 O O . ASP A 1 65 ? 15.058 6.747 -4.751 1.00 0.00 65 ASP A O 18
ATOM 32771 N N . GLN A 1 66 ? 15.138 4.905 -5.951 1.00 0.00 66 GLN A N 18
ATOM 32772 C CA . GLN A 1 66 ? 14.904 5.648 -7.224 1.00 0.00 66 GLN A CA 18
ATOM 32773 C C . GLN A 1 66 ? 13.413 5.980 -7.357 1.00 0.00 66 GLN A C 18
ATOM 32774 O O . GLN A 1 66 ? 13.044 7.059 -7.772 1.00 0.00 66 GLN A O 18
ATOM 32788 N N . LYS A 1 67 ? 12.551 5.061 -7.011 1.00 0.00 67 LYS A N 18
ATOM 32789 C CA . LYS A 1 67 ? 11.090 5.338 -7.124 1.00 0.00 67 LYS A CA 18
ATOM 32790 C C . LYS A 1 67 ? 10.702 6.407 -6.099 1.00 0.00 67 LYS A C 18
ATOM 32791 O O . LYS A 1 67 ? 10.136 7.427 -6.437 1.00 0.00 67 LYS A O 18
ATOM 32810 N N . TYR A 1 68 ? 11.023 6.192 -4.847 1.00 0.00 68 TYR A N 18
ATOM 32811 C CA . TYR A 1 68 ? 10.700 7.204 -3.794 1.00 0.00 68 TYR A CA 18
ATOM 32812 C C . TYR A 1 68 ? 11.176 8.573 -4.286 1.00 0.00 68 TYR A C 18
ATOM 32813 O O . TYR A 1 68 ? 10.493 9.571 -4.163 1.00 0.00 68 TYR A O 18
ATOM 32831 N N . ALA A 1 69 ? 12.343 8.613 -4.855 1.00 0.00 69 ALA A N 18
ATOM 32832 C CA . ALA A 1 69 ? 12.879 9.893 -5.374 1.00 0.00 69 ALA A CA 18
ATOM 32833 C C . ALA A 1 69 ? 11.860 10.493 -6.346 1.00 0.00 69 ALA A C 18
ATOM 32834 O O . ALA A 1 69 ? 11.753 11.694 -6.493 1.00 0.00 69 ALA A O 18
ATOM 32841 N N . GLU A 1 70 ? 11.108 9.652 -7.011 1.00 0.00 70 GLU A N 18
ATOM 32842 C CA . GLU A 1 70 ? 10.086 10.137 -7.981 1.00 0.00 70 GLU A CA 18
ATOM 32843 C C . GLU A 1 70 ? 8.722 10.264 -7.295 1.00 0.00 70 GLU A C 18
ATOM 32844 O O . GLU A 1 70 ? 8.095 11.304 -7.331 1.00 0.00 70 GLU A O 18
ATOM 32856 N N . TYR A 1 71 ? 8.235 9.195 -6.703 1.00 0.00 71 TYR A N 18
ATOM 32857 C CA . TYR A 1 71 ? 6.886 9.230 -6.052 1.00 0.00 71 TYR A CA 18
ATOM 32858 C C . TYR A 1 71 ? 6.983 9.525 -4.550 1.00 0.00 71 TYR A C 18
ATOM 32859 O O . TYR A 1 71 ? 6.062 10.059 -3.965 1.00 0.00 71 TYR A O 18
ATOM 32877 N N . GLY A 1 72 ? 8.069 9.187 -3.908 1.00 0.00 72 GLY A N 18
ATOM 32878 C CA . GLY A 1 72 ? 8.177 9.460 -2.441 1.00 0.00 72 GLY A CA 18
ATOM 32879 C C . GLY A 1 72 ? 7.496 8.324 -1.669 1.00 0.00 72 GLY A C 18
ATOM 32880 O O . GLY A 1 72 ? 7.301 7.247 -2.197 1.00 0.00 72 GLY A O 18
ATOM 32884 N N . PRO A 1 73 ? 7.129 8.553 -0.430 1.00 0.00 73 PRO A N 18
ATOM 32885 C CA . PRO A 1 73 ? 6.455 7.517 0.412 1.00 0.00 73 PRO A CA 18
ATOM 32886 C C . PRO A 1 73 ? 5.109 7.065 -0.176 1.00 0.00 73 PRO A C 18
ATOM 32887 O O . PRO A 1 73 ? 4.241 6.602 0.537 1.00 0.00 73 PRO A O 18
ATOM 32898 N N . LYS A 1 74 ? 4.922 7.187 -1.465 1.00 0.00 74 LYS A N 18
ATOM 32899 C CA . LYS A 1 74 ? 3.633 6.756 -2.069 1.00 0.00 74 LYS A CA 18
ATOM 32900 C C . LYS A 1 74 ? 3.667 5.244 -2.265 1.00 0.00 74 LYS A C 18
ATOM 32901 O O . LYS A 1 74 ? 3.649 4.751 -3.375 1.00 0.00 74 LYS A O 18
ATOM 32920 N N . TRP A 1 75 ? 3.722 4.506 -1.195 1.00 0.00 75 TRP A N 18
ATOM 32921 C CA . TRP A 1 75 ? 3.768 3.026 -1.310 1.00 0.00 75 TRP A CA 18
ATOM 32922 C C . TRP A 1 75 ? 2.616 2.538 -2.197 1.00 0.00 75 TRP A C 18
ATOM 32923 O O . TRP A 1 75 ? 2.555 1.386 -2.577 1.00 0.00 75 TRP A O 18
ATOM 32944 N N . ASN A 1 76 ? 1.711 3.411 -2.532 1.00 0.00 76 ASN A N 18
ATOM 32945 C CA . ASN A 1 76 ? 0.569 3.009 -3.399 1.00 0.00 76 ASN A CA 18
ATOM 32946 C C . ASN A 1 76 ? 1.091 2.769 -4.814 1.00 0.00 76 ASN A C 18
ATOM 32947 O O . ASN A 1 76 ? 0.645 1.880 -5.512 1.00 0.00 76 ASN A O 18
ATOM 32958 N N . LYS A 1 77 ? 2.049 3.551 -5.234 1.00 0.00 77 LYS A N 18
ATOM 32959 C CA . LYS A 1 77 ? 2.626 3.370 -6.595 1.00 0.00 77 LYS A CA 18
ATOM 32960 C C . LYS A 1 77 ? 3.686 2.276 -6.520 1.00 0.00 77 LYS A C 18
ATOM 32961 O O . LYS A 1 77 ? 3.847 1.487 -7.425 1.00 0.00 77 LYS A O 18
ATOM 32980 N N . ILE A 1 78 ? 4.405 2.225 -5.436 1.00 0.00 78 ILE A N 18
ATOM 32981 C CA . ILE A 1 78 ? 5.453 1.184 -5.284 1.00 0.00 78 ILE A CA 18
ATOM 32982 C C . ILE A 1 78 ? 4.776 -0.183 -5.145 1.00 0.00 78 ILE A C 18
ATOM 32983 O O . ILE A 1 78 ? 5.069 -1.113 -5.867 1.00 0.00 78 ILE A O 18
ATOM 32999 N N . SER A 1 79 ? 3.864 -0.303 -4.222 1.00 0.00 79 SER A N 18
ATOM 33000 C CA . SER A 1 79 ? 3.152 -1.597 -4.028 1.00 0.00 79 SER A CA 18
ATOM 33001 C C . SER A 1 79 ? 2.627 -2.118 -5.370 1.00 0.00 79 SER A C 18
ATOM 33002 O O . SER A 1 79 ? 2.413 -3.303 -5.540 1.00 0.00 79 SER A O 18
ATOM 33010 N N . LYS A 1 80 ? 2.407 -1.251 -6.324 1.00 0.00 80 LYS A N 18
ATOM 33011 C CA . LYS A 1 80 ? 1.887 -1.710 -7.643 1.00 0.00 80 LYS A CA 18
ATOM 33012 C C . LYS A 1 80 ? 3.042 -2.338 -8.422 1.00 0.00 80 LYS A C 18
ATOM 33013 O O . LYS A 1 80 ? 2.846 -3.188 -9.269 1.00 0.00 80 LYS A O 18
ATOM 33032 N N . PHE A 1 81 ? 4.247 -1.939 -8.124 1.00 0.00 81 PHE A N 18
ATOM 33033 C CA . PHE A 1 81 ? 5.411 -2.526 -8.829 1.00 0.00 81 PHE A CA 18
ATOM 33034 C C . PHE A 1 81 ? 5.654 -3.899 -8.212 1.00 0.00 81 PHE A C 18
ATOM 33035 O O . PHE A 1 81 ? 6.438 -4.691 -8.699 1.00 0.00 81 PHE A O 18
ATOM 33052 N N . LEU A 1 82 ? 4.966 -4.176 -7.132 1.00 0.00 82 LEU A N 18
ATOM 33053 C CA . LEU A 1 82 ? 5.108 -5.493 -6.432 1.00 0.00 82 LEU A CA 18
ATOM 33054 C C . LEU A 1 82 ? 3.813 -6.292 -6.619 1.00 0.00 82 LEU A C 18
ATOM 33055 O O . LEU A 1 82 ? 3.797 -7.320 -7.266 1.00 0.00 82 LEU A O 18
ATOM 33071 N N . LYS A 1 83 ? 2.729 -5.821 -6.054 1.00 0.00 83 LYS A N 18
ATOM 33072 C CA . LYS A 1 83 ? 1.421 -6.525 -6.183 1.00 0.00 83 LYS A CA 18
ATOM 33073 C C . LYS A 1 83 ? 1.428 -7.732 -5.254 1.00 0.00 83 LYS A C 18
ATOM 33074 O O . LYS A 1 83 ? 0.425 -8.389 -5.060 1.00 0.00 83 LYS A O 18
ATOM 33093 N N . ASN A 1 84 ? 2.565 -8.013 -4.672 1.00 0.00 84 ASN A N 18
ATOM 33094 C CA . ASN A 1 84 ? 2.686 -9.166 -3.733 1.00 0.00 84 ASN A CA 18
ATOM 33095 C C . ASN A 1 84 ? 2.792 -8.632 -2.306 1.00 0.00 84 ASN A C 18
ATOM 33096 O O . ASN A 1 84 ? 2.304 -9.229 -1.368 1.00 0.00 84 ASN A O 18
ATOM 33107 N N . ARG A 1 85 ? 3.427 -7.501 -2.141 1.00 0.00 85 ARG A N 18
ATOM 33108 C CA . ARG A 1 85 ? 3.577 -6.897 -0.780 1.00 0.00 85 ARG A CA 18
ATOM 33109 C C . ARG A 1 85 ? 2.487 -5.851 -0.578 1.00 0.00 85 ARG A C 18
ATOM 33110 O O . ARG A 1 85 ? 1.684 -5.600 -1.457 1.00 0.00 85 ARG A O 18
ATOM 33131 N N . SER A 1 86 ? 2.448 -5.249 0.583 1.00 0.00 86 SER A N 18
ATOM 33132 C CA . SER A 1 86 ? 1.413 -4.223 0.892 1.00 0.00 86 SER A CA 18
ATOM 33133 C C . SER A 1 86 ? 2.105 -2.956 1.355 1.00 0.00 86 SER A C 18
ATOM 33134 O O . SER A 1 86 ? 3.221 -2.971 1.828 1.00 0.00 86 SER A O 18
ATOM 33142 N N . ASP A 1 87 ? 1.434 -1.864 1.228 1.00 0.00 87 ASP A N 18
ATOM 33143 C CA . ASP A 1 87 ? 2.019 -0.573 1.656 1.00 0.00 87 ASP A CA 18
ATOM 33144 C C . ASP A 1 87 ? 2.441 -0.683 3.119 1.00 0.00 87 ASP A C 18
ATOM 33145 O O . ASP A 1 87 ? 3.405 -0.082 3.550 1.00 0.00 87 ASP A O 18
ATOM 33154 N N . ASN A 1 88 ? 1.730 -1.463 3.877 1.00 0.00 88 ASN A N 18
ATOM 33155 C CA . ASN A 1 88 ? 2.089 -1.637 5.308 1.00 0.00 88 ASN A CA 18
ATOM 33156 C C . ASN A 1 88 ? 3.397 -2.419 5.394 1.00 0.00 88 ASN A C 18
ATOM 33157 O O . ASN A 1 88 ? 4.152 -2.281 6.331 1.00 0.00 88 ASN A O 18
ATOM 33168 N N . ASN A 1 89 ? 3.675 -3.238 4.413 1.00 0.00 89 ASN A N 18
ATOM 33169 C CA . ASN A 1 89 ? 4.937 -4.027 4.426 1.00 0.00 89 ASN A CA 18
ATOM 33170 C C . ASN A 1 89 ? 6.067 -3.152 3.892 1.00 0.00 89 ASN A C 18
ATOM 33171 O O . ASN A 1 89 ? 7.222 -3.323 4.228 1.00 0.00 89 ASN A O 18
ATOM 33182 N N . ILE A 1 90 ? 5.727 -2.220 3.048 1.00 0.00 90 ILE A N 18
ATOM 33183 C CA . ILE A 1 90 ? 6.751 -1.316 2.454 1.00 0.00 90 ILE A CA 18
ATOM 33184 C C . ILE A 1 90 ? 7.024 -0.165 3.421 1.00 0.00 90 ILE A C 18
ATOM 33185 O O . ILE A 1 90 ? 8.157 0.164 3.710 1.00 0.00 90 ILE A O 18
ATOM 33201 N N . ARG A 1 91 ? 5.990 0.430 3.939 1.00 0.00 91 ARG A N 18
ATOM 33202 C CA . ARG A 1 91 ? 6.176 1.543 4.909 1.00 0.00 91 ARG A CA 18
ATOM 33203 C C . ARG A 1 91 ? 6.853 0.974 6.152 1.00 0.00 91 ARG A C 18
ATOM 33204 O O . ARG A 1 91 ? 7.624 1.630 6.823 1.00 0.00 91 ARG A O 18
ATOM 33225 N N . ASN A 1 92 ? 6.556 -0.252 6.460 1.00 0.00 92 ASN A N 18
ATOM 33226 C CA . ASN A 1 92 ? 7.159 -0.894 7.663 1.00 0.00 92 ASN A CA 18
ATOM 33227 C C . ASN A 1 92 ? 8.592 -1.326 7.359 1.00 0.00 92 ASN A C 18
ATOM 33228 O O . ASN A 1 92 ? 9.478 -1.171 8.175 1.00 0.00 92 ASN A O 18
ATOM 33239 N N . ARG A 1 93 ? 8.835 -1.872 6.197 1.00 0.00 93 ARG A N 18
ATOM 33240 C CA . ARG A 1 93 ? 10.224 -2.313 5.872 1.00 0.00 93 ARG A CA 18
ATOM 33241 C C . ARG A 1 93 ? 11.078 -1.095 5.518 1.00 0.00 93 ARG A C 18
ATOM 33242 O O . ARG A 1 93 ? 12.244 -1.025 5.848 1.00 0.00 93 ARG A O 18
ATOM 33263 N N . TRP A 1 94 ? 10.501 -0.132 4.857 1.00 0.00 94 TRP A N 18
ATOM 33264 C CA . TRP A 1 94 ? 11.266 1.087 4.485 1.00 0.00 94 TRP A CA 18
ATOM 33265 C C . TRP A 1 94 ? 11.763 1.782 5.754 1.00 0.00 94 TRP A C 18
ATOM 33266 O O . TRP A 1 94 ? 12.936 2.046 5.909 1.00 0.00 94 TRP A O 18
ATOM 33287 N N . MET A 1 95 ? 10.874 2.079 6.660 1.00 0.00 95 MET A N 18
ATOM 33288 C CA . MET A 1 95 ? 11.289 2.763 7.917 1.00 0.00 95 MET A CA 18
ATOM 33289 C C . MET A 1 95 ? 12.173 1.830 8.752 1.00 0.00 95 MET A C 18
ATOM 33290 O O . MET A 1 95 ? 12.900 2.268 9.618 1.00 0.00 95 MET A O 18
ATOM 33304 N N . MET A 1 96 ? 12.121 0.548 8.500 1.00 0.00 96 MET A N 18
ATOM 33305 C CA . MET A 1 96 ? 12.963 -0.402 9.279 1.00 0.00 96 MET A CA 18
ATOM 33306 C C . MET A 1 96 ? 14.375 -0.395 8.706 1.00 0.00 96 MET A C 18
ATOM 33307 O O . MET A 1 96 ? 15.350 -0.295 9.423 1.00 0.00 96 MET A O 18
ATOM 33321 N N . ILE A 1 97 ? 14.492 -0.508 7.408 1.00 0.00 97 ILE A N 18
ATOM 33322 C CA . ILE A 1 97 ? 15.830 -0.519 6.776 1.00 0.00 97 ILE A CA 18
ATOM 33323 C C . ILE A 1 97 ? 16.330 0.919 6.623 1.00 0.00 97 ILE A C 18
ATOM 33324 O O . ILE A 1 97 ? 17.517 1.180 6.640 1.00 0.00 97 ILE A O 18
ATOM 33340 N N . ALA A 1 98 ? 15.431 1.855 6.475 1.00 0.00 98 ALA A N 18
ATOM 33341 C CA . ALA A 1 98 ? 15.859 3.272 6.323 1.00 0.00 98 ALA A CA 18
ATOM 33342 C C . ALA A 1 98 ? 16.345 3.790 7.674 1.00 0.00 98 ALA A C 18
ATOM 33343 O O . ALA A 1 98 ? 17.028 4.792 7.759 1.00 0.00 98 ALA A O 18
ATOM 33350 N N . ARG A 1 99 ? 16.001 3.110 8.734 1.00 0.00 99 ARG A N 18
ATOM 33351 C CA . ARG A 1 99 ? 16.443 3.554 10.080 1.00 0.00 99 ARG A CA 18
ATOM 33352 C C . ARG A 1 99 ? 17.931 3.251 10.233 1.00 0.00 99 ARG A C 18
ATOM 33353 O O . ARG A 1 99 ? 18.612 3.825 11.058 1.00 0.00 99 ARG A O 18
ATOM 33374 N N . HIS A 1 100 ? 18.438 2.345 9.439 1.00 0.00 100 HIS A N 18
ATOM 33375 C CA . HIS A 1 100 ? 19.879 1.992 9.528 1.00 0.00 100 HIS A CA 18
ATOM 33376 C C . HIS A 1 100 ? 20.689 3.019 8.744 1.00 0.00 100 HIS A C 18
ATOM 33377 O O . HIS A 1 100 ? 21.775 3.399 9.131 1.00 0.00 100 HIS A O 18
ATOM 33392 N N . ARG A 1 101 ? 20.160 3.476 7.640 1.00 0.00 101 ARG A N 18
ATOM 33393 C CA . ARG A 1 101 ? 20.887 4.484 6.822 1.00 0.00 101 ARG A CA 18
ATOM 33394 C C . ARG A 1 101 ? 20.650 5.874 7.412 1.00 0.00 101 ARG A C 18
ATOM 33395 O O . ARG A 1 101 ? 21.365 6.813 7.126 1.00 0.00 101 ARG A O 18
ATOM 33416 N N . ALA A 1 102 ? 19.646 6.009 8.237 1.00 0.00 102 ALA A N 18
ATOM 33417 C CA . ALA A 1 102 ? 19.352 7.336 8.851 1.00 0.00 102 ALA A CA 18
ATOM 33418 C C . ALA A 1 102 ? 20.308 7.583 10.020 1.00 0.00 102 ALA A C 18
ATOM 33419 O O . ALA A 1 102 ? 20.300 8.634 10.629 1.00 0.00 102 ALA A O 18
ATOM 33426 N N . LYS A 1 103 ? 21.132 6.622 10.340 1.00 0.00 103 LYS A N 18
ATOM 33427 C CA . LYS A 1 103 ? 22.086 6.800 11.467 1.00 0.00 103 LYS A CA 18
ATOM 33428 C C . LYS A 1 103 ? 23.229 7.717 11.024 1.00 0.00 103 LYS A C 18
ATOM 33429 O O . LYS A 1 103 ? 23.218 8.906 11.275 1.00 0.00 103 LYS A O 18
ATOM 33448 N N . HIS A 1 104 ? 24.216 7.172 10.367 1.00 0.00 104 HIS A N 18
ATOM 33449 C CA . HIS A 1 104 ? 25.362 8.006 9.905 1.00 0.00 104 HIS A CA 18
ATOM 33450 C C . HIS A 1 104 ? 26.133 7.254 8.817 1.00 0.00 104 HIS A C 18
ATOM 33451 O O . HIS A 1 104 ? 27.099 7.747 8.272 1.00 0.00 104 HIS A O 18
ATOM 33466 N N . GLN A 1 105 ? 25.708 6.063 8.500 1.00 0.00 105 GLN A N 18
ATOM 33467 C CA . GLN A 1 105 ? 26.410 5.275 7.449 1.00 0.00 105 GLN A CA 18
ATOM 33468 C C . GLN A 1 105 ? 26.503 6.103 6.165 1.00 0.00 105 GLN A C 18
ATOM 33469 O O . GLN A 1 105 ? 27.478 6.038 5.442 1.00 0.00 105 GLN A O 18
ATOM 33483 N N . LYS A 1 106 ? 25.491 6.884 5.875 1.00 0.00 106 LYS A N 18
ATOM 33484 C CA . LYS A 1 106 ? 25.504 7.727 4.636 1.00 0.00 106 LYS A CA 18
ATOM 33485 C C . LYS A 1 106 ? 24.845 9.075 4.938 1.00 0.00 106 LYS A C 18
ATOM 33486 O O . LYS A 1 106 ? 25.155 10.078 4.326 1.00 0.00 106 LYS A O 18
ATOM 33505 N N . SER A 1 107 ? 23.940 9.107 5.877 1.00 0.00 107 SER A N 18
ATOM 33506 C CA . SER A 1 107 ? 23.264 10.390 6.215 1.00 0.00 107 SER A CA 18
ATOM 33507 C C . SER A 1 107 ? 24.272 11.341 6.864 1.00 0.00 107 SER A C 18
ATOM 33508 O O . SER A 1 107 ? 24.051 12.539 6.800 1.00 0.00 107 SER A O 18
ATOM 33517 N N . LYS A 1 1 ? -2.019 10.191 2.707 1.00 0.00 1 LYS A N 19
ATOM 33518 C CA . LYS A 1 1 ? -1.782 9.029 1.804 1.00 0.00 1 LYS A CA 19
ATOM 33519 C C . LYS A 1 1 ? -2.908 8.959 0.764 1.00 0.00 1 LYS A C 19
ATOM 33520 O O . LYS A 1 1 ? -3.050 9.837 -0.063 1.00 0.00 1 LYS A O 19
ATOM 33541 N N . VAL A 1 2 ? -3.711 7.929 0.796 1.00 0.00 2 VAL A N 19
ATOM 33542 C CA . VAL A 1 2 ? -4.817 7.818 -0.192 1.00 0.00 2 VAL A CA 19
ATOM 33543 C C . VAL A 1 2 ? -5.906 8.836 0.160 1.00 0.00 2 VAL A C 19
ATOM 33544 O O . VAL A 1 2 ? -5.891 9.429 1.220 1.00 0.00 2 VAL A O 19
ATOM 33557 N N . LYS A 1 3 ? -6.851 9.046 -0.716 1.00 0.00 3 LYS A N 19
ATOM 33558 C CA . LYS A 1 3 ? -7.936 10.028 -0.424 1.00 0.00 3 LYS A CA 19
ATOM 33559 C C . LYS A 1 3 ? -8.539 9.715 0.952 1.00 0.00 3 LYS A C 19
ATOM 33560 O O . LYS A 1 3 ? -8.698 10.586 1.784 1.00 0.00 3 LYS A O 19
ATOM 33579 N N . PHE A 1 4 ? -8.870 8.473 1.197 1.00 0.00 4 PHE A N 19
ATOM 33580 C CA . PHE A 1 4 ? -9.457 8.092 2.517 1.00 0.00 4 PHE A CA 19
ATOM 33581 C C . PHE A 1 4 ? -8.338 7.835 3.530 1.00 0.00 4 PHE A C 19
ATOM 33582 O O . PHE A 1 4 ? -7.194 7.632 3.177 1.00 0.00 4 PHE A O 19
ATOM 33599 N N . THR A 1 5 ? -8.669 7.866 4.796 1.00 0.00 5 THR A N 19
ATOM 33600 C CA . THR A 1 5 ? -7.644 7.651 5.862 1.00 0.00 5 THR A CA 19
ATOM 33601 C C . THR A 1 5 ? -7.452 6.164 6.127 1.00 0.00 5 THR A C 19
ATOM 33602 O O . THR A 1 5 ? -8.278 5.340 5.790 1.00 0.00 5 THR A O 19
ATOM 33613 N N . GLU A 1 6 ? -6.355 5.829 6.733 1.00 0.00 6 GLU A N 19
ATOM 33614 C CA . GLU A 1 6 ? -6.059 4.401 7.044 1.00 0.00 6 GLU A CA 19
ATOM 33615 C C . GLU A 1 6 ? -7.281 3.747 7.699 1.00 0.00 6 GLU A C 19
ATOM 33616 O O . GLU A 1 6 ? -7.641 2.637 7.375 1.00 0.00 6 GLU A O 19
ATOM 33628 N N . GLU A 1 7 ? -7.924 4.427 8.616 1.00 0.00 7 GLU A N 19
ATOM 33629 C CA . GLU A 1 7 ? -9.119 3.839 9.288 1.00 0.00 7 GLU A CA 19
ATOM 33630 C C . GLU A 1 7 ? -10.077 3.278 8.228 1.00 0.00 7 GLU A C 19
ATOM 33631 O O . GLU A 1 7 ? -10.679 2.230 8.397 1.00 0.00 7 GLU A O 19
ATOM 33643 N N . GLU A 1 8 ? -10.207 3.959 7.127 1.00 0.00 8 GLU A N 19
ATOM 33644 C CA . GLU A 1 8 ? -11.101 3.467 6.052 1.00 0.00 8 GLU A CA 19
ATOM 33645 C C . GLU A 1 8 ? -10.515 2.175 5.497 1.00 0.00 8 GLU A C 19
ATOM 33646 O O . GLU A 1 8 ? -11.204 1.193 5.307 1.00 0.00 8 GLU A O 19
ATOM 33658 N N . ASP A 1 9 ? -9.233 2.184 5.235 1.00 0.00 9 ASP A N 19
ATOM 33659 C CA . ASP A 1 9 ? -8.561 0.964 4.688 1.00 0.00 9 ASP A CA 19
ATOM 33660 C C . ASP A 1 9 ? -9.014 -0.264 5.488 1.00 0.00 9 ASP A C 19
ATOM 33661 O O . ASP A 1 9 ? -9.117 -1.365 4.975 1.00 0.00 9 ASP A O 19
ATOM 33670 N N . LEU A 1 10 ? -9.302 -0.066 6.742 1.00 0.00 10 LEU A N 19
ATOM 33671 C CA . LEU A 1 10 ? -9.767 -1.193 7.594 1.00 0.00 10 LEU A CA 19
ATOM 33672 C C . LEU A 1 10 ? -11.207 -1.520 7.202 1.00 0.00 10 LEU A C 19
ATOM 33673 O O . LEU A 1 10 ? -11.614 -2.666 7.169 1.00 0.00 10 LEU A O 19
ATOM 33689 N N . LYS A 1 11 ? -11.978 -0.514 6.887 1.00 0.00 11 LYS A N 19
ATOM 33690 C CA . LYS A 1 11 ? -13.385 -0.769 6.479 1.00 0.00 11 LYS A CA 19
ATOM 33691 C C . LYS A 1 11 ? -13.360 -1.660 5.243 1.00 0.00 11 LYS A C 19
ATOM 33692 O O . LYS A 1 11 ? -14.199 -2.517 5.059 1.00 0.00 11 LYS A O 19
ATOM 33711 N N . LEU A 1 12 ? -12.383 -1.471 4.401 1.00 0.00 12 LEU A N 19
ATOM 33712 C CA . LEU A 1 12 ? -12.277 -2.308 3.186 1.00 0.00 12 LEU A CA 19
ATOM 33713 C C . LEU A 1 12 ? -12.096 -3.759 3.606 1.00 0.00 12 LEU A C 19
ATOM 33714 O O . LEU A 1 12 ? -12.746 -4.643 3.110 1.00 0.00 12 LEU A O 19
ATOM 33730 N N . GLN A 1 13 ? -11.222 -4.022 4.528 1.00 0.00 13 GLN A N 19
ATOM 33731 C CA . GLN A 1 13 ? -11.022 -5.439 4.950 1.00 0.00 13 GLN A CA 19
ATOM 33732 C C . GLN A 1 13 ? -12.378 -6.049 5.326 1.00 0.00 13 GLN A C 19
ATOM 33733 O O . GLN A 1 13 ? -12.631 -7.214 5.092 1.00 0.00 13 GLN A O 19
ATOM 33747 N N . GLN A 1 14 ? -13.257 -5.271 5.893 1.00 0.00 14 GLN A N 19
ATOM 33748 C CA . GLN A 1 14 ? -14.597 -5.815 6.281 1.00 0.00 14 GLN A CA 19
ATOM 33749 C C . GLN A 1 14 ? -15.549 -5.857 5.080 1.00 0.00 14 GLN A C 19
ATOM 33750 O O . GLN A 1 14 ? -16.097 -6.888 4.749 1.00 0.00 14 GLN A O 19
ATOM 33764 N N . LEU A 1 15 ? -15.777 -4.744 4.441 1.00 0.00 15 LEU A N 19
ATOM 33765 C CA . LEU A 1 15 ? -16.718 -4.741 3.286 1.00 0.00 15 LEU A CA 19
ATOM 33766 C C . LEU A 1 15 ? -16.167 -5.665 2.200 1.00 0.00 15 LEU A C 19
ATOM 33767 O O . LEU A 1 15 ? -16.853 -6.537 1.705 1.00 0.00 15 LEU A O 19
ATOM 33783 N N . VAL A 1 16 ? -14.931 -5.491 1.835 1.00 0.00 16 VAL A N 19
ATOM 33784 C CA . VAL A 1 16 ? -14.338 -6.366 0.793 1.00 0.00 16 VAL A CA 19
ATOM 33785 C C . VAL A 1 16 ? -14.466 -7.821 1.239 1.00 0.00 16 VAL A C 19
ATOM 33786 O O . VAL A 1 16 ? -14.628 -8.709 0.428 1.00 0.00 16 VAL A O 19
ATOM 33799 N N . MET A 1 17 ? -14.415 -8.083 2.523 1.00 0.00 17 MET A N 19
ATOM 33800 C CA . MET A 1 17 ? -14.562 -9.485 2.975 1.00 0.00 17 MET A CA 19
ATOM 33801 C C . MET A 1 17 ? -16.010 -9.921 2.715 1.00 0.00 17 MET A C 19
ATOM 33802 O O . MET A 1 17 ? -16.284 -11.074 2.449 1.00 0.00 17 MET A O 19
ATOM 33816 N N . ARG A 1 18 ? -16.939 -8.999 2.782 1.00 0.00 18 ARG A N 19
ATOM 33817 C CA . ARG A 1 18 ? -18.368 -9.353 2.532 1.00 0.00 18 ARG A CA 19
ATOM 33818 C C . ARG A 1 18 ? -18.634 -9.396 1.022 1.00 0.00 18 ARG A C 19
ATOM 33819 O O . ARG A 1 18 ? -19.400 -10.208 0.543 1.00 0.00 18 ARG A O 19
ATOM 33840 N N . TYR A 1 19 ? -18.005 -8.527 0.266 1.00 0.00 19 TYR A N 19
ATOM 33841 C CA . TYR A 1 19 ? -18.217 -8.512 -1.218 1.00 0.00 19 TYR A CA 19
ATOM 33842 C C . TYR A 1 19 ? -17.121 -9.337 -1.893 1.00 0.00 19 TYR A C 19
ATOM 33843 O O . TYR A 1 19 ? -17.136 -9.551 -3.089 1.00 0.00 19 TYR A O 19
ATOM 33861 N N . GLY A 1 20 ? -16.167 -9.795 -1.131 1.00 0.00 20 GLY A N 19
ATOM 33862 C CA . GLY A 1 20 ? -15.057 -10.602 -1.711 1.00 0.00 20 GLY A CA 19
ATOM 33863 C C . GLY A 1 20 ? -14.029 -9.661 -2.333 1.00 0.00 20 GLY A C 19
ATOM 33864 O O . GLY A 1 20 ? -12.929 -9.527 -1.839 1.00 0.00 20 GLY A O 19
ATOM 33868 N N . ALA A 1 21 ? -14.404 -9.009 -3.409 1.00 0.00 21 ALA A N 19
ATOM 33869 C CA . ALA A 1 21 ? -13.498 -8.044 -4.124 1.00 0.00 21 ALA A CA 19
ATOM 33870 C C . ALA A 1 21 ? -13.941 -7.959 -5.594 1.00 0.00 21 ALA A C 19
ATOM 33871 O O . ALA A 1 21 ? -13.149 -8.109 -6.505 1.00 0.00 21 ALA A O 19
ATOM 33878 N N . LYS A 1 22 ? -15.207 -7.728 -5.836 1.00 0.00 22 LYS A N 19
ATOM 33879 C CA . LYS A 1 22 ? -15.701 -7.644 -7.252 1.00 0.00 22 LYS A CA 19
ATOM 33880 C C . LYS A 1 22 ? -16.871 -6.653 -7.374 1.00 0.00 22 LYS A C 19
ATOM 33881 O O . LYS A 1 22 ? -17.228 -6.253 -8.464 1.00 0.00 22 LYS A O 19
ATOM 33900 N N . ASP A 1 23 ? -17.468 -6.248 -6.274 1.00 0.00 23 ASP A N 19
ATOM 33901 C CA . ASP A 1 23 ? -18.610 -5.277 -6.329 1.00 0.00 23 ASP A CA 19
ATOM 33902 C C . ASP A 1 23 ? -18.129 -3.927 -5.803 1.00 0.00 23 ASP A C 19
ATOM 33903 O O . ASP A 1 23 ? -18.758 -3.310 -4.968 1.00 0.00 23 ASP A O 19
ATOM 33912 N N . TRP A 1 24 ? -17.009 -3.469 -6.287 1.00 0.00 24 TRP A N 19
ATOM 33913 C CA . TRP A 1 24 ? -16.472 -2.164 -5.818 1.00 0.00 24 TRP A CA 19
ATOM 33914 C C . TRP A 1 24 ? -17.454 -1.049 -6.169 1.00 0.00 24 TRP A C 19
ATOM 33915 O O . TRP A 1 24 ? -17.523 -0.040 -5.500 1.00 0.00 24 TRP A O 19
ATOM 33936 N N . ILE A 1 25 ? -18.223 -1.224 -7.206 1.00 0.00 25 ILE A N 19
ATOM 33937 C CA . ILE A 1 25 ? -19.204 -0.179 -7.581 1.00 0.00 25 ILE A CA 19
ATOM 33938 C C . ILE A 1 25 ? -20.198 -0.051 -6.439 1.00 0.00 25 ILE A C 19
ATOM 33939 O O . ILE A 1 25 ? -20.767 0.995 -6.199 1.00 0.00 25 ILE A O 19
ATOM 33955 N N . ARG A 1 26 ? -20.397 -1.121 -5.724 1.00 0.00 26 ARG A N 19
ATOM 33956 C CA . ARG A 1 26 ? -21.338 -1.094 -4.582 1.00 0.00 26 ARG A CA 19
ATOM 33957 C C . ARG A 1 26 ? -20.617 -0.477 -3.391 1.00 0.00 26 ARG A C 19
ATOM 33958 O O . ARG A 1 26 ? -21.064 0.478 -2.803 1.00 0.00 26 ARG A O 19
ATOM 33979 N N . ILE A 1 27 ? -19.487 -1.007 -3.039 1.00 0.00 27 ILE A N 19
ATOM 33980 C CA . ILE A 1 27 ? -18.738 -0.435 -1.893 1.00 0.00 27 ILE A CA 19
ATOM 33981 C C . ILE A 1 27 ? -18.532 1.066 -2.115 1.00 0.00 27 ILE A C 19
ATOM 33982 O O . ILE A 1 27 ? -18.515 1.854 -1.186 1.00 0.00 27 ILE A O 19
ATOM 33998 N N . SER A 1 28 ? -18.369 1.457 -3.345 1.00 0.00 28 SER A N 19
ATOM 33999 C CA . SER A 1 28 ? -18.150 2.893 -3.662 1.00 0.00 28 SER A CA 19
ATOM 34000 C C . SER A 1 28 ? -19.468 3.656 -3.572 1.00 0.00 28 SER A C 19
ATOM 34001 O O . SER A 1 28 ? -19.491 4.840 -3.299 1.00 0.00 28 SER A O 19
ATOM 34009 N N . GLN A 1 29 ? -20.571 2.999 -3.810 1.00 0.00 29 GLN A N 19
ATOM 34010 C CA . GLN A 1 29 ? -21.876 3.715 -3.745 1.00 0.00 29 GLN A CA 19
ATOM 34011 C C . GLN A 1 29 ? -22.143 4.121 -2.289 1.00 0.00 29 GLN A C 19
ATOM 34012 O O . GLN A 1 29 ? -22.793 5.111 -2.017 1.00 0.00 29 GLN A O 19
ATOM 34026 N N . LEU A 1 30 ? -21.620 3.371 -1.354 1.00 0.00 30 LEU A N 19
ATOM 34027 C CA . LEU A 1 30 ? -21.814 3.726 0.080 1.00 0.00 30 LEU A CA 19
ATOM 34028 C C . LEU A 1 30 ? -20.919 4.926 0.396 1.00 0.00 30 LEU A C 19
ATOM 34029 O O . LEU A 1 30 ? -21.361 5.916 0.944 1.00 0.00 30 LEU A O 19
ATOM 34045 N N . MET A 1 31 ? -19.658 4.835 0.039 1.00 0.00 31 MET A N 19
ATOM 34046 C CA . MET A 1 31 ? -18.693 5.955 0.293 1.00 0.00 31 MET A CA 19
ATOM 34047 C C . MET A 1 31 ? -18.239 6.539 -1.047 1.00 0.00 31 MET A C 19
ATOM 34048 O O . MET A 1 31 ? -17.094 6.413 -1.433 1.00 0.00 31 MET A O 19
ATOM 34062 N N . ILE A 1 32 ? -19.128 7.177 -1.760 1.00 0.00 32 ILE A N 19
ATOM 34063 C CA . ILE A 1 32 ? -18.754 7.771 -3.077 1.00 0.00 32 ILE A CA 19
ATOM 34064 C C . ILE A 1 32 ? -17.493 8.627 -2.919 1.00 0.00 32 ILE A C 19
ATOM 34065 O O . ILE A 1 32 ? -16.862 9.006 -3.885 1.00 0.00 32 ILE A O 19
ATOM 34081 N N . THR A 1 33 ? -17.129 8.932 -1.706 1.00 0.00 33 THR A N 19
ATOM 34082 C CA . THR A 1 33 ? -15.914 9.765 -1.477 1.00 0.00 33 THR A CA 19
ATOM 34083 C C . THR A 1 33 ? -14.700 9.106 -2.142 1.00 0.00 33 THR A C 19
ATOM 34084 O O . THR A 1 33 ? -13.615 9.653 -2.151 1.00 0.00 33 THR A O 19
ATOM 34095 N N . ARG A 1 34 ? -14.868 7.934 -2.702 1.00 0.00 34 ARG A N 19
ATOM 34096 C CA . ARG A 1 34 ? -13.719 7.242 -3.365 1.00 0.00 34 ARG A CA 19
ATOM 34097 C C . ARG A 1 34 ? -14.240 6.407 -4.536 1.00 0.00 34 ARG A C 19
ATOM 34098 O O . ARG A 1 34 ? -15.345 5.902 -4.506 1.00 0.00 34 ARG A O 19
ATOM 34119 N N . ASN A 1 35 ? -13.457 6.262 -5.573 1.00 0.00 35 ASN A N 19
ATOM 34120 C CA . ASN A 1 35 ? -13.909 5.464 -6.753 1.00 0.00 35 ASN A CA 19
ATOM 34121 C C . ASN A 1 35 ? -13.595 3.982 -6.514 1.00 0.00 35 ASN A C 19
ATOM 34122 O O . ASN A 1 35 ? -12.699 3.654 -5.764 1.00 0.00 35 ASN A O 19
ATOM 34133 N N . PRO A 1 36 ? -14.321 3.082 -7.141 1.00 0.00 36 PRO A N 19
ATOM 34134 C CA . PRO A 1 36 ? -14.079 1.625 -6.960 1.00 0.00 36 PRO A CA 19
ATOM 34135 C C . PRO A 1 36 ? -12.609 1.284 -7.219 1.00 0.00 36 PRO A C 19
ATOM 34136 O O . PRO A 1 36 ? -12.055 0.371 -6.639 1.00 0.00 36 PRO A O 19
ATOM 34147 N N . ARG A 1 37 ? -11.980 2.024 -8.086 1.00 0.00 37 ARG A N 19
ATOM 34148 C CA . ARG A 1 37 ? -10.557 1.775 -8.396 1.00 0.00 37 ARG A CA 19
ATOM 34149 C C . ARG A 1 37 ? -9.696 2.203 -7.204 1.00 0.00 37 ARG A C 19
ATOM 34150 O O . ARG A 1 37 ? -8.604 1.710 -7.009 1.00 0.00 37 ARG A O 19
ATOM 34171 N N . GLN A 1 38 ? -10.169 3.134 -6.416 1.00 0.00 38 GLN A N 19
ATOM 34172 C CA . GLN A 1 38 ? -9.360 3.603 -5.257 1.00 0.00 38 GLN A CA 19
ATOM 34173 C C . GLN A 1 38 ? -9.307 2.534 -4.166 1.00 0.00 38 GLN A C 19
ATOM 34174 O O . GLN A 1 38 ? -8.264 2.294 -3.597 1.00 0.00 38 GLN A O 19
ATOM 34188 N N . CYS A 1 39 ? -10.400 1.884 -3.854 1.00 0.00 39 CYS A N 19
ATOM 34189 C CA . CYS A 1 39 ? -10.336 0.842 -2.788 1.00 0.00 39 CYS A CA 19
ATOM 34190 C C . CYS A 1 39 ? -9.745 -0.433 -3.378 1.00 0.00 39 CYS A C 19
ATOM 34191 O O . CYS A 1 39 ? -9.116 -1.216 -2.694 1.00 0.00 39 CYS A O 19
ATOM 34199 N N . ARG A 1 40 ? -9.941 -0.643 -4.647 1.00 0.00 40 ARG A N 19
ATOM 34200 C CA . ARG A 1 40 ? -9.389 -1.863 -5.291 1.00 0.00 40 ARG A CA 19
ATOM 34201 C C . ARG A 1 40 ? -7.868 -1.843 -5.165 1.00 0.00 40 ARG A C 19
ATOM 34202 O O . ARG A 1 40 ? -7.249 -2.822 -4.798 1.00 0.00 40 ARG A O 19
ATOM 34223 N N . GLU A 1 41 ? -7.260 -0.728 -5.469 1.00 0.00 41 GLU A N 19
ATOM 34224 C CA . GLU A 1 41 ? -5.778 -0.634 -5.369 1.00 0.00 41 GLU A CA 19
ATOM 34225 C C . GLU A 1 41 ? -5.333 -1.079 -3.975 1.00 0.00 41 GLU A C 19
ATOM 34226 O O . GLU A 1 41 ? -4.258 -1.620 -3.804 1.00 0.00 41 GLU A O 19
ATOM 34238 N N . ARG A 1 42 ? -6.144 -0.857 -2.972 1.00 0.00 42 ARG A N 19
ATOM 34239 C CA . ARG A 1 42 ? -5.737 -1.280 -1.593 1.00 0.00 42 ARG A CA 19
ATOM 34240 C C . ARG A 1 42 ? -5.913 -2.799 -1.450 1.00 0.00 42 ARG A C 19
ATOM 34241 O O . ARG A 1 42 ? -5.141 -3.456 -0.784 1.00 0.00 42 ARG A O 19
ATOM 34262 N N . TRP A 1 43 ? -6.917 -3.360 -2.066 1.00 0.00 43 TRP A N 19
ATOM 34263 C CA . TRP A 1 43 ? -7.136 -4.837 -1.959 1.00 0.00 43 TRP A CA 19
ATOM 34264 C C . TRP A 1 43 ? -5.820 -5.584 -2.162 1.00 0.00 43 TRP A C 19
ATOM 34265 O O . TRP A 1 43 ? -5.380 -6.310 -1.302 1.00 0.00 43 TRP A O 19
ATOM 34286 N N . ASN A 1 44 ? -5.186 -5.392 -3.278 1.00 0.00 44 ASN A N 19
ATOM 34287 C CA . ASN A 1 44 ? -3.896 -6.097 -3.543 1.00 0.00 44 ASN A CA 19
ATOM 34288 C C . ASN A 1 44 ? -2.749 -5.457 -2.757 1.00 0.00 44 ASN A C 19
ATOM 34289 O O . ASN A 1 44 ? -1.843 -6.133 -2.313 1.00 0.00 44 ASN A O 19
ATOM 34300 N N . ASN A 1 45 ? -2.759 -4.161 -2.600 1.00 0.00 45 ASN A N 19
ATOM 34301 C CA . ASN A 1 45 ? -1.644 -3.486 -1.865 1.00 0.00 45 ASN A CA 19
ATOM 34302 C C . ASN A 1 45 ? -1.947 -3.403 -0.367 1.00 0.00 45 ASN A C 19
ATOM 34303 O O . ASN A 1 45 ? -1.314 -2.655 0.351 1.00 0.00 45 ASN A O 19
ATOM 34314 N N . TYR A 1 46 ? -2.895 -4.164 0.124 1.00 0.00 46 TYR A N 19
ATOM 34315 C CA . TYR A 1 46 ? -3.200 -4.112 1.591 1.00 0.00 46 TYR A CA 19
ATOM 34316 C C . TYR A 1 46 ? -3.692 -5.487 2.067 1.00 0.00 46 TYR A C 19
ATOM 34317 O O . TYR A 1 46 ? -3.097 -6.085 2.942 1.00 0.00 46 TYR A O 19
ATOM 34335 N N . ILE A 1 47 ? -4.761 -6.005 1.502 1.00 0.00 47 ILE A N 19
ATOM 34336 C CA . ILE A 1 47 ? -5.267 -7.354 1.937 1.00 0.00 47 ILE A CA 19
ATOM 34337 C C . ILE A 1 47 ? -5.857 -8.128 0.742 1.00 0.00 47 ILE A C 19
ATOM 34338 O O . ILE A 1 47 ? -6.774 -7.694 0.074 1.00 0.00 47 ILE A O 19
ATOM 34354 N N . ASN A 1 48 ? -5.316 -9.292 0.497 1.00 0.00 48 ASN A N 19
ATOM 34355 C CA . ASN A 1 48 ? -5.794 -10.178 -0.612 1.00 0.00 48 ASN A CA 19
ATOM 34356 C C . ASN A 1 48 ? -4.945 -11.466 -0.612 1.00 0.00 48 ASN A C 19
ATOM 34357 O O . ASN A 1 48 ? -5.480 -12.555 -0.684 1.00 0.00 48 ASN A O 19
ATOM 34368 N N . PRO A 1 49 ? -3.633 -11.354 -0.543 1.00 0.00 49 PRO A N 19
ATOM 34369 C CA . PRO A 1 49 ? -2.723 -12.522 -0.548 1.00 0.00 49 PRO A CA 19
ATOM 34370 C C . PRO A 1 49 ? -2.280 -12.912 0.873 1.00 0.00 49 PRO A C 19
ATOM 34371 O O . PRO A 1 49 ? -1.639 -13.923 1.070 1.00 0.00 49 PRO A O 19
ATOM 34382 N N . ALA A 1 50 ? -2.605 -12.107 1.853 1.00 0.00 50 ALA A N 19
ATOM 34383 C CA . ALA A 1 50 ? -2.192 -12.417 3.254 1.00 0.00 50 ALA A CA 19
ATOM 34384 C C . ALA A 1 50 ? -0.682 -12.202 3.362 1.00 0.00 50 ALA A C 19
ATOM 34385 O O . ALA A 1 50 ? 0.075 -13.105 3.659 1.00 0.00 50 ALA A O 19
ATOM 34392 N N . LEU A 1 51 ? -0.247 -10.999 3.097 1.00 0.00 51 LEU A N 19
ATOM 34393 C CA . LEU A 1 51 ? 1.212 -10.671 3.147 1.00 0.00 51 LEU A CA 19
ATOM 34394 C C . LEU A 1 51 ? 1.553 -10.018 4.490 1.00 0.00 51 LEU A C 19
ATOM 34395 O O . LEU A 1 51 ? 2.461 -9.218 4.589 1.00 0.00 51 LEU A O 19
ATOM 34411 N N . ARG A 1 52 ? 0.841 -10.357 5.530 1.00 0.00 52 ARG A N 19
ATOM 34412 C CA . ARG A 1 52 ? 1.147 -9.755 6.857 1.00 0.00 52 ARG A CA 19
ATOM 34413 C C . ARG A 1 52 ? 2.582 -10.120 7.245 1.00 0.00 52 ARG A C 19
ATOM 34414 O O . ARG A 1 52 ? 3.098 -9.678 8.252 1.00 0.00 52 ARG A O 19
ATOM 34435 N N . THR A 1 53 ? 3.232 -10.926 6.442 1.00 0.00 53 THR A N 19
ATOM 34436 C CA . THR A 1 53 ? 4.641 -11.331 6.742 1.00 0.00 53 THR A CA 19
ATOM 34437 C C . THR A 1 53 ? 5.376 -11.621 5.429 1.00 0.00 53 THR A C 19
ATOM 34438 O O . THR A 1 53 ? 5.777 -12.737 5.166 1.00 0.00 53 THR A O 19
ATOM 34449 N N . ASP A 1 54 ? 5.555 -10.618 4.600 1.00 0.00 54 ASP A N 19
ATOM 34450 C CA . ASP A 1 54 ? 6.261 -10.816 3.293 1.00 0.00 54 ASP A CA 19
ATOM 34451 C C . ASP A 1 54 ? 7.201 -9.631 3.046 1.00 0.00 54 ASP A C 19
ATOM 34452 O O . ASP A 1 54 ? 6.881 -8.729 2.298 1.00 0.00 54 ASP A O 19
ATOM 34461 N N . PRO A 1 55 ? 8.351 -9.623 3.679 1.00 0.00 55 PRO A N 19
ATOM 34462 C CA . PRO A 1 55 ? 9.339 -8.522 3.531 1.00 0.00 55 PRO A CA 19
ATOM 34463 C C . PRO A 1 55 ? 10.266 -8.724 2.329 1.00 0.00 55 PRO A C 19
ATOM 34464 O O . PRO A 1 55 ? 10.762 -9.807 2.085 1.00 0.00 55 PRO A O 19
ATOM 34475 N N . TRP A 1 56 ? 10.509 -7.682 1.586 1.00 0.00 56 TRP A N 19
ATOM 34476 C CA . TRP A 1 56 ? 11.414 -7.792 0.401 1.00 0.00 56 TRP A CA 19
ATOM 34477 C C . TRP A 1 56 ? 12.876 -7.723 0.873 1.00 0.00 56 TRP A C 19
ATOM 34478 O O . TRP A 1 56 ? 13.157 -7.827 2.050 1.00 0.00 56 TRP A O 19
ATOM 34499 N N . SER A 1 57 ? 13.808 -7.576 -0.047 1.00 0.00 57 SER A N 19
ATOM 34500 C CA . SER A 1 57 ? 15.264 -7.532 0.323 1.00 0.00 57 SER A CA 19
ATOM 34501 C C . SER A 1 57 ? 15.941 -6.332 -0.376 1.00 0.00 57 SER A C 19
ATOM 34502 O O . SER A 1 57 ? 15.302 -5.596 -1.103 1.00 0.00 57 SER A O 19
ATOM 34510 N N . PRO A 1 58 ? 17.225 -6.129 -0.148 1.00 0.00 58 PRO A N 19
ATOM 34511 C CA . PRO A 1 58 ? 17.987 -4.992 -0.757 1.00 0.00 58 PRO A CA 19
ATOM 34512 C C . PRO A 1 58 ? 17.761 -4.858 -2.272 1.00 0.00 58 PRO A C 19
ATOM 34513 O O . PRO A 1 58 ? 18.078 -3.851 -2.872 1.00 0.00 58 PRO A O 19
ATOM 34524 N N . GLU A 1 59 ? 17.223 -5.872 -2.885 1.00 0.00 59 GLU A N 19
ATOM 34525 C CA . GLU A 1 59 ? 16.981 -5.831 -4.347 1.00 0.00 59 GLU A CA 19
ATOM 34526 C C . GLU A 1 59 ? 15.912 -4.792 -4.651 1.00 0.00 59 GLU A C 19
ATOM 34527 O O . GLU A 1 59 ? 16.073 -3.972 -5.531 1.00 0.00 59 GLU A O 19
ATOM 34539 N N . GLU A 1 60 ? 14.817 -4.800 -3.933 1.00 0.00 60 GLU A N 19
ATOM 34540 C CA . GLU A 1 60 ? 13.768 -3.805 -4.194 1.00 0.00 60 GLU A CA 19
ATOM 34541 C C . GLU A 1 60 ? 14.202 -2.497 -3.515 1.00 0.00 60 GLU A C 19
ATOM 34542 O O . GLU A 1 60 ? 13.827 -1.426 -3.928 1.00 0.00 60 GLU A O 19
ATOM 34554 N N . ASP A 1 61 ? 15.004 -2.586 -2.482 1.00 0.00 61 ASP A N 19
ATOM 34555 C CA . ASP A 1 61 ? 15.465 -1.345 -1.790 1.00 0.00 61 ASP A CA 19
ATOM 34556 C C . ASP A 1 61 ? 16.361 -0.545 -2.740 1.00 0.00 61 ASP A C 19
ATOM 34557 O O . ASP A 1 61 ? 16.116 0.611 -3.021 1.00 0.00 61 ASP A O 19
ATOM 34566 N N . MET A 1 62 ? 17.404 -1.161 -3.230 1.00 0.00 62 MET A N 19
ATOM 34567 C CA . MET A 1 62 ? 18.323 -0.450 -4.156 1.00 0.00 62 MET A CA 19
ATOM 34568 C C . MET A 1 62 ? 17.539 -0.004 -5.383 1.00 0.00 62 MET A C 19
ATOM 34569 O O . MET A 1 62 ? 17.792 1.041 -5.950 1.00 0.00 62 MET A O 19
ATOM 34583 N N . LEU A 1 63 ? 16.580 -0.787 -5.798 1.00 0.00 63 LEU A N 19
ATOM 34584 C CA . LEU A 1 63 ? 15.771 -0.401 -6.993 1.00 0.00 63 LEU A CA 19
ATOM 34585 C C . LEU A 1 63 ? 14.687 0.595 -6.568 1.00 0.00 63 LEU A C 19
ATOM 34586 O O . LEU A 1 63 ? 14.265 1.434 -7.338 1.00 0.00 63 LEU A O 19
ATOM 34602 N N . LEU A 1 64 ? 14.243 0.514 -5.343 1.00 0.00 64 LEU A N 19
ATOM 34603 C CA . LEU A 1 64 ? 13.196 1.461 -4.859 1.00 0.00 64 LEU A CA 19
ATOM 34604 C C . LEU A 1 64 ? 13.855 2.807 -4.572 1.00 0.00 64 LEU A C 19
ATOM 34605 O O . LEU A 1 64 ? 13.305 3.847 -4.847 1.00 0.00 64 LEU A O 19
ATOM 34621 N N . ASP A 1 65 ? 15.038 2.798 -4.030 1.00 0.00 65 ASP A N 19
ATOM 34622 C CA . ASP A 1 65 ? 15.733 4.084 -3.731 1.00 0.00 65 ASP A CA 19
ATOM 34623 C C . ASP A 1 65 ? 15.685 4.983 -4.968 1.00 0.00 65 ASP A C 19
ATOM 34624 O O . ASP A 1 65 ? 15.693 6.193 -4.872 1.00 0.00 65 ASP A O 19
ATOM 34633 N N . GLN A 1 66 ? 15.631 4.392 -6.131 1.00 0.00 66 GLN A N 19
ATOM 34634 C CA . GLN A 1 66 ? 15.576 5.204 -7.383 1.00 0.00 66 GLN A CA 19
ATOM 34635 C C . GLN A 1 66 ? 14.154 5.727 -7.604 1.00 0.00 66 GLN A C 19
ATOM 34636 O O . GLN A 1 66 ? 13.954 6.872 -7.957 1.00 0.00 66 GLN A O 19
ATOM 34650 N N . LYS A 1 67 ? 13.165 4.899 -7.404 1.00 0.00 67 LYS A N 19
ATOM 34651 C CA . LYS A 1 67 ? 11.756 5.359 -7.609 1.00 0.00 67 LYS A CA 19
ATOM 34652 C C . LYS A 1 67 ? 11.310 6.166 -6.388 1.00 0.00 67 LYS A C 19
ATOM 34653 O O . LYS A 1 67 ? 10.860 7.288 -6.500 1.00 0.00 67 LYS A O 19
ATOM 34672 N N . TYR A 1 68 ? 11.450 5.605 -5.217 1.00 0.00 68 TYR A N 19
ATOM 34673 C CA . TYR A 1 68 ? 11.058 6.330 -3.970 1.00 0.00 68 TYR A CA 19
ATOM 34674 C C . TYR A 1 68 ? 11.688 7.729 -4.003 1.00 0.00 68 TYR A C 19
ATOM 34675 O O . TYR A 1 68 ? 11.075 8.713 -3.651 1.00 0.00 68 TYR A O 19
ATOM 34693 N N . ALA A 1 69 ? 12.908 7.818 -4.440 1.00 0.00 69 ALA A N 19
ATOM 34694 C CA . ALA A 1 69 ? 13.573 9.144 -4.517 1.00 0.00 69 ALA A CA 19
ATOM 34695 C C . ALA A 1 69 ? 12.681 10.084 -5.335 1.00 0.00 69 ALA A C 19
ATOM 34696 O O . ALA A 1 69 ? 12.649 11.280 -5.118 1.00 0.00 69 ALA A O 19
ATOM 34703 N N . GLU A 1 70 ? 11.949 9.537 -6.274 1.00 0.00 70 GLU A N 19
ATOM 34704 C CA . GLU A 1 70 ? 11.039 10.362 -7.121 1.00 0.00 70 GLU A CA 19
ATOM 34705 C C . GLU A 1 70 ? 9.634 10.386 -6.508 1.00 0.00 70 GLU A C 19
ATOM 34706 O O . GLU A 1 70 ? 9.063 11.434 -6.278 1.00 0.00 70 GLU A O 19
ATOM 34718 N N . TYR A 1 71 ? 9.063 9.232 -6.261 1.00 0.00 71 TYR A N 19
ATOM 34719 C CA . TYR A 1 71 ? 7.686 9.181 -5.687 1.00 0.00 71 TYR A CA 19
ATOM 34720 C C . TYR A 1 71 ? 7.713 9.498 -4.192 1.00 0.00 71 TYR A C 19
ATOM 34721 O O . TYR A 1 71 ? 6.887 10.235 -3.692 1.00 0.00 71 TYR A O 19
ATOM 34739 N N . GLY A 1 72 ? 8.650 8.951 -3.472 1.00 0.00 72 GLY A N 19
ATOM 34740 C CA . GLY A 1 72 ? 8.729 9.220 -2.003 1.00 0.00 72 GLY A CA 19
ATOM 34741 C C . GLY A 1 72 ? 7.915 8.159 -1.260 1.00 0.00 72 GLY A C 19
ATOM 34742 O O . GLY A 1 72 ? 7.621 7.112 -1.803 1.00 0.00 72 GLY A O 19
ATOM 34746 N N . PRO A 1 73 ? 7.552 8.414 -0.029 1.00 0.00 73 PRO A N 19
ATOM 34747 C CA . PRO A 1 73 ? 6.759 7.446 0.783 1.00 0.00 73 PRO A CA 19
ATOM 34748 C C . PRO A 1 73 ? 5.383 7.143 0.168 1.00 0.00 73 PRO A C 19
ATOM 34749 O O . PRO A 1 73 ? 4.472 6.729 0.855 1.00 0.00 73 PRO A O 19
ATOM 34760 N N . LYS A 1 74 ? 5.224 7.330 -1.117 1.00 0.00 74 LYS A N 19
ATOM 34761 C CA . LYS A 1 74 ? 3.907 7.033 -1.748 1.00 0.00 74 LYS A CA 19
ATOM 34762 C C . LYS A 1 74 ? 3.850 5.540 -2.054 1.00 0.00 74 LYS A C 19
ATOM 34763 O O . LYS A 1 74 ? 3.809 5.129 -3.196 1.00 0.00 74 LYS A O 19
ATOM 34782 N N . TRP A 1 75 ? 3.860 4.723 -1.038 1.00 0.00 75 TRP A N 19
ATOM 34783 C CA . TRP A 1 75 ? 3.823 3.255 -1.258 1.00 0.00 75 TRP A CA 19
A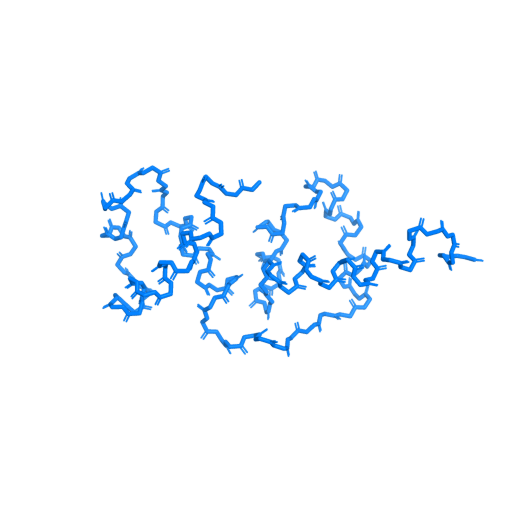TOM 34784 C C . TRP A 1 75 ? 2.646 2.901 -2.174 1.00 0.00 75 TRP A C 19
ATOM 34785 O O . TRP A 1 75 ? 2.525 1.791 -2.649 1.00 0.00 75 TRP A O 19
ATOM 34806 N N . ASN A 1 76 ? 1.786 3.845 -2.427 1.00 0.00 76 ASN A N 19
ATOM 34807 C CA . ASN A 1 76 ? 0.621 3.580 -3.314 1.00 0.00 76 ASN A CA 19
ATOM 34808 C C . ASN A 1 76 ? 1.121 3.410 -4.745 1.00 0.00 76 ASN A C 19
ATOM 34809 O O . ASN A 1 76 ? 0.615 2.604 -5.503 1.00 0.00 76 ASN A O 19
ATOM 34820 N N . LYS A 1 77 ? 2.127 4.156 -5.118 1.00 0.00 77 LYS A N 19
ATOM 34821 C CA . LYS A 1 77 ? 2.683 4.037 -6.494 1.00 0.00 77 LYS A CA 19
ATOM 34822 C C . LYS A 1 77 ? 3.676 2.880 -6.507 1.00 0.00 77 LYS A C 19
ATOM 34823 O O . LYS A 1 77 ? 3.789 2.149 -7.470 1.00 0.00 77 LYS A O 19
ATOM 34842 N N . ILE A 1 78 ? 4.396 2.714 -5.434 1.00 0.00 78 ILE A N 19
ATOM 34843 C CA . ILE A 1 78 ? 5.385 1.609 -5.365 1.00 0.00 78 ILE A CA 19
ATOM 34844 C C . ILE A 1 78 ? 4.640 0.273 -5.321 1.00 0.00 78 ILE A C 19
ATOM 34845 O O . ILE A 1 78 ? 4.888 -0.613 -6.107 1.00 0.00 78 ILE A O 19
ATOM 34861 N N . SER A 1 79 ? 3.726 0.127 -4.402 1.00 0.00 79 SER A N 19
ATOM 34862 C CA . SER A 1 79 ? 2.959 -1.151 -4.304 1.00 0.00 79 SER A CA 19
ATOM 34863 C C . SER A 1 79 ? 2.420 -1.559 -5.678 1.00 0.00 79 SER A C 19
ATOM 34864 O O . SER A 1 79 ? 2.160 -2.720 -5.930 1.00 0.00 79 SER A O 19
ATOM 34872 N N . LYS A 1 80 ? 2.246 -0.623 -6.570 1.00 0.00 80 LYS A N 19
ATOM 34873 C CA . LYS A 1 80 ? 1.721 -0.969 -7.923 1.00 0.00 80 LYS A CA 19
ATOM 34874 C C . LYS A 1 80 ? 2.857 -1.548 -8.761 1.00 0.00 80 LYS A C 19
ATOM 34875 O O . LYS A 1 80 ? 2.637 -2.233 -9.740 1.00 0.00 80 LYS A O 19
ATOM 34894 N N . PHE A 1 81 ? 4.076 -1.279 -8.377 1.00 0.00 81 PHE A N 19
ATOM 34895 C CA . PHE A 1 81 ? 5.245 -1.810 -9.136 1.00 0.00 81 PHE A CA 19
ATOM 34896 C C . PHE A 1 81 ? 5.656 -3.147 -8.513 1.00 0.00 81 PHE A C 19
ATOM 34897 O O . PHE A 1 81 ? 6.485 -3.865 -9.036 1.00 0.00 81 PHE A O 19
ATOM 34914 N N . LEU A 1 82 ? 5.070 -3.474 -7.393 1.00 0.00 82 LEU A N 19
ATOM 34915 C CA . LEU A 1 82 ? 5.388 -4.753 -6.687 1.00 0.00 82 LEU A CA 19
ATOM 34916 C C . LEU A 1 82 ? 4.221 -5.727 -6.889 1.00 0.00 82 LEU A C 19
ATOM 34917 O O . LEU A 1 82 ? 4.352 -6.735 -7.553 1.00 0.00 82 LEU A O 19
ATOM 34933 N N . LYS A 1 83 ? 3.083 -5.427 -6.316 1.00 0.00 83 LYS A N 19
ATOM 34934 C CA . LYS A 1 83 ? 1.895 -6.315 -6.459 1.00 0.00 83 LYS A CA 19
ATOM 34935 C C . LYS A 1 83 ? 2.103 -7.544 -5.581 1.00 0.00 83 LYS A C 19
ATOM 34936 O O . LYS A 1 83 ? 1.320 -8.474 -5.595 1.00 0.00 83 LYS A O 19
ATOM 34955 N N . ASN A 1 84 ? 3.164 -7.540 -4.810 1.00 0.00 84 ASN A N 19
ATOM 34956 C CA . ASN A 1 84 ? 3.469 -8.685 -3.902 1.00 0.00 84 ASN A CA 19
ATOM 34957 C C . ASN A 1 84 ? 3.498 -8.178 -2.462 1.00 0.00 84 ASN A C 19
ATOM 34958 O O . ASN A 1 84 ? 3.267 -8.920 -1.528 1.00 0.00 84 ASN A O 19
ATOM 34969 N N . ARG A 1 85 ? 3.780 -6.911 -2.284 1.00 0.00 85 ARG A N 19
ATOM 34970 C CA . ARG A 1 85 ? 3.832 -6.312 -0.910 1.00 0.00 85 ARG A CA 19
ATOM 34971 C C . ARG A 1 85 ? 2.614 -5.407 -0.725 1.00 0.00 85 ARG A C 19
ATOM 34972 O O . ARG A 1 85 ? 1.807 -5.243 -1.619 1.00 0.00 85 ARG A O 19
ATOM 34993 N N . SER A 1 86 ? 2.487 -4.820 0.436 1.00 0.00 86 SER A N 19
ATOM 34994 C CA . SER A 1 86 ? 1.342 -3.911 0.728 1.00 0.00 86 SER A CA 19
ATOM 34995 C C . SER A 1 86 ? 1.902 -2.582 1.207 1.00 0.00 86 SER A C 19
ATOM 34996 O O . SER A 1 86 ? 2.993 -2.501 1.731 1.00 0.00 86 SER A O 19
ATOM 35004 N N . ASP A 1 87 ? 1.157 -1.544 1.037 1.00 0.00 87 ASP A N 19
ATOM 35005 C CA . ASP A 1 87 ? 1.632 -0.208 1.479 1.00 0.00 87 ASP A CA 19
ATOM 35006 C C . ASP A 1 87 ? 1.931 -0.271 2.971 1.00 0.00 87 ASP A C 19
ATOM 35007 O O . ASP A 1 87 ? 2.732 0.479 3.494 1.00 0.00 87 ASP A O 19
ATOM 35016 N N . ASN A 1 88 ? 1.301 -1.183 3.656 1.00 0.00 88 ASN A N 19
ATOM 35017 C CA . ASN A 1 88 ? 1.547 -1.335 5.113 1.00 0.00 88 ASN A CA 19
ATOM 35018 C C . ASN A 1 88 ? 2.843 -2.118 5.306 1.00 0.00 88 ASN A C 19
ATOM 35019 O O . ASN A 1 88 ? 3.549 -1.949 6.280 1.00 0.00 88 ASN A O 19
ATOM 35030 N N . ASN A 1 89 ? 3.164 -2.976 4.371 1.00 0.00 89 ASN A N 19
ATOM 35031 C CA . ASN A 1 89 ? 4.412 -3.772 4.475 1.00 0.00 89 ASN A CA 19
ATOM 35032 C C . ASN A 1 89 ? 5.571 -2.926 3.958 1.00 0.00 89 ASN A C 19
ATOM 35033 O O . ASN A 1 89 ? 6.595 -2.794 4.590 1.00 0.00 89 ASN A O 19
ATOM 35044 N N . ILE A 1 90 ? 5.407 -2.349 2.808 1.00 0.00 90 ILE A N 19
ATOM 35045 C CA . ILE A 1 90 ? 6.490 -1.511 2.232 1.00 0.00 90 ILE A CA 19
ATOM 35046 C C . ILE A 1 90 ? 6.885 -0.430 3.238 1.00 0.00 90 ILE A C 19
ATOM 35047 O O . ILE A 1 90 ? 8.030 -0.322 3.629 1.00 0.00 90 ILE A O 19
ATOM 35063 N N . ARG A 1 91 ? 5.945 0.360 3.672 1.00 0.00 91 ARG A N 19
ATOM 35064 C CA . ARG A 1 91 ? 6.262 1.422 4.668 1.00 0.00 91 ARG A CA 19
ATOM 35065 C C . ARG A 1 91 ? 6.988 0.786 5.852 1.00 0.00 91 ARG A C 19
ATOM 35066 O O . ARG A 1 91 ? 7.832 1.391 6.484 1.00 0.00 91 ARG A O 19
ATOM 35087 N N . ASN A 1 92 ? 6.647 -0.432 6.157 1.00 0.00 92 ASN A N 19
ATOM 35088 C CA . ASN A 1 92 ? 7.291 -1.131 7.307 1.00 0.00 92 ASN A CA 19
ATOM 35089 C C . ASN A 1 92 ? 8.709 -1.568 6.928 1.00 0.00 92 ASN A C 19
ATOM 35090 O O . ASN A 1 92 ? 9.630 -1.439 7.710 1.00 0.00 92 ASN A O 19
ATOM 35101 N N . ARG A 1 93 ? 8.901 -2.087 5.743 1.00 0.00 93 ARG A N 19
ATOM 35102 C CA . ARG A 1 93 ? 10.273 -2.524 5.350 1.00 0.00 93 ARG A CA 19
ATOM 35103 C C . ARG A 1 93 ? 11.136 -1.278 5.114 1.00 0.00 93 ARG A C 19
ATOM 35104 O O . ARG A 1 93 ? 12.264 -1.202 5.555 1.00 0.00 93 ARG A O 19
ATOM 35125 N N . TRP A 1 94 ? 10.612 -0.299 4.433 1.00 0.00 94 TRP A N 19
ATOM 35126 C CA . TRP A 1 94 ? 11.405 0.937 4.183 1.00 0.00 94 TRP A CA 19
ATOM 35127 C C . TRP A 1 94 ? 11.754 1.587 5.523 1.00 0.00 94 TRP A C 19
ATOM 35128 O O . TRP A 1 94 ? 12.842 2.092 5.713 1.00 0.00 94 TRP A O 19
ATOM 35149 N N . MET A 1 95 ? 10.839 1.577 6.453 1.00 0.00 95 MET A N 19
ATOM 35150 C CA . MET A 1 95 ? 11.117 2.193 7.780 1.00 0.00 95 MET A CA 19
ATOM 35151 C C . MET A 1 95 ? 12.097 1.310 8.557 1.00 0.00 95 MET A C 19
ATOM 35152 O O . MET A 1 95 ? 12.908 1.793 9.322 1.00 0.00 95 MET A O 19
ATOM 35166 N N . MET A 1 96 ? 12.034 0.019 8.363 1.00 0.00 96 MET A N 19
ATOM 35167 C CA . MET A 1 96 ? 12.965 -0.893 9.083 1.00 0.00 96 MET A CA 19
ATOM 35168 C C . MET A 1 96 ? 14.312 -0.879 8.367 1.00 0.00 96 MET A C 19
ATOM 35169 O O . MET A 1 96 ? 15.355 -1.018 8.975 1.00 0.00 96 MET A O 19
ATOM 35183 N N . ILE A 1 97 ? 14.294 -0.704 7.072 1.00 0.00 97 ILE A N 19
ATOM 35184 C CA . ILE A 1 97 ? 15.564 -0.669 6.298 1.00 0.00 97 ILE A CA 19
ATOM 35185 C C . ILE A 1 97 ? 16.136 0.748 6.357 1.00 0.00 97 ILE A C 19
ATOM 35186 O O . ILE A 1 97 ? 17.334 0.947 6.364 1.00 0.00 97 ILE A O 19
ATOM 35202 N N . ALA A 1 98 ? 15.283 1.736 6.408 1.00 0.00 98 ALA A N 19
ATOM 35203 C CA . ALA A 1 98 ? 15.770 3.140 6.477 1.00 0.00 98 ALA A CA 19
ATOM 35204 C C . ALA A 1 98 ? 16.284 3.417 7.888 1.00 0.00 98 ALA A C 19
ATOM 35205 O O . ALA A 1 98 ? 17.003 4.368 8.126 1.00 0.00 98 ALA A O 19
ATOM 35212 N N . ARG A 1 99 ? 15.919 2.587 8.827 1.00 0.00 99 ARG A N 19
ATOM 35213 C CA . ARG A 1 99 ? 16.381 2.789 10.224 1.00 0.00 99 ARG A CA 19
ATOM 35214 C C . ARG A 1 99 ? 17.858 2.421 10.313 1.00 0.00 99 ARG A C 19
ATOM 35215 O O . ARG A 1 99 ? 18.559 2.826 11.220 1.00 0.00 99 ARG A O 19
ATOM 35236 N N . HIS A 1 100 ? 18.338 1.653 9.372 1.00 0.00 100 HIS A N 19
ATOM 35237 C CA . HIS A 1 100 ? 19.767 1.254 9.390 1.00 0.00 100 HIS A CA 19
ATOM 35238 C C . HIS A 1 100 ? 20.604 2.414 8.866 1.00 0.00 100 HIS A C 19
ATOM 35239 O O . HIS A 1 100 ? 21.699 2.665 9.325 1.00 0.00 100 HIS A O 19
ATOM 35254 N N . ARG A 1 101 ? 20.087 3.130 7.903 1.00 0.00 101 ARG A N 19
ATOM 35255 C CA . ARG A 1 101 ? 20.839 4.284 7.338 1.00 0.00 101 ARG A CA 19
ATOM 35256 C C . ARG A 1 101 ? 20.555 5.528 8.181 1.00 0.00 101 ARG A C 19
ATOM 35257 O O . ARG A 1 101 ? 21.290 6.495 8.148 1.00 0.00 101 ARG A O 19
ATOM 35278 N N . ALA A 1 102 ? 19.486 5.509 8.935 1.00 0.00 102 ALA A N 19
ATOM 35279 C CA . ALA A 1 102 ? 19.136 6.688 9.784 1.00 0.00 102 ALA A CA 19
ATOM 35280 C C . ALA A 1 102 ? 19.806 6.555 11.155 1.00 0.00 102 ALA A C 19
ATOM 35281 O O . ALA A 1 102 ? 19.437 7.224 12.101 1.00 0.00 102 ALA A O 19
ATOM 35288 N N . LYS A 1 103 ? 20.787 5.701 11.273 1.00 0.00 103 LYS A N 19
ATOM 35289 C CA . LYS A 1 103 ? 21.477 5.527 12.572 1.00 0.00 103 LYS A CA 19
ATOM 35290 C C . LYS A 1 103 ? 22.459 6.678 12.773 1.00 0.00 103 LYS A C 19
ATOM 35291 O O . LYS A 1 103 ? 23.469 6.533 13.427 1.00 0.00 103 LYS A O 19
ATOM 35310 N N . HIS A 1 104 ? 22.147 7.819 12.212 1.00 0.00 104 HIS A N 19
ATOM 35311 C CA . HIS A 1 104 ? 23.021 9.016 12.342 1.00 0.00 104 HIS A CA 19
ATOM 35312 C C . HIS A 1 104 ? 24.399 8.750 11.724 1.00 0.00 104 HIS A C 19
ATOM 35313 O O . HIS A 1 104 ? 24.774 9.368 10.748 1.00 0.00 104 HIS A O 19
ATOM 35328 N N . GLN A 1 105 ? 25.156 7.845 12.281 1.00 0.00 105 GLN A N 19
ATOM 35329 C CA . GLN A 1 105 ? 26.508 7.549 11.724 1.00 0.00 105 GLN A CA 19
ATOM 35330 C C . GLN A 1 105 ? 27.300 8.854 11.583 1.00 0.00 105 GLN A C 19
ATOM 35331 O O . GLN A 1 105 ? 27.993 9.269 12.491 1.00 0.00 105 GLN A O 19
ATOM 35345 N N . LYS A 1 106 ? 27.204 9.504 10.455 1.00 0.00 106 LYS A N 19
ATOM 35346 C CA . LYS A 1 106 ? 27.955 10.778 10.265 1.00 0.00 106 LYS A CA 19
ATOM 35347 C C . LYS A 1 106 ? 27.375 11.857 11.181 1.00 0.00 106 LYS A C 19
ATOM 35348 O O . LYS A 1 106 ? 28.097 12.595 11.822 1.00 0.00 106 LYS A O 19
ATOM 35367 N N . SER A 1 107 ? 26.076 11.957 11.247 1.00 0.00 107 SER A N 19
ATOM 35368 C CA . SER A 1 107 ? 25.449 12.990 12.120 1.00 0.00 107 SER A CA 19
ATOM 35369 C C . SER A 1 107 ? 25.545 12.548 13.582 1.00 0.00 107 SER A C 19
ATOM 35370 O O . SER A 1 107 ? 25.986 11.434 13.816 1.00 0.00 107 SER A O 19
ATOM 35379 N N . LYS A 1 1 ? -0.721 10.507 -0.216 1.00 0.00 1 LYS A N 20
ATOM 35380 C CA . LYS A 1 1 ? -1.511 9.338 0.267 1.00 0.00 1 LYS A CA 20
ATOM 35381 C C . LYS A 1 1 ? -2.818 9.248 -0.523 1.00 0.00 1 LYS A C 20
ATOM 35382 O O . LYS A 1 1 ? -3.226 10.188 -1.176 1.00 0.00 1 LYS A O 20
ATOM 35403 N N . VAL A 1 2 ? -3.478 8.124 -0.472 1.00 0.00 2 VAL A N 20
ATOM 35404 C CA . VAL A 1 2 ? -4.756 7.976 -1.223 1.00 0.00 2 VAL A CA 20
ATOM 35405 C C . VAL A 1 2 ? -5.812 8.905 -0.616 1.00 0.00 2 VAL A C 20
ATOM 35406 O O . VAL A 1 2 ? -5.635 9.444 0.458 1.00 0.00 2 VAL A O 20
ATOM 35419 N N . LYS A 1 3 ? -6.903 9.104 -1.301 1.00 0.00 3 LYS A N 20
ATOM 35420 C CA . LYS A 1 3 ? -7.965 10.007 -0.776 1.00 0.00 3 LYS A CA 20
ATOM 35421 C C . LYS A 1 3 ? -8.359 9.591 0.644 1.00 0.00 3 LYS A C 20
ATOM 35422 O O . LYS A 1 3 ? -8.412 10.406 1.543 1.00 0.00 3 LYS A O 20
ATOM 35441 N N . PHE A 1 4 ? -8.646 8.332 0.857 1.00 0.00 4 PHE A N 20
ATOM 35442 C CA . PHE A 1 4 ? -9.048 7.880 2.225 1.00 0.00 4 PHE A CA 20
ATOM 35443 C C . PHE A 1 4 ? -7.809 7.622 3.082 1.00 0.00 4 PHE A C 20
ATOM 35444 O O . PHE A 1 4 ? -6.715 7.438 2.587 1.00 0.00 4 PHE A O 20
ATOM 35461 N N . THR A 1 5 ? -7.987 7.613 4.375 1.00 0.00 5 THR A N 20
ATOM 35462 C CA . THR A 1 5 ? -6.859 7.377 5.311 1.00 0.00 5 THR A CA 20
ATOM 35463 C C . THR A 1 5 ? -6.668 5.871 5.522 1.00 0.00 5 THR A C 20
ATOM 35464 O O . THR A 1 5 ? -7.548 5.074 5.267 1.00 0.00 5 THR A O 20
ATOM 35475 N N . GLU A 1 6 ? -5.516 5.490 5.991 1.00 0.00 6 GLU A N 20
ATOM 35476 C CA . GLU A 1 6 ? -5.239 4.043 6.234 1.00 0.00 6 GLU A CA 20
ATOM 35477 C C . GLU A 1 6 ? -6.363 3.441 7.083 1.00 0.00 6 GLU A C 20
ATOM 35478 O O . GLU A 1 6 ? -6.855 2.370 6.800 1.00 0.00 6 GLU A O 20
ATOM 35490 N N . GLU A 1 7 ? -6.783 4.126 8.115 1.00 0.00 7 GLU A N 20
ATOM 35491 C CA . GLU A 1 7 ? -7.879 3.606 8.977 1.00 0.00 7 GLU A CA 20
ATOM 35492 C C . GLU A 1 7 ? -9.039 3.134 8.088 1.00 0.00 7 GLU A C 20
ATOM 35493 O O . GLU A 1 7 ? -9.675 2.123 8.341 1.00 0.00 7 GLU A O 20
ATOM 35505 N N . GLU A 1 8 ? -9.301 3.843 7.026 1.00 0.00 8 GLU A N 20
ATOM 35506 C CA . GLU A 1 8 ? -10.389 3.422 6.117 1.00 0.00 8 GLU A CA 20
ATOM 35507 C C . GLU A 1 8 ? -9.903 2.173 5.387 1.00 0.00 8 GLU A C 20
ATOM 35508 O O . GLU A 1 8 ? -10.643 1.232 5.191 1.00 0.00 8 GLU A O 20
ATOM 35520 N N . ASP A 1 9 ? -8.648 2.148 5.004 1.00 0.00 9 ASP A N 20
ATOM 35521 C CA . ASP A 1 9 ? -8.110 0.933 4.307 1.00 0.00 9 ASP A CA 20
ATOM 35522 C C . ASP A 1 9 ? -8.490 -0.309 5.124 1.00 0.00 9 ASP A C 20
ATOM 35523 O O . ASP A 1 9 ? -8.687 -1.393 4.604 1.00 0.00 9 ASP A O 20
ATOM 35532 N N . LEU A 1 10 ? -8.631 -0.145 6.405 1.00 0.00 10 LEU A N 20
ATOM 35533 C CA . LEU A 1 10 ? -9.036 -1.292 7.254 1.00 0.00 10 LEU A CA 20
ATOM 35534 C C . LEU A 1 10 ? -10.510 -1.553 6.965 1.00 0.00 10 LEU A C 20
ATOM 35535 O O . LEU A 1 10 ? -10.957 -2.683 6.861 1.00 0.00 10 LEU A O 20
ATOM 35551 N N . LYS A 1 11 ? -11.266 -0.499 6.795 1.00 0.00 11 LYS A N 20
ATOM 35552 C CA . LYS A 1 11 ? -12.707 -0.663 6.476 1.00 0.00 11 LYS A CA 20
ATOM 35553 C C . LYS A 1 11 ? -12.824 -1.557 5.234 1.00 0.00 11 LYS A C 20
ATOM 35554 O O . LYS A 1 11 ? -13.656 -2.438 5.169 1.00 0.00 11 LYS A O 20
ATOM 35573 N N . LEU A 1 12 ? -11.970 -1.354 4.261 1.00 0.00 12 LEU A N 20
ATOM 35574 C CA . LEU A 1 12 ? -12.008 -2.208 3.045 1.00 0.00 12 LEU A CA 20
ATOM 35575 C C . LEU A 1 12 ? -11.857 -3.663 3.484 1.00 0.00 12 LEU A C 20
ATOM 35576 O O . LEU A 1 12 ? -12.516 -4.540 2.988 1.00 0.00 12 LEU A O 20
ATOM 35592 N N . GLN A 1 13 ? -10.990 -3.932 4.416 1.00 0.00 13 GLN A N 20
ATOM 35593 C CA . GLN A 1 13 ? -10.818 -5.348 4.850 1.00 0.00 13 GLN A CA 20
ATOM 35594 C C . GLN A 1 13 ? -12.190 -5.925 5.222 1.00 0.00 13 GLN A C 20
ATOM 35595 O O . GLN A 1 13 ? -12.498 -7.061 4.920 1.00 0.00 13 GLN A O 20
ATOM 35609 N N . GLN A 1 14 ? -13.026 -5.148 5.855 1.00 0.00 14 GLN A N 20
ATOM 35610 C CA . GLN A 1 14 ? -14.386 -5.664 6.230 1.00 0.00 14 GLN A CA 20
ATOM 35611 C C . GLN A 1 14 ? -15.355 -5.565 5.042 1.00 0.00 14 GLN A C 20
ATOM 35612 O O . GLN A 1 14 ? -16.014 -6.521 4.688 1.00 0.00 14 GLN A O 20
ATOM 35626 N N . LEU A 1 15 ? -15.470 -4.416 4.440 1.00 0.00 15 LEU A N 20
ATOM 35627 C CA . LEU A 1 15 ? -16.418 -4.277 3.301 1.00 0.00 15 LEU A CA 20
ATOM 35628 C C . LEU A 1 15 ? -16.022 -5.259 2.207 1.00 0.00 15 LEU A C 20
ATOM 35629 O O . LEU A 1 15 ? -16.806 -6.079 1.773 1.00 0.00 15 LEU A O 20
ATOM 35645 N N . VAL A 1 16 ? -14.804 -5.186 1.769 1.00 0.00 16 VAL A N 20
ATOM 35646 C CA . VAL A 1 16 ? -14.334 -6.111 0.711 1.00 0.00 16 VAL A CA 20
ATOM 35647 C C . VAL A 1 16 ? -14.545 -7.551 1.174 1.00 0.00 16 VAL A C 20
ATOM 35648 O O . VAL A 1 16 ? -14.817 -8.426 0.378 1.00 0.00 16 VAL A O 20
ATOM 35661 N N . MET A 1 17 ? -14.441 -7.815 2.452 1.00 0.00 17 MET A N 20
ATOM 35662 C CA . MET A 1 17 ? -14.662 -9.202 2.916 1.00 0.00 17 MET A CA 20
ATOM 35663 C C . MET A 1 17 ? -16.134 -9.557 2.670 1.00 0.00 17 MET A C 20
ATOM 35664 O O . MET A 1 17 ? -16.474 -10.695 2.416 1.00 0.00 17 MET A O 20
ATOM 35678 N N . ARG A 1 18 ? -17.010 -8.584 2.737 1.00 0.00 18 ARG A N 20
ATOM 35679 C CA . ARG A 1 18 ? -18.458 -8.862 2.498 1.00 0.00 18 ARG A CA 20
ATOM 35680 C C . ARG A 1 18 ? -18.735 -8.911 0.990 1.00 0.00 18 ARG A C 20
ATOM 35681 O O . ARG A 1 18 ? -19.591 -9.641 0.534 1.00 0.00 18 ARG A O 20
ATOM 35702 N N . TYR A 1 19 ? -18.018 -8.135 0.210 1.00 0.00 19 TYR A N 20
ATOM 35703 C CA . TYR A 1 19 ? -18.236 -8.127 -1.273 1.00 0.00 19 TYR A CA 20
ATOM 35704 C C . TYR A 1 19 ? -17.213 -9.045 -1.945 1.00 0.00 19 TYR A C 20
ATOM 35705 O O . TYR A 1 19 ? -17.244 -9.256 -3.141 1.00 0.00 19 TYR A O 20
ATOM 35723 N N . GLY A 1 20 ? -16.307 -9.587 -1.182 1.00 0.00 20 GLY A N 20
ATOM 35724 C CA . GLY A 1 20 ? -15.274 -10.489 -1.762 1.00 0.00 20 GLY A CA 20
ATOM 35725 C C . GLY A 1 20 ? -14.188 -9.645 -2.424 1.00 0.00 20 GLY A C 20
ATOM 35726 O O . GLY A 1 20 ? -13.072 -9.587 -1.955 1.00 0.00 20 GLY A O 20
ATOM 35730 N N . ALA A 1 21 ? -14.532 -8.991 -3.507 1.00 0.00 21 ALA A N 20
ATOM 35731 C CA . ALA A 1 21 ? -13.564 -8.119 -4.258 1.00 0.00 21 ALA A CA 20
ATOM 35732 C C . ALA A 1 21 ? -14.049 -7.989 -5.712 1.00 0.00 21 ALA A C 20
ATOM 35733 O O . ALA A 1 21 ? -13.309 -8.220 -6.649 1.00 0.00 21 ALA A O 20
ATOM 35740 N N . LYS A 1 22 ? -15.292 -7.631 -5.913 1.00 0.00 22 LYS A N 20
ATOM 35741 C CA . LYS A 1 22 ? -15.815 -7.501 -7.315 1.00 0.00 22 LYS A CA 20
ATOM 35742 C C . LYS A 1 22 ? -16.932 -6.447 -7.404 1.00 0.00 22 LYS A C 20
ATOM 35743 O O . LYS A 1 22 ? -17.292 -6.026 -8.486 1.00 0.00 22 LYS A O 20
ATOM 35762 N N . ASP A 1 23 ? -17.481 -6.011 -6.291 1.00 0.00 23 ASP A N 20
ATOM 35763 C CA . ASP A 1 23 ? -18.569 -4.979 -6.324 1.00 0.00 23 ASP A CA 20
ATOM 35764 C C . ASP A 1 23 ? -17.997 -3.648 -5.840 1.00 0.00 23 ASP A C 20
ATOM 35765 O O . ASP A 1 23 ? -18.564 -2.981 -4.999 1.00 0.00 23 ASP A O 20
ATOM 35774 N N . TRP A 1 24 ? -16.871 -3.264 -6.369 1.00 0.00 24 TRP A N 20
ATOM 35775 C CA . TRP A 1 24 ? -16.246 -1.980 -5.948 1.00 0.00 24 TRP A CA 20
ATOM 35776 C C . TRP A 1 24 ? -17.166 -0.819 -6.308 1.00 0.00 24 TRP A C 20
ATOM 35777 O O . TRP A 1 24 ? -17.187 0.195 -5.642 1.00 0.00 24 TRP A O 20
ATOM 35798 N N . ILE A 1 25 ? -17.930 -0.955 -7.352 1.00 0.00 25 ILE A N 20
ATOM 35799 C CA . ILE A 1 25 ? -18.846 0.139 -7.742 1.00 0.00 25 ILE A CA 20
ATOM 35800 C C . ILE A 1 25 ? -19.836 0.347 -6.608 1.00 0.00 25 ILE A C 20
ATOM 35801 O O . ILE A 1 25 ? -20.314 1.436 -6.374 1.00 0.00 25 ILE A O 20
ATOM 35817 N N . ARG A 1 26 ? -20.141 -0.697 -5.892 1.00 0.00 26 ARG A N 20
ATOM 35818 C CA . ARG A 1 26 ? -21.094 -0.573 -4.766 1.00 0.00 26 ARG A CA 20
ATOM 35819 C C . ARG A 1 26 ? -20.346 0.029 -3.577 1.00 0.00 26 ARG A C 20
ATOM 35820 O O . ARG A 1 26 ? -20.772 0.997 -2.979 1.00 0.00 26 ARG A O 20
ATOM 35841 N N . ILE A 1 27 ? -19.226 -0.537 -3.237 1.00 0.00 27 ILE A N 20
ATOM 35842 C CA . ILE A 1 27 ? -18.445 -0.001 -2.098 1.00 0.00 27 ILE A CA 20
ATOM 35843 C C . ILE A 1 27 ? -18.143 1.478 -2.333 1.00 0.00 27 ILE A C 20
ATOM 35844 O O . ILE A 1 27 ? -18.098 2.268 -1.410 1.00 0.00 27 ILE A O 20
ATOM 35860 N N . SER A 1 28 ? -17.924 1.855 -3.561 1.00 0.00 28 SER A N 20
ATOM 35861 C CA . SER A 1 28 ? -17.610 3.278 -3.860 1.00 0.00 28 SER A CA 20
ATOM 35862 C C . SER A 1 28 ? -18.882 4.119 -3.751 1.00 0.00 28 SER A C 20
ATOM 35863 O O . SER A 1 28 ? -18.835 5.290 -3.435 1.00 0.00 28 SER A O 20
ATOM 35871 N N . GLN A 1 29 ? -20.021 3.535 -4.003 1.00 0.00 29 GLN A N 20
ATOM 35872 C CA . GLN A 1 29 ? -21.287 4.317 -3.903 1.00 0.00 29 GLN A CA 20
ATOM 35873 C C . GLN A 1 29 ? -21.488 4.739 -2.447 1.00 0.00 29 GLN A C 20
ATOM 35874 O O . GLN A 1 29 ? -21.835 5.868 -2.160 1.00 0.00 29 GLN A O 20
ATOM 35888 N N . LEU A 1 30 ? -21.257 3.847 -1.526 1.00 0.00 30 LEU A N 20
ATOM 35889 C CA . LEU A 1 30 ? -21.417 4.209 -0.091 1.00 0.00 30 LEU A CA 20
ATOM 35890 C C . LEU A 1 30 ? -20.264 5.135 0.301 1.00 0.00 30 LEU A C 20
ATOM 35891 O O . LEU A 1 30 ? -20.448 6.120 0.988 1.00 0.00 30 LEU A O 20
ATOM 35907 N N . MET A 1 31 ? -19.075 4.816 -0.147 1.00 0.00 31 MET A N 20
ATOM 35908 C CA . MET A 1 31 ? -17.872 5.653 0.168 1.00 0.00 31 MET A CA 20
ATOM 35909 C C . MET A 1 31 ? -17.431 6.402 -1.093 1.00 0.00 31 MET A C 20
ATOM 35910 O O . MET A 1 31 ? -16.366 6.164 -1.627 1.00 0.00 31 MET A O 20
ATOM 35924 N N . ILE A 1 32 ? -18.237 7.308 -1.571 1.00 0.00 32 ILE A N 20
ATOM 35925 C CA . ILE A 1 32 ? -17.860 8.076 -2.792 1.00 0.00 32 ILE A CA 20
ATOM 35926 C C . ILE A 1 32 ? -16.522 8.777 -2.548 1.00 0.00 32 ILE A C 20
ATOM 35927 O O . ILE A 1 32 ? -15.914 9.318 -3.451 1.00 0.00 32 ILE A O 20
ATOM 35943 N N . THR A 1 33 ? -16.069 8.776 -1.327 1.00 0.00 33 THR A N 20
ATOM 35944 C CA . THR A 1 33 ? -14.778 9.445 -0.998 1.00 0.00 33 THR A CA 20
ATOM 35945 C C . THR A 1 33 ? -13.688 9.006 -1.982 1.00 0.00 33 THR A C 20
ATOM 35946 O O . THR A 1 33 ? -12.654 9.635 -2.087 1.00 0.00 33 THR A O 20
ATOM 35957 N N . ARG A 1 34 ? -13.904 7.940 -2.712 1.00 0.00 34 ARG A N 20
ATOM 35958 C CA . ARG A 1 34 ? -12.866 7.489 -3.690 1.00 0.00 34 ARG A CA 20
ATOM 35959 C C . ARG A 1 34 ? -13.505 6.636 -4.786 1.00 0.00 34 ARG A C 20
ATOM 35960 O O . ARG A 1 34 ? -14.662 6.271 -4.714 1.00 0.00 34 ARG A O 20
ATOM 35981 N N . ASN A 1 35 ? -12.754 6.330 -5.815 1.00 0.00 35 ASN A N 20
ATOM 35982 C CA . ASN A 1 35 ? -13.294 5.512 -6.945 1.00 0.00 35 ASN A CA 20
ATOM 35983 C C . ASN A 1 35 ? -13.055 4.021 -6.661 1.00 0.00 35 ASN A C 20
ATOM 35984 O O . ASN A 1 35 ? -12.197 3.666 -5.880 1.00 0.00 35 ASN A O 20
ATOM 35995 N N . PRO A 1 36 ? -13.810 3.149 -7.290 1.00 0.00 36 PRO A N 20
ATOM 35996 C CA . PRO A 1 36 ? -13.660 1.677 -7.090 1.00 0.00 36 PRO A CA 20
ATOM 35997 C C . PRO A 1 36 ? -12.220 1.212 -7.348 1.00 0.00 36 PRO A C 20
ATOM 35998 O O . PRO A 1 36 ? -11.661 0.440 -6.595 1.00 0.00 36 PRO A O 20
ATOM 36009 N N . ARG A 1 37 ? -11.624 1.674 -8.410 1.00 0.00 37 ARG A N 20
ATOM 36010 C CA . ARG A 1 37 ? -10.230 1.260 -8.724 1.00 0.00 37 ARG A CA 20
ATOM 36011 C C . ARG A 1 37 ? -9.295 1.673 -7.585 1.00 0.00 37 ARG A C 20
ATOM 36012 O O . ARG A 1 37 ? -8.269 1.065 -7.362 1.00 0.00 37 ARG A O 20
ATOM 36033 N N . GLN A 1 38 ? -9.633 2.712 -6.870 1.00 0.00 38 GLN A N 20
ATOM 36034 C CA . GLN A 1 38 ? -8.751 3.169 -5.757 1.00 0.00 38 GLN A CA 20
ATOM 36035 C C . GLN A 1 38 ? -8.798 2.176 -4.595 1.00 0.00 38 GLN A C 20
ATOM 36036 O O . GLN A 1 38 ? -7.776 1.819 -4.044 1.00 0.00 38 GLN A O 20
ATOM 36050 N N . CYS A 1 39 ? -9.960 1.716 -4.208 1.00 0.00 39 CYS A N 20
ATOM 36051 C CA . CYS A 1 39 ? -10.013 0.749 -3.086 1.00 0.00 39 CYS A CA 20
ATOM 36052 C C . CYS A 1 39 ? -9.462 -0.581 -3.583 1.00 0.00 39 CYS A C 20
ATOM 36053 O O . CYS A 1 39 ? -8.889 -1.353 -2.840 1.00 0.00 39 CYS A O 20
ATOM 36061 N N . ARG A 1 40 ? -9.621 -0.843 -4.851 1.00 0.00 40 ARG A N 20
ATOM 36062 C CA . ARG A 1 40 ? -9.097 -2.107 -5.424 1.00 0.00 40 ARG A CA 20
ATOM 36063 C C . ARG A 1 40 ? -7.581 -2.129 -5.242 1.00 0.00 40 ARG A C 20
ATOM 36064 O O . ARG A 1 40 ? -7.003 -3.124 -4.851 1.00 0.00 40 ARG A O 20
ATOM 36085 N N . GLU A 1 41 ? -6.935 -1.030 -5.524 1.00 0.00 41 GLU A N 20
ATOM 36086 C CA . GLU A 1 41 ? -5.456 -0.969 -5.370 1.00 0.00 41 GLU A CA 20
ATOM 36087 C C . GLU A 1 41 ? -5.073 -1.423 -3.961 1.00 0.00 41 GLU A C 20
ATOM 36088 O O . GLU A 1 41 ? -4.013 -1.980 -3.750 1.00 0.00 41 GLU A O 20
ATOM 36100 N N . ARG A 1 42 ? -5.920 -1.199 -2.990 1.00 0.00 42 ARG A N 20
ATOM 36101 C CA . ARG A 1 42 ? -5.571 -1.639 -1.601 1.00 0.00 42 ARG A CA 20
ATOM 36102 C C . ARG A 1 42 ? -5.746 -3.152 -1.495 1.00 0.00 42 ARG A C 20
ATOM 36103 O O . ARG A 1 42 ? -4.978 -3.836 -0.849 1.00 0.00 42 ARG A O 20
ATOM 36124 N N . TRP A 1 43 ? -6.764 -3.675 -2.115 1.00 0.00 43 TRP A N 20
ATOM 36125 C CA . TRP A 1 43 ? -7.023 -5.147 -2.054 1.00 0.00 43 TRP A CA 20
ATOM 36126 C C . TRP A 1 43 ? -5.729 -5.926 -2.270 1.00 0.00 43 TRP A C 20
ATOM 36127 O O . TRP A 1 43 ? -5.312 -6.686 -1.428 1.00 0.00 43 TRP A O 20
ATOM 36148 N N . ASN A 1 44 ? -5.087 -5.722 -3.376 1.00 0.00 44 ASN A N 20
ATOM 36149 C CA . ASN A 1 44 ? -3.817 -6.456 -3.656 1.00 0.00 44 ASN A CA 20
ATOM 36150 C C . ASN A 1 44 ? -2.668 -5.897 -2.815 1.00 0.00 44 ASN A C 20
ATOM 36151 O O . ASN A 1 44 ? -1.814 -6.630 -2.358 1.00 0.00 44 ASN A O 20
ATOM 36162 N N . ASN A 1 45 ? -2.618 -4.606 -2.625 1.00 0.00 45 ASN A N 20
ATOM 36163 C CA . ASN A 1 45 ? -1.497 -4.011 -1.834 1.00 0.00 45 ASN A CA 20
ATOM 36164 C C . ASN A 1 45 ? -1.843 -3.971 -0.344 1.00 0.00 45 ASN A C 20
ATOM 36165 O O . ASN A 1 45 ? -1.224 -3.254 0.417 1.00 0.00 45 ASN A O 20
ATOM 36176 N N . TYR A 1 46 ? -2.814 -4.729 0.099 1.00 0.00 46 TYR A N 20
ATOM 36177 C CA . TYR A 1 46 ? -3.153 -4.711 1.559 1.00 0.00 46 TYR A CA 20
ATOM 36178 C C . TYR A 1 46 ? -3.743 -6.067 1.974 1.00 0.00 46 TYR A C 20
ATOM 36179 O O . TYR A 1 46 ? -3.223 -6.721 2.856 1.00 0.00 46 TYR A O 20
ATOM 36197 N N . ILE A 1 47 ? -4.818 -6.505 1.352 1.00 0.00 47 ILE A N 20
ATOM 36198 C CA . ILE A 1 47 ? -5.421 -7.831 1.728 1.00 0.00 47 ILE A CA 20
ATOM 36199 C C . ILE A 1 47 ? -5.989 -8.545 0.485 1.00 0.00 47 ILE A C 20
ATOM 36200 O O . ILE A 1 47 ? -6.846 -8.049 -0.218 1.00 0.00 47 ILE A O 20
ATOM 36216 N N . ASN A 1 48 ? -5.486 -9.727 0.231 1.00 0.00 48 ASN A N 20
ATOM 36217 C CA . ASN A 1 48 ? -5.940 -10.556 -0.931 1.00 0.00 48 ASN A CA 20
ATOM 36218 C C . ASN A 1 48 ? -5.158 -11.883 -0.920 1.00 0.00 48 ASN A C 20
ATOM 36219 O O . ASN A 1 48 ? -5.734 -12.941 -1.072 1.00 0.00 48 ASN A O 20
ATOM 36230 N N . PRO A 1 49 ? -3.850 -11.832 -0.755 1.00 0.00 49 PRO A N 20
ATOM 36231 C CA . PRO A 1 49 ? -2.988 -13.034 -0.742 1.00 0.00 49 PRO A CA 20
ATOM 36232 C C . PRO A 1 49 ? -2.624 -13.461 0.689 1.00 0.00 49 PRO A C 20
ATOM 36233 O O . PRO A 1 49 ? -3.390 -14.124 1.360 1.00 0.00 49 PRO A O 20
ATOM 36244 N N . ALA A 1 50 ? -1.466 -13.081 1.158 1.00 0.00 50 ALA A N 20
ATOM 36245 C CA . ALA A 1 50 ? -1.049 -13.457 2.541 1.00 0.00 50 ALA A CA 20
ATOM 36246 C C . ALA A 1 50 ? 0.306 -12.813 2.845 1.00 0.00 50 ALA A C 20
ATOM 36247 O O . ALA A 1 50 ? 1.246 -13.479 3.231 1.00 0.00 50 ALA A O 20
ATOM 36254 N N . LEU A 1 51 ? 0.412 -11.517 2.673 1.00 0.00 51 LEU A N 20
ATOM 36255 C CA . LEU A 1 51 ? 1.708 -10.810 2.945 1.00 0.00 51 LEU A CA 20
ATOM 36256 C C . LEU A 1 51 ? 1.675 -10.193 4.345 1.00 0.00 51 LEU A C 20
ATOM 36257 O O . LEU A 1 51 ? 2.369 -9.236 4.625 1.00 0.00 51 LEU A O 20
ATOM 36273 N N . ARG A 1 52 ? 0.878 -10.734 5.229 1.00 0.00 52 ARG A N 20
ATOM 36274 C CA . ARG A 1 52 ? 0.806 -10.177 6.612 1.00 0.00 52 ARG A CA 20
ATOM 36275 C C . ARG A 1 52 ? 2.223 -9.989 7.162 1.00 0.00 52 ARG A C 20
ATOM 36276 O O . ARG A 1 52 ? 2.445 -9.243 8.094 1.00 0.00 52 ARG A O 20
ATOM 36297 N N . THR A 1 53 ? 3.181 -10.660 6.581 1.00 0.00 53 THR A N 20
ATOM 36298 C CA . THR A 1 53 ? 4.586 -10.524 7.057 1.00 0.00 53 THR A CA 20
ATOM 36299 C C . THR A 1 53 ? 5.536 -11.131 6.020 1.00 0.00 53 THR A C 20
ATOM 36300 O O . THR A 1 53 ? 6.023 -12.231 6.188 1.00 0.00 53 THR A O 20
ATOM 36311 N N . ASP A 1 54 ? 5.804 -10.421 4.947 1.00 0.00 54 ASP A N 20
ATOM 36312 C CA . ASP A 1 54 ? 6.729 -10.953 3.891 1.00 0.00 54 ASP A CA 20
ATOM 36313 C C . ASP A 1 54 ? 7.644 -9.835 3.391 1.00 0.00 54 ASP A C 20
ATOM 36314 O O . ASP A 1 54 ? 7.511 -9.369 2.277 1.00 0.00 54 ASP A O 20
ATOM 36323 N N . PRO A 1 55 ? 8.578 -9.415 4.206 1.00 0.00 55 PRO A N 20
ATOM 36324 C CA . PRO A 1 55 ? 9.542 -8.340 3.837 1.00 0.00 55 PRO A CA 20
ATOM 36325 C C . PRO A 1 55 ? 10.278 -8.642 2.533 1.00 0.00 55 PRO A C 20
ATOM 36326 O O . PRO A 1 55 ? 10.704 -9.751 2.281 1.00 0.00 55 PRO A O 20
ATOM 36337 N N . TRP A 1 56 ? 10.433 -7.648 1.716 1.00 0.00 56 TRP A N 20
ATOM 36338 C CA . TRP A 1 56 ? 11.148 -7.837 0.418 1.00 0.00 56 TRP A CA 20
ATOM 36339 C C . TRP A 1 56 ? 12.664 -7.853 0.672 1.00 0.00 56 TRP A C 20
ATOM 36340 O O . TRP A 1 56 ? 13.110 -7.914 1.800 1.00 0.00 56 TRP A O 20
ATOM 36361 N N . SER A 1 57 ? 13.453 -7.827 -0.382 1.00 0.00 57 SER A N 20
ATOM 36362 C CA . SER A 1 57 ? 14.950 -7.874 -0.238 1.00 0.00 57 SER A CA 20
ATOM 36363 C C . SER A 1 57 ? 15.581 -6.701 -1.023 1.00 0.00 57 SER A C 20
ATOM 36364 O O . SER A 1 57 ? 14.882 -5.925 -1.646 1.00 0.00 57 SER A O 20
ATOM 36372 N N . PRO A 1 58 ? 16.892 -6.567 -0.989 1.00 0.00 58 PRO A N 20
ATOM 36373 C CA . PRO A 1 58 ? 17.618 -5.465 -1.702 1.00 0.00 58 PRO A CA 20
ATOM 36374 C C . PRO A 1 58 ? 17.158 -5.276 -3.157 1.00 0.00 58 PRO A C 20
ATOM 36375 O O . PRO A 1 58 ? 17.455 -4.280 -3.785 1.00 0.00 58 PRO A O 20
ATOM 36386 N N . GLU A 1 59 ? 16.445 -6.225 -3.691 1.00 0.00 59 GLU A N 20
ATOM 36387 C CA . GLU A 1 59 ? 15.974 -6.114 -5.094 1.00 0.00 59 GLU A CA 20
ATOM 36388 C C . GLU A 1 59 ? 14.921 -5.022 -5.171 1.00 0.00 59 GLU A C 20
ATOM 36389 O O . GLU A 1 59 ? 14.954 -4.176 -6.043 1.00 0.00 59 GLU A O 20
ATOM 36401 N N . GLU A 1 60 ? 13.986 -5.011 -4.256 1.00 0.00 60 GLU A N 20
ATOM 36402 C CA . GLU A 1 60 ? 12.954 -3.949 -4.288 1.00 0.00 60 GLU A CA 20
ATOM 36403 C C . GLU A 1 60 ? 13.538 -2.697 -3.642 1.00 0.00 60 GLU A C 20
ATOM 36404 O O . GLU A 1 60 ? 13.097 -1.607 -3.900 1.00 0.00 60 GLU A O 20
ATOM 36416 N N . ASP A 1 61 ? 14.540 -2.845 -2.812 1.00 0.00 61 ASP A N 20
ATOM 36417 C CA . ASP A 1 61 ? 15.151 -1.645 -2.167 1.00 0.00 61 ASP A CA 20
ATOM 36418 C C . ASP A 1 61 ? 15.876 -0.824 -3.234 1.00 0.00 61 ASP A C 20
ATOM 36419 O O . ASP A 1 61 ? 15.581 0.333 -3.450 1.00 0.00 61 ASP A O 20
ATOM 36428 N N . MET A 1 62 ? 16.821 -1.421 -3.908 1.00 0.00 62 MET A N 20
ATOM 36429 C CA . MET A 1 62 ? 17.554 -0.679 -4.961 1.00 0.00 62 MET A CA 20
ATOM 36430 C C . MET A 1 62 ? 16.553 -0.219 -6.014 1.00 0.00 62 MET A C 20
ATOM 36431 O O . MET A 1 62 ? 16.707 0.821 -6.623 1.00 0.00 62 MET A O 20
ATOM 36445 N N . LEU A 1 63 ? 15.515 -0.988 -6.231 1.00 0.00 63 LEU A N 20
ATOM 36446 C CA . LEU A 1 63 ? 14.492 -0.588 -7.247 1.00 0.00 63 LEU A CA 20
ATOM 36447 C C . LEU A 1 63 ? 13.521 0.424 -6.620 1.00 0.00 63 LEU A C 20
ATOM 36448 O O . LEU A 1 63 ? 12.979 1.277 -7.293 1.00 0.00 63 LEU A O 20
ATOM 36464 N N . LEU A 1 64 ? 13.300 0.332 -5.334 1.00 0.00 64 LEU A N 20
ATOM 36465 C CA . LEU A 1 64 ? 12.368 1.285 -4.658 1.00 0.00 64 LEU A CA 20
ATOM 36466 C C . LEU A 1 64 ? 13.088 2.609 -4.436 1.00 0.00 64 LEU A C 20
ATOM 36467 O O . LEU A 1 64 ? 12.513 3.665 -4.564 1.00 0.00 64 LEU A O 20
ATOM 36483 N N . ASP A 1 65 ? 14.351 2.569 -4.111 1.00 0.00 65 ASP A N 20
ATOM 36484 C CA . ASP A 1 65 ? 15.099 3.840 -3.891 1.00 0.00 65 ASP A CA 20
ATOM 36485 C C . ASP A 1 65 ? 14.855 4.776 -5.077 1.00 0.00 65 ASP A C 20
ATOM 36486 O O . ASP A 1 65 ? 14.819 5.981 -4.936 1.00 0.00 65 ASP A O 20
ATOM 36495 N N . GLN A 1 66 ? 14.684 4.220 -6.245 1.00 0.00 66 GLN A N 20
ATOM 36496 C CA . GLN A 1 66 ? 14.435 5.066 -7.451 1.00 0.00 66 GLN A CA 20
ATOM 36497 C C . GLN A 1 66 ? 12.970 5.512 -7.495 1.00 0.00 66 GLN A C 20
ATOM 36498 O O . GLN A 1 66 ? 12.668 6.649 -7.799 1.00 0.00 66 GLN A O 20
ATOM 36512 N N . LYS A 1 67 ? 12.057 4.624 -7.211 1.00 0.00 67 LYS A N 20
ATOM 36513 C CA . LYS A 1 67 ? 10.611 4.997 -7.256 1.00 0.00 67 LYS A CA 20
ATOM 36514 C C . LYS A 1 67 ? 10.249 5.840 -6.029 1.00 0.00 67 LYS A C 20
ATOM 36515 O O . LYS A 1 67 ? 9.720 6.927 -6.144 1.00 0.00 67 LYS A O 20
ATOM 36534 N N . TYR A 1 68 ? 10.535 5.346 -4.859 1.00 0.00 68 TYR A N 20
ATOM 36535 C CA . TYR A 1 68 ? 10.217 6.109 -3.617 1.00 0.00 68 TYR A CA 20
ATOM 36536 C C . TYR A 1 68 ? 10.841 7.505 -3.719 1.00 0.00 68 TYR A C 20
ATOM 36537 O O . TYR A 1 68 ? 10.256 8.489 -3.319 1.00 0.00 68 TYR A O 20
ATOM 36555 N N . ALA A 1 69 ? 12.020 7.592 -4.248 1.00 0.00 69 ALA A N 20
ATOM 36556 C CA . ALA A 1 69 ? 12.681 8.916 -4.378 1.00 0.00 69 ALA A CA 20
ATOM 36557 C C . ALA A 1 69 ? 11.790 9.847 -5.207 1.00 0.00 69 ALA A C 20
ATOM 36558 O O . ALA A 1 69 ? 11.814 11.050 -5.046 1.00 0.00 69 ALA A O 20
ATOM 36565 N N . GLU A 1 70 ? 11.016 9.295 -6.107 1.00 0.00 70 GLU A N 20
ATOM 36566 C CA . GLU A 1 70 ? 10.132 10.131 -6.971 1.00 0.00 70 GLU A CA 20
ATOM 36567 C C . GLU A 1 70 ? 8.741 10.282 -6.345 1.00 0.00 70 GLU A C 20
ATOM 36568 O O . GLU A 1 70 ? 8.197 11.367 -6.286 1.00 0.00 70 GLU A O 20
ATOM 36580 N N . TYR A 1 71 ? 8.138 9.201 -5.908 1.00 0.00 71 TYR A N 20
ATOM 36581 C CA . TYR A 1 71 ? 6.761 9.291 -5.326 1.00 0.00 71 TYR A CA 20
ATOM 36582 C C . TYR A 1 71 ? 6.820 9.523 -3.812 1.00 0.00 71 TYR A C 20
ATOM 36583 O O . TYR A 1 71 ? 5.807 9.662 -3.158 1.00 0.00 71 TYR A O 20
ATOM 36601 N N . GLY A 1 72 ? 7.991 9.574 -3.253 1.00 0.00 72 GLY A N 20
ATOM 36602 C CA . GLY A 1 72 ? 8.107 9.807 -1.783 1.00 0.00 72 GLY A CA 20
ATOM 36603 C C . GLY A 1 72 ? 7.474 8.631 -1.031 1.00 0.00 72 GLY A C 20
ATOM 36604 O O . GLY A 1 72 ? 7.291 7.566 -1.586 1.00 0.00 72 GLY A O 20
ATOM 36608 N N . PRO A 1 73 ? 7.139 8.817 0.226 1.00 0.00 73 PRO A N 20
ATOM 36609 C CA . PRO A 1 73 ? 6.510 7.744 1.061 1.00 0.00 73 PRO A CA 20
ATOM 36610 C C . PRO A 1 73 ? 5.148 7.291 0.506 1.00 0.00 73 PRO A C 20
ATOM 36611 O O . PRO A 1 73 ? 4.292 6.834 1.237 1.00 0.00 73 PRO A O 20
ATOM 36622 N N . LYS A 1 74 ? 4.943 7.416 -0.778 1.00 0.00 74 LYS A N 20
ATOM 36623 C CA . LYS A 1 74 ? 3.647 6.999 -1.380 1.00 0.00 74 LYS A CA 20
ATOM 36624 C C . LYS A 1 74 ? 3.670 5.490 -1.629 1.00 0.00 74 LYS A C 20
ATOM 36625 O O . LYS A 1 74 ? 3.677 5.035 -2.756 1.00 0.00 74 LYS A O 20
ATOM 36644 N N . TRP A 1 75 ? 3.680 4.713 -0.586 1.00 0.00 75 TRP A N 20
ATOM 36645 C CA . TRP A 1 75 ? 3.700 3.240 -0.757 1.00 0.00 75 TRP A CA 20
ATOM 36646 C C . TRP A 1 75 ? 2.442 2.802 -1.508 1.00 0.00 75 TRP A C 20
ATOM 36647 O O . TRP A 1 75 ? 2.284 1.652 -1.861 1.00 0.00 75 TRP A O 20
ATOM 36668 N N . ASN A 1 76 ? 1.542 3.709 -1.737 1.00 0.00 76 ASN A N 20
ATOM 36669 C CA . ASN A 1 76 ? 0.281 3.347 -2.446 1.00 0.00 76 ASN A CA 20
ATOM 36670 C C . ASN A 1 76 ? 0.543 3.233 -3.945 1.00 0.00 76 ASN A C 20
ATOM 36671 O O . ASN A 1 76 ? -0.037 2.412 -4.627 1.00 0.00 76 ASN A O 20
ATOM 36682 N N . LYS A 1 77 ? 1.412 4.054 -4.464 1.00 0.00 77 LYS A N 20
ATOM 36683 C CA . LYS A 1 77 ? 1.718 4.005 -5.924 1.00 0.00 77 LYS A CA 20
ATOM 36684 C C . LYS A 1 77 ? 2.840 3.009 -6.165 1.00 0.00 77 LYS A C 20
ATOM 36685 O O . LYS A 1 77 ? 2.933 2.388 -7.197 1.00 0.00 77 LYS A O 20
ATOM 36704 N N . ILE A 1 78 ? 3.712 2.894 -5.215 1.00 0.00 78 ILE A N 20
ATOM 36705 C CA . ILE A 1 78 ? 4.876 1.983 -5.343 1.00 0.00 78 ILE A CA 20
ATOM 36706 C C . ILE A 1 78 ? 4.420 0.537 -5.132 1.00 0.00 78 ILE A C 20
ATOM 36707 O O . ILE A 1 78 ? 4.727 -0.336 -5.913 1.00 0.00 78 ILE A O 20
ATOM 36723 N N . SER A 1 79 ? 3.680 0.271 -4.092 1.00 0.00 79 SER A N 20
ATOM 36724 C CA . SER A 1 79 ? 3.199 -1.123 -3.859 1.00 0.00 79 SER A CA 20
ATOM 36725 C C . SER A 1 79 ? 2.596 -1.709 -5.140 1.00 0.00 79 SER A C 20
ATOM 36726 O O . SER A 1 79 ? 2.541 -2.911 -5.307 1.00 0.00 79 SER A O 20
ATOM 36734 N N . LYS A 1 80 ? 2.130 -0.887 -6.042 1.00 0.00 80 LYS A N 20
ATOM 36735 C CA . LYS A 1 80 ? 1.525 -1.436 -7.291 1.00 0.00 80 LYS A CA 20
ATOM 36736 C C . LYS A 1 80 ? 2.640 -1.913 -8.213 1.00 0.00 80 LYS A C 20
ATOM 36737 O O . LYS A 1 80 ? 2.446 -2.767 -9.053 1.00 0.00 80 LYS A O 20
ATOM 36756 N N . PHE A 1 81 ? 3.815 -1.374 -8.047 1.00 0.00 81 PHE A N 20
ATOM 36757 C CA . PHE A 1 81 ? 4.947 -1.806 -8.899 1.00 0.00 81 PHE A CA 20
ATOM 36758 C C . PHE A 1 81 ? 5.412 -3.153 -8.363 1.00 0.00 81 PHE A C 20
ATOM 36759 O O . PHE A 1 81 ? 6.170 -3.865 -8.991 1.00 0.00 81 PHE A O 20
ATOM 36776 N N . LEU A 1 82 ? 4.942 -3.500 -7.190 1.00 0.00 82 LEU A N 20
ATOM 36777 C CA . LEU A 1 82 ? 5.325 -4.807 -6.563 1.00 0.00 82 LEU A CA 20
ATOM 36778 C C . LEU A 1 82 ? 4.170 -5.801 -6.728 1.00 0.00 82 LEU A C 20
ATOM 36779 O O . LEU A 1 82 ? 4.348 -6.892 -7.230 1.00 0.00 82 LEU A O 20
ATOM 36795 N N . LYS A 1 83 ? 2.990 -5.428 -6.305 1.00 0.00 83 LYS A N 20
ATOM 36796 C CA . LYS A 1 83 ? 1.812 -6.329 -6.424 1.00 0.00 83 LYS A CA 20
ATOM 36797 C C . LYS A 1 83 ? 2.089 -7.587 -5.628 1.00 0.00 83 LYS A C 20
ATOM 36798 O O . LYS A 1 83 ? 1.334 -8.540 -5.659 1.00 0.00 83 LYS A O 20
ATOM 36817 N N . ASN A 1 84 ? 3.180 -7.583 -4.910 1.00 0.00 84 ASN A N 20
ATOM 36818 C CA . ASN A 1 84 ? 3.565 -8.758 -4.079 1.00 0.00 84 ASN A CA 20
ATOM 36819 C C . ASN A 1 84 ? 3.680 -8.317 -2.623 1.00 0.00 84 ASN A C 20
ATOM 36820 O O . ASN A 1 84 ? 3.613 -9.118 -1.711 1.00 0.00 84 ASN A O 20
ATOM 36831 N N . ARG A 1 85 ? 3.846 -7.036 -2.407 1.00 0.00 85 ARG A N 20
ATOM 36832 C CA . ARG A 1 85 ? 3.968 -6.482 -1.020 1.00 0.00 85 ARG A CA 20
ATOM 36833 C C . ARG A 1 85 ? 2.793 -5.540 -0.777 1.00 0.00 85 ARG A C 20
ATOM 36834 O O . ARG A 1 85 ? 1.996 -5.294 -1.661 1.00 0.00 85 ARG A O 20
ATOM 36855 N N . SER A 1 86 ? 2.677 -5.020 0.418 1.00 0.00 86 SER A N 20
ATOM 36856 C CA . SER A 1 86 ? 1.552 -4.097 0.752 1.00 0.00 86 SER A CA 20
ATOM 36857 C C . SER A 1 86 ? 2.129 -2.822 1.353 1.00 0.00 86 SER A C 20
ATOM 36858 O O . SER A 1 86 ? 3.222 -2.806 1.880 1.00 0.00 86 SER A O 20
ATOM 36866 N N . ASP A 1 87 ? 1.395 -1.759 1.282 1.00 0.00 87 ASP A N 20
ATOM 36867 C CA . ASP A 1 87 ? 1.889 -0.480 1.849 1.00 0.00 87 ASP A CA 20
ATOM 36868 C C . ASP A 1 87 ? 2.195 -0.695 3.328 1.00 0.00 87 ASP A C 20
ATOM 36869 O O . ASP A 1 87 ? 3.065 -0.068 3.898 1.00 0.00 87 ASP A O 20
ATOM 36878 N N . ASN A 1 88 ? 1.491 -1.599 3.942 1.00 0.00 88 ASN A N 20
ATOM 36879 C CA . ASN A 1 88 ? 1.737 -1.893 5.376 1.00 0.00 88 ASN A CA 20
ATOM 36880 C C . ASN A 1 88 ? 3.084 -2.602 5.501 1.00 0.00 88 ASN A C 20
ATOM 36881 O O . ASN A 1 88 ? 3.777 -2.478 6.490 1.00 0.00 88 ASN A O 20
ATOM 36892 N N . ASN A 1 89 ? 3.466 -3.338 4.488 1.00 0.00 89 ASN A N 20
ATOM 36893 C CA . ASN A 1 89 ? 4.770 -4.046 4.524 1.00 0.00 89 ASN A CA 20
ATOM 36894 C C . ASN A 1 89 ? 5.859 -3.062 4.109 1.00 0.00 89 ASN A C 20
ATOM 36895 O O . ASN A 1 89 ? 6.873 -2.920 4.753 1.00 0.00 89 ASN A O 20
ATOM 36906 N N . ILE A 1 90 ? 5.636 -2.376 3.032 1.00 0.00 90 ILE A N 20
ATOM 36907 C CA . ILE A 1 90 ? 6.633 -1.388 2.545 1.00 0.00 90 ILE A CA 20
ATOM 36908 C C . ILE A 1 90 ? 6.844 -0.313 3.609 1.00 0.00 90 ILE A C 20
ATOM 36909 O O . ILE A 1 90 ? 7.939 -0.104 4.089 1.00 0.00 90 ILE A O 20
ATOM 36925 N N . ARG A 1 91 ? 5.792 0.362 3.990 1.00 0.00 91 ARG A N 20
ATOM 36926 C CA . ARG A 1 91 ? 5.913 1.421 5.034 1.00 0.00 91 ARG A CA 20
ATOM 36927 C C . ARG A 1 91 ? 6.658 0.844 6.237 1.00 0.00 91 ARG A C 20
ATOM 36928 O O . ARG A 1 91 ? 7.390 1.525 6.926 1.00 0.00 91 ARG A O 20
ATOM 36949 N N . ASN A 1 92 ? 6.456 -0.417 6.485 1.00 0.00 92 ASN A N 20
ATOM 36950 C CA . ASN A 1 92 ? 7.125 -1.080 7.639 1.00 0.00 92 ASN A CA 20
ATOM 36951 C C . ASN A 1 92 ? 8.588 -1.378 7.301 1.00 0.00 92 ASN A C 20
ATOM 36952 O O . ASN A 1 92 ? 9.469 -1.176 8.114 1.00 0.00 92 ASN A O 20
ATOM 36963 N N . ARG A 1 93 ? 8.866 -1.862 6.117 1.00 0.00 93 ARG A N 20
ATOM 36964 C CA . ARG A 1 93 ? 10.286 -2.166 5.767 1.00 0.00 93 ARG A CA 20
ATOM 36965 C C . ARG A 1 93 ? 11.049 -0.844 5.606 1.00 0.00 93 ARG A C 20
ATOM 36966 O O . ARG A 1 93 ? 12.143 -0.686 6.108 1.00 0.00 93 ARG A O 20
ATOM 36987 N N . TRP A 1 94 ? 10.482 0.105 4.915 1.00 0.00 94 TRP A N 20
ATOM 36988 C CA . TRP A 1 94 ? 11.179 1.408 4.733 1.00 0.00 94 TRP A CA 20
ATOM 36989 C C . TRP A 1 94 ? 11.512 1.995 6.104 1.00 0.00 94 TRP A C 20
ATOM 36990 O O . TRP A 1 94 ? 12.539 2.616 6.292 1.00 0.00 94 TRP A O 20
ATOM 37011 N N . MET A 1 95 ? 10.652 1.799 7.067 1.00 0.00 95 MET A N 20
ATOM 37012 C CA . MET A 1 95 ? 10.922 2.342 8.427 1.00 0.00 95 MET A CA 20
ATOM 37013 C C . MET A 1 95 ? 12.055 1.546 9.076 1.00 0.00 95 MET A C 20
ATOM 37014 O O . MET A 1 95 ? 12.861 2.081 9.811 1.00 0.00 95 MET A O 20
ATOM 37028 N N . MET A 1 96 ? 12.130 0.269 8.804 1.00 0.00 96 MET A N 20
ATOM 37029 C CA . MET A 1 96 ? 13.215 -0.562 9.396 1.00 0.00 96 MET A CA 20
ATOM 37030 C C . MET A 1 96 ? 14.491 -0.348 8.589 1.00 0.00 96 MET A C 20
ATOM 37031 O O . MET A 1 96 ? 15.588 -0.412 9.108 1.00 0.00 96 MET A O 20
ATOM 37045 N N . ILE A 1 97 ? 14.354 -0.087 7.315 1.00 0.00 97 ILE A N 20
ATOM 37046 C CA . ILE A 1 97 ? 15.549 0.142 6.458 1.00 0.00 97 ILE A CA 20
ATOM 37047 C C . ILE A 1 97 ? 15.974 1.603 6.584 1.00 0.00 97 ILE A C 20
ATOM 37048 O O . ILE A 1 97 ? 17.141 1.931 6.512 1.00 0.00 97 ILE A O 20
ATOM 37064 N N . ALA A 1 98 ? 15.030 2.485 6.778 1.00 0.00 98 ALA A N 20
ATOM 37065 C CA . ALA A 1 98 ? 15.376 3.925 6.917 1.00 0.00 98 ALA A CA 20
ATOM 37066 C C . ALA A 1 98 ? 15.984 4.156 8.298 1.00 0.00 98 ALA A C 20
ATOM 37067 O O . ALA A 1 98 ? 16.633 5.152 8.548 1.00 0.00 98 ALA A O 20
ATOM 37074 N N . ARG A 1 99 ? 15.785 3.231 9.198 1.00 0.00 99 ARG A N 20
ATOM 37075 C CA . ARG A 1 99 ? 16.357 3.380 10.561 1.00 0.00 99 ARG A CA 20
ATOM 37076 C C . ARG A 1 99 ? 17.855 3.122 10.470 1.00 0.00 99 ARG A C 20
ATOM 37077 O O . ARG A 1 99 ? 18.632 3.535 11.309 1.00 0.00 99 ARG A O 20
ATOM 37098 N N . HIS A 1 100 ? 18.261 2.438 9.438 1.00 0.00 100 HIS A N 20
ATOM 37099 C CA . HIS A 1 100 ? 19.699 2.130 9.245 1.00 0.00 100 HIS A CA 20
ATOM 37100 C C . HIS A 1 100 ? 20.374 3.326 8.573 1.00 0.00 100 HIS A C 20
ATOM 37101 O O . HIS A 1 100 ? 21.531 3.613 8.806 1.00 0.00 100 HIS A O 20
ATOM 37116 N N . ARG A 1 101 ? 19.653 4.028 7.740 1.00 0.00 101 ARG A N 20
ATOM 37117 C CA . ARG A 1 101 ? 20.241 5.211 7.051 1.00 0.00 101 ARG A CA 20
ATOM 37118 C C . ARG A 1 101 ? 20.186 6.415 7.989 1.00 0.00 101 ARG A C 20
ATOM 37119 O O . ARG A 1 101 ? 20.908 7.379 7.827 1.00 0.00 101 ARG A O 20
ATOM 37140 N N . ALA A 1 102 ? 19.330 6.364 8.975 1.00 0.00 102 ALA A N 20
ATOM 37141 C CA . ALA A 1 102 ? 19.221 7.502 9.931 1.00 0.00 102 ALA A CA 20
ATOM 37142 C C . ALA A 1 102 ? 20.406 7.471 10.899 1.00 0.00 102 ALA A C 20
ATOM 37143 O O . ALA A 1 102 ? 20.881 8.496 11.348 1.00 0.00 102 ALA A O 20
ATOM 37150 N N . LYS A 1 103 ? 20.886 6.302 11.226 1.00 0.00 103 LYS A N 20
ATOM 37151 C CA . LYS A 1 103 ? 22.036 6.201 12.162 1.00 0.00 103 LYS A CA 20
ATOM 37152 C C . LYS A 1 103 ? 23.321 6.612 11.438 1.00 0.00 103 LYS A C 20
ATOM 37153 O O . LYS A 1 103 ? 24.413 6.312 11.875 1.00 0.00 103 LYS A O 20
ATOM 37172 N N . HIS A 1 104 ? 23.195 7.295 10.331 1.00 0.00 104 HIS A N 20
ATOM 37173 C CA . HIS A 1 104 ? 24.403 7.727 9.573 1.00 0.00 104 HIS A CA 20
ATOM 37174 C C . HIS A 1 104 ? 25.327 6.527 9.353 1.00 0.00 104 HIS A C 20
ATOM 37175 O O . HIS A 1 104 ? 26.522 6.673 9.179 1.00 0.00 104 HIS A O 20
ATOM 37190 N N . GLN A 1 105 ? 24.780 5.344 9.359 1.00 0.00 105 GLN A N 20
ATOM 37191 C CA . GLN A 1 105 ? 25.618 4.131 9.151 1.00 0.00 105 GLN A CA 20
ATOM 37192 C C . GLN A 1 105 ? 26.422 4.278 7.858 1.00 0.00 105 GLN A C 20
ATOM 37193 O O . GLN A 1 105 ? 27.402 3.593 7.643 1.00 0.00 105 GLN A O 20
ATOM 37207 N N . LYS A 1 106 ? 26.016 5.169 6.995 1.00 0.00 106 LYS A N 20
ATOM 37208 C CA . LYS A 1 106 ? 26.758 5.361 5.717 1.00 0.00 106 LYS A CA 20
ATOM 37209 C C . LYS A 1 106 ? 28.230 5.646 6.021 1.00 0.00 106 LYS A C 20
ATOM 37210 O O . LYS A 1 106 ? 29.076 5.590 5.150 1.00 0.00 106 LYS A O 20
ATOM 37229 N N . SER A 1 107 ? 28.543 5.953 7.250 1.00 0.00 107 SER A N 20
ATOM 37230 C CA . SER A 1 107 ? 29.961 6.242 7.608 1.00 0.00 107 SER A CA 20
ATOM 37231 C C . SER A 1 107 ? 30.828 5.025 7.278 1.00 0.00 107 SER A C 20
ATOM 37232 O O . SER A 1 107 ? 31.574 5.098 6.316 1.00 0.00 107 SER A O 20
#

Solvent-accessible surface area: 7617 Å² total; per-residue (Å²): 166,15,144,18,66,64,111,16,1,83,99,0,98,115,44,4,159,199,42,47,13,157,37,10,126,114,0,10,124,91,62,125,94,10,96,39,176,38,0,108,31,13,71,39,1,33,41,80,67,83,20,218,114,45,77,7,58,86,118,24,5,114,95,2,69,121,44,83,75,132,71,9,82,91,14,28,87,2,0,90,117,11,136,78,52,2,14,82,19,2,124,96,41,44,127,140,41,27,179,77,59,75,172,146,112,128,149